Protein 4UOZ (pdb70)

Foldseek 3Di:
DAADDFDFFPPDDDFQAEAFADECVQDPLVCLVVLLVLCVLLLHAEYEYLLQVQCVACVAVVRGDCVSVVVSLVVCVVSRHAYAYELNLQFHDPNLCVVCVVQFFADLQRDTDDPDATNRGALQDPVSLVVSLVSLLVVLQVCQVPRRHRAYAYHAAPCPPNLDGQDVSLQVQLLVVCCVVQVDLVSVCVLQVCVPPVRRDPDSNSDGQNGDPPPPPGFDGLLSQLSSLVSSQVSNLVSRLSSVVSSCVSHVSHFYDYEYAFWLPDQGHPVLVSLVRGSAYEYAYEADDDLCRQLRLLQRLLASCQSRLQWAHEHHAYALFFWQPDPDTGTDDPLLNLLSQVSSVLSHHSYHYYHRAEQDCDDSGNPGHHQAYPVGCPDPSVVVSSVSSVLSVLVRVVPSPGFTFDAFLEEEEDESSLQSSLCGPPPPDNVDGQSQFSSLVQLLVLLQQGHHRYHYLPGPRLVHLEYEATLQQEDAPVSLVSVLVSQQVAYAYEYEANHCQDYSSRHGADDFPNHSNCVVQFWGFDDKDAAPCPDPPTHAWWAKALGFIFGGIFTQTDGGHPQKDALIATPDDVVVVRHRGGAWIDHHDNNFHYIYGGGHRGSVRCNSCVVSRCVVGVHDTDPDSCSNQWDWRWTGDPVGKIKIKIAGSDQAKDKAADDDADKRDWDQWADDDGIIIHGHSIMTMGID/DAADDFDFFPPDDDFLAEAFADECVVDPPVCLVVLLVLCVLLLHAEYEYLQQPQCVQCVAPPDGDCVSVVVSLVVQVVSRHAYAYELNLQFHDPNLCVVPVVQFFADLAGDTDDPPATNRGALQPVSSLVSSLVSLLVVLQVCQPPSRHRAYAYHAAPCPPRLDGQDPSLQVQLLVVCCVVQVFLVSVCVLQVCVPPNNRDPGSNSDGQNHDPPPDPGFDGLLSLLSSLVSSQVSNLVSSLSSVVSNCVSRVSHFYEYEYAFWLPDQGHPLLVSLVRGNAYEYAYEADPDLCRPLRLLQRLLASCLSNLQWAHEHHEYALFWWQPDPDTGTDDPLQNLLSQVSSVLSHHSYYYYHRAEQDCDDSGNVGHHCAYPVGCPDPSVVVSSLSSVLSRLVRVVPQPRFTFDAFQEEEEDESSLQSSLCGPPPPFNPDGQSVFSSLVQLLVLLQQGHHRYHYLPGPSLVHQEYEATLQQEAALVNLVSVLVSQQVAHAYEYEANHCQYYSSRHGADDFPNHSNCLVAFWGFDDKDAAPCPDPPTHAWWAKALGFIFGGIFTQTPDGHPAKDAPIATPDDVVVVRHRGGAKIWGHRNNFYYIYGGGHGGSVRCNSCVVSRCVVGVNDTDPPSCSNQWHWIWTADPVGKIKIKIAGSDQAKDKAADDDADKRDWDCKADDDGMIIHGHSIMTMGID/DAADDQDFFPPDDDFQAEAFADECVQDPVVCLVVLLVLCVLLLHAEYEYLLQPQCVACVAVPDGDCVSVVVSLVVCVVSNHAYQYELNLQFHDPNVCVVPVLQFFADLAGDTDDPPATNRGALQPPSSLVVSLVSLLVVLQVCAPVRRHRAYAYHAAPCPPRLDGQHVSLQVQLLVVCCVVQVFLVSVCVLQVLVPPVRRDPGSNSDGQNHDPPDDPDFDRLLRQLVSLVSSQVSNLVSSLSSVVSNCVSHVPRFYEYEYAFWLPDQGHPLLVSLVRGSAYEYAYEADPDLCRQLRLLQRLLASCQSRLQWAHEHHEYALFWWQPDPDTGTDDPLLNLLSQVSSVLSHHSYGYYHRAEQDCDDSGNVTHHCAYPVGCPDPSVVVSSQNSVLSRLVRVVPQPGFTFDAFQEEEEDESSLQSSLCGPPPPFNVDGQSVFSSLVQLLVLLLQGHHRYHYLPGPSLVHQEYEAGLQQEAALVNLVSVLVSQQVAHAYEYEANHCQDHSSRHGADPFPNHPNCQVAFWGFDDKDAAPCPDPPTHAWWAKALGFIFGGIFTQTPGGDPQKAAPIATPDDVVSVRHRGGAWIAHHDNNFYYIYGGGHGGSVRCNSCVVVVCVVRVNDTDPDNCSSQKHWIWTADPVGKIKIKIFGSDQAKDKAADDDAAKRDWDCKADDDGMIIHGHSIMTMGID

Radius of gyration: 38.06 Å; Cα contacts (8 Å, |Δi|>4): 5015; chains: 3; bounding box: 97×108×97 Å

CATH classification: 3.20.20.80 (+2 more: 3.40.50.880, 2.60.40.1180)

Nearest PDB structures (foldseek):
  4uoz-assembly1_C  TM=1.001E+00  e=0.000E+00  Bifidobacterium animalis subsp. lactis Bl-04
  4uni-assembly1_C  TM=9.997E-01  e=0.000E+00  Bifidobacterium animalis subsp. lactis Bl-04
  4uoq-assembly1_C  TM=9.987E-01  e=0.000E+00  Bifidobacterium animalis subsp. lactis Bl-04
  8ibt-assembly1_A  TM=9.957E-01  e=0.000E+00  Bifidobacterium longum subsp. infantis ATCC 15697 = JCM 1222 = DSM 20088
  4ucf-assembly1_A  TM=9.950E-01  e=0.000E+00  Bifidobacterium bifidum S17

B-factor: mean 23.11, std 9.18, range [3.59, 76.97]

Sequence (2064 aa):
RAHRWPQPLPGNDRKIWFGADYNPDQWPEDVQDEDIRLMKQAGVNIVSLAIFSWANIETSDGNFEFDWLDRVIDKLYKAGIAVDLASATASPPMWLTSAHPEVLRRDEQGHVIWPGARQHWRPTSPTFRTYALRLCREMAEHYKDNPAIVSWHVGNEYGCHNYFDYSDDAVQAFREWCRDDRYGTIDKVNAAWGTNFWSQRLNSFEEILPPRYVGGEGNFTNPGRLLDFKHFCSDALKEFFCAERDVLSEVTPNIPLTTNFMVSASQNTLDYDDWAHEVDFVSNDHYFTPGSWHIDELAYSASLVDGISRKKPWFLMAQSTSAVNWREINPRKEPGELIRDSMLHLAMGADAICYFQWRQSRSGAEKFHSAMLPLAGEHSQIYRDVCALGADLDTLSDAGILRSKLSKARVAIVQDIQSEWATEHTATPTQHIREWTEPLDWFAAFANRGVTADVTPIHAQWDTYDAVVIPCVYLFSEEMAERLRTFVRNGGKAFVTYYSALADEHDRLHTEGWPGLIGDVVGVRIEEHCPLGTLFPGMLDHLDVSNGTVVHDLADVIDAIADDTTVLATFEADPATGMDGRAAITVHPYHEGGVAYIAGKLGRDGISQSLPEICAALGFELDADPRAGDVLRVVREQEDGAIFEFLFNRTRNTVTADRPAGDMLICSLATDSTDKVTLEPNGVLAFRRRAHRWPQPLPGNDRKIWFGADYNNPDQWPEDVQDEDIRLMKQAGVNIVSLAIFSWANIETSDGNFEFDWLDRVIDKLYKAGIAVDLASATASPPMWLTSAHPEVLRRDEQGHVIWPGARQHWRPTSPTFRTYALRLCREMAEHYKDNPAIVSWHVGNEYGCHNYFDYSDDAVQAFREWCRDRYGTIDKVNAAWGTNFWSQRLNSFEEILPPRYVGGEGNFTNPGRLLDFKHFCSDALKEFFCAERDVLSEVTPNIPLTTNFMVSASQNTLDYDDWAHEVDFVSNDHYFTPGSWHIDELAYSASLVDGISRKKPWFLMAQSTSAVNWREINPRKEPGELIRDSMLHLAMGADAICYFQWRQSRSGAEKFHSAMLPLAGEHSQIYRDVCALGADLDTLSDAGILRSKLSKARVAIVQDIQSEWATEHTATPTQHIREWTEPLDWFAAFANRGVTADVTPIHAQWDTYDAVVIPCVYLFSEEMAERLRTFVRNGGKAFVTYYSALADEHDRLHTEGWPGLIGDVVGVRIEEHCPLGTLFPGMLDHLDVSNGTVVHDLADVIDAIADDTTVLATFEADPATGMDGRAAITVHPYHEGGVAYIAGKLGRDGISQSLPEICAALGFELDADPRAGDVLRVVREQEDGAIFEFLFNRTRNTVTADRPAGDMLICSLATDSTDKVTLEPNGVLAFRRRAHRWPQPLPGNDRKIWFGADYNPDQWPEDVQDEDIRLMKQAGVNIVSLAIFSWANIETSDGNFEFDWLDRVIDKLYKAGIAVDLASATASPPMWLTSAHPEVLRRDEQGHVIWPGARQHWRPTSPTFRTYALRLCREMAEHYKDNPAIVSWHVGNEYGCHNYFDYSDDAVQAFREWCRDRYGTIDKVNAAWGTNFWSQRLNSFEEILPPRYVGGEGNFTNPGRLLDFKHFCSDALKEFFCAERDVLSEVTPNIPLTTNFMVSASQNTLDYDDWAHEVDFVSNDHYFTPGSWHIDELAYSASLVDGISRKKPWFLMAQSTSAVNWREINPRKEPGELIRDSMLHLAMGADAICYFQWRQSRSGAEKFHSAMLPLAGEHSQIYRDVCALGADLDTLSDAGILRSKLSKARVAIVQDIQSEWATEHTATPTQHIREWTEPLDWFAAFANRGVTADVTPIHAQWDTYDAVVIPCVYLFSEEMAERLRTFVRNGGKAFVTYYSALADEHDRLHTEGWPGLIGDVVGVRIEEHCPLGTLFPGMLDHLDVSNGTVVHDLADVIDAIADDTTVLATFEADPATGMDGRAAITVHPYHEGGVAYIAGKLGRDGISQSLPEICAALGFELDADPRAGDVLRVVREQEDGAIFEFLFNRTRNTVTADRPAGDMLICSLATDSTDKVTLEPNGVLAFRR

Structure (mmCIF, N/CA/C/O backbone):
data_4UOZ
#
_entry.id   4UOZ
#
_cell.length_a   134.200
_cell.length_b   167.970
_cell.length_c   108.580
_cell.angle_alpha   90.00
_cell.angle_beta   115.64
_cell.angle_gamma   90.00
#
_symmetry.space_group_name_H-M   'C 1 2 1'
#
loop_
_entity.id
_entity.type
_entity.pdbx_description
1 polymer BETA-GALACTOSIDASE
2 non-polymer alpha-D-galactopyranose
3 non-polymer 'ZINC ION'
4 non-polymer 'TRIETHYLENE GLYCOL'
5 water water
#
loop_
_atom_site.group_PDB
_atom_site.id
_atom_site.type_symbol
_atom_site.label_atom_id
_atom_site.label_alt_id
_atom_site.label_comp_id
_atom_site.label_asym_id
_atom_site.label_entity_id
_atom_site.label_seq_id
_atom_site.pdbx_PDB_ins_code
_atom_site.Cartn_x
_atom_site.Cartn_y
_atom_site.Cartn_z
_atom_site.occupancy
_atom_site.B_iso_or_equiv
_atom_site.auth_seq_id
_atom_site.auth_comp_id
_atom_site.auth_asym_id
_atom_site.auth_atom_id
_atom_site.pdbx_PDB_model_num
ATOM 1 N N . ARG A 1 8 ? -33.489 -37.721 -2.677 1.00 31.82 8 ARG A N 1
ATOM 2 C CA . ARG A 1 8 ? -34.106 -36.754 -1.695 1.00 31.45 8 ARG A CA 1
ATOM 3 C C . ARG A 1 8 ? -35.659 -36.756 -1.727 1.00 28.08 8 ARG A C 1
ATOM 4 O O . ARG A 1 8 ? -36.262 -36.485 -2.739 1.00 29.74 8 ARG A O 1
ATOM 12 N N . ALA A 1 9 ? -36.287 -37.124 -0.617 1.00 26.98 9 ALA A N 1
ATOM 13 C CA . ALA A 1 9 ? -37.735 -37.401 -0.577 1.00 26.10 9 ALA A CA 1
ATOM 14 C C . ALA A 1 9 ? -38.556 -36.115 -0.748 1.00 25.33 9 ALA A C 1
ATOM 15 O O . ALA A 1 9 ? -38.215 -35.071 -0.182 1.00 25.97 9 ALA A O 1
ATOM 17 N N . HIS A 1 10 ? -39.649 -36.223 -1.498 1.00 24.66 10 HIS A N 1
ATOM 18 C CA . HIS A 1 10 ? -40.653 -35.169 -1.629 1.00 23.51 10 HIS A CA 1
ATOM 19 C C . HIS A 1 10 ? -41.446 -34.995 -0.368 1.00 23.10 10 HIS A C 1
ATOM 20 O O . HIS A 1 10 ? -41.947 -35.936 0.160 1.00 24.29 10 HIS A O 1
ATOM 27 N N . ARG A 1 11 ? -41.582 -33.763 0.109 1.00 26.11 11 ARG A N 1
ATOM 28 C CA . ARG A 1 11 ? -42.322 -33.438 1.327 1.00 24.93 11 ARG A CA 1
ATOM 29 C C . ARG A 1 11 ? -42.974 -32.110 1.019 1.00 24.64 11 ARG A C 1
ATOM 30 O O . ARG A 1 11 ? -42.326 -31.105 0.679 1.00 26.26 11 ARG A O 1
ATOM 38 N N . TRP A 1 12 ? -44.282 -32.088 1.091 1.00 22.98 12 TRP A N 1
ATOM 39 C CA . TRP A 1 12 ? -44.991 -30.917 0.636 1.00 20.65 12 TRP A CA 1
ATOM 40 C C . TRP A 1 12 ? -45.507 -30.209 1.842 1.00 20.45 12 TRP A C 1
ATOM 41 O O . TRP A 1 12 ? -45.939 -30.877 2.773 1.00 23.37 12 TRP A O 1
ATOM 52 N N . PRO A 1 13 ? -45.470 -28.855 1.870 1.00 21.01 13 PRO A N 1
ATOM 53 C CA . PRO A 1 13 ? -46.048 -28.149 3.029 1.00 20.42 13 PRO A CA 1
ATOM 54 C C . PRO A 1 13 ? -47.469 -28.594 3.319 1.00 20.30 13 PRO A C 1
ATOM 55 O O . PRO A 1 13 ? -48.300 -28.632 2.394 1.00 19.36 13 PRO A O 1
ATOM 59 N N . GLN A 1 14 ? -47.752 -28.816 4.608 1.00 18.88 14 GLN A N 1
ATOM 60 C CA . GLN A 1 14 ? -48.962 -29.467 5.123 1.00 17.78 14 GLN A CA 1
ATOM 61 C C . GLN A 1 14 ? -49.841 -28.435 5.798 1.00 18.04 14 GLN A C 1
ATOM 62 O O . GLN A 1 14 ? -49.349 -27.402 6.200 1.00 17.50 14 GLN A O 1
ATOM 68 N N . PRO A 1 15 ? -51.150 -28.706 5.918 1.00 17.59 15 PRO A N 1
ATOM 69 C CA . PRO A 1 15 ? -52.111 -27.731 6.434 1.00 17.79 15 PRO A CA 1
ATOM 70 C C . PRO A 1 15 ? -51.792 -27.370 7.849 1.00 18.76 15 PRO A C 1
ATOM 71 O O . PRO A 1 15 ? -51.062 -28.111 8.507 1.00 19.58 15 PRO A O 1
ATOM 75 N N . LEU A 1 16 ? -52.312 -26.230 8.297 1.00 18.46 16 LEU A N 1
ATOM 76 C CA . LEU A 1 16 ? -52.361 -25.878 9.695 1.00 20.00 16 LEU A CA 1
ATOM 77 C C . LEU A 1 16 ? -53.213 -26.906 10.462 1.00 21.69 16 LEU A C 1
ATOM 78 O O . LEU A 1 16 ? -54.068 -27.549 9.870 1.00 20.40 16 LEU A O 1
ATOM 83 N N . PRO A 1 17 ? -52.999 -27.041 11.793 1.00 24.51 17 PRO A N 1
ATOM 84 C CA . PRO A 1 17 ? -53.818 -28.020 12.551 1.00 24.59 17 PRO A CA 1
ATOM 85 C C . PRO A 1 17 ? -55.339 -27.775 12.406 1.00 24.54 17 PRO A C 1
ATOM 86 O O . PRO A 1 17 ? -55.831 -26.698 12.711 1.00 24.07 17 PRO A O 1
ATOM 90 N N . GLY A 1 18 ? -56.064 -28.761 11.901 1.00 27.39 18 GLY A N 1
ATOM 91 C CA . GLY A 1 18 ? -57.514 -28.623 11.787 1.00 31.74 18 GLY A CA 1
ATOM 92 C C . GLY A 1 18 ? -57.999 -28.106 10.440 1.00 34.09 18 GLY A C 1
ATOM 93 O O . GLY A 1 18 ? -59.192 -27.901 10.263 1.00 41.13 18 GLY A O 1
ATOM 94 N N . ASN A 1 19 ? -57.089 -27.871 9.499 1.00 30.05 19 ASN A N 1
ATOM 95 C CA . ASN A 1 19 ? -57.473 -27.505 8.145 1.00 28.81 19 ASN A CA 1
ATOM 96 C C . ASN A 1 19 ? -57.308 -28.682 7.210 1.00 28.84 19 ASN A C 1
ATOM 97 O O . ASN A 1 19 ? -56.489 -29.562 7.457 1.00 27.85 19 ASN A O 1
ATOM 102 N N . ASP A 1 20 ? -58.083 -28.692 6.132 1.00 28.34 20 ASP A N 1
ATOM 103 C CA . ASP A 1 20 ? -57.874 -29.664 5.075 1.00 30.62 20 ASP A CA 1
ATOM 104 C C . ASP A 1 20 ? -56.744 -29.211 4.140 1.00 27.17 20 ASP A C 1
ATOM 105 O O . ASP A 1 20 ? -56.334 -28.037 4.134 1.00 25.24 20 ASP A O 1
ATOM 110 N N . ARG A 1 21 ? -56.248 -30.161 3.373 1.00 24.40 21 ARG A N 1
ATOM 111 C CA . ARG A 1 21 ? -55.367 -29.888 2.266 1.00 25.51 21 ARG A CA 1
ATOM 112 C C . ARG A 1 21 ? -56.024 -29.035 1.147 1.00 24.51 21 ARG A C 1
ATOM 113 O O . ARG A 1 21 ? -57.126 -29.303 0.697 1.00 23.68 21 ARG A O 1
ATOM 121 N N . LYS A 1 22 ? -55.326 -27.986 0.748 1.00 22.61 22 LYS A N 1
ATOM 122 C CA . LYS A 1 22 ? -55.795 -27.040 -0.238 1.00 22.87 22 LYS A CA 1
ATOM 123 C C . LYS A 1 22 ? -54.633 -26.668 -1.140 1.00 21.22 22 LYS A C 1
ATOM 124 O O . LYS A 1 22 ? -53.474 -26.637 -0.681 1.00 21.10 22 LYS A O 1
ATOM 130 N N . ILE A 1 23 ? -54.930 -26.348 -2.403 1.00 19.61 23 ILE A N 1
ATOM 131 C CA . ILE A 1 23 ? -53.999 -25.540 -3.195 1.00 18.31 23 ILE A CA 1
ATOM 132 C C . ILE A 1 23 ? -53.575 -24.342 -2.342 1.00 16.47 23 ILE A C 1
ATOM 133 O O . ILE A 1 23 ? -54.427 -23.601 -1.786 1.00 16.11 23 ILE A O 1
ATOM 138 N N . TRP A 1 24 ? -52.275 -24.164 -2.183 1.00 15.87 24 TRP A N 1
ATOM 139 C CA . TRP A 1 24 ? -51.812 -22.971 -1.466 1.00 15.65 24 TRP A CA 1
ATOM 140 C C . TRP A 1 24 ? -52.005 -21.760 -2.334 1.00 15.81 24 TRP A C 1
ATOM 141 O O . TRP A 1 24 ? -51.909 -21.817 -3.567 1.00 16.56 24 TRP A O 1
ATOM 152 N N . PHE A 1 25 ? -52.264 -20.638 -1.702 1.00 16.28 25 PHE A N 1
ATOM 153 C CA . PHE A 1 25 ? -52.506 -19.423 -2.437 1.00 16.61 25 PHE A CA 1
ATOM 154 C C . PHE A 1 25 ? -52.030 -18.250 -1.604 1.00 16.11 25 PHE A C 1
ATOM 155 O O . PHE A 1 25 ? -52.631 -17.932 -0.580 1.00 19.90 25 PHE A O 1
ATOM 163 N N . GLY A 1 26 ? -50.929 -17.619 -1.988 1.00 16.37 26 GLY A N 1
ATOM 164 C CA . GLY A 1 26 ? -50.482 -16.455 -1.240 1.00 16.49 26 GLY A CA 1
ATOM 165 C C . GLY A 1 26 ? -49.498 -15.534 -1.913 1.00 17.81 26 GLY A C 1
ATOM 166 O O . GLY A 1 26 ? -49.510 -15.337 -3.140 1.00 17.95 26 GLY A O 1
ATOM 167 N N . ALA A 1 27 ? -48.623 -14.978 -1.079 1.00 18.11 27 ALA A N 1
ATOM 168 C CA . ALA A 1 27 ? -47.727 -13.897 -1.454 1.00 18.83 27 ALA A CA 1
ATOM 169 C C . ALA A 1 27 ? -46.600 -13.769 -0.450 1.00 20.48 27 ALA A C 1
ATOM 170 O O . ALA A 1 27 ? -46.730 -14.220 0.698 1.00 19.66 27 ALA A O 1
ATOM 172 N N . ASP A 1 28 ? -45.501 -13.159 -0.898 1.00 21.19 28 ASP A N 1
ATOM 173 C CA . ASP A 1 28 ? -44.506 -12.521 -0.035 1.00 23.00 28 ASP A CA 1
ATOM 174 C C . ASP A 1 28 ? -45.285 -11.482 0.762 1.00 21.64 28 ASP A C 1
ATOM 175 O O . ASP A 1 28 ? -46.044 -10.716 0.177 1.00 20.49 28 ASP A O 1
ATOM 180 N N . TYR A 1 29 ? -45.130 -11.479 2.079 1.00 19.90 29 TYR A N 1
ATOM 181 C CA . TYR A 1 29 ? -45.803 -10.501 2.911 1.00 20.39 29 TYR A CA 1
ATOM 182 C C . TYR A 1 29 ? -44.684 -9.816 3.626 1.00 20.49 29 TYR A C 1
ATOM 183 O O . TYR A 1 29 ? -43.750 -10.468 4.054 1.00 20.42 29 TYR A O 1
ATOM 192 N N . ASN A 1 30 ? -44.758 -8.503 3.752 1.00 23.12 30 ASN A N 1
ATOM 193 C CA . ASN A 1 30 ? -43.655 -7.746 4.363 1.00 28.90 30 ASN A CA 1
ATOM 194 C C . ASN A 1 30 ? -44.183 -6.692 5.369 1.00 31.13 30 ASN A C 1
ATOM 195 O O . ASN A 1 30 ? -44.025 -5.483 5.188 1.00 35.22 30 ASN A O 1
ATOM 200 N N . PRO A 1 31 ? -44.866 -7.159 6.432 1.00 33.97 31 PRO A N 1
ATOM 201 C CA . PRO A 1 31 ? -45.508 -6.224 7.380 1.00 32.23 31 PRO A CA 1
ATOM 202 C C . PRO A 1 31 ? -44.497 -5.320 8.127 1.00 33.76 31 PRO A C 1
ATOM 203 O O . PRO A 1 31 ? -44.881 -4.286 8.703 1.00 37.52 31 PRO A O 1
ATOM 207 N N . ASP A 1 32 ? -43.228 -5.714 8.105 1.00 32.32 32 ASP A N 1
ATOM 208 C CA . ASP A 1 32 ? -42.163 -4.918 8.683 1.00 33.62 32 ASP A CA 1
ATOM 209 C C . ASP A 1 32 ? -41.826 -3.666 7.861 1.00 34.74 32 ASP A C 1
ATOM 210 O O . ASP A 1 32 ? -40.957 -2.928 8.261 1.00 35.76 32 ASP A O 1
ATOM 215 N N . GLN A 1 33 ? -42.512 -3.421 6.742 1.00 32.65 33 GLN A N 1
ATOM 216 C CA . GLN A 1 33 ? -42.405 -2.141 6.028 1.00 36.82 33 GLN A CA 1
ATOM 217 C C . GLN A 1 33 ? -43.632 -1.223 6.223 1.00 35.11 33 GLN A C 1
ATOM 218 O O . GLN A 1 33 ? -43.768 -0.179 5.551 1.00 32.68 33 GLN A O 1
ATOM 224 N N . TRP A 1 34 ? -44.559 -1.643 7.083 1.00 33.32 34 TRP A N 1
ATOM 225 C CA . TRP A 1 34 ? -45.745 -0.843 7.366 1.00 31.00 34 TRP A CA 1
ATOM 226 C C . TRP A 1 34 ? -45.899 -0.676 8.843 1.00 30.23 34 TRP A C 1
ATOM 227 O O . TRP A 1 34 ? -45.327 -1.451 9.631 1.00 27.58 34 TRP A O 1
ATOM 238 N N . PRO A 1 35 ? -46.691 0.327 9.253 1.00 32.66 35 PRO A N 1
ATOM 239 C CA . PRO A 1 35 ? -47.024 0.380 10.685 1.00 32.71 35 PRO A CA 1
ATOM 240 C C . PRO A 1 35 ? -47.816 -0.891 11.087 1.00 33.73 35 PRO A C 1
ATOM 241 O O . PRO A 1 35 ? -48.546 -1.490 10.264 1.00 30.91 35 PRO A O 1
ATOM 245 N N . GLU A 1 36 ? -47.639 -1.302 12.340 1.00 38.16 36 GLU A N 1
ATOM 246 C CA . GLU A 1 36 ? -48.258 -2.509 12.852 1.00 40.85 36 GLU A CA 1
ATOM 247 C C . GLU A 1 36 ? -49.785 -2.518 12.675 1.00 39.82 36 GLU A C 1
ATOM 248 O O . GLU A 1 36 ? -50.360 -3.573 12.434 1.00 42.42 36 GLU A O 1
ATOM 254 N N . ASP A 1 37 ? -50.446 -1.370 12.724 1.00 36.99 37 ASP A N 1
ATOM 255 C CA . ASP A 1 37 ? -51.921 -1.393 12.709 1.00 39.97 37 ASP A CA 1
ATOM 256 C C . ASP A 1 37 ? -52.570 -1.627 11.343 1.00 36.09 37 ASP A C 1
ATOM 257 O O . ASP A 1 37 ? -53.791 -1.605 11.222 1.00 35.12 37 ASP A O 1
ATOM 262 N N . VAL A 1 38 ? -51.747 -1.882 10.331 1.00 34.67 38 VAL A N 1
ATOM 263 C CA . VAL A 1 38 ? -52.213 -2.156 8.958 1.00 30.87 38 VAL A CA 1
ATOM 264 C C . VAL A 1 38 ? -52.569 -3.670 8.856 1.00 27.06 38 VAL A C 1
ATOM 265 O O . VAL A 1 38 ? -53.353 -4.109 7.984 1.00 25.92 38 VAL A O 1
ATOM 269 N N . GLN A 1 39 ? -52.009 -4.451 9.776 1.00 23.18 39 GLN A N 1
ATOM 270 C CA . GLN A 1 39 ? -52.084 -5.913 9.716 1.00 22.78 39 GLN A CA 1
ATOM 271 C C . GLN A 1 39 ? -53.487 -6.515 9.824 1.00 23.64 39 GLN A C 1
ATOM 272 O O . GLN 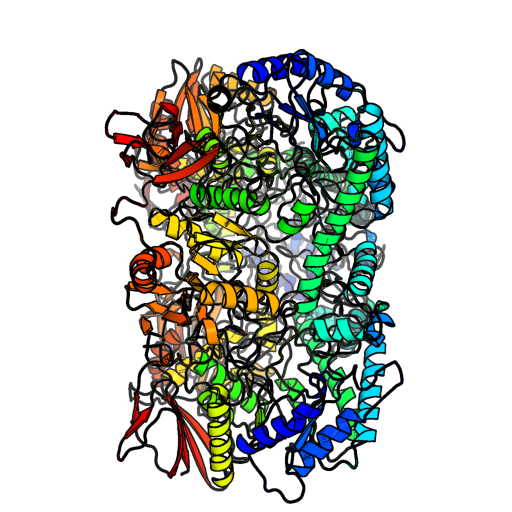A 1 39 ? -53.763 -7.462 9.109 1.00 21.78 39 GLN A O 1
ATOM 278 N N . ASP A 1 40 ? -54.377 -5.974 10.679 1.00 25.38 40 ASP A N 1
ATOM 279 C CA . ASP A 1 40 ? -55.795 -6.431 10.717 1.00 28.20 40 ASP A CA 1
ATOM 280 C C . ASP A 1 40 ? -56.475 -6.293 9.322 1.00 29.03 40 ASP A C 1
ATOM 281 O O . ASP A 1 40 ? -57.195 -7.217 8.858 1.00 29.37 40 ASP A O 1
ATOM 286 N N . GLU A 1 41 ? -56.308 -5.127 8.680 1.00 26.65 41 GLU A N 1
ATOM 287 C CA . GLU A 1 41 ? -56.851 -4.945 7.330 1.00 27.12 41 GLU A CA 1
ATOM 288 C C . GLU A 1 41 ? -56.233 -5.965 6.365 1.00 26.34 41 GLU A C 1
ATOM 289 O O . GLU A 1 41 ? -56.964 -6.594 5.591 1.00 28.09 41 GLU A O 1
ATOM 295 N N . ASP A 1 42 ? -54.908 -6.134 6.412 1.00 22.90 42 ASP A N 1
ATOM 296 C CA . ASP A 1 42 ? -54.233 -7.092 5.544 1.00 23.64 42 ASP A CA 1
ATOM 297 C C . ASP A 1 42 ? -54.886 -8.439 5.648 1.00 23.74 42 ASP A C 1
ATOM 298 O O . ASP A 1 42 ? -55.318 -9.033 4.651 1.00 23.53 42 ASP A O 1
ATOM 303 N N . ILE A 1 43 ? -54.977 -8.911 6.874 1.00 23.53 43 ILE A N 1
ATOM 304 C CA . ILE A 1 43 ? -55.523 -10.231 7.151 1.00 26.33 43 ILE A CA 1
ATOM 305 C C . ILE A 1 43 ? -57.015 -10.334 6.704 1.00 25.01 43 ILE A C 1
ATOM 306 O O . ILE A 1 43 ? -57.438 -11.309 6.037 1.00 25.15 43 ILE A O 1
ATOM 311 N N . ARG A 1 44 ? -57.784 -9.307 7.049 1.00 22.54 44 ARG A N 1
ATOM 312 C CA . ARG A 1 44 ? -59.161 -9.193 6.597 1.00 23.52 44 ARG A CA 1
ATOM 313 C C . ARG A 1 44 ? -59.251 -9.333 5.052 1.00 23.37 44 ARG A C 1
ATOM 314 O O . ARG A 1 44 ? -60.067 -10.093 4.551 1.00 22.88 44 ARG A O 1
ATOM 322 N N . LEU A 1 45 ? -58.385 -8.652 4.308 1.00 23.06 45 LEU A N 1
ATOM 323 C CA . LEU A 1 45 ? -58.407 -8.750 2.844 1.00 22.14 45 LEU A CA 1
ATOM 324 C C . LEU A 1 45 ? -57.860 -10.087 2.304 1.00 23.41 45 LEU A C 1
ATOM 325 O O . LEU A 1 45 ? -58.354 -10.624 1.273 1.00 22.27 45 LEU A O 1
ATOM 330 N N . MET A 1 46 ? -56.893 -10.659 3.024 1.00 23.99 46 MET A N 1
ATOM 331 C CA . MET A 1 46 ? -56.335 -11.976 2.660 1.00 23.97 46 MET A CA 1
ATOM 332 C C . MET A 1 46 ? -57.412 -13.037 2.792 1.00 23.39 46 MET A C 1
ATOM 333 O O . MET A 1 46 ? -57.596 -13.887 1.890 1.00 25.11 46 MET A O 1
ATOM 338 N N . LYS A 1 47 ? -58.164 -12.959 3.892 1.00 23.80 47 LYS A N 1
ATOM 339 C CA . LYS A 1 47 ? -59.316 -13.872 4.116 1.00 23.19 47 LYS A CA 1
ATOM 340 C C . LYS A 1 47 ? -60.367 -13.746 3.014 1.00 20.57 47 LYS A C 1
ATOM 341 O O . LYS A 1 47 ? -60.757 -14.727 2.445 1.00 18.99 47 LYS A O 1
ATOM 347 N N . GLN A 1 48 ? -60.790 -12.525 2.699 1.00 20.35 48 GLN A N 1
ATOM 348 C CA . GLN A 1 48 ? -61.784 -12.305 1.663 1.00 21.16 48 GLN A CA 1
ATOM 349 C C . GLN A 1 48 ? -61.290 -12.839 0.272 1.00 22.72 48 GLN A C 1
ATOM 350 O O . GLN A 1 48 ? -62.097 -13.356 -0.517 1.00 23.33 48 GLN A O 1
ATOM 356 N N . ALA A 1 49 ? -59.970 -12.749 0.005 1.00 21.94 49 ALA A N 1
ATOM 357 C CA . ALA A 1 49 ? -59.345 -13.213 -1.251 1.00 21.03 49 ALA A CA 1
ATOM 358 C C . ALA A 1 49 ? -59.086 -14.719 -1.322 1.00 21.86 49 ALA A C 1
ATOM 359 O O . ALA A 1 49 ? -58.674 -15.227 -2.374 1.00 21.33 49 ALA A O 1
ATOM 361 N N . GLY A 1 50 ? -59.296 -15.425 -0.208 1.00 23.31 50 GLY A N 1
ATOM 362 C CA . GLY A 1 50 ? -59.019 -16.873 -0.089 1.00 20.83 50 GLY A CA 1
ATOM 363 C C . GLY A 1 50 ? -57.517 -17.166 -0.013 1.00 22.60 50 GLY A C 1
ATOM 364 O O . GLY A 1 50 ? -57.071 -18.231 -0.447 1.00 21.28 50 GLY A O 1
ATOM 365 N N . VAL A 1 51 ? -56.722 -16.212 0.507 1.00 21.52 51 VAL A N 1
ATOM 366 C CA . VAL A 1 51 ? -55.287 -16.435 0.713 1.00 18.75 51 VAL A CA 1
ATOM 367 C C . VAL A 1 51 ? -55.151 -17.330 1.942 1.00 18.89 51 VAL A C 1
ATOM 368 O O . VAL A 1 51 ? -55.859 -17.131 2.929 1.00 17.92 51 VAL A O 1
ATOM 372 N N . ASN A 1 52 ? -54.252 -18.311 1.870 1.00 17.82 52 ASN A N 1
ATOM 373 C CA . ASN A 1 52 ? -54.058 -19.229 2.934 1.00 17.99 52 ASN A CA 1
ATOM 374 C C . ASN A 1 52 ? -52.583 -19.528 3.315 1.00 20.17 52 ASN A C 1
ATOM 375 O O . ASN A 1 52 ? -52.355 -20.367 4.191 1.00 21.37 52 ASN A O 1
ATOM 380 N N . ILE A 1 53 ? -51.602 -18.854 2.690 1.00 19.39 53 ILE A N 1
ATOM 381 C CA . ILE A 1 53 ? -50.209 -18.907 3.134 1.00 18.98 53 ILE A CA 1
ATOM 382 C C . ILE A 1 53 ? -49.562 -17.569 2.817 1.00 19.79 53 ILE A C 1
ATOM 383 O O . ILE A 1 53 ? -49.930 -16.888 1.862 1.00 21.38 53 ILE A O 1
ATOM 388 N N . VAL A 1 54 ? -48.631 -17.148 3.635 1.00 19.14 54 VAL A N 1
ATOM 389 C CA . VAL A 1 54 ? -47.801 -16.021 3.251 1.00 19.37 54 VAL A CA 1
ATOM 390 C C . VAL A 1 54 ? -46.334 -16.430 3.416 1.00 19.09 54 VAL A C 1
ATOM 391 O O . VAL A 1 54 ? -46.013 -17.296 4.248 1.00 20.01 54 VAL A O 1
ATOM 395 N N . SER A 1 55 ? -45.453 -15.834 2.614 1.00 18.25 55 SER A N 1
ATOM 396 C CA . SER A 1 55 ? -44.027 -15.983 2.831 1.00 18.63 55 SER A CA 1
ATOM 397 C C . SER A 1 55 ? -43.471 -14.776 3.565 1.00 18.45 55 SER A C 1
ATOM 398 O O . SER A 1 55 ? -43.566 -13.675 3.075 1.00 19.06 55 SER A O 1
ATOM 401 N N . LEU A 1 56 ? -42.868 -15.007 4.725 1.00 18.73 56 LEU A N 1
ATOM 402 C CA . LEU A 1 56 ? -42.472 -13.941 5.633 1.00 20.51 56 LEU A CA 1
ATOM 403 C C . LEU A 1 56 ? -40.964 -13.811 5.820 1.00 19.59 56 LEU A C 1
ATOM 404 O O . LEU A 1 56 ? -40.226 -14.845 5.886 1.00 20.37 56 LEU A O 1
ATOM 409 N N . ALA A 1 57 ? -40.544 -12.552 5.997 1.00 19.45 57 ALA A N 1
ATOM 410 C CA . ALA A 1 57 ? -39.214 -12.211 6.530 1.00 18.42 57 ALA A CA 1
ATOM 411 C C . ALA A 1 57 ? -38.055 -12.518 5.568 1.00 16.97 57 ALA A C 1
ATOM 412 O O . ALA A 1 57 ? -36.911 -12.622 5.981 1.00 15.56 57 ALA A O 1
ATOM 414 N N . ILE A 1 58 ? -38.363 -12.680 4.295 1.00 16.70 58 ILE A N 1
ATOM 415 C CA . ILE A 1 58 ? -37.340 -12.981 3.277 1.00 18.14 58 ILE A CA 1
ATOM 416 C C . ILE A 1 58 ? -36.140 -12.006 3.304 1.00 18.73 58 ILE A C 1
ATOM 417 O O . ILE A 1 58 ? -34.998 -12.442 3.201 1.00 20.67 58 ILE A O 1
ATOM 422 N N . PHE A 1 59 ? -36.407 -10.707 3.474 1.00 19.51 59 PHE A N 1
ATOM 423 C CA . PHE A 1 59 ? -35.391 -9.669 3.417 1.00 20.49 59 PHE A CA 1
ATOM 424 C C . PHE A 1 59 ? -35.300 -8.962 4.751 1.00 22.86 59 PHE A C 1
ATOM 425 O O . PHE A 1 59 ? -34.833 -7.832 4.821 1.00 24.57 59 PHE A O 1
ATOM 433 N N . SER A 1 60 ? -35.665 -9.666 5.816 1.00 23.30 60 SER A N 1
ATOM 434 C CA . SER A 1 60 ? -35.890 -9.027 7.137 1.00 22.84 60 SER A CA 1
ATOM 435 C C . SER A 1 60 ? -34.680 -9.144 8.095 1.00 22.74 60 SER A C 1
ATOM 436 O O . SER A 1 60 ? -34.768 -8.794 9.280 1.00 21.09 60 SER A O 1
ATOM 439 N N . TRP A 1 61 ? -33.551 -9.653 7.587 1.00 22.57 61 TRP A N 1
ATOM 440 C CA . TRP A 1 61 ? -32.327 -9.750 8.390 1.00 21.64 61 TRP A CA 1
ATOM 441 C C . TRP A 1 61 ? -32.090 -8.563 9.303 1.00 22.38 61 TRP A C 1
ATOM 442 O O . TRP A 1 61 ? -31.842 -8.723 10.478 1.00 22.30 61 TRP A O 1
ATOM 453 N N . ALA A 1 62 ? -32.161 -7.362 8.760 1.00 22.94 62 ALA A N 1
ATOM 454 C CA . ALA A 1 62 ? -31.805 -6.182 9.504 1.00 25.79 62 ALA A CA 1
ATOM 455 C C . ALA A 1 62 ? -32.861 -5.795 10.569 1.00 27.59 62 ALA A C 1
ATOM 456 O O . ALA A 1 62 ? -32.595 -4.960 11.425 1.00 27.17 62 ALA A O 1
ATOM 458 N N . ASN A 1 63 ? -34.042 -6.406 10.525 1.00 28.57 63 ASN A N 1
ATOM 459 C CA . ASN A 1 63 ? -35.073 -6.157 11.538 1.00 26.54 63 ASN A CA 1
ATOM 460 C C . ASN A 1 63 ? -35.175 -7.310 12.485 1.00 26.34 63 ASN A C 1
ATOM 461 O O . ASN A 1 63 ? -36.103 -7.409 13.298 1.00 30.18 63 ASN A O 1
ATOM 466 N N . ILE A 1 64 ? -34.231 -8.224 12.372 1.00 26.42 64 ILE A N 1
ATOM 467 C CA . ILE A 1 64 ? -34.224 -9.381 13.256 1.00 25.33 64 ILE A CA 1
ATOM 468 C C . ILE A 1 64 ? -32.882 -9.392 14.012 1.00 25.94 64 ILE A C 1
ATOM 469 O O . ILE A 1 64 ? -32.883 -9.252 15.233 1.00 27.77 64 ILE A O 1
ATOM 474 N N . GLU A 1 65 ? -31.747 -9.537 13.327 1.00 24.43 65 GLU A N 1
ATOM 475 C CA . GLU A 1 65 ? -30.455 -9.223 13.979 1.00 25.81 65 GLU A CA 1
ATOM 476 C C . GLU A 1 65 ? -30.219 -7.743 13.812 1.00 26.04 65 GLU A C 1
ATOM 477 O O . GLU A 1 65 ? -29.576 -7.316 12.850 1.00 27.94 65 GLU A O 1
ATOM 483 N N . THR A 1 66 ? -30.782 -6.952 14.721 1.00 29.39 66 THR A N 1
ATOM 484 C CA . THR A 1 66 ? -30.801 -5.484 14.564 1.00 30.01 66 THR A CA 1
ATOM 485 C C . THR A 1 66 ? -29.415 -4.847 14.769 1.00 29.68 66 THR A C 1
ATOM 486 O O . THR A 1 66 ? -29.173 -3.703 14.362 1.00 31.23 66 THR A O 1
ATOM 490 N N . SER A 1 67 ? -28.538 -5.586 15.429 1.00 30.16 67 SER A N 1
ATOM 491 C CA . SER A 1 67 ? -27.129 -5.234 15.551 1.00 34.88 67 SER A CA 1
ATOM 492 C C . SER A 1 67 ? -26.341 -6.545 15.802 1.00 36.89 67 SER A C 1
ATOM 493 O O . SER A 1 67 ? -26.904 -7.554 16.271 1.00 37.23 67 SER A O 1
ATOM 496 N N . ASP A 1 68 ? -25.062 -6.565 15.451 1.00 35.48 68 ASP A N 1
ATOM 497 C CA . ASP A 1 68 ? -24.288 -7.794 15.543 1.00 36.33 68 ASP A CA 1
ATOM 498 C C . ASP A 1 68 ? -24.587 -8.541 16.847 1.00 36.05 68 ASP A C 1
ATOM 499 O O . ASP A 1 68 ? -24.476 -7.966 17.919 1.00 40.67 68 ASP A O 1
ATOM 504 N N . GLY A 1 69 ? -24.976 -9.811 16.759 1.00 36.91 69 GLY A N 1
ATOM 505 C CA . GLY A 1 69 ? -25.300 -10.614 17.961 1.00 35.18 69 GLY A CA 1
ATOM 506 C C . GLY A 1 69 ? -26.664 -10.329 18.602 1.00 32.39 69 GLY A C 1
ATOM 507 O O . GLY A 1 69 ? -27.114 -11.039 19.487 1.00 32.69 69 GLY A O 1
ATOM 508 N N . ASN A 1 70 ? -27.348 -9.308 18.136 1.00 30.55 70 ASN A N 1
ATOM 509 C CA . ASN A 1 70 ? -28.613 -8.939 18.757 1.00 34.35 70 ASN A CA 1
ATOM 510 C C . ASN A 1 70 ? -29.879 -9.312 17.929 1.00 33.98 70 ASN A C 1
ATOM 511 O O . ASN A 1 70 ? -30.253 -8.601 16.984 1.00 30.28 70 ASN A O 1
ATOM 516 N N . PHE A 1 71 ? -30.523 -10.424 18.312 1.00 34.21 71 PHE A N 1
ATOM 517 C CA . PHE A 1 71 ? -31.730 -10.938 17.640 1.00 33.87 71 PHE A CA 1
ATOM 518 C C . PHE A 1 71 ? -33.025 -10.616 18.378 1.00 32.91 71 PHE A C 1
ATOM 519 O O . PHE A 1 71 ? -33.251 -11.161 19.459 1.00 32.56 71 PHE A O 1
ATOM 527 N N . GLU A 1 72 ? -33.863 -9.752 17.794 1.00 33.16 72 GLU A N 1
ATOM 528 C CA . GLU A 1 72 ? -35.208 -9.451 18.300 1.00 38.63 72 GLU A CA 1
ATOM 529 C C . GLU A 1 72 ? -36.275 -10.141 17.444 1.00 36.54 72 GLU A C 1
ATOM 530 O O . GLU A 1 72 ? -36.239 -10.077 16.220 1.00 35.88 72 GLU A O 1
ATOM 536 N N . PHE A 1 73 ? -37.241 -10.781 18.083 1.00 35.09 73 PHE A N 1
ATOM 537 C CA . PHE A 1 73 ? -38.235 -11.550 17.342 1.00 33.21 73 PHE A CA 1
ATOM 538 C C . PHE A 1 73 ? -39.649 -11.071 17.499 1.00 32.39 73 PHE A C 1
ATOM 539 O O . PHE A 1 73 ? -40.572 -11.676 16.904 1.00 35.22 73 PHE A O 1
ATOM 547 N N . ASP A 1 74 ? -39.840 -10.005 18.270 1.00 29.18 74 ASP A N 1
ATOM 548 C CA . ASP A 1 74 ? -41.191 -9.720 18.777 1.00 33.14 74 ASP A CA 1
ATOM 549 C C . ASP A 1 74 ? -42.181 -9.406 17.678 1.00 31.53 74 ASP A C 1
ATOM 550 O O . ASP A 1 74 ? -43.260 -9.993 17.639 1.00 35.27 74 ASP A O 1
ATOM 555 N N . TRP A 1 75 ? -41.836 -8.463 16.805 1.00 29.98 75 TRP A N 1
ATOM 556 C CA . TRP A 1 75 ? -42.738 -8.048 15.716 1.00 29.77 75 TRP A CA 1
ATOM 557 C C . TRP A 1 75 ? -43.108 -9.237 14.817 1.00 28.57 75 TRP A C 1
ATOM 558 O O . TRP A 1 75 ? -44.224 -9.319 14.294 1.00 25.64 75 TRP A O 1
ATOM 569 N N . LEU A 1 76 ? -42.161 -10.164 14.645 1.00 27.09 76 LEU A N 1
ATOM 570 C CA . LEU A 1 76 ? -42.374 -11.315 13.773 1.00 26.26 76 LEU A CA 1
ATOM 571 C C . LEU A 1 76 ? -43.362 -12.325 14.410 1.00 25.45 76 LEU A C 1
ATOM 572 O O . LEU A 1 76 ? -44.312 -12.810 13.737 1.00 25.70 76 LEU A O 1
ATOM 577 N N . ASP A 1 77 ? -43.161 -12.579 15.707 1.00 24.99 77 ASP A N 1
ATOM 578 C CA . ASP A 1 77 ? -44.069 -13.410 16.522 1.00 25.06 77 ASP A CA 1
ATOM 579 C C . ASP A 1 77 ? -45.432 -12.849 16.567 1.00 25.03 77 ASP A C 1
ATOM 580 O O . ASP A 1 77 ? -46.368 -13.607 16.388 1.00 27.14 77 ASP A O 1
ATOM 585 N N . ARG A 1 78 ? -45.558 -11.535 16.771 1.00 25.14 78 ARG A N 1
ATOM 586 C CA . ARG A 1 78 ? -46.896 -10.899 16.773 1.00 25.75 78 ARG A CA 1
ATOM 587 C C . ARG A 1 78 ? -47.669 -11.115 15.484 1.00 24.61 78 ARG A C 1
ATOM 588 O O . ARG A 1 78 ? -48.814 -11.579 15.545 1.00 25.21 78 ARG A O 1
ATOM 596 N N . VAL A 1 79 ? -47.072 -10.768 14.328 1.00 22.48 79 VAL A N 1
ATOM 597 C CA . VAL A 1 79 ? -47.779 -10.949 13.055 1.00 21.89 79 VAL A CA 1
ATOM 598 C C . VAL A 1 79 ? -48.063 -12.454 12.739 1.00 20.71 79 VAL A C 1
ATOM 599 O O . VAL A 1 79 ? -49.139 -12.790 12.263 1.00 20.50 79 VAL A O 1
ATOM 603 N N . ILE A 1 80 ? -47.119 -13.347 13.036 1.00 22.26 80 ILE A N 1
ATOM 604 C CA . ILE A 1 80 ? -47.364 -14.793 12.911 1.00 22.96 80 ILE A CA 1
ATOM 605 C C . ILE A 1 80 ? -48.582 -15.275 13.732 1.00 26.04 80 ILE A C 1
ATOM 606 O O . ILE A 1 80 ? -49.448 -15.991 13.221 1.00 28.76 80 ILE A O 1
ATOM 611 N N . ASP A 1 81 ? -48.659 -14.859 14.985 1.00 27.88 81 ASP A N 1
ATOM 612 C CA . ASP A 1 81 ? -49.847 -15.041 15.806 1.00 30.43 81 ASP A CA 1
ATOM 613 C C . ASP A 1 81 ? -51.131 -14.567 15.150 1.00 27.76 81 ASP A C 1
ATOM 614 O O . ASP A 1 81 ? -52.108 -15.319 15.094 1.00 27.51 81 ASP A O 1
ATOM 619 N N . LYS A 1 82 ? -51.145 -13.314 14.693 1.00 25.88 82 LYS A N 1
ATOM 620 C CA . LYS A 1 82 ? -52.316 -12.760 14.036 1.00 25.74 82 LYS A CA 1
ATOM 621 C C . LYS A 1 82 ? -52.659 -13.609 12.840 1.00 24.40 82 LYS A C 1
ATOM 622 O O . LYS A 1 82 ? -53.816 -13.922 12.612 1.00 23.77 82 LYS A O 1
ATOM 628 N N . LEU A 1 83 ? -51.649 -13.996 12.069 1.00 26.06 83 LEU A N 1
ATOM 629 C CA . LEU A 1 83 ? -51.902 -14.752 10.819 1.00 24.71 83 LEU A CA 1
ATOM 630 C C . LEU A 1 83 ? -52.449 -16.167 11.186 1.00 24.90 83 LEU A C 1
ATOM 631 O O . LEU A 1 83 ? -53.402 -16.675 10.557 1.00 25.76 83 LEU A O 1
ATOM 636 N N . TYR A 1 84 ? -51.874 -16.768 12.225 1.00 24.83 84 TYR A N 1
ATOM 637 C CA . TYR A 1 84 ? -52.251 -18.147 12.647 1.00 26.59 84 TYR A CA 1
ATOM 638 C C . TYR A 1 84 ? -53.718 -18.214 13.131 1.00 25.69 84 TYR A C 1
ATOM 639 O O . TYR A 1 84 ? -54.487 -19.059 12.663 1.00 23.79 84 TYR A O 1
ATOM 648 N N . LYS A 1 85 ? -54.090 -17.294 14.022 1.00 25.07 85 LYS A N 1
ATOM 649 C CA . LYS A 1 85 ? -55.469 -17.159 14.471 1.00 28.06 85 LYS A CA 1
ATOM 650 C C . LYS A 1 85 ? -56.390 -17.014 13.277 1.00 28.38 85 LYS A C 1
ATOM 651 O O . LYS A 1 85 ? -57.525 -17.455 13.323 1.00 28.79 85 LYS A O 1
ATOM 657 N N . ALA A 1 86 ? -55.932 -16.397 12.191 1.00 26.69 86 ALA A N 1
ATOM 658 C CA . ALA A 1 86 ? -56.843 -16.289 11.065 1.00 23.18 86 ALA A CA 1
ATOM 659 C C . ALA A 1 86 ? -56.836 -17.527 10.140 1.00 20.16 86 ALA A C 1
ATOM 660 O O . ALA A 1 86 ? -57.673 -17.640 9.285 1.00 19.45 86 ALA A O 1
ATOM 662 N N . GLY A 1 87 ? -55.952 -18.488 10.355 1.00 19.37 87 GLY A N 1
ATOM 663 C CA . GLY A 1 87 ? -55.976 -19.702 9.543 1.00 18.42 87 GLY A CA 1
ATOM 664 C C . GLY A 1 87 ? -55.004 -19.651 8.346 1.00 19.49 87 GLY A C 1
ATOM 665 O O . GLY A 1 87 ? -55.094 -20.493 7.444 1.00 19.24 87 GLY A O 1
ATOM 666 N N . ILE A 1 88 ? -54.041 -18.714 8.400 1.00 17.37 88 ILE A N 1
ATOM 667 C CA . ILE A 1 88 ? -53.104 -18.436 7.333 1.00 17.36 88 ILE A CA 1
ATOM 668 C C . ILE A 1 88 ? -51.737 -18.929 7.756 1.00 17.12 88 ILE A C 1
ATOM 669 O O . ILE A 1 88 ? -51.222 -18.509 8.791 1.00 16.85 88 ILE A O 1
ATOM 674 N N . ALA A 1 89 ? -51.195 -19.866 6.968 1.00 16.88 89 ALA A N 1
ATOM 675 C CA . ALA A 1 89 ? -49.952 -20.567 7.274 1.00 16.76 89 ALA A CA 1
ATOM 676 C C . ALA A 1 89 ? -48.777 -19.690 6.910 1.00 18.35 89 ALA A C 1
ATOM 677 O O . ALA A 1 89 ? -48.927 -18.702 6.178 1.00 19.73 89 ALA A O 1
ATOM 679 N N . VAL A 1 90 ? -47.596 -20.082 7.353 1.00 17.09 90 VAL A N 1
ATOM 680 C CA . VAL A 1 90 ? -46.429 -19.250 7.155 1.00 18.22 90 VAL A CA 1
ATOM 681 C C . VAL A 1 90 ? -45.325 -20.066 6.545 1.00 18.54 90 VAL A C 1
ATOM 682 O O . VAL A 1 90 ? -44.889 -21.058 7.105 1.00 19.58 90 VAL A O 1
ATOM 686 N N . ASP A 1 91 ? -44.917 -19.636 5.364 1.00 19.42 91 ASP A N 1
ATOM 687 C CA . ASP A 1 91 ? -43.709 -20.101 4.731 1.00 19.56 91 ASP A CA 1
ATOM 688 C C . ASP A 1 91 ? -42.604 -19.158 5.261 1.00 20.56 91 ASP A C 1
ATOM 689 O O . ASP A 1 91 ? -42.502 -18.022 4.788 1.00 20.25 91 ASP A O 1
ATOM 694 N N . LEU A 1 92 ? -41.803 -19.604 6.234 1.00 19.83 92 LEU A N 1
ATOM 695 C CA . LEU A 1 92 ? -40.823 -18.715 6.855 1.00 18.24 92 LEU A CA 1
ATOM 696 C C . LEU A 1 92 ? -39.487 -18.781 6.132 1.00 17.53 92 LEU A C 1
ATOM 697 O O . LEU A 1 92 ? -38.954 -19.888 5.844 1.00 15.68 92 LEU A O 1
ATOM 702 N N . ALA A 1 93 ? -38.949 -17.600 5.843 1.00 16.23 93 ALA A N 1
ATOM 703 C CA . ALA A 1 93 ? -37.633 -17.505 5.258 1.00 16.94 93 ALA A CA 1
ATOM 704 C C . ALA A 1 93 ? -36.585 -17.697 6.338 1.00 17.59 93 ALA A C 1
ATOM 705 O O . ALA A 1 93 ? -36.818 -17.397 7.521 1.00 17.35 93 ALA A O 1
ATOM 707 N N . SER A 1 94 ? -35.390 -18.104 5.901 1.00 18.41 94 SER A N 1
ATOM 708 C CA . SER A 1 94 ? -34.200 -18.065 6.757 1.00 20.34 94 SER A CA 1
ATOM 709 C C . SER A 1 94 ? -33.849 -16.605 7.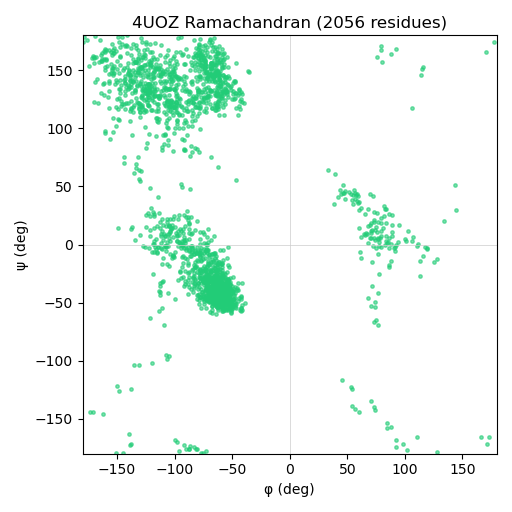125 1.00 20.71 94 SER A C 1
ATOM 710 O O . SER A 1 94 ? -33.079 -16.371 8.052 1.00 25.40 94 SER A O 1
ATOM 713 N N . ALA A 1 95 ? -34.440 -15.634 6.436 1.00 19.37 95 ALA A N 1
ATOM 714 C CA . ALA A 1 95 ? -34.095 -14.205 6.591 1.00 19.23 95 ALA A CA 1
ATOM 715 C C . ALA A 1 95 ? -32.652 -13.850 6.144 1.00 17.92 95 ALA A C 1
ATOM 716 O O . ALA A 1 95 ? -32.212 -12.710 6.257 1.00 17.80 95 ALA A O 1
ATOM 718 N N . THR A 1 96 ? -31.962 -14.795 5.532 1.00 17.90 96 THR A N 1
ATOM 719 C CA . THR A 1 96 ? -30.570 -14.548 5.118 1.00 18.49 96 THR A CA 1
ATOM 720 C C . THR A 1 96 ? -30.301 -14.010 3.691 1.00 19.24 96 THR A C 1
ATOM 721 O O . THR A 1 96 ? -29.139 -13.944 3.304 1.00 20.42 96 THR A O 1
ATOM 725 N N . ALA A 1 97 ? -31.336 -13.659 2.915 1.00 20.14 97 ALA A N 1
ATOM 726 C CA . ALA A 1 97 ? -31.195 -13.127 1.536 1.00 21.74 97 ALA A CA 1
ATOM 727 C C . ALA A 1 97 ? -30.278 -11.901 1.388 1.00 23.43 97 ALA A C 1
ATOM 728 O O . ALA A 1 97 ? -29.490 -11.783 0.390 1.00 21.69 97 ALA A O 1
ATOM 730 N N . SER A 1 98 ? -30.383 -10.997 2.358 1.00 22.18 98 SER A N 1
ATOM 731 C CA . SER A 1 98 ? -29.713 -9.709 2.226 1.00 26.31 98 SER A CA 1
ATOM 732 C C . SER A 1 98 ? -29.333 -9.143 3.589 1.00 27.17 98 SER A C 1
ATOM 733 O O . SER A 1 98 ? -30.197 -8.885 4.407 1.00 28.69 98 SER A O 1
ATOM 736 N N . PRO A 1 99 ? -28.026 -8.956 3.825 1.00 27.22 99 PRO A N 1
ATOM 737 C CA . PRO A 1 99 ? -27.533 -8.650 5.169 1.00 26.48 99 PRO A CA 1
ATOM 738 C C . PRO A 1 99 ? -27.727 -7.183 5.583 1.00 26.77 99 PRO A C 1
ATOM 739 O O . PRO A 1 99 ? -27.942 -6.284 4.740 1.00 26.30 99 PRO A O 1
ATOM 743 N N . PRO A 1 100 ? -27.636 -6.918 6.881 1.00 26.77 100 PRO A N 1
ATOM 744 C CA . PRO A 1 100 ? -27.863 -5.525 7.303 1.00 29.44 100 PRO A CA 1
ATOM 745 C C . PRO A 1 100 ? -26.696 -4.550 6.990 1.00 28.65 100 PRO A C 1
ATOM 746 O O . PRO A 1 100 ? -25.567 -4.987 6.788 1.00 26.72 100 PRO A O 1
ATOM 750 N N . MET A 1 101 ? -26.997 -3.250 6.943 1.00 30.66 101 MET A N 1
ATOM 751 C CA . MET A 1 101 ? -25.970 -2.216 6.848 1.00 32.71 101 MET A CA 1
ATOM 752 C C . MET A 1 101 ? -24.868 -2.406 7.903 1.00 34.61 101 MET A C 1
ATOM 753 O O . MET A 1 101 ? -23.679 -2.182 7.610 1.00 40.65 101 MET A O 1
ATOM 758 N N . TRP A 1 102 ? -25.214 -2.871 9.108 1.00 32.70 102 TRP A N 1
ATOM 759 C CA . TRP A 1 102 ? -24.198 -2.954 10.172 1.00 29.73 102 TRP A CA 1
ATOM 760 C C . TRP A 1 102 ? -23.219 -4.035 9.868 1.00 31.51 102 TRP A C 1
ATOM 761 O O . TRP A 1 102 ? -22.050 -3.935 10.221 1.00 31.60 102 TRP A O 1
ATOM 772 N N . LEU A 1 103 ? -23.684 -5.093 9.210 1.00 30.72 103 LEU A N 1
ATOM 773 C CA . LEU A 1 103 ? -22.799 -6.173 8.829 1.00 33.68 103 LEU A CA 1
ATOM 774 C C . LEU A 1 103 ? -21.790 -5.782 7.724 1.00 34.29 103 LEU A C 1
ATOM 775 O O . LEU A 1 103 ? -20.634 -6.179 7.775 1.00 37.02 103 LEU A O 1
ATOM 780 N N . THR A 1 104 ? -22.237 -5.016 6.736 1.00 34.76 104 THR A N 1
ATOM 781 C CA . THR A 1 104 ? -21.376 -4.643 5.599 1.00 38.44 104 THR A CA 1
ATOM 782 C C . THR A 1 104 ? -20.469 -3.432 5.898 1.00 39.61 104 THR A C 1
ATOM 783 O O . THR A 1 104 ? -19.328 -3.371 5.390 1.00 41.01 104 THR A O 1
ATOM 787 N N . SER A 1 105 ? -20.992 -2.472 6.682 1.00 37.99 105 SER A N 1
ATOM 788 C CA . SER A 1 105 ? -20.179 -1.414 7.333 1.00 37.85 105 SER A CA 1
ATOM 789 C C . SER A 1 105 ? -18.963 -1.978 8.020 1.00 38.34 105 SER A C 1
ATOM 790 O O . SER A 1 105 ? -17.836 -1.546 7.765 1.00 40.93 105 SER A O 1
ATOM 793 N N . ALA A 1 106 ? -19.203 -2.952 8.887 1.00 34.80 106 ALA A N 1
ATOM 794 C CA . ALA A 1 106 ? -18.177 -3.508 9.709 1.00 32.48 106 ALA A CA 1
ATOM 795 C C . ALA A 1 106 ? -17.331 -4.549 8.968 1.00 38.04 106 ALA A C 1
ATOM 796 O O . ALA A 1 106 ? -16.258 -4.902 9.431 1.00 40.34 106 ALA A O 1
ATOM 798 N N . HIS A 1 107 ? -17.813 -5.106 7.857 1.00 39.32 107 HIS A N 1
ATOM 799 C CA . HIS A 1 107 ? -17.068 -6.190 7.205 1.00 35.83 107 HIS A CA 1
ATOM 800 C C . HIS A 1 107 ? -17.230 -6.058 5.732 1.00 39.77 107 HIS A C 1
ATOM 801 O O . HIS A 1 107 ? -17.961 -6.861 5.109 1.00 39.86 107 HIS A O 1
ATOM 808 N N . PRO A 1 108 ? -16.528 -5.074 5.133 1.00 38.25 108 PRO A N 1
ATOM 809 C CA . PRO A 1 108 ? -16.775 -4.810 3.727 1.00 36.94 108 PRO A CA 1
ATOM 810 C C . PRO A 1 108 ? -16.246 -5.934 2.838 1.00 35.05 108 PRO A C 1
ATOM 811 O O . PRO A 1 108 ? -16.594 -5.981 1.654 1.00 37.95 108 PRO A O 1
ATOM 815 N N . GLU A 1 109 ? -15.464 -6.836 3.421 1.00 30.01 109 GLU A N 1
ATOM 816 C CA . GLU A 1 109 ? -14.932 -7.978 2.740 1.00 31.36 109 GLU A CA 1
ATOM 817 C C . GLU A 1 109 ? -15.974 -9.068 2.402 1.00 32.90 109 GLU A C 1
ATOM 818 O O . GLU A 1 109 ? -15.590 -10.122 1.863 1.00 31.35 109 GLU A O 1
ATOM 824 N N . VAL A 1 110 ? -17.262 -8.854 2.725 1.00 28.68 110 VAL A N 1
ATOM 825 C CA . VAL A 1 110 ? -18.292 -9.805 2.276 1.00 25.69 110 VAL A CA 1
ATOM 826 C C . VAL A 1 110 ? -18.802 -9.351 0.905 1.00 27.64 110 VAL A C 1
ATOM 827 O O . VAL A 1 110 ? -19.666 -10.005 0.288 1.00 24.78 110 VAL A O 1
ATOM 831 N N . LEU A 1 111 ? -18.293 -8.211 0.437 1.00 25.77 111 LEU A N 1
ATOM 832 C CA . LEU A 1 111 ? -18.889 -7.604 -0.713 1.00 27.75 111 LEU A CA 1
ATOM 833 C C . LEU A 1 111 ? -18.441 -8.312 -2.025 1.00 28.39 111 LEU A C 1
ATOM 834 O O . LEU A 1 111 ? -17.281 -8.609 -2.175 1.00 32.65 111 LEU A O 1
ATOM 839 N N . ARG A 1 112 ? -19.388 -8.630 -2.907 1.00 26.37 112 ARG A N 1
ATOM 840 C CA . ARG A 1 112 ? -19.121 -9.182 -4.218 1.00 29.74 112 ARG A CA 1
ATOM 841 C C . ARG A 1 112 ? -18.191 -8.235 -4.982 1.00 30.09 112 ARG A C 1
ATOM 842 O O . ARG A 1 112 ? -18.340 -7.004 -4.872 1.00 27.58 112 ARG A O 1
ATOM 850 N N . ARG A 1 113 ? -17.219 -8.814 -5.714 1.00 30.57 113 ARG A N 1
ATOM 851 C CA . ARG A 1 113 ? -16.444 -8.086 -6.742 1.00 29.10 113 ARG A CA 1
ATOM 852 C C . ARG A 1 113 ? -16.788 -8.494 -8.165 1.00 31.68 113 ARG A C 1
ATOM 853 O O . ARG A 1 113 ? -16.861 -9.700 -8.473 1.00 32.58 113 ARG A O 1
ATOM 861 N N . ASP A 1 114 ? -16.967 -7.525 -9.058 1.00 28.78 114 ASP A N 1
ATOM 862 C CA . ASP A 1 114 ? -17.290 -7.904 -10.422 1.00 29.42 114 ASP A CA 1
ATOM 863 C C . ASP A 1 114 ? -16.063 -8.270 -11.299 1.00 28.38 114 ASP A C 1
ATOM 864 O O . ASP A 1 114 ? -14.914 -8.328 -10.830 1.00 26.60 114 ASP A O 1
ATOM 869 N N . GLU A 1 115 ? -16.306 -8.499 -12.578 1.00 29.14 115 GLU A N 1
ATOM 870 C CA . GLU A 1 115 ? -15.226 -9.000 -13.410 1.00 36.40 115 GLU A CA 1
ATOM 871 C C . GLU A 1 115 ? -14.073 -8.006 -13.586 1.00 36.59 115 GLU A C 1
ATOM 872 O O . GLU A 1 115 ? -12.951 -8.422 -13.860 1.00 31.80 115 GLU A O 1
ATOM 878 N N . GLN A 1 116 ? -14.339 -6.717 -13.355 1.00 38.11 116 GLN A N 1
ATOM 879 C CA . GLN A 1 116 ? -13.296 -5.691 -13.442 1.00 37.45 116 GLN A CA 1
ATOM 880 C C . GLN A 1 116 ? -12.735 -5.303 -12.086 1.00 35.66 116 GLN A C 1
ATOM 881 O O . GLN A 1 116 ? -11.969 -4.325 -11.955 1.00 36.05 116 GLN A O 1
ATOM 887 N N . GLY A 1 117 ? -13.105 -6.059 -11.062 1.00 34.35 117 GLY A N 1
ATOM 888 C CA . GLY A 1 117 ? -12.657 -5.711 -9.698 1.00 32.46 117 GLY A CA 1
ATOM 889 C C . GLY A 1 117 ? -13.536 -4.669 -9.000 1.00 31.08 117 GLY A C 1
ATOM 890 O O . GLY A 1 117 ? -13.237 -4.290 -7.869 1.00 29.94 117 GLY A O 1
ATOM 891 N N . HIS A 1 118 ? -14.608 -4.189 -9.645 1.00 29.67 118 HIS A N 1
ATOM 892 C CA . HIS A 1 118 ? -15.525 -3.247 -8.941 1.00 34.07 118 HIS A CA 1
ATOM 893 C C . HIS A 1 118 ? -16.112 -3.838 -7.678 1.00 32.05 118 HIS A C 1
ATOM 894 O O . HIS A 1 118 ? -16.450 -5.030 -7.621 1.00 32.38 118 HIS A O 1
ATOM 901 N N . VAL A 1 119 ? -16.209 -3.021 -6.638 1.00 32.85 119 VAL A N 1
ATOM 902 C CA . VAL A 1 119 ? -16.924 -3.417 -5.426 1.00 31.61 119 VAL A CA 1
ATOM 903 C C . VAL A 1 119 ? -18.388 -3.266 -5.730 1.00 30.97 119 VAL A C 1
ATOM 904 O O . VAL A 1 119 ? -18.787 -2.368 -6.490 1.00 26.66 119 VAL A O 1
ATOM 908 N N . ILE A 1 120 ? -19.185 -4.176 -5.175 1.00 31.69 120 ILE A N 1
ATOM 909 C CA . ILE A 1 120 ? -20.622 -4.091 -5.330 1.00 30.40 120 ILE A CA 1
ATOM 910 C C . ILE A 1 120 ? -21.159 -3.595 -4.012 1.00 28.88 120 ILE A C 1
ATOM 911 O O . ILE A 1 120 ? -21.159 -4.326 -3.016 1.00 29.60 120 ILE A O 1
ATOM 916 N N . TRP A 1 121 ? -21.617 -2.353 -4.009 1.00 28.05 121 TRP A N 1
ATOM 917 C CA . TRP A 1 121 ? -22.030 -1.702 -2.761 1.00 28.94 121 TRP A CA 1
ATOM 918 C C . TRP A 1 121 ? -23.337 -2.187 -2.208 1.00 28.36 121 TRP A C 1
ATOM 919 O O . TRP A 1 121 ? -24.184 -2.684 -2.934 1.00 28.30 121 TRP A O 1
ATOM 930 N N . PRO A 1 122 ? -23.539 -2.042 -0.906 1.00 27.55 122 PRO A N 1
ATOM 931 C CA . PRO A 1 122 ? -24.931 -2.053 -0.442 1.00 29.60 122 PRO A CA 1
ATOM 932 C C . PRO A 1 122 ? -25.789 -0.950 -1.139 1.00 30.27 122 PRO A C 1
ATOM 933 O O . PRO A 1 122 ? -25.245 -0.019 -1.768 1.00 29.83 122 PRO A O 1
ATOM 937 N N . GLY A 1 123 ? -27.113 -1.058 -1.045 1.00 29.90 123 GLY A N 1
ATOM 938 C CA . GLY A 1 123 ? -27.996 -0.025 -1.601 1.00 29.04 123 GLY A CA 1
ATOM 939 C C . GLY A 1 123 ? -29.013 -0.593 -2.574 1.00 32.23 123 GLY A C 1
ATOM 940 O O . GLY A 1 123 ? -29.996 0.086 -2.935 1.00 27.85 123 GLY A O 1
ATOM 941 N N . ALA A 1 124 ? -28.754 -1.836 -3.004 1.00 32.13 124 ALA A N 1
ATOM 942 C CA . ALA A 1 124 ? -29.773 -2.683 -3.649 1.00 34.02 124 ALA A CA 1
ATOM 943 C C . ALA A 1 124 ? -30.048 -4.013 -2.855 1.00 35.02 124 ALA A C 1
ATOM 944 O O . ALA A 1 124 ? -30.766 -4.007 -1.816 1.00 32.07 124 ALA A O 1
ATOM 946 N N . ARG A 1 125 ? -29.483 -5.135 -3.336 1.00 33.21 125 ARG A N 1
ATOM 947 C CA . ARG A 1 125 ? -29.674 -6.418 -2.660 1.00 33.40 125 ARG A CA 1
ATOM 948 C C . ARG A 1 125 ? -28.749 -7.502 -3.179 1.00 32.27 125 ARG A C 1
ATOM 949 O O . ARG A 1 125 ? -28.204 -7.363 -4.281 1.00 32.34 125 ARG A O 1
ATOM 957 N N . GLN A 1 126 ? -28.591 -8.566 -2.361 1.00 26.97 126 GLN A N 1
ATOM 958 C CA . GLN A 1 126 ? -27.774 -9.744 -2.653 1.00 23.31 126 GLN A CA 1
ATOM 959 C C . GLN A 1 126 ? -26.389 -9.409 -3.166 1.00 23.13 126 GLN A C 1
ATOM 960 O O . GLN A 1 126 ? -25.898 -10.040 -4.109 1.00 26.06 126 GLN A O 1
ATOM 966 N N . HIS A 1 127 ? -25.745 -8.468 -2.489 1.00 23.41 127 HIS A N 1
ATOM 967 C CA . HIS A 1 127 ? -24.405 -7.958 -2.841 1.00 25.66 127 HIS A CA 1
ATOM 968 C C . HIS A 1 127 ? -23.291 -8.644 -2.061 1.00 26.17 127 HIS A C 1
ATOM 969 O O . HIS A 1 127 ? -22.209 -8.063 -1.868 1.00 29.09 127 HIS A O 1
ATOM 976 N N . TRP A 1 128 ? -23.526 -9.866 -1.603 1.00 22.96 128 TRP A N 1
ATOM 977 C CA . TRP A 1 128 ? -22.496 -10.622 -0.901 1.00 23.54 128 TRP A CA 1
ATOM 978 C C . TRP A 1 128 ? -21.865 -11.647 -1.816 1.00 25.55 128 TRP A C 1
ATOM 979 O O . TRP A 1 128 ? -22.530 -12.115 -2.746 1.00 26.31 128 TRP A O 1
ATOM 990 N N . ARG A 1 129 ? -20.572 -11.955 -1.574 1.00 25.46 129 ARG A N 1
ATOM 991 C CA . ARG A 1 129 ? -19.802 -13.080 -2.156 1.00 23.39 129 ARG A CA 1
ATOM 992 C C . ARG A 1 129 ? -20.293 -14.428 -1.668 1.00 23.12 129 ARG A C 1
ATOM 993 O O . ARG A 1 129 ? -20.188 -14.737 -0.493 1.00 24.00 129 ARG A O 1
ATOM 1001 N N . PRO A 1 130 ? -20.785 -15.268 -2.579 1.00 23.29 130 PRO A N 1
ATOM 1002 C CA . PRO A 1 130 ? -21.306 -16.596 -2.240 1.00 22.95 130 PRO A CA 1
ATOM 1003 C C . PRO A 1 130 ? -20.352 -17.488 -1.447 1.00 24.26 130 PRO A C 1
ATOM 1004 O O . PRO A 1 130 ? -20.833 -18.322 -0.701 1.00 25.42 130 PRO A O 1
ATOM 1008 N N . THR A 1 131 ? -19.031 -17.349 -1.643 1.00 24.92 131 THR A N 1
ATOM 1009 C CA . THR A 1 131 ? -18.025 -18.194 -0.971 1.00 27.05 131 THR A CA 1
ATOM 1010 C C . THR A 1 131 ? -17.248 -17.540 0.220 1.00 31.25 131 THR A C 1
ATOM 1011 O O . THR A 1 131 ? -16.334 -18.178 0.790 1.00 33.45 131 THR A O 1
ATOM 1015 N N . SER A 1 132 ? -17.586 -16.293 0.578 1.00 31.12 132 SER A N 1
ATOM 1016 C CA . SER A 1 132 ? -16.988 -15.635 1.752 1.00 32.33 132 SER A CA 1
ATOM 1017 C C . SER A 1 132 ? -17.280 -16.367 3.046 1.00 30.81 132 SER A C 1
ATOM 1018 O O . SER A 1 132 ? -18.468 -16.574 3.372 1.00 27.49 132 SER A O 1
ATOM 1021 N N . PRO A 1 133 ? -16.215 -16.741 3.807 1.00 32.27 133 PRO A N 1
ATOM 1022 C CA . PRO A 1 133 ? -16.440 -17.373 5.130 1.00 31.69 133 PRO A CA 1
ATOM 1023 C C . PRO A 1 133 ? -17.103 -16.456 6.181 1.00 32.49 133 PRO A C 1
ATOM 1024 O O . PRO A 1 133 ? -17.950 -16.913 6.916 1.00 33.05 133 PRO A O 1
ATOM 1028 N N . THR A 1 134 ? -16.779 -15.176 6.216 1.00 33.19 134 THR A N 1
ATOM 1029 C CA . THR A 1 134 ? -17.410 -14.286 7.187 1.00 36.16 134 THR A CA 1
ATOM 1030 C C . THR A 1 134 ? -18.902 -14.284 6.959 1.00 37.60 134 THR A C 1
ATOM 1031 O O . THR A 1 134 ? -19.697 -14.424 7.894 1.00 41.10 134 THR A O 1
ATOM 1035 N N . PHE A 1 135 ? -19.284 -14.091 5.699 1.00 36.24 135 PHE A N 1
ATOM 1036 C CA . PHE A 1 135 ? -20.690 -14.083 5.368 1.00 31.62 135 PHE A CA 1
ATOM 1037 C C . PHE A 1 135 ? -21.356 -15.419 5.694 1.00 29.49 135 PHE A C 1
ATOM 1038 O O . PHE A 1 135 ? -22.482 -15.457 6.199 1.00 30.63 135 PHE A O 1
ATOM 1046 N N . ARG A 1 136 ? -20.662 -16.509 5.441 1.00 28.84 136 ARG A N 1
ATOM 1047 C CA . ARG A 1 136 ? -21.263 -17.770 5.722 1.00 32.18 136 ARG A CA 1
ATOM 1048 C C . ARG A 1 136 ? -21.566 -17.929 7.207 1.00 32.37 136 ARG A C 1
ATOM 1049 O O . ARG A 1 136 ? -22.641 -18.406 7.567 1.00 33.33 136 ARG A O 1
ATOM 1057 N N . THR A 1 137 ? -20.630 -17.516 8.061 1.00 36.06 137 THR A N 1
ATOM 1058 C CA . THR A 1 137 ? -20.796 -17.621 9.528 1.00 36.06 137 THR A CA 1
ATOM 1059 C C . THR A 1 137 ? -21.993 -16.809 10.057 1.00 33.94 137 THR A C 1
ATOM 1060 O O . THR A 1 137 ? -22.717 -17.272 10.931 1.00 34.00 137 THR A O 1
ATOM 1064 N N . TYR A 1 138 ? -22.186 -15.598 9.536 1.00 34.76 138 TYR A N 1
ATOM 1065 C CA . TYR A 1 138 ? -23.330 -14.796 9.936 1.00 34.84 138 TYR A CA 1
ATOM 1066 C C . TYR A 1 138 ? -24.641 -15.479 9.563 1.00 35.76 138 TYR A C 1
ATOM 1067 O O . TYR A 1 138 ? -25.511 -15.698 10.419 1.00 36.52 138 TYR A O 1
ATOM 1076 N N . ALA A 1 139 ? -24.767 -15.809 8.278 1.00 33.63 139 ALA A N 1
ATOM 1077 C CA . ALA A 1 139 ? -25.929 -16.506 7.754 1.00 28.62 139 ALA A CA 1
ATOM 1078 C C . ALA A 1 139 ? -26.236 -17.744 8.600 1.00 27.33 139 ALA A C 1
ATOM 1079 O O . ALA A 1 139 ? -27.362 -17.917 9.094 1.00 26.44 139 ALA A O 1
ATOM 1081 N N . LEU A 1 140 ? -25.249 -18.619 8.742 1.00 26.00 140 LEU A N 1
ATOM 1082 C CA . LEU A 1 140 ? -25.473 -19.855 9.490 1.00 27.97 140 LEU A CA 1
ATOM 1083 C C . LEU A 1 140 ? -25.928 -19.593 10.951 1.00 28.51 140 LEU A C 1
ATOM 1084 O O . LEU A 1 140 ? -26.706 -20.373 11.531 1.00 29.60 140 LEU A O 1
ATOM 1089 N N . ARG A 1 141 ? -25.498 -18.457 11.513 1.00 30.93 141 ARG A N 1
ATOM 1090 C CA . ARG A 1 141 ? -25.988 -18.041 12.839 1.00 33.15 141 ARG A CA 1
ATOM 1091 C C . ARG A 1 141 ? -27.451 -17.581 12.835 1.00 31.07 141 ARG A C 1
ATOM 1092 O O . ARG A 1 141 ? -28.238 -17.969 13.691 1.00 31.03 141 ARG A O 1
ATOM 1100 N N . LEU A 1 142 ? -27.810 -16.733 11.880 1.00 33.13 142 LEU A N 1
ATOM 1101 C CA . LEU A 1 142 ? -29.184 -16.291 11.789 1.00 31.24 142 LEU A CA 1
ATOM 1102 C C . LEU A 1 142 ? -30.105 -17.497 11.590 1.00 32.69 142 LEU A C 1
ATOM 1103 O O . LEU A 1 142 ? -31.174 -17.556 12.229 1.00 35.63 142 LEU A O 1
ATOM 1108 N N . CYS A 1 143 ? -29.657 -18.459 10.766 1.00 29.95 143 CYS A N 1
ATOM 1109 C CA . CYS A 1 143 ? -30.415 -19.672 10.443 1.00 31.55 143 CYS A CA 1
ATOM 1110 C C . CYS A 1 143 ? -30.671 -20.416 11.730 1.00 33.30 143 CYS A C 1
ATOM 1111 O O . CYS A 1 143 ? -31.835 -20.736 12.057 1.00 34.63 143 CYS A O 1
ATOM 1114 N N . ARG A 1 144 ? -29.597 -20.668 12.476 1.00 32.89 144 ARG A N 1
ATOM 1115 C CA . ARG A 1 144 ? -29.749 -21.327 13.775 1.00 35.43 144 ARG A CA 1
ATOM 1116 C C . ARG A 1 144 ? -30.733 -20.597 14.687 1.00 32.33 144 ARG A C 1
ATOM 1117 O O . ARG A 1 144 ? -31.608 -21.224 15.261 1.00 29.07 144 ARG A O 1
ATOM 1125 N N . GLU A 1 145 ? -30.633 -19.273 14.771 1.00 30.68 145 GLU A N 1
ATOM 1126 C CA . GLU A 1 145 ? -31.528 -18.540 15.674 1.00 30.98 145 GLU A CA 1
ATOM 1127 C C . GLU A 1 145 ? -32.987 -18.605 15.270 1.00 29.21 145 GLU A C 1
ATOM 1128 O O . GLU A 1 145 ? -33.879 -18.844 16.112 1.00 30.46 145 GLU A O 1
ATOM 1134 N N . MET A 1 146 ? -33.229 -18.395 13.972 1.00 27.48 146 MET A N 1
ATOM 1135 C CA . MET A 1 146 ? -34.571 -18.512 13.420 1.00 24.37 146 MET A CA 1
ATOM 1136 C C . MET A 1 146 ? -35.153 -19.881 13.732 1.00 23.66 146 MET A C 1
ATOM 1137 O O . MET A 1 146 ? -36.291 -19.986 14.209 1.00 22.13 146 MET A O 1
ATOM 1142 N N . ALA A 1 147 ? -34.386 -20.922 13.423 1.00 22.43 147 ALA A N 1
ATOM 1143 C CA . ALA A 1 147 ? -34.895 -22.270 13.612 1.00 23.63 147 ALA A CA 1
ATOM 1144 C C . ALA A 1 147 ? -35.207 -22.507 15.087 1.00 25.77 147 ALA A C 1
ATOM 1145 O O . ALA A 1 147 ? -36.305 -22.979 15.400 1.00 25.90 147 ALA A O 1
ATOM 1147 N N . GLU A 1 148 ? -34.279 -22.124 15.985 1.00 26.67 148 GLU A N 1
ATOM 1148 C CA . GLU A 1 148 ? -34.453 -22.331 17.458 1.00 27.02 148 GLU A CA 1
ATOM 1149 C C . GLU A 1 148 ? -35.671 -21.597 17.954 1.00 26.56 148 GLU A C 1
ATOM 1150 O O . GLU A 1 148 ? -36.420 -22.125 18.754 1.00 26.18 148 GLU A O 1
ATOM 1156 N N . HIS A 1 149 ? -35.888 -20.377 17.472 1.00 27.64 149 HIS A N 1
ATOM 1157 C CA . HIS A 1 149 ? -37.063 -19.618 17.917 1.00 26.25 149 HIS A CA 1
ATOM 1158 C C . HIS A 1 149 ? -38.388 -20.173 17.398 1.00 27.18 149 HIS A C 1
ATOM 1159 O O . HIS A 1 149 ? -39.427 -19.914 18.003 1.00 25.81 149 HIS A O 1
ATOM 1166 N N . TYR A 1 150 ? -38.375 -20.884 16.255 1.00 25.16 150 TYR A N 1
ATOM 1167 C CA . TYR A 1 150 ? -39.632 -21.261 15.594 1.00 23.59 150 TYR A CA 1
ATOM 1168 C C . TYR A 1 150 ? -39.903 -22.754 15.511 1.00 25.00 150 TYR A C 1
ATOM 1169 O O . TYR A 1 150 ? -40.988 -23.147 15.039 1.00 25.41 150 TYR A O 1
ATOM 1178 N N . LYS A 1 151 ? -38.965 -23.600 15.963 1.00 27.11 151 LYS A N 1
ATOM 1179 C CA . LYS A 1 151 ? -39.304 -25.019 16.207 1.00 29.74 151 LYS A CA 1
ATOM 1180 C C . LYS A 1 151 ? -40.466 -24.891 17.201 1.00 30.78 151 LYS A C 1
ATOM 1181 O O . LYS A 1 151 ? -40.628 -23.823 17.820 1.00 39.98 151 LYS A O 1
ATOM 1187 N N . ASP A 1 152 ? -41.321 -25.876 17.379 1.00 31.05 152 ASP A N 1
ATOM 1188 C CA . ASP A 1 152 ? -42.408 -25.627 18.389 1.00 29.37 152 ASP A CA 1
ATOM 1189 C C . ASP A 1 152 ? -43.501 -24.611 17.975 1.00 25.26 152 ASP A C 1
ATOM 1190 O O . ASP A 1 152 ? -44.544 -24.521 18.628 1.00 22.88 152 ASP A O 1
ATOM 1195 N N . ASN A 1 153 ? -43.267 -23.813 16.929 1.00 24.41 153 ASN A N 1
ATOM 1196 C CA . ASN A 1 153 ? -44.326 -22.916 16.398 1.00 21.08 153 ASN A CA 1
ATOM 1197 C C . ASN A 1 153 ? -45.164 -23.542 15.270 1.00 20.44 153 ASN A C 1
ATOM 1198 O O . ASN A 1 153 ? -44.645 -23.790 14.199 1.00 18.98 153 ASN A O 1
ATOM 1203 N N . PRO A 1 154 ? -46.481 -23.755 15.496 1.00 20.23 154 PRO A N 1
ATOM 1204 C CA . PRO A 1 154 ? -47.281 -24.555 14.552 1.00 18.99 154 PRO A CA 1
ATOM 1205 C C . PRO A 1 154 ? -47.786 -23.763 13.333 1.00 19.29 154 PRO A C 1
ATOM 1206 O O . PRO A 1 154 ? -48.401 -24.319 12.450 1.00 19.77 154 PRO A O 1
ATOM 1210 N N . ALA A 1 155 ? -47.573 -22.466 13.291 1.00 20.04 155 ALA A N 1
ATOM 1211 C CA . ALA A 1 155 ? -47.953 -21.704 12.110 1.00 18.44 155 ALA A CA 1
ATOM 1212 C C . ALA A 1 155 ? -46.938 -21.961 10.973 1.00 18.61 155 ALA A C 1
ATOM 1213 O O . ALA A 1 155 ? -47.256 -21.780 9.768 1.00 18.95 155 ALA A O 1
ATOM 1215 N N . ILE A 1 156 ? -45.721 -22.391 11.317 1.00 16.61 156 ILE A N 1
ATOM 1216 C CA . ILE A 1 156 ? -44.684 -22.481 10.284 1.00 16.16 156 ILE A CA 1
ATOM 1217 C C . ILE A 1 156 ? -44.844 -23.815 9.568 1.00 16.72 156 ILE A C 1
ATOM 1218 O O . ILE A 1 156 ? -44.790 -24.853 10.219 1.00 15.88 156 ILE A O 1
ATOM 1223 N N . VAL A 1 157 ? -45.043 -23.792 8.242 1.00 17.15 157 VAL A N 1
ATOM 1224 C CA . VAL A 1 157 ? -45.304 -25.031 7.492 1.00 17.26 157 VAL A CA 1
ATOM 1225 C C . VAL A 1 157 ? -44.197 -25.342 6.503 1.00 17.43 157 VAL A C 1
ATOM 1226 O O . VAL A 1 157 ? -44.175 -26.439 5.925 1.00 17.76 157 VAL A O 1
ATOM 1230 N N . SER A 1 158 ? -43.252 -24.414 6.327 1.00 16.90 158 SER A N 1
ATOM 1231 C CA . SER A 1 158 ? -42.138 -24.657 5.401 1.00 15.73 158 SER A CA 1
ATOM 1232 C C . SER A 1 158 ? -41.094 -23.572 5.565 1.00 15.99 158 SER A C 1
ATOM 1233 O O . SER A 1 158 ? -41.398 -22.508 6.115 1.00 15.93 158 SER A O 1
ATOM 1236 N N . TRP A 1 159 ? -39.882 -23.863 5.083 1.00 15.82 159 TRP A N 1
ATOM 1237 C CA . TRP A 1 159 ? -38.781 -22.942 5.097 1.00 17.19 159 TRP A CA 1
ATOM 1238 C C . TRP A 1 159 ? -38.511 -22.438 3.683 1.00 18.22 159 TRP A C 1
ATOM 1239 O O . TRP A 1 159 ? -38.458 -23.217 2.710 1.00 19.48 159 TRP A O 1
ATOM 1250 N N . HIS A 1 160 ? -38.362 -21.131 3.565 1.00 16.46 160 HIS A N 1
ATOM 1251 C CA . HIS A 1 160 ? -37.982 -20.488 2.319 1.00 16.70 160 HIS A CA 1
ATOM 1252 C C . HIS A 1 160 ? -36.552 -20.034 2.547 1.00 17.02 160 HIS A C 1
ATOM 1253 O O . HIS A 1 160 ? -36.291 -18.959 3.106 1.00 16.32 160 HIS A O 1
ATOM 1260 N N . VAL A 1 161 ? -35.616 -20.862 2.125 1.00 16.49 161 VAL A N 1
ATOM 1261 C CA . VAL A 1 161 ? -34.234 -20.587 2.392 1.00 16.80 161 VAL A CA 1
ATOM 1262 C C . VAL A 1 161 ? -33.695 -19.600 1.403 1.00 17.26 161 VAL A C 1
ATOM 1263 O O . VAL A 1 161 ? -33.783 -19.825 0.190 1.00 17.92 161 VAL A O 1
ATOM 1267 N N . GLY A 1 162 ? -33.090 -18.540 1.944 1.00 18.62 162 GLY A N 1
ATOM 1268 C CA . GLY A 1 162 ? -32.468 -17.472 1.174 1.00 18.61 162 GLY A CA 1
ATOM 1269 C C . GLY A 1 162 ? -33.511 -16.828 0.295 1.00 20.09 162 GLY A C 1
ATOM 1270 O O . GLY A 1 162 ? -34.699 -16.698 0.702 1.00 20.45 162 GLY A O 1
ATOM 1271 N N . ASN A 1 163 ? -33.088 -16.436 -0.907 1.00 18.98 163 ASN A N 1
ATOM 1272 C CA . ASN A 1 163 ? -34.036 -15.933 -1.938 1.00 17.52 163 ASN A CA 1
ATOM 1273 C C . ASN A 1 163 ? -33.328 -15.799 -3.260 1.00 16.37 163 ASN A C 1
ATOM 1274 O O . ASN A 1 163 ? -32.336 -15.066 -3.339 1.00 15.72 163 ASN A O 1
ATOM 1279 N N . GLU A 1 164 ? -33.831 -16.472 -4.290 1.00 15.59 164 GLU A N 1
ATOM 1280 C CA . GLU A 1 164 ? -33.204 -16.351 -5.611 1.00 17.44 164 GLU A CA 1
ATOM 1281 C C . GLU A 1 164 ? -31.660 -16.304 -5.609 1.00 17.37 164 GLU A C 1
ATOM 1282 O O . GLU A 1 164 ? -31.047 -15.319 -6.079 1.00 18.68 164 GLU A O 1
ATOM 1288 N N . TYR A 1 165 ? -31.031 -17.354 -5.109 1.00 16.35 165 TYR A N 1
ATOM 1289 C CA . TYR A 1 165 ? -29.567 -17.372 -5.030 1.00 18.18 165 TYR A CA 1
ATOM 1290 C C . TYR A 1 165 ? -28.965 -17.125 -6.393 1.00 18.25 165 TYR A C 1
ATOM 1291 O O . TYR A 1 165 ? -29.372 -17.748 -7.357 1.00 17.97 165 TYR A O 1
ATOM 1300 N N . GLY A 1 166 ? -27.987 -16.227 -6.470 1.00 21.10 166 GLY A N 1
ATOM 1301 C CA . GLY A 1 166 ? -27.292 -15.965 -7.722 1.00 20.37 166 GLY A CA 1
ATOM 1302 C C . GLY A 1 166 ? -28.091 -15.162 -8.747 1.00 22.57 166 GLY A C 1
ATOM 1303 O O . GLY A 1 166 ? -27.618 -14.995 -9.882 1.00 25.16 166 GLY A O 1
ATOM 1304 N N . CYS A 1 167 ? -29.298 -14.700 -8.391 1.00 21.37 167 CYS A N 1
ATOM 1305 C CA . CYS A 1 167 ? -29.985 -13.728 -9.218 1.00 21.13 167 CYS A CA 1
ATOM 1306 C C . CYS A 1 167 ? -29.040 -12.545 -9.564 1.00 21.24 167 CYS A C 1
ATOM 1307 O O . CYS A 1 167 ? -28.924 -12.164 -10.741 1.00 19.28 167 CYS A O 1
ATOM 1310 N N . HIS A 1 168 ? -28.393 -11.964 -8.553 1.00 20.97 168 HIS A N 1
ATOM 1311 C CA . HIS A 1 168 ? -27.466 -10.853 -8.797 1.00 21.73 168 HIS A CA 1
ATOM 1312 C C . HIS A 1 168 ? -26.060 -11.248 -8.552 1.00 21.82 168 HIS A C 1
ATOM 1313 O O . HIS A 1 168 ? -25.164 -10.751 -9.223 1.00 22.63 168 HIS A O 1
ATOM 1320 N N . ASN A 1 169 ? -25.856 -12.162 -7.599 1.00 20.76 169 ASN A N 1
ATOM 1321 C CA . ASN A 1 169 ? -24.504 -12.520 -7.159 1.00 21.39 169 ASN A CA 1
ATOM 1322 C C . ASN A 1 169 ? -23.910 -13.832 -7.705 1.00 21.00 169 ASN A C 1
ATOM 1323 O O . ASN A 1 169 ? -22.978 -14.402 -7.104 1.00 21.06 169 ASN A O 1
ATOM 1328 N N . TYR A 1 170 ? -24.442 -14.285 -8.841 1.00 20.93 170 TYR A N 1
ATOM 1329 C CA . TYR A 1 170 ? -23.932 -15.464 -9.522 1.00 21.41 170 TYR A CA 1
ATOM 1330 C C . TYR A 1 170 ? -22.420 -15.418 -9.756 1.00 21.72 170 TYR A C 1
ATOM 1331 O O . TYR A 1 170 ? -21.701 -16.362 -9.436 1.00 20.79 170 TYR A O 1
ATOM 1340 N N . PHE A 1 171 ? -21.947 -14.298 -10.279 1.00 23.82 171 PHE A N 1
ATOM 1341 C CA . PHE A 1 171 ? -20.573 -14.183 -10.706 1.00 25.40 171 PHE A CA 1
ATOM 1342 C C . PHE A 1 171 ? -19.779 -13.329 -9.731 1.00 28.42 171 PHE A C 1
ATOM 1343 O O . PHE A 1 171 ? -19.816 -12.089 -9.816 1.00 28.70 171 PHE A O 1
ATOM 1351 N N . ASP A 1 172 ? -19.015 -13.975 -8.859 1.00 27.73 172 ASP A N 1
ATOM 1352 C CA . ASP A 1 172 ? -18.076 -13.259 -8.018 1.00 27.73 172 ASP A CA 1
ATOM 1353 C C . ASP A 1 172 ? -16.619 -13.491 -8.420 1.00 27.38 172 ASP A C 1
ATOM 1354 O O . ASP A 1 172 ? -16.278 -14.563 -8.896 1.00 25.98 172 ASP A O 1
ATOM 1359 N N . TYR A 1 173 ? -15.756 -12.497 -8.203 1.00 28.38 173 TYR A N 1
ATOM 1360 C CA . TYR A 1 173 ? -14.370 -12.577 -8.671 1.00 30.37 173 TYR A CA 1
ATOM 1361 C C . TYR A 1 173 ? -13.410 -12.250 -7.582 1.00 31.80 173 TYR A C 1
ATOM 1362 O O . TYR A 1 173 ? -12.216 -12.096 -7.840 1.00 33.16 173 TYR A O 1
ATOM 1371 N N . SER A 1 174 ? -13.949 -12.118 -6.374 1.00 30.28 174 SER A N 1
ATOM 1372 C CA . SER A 1 174 ? -13.160 -11.843 -5.166 1.00 31.66 174 SER A CA 1
ATOM 1373 C C . SER A 1 174 ? -12.118 -12.937 -4.914 1.00 31.88 174 SER A C 1
ATOM 1374 O O . SER A 1 174 ? -12.169 -14.017 -5.504 1.00 31.55 174 SER A O 1
ATOM 1377 N N . ASP A 1 175 ? -11.188 -12.676 -4.000 1.00 35.25 175 ASP A N 1
ATOM 1378 C CA . ASP A 1 175 ? -10.145 -13.659 -3.683 1.00 32.62 175 ASP A CA 1
ATOM 1379 C C . ASP A 1 175 ? -10.744 -14.917 -3.051 1.00 31.61 175 ASP A C 1
ATOM 1380 O O . ASP A 1 175 ? -10.139 -16.000 -3.086 1.00 31.78 175 ASP A O 1
ATOM 1385 N N . ASP A 1 176 ? -11.929 -14.760 -2.468 1.00 27.75 176 ASP A N 1
ATOM 1386 C CA . ASP A 1 176 ? -12.699 -15.889 -1.933 1.00 27.27 176 ASP A CA 1
ATOM 1387 C C . ASP A 1 176 ? -13.093 -16.821 -3.084 1.00 26.31 176 ASP A C 1
ATOM 1388 O O . ASP A 1 176 ? -12.825 -18.044 -3.030 1.00 26.85 176 ASP A O 1
ATOM 1393 N N . ALA A 1 177 ? -13.680 -16.227 -4.131 1.00 21.97 177 ALA A N 1
ATOM 1394 C CA . ALA A 1 177 ? -13.987 -16.967 -5.344 1.00 22.46 177 ALA A CA 1
ATOM 1395 C C . ALA A 1 177 ? -12.736 -17.528 -6.021 1.00 22.93 177 ALA A C 1
ATOM 1396 O O . ALA A 1 177 ? -12.783 -18.671 -6.459 1.00 21.71 177 ALA A O 1
ATOM 1398 N N . VAL A 1 178 ? -11.636 -16.751 -6.094 1.00 23.64 178 VAL A N 1
ATOM 1399 C CA . VAL A 1 178 ? -10.363 -17.265 -6.663 1.00 25.37 178 VAL A CA 1
ATOM 1400 C C . VAL A 1 178 ? -10.005 -18.587 -5.968 1.00 27.17 178 VAL A C 1
ATOM 1401 O O . VAL A 1 178 ? -9.867 -19.620 -6.608 1.00 26.89 178 VAL A O 1
ATOM 1405 N N . GLN A 1 179 ? -9.920 -18.533 -4.638 1.00 29.36 179 GLN A N 1
ATOM 1406 C CA . GLN A 1 179 ? -9.617 -19.667 -3.778 1.00 33.34 179 GLN A CA 1
ATOM 1407 C C . GLN A 1 179 ? -10.550 -20.884 -3.979 1.00 32.10 179 GLN A C 1
ATOM 1408 O O . GLN A 1 179 ? -10.054 -22.007 -4.231 1.00 31.79 179 GLN A O 1
ATOM 1414 N N . ALA A 1 180 ? -11.871 -20.663 -3.892 1.00 25.24 180 ALA A N 1
ATOM 1415 C CA . ALA A 1 180 ? -12.869 -21.777 -3.970 1.00 25.67 180 ALA A CA 1
ATOM 1416 C C . ALA A 1 180 ? -13.011 -22.394 -5.375 1.00 24.37 180 ALA A C 1
ATOM 1417 O O . ALA A 1 180 ? -13.309 -23.581 -5.521 1.00 25.76 180 ALA A O 1
ATOM 1419 N N . PHE A 1 181 ? -12.791 -21.585 -6.410 1.00 24.52 181 PHE A N 1
ATOM 1420 C CA . PHE A 1 181 ? -12.754 -22.100 -7.779 1.00 23.48 181 PHE A CA 1
ATOM 1421 C C . PHE A 1 181 ? -11.544 -23.045 -7.923 1.00 23.96 181 PHE A C 1
ATOM 1422 O O . PHE A 1 181 ? -11.688 -24.144 -8.465 1.00 22.89 181 PHE A O 1
ATOM 1430 N N . ARG A 1 182 ? -10.377 -22.654 -7.388 1.00 25.99 182 ARG A N 1
ATOM 1431 C CA . ARG A 1 182 ? -9.228 -23.610 -7.324 1.00 28.61 182 ARG A CA 1
ATOM 1432 C C . ARG A 1 182 ? -9.586 -24.945 -6.666 1.00 27.70 182 ARG A C 1
ATOM 1433 O O . ARG A 1 182 ? -9.359 -26.007 -7.243 1.00 25.58 182 ARG A O 1
ATOM 1441 N N . GLU A 1 183 ? -10.168 -24.865 -5.467 1.00 28.24 183 GLU A N 1
ATOM 1442 C CA . GLU A 1 183 ? -10.549 -26.058 -4.740 1.00 30.54 183 GLU A CA 1
ATOM 1443 C C . GLU A 1 183 ? -11.597 -26.877 -5.493 1.00 27.75 183 GLU A C 1
ATOM 1444 O O . GLU A 1 183 ? -11.510 -28.098 -5.559 1.00 26.33 183 GLU A O 1
ATOM 1450 N N . TRP A 1 184 ? -12.537 -26.201 -6.145 1.00 27.28 184 TRP A N 1
ATOM 1451 C CA . TRP A 1 184 ? -13.509 -26.897 -7.014 1.00 23.98 184 TRP A CA 1
ATOM 1452 C C . TRP A 1 184 ? -12.805 -27.607 -8.168 1.00 22.51 184 TRP A C 1
ATOM 1453 O O . TRP A 1 184 ? -13.139 -28.744 -8.494 1.00 21.56 184 TRP A O 1
ATOM 1464 N N . CYS A 1 185 ? -11.818 -26.952 -8.787 1.00 21.26 185 CYS A N 1
ATOM 1465 C CA . CYS A 1 185 ? -10.998 -27.580 -9.814 1.00 22.61 185 CYS A CA 1
ATOM 1466 C C . CYS A 1 185 ? -10.180 -28.764 -9.304 1.00 24.58 185 CYS A C 1
ATOM 1467 O O . CYS A 1 185 ? -10.183 -29.835 -9.937 1.00 23.42 185 CYS A O 1
ATOM 1470 N N . ARG A 1 186 ? -9.494 -28.582 -8.166 1.00 26.08 186 ARG A N 1
ATOM 1471 C CA . ARG A 1 186 ? -8.786 -29.691 -7.527 1.00 27.12 186 ARG A CA 1
ATOM 1472 C C . ARG A 1 186 ? -9.729 -30.865 -7.293 1.00 27.71 186 ARG A C 1
ATOM 1473 O O . ARG A 1 186 ? -9.362 -32.006 -7.601 1.00 28.29 186 ARG A O 1
ATOM 1481 N N . ASP A 1 187 ? -10.930 -30.580 -6.764 1.00 27.54 187 ASP A N 1
ATOM 1482 C CA A ASP A 1 187 ? -11.875 -31.648 -6.425 0.70 28.70 187 ASP A CA 1
ATOM 1483 C CA B ASP A 1 187 ? -11.917 -31.617 -6.426 0.30 28.54 187 ASP A CA 1
ATOM 1484 C C . ASP A 1 187 ? -12.418 -32.350 -7.661 1.00 29.44 187 ASP A C 1
ATOM 1485 O O . ASP A 1 187 ? -12.583 -33.557 -7.656 1.00 33.93 187 ASP A O 1
ATOM 1494 N N . ARG A 1 188 ? -12.682 -31.604 -8.731 1.00 30.83 188 ARG A N 1
ATOM 1495 C CA . ARG A 1 188 ? -13.241 -32.206 -9.946 1.00 29.62 188 ARG A CA 1
ATOM 1496 C C . ARG A 1 188 ? -12.168 -32.884 -10.730 1.00 30.09 188 ARG A C 1
ATOM 1497 O O . ARG A 1 188 ? -12.444 -33.890 -11.360 1.00 31.32 188 ARG A O 1
ATOM 1505 N N . TYR A 1 189 ? -10.955 -32.313 -10.747 1.00 31.54 189 TYR A N 1
ATOM 1506 C CA . TYR A 1 189 ? -9.868 -32.839 -11.629 1.00 32.91 189 TYR A CA 1
ATOM 1507 C C . TYR A 1 189 ? -8.730 -33.653 -10.957 1.00 32.43 189 TYR A C 1
ATOM 1508 O O . TYR A 1 189 ? -8.065 -34.400 -11.650 1.00 34.38 189 TYR A O 1
ATOM 1517 N N . GLY A 1 190 ? -8.541 -33.553 -9.630 1.00 31.84 190 GLY A N 1
ATOM 1518 C CA . GLY A 1 190 ? -7.527 -34.368 -8.954 1.00 29.38 190 GLY A CA 1
ATOM 1519 C C . GLY A 1 190 ? -6.142 -33.831 -9.290 1.00 29.96 190 GLY A C 1
ATOM 1520 O O . GLY A 1 190 ? -5.487 -33.279 -8.417 1.00 29.22 190 GLY A O 1
ATOM 1521 N N . THR A 1 191 ? -5.732 -33.936 -10.562 1.00 29.45 191 THR A N 1
ATOM 1522 C CA . THR A 1 191 ? -4.375 -33.578 -11.022 1.00 30.75 191 THR A CA 1
ATOM 1523 C C . THR A 1 191 ? -4.403 -32.440 -12.066 1.00 32.52 191 THR A C 1
ATOM 1524 O O . THR A 1 191 ? -5.327 -32.358 -12.896 1.00 35.34 191 THR A O 1
ATOM 1528 N N . ILE A 1 192 ? -3.402 -31.574 -12.038 1.00 32.03 192 ILE A N 1
ATOM 1529 C CA . ILE A 1 192 ? -3.369 -30.397 -12.902 1.00 33.63 192 ILE A CA 1
ATOM 1530 C C . ILE A 1 192 ? -3.320 -30.753 -14.387 1.00 39.51 192 ILE A C 1
ATOM 1531 O O . ILE A 1 192 ? -3.821 -30.024 -15.271 1.00 35.47 192 ILE A O 1
ATOM 1536 N N . ASP A 1 193 ? -2.698 -31.878 -14.685 1.00 43.18 193 ASP A N 1
ATOM 1537 C CA . ASP A 1 193 ? -2.593 -32.254 -16.071 1.00 44.97 193 ASP A CA 1
ATOM 1538 C C . ASP A 1 193 ? -3.994 -32.548 -16.623 1.00 41.42 193 ASP A C 1
ATOM 1539 O O . ASP A 1 193 ? -4.224 -32.390 -17.820 1.00 38.62 193 ASP A O 1
ATOM 1544 N N . LYS A 1 194 ? -4.918 -32.970 -15.751 1.00 42.53 194 LYS A N 1
ATOM 1545 C CA . LYS A 1 194 ? -6.331 -33.247 -16.133 1.00 41.15 194 LYS A CA 1
ATOM 1546 C C . LYS A 1 194 ? -7.127 -31.960 -16.419 1.00 36.67 194 LYS A C 1
ATOM 1547 O O . LYS A 1 194 ? -8.047 -31.943 -17.250 1.00 36.04 194 LYS A O 1
ATOM 1553 N N . VAL A 1 195 ? -6.788 -30.902 -15.686 1.00 34.21 195 VAL A N 1
ATOM 1554 C CA . VAL A 1 195 ? -7.331 -29.572 -15.929 1.00 34.15 195 VAL A CA 1
ATOM 1555 C C . VAL A 1 195 ? -6.820 -29.053 -17.295 1.00 35.31 195 VAL A C 1
ATOM 1556 O O . VAL A 1 195 ? -7.636 -28.588 -18.122 1.00 36.45 195 VAL A O 1
ATOM 1560 N N . ASN A 1 196 ? -5.498 -29.141 -17.532 1.00 31.21 196 ASN A N 1
ATOM 1561 C CA . ASN A 1 196 ? -4.894 -28.709 -18.810 1.00 33.36 196 ASN A CA 1
ATOM 1562 C C . ASN A 1 196 ? -5.539 -29.366 -20.064 1.00 32.94 196 ASN A C 1
ATOM 1563 O O . ASN A 1 196 ? -5.744 -28.692 -21.075 1.00 33.92 196 ASN A O 1
ATOM 1568 N N . ALA A 1 197 ? -5.897 -30.644 -19.969 1.00 29.70 197 ALA A N 1
ATOM 1569 C CA . ALA A 1 197 ? -6.590 -31.357 -21.051 1.00 33.65 197 ALA A CA 1
ATOM 1570 C C . ALA A 1 197 ? -8.035 -30.898 -21.238 1.00 34.34 197 ALA A C 1
ATOM 1571 O O . ALA A 1 197 ? -8.514 -30.772 -22.357 1.00 41.12 197 ALA A O 1
ATOM 1573 N N . ALA A 1 198 ? -8.741 -30.700 -20.129 1.00 33.04 198 ALA A N 1
ATOM 1574 C CA . ALA A 1 198 ? -10.144 -30.306 -20.152 1.00 31.30 198 ALA A CA 1
ATOM 1575 C C . ALA A 1 198 ? -10.289 -28.925 -20.785 1.00 30.57 198 ALA A C 1
ATOM 1576 O O . ALA A 1 198 ? -11.271 -28.669 -21.426 1.00 30.46 198 ALA A O 1
ATOM 1578 N N . TRP A 1 199 ? -9.280 -28.071 -20.640 1.00 29.88 199 TRP A N 1
ATOM 1579 C CA . TRP A 1 199 ? -9.367 -26.700 -21.108 1.00 29.39 199 TRP A CA 1
ATOM 1580 C C . TRP A 1 199 ? -8.533 -26.311 -22.298 1.00 30.48 199 TRP A C 1
ATOM 1581 O O . TRP A 1 199 ? -8.717 -25.191 -22.812 1.00 35.54 199 TRP A O 1
ATOM 1592 N N . GLY A 1 200 ? -7.596 -27.159 -22.721 1.00 28.48 200 GLY A N 1
ATOM 1593 C CA . GLY A 1 200 ? -6.820 -26.886 -23.938 1.00 27.88 200 GLY A CA 1
ATOM 1594 C C . GLY A 1 200 ? -5.906 -25.689 -23.715 1.00 30.07 200 GLY A C 1
ATOM 1595 O O . GLY A 1 200 ? -5.581 -24.933 -24.639 1.00 26.93 200 GLY A O 1
ATOM 1596 N N . THR A 1 201 ? -5.482 -25.523 -22.463 1.00 33.60 201 THR A N 1
ATOM 1597 C CA . THR A 1 201 ? -4.479 -24.508 -22.058 1.00 37.77 201 THR A CA 1
ATOM 1598 C C . THR A 1 201 ? -3.082 -24.495 -22.834 1.00 41.41 201 THR A C 1
ATOM 1599 O O . THR A 1 201 ? -2.213 -23.611 -22.589 1.00 38.36 201 THR A O 1
ATOM 1603 N N . ASN A 1 202 ? -2.871 -25.429 -23.776 1.00 41.98 202 ASN A N 1
ATOM 1604 C CA . ASN A 1 202 ? -1.674 -25.366 -24.646 1.00 44.83 202 ASN A CA 1
ATOM 1605 C C . ASN A 1 202 ? -1.872 -24.334 -25.778 1.00 49.30 202 ASN A C 1
ATOM 1606 O O . ASN A 1 202 ? -0.932 -23.982 -26.531 1.00 51.90 202 ASN A O 1
ATOM 1611 N N . PHE A 1 203 ? -3.107 -23.835 -25.875 1.00 47.91 203 PHE A N 1
ATOM 1612 C CA . PHE A 1 203 ? -3.378 -22.639 -26.671 1.00 44.18 203 PHE A CA 1
ATOM 1613 C C . PHE A 1 203 ? -2.998 -21.349 -25.933 1.00 41.23 203 PHE A C 1
ATOM 1614 O O . PHE A 1 203 ? -3.367 -21.170 -24.764 1.00 39.75 203 PHE A O 1
ATOM 1622 N N . TRP A 1 204 ? -2.283 -20.465 -26.642 1.00 39.86 204 TRP A N 1
ATOM 1623 C CA . TRP A 1 204 ? -1.742 -19.182 -26.134 1.00 35.65 204 TRP A CA 1
ATOM 1624 C C . TRP A 1 204 ? -1.043 -19.231 -24.810 1.00 35.24 204 TRP A C 1
ATOM 1625 O O . TRP A 1 204 ? -1.307 -18.351 -23.982 1.00 34.87 204 TRP A O 1
ATOM 1636 N N . SER A 1 205 ? -0.169 -20.231 -24.573 1.00 36.11 205 SER A N 1
ATOM 1637 C CA . SER A 1 205 ? 0.776 -20.227 -23.387 1.00 35.52 205 SER A CA 1
ATOM 1638 C C . SER A 1 205 ? 0.017 -20.104 -22.105 1.00 33.42 205 SER A C 1
ATOM 1639 O O . SER A 1 205 ? 0.403 -19.311 -21.223 1.00 29.61 205 SER A O 1
ATOM 1642 N N . GLN A 1 206 ? -1.061 -20.877 -22.017 1.00 34.41 206 GLN A N 1
ATOM 1643 C CA . GLN A 1 206 ? -1.923 -20.866 -20.851 1.00 37.24 206 GLN A CA 1
ATOM 1644 C C . GLN A 1 206 ? -1.665 -22.077 -19.907 1.00 39.02 206 GLN A C 1
ATOM 1645 O O . GLN A 1 206 ? -2.199 -22.081 -18.777 1.00 37.92 206 GLN A O 1
ATOM 1651 N N . ARG A 1 207 ? -0.840 -23.054 -20.366 1.00 39.12 207 ARG A N 1
ATOM 1652 C CA . ARG A 1 207 ? -0.535 -24.333 -19.640 1.00 37.91 207 ARG A CA 1
ATOM 1653 C C . ARG A 1 207 ? -0.326 -24.155 -18.134 1.00 35.25 207 ARG A C 1
ATOM 1654 O O . ARG A 1 207 ? 0.394 -23.258 -17.675 1.00 35.24 207 ARG A O 1
ATOM 1662 N N . LEU A 1 208 ? -1.015 -24.961 -17.346 1.00 35.09 208 LEU A N 1
ATOM 1663 C CA . LEU A 1 208 ? -0.884 -24.782 -15.913 1.00 36.99 208 LEU A CA 1
ATOM 1664 C C . LEU A 1 208 ? 0.216 -25.687 -15.281 1.00 37.69 208 LEU A C 1
ATOM 1665 O O . LEU A 1 208 ? 0.341 -26.872 -15.618 1.00 32.74 208 LEU A O 1
ATOM 1670 N N . ASN A 1 209 ? 1.010 -25.095 -14.384 1.00 39.32 209 ASN A N 1
ATOM 1671 C CA . ASN A 1 209 ? 2.019 -25.823 -13.623 1.00 38.73 209 ASN A CA 1
ATOM 1672 C C . ASN A 1 209 ? 1.392 -26.388 -12.348 1.00 37.47 209 ASN A C 1
ATOM 1673 O O . ASN A 1 209 ? 1.708 -27.494 -11.923 1.00 36.65 209 ASN A O 1
ATOM 1678 N N . SER A 1 210 ? 0.479 -25.629 -11.756 1.00 36.04 210 SER A N 1
ATOM 1679 C CA . SER A 1 210 ? -0.114 -26.010 -10.496 1.00 31.96 210 SER A CA 1
ATOM 1680 C C . SER A 1 210 ? -1.538 -25.463 -10.414 1.00 34.31 210 SER A C 1
ATOM 1681 O O . SER A 1 210 ? -1.861 -24.463 -11.078 1.00 35.20 210 SER A O 1
ATOM 1684 N N . PHE A 1 211 ? -2.364 -26.074 -9.565 1.00 30.16 211 PHE A N 1
ATOM 1685 C CA . PHE A 1 211 ? -3.662 -25.493 -9.220 1.00 30.56 211 PHE A CA 1
ATOM 1686 C C . PHE A 1 211 ? -3.564 -24.049 -8.752 1.00 33.53 211 PHE A C 1
ATOM 1687 O O . PHE A 1 211 ? -4.455 -23.248 -9.052 1.00 36.79 211 PHE A O 1
ATOM 1695 N N . GLU A 1 212 ? -2.470 -23.706 -8.064 1.00 35.41 212 GLU A N 1
ATOM 1696 C CA . GLU A 1 212 ? -2.269 -22.367 -7.497 1.00 35.94 212 GLU A CA 1
ATOM 1697 C C . GLU A 1 212 ? -2.269 -21.323 -8.621 1.00 37.38 212 GLU A C 1
ATOM 1698 O O . GLU A 1 212 ? -2.543 -20.117 -8.395 1.00 35.36 212 GLU A O 1
ATOM 1704 N N . GLU A 1 213 ? -1.958 -21.800 -9.825 1.00 34.29 213 GLU A N 1
ATOM 1705 C CA . GLU A 1 213 ? -1.940 -20.952 -11.006 1.00 35.91 213 GLU A CA 1
ATOM 1706 C C . GLU A 1 213 ? -3.311 -20.604 -11.647 1.00 34.82 213 GLU A C 1
ATOM 1707 O O . GLU A 1 213 ? -3.396 -19.610 -12.389 1.00 32.59 213 GLU A O 1
ATOM 1713 N N . ILE A 1 214 ? -4.341 -21.429 -11.368 1.00 30.99 214 ILE A N 1
ATOM 1714 C CA . ILE A 1 214 ? -5.716 -21.239 -11.870 1.00 29.21 214 ILE A CA 1
ATOM 1715 C C . ILE A 1 214 ? -6.312 -19.956 -11.333 1.00 29.77 214 ILE A C 1
ATOM 1716 O O . ILE A 1 214 ? -6.221 -19.708 -10.151 1.00 34.90 214 ILE A O 1
ATOM 1721 N N . LEU A 1 215 ? -6.887 -19.145 -12.218 1.00 30.98 215 LEU A N 1
ATOM 1722 C CA . LEU A 1 215 ? -7.663 -17.940 -11.859 1.00 29.66 215 LEU A CA 1
ATOM 1723 C C . LEU A 1 215 ? -9.081 -18.007 -12.450 1.00 26.30 215 LEU A C 1
ATOM 1724 O O . LEU A 1 215 ? -9.303 -18.675 -13.430 1.00 25.40 215 LEU A O 1
ATOM 1729 N N . PRO A 1 216 ? -10.058 -17.315 -11.856 1.00 28.38 216 PRO A N 1
ATOM 1730 C CA . PRO A 1 216 ? -11.324 -17.240 -12.599 1.00 27.84 216 PRO A CA 1
ATOM 1731 C C . PRO A 1 216 ? -11.190 -16.296 -13.795 1.00 28.81 216 PRO A C 1
ATOM 1732 O O . PRO A 1 216 ? -10.281 -15.455 -13.815 1.00 28.33 216 PRO A O 1
ATOM 1736 N N . PRO A 1 217 ? -12.062 -16.452 -14.817 1.00 31.14 217 PRO A N 1
ATOM 1737 C CA . PRO A 1 217 ? -12.046 -15.521 -15.954 1.00 30.71 217 PRO A CA 1
ATOM 1738 C C . PRO A 1 217 ? -12.356 -14.008 -15.645 1.00 31.33 217 PRO A C 1
ATOM 1739 O O . PRO A 1 217 ? -13.343 -13.472 -16.106 1.00 30.55 217 PRO A O 1
ATOM 1743 N N . ARG A 1 218 ? -11.472 -13.327 -14.902 1.00 33.60 218 ARG A N 1
ATOM 1744 C CA . ARG A 1 218 ? -11.492 -11.862 -14.759 1.00 33.27 218 ARG A CA 1
ATOM 1745 C C . ARG A 1 218 ? -11.210 -11.225 -16.095 1.00 33.86 218 ARG A C 1
ATOM 1746 O O . ARG A 1 218 ? -10.780 -11.898 -17.035 1.00 31.17 218 ARG A O 1
ATOM 1754 N N . TYR A 1 219 ? -11.408 -9.907 -16.136 1.00 36.21 219 TYR A N 1
ATOM 1755 C CA . TYR A 1 219 ? -11.207 -9.059 -17.320 1.00 37.70 219 TYR A CA 1
ATOM 1756 C C . TYR A 1 219 ? -9.911 -9.334 -18.151 1.00 35.87 219 TYR A C 1
ATOM 1757 O O . TYR A 1 219 ? -8.757 -9.310 -17.638 1.00 35.60 219 TYR A O 1
ATOM 1766 N N . VAL A 1 220 ? -10.142 -9.610 -19.434 1.00 31.66 220 VAL A N 1
ATOM 1767 C CA . VAL A 1 220 ? -9.088 -9.893 -20.409 1.00 32.37 220 VAL A CA 1
ATOM 1768 C C . VAL A 1 220 ? -8.963 -8.803 -21.488 1.00 34.41 220 VAL A C 1
ATOM 1769 O O . VAL A 1 220 ? -8.319 -9.027 -22.535 1.00 35.77 220 VAL A O 1
ATOM 1773 N N . GLY A 1 221 ? -9.597 -7.649 -21.230 1.00 36.81 221 GLY A N 1
ATOM 1774 C CA . GLY A 1 221 ? -9.562 -6.459 -22.090 1.00 32.17 221 GLY A CA 1
ATOM 1775 C C . GLY A 1 221 ? -10.834 -6.162 -22.896 1.00 34.36 221 GLY A C 1
ATOM 1776 O O . GLY A 1 221 ? -10.855 -5.205 -23.676 1.00 31.77 221 GLY A O 1
ATOM 1777 N N . GLY A 1 222 ? -11.891 -6.962 -22.705 1.00 34.90 222 GLY A N 1
ATOM 1778 C CA . GLY A 1 222 ? -13.172 -6.769 -23.416 1.00 35.17 222 GLY A CA 1
ATOM 1779 C C . GLY A 1 222 ? -13.099 -7.178 -24.883 1.00 36.11 222 GLY A C 1
ATOM 1780 O O . GLY A 1 222 ? -12.448 -8.178 -25.253 1.00 32.36 222 GLY A O 1
ATOM 1781 N N . GLU A 1 223 ? -13.741 -6.381 -25.728 1.00 39.59 223 GLU A N 1
ATOM 1782 C CA . GLU A 1 223 ? -13.933 -6.751 -27.136 1.00 40.49 223 GLU A CA 1
ATOM 1783 C C . GLU A 1 223 ? -12.609 -6.979 -27.939 1.00 34.42 223 GLU A C 1
ATOM 1784 O O . GLU A 1 223 ? -11.662 -6.203 -27.837 1.00 32.03 223 GLU A O 1
ATOM 1790 N N . GLY A 1 224 ? -12.570 -8.081 -28.693 1.00 32.56 224 GLY A N 1
ATOM 1791 C CA . GLY A 1 224 ? -11.414 -8.491 -29.496 1.00 32.36 224 GLY A CA 1
ATOM 1792 C C . GLY A 1 224 ? -10.463 -9.344 -28.678 1.00 33.36 224 GLY A C 1
ATOM 1793 O O . GLY A 1 224 ? -9.394 -9.773 -29.185 1.00 33.17 224 GLY A O 1
ATOM 1794 N N . ASN A 1 225 ? -10.847 -9.571 -27.411 1.00 31.30 225 ASN A N 1
ATOM 1795 C CA . ASN A 1 225 ? -10.134 -10.470 -26.500 1.00 32.17 225 ASN A CA 1
ATOM 1796 C C . ASN A 1 225 ? -11.031 -11.641 -26.001 1.00 30.68 225 ASN A C 1
ATOM 1797 O O . ASN A 1 225 ? -12.152 -11.460 -25.488 1.00 26.07 225 ASN A O 1
ATOM 1802 N N . PHE A 1 226 ? -10.495 -12.851 -26.131 1.00 29.79 226 PHE A N 1
ATOM 1803 C CA . PHE A 1 226 ? -11.264 -14.057 -25.887 1.00 27.66 226 PHE A CA 1
ATOM 1804 C C . PHE A 1 226 ? -10.631 -14.913 -24.833 1.00 26.48 226 PHE A C 1
ATOM 1805 O O . PHE A 1 226 ? -9.511 -15.435 -24.988 1.00 28.35 226 PHE A O 1
ATOM 1813 N N . THR A 1 227 ? -11.416 -15.099 -23.793 1.00 24.19 227 THR A N 1
ATOM 1814 C CA . THR A 1 227 ? -11.069 -15.904 -22.660 1.00 24.97 227 THR A CA 1
ATOM 1815 C C . THR A 1 227 ? -11.202 -17.403 -22.971 1.00 24.70 227 THR A C 1
ATOM 1816 O O . THR A 1 227 ? -11.887 -17.767 -23.930 1.00 24.85 227 THR A O 1
ATOM 1820 N N . ASN A 1 228 ? -10.533 -18.276 -22.204 1.00 23.71 228 ASN A N 1
ATOM 1821 C CA . ASN A 1 228 ? -10.579 -19.722 -22.482 1.00 23.69 228 ASN A CA 1
ATOM 1822 C C . ASN A 1 228 ? -12.017 -20.274 -22.313 1.00 22.55 228 ASN A C 1
ATOM 1823 O O . ASN A 1 228 ? -12.586 -20.196 -21.236 1.00 21.24 228 ASN A O 1
ATOM 1828 N N . PRO A 1 229 ? -12.611 -20.815 -23.394 1.00 23.51 229 PRO A N 1
ATOM 1829 C CA . PRO A 1 229 ? -13.977 -21.388 -23.427 1.00 23.24 229 PRO A CA 1
ATOM 1830 C C . PRO A 1 229 ? -14.299 -22.558 -22.470 1.00 25.53 229 PRO A C 1
ATOM 1831 O O . PRO A 1 229 ? -15.343 -22.531 -21.818 1.00 25.59 229 PRO A O 1
ATOM 1835 N N . GLY A 1 230 ? -13.428 -23.573 -22.395 1.00 25.96 230 GLY A N 1
ATOM 1836 C CA . GLY A 1 230 ? -13.579 -24.671 -21.440 1.00 24.90 230 GLY A CA 1
ATOM 1837 C C . GLY A 1 230 ? -13.439 -24.176 -20.000 1.00 24.57 230 GLY A C 1
ATOM 1838 O O . GLY A 1 230 ? -14.172 -24.608 -19.126 1.00 24.56 230 GLY A O 1
ATOM 1839 N N . ARG A 1 231 ? -12.518 -23.245 -19.758 1.00 25.84 231 ARG A N 1
ATOM 1840 C CA . ARG A 1 231 ? -12.368 -22.658 -18.411 1.00 24.88 231 ARG A CA 1
ATOM 1841 C C . ARG A 1 231 ? -13.657 -21.936 -18.023 1.00 23.10 231 ARG A C 1
ATOM 1842 O O . ARG A 1 231 ? -14.101 -22.001 -16.849 1.00 20.61 231 ARG A O 1
ATOM 1850 N N . LEU A 1 232 ? -14.244 -21.248 -19.019 1.00 21.70 232 LEU A N 1
ATOM 1851 C CA . LEU A 1 232 ? -15.410 -20.387 -18.777 1.00 19.84 232 LEU A CA 1
ATOM 1852 C C . LEU A 1 232 ? -16.596 -21.264 -18.431 1.00 18.30 232 LEU A C 1
ATOM 1853 O O . LEU A 1 232 ? -17.321 -20.953 -17.478 1.00 17.55 232 LEU A O 1
ATOM 1858 N N . LEU A 1 233 ? -16.767 -22.347 -19.201 1.00 17.20 233 LEU A N 1
ATOM 1859 C CA . LEU A 1 233 ? -17.781 -23.381 -18.933 1.00 17.97 233 LEU A CA 1
ATOM 1860 C C . LEU A 1 233 ? -17.682 -23.841 -17.493 1.00 17.90 233 LEU A C 1
ATOM 1861 O O . LEU A 1 233 ? -18.642 -23.707 -16.751 1.00 18.06 233 LEU A O 1
ATOM 1866 N N . ASP A 1 234 ? -16.510 -24.357 -17.112 1.00 18.15 234 ASP A N 1
ATOM 1867 C CA . ASP A 1 234 ? -16.297 -24.870 -15.755 1.00 18.00 234 ASP A CA 1
ATOM 1868 C C . ASP A 1 234 ? -16.541 -23.824 -14.718 1.00 17.25 234 ASP A C 1
ATOM 1869 O O . ASP A 1 234 ? -17.101 -24.100 -13.659 1.00 18.11 234 ASP A O 1
ATOM 1874 N N . PHE A 1 235 ? -16.130 -22.595 -15.023 1.00 17.70 235 PHE A N 1
ATOM 1875 C CA . PHE A 1 235 ? -16.390 -21.473 -14.109 1.00 16.72 235 PHE A CA 1
ATOM 1876 C C . PHE A 1 235 ? -17.895 -21.255 -13.832 1.00 16.11 235 PHE A C 1
ATOM 1877 O O . PHE A 1 235 ? -18.302 -20.930 -12.701 1.00 17.42 235 PHE A O 1
ATOM 1885 N N . LYS A 1 236 ? -18.696 -21.434 -14.865 1.00 15.63 236 LYS A N 1
ATOM 1886 C CA . LYS A 1 236 ? -20.123 -21.237 -14.753 1.00 16.14 236 LYS A CA 1
ATOM 1887 C C . LYS A 1 236 ? -20.693 -22.381 -13.901 1.00 16.54 236 LYS A C 1
ATOM 1888 O O . LYS A 1 236 ? -21.504 -22.176 -12.975 1.00 14.43 236 LYS A O 1
ATOM 1894 N N . HIS A 1 237 ? -20.188 -23.574 -14.175 1.00 17.61 237 HIS A N 1
ATOM 1895 C CA . HIS A 1 237 ? -20.495 -24.742 -13.358 1.00 19.91 237 HIS A CA 1
ATOM 1896 C C . HIS A 1 237 ? -20.155 -24.494 -11.906 1.00 19.68 237 HIS A C 1
ATOM 1897 O O . HIS A 1 237 ? -21.015 -24.670 -11.008 1.00 19.00 237 HIS A O 1
ATOM 1904 N N . PHE A 1 238 ? -18.928 -24.043 -11.677 1.00 18.01 238 PHE A N 1
ATOM 1905 C CA . PHE A 1 238 ? -18.498 -23.762 -10.334 1.00 19.06 238 PHE A CA 1
ATOM 1906 C C . PHE A 1 238 ? -19.379 -22.713 -9.637 1.00 19.38 238 PHE A C 1
ATOM 1907 O O . PHE A 1 238 ? -19.729 -22.918 -8.454 1.00 19.90 238 PHE A O 1
ATOM 1915 N N . CYS A 1 239 ? -19.722 -21.606 -10.329 1.00 18.74 239 CYS A N 1
ATOM 1916 C CA . CYS A 1 239 ? -20.528 -20.547 -9.709 1.00 19.15 239 CYS A CA 1
ATOM 1917 C C . CYS A 1 239 ? -21.876 -21.115 -9.190 1.00 18.31 239 CYS A C 1
ATOM 1918 O O . CYS A 1 239 ? -22.379 -20.739 -8.132 1.00 18.02 239 CYS A O 1
ATOM 1921 N N . SER A 1 240 ? -22.455 -22.021 -9.955 1.00 17.81 240 SER A N 1
ATOM 1922 C CA . SER A 1 240 ? -23.724 -22.655 -9.591 1.00 18.04 240 SER A CA 1
ATOM 1923 C C . SER A 1 240 ? -23.540 -23.538 -8.366 1.00 18.19 240 SER A C 1
ATOM 1924 O O . SER A 1 240 ? -24.408 -23.573 -7.469 1.00 19.34 240 SER A O 1
ATOM 1927 N N . ASP A 1 241 ? -22.447 -24.298 -8.383 1.00 18.64 241 ASP A N 1
ATOM 1928 C CA . ASP A 1 241 ? -22.130 -25.269 -7.333 1.00 20.58 241 ASP A CA 1
ATOM 1929 C C . ASP A 1 241 ? -21.807 -24.514 -6.033 1.00 20.06 241 ASP A C 1
ATOM 1930 O O . ASP A 1 241 ? -22.270 -24.890 -4.972 1.00 21.13 241 ASP A O 1
ATOM 1935 N N . ALA A 1 242 ? -21.017 -23.452 -6.141 1.00 19.47 242 ALA A N 1
ATOM 1936 C CA . ALA A 1 242 ? -20.634 -22.670 -4.983 1.00 19.91 242 ALA A CA 1
ATOM 1937 C C . ALA A 1 242 ? -21.862 -22.192 -4.186 1.00 20.89 242 ALA A C 1
ATOM 1938 O O . ALA A 1 242 ? -21.872 -22.285 -2.937 1.00 19.08 242 ALA A O 1
ATOM 1940 N N . LEU A 1 243 ? -22.894 -21.707 -4.898 1.00 21.17 243 LEU A N 1
ATOM 1941 C CA . LEU A 1 243 ? -24.104 -21.238 -4.212 1.00 21.09 243 LEU A CA 1
ATOM 1942 C C . LEU A 1 243 ? -24.969 -22.419 -3.775 1.00 22.64 243 LEU A C 1
ATOM 1943 O O . LEU A 1 243 ? -25.751 -22.299 -2.839 1.00 20.85 243 LEU A O 1
ATOM 1948 N N . LYS A 1 244 ? -24.850 -23.560 -4.480 1.00 24.39 244 LYS A N 1
ATOM 1949 C CA . LYS A 1 244 ? -25.690 -24.727 -4.148 1.00 23.77 244 LYS A CA 1
ATOM 1950 C C . LYS A 1 244 ? -25.189 -25.217 -2.788 1.00 25.68 244 LYS A C 1
ATOM 1951 O O . LYS A 1 244 ? -25.970 -25.410 -1.828 1.00 24.32 244 LYS A O 1
ATOM 1957 N N . GLU A 1 245 ? -23.870 -25.317 -2.706 1.00 27.00 245 GLU A N 1
ATOM 1958 C CA . GLU A 1 245 ? -23.161 -25.607 -1.452 1.00 29.69 245 GLU A CA 1
ATOM 1959 C C . GLU A 1 245 ? -23.568 -24.653 -0.300 1.00 26.47 245 GLU A C 1
ATOM 1960 O O . GLU A 1 245 ? -23.895 -25.103 0.820 1.00 24.98 245 GLU A O 1
ATOM 1966 N N . PHE A 1 246 ? -23.545 -23.345 -0.573 1.00 24.52 246 PHE A N 1
ATOM 1967 C CA . PHE A 1 246 ? -24.004 -22.377 0.409 1.00 24.69 246 PHE A CA 1
ATOM 1968 C C . PHE A 1 246 ? -25.446 -22.648 0.814 1.00 23.12 246 PHE A C 1
ATOM 1969 O O . PHE A 1 246 ? -25.773 -22.634 1.992 1.00 22.78 246 PHE A O 1
ATOM 1977 N N . PHE A 1 247 ? -26.316 -22.905 -0.159 1.00 23.97 247 PHE A N 1
ATOM 1978 C CA . PHE A 1 247 ? -27.724 -23.152 0.181 1.00 22.92 247 PHE A CA 1
ATOM 1979 C C . PHE A 1 247 ? -27.826 -24.424 1.006 1.00 22.52 247 PHE A C 1
ATOM 1980 O O . PHE A 1 247 ? -28.525 -24.456 1.993 1.00 27.72 247 PHE A O 1
ATOM 1988 N N . CYS A 1 248 ? -27.113 -25.468 0.632 1.00 22.75 248 CYS A N 1
ATOM 1989 C CA . CYS A 1 248 ? -27.217 -26.740 1.346 1.00 22.11 248 CYS A CA 1
ATOM 1990 C C . CYS A 1 248 ? -26.838 -26.589 2.807 1.00 22.50 248 CYS A C 1
ATOM 1991 O O . CYS A 1 248 ? -27.486 -27.167 3.683 1.00 23.48 248 CYS A O 1
ATOM 1994 N N . ALA A 1 249 ? -25.772 -25.829 3.063 1.00 22.87 249 ALA A N 1
ATOM 1995 C CA . ALA A 1 249 ? -25.334 -25.538 4.431 1.00 22.79 249 ALA A CA 1
ATOM 1996 C C . ALA A 1 249 ? -26.440 -24.823 5.208 1.00 23.35 249 ALA A C 1
ATOM 1997 O O . ALA A 1 249 ? -26.841 -25.321 6.272 1.00 24.81 249 ALA A O 1
ATOM 1999 N N . GLU A 1 250 ? -26.986 -23.715 4.676 1.00 22.67 250 GLU A N 1
ATOM 2000 C CA . GLU A 1 250 ? -28.117 -23.063 5.348 1.00 23.15 250 GLU A CA 1
ATOM 2001 C C . GLU A 1 250 ? -29.248 -24.046 5.628 1.00 24.10 250 GLU A C 1
ATOM 2002 O O . GLU A 1 250 ? -29.867 -24.025 6.715 1.00 23.55 250 GLU A O 1
ATOM 2008 N N . ARG A 1 251 ? -29.535 -24.928 4.682 1.00 25.28 251 ARG A N 1
ATOM 2009 C CA . ARG A 1 251 ? -30.681 -25.790 4.916 1.00 26.67 251 ARG A CA 1
ATOM 2010 C C . ARG A 1 251 ? -30.391 -26.923 5.864 1.00 27.98 251 ARG A C 1
ATOM 2011 O O . ARG A 1 251 ? -31.295 -27.362 6.560 1.00 26.82 251 ARG A O 1
ATOM 2019 N N . ASP A 1 252 ? -29.147 -27.385 5.909 1.00 28.00 252 ASP A N 1
ATOM 2020 C CA . ASP A 1 252 ? -28.828 -28.463 6.852 1.00 29.77 252 ASP A CA 1
ATOM 2021 C C . ASP A 1 252 ? -29.004 -27.994 8.303 1.00 30.72 252 ASP A C 1
ATOM 2022 O O . ASP A 1 252 ? -29.532 -28.739 9.149 1.00 31.69 252 ASP A O 1
ATOM 2027 N N . VAL A 1 253 ? -28.571 -26.757 8.554 1.00 27.41 253 VAL A N 1
ATOM 2028 C CA . VAL A 1 253 ? -28.762 -26.067 9.826 1.00 27.05 253 VAL A CA 1
ATOM 2029 C C . VAL A 1 253 ? -30.231 -25.876 10.228 1.00 29.20 253 VAL A C 1
ATOM 2030 O O . VAL A 1 253 ? -30.565 -26.133 11.372 1.00 32.94 253 VAL A O 1
ATOM 2034 N N . LEU A 1 254 ? -31.114 -25.467 9.313 1.00 29.78 254 LEU A N 1
ATOM 2035 C CA . LEU A 1 254 ? -32.539 -25.335 9.658 1.00 26.02 254 LEU A CA 1
ATOM 2036 C C . LEU A 1 254 ? -33.155 -26.695 9.868 1.00 25.57 254 LEU A C 1
ATOM 2037 O O . LEU A 1 254 ? -34.029 -26.872 10.710 1.00 24.60 254 LEU A O 1
ATOM 2042 N N . SER A 1 255 ? -32.728 -27.664 9.082 1.00 25.52 255 SER A N 1
ATOM 2043 C CA . SER A 1 255 ? -33.371 -28.981 9.123 1.00 27.19 255 SER A CA 1
ATOM 2044 C C . SER A 1 255 ? -33.035 -29.789 10.393 1.00 30.37 255 SER A C 1
ATOM 2045 O O . SER A 1 255 ? -33.875 -30.562 10.909 1.00 29.43 255 SER A O 1
ATOM 2048 N N . GLU A 1 256 ? -31.802 -29.619 10.871 1.00 32.70 256 GLU A N 1
ATOM 2049 C CA . GLU A 1 256 ? -31.331 -30.242 12.095 1.00 37.49 256 GLU A CA 1
ATOM 2050 C C . GLU A 1 256 ? -32.218 -29.884 13.305 1.00 37.17 256 GLU A C 1
ATOM 2051 O O . GLU A 1 256 ? -32.559 -30.751 14.125 1.00 36.60 256 GLU A O 1
ATOM 2057 N N . VAL A 1 257 ? -32.586 -28.609 13.402 1.00 33.25 257 VAL A N 1
ATOM 2058 C CA . VAL A 1 257 ? -33.394 -28.106 14.490 1.00 28.97 257 VAL A CA 1
ATOM 2059 C C . VAL A 1 257 ? -34.887 -28.384 14.235 1.00 30.24 257 VAL A C 1
ATOM 2060 O O . VAL A 1 257 ? -35.646 -28.498 15.193 1.00 31.38 257 VAL A O 1
ATOM 2064 N N . THR A 1 258 ? -35.334 -28.449 12.971 1.00 27.42 258 THR A N 1
ATOM 2065 C CA . THR A 1 258 ? -36.779 -28.605 12.696 1.00 27.97 258 THR A CA 1
ATOM 2066 C C . THR A 1 258 ? -36.994 -29.682 11.650 1.00 30.19 258 THR A C 1
ATOM 2067 O O . THR A 1 258 ? -37.421 -29.374 10.534 1.00 33.09 258 THR A O 1
ATOM 2071 N N . PRO A 1 259 ? -36.726 -30.959 12.004 1.00 31.56 259 PRO A N 1
ATOM 2072 C CA . PRO A 1 259 ? -36.665 -32.082 11.024 1.00 29.79 259 PRO A CA 1
ATOM 2073 C C . PRO A 1 259 ? -37.939 -32.372 10.219 1.00 28.77 259 PRO A C 1
ATOM 2074 O O . PRO A 1 259 ? -37.873 -32.934 9.127 1.00 27.39 259 PRO A O 1
ATOM 2078 N N . ASN A 1 260 ? -39.090 -32.023 10.747 1.00 28.19 260 ASN A N 1
ATOM 2079 C CA . ASN A 1 260 ? -40.321 -32.315 10.021 1.00 29.96 260 ASN A CA 1
ATOM 2080 C C . ASN A 1 260 ? -40.679 -31.214 9.044 1.00 31.09 260 ASN A C 1
ATOM 2081 O O . ASN A 1 260 ? -41.605 -31.424 8.261 1.00 30.20 260 ASN A O 1
ATOM 2086 N N . ILE A 1 261 ? -39.986 -30.050 9.106 1.00 27.05 261 ILE A N 1
ATOM 2087 C CA . ILE A 1 261 ? -40.383 -28.880 8.306 1.00 25.84 261 ILE A CA 1
ATOM 2088 C C . ILE A 1 261 ? -39.715 -28.910 6.912 1.00 23.91 261 ILE A C 1
ATOM 2089 O O . ILE A 1 261 ? -38.480 -28.844 6.785 1.00 25.16 261 ILE A O 1
ATOM 2094 N N . PRO A 1 262 ? -40.545 -29.047 5.859 1.00 22.13 262 PRO A N 1
ATOM 2095 C CA . PRO A 1 262 ? -40.018 -29.135 4.503 1.00 22.28 262 PRO A CA 1
ATOM 2096 C C . PRO A 1 262 ? -39.379 -27.795 4.087 1.00 21.42 262 PRO A C 1
ATOM 2097 O O . PRO A 1 262 ? -39.893 -26.687 4.450 1.00 19.00 262 PRO A O 1
ATOM 2101 N N . LEU A 1 263 ? -38.251 -27.933 3.385 1.00 19.37 263 LEU A N 1
ATOM 2102 C CA . LEU A 1 263 ? -37.429 -26.802 2.995 1.00 20.20 263 LEU A CA 1
ATOM 2103 C C . LEU A 1 263 ? -37.317 -26.655 1.481 1.00 22.10 263 LEU A C 1
ATOM 2104 O O . LEU A 1 263 ? -37.100 -27.634 0.738 1.00 19.49 263 LEU A O 1
ATOM 2109 N N . THR A 1 264 ? -37.462 -25.406 1.037 1.00 23.65 264 THR A N 1
ATOM 2110 C CA . THR A 1 264 ? -37.226 -25.048 -0.354 1.00 21.99 264 THR A CA 1
ATOM 2111 C C . THR A 1 264 ? -36.434 -23.761 -0.474 1.00 22.06 264 THR A C 1
ATOM 2112 O O . THR A 1 264 ? -36.185 -23.054 0.527 1.00 21.26 264 THR A O 1
ATOM 2116 N N . THR A 1 265 ? -36.065 -23.469 -1.718 1.00 22.06 265 THR A N 1
ATOM 2117 C CA . THR A 1 265 ? -35.618 -22.144 -2.131 1.00 20.13 265 THR A CA 1
ATOM 2118 C C . THR A 1 265 ? -36.207 -21.862 -3.523 1.00 20.92 265 THR A C 1
ATOM 2119 O O . THR A 1 265 ? -36.409 -22.809 -4.338 1.00 20.06 265 THR A O 1
ATOM 2123 N N . ASN A 1 266 ? -36.515 -20.588 -3.793 1.00 19.34 266 ASN A N 1
ATOM 2124 C CA . ASN A 1 266 ? -37.198 -20.209 -5.059 1.00 17.65 266 ASN A CA 1
ATOM 2125 C C . ASN A 1 266 ? -36.285 -20.156 -6.255 1.00 16.84 266 ASN A C 1
ATOM 2126 O O . ASN A 1 266 ? -35.287 -19.385 -6.295 1.00 16.92 266 ASN A O 1
ATOM 2131 N N . PHE A 1 267 ? -36.605 -21.000 -7.221 1.00 16.68 267 PHE A N 1
ATOM 2132 C CA . PHE A 1 267 ? -35.887 -20.986 -8.497 1.00 18.09 267 PHE A CA 1
ATOM 2133 C C . PHE A 1 267 ? -36.386 -19.828 -9.388 1.00 17.93 267 PHE A C 1
ATOM 2134 O O . PHE A 1 267 ? -37.385 -19.154 -9.077 1.00 16.65 267 PHE A O 1
ATOM 2142 N N . MET A 1 268 ? -35.690 -19.606 -10.492 1.00 18.46 268 MET A N 1
ATOM 2143 C CA . MET A 1 268 ? -36.107 -18.593 -11.475 1.00 19.65 268 MET A CA 1
ATOM 2144 C C . MET A 1 268 ? -36.068 -19.259 -12.810 1.00 18.54 268 MET A C 1
ATOM 2145 O O . MET A 1 268 ? -35.367 -18.840 -13.684 1.00 18.95 268 MET A O 1
ATOM 2150 N N . VAL A 1 269 ? -36.780 -20.345 -12.952 1.00 19.19 269 VAL A N 1
ATOM 2151 C CA . VAL A 1 269 ? -36.775 -21.053 -14.213 1.00 18.29 269 VAL A CA 1
ATOM 2152 C C . VAL A 1 269 ? -37.643 -20.278 -15.212 1.00 18.64 269 VAL A C 1
ATOM 2153 O O . VAL A 1 269 ? -38.821 -19.992 -14.941 1.00 18.41 269 VAL A O 1
ATOM 2157 N N . SER A 1 270 ? -37.038 -19.909 -16.346 1.00 17.33 270 SER A N 1
ATOM 2158 C CA . SER A 1 270 ? -37.741 -19.290 -17.467 1.00 16.98 270 SER A CA 1
ATOM 2159 C C . SER A 1 270 ? -36.960 -19.640 -18.746 1.00 16.83 270 SER A C 1
ATOM 2160 O O . SER A 1 270 ? -35.832 -20.168 -18.652 1.00 17.95 270 SER A O 1
ATOM 2163 N N . ALA A 1 271 ? -37.535 -19.376 -19.922 1.00 15.25 271 ALA A N 1
ATOM 2164 C CA . ALA A 1 271 ? -36.908 -19.792 -21.174 1.00 14.13 271 ALA A CA 1
ATOM 2165 C C . ALA A 1 271 ? -35.478 -19.309 -21.252 1.00 14.45 271 ALA A C 1
ATOM 2166 O O . ALA A 1 271 ? -34.577 -20.047 -21.684 1.00 14.69 271 ALA A O 1
ATOM 2168 N N . SER A 1 272 ? -35.245 -18.065 -20.852 1.00 14.97 272 SER A N 1
ATOM 2169 C CA . SER A 1 272 ? -33.921 -17.517 -21.114 1.00 16.23 272 SER A CA 1
ATOM 2170 C C . SER A 1 272 ? -32.962 -17.625 -19.926 1.00 16.71 272 SER A C 1
ATOM 2171 O O . SER A 1 272 ? -31.871 -17.152 -20.019 1.00 15.70 272 SER A O 1
ATOM 2174 N N . GLN A 1 273 ? -33.345 -18.223 -18.800 1.00 20.00 273 GLN A N 1
ATOM 2175 C CA . GLN A 1 273 ? -32.390 -18.221 -17.668 1.00 22.40 273 GLN A CA 1
ATOM 2176 C C . GLN A 1 273 ? -31.093 -18.999 -17.999 1.00 19.63 273 GLN A C 1
ATOM 2177 O O . GLN A 1 273 ? -31.122 -20.028 -18.625 1.00 17.32 273 GLN A O 1
ATOM 2183 N N . ASN A 1 274 ? -29.954 -18.446 -17.651 1.00 18.01 274 ASN A N 1
ATOM 2184 C CA . ASN A 1 274 ? -28.751 -18.996 -18.224 1.00 18.80 274 ASN A CA 1
ATOM 2185 C C . ASN A 1 274 ? -27.640 -19.111 -17.178 1.00 19.51 274 ASN A C 1
ATOM 2186 O O . ASN A 1 274 ? -26.474 -19.341 -17.526 1.00 19.10 274 ASN A O 1
ATOM 2191 N N . THR A 1 275 ? -28.009 -18.975 -15.900 1.00 17.66 275 THR A N 1
ATOM 2192 C CA . THR A 1 275 ? -27.020 -19.050 -14.821 1.00 19.56 275 THR A CA 1
ATOM 2193 C C . THR A 1 275 ? -27.132 -20.375 -14.018 1.00 20.14 275 THR A C 1
ATOM 2194 O O . THR A 1 275 ? -26.601 -21.426 -14.435 1.00 22.21 275 THR A O 1
ATOM 2198 N N . LEU A 1 276 ? -27.855 -20.354 -12.905 1.00 19.90 276 LEU A N 1
ATOM 2199 C CA . LEU A 1 276 ? -28.044 -21.570 -12.065 1.00 20.26 276 LEU A CA 1
ATOM 2200 C C . LEU A 1 276 ? -28.481 -22.812 -12.849 1.00 19.34 276 LEU A C 1
ATOM 2201 O O . LEU A 1 276 ? -29.312 -22.713 -13.770 1.00 19.82 276 LEU A O 1
ATOM 2206 N N . ASP A 1 277 ? -27.912 -23.971 -12.504 1.00 18.19 277 ASP A N 1
ATOM 2207 C CA . ASP A 1 277 ? -28.350 -25.271 -13.085 1.00 16.72 277 ASP A CA 1
ATOM 2208 C C . ASP A 1 277 ? -29.385 -25.880 -12.162 1.00 15.92 277 ASP A C 1
ATOM 2209 O O . ASP A 1 277 ? -29.063 -26.628 -11.232 1.00 16.66 277 ASP A O 1
ATOM 2214 N N . TYR A 1 278 ? -30.640 -25.564 -12.427 1.00 15.45 278 TYR A N 1
ATOM 2215 C CA . TYR A 1 278 ? -31.723 -25.800 -11.461 1.00 15.23 278 TYR A CA 1
ATOM 2216 C C . TYR A 1 278 ? -32.061 -27.256 -11.351 1.00 15.68 278 TYR A C 1
ATOM 2217 O O . TYR A 1 278 ? -32.520 -27.720 -10.307 1.00 14.57 278 TYR A O 1
ATOM 2226 N N . ASP A 1 279 ? -31.818 -27.980 -12.435 1.00 17.10 279 ASP A N 1
ATOM 2227 C CA . ASP A 1 279 ? -32.087 -29.412 -12.434 1.00 19.26 279 ASP A CA 1
ATOM 2228 C C . ASP A 1 279 ? -31.215 -30.111 -11.434 1.00 20.07 279 ASP A C 1
ATOM 2229 O O . ASP A 1 279 ? -31.665 -31.041 -10.753 1.00 19.41 279 ASP A O 1
ATOM 2234 N N . ASP A 1 280 ? -29.961 -29.667 -11.396 1.00 20.23 280 ASP A N 1
ATOM 2235 C CA . ASP A 1 280 ? -29.017 -30.104 -10.390 1.00 21.48 280 ASP A CA 1
ATOM 2236 C C . ASP A 1 280 ? -29.426 -29.669 -8.957 1.00 20.55 280 ASP A C 1
ATOM 2237 O O . ASP A 1 280 ? -29.446 -30.489 -8.052 1.00 19.60 280 ASP A O 1
ATOM 2242 N N . TRP A 1 281 ? -29.802 -28.402 -8.764 1.00 19.95 281 TRP A N 1
ATOM 2243 C CA . TRP A 1 281 ? -30.250 -27.933 -7.427 1.00 18.04 281 TRP A CA 1
ATOM 2244 C C . TRP A 1 281 ? -31.468 -28.633 -6.974 1.00 18.18 281 TRP A C 1
ATOM 2245 O O . TRP A 1 281 ? -31.763 -28.647 -5.783 1.00 17.78 281 TRP A O 1
ATOM 2256 N N . ALA A 1 282 ? -32.193 -29.216 -7.915 1.00 18.25 282 ALA A N 1
ATOM 2257 C CA . ALA A 1 282 ? -33.483 -29.778 -7.603 1.00 19.63 282 ALA A CA 1
ATOM 2258 C C . ALA A 1 282 ? -33.321 -31.023 -6.709 1.00 20.87 282 ALA A C 1
ATOM 2259 O O . ALA A 1 282 ? -34.265 -31.374 -5.981 1.00 18.56 282 ALA A O 1
ATOM 2261 N N . HIS A 1 283 ? -32.133 -31.647 -6.735 1.00 20.68 283 HIS A N 1
ATOM 2262 C CA . HIS A 1 283 ? -31.863 -32.860 -5.904 1.00 21.96 283 HIS A CA 1
ATOM 2263 C C . HIS A 1 283 ? -31.784 -32.470 -4.445 1.00 22.74 283 HIS A C 1
ATOM 2264 O O . HIS A 1 283 ? -31.748 -33.335 -3.556 1.00 23.45 283 HIS A O 1
ATOM 2271 N N . GLU A 1 284 ? -31.767 -31.157 -4.178 1.00 21.77 284 GLU A N 1
ATOM 2272 C CA . GLU A 1 284 ? -31.399 -30.635 -2.845 1.00 21.26 284 GLU A CA 1
ATOM 2273 C C . GLU A 1 284 ? -32.563 -30.005 -2.066 1.00 20.34 284 GLU A C 1
ATOM 2274 O O . GLU A 1 284 ? -32.372 -29.605 -0.916 1.00 20.71 284 GLU A O 1
ATOM 2280 N N . VAL A 1 285 ? -33.745 -29.926 -2.680 1.00 17.83 285 VAL A N 1
ATOM 2281 C CA . VAL A 1 285 ? -34.904 -29.265 -2.088 1.00 17.23 285 VAL A CA 1
ATOM 2282 C C . VAL A 1 285 ? -35.983 -30.325 -1.749 1.00 17.94 285 VAL A C 1
ATOM 2283 O O . VAL A 1 285 ? -36.059 -31.342 -2.409 1.00 17.29 285 VAL A O 1
ATOM 2287 N N . ASP A 1 286 ? -36.817 -30.118 -0.735 1.00 17.67 286 ASP A N 1
ATOM 2288 C CA . ASP A 1 286 ? -37.831 -31.138 -0.440 1.00 18.78 286 ASP A CA 1
ATOM 2289 C C . ASP A 1 286 ? -39.033 -31.082 -1.396 1.00 19.65 286 ASP A C 1
ATOM 2290 O O . ASP A 1 286 ? -39.811 -32.051 -1.517 1.00 17.98 286 ASP A O 1
ATOM 2295 N N . PHE A 1 287 ? -39.202 -29.900 -1.999 1.00 18.96 287 PHE A N 1
ATOM 2296 C CA . PHE A 1 287 ? -40.160 -29.646 -3.087 1.00 18.74 287 PHE A CA 1
ATOM 2297 C C . PHE A 1 287 ? -39.643 -28.425 -3.912 1.00 17.85 287 PHE A C 1
ATOM 2298 O O . PHE A 1 287 ? -39.023 -27.502 -3.355 1.00 17.94 287 PHE A O 1
ATOM 2306 N N . VAL A 1 288 ? -39.915 -28.440 -5.216 1.00 17.02 288 VAL A N 1
ATOM 2307 C CA . VAL A 1 288 ? -39.345 -27.474 -6.134 1.00 16.52 288 VAL A CA 1
ATOM 2308 C C . VAL A 1 288 ? -40.278 -26.276 -6.105 1.00 16.80 288 VAL A C 1
ATOM 2309 O O . VAL A 1 288 ? -41.503 -26.439 -6.190 1.00 16.06 288 VAL A O 1
ATOM 2313 N N . SER A 1 289 ? -39.710 -25.083 -5.947 1.00 17.01 289 SER A N 1
ATOM 2314 C CA . SER A 1 289 ? -40.525 -23.888 -6.098 1.00 18.09 289 SER A CA 1
ATOM 2315 C C . SER A 1 289 ? -39.939 -22.894 -7.131 1.00 18.06 289 SER A C 1
ATOM 2316 O O . SER A 1 289 ? -38.704 -22.835 -7.315 1.00 17.04 289 SER A O 1
ATOM 2319 N N . ASN A 1 290 ? -40.816 -22.125 -7.793 1.00 16.30 290 ASN A N 1
ATOM 2320 C CA . ASN A 1 290 ? -40.355 -21.263 -8.870 1.00 16.24 290 ASN A CA 1
ATOM 2321 C C . ASN A 1 290 ? -40.935 -19.896 -8.858 1.00 16.60 290 ASN A C 1
ATOM 2322 O O . ASN A 1 290 ? -42.058 -19.676 -8.392 1.00 16.10 290 ASN A O 1
ATOM 2327 N N . ASP A 1 291 ? -40.135 -18.977 -9.359 1.00 16.52 291 ASP A N 1
ATOM 2328 C CA . ASP A 1 291 ? -40.551 -17.610 -9.530 1.00 17.63 291 ASP A CA 1
ATOM 2329 C C . ASP A 1 291 ? -40.490 -17.383 -11.007 1.00 16.65 291 ASP A C 1
ATOM 2330 O O . ASP A 1 291 ? -39.447 -17.640 -11.618 1.00 17.58 291 ASP A O 1
ATOM 2335 N N . HIS A 1 292 ? -41.591 -16.896 -11.564 1.00 14.65 292 HIS A N 1
ATOM 2336 C CA . HIS A 1 292 ? -41.681 -16.655 -12.986 1.00 14.45 292 HIS A CA 1
ATOM 2337 C C . HIS A 1 292 ? -42.570 -15.459 -13.280 1.00 14.94 292 HIS A C 1
ATOM 2338 O O . HIS A 1 292 ? -43.699 -15.358 -12.761 1.00 13.55 292 HIS A O 1
ATOM 2345 N N . TYR A 1 293 ? -42.090 -14.585 -14.171 1.00 15.42 293 TYR A N 1
ATOM 2346 C CA . TYR A 1 293 ? -42.787 -13.324 -14.582 1.00 15.12 293 TYR A CA 1
ATOM 2347 C C . TYR A 1 293 ? -43.010 -13.292 -16.061 1.00 14.66 293 TYR A C 1
ATOM 2348 O O . TYR A 1 293 ? -42.109 -13.658 -16.849 1.00 14.51 293 TYR A O 1
ATOM 2357 N N . PHE A 1 294 ? -44.189 -12.838 -16.473 1.00 14.66 294 PHE A N 1
ATOM 2358 C CA . PHE A 1 294 ? -44.566 -12.970 -17.901 1.00 14.01 294 PHE A CA 1
ATOM 2359 C C . PHE A 1 294 ? -43.649 -12.226 -18.880 1.00 14.06 294 PHE A C 1
ATOM 2360 O O . PHE A 1 294 ? -43.086 -11.164 -18.535 1.00 12.71 294 PHE A O 1
ATOM 2368 N N . THR A 1 295 ? -43.491 -12.791 -20.073 1.00 14.11 295 THR A N 1
ATOM 2369 C CA . THR A 1 295 ? -42.781 -12.124 -21.175 1.00 15.09 295 THR A CA 1
ATOM 2370 C C . THR A 1 295 ? -43.843 -11.333 -21.940 1.00 15.51 295 THR A C 1
ATOM 2371 O O . THR A 1 295 ? -44.817 -11.897 -22.405 1.00 17.29 295 THR A O 1
ATOM 2375 N N . PRO A 1 296 ? -43.680 -10.009 -22.086 1.00 16.52 296 PRO A N 1
ATOM 2376 C CA . PRO A 1 296 ? -44.787 -9.265 -22.762 1.00 15.88 296 PRO A CA 1
ATOM 2377 C C . PRO A 1 296 ? -44.939 -9.578 -24.248 1.00 15.67 296 PRO A C 1
ATOM 2378 O O . PRO A 1 296 ? -43.980 -10.004 -24.884 1.00 16.17 296 PRO A O 1
ATOM 2382 N N . GLY A 1 297 ? -46.131 -9.365 -24.787 1.00 15.80 297 GLY A N 1
ATOM 2383 C CA . GLY A 1 297 ? -46.446 -9.634 -26.190 1.00 16.53 297 GLY A CA 1
ATOM 2384 C C . GLY A 1 297 ? -46.845 -11.062 -26.548 1.00 17.40 297 GLY A C 1
ATOM 2385 O O . GLY A 1 297 ? -47.333 -11.832 -25.694 1.00 17.23 297 GLY A O 1
ATOM 2386 N N . SER A 1 298 ? -46.592 -11.399 -27.811 1.00 16.30 298 SER A N 1
ATOM 2387 C CA . SER A 1 298 ? -46.872 -12.696 -28.404 1.00 17.94 298 SER A CA 1
ATOM 2388 C C . SER A 1 298 ? -46.310 -13.884 -27.687 1.00 17.66 298 SER A C 1
ATOM 2389 O O . SER A 1 298 ? -46.844 -14.963 -27.864 1.00 19.44 298 SER A O 1
ATOM 2392 N N . TRP A 1 299 ? -45.178 -13.732 -27.003 1.00 16.78 299 TRP A N 1
ATOM 2393 C CA . TRP A 1 299 ? -44.563 -14.885 -26.323 1.00 15.95 299 TRP A CA 1
ATOM 2394 C C . TRP A 1 299 ? -45.171 -15.243 -24.994 1.00 15.14 299 TRP A C 1
ATOM 2395 O O . TRP A 1 299 ? -44.884 -16.299 -24.473 1.00 15.06 299 TRP A O 1
ATOM 2406 N N . HIS A 1 300 ? -45.994 -14.341 -24.452 1.00 14.24 300 HIS A N 1
ATOM 2407 C CA . HIS A 1 300 ? -46.586 -14.387 -23.108 1.00 13.81 300 HIS A CA 1
ATOM 2408 C C . HIS A 1 300 ? -47.072 -15.761 -22.758 1.00 13.52 300 HIS A C 1
ATOM 2409 O O . HIS A 1 300 ? -46.643 -16.314 -21.778 1.00 14.96 300 HIS A O 1
ATOM 2416 N N . ILE A 1 301 ? -47.923 -16.353 -23.568 1.00 12.57 301 ILE A N 1
ATOM 2417 C CA . ILE A 1 301 ? -48.553 -17.617 -23.207 1.00 13.23 301 ILE A CA 1
ATOM 2418 C C . ILE A 1 301 ? -47.590 -18.813 -23.373 1.00 15.13 301 ILE A C 1
ATOM 2419 O O . ILE A 1 301 ? -47.381 -19.598 -22.425 1.00 14.63 301 ILE A O 1
ATOM 2424 N N . ASP A 1 302 ? -47.015 -18.950 -24.577 1.00 14.95 302 ASP A N 1
ATOM 2425 C CA . ASP A 1 302 ? -46.143 -20.030 -24.852 1.00 16.60 302 ASP A CA 1
ATOM 2426 C C . ASP A 1 302 ? -44.909 -20.041 -23.980 1.00 15.46 302 ASP A C 1
ATOM 2427 O O . ASP A 1 302 ? -44.476 -21.116 -23.608 1.00 15.23 302 ASP A O 1
ATOM 2432 N N . GLU A 1 303 ? -44.321 -18.890 -23.670 1.00 14.50 303 GLU A N 1
ATOM 2433 C CA . GLU A 1 303 ? -43.104 -18.907 -22.836 1.00 14.13 303 GLU A CA 1
ATOM 2434 C C . GLU A 1 303 ? -43.420 -19.190 -21.369 1.00 13.84 303 GLU A C 1
ATOM 2435 O O . GLU A 1 303 ? -42.583 -19.747 -20.662 1.00 13.66 303 GLU A O 1
ATOM 2441 N N . LEU A 1 304 ? -44.591 -18.779 -20.895 1.00 13.62 304 LEU A N 1
ATOM 2442 C CA . LEU A 1 304 ? -44.980 -19.147 -19.539 1.00 14.37 304 LEU A CA 1
ATOM 2443 C C . LEU A 1 304 ? -45.264 -20.643 -19.469 1.00 14.88 304 LEU A C 1
ATOM 2444 O O . LEU A 1 304 ? -44.760 -21.331 -18.603 1.00 15.35 304 LEU A O 1
ATOM 2449 N N . ALA A 1 305 ? -46.059 -21.170 -20.400 1.00 15.81 305 ALA A N 1
ATOM 2450 C CA . ALA A 1 305 ? -46.340 -22.638 -20.409 1.00 14.43 305 ALA A CA 1
ATOM 2451 C C . ALA A 1 305 ? -45.066 -23.467 -20.494 1.00 15.04 305 ALA A C 1
ATOM 2452 O O . ALA A 1 305 ? -44.923 -24.498 -19.807 1.00 15.26 305 ALA A O 1
ATOM 2454 N N . TYR A 1 306 ? -44.150 -23.036 -21.371 1.00 13.43 306 TYR A N 1
ATOM 2455 C CA . TYR A 1 306 ? -42.893 -23.731 -21.549 1.00 12.19 306 TYR A CA 1
ATOM 2456 C C . TYR A 1 306 ? -42.122 -23.831 -20.239 1.00 12.63 306 TYR A C 1
ATOM 2457 O O . TYR A 1 306 ? -41.579 -24.868 -19.900 1.00 12.01 306 TYR A O 1
ATOM 2466 N N . SER A 1 307 ? -42.042 -22.698 -19.542 1.00 13.99 307 SER A N 1
ATOM 2467 C CA . SER A 1 307 ? -41.360 -22.583 -18.309 1.00 14.38 307 SER A CA 1
ATOM 2468 C C . SER A 1 307 ? -41.985 -23.481 -17.278 1.00 14.88 307 SER A C 1
ATOM 2469 O O . SER A 1 307 ? -41.287 -24.275 -16.665 1.00 16.77 307 SER A O 1
ATOM 2472 N N . ALA A 1 308 ? -43.289 -23.358 -17.096 1.00 14.31 308 ALA A N 1
ATOM 2473 C CA . ALA A 1 308 ? -43.970 -24.142 -16.093 1.00 15.03 308 ALA A CA 1
ATOM 2474 C C . ALA A 1 308 ? -43.818 -25.635 -16.413 1.00 14.99 308 ALA A C 1
ATOM 2475 O O . ALA A 1 308 ? -43.671 -26.454 -15.511 1.00 15.48 308 ALA A O 1
ATOM 2477 N N . SER A 1 309 ? -43.857 -25.996 -17.682 1.00 14.71 309 SER A N 1
ATOM 2478 C CA . SER A 1 309 ? -43.590 -27.393 -18.037 1.00 15.87 309 SER A CA 1
ATOM 2479 C C . SER A 1 309 ? -42.164 -27.808 -17.612 1.00 15.77 309 SER A C 1
ATOM 2480 O O . SER A 1 309 ? -41.976 -28.891 -17.087 1.00 16.31 309 SER A O 1
ATOM 2483 N N . LEU A 1 310 ? -41.161 -26.959 -17.871 1.00 16.03 310 LEU A N 1
ATOM 2484 C CA . LEU A 1 310 ? -39.772 -27.283 -17.509 1.00 15.35 310 LEU A CA 1
ATOM 2485 C C . LEU A 1 310 ? -39.681 -27.464 -15.984 1.00 15.82 310 LEU A C 1
ATOM 2486 O O . LEU A 1 310 ? -38.905 -28.290 -15.522 1.00 15.67 310 LEU A O 1
ATOM 2491 N N . VAL A 1 311 ? -40.425 -26.668 -15.201 1.00 14.28 311 VAL A N 1
ATOM 2492 C CA . VAL A 1 311 ? -40.389 -26.798 -13.731 1.00 14.22 311 VAL A CA 1
ATOM 2493 C C . VAL A 1 311 ? -40.823 -28.192 -13.378 1.00 14.49 311 VAL A C 1
ATOM 2494 O O . VAL A 1 311 ? -40.145 -28.906 -12.621 1.00 14.95 311 VAL A O 1
ATOM 2498 N N . ASP A 1 312 ? -41.972 -28.559 -13.942 1.00 15.96 312 ASP A N 1
ATOM 2499 C CA . ASP A 1 312 ? -42.501 -29.892 -13.840 1.00 15.64 312 ASP A CA 1
ATOM 2500 C C . ASP A 1 312 ? -41.462 -30.939 -14.257 1.00 15.84 312 ASP A C 1
ATOM 2501 O O . ASP A 1 312 ? -41.233 -31.891 -13.515 1.00 17.47 312 ASP A O 1
ATOM 2506 N N . GLY A 1 313 ? -40.818 -30.767 -15.411 1.00 16.24 313 GLY A N 1
ATOM 2507 C CA . GLY A 1 313 ? -39.713 -31.666 -15.809 1.00 14.73 313 GLY A CA 1
ATOM 2508 C C . GLY A 1 313 ? -38.618 -31.742 -14.793 1.00 15.11 313 GLY A C 1
ATOM 2509 O O . GLY A 1 313 ? -38.169 -32.843 -14.465 1.00 16.05 313 GLY A O 1
ATOM 2510 N N . ILE A 1 314 ? -38.175 -30.584 -14.277 1.00 14.93 314 ILE A N 1
ATOM 2511 C CA . ILE A 1 314 ? -37.090 -30.528 -13.296 1.00 14.79 314 ILE A CA 1
ATOM 2512 C C . ILE A 1 314 ? -37.592 -31.257 -12.052 1.00 17.41 314 ILE A C 1
ATOM 2513 O O . ILE A 1 314 ? -36.840 -31.898 -11.327 1.00 18.33 314 ILE A O 1
ATOM 2518 N N . SER A 1 315 ? -38.889 -31.143 -11.816 1.00 17.82 315 SER A N 1
ATOM 2519 C CA . SER A 1 315 ? -39.555 -31.741 -10.664 1.00 17.98 315 SER A CA 1
ATOM 2520 C C . SER A 1 315 ? -39.732 -33.255 -10.795 1.00 17.97 315 SER A C 1
ATOM 2521 O O . SER A 1 315 ? -40.244 -33.917 -9.892 1.00 18.64 315 SER A O 1
ATOM 2524 N N . ARG A 1 316 ? -39.406 -33.794 -11.959 1.00 17.15 316 ARG A N 1
ATOM 2525 C CA . ARG A 1 316 ? -39.725 -35.200 -12.279 1.00 17.35 316 ARG A CA 1
ATOM 2526 C C . ARG A 1 316 ? -41.225 -35.519 -12.118 1.00 17.39 316 ARG A C 1
ATOM 2527 O O . ARG A 1 316 ? -41.559 -36.614 -11.728 1.00 17.23 316 ARG A O 1
ATOM 2535 N N . LYS A 1 317 ? -42.111 -34.564 -12.429 1.00 17.05 317 LYS A N 1
ATOM 2536 C CA . LYS A 1 317 ? -43.587 -34.682 -12.277 1.00 17.05 317 LYS A CA 1
ATOM 2537 C C . LYS A 1 317 ? -44.173 -34.696 -10.845 1.00 17.01 317 LYS A C 1
ATOM 2538 O O . LYS A 1 317 ? -45.370 -34.851 -10.686 1.00 17.48 317 LYS A O 1
ATOM 2544 N N . LYS A 1 318 ? -43.350 -34.484 -9.814 1.00 17.95 318 LYS A N 1
ATOM 2545 C CA . LYS A 1 318 ? -43.856 -34.218 -8.484 1.00 16.26 318 LYS A CA 1
ATOM 2546 C C . LYS A 1 318 ? -44.496 -32.849 -8.487 1.00 16.98 318 LYS A C 1
ATOM 2547 O O . LYS A 1 318 ? -43.999 -31.913 -9.210 1.00 15.45 318 LYS A O 1
ATOM 2553 N N . PRO A 1 319 ? -45.576 -32.683 -7.677 1.00 15.45 319 PRO A N 1
ATOM 2554 C CA . PRO A 1 319 ? -46.199 -31.343 -7.537 1.00 15.25 319 PRO A CA 1
ATOM 2555 C C . PRO A 1 319 ? -45.200 -30.286 -7.148 1.00 15.01 319 PRO A C 1
ATOM 2556 O O . PRO A 1 319 ? -44.271 -30.568 -6.394 1.00 16.81 319 PRO A O 1
ATOM 2560 N N . TRP A 1 320 ? -45.375 -29.063 -7.649 1.00 14.66 320 TRP A N 1
ATOM 2561 C CA . TRP A 1 320 ? -44.363 -28.015 -7.428 1.00 13.61 320 TRP A CA 1
ATOM 2562 C C . TRP A 1 320 ? -45.016 -26.748 -6.972 1.00 13.36 320 TRP A C 1
ATOM 2563 O O . TRP A 1 320 ? -46.247 -26.635 -6.982 1.00 13.25 320 TRP A O 1
ATOM 2574 N N . PHE A 1 321 ? -44.217 -25.809 -6.486 1.00 13.61 321 PHE A N 1
ATOM 2575 C CA . PHE A 1 321 ? -44.730 -24.663 -5.776 1.00 13.62 321 PHE A CA 1
ATOM 2576 C C . PHE A 1 321 ? -44.426 -23.403 -6.609 1.00 14.56 321 PHE A C 1
ATOM 2577 O O . PHE A 1 321 ? -43.256 -23.031 -6.779 1.00 14.78 321 PHE A O 1
ATOM 2585 N N . LEU A 1 322 ? -45.472 -22.723 -7.099 1.00 15.43 322 LEU A N 1
ATOM 2586 C CA . LEU A 1 322 ? -45.319 -21.378 -7.665 1.00 14.87 322 LEU A CA 1
ATOM 2587 C C . LEU A 1 322 ? -45.188 -20.330 -6.567 1.00 15.68 322 LEU A C 1
ATOM 2588 O O . LEU A 1 322 ? -46.198 -19.858 -6.010 1.00 14.59 322 LEU A O 1
ATOM 2593 N N . MET A 1 323 ? -43.941 -19.941 -6.316 1.00 16.46 323 MET A N 1
ATOM 2594 C CA . MET A 1 323 ? -43.586 -19.002 -5.262 1.00 17.93 323 MET A CA 1
ATOM 2595 C C . MET A 1 323 ? -43.736 -17.506 -5.637 1.00 19.12 323 MET A C 1
ATOM 2596 O O . MET A 1 323 ? -43.975 -16.658 -4.771 1.00 19.54 323 MET A O 1
ATOM 2601 N N . ALA A 1 324 ? -43.627 -17.143 -6.912 1.00 18.72 324 ALA A N 1
ATOM 2602 C CA . ALA A 1 324 ? -43.887 -15.739 -7.249 1.00 17.87 324 ALA A CA 1
ATOM 2603 C C . ALA A 1 324 ? -44.220 -15.636 -8.681 1.00 16.97 324 ALA A C 1
ATOM 2604 O O . ALA A 1 324 ? -43.783 -16.470 -9.467 1.00 18.35 324 ALA A O 1
ATOM 2606 N N . GLN A 1 325 ? -44.984 -14.597 -8.995 1.00 16.34 325 GLN A N 1
ATOM 2607 C CA . GLN A 1 325 ? -45.325 -14.139 -10.367 1.00 16.57 325 GLN A CA 1
ATOM 2608 C C . GLN A 1 325 ? -45.987 -12.760 -10.160 1.00 15.84 325 GLN A C 1
ATOM 2609 O O . GLN A 1 325 ? -46.176 -12.319 -9.011 1.00 16.27 325 GLN A O 1
ATOM 2615 N N . SER A 1 326 ? -46.400 -12.079 -11.211 1.00 15.24 326 SER A N 1
ATOM 2616 C CA . SER A 1 326 ? -46.959 -10.729 -10.979 1.00 15.79 326 SER A CA 1
ATOM 2617 C C . SER A 1 326 ? -48.444 -10.679 -11.284 1.00 15.22 326 SER A C 1
ATOM 2618 O O . SER A 1 326 ? -48.882 -11.364 -12.166 1.00 16.15 326 SER A O 1
ATOM 2621 N N . THR A 1 327 ? -49.222 -9.891 -10.545 1.00 16.25 327 THR A N 1
ATOM 2622 C CA . THR A 1 327 ? -50.670 -9.727 -10.865 1.00 16.62 327 THR A CA 1
ATOM 2623 C C . THR A 1 327 ? -50.819 -8.829 -12.096 1.00 17.03 327 THR A C 1
ATOM 2624 O O . THR A 1 327 ? -51.757 -9.007 -12.893 1.00 15.10 327 THR A O 1
ATOM 2628 N N . SER A 1 328 ? -49.910 -7.843 -12.199 1.00 16.37 328 SER A N 1
ATOM 2629 C CA . SER A 1 328 ? -49.819 -7.020 -13.403 1.00 17.23 328 SER A CA 1
ATOM 2630 C C . SER A 1 328 ? -48.372 -6.738 -13.850 1.00 15.42 328 SER A C 1
ATOM 2631 O O . SER A 1 328 ? -47.587 -7.643 -14.067 1.00 14.50 328 SER A O 1
ATOM 2634 N N . ALA A 1 329 ? -48.036 -5.476 -13.988 1.00 15.94 329 ALA A N 1
ATOM 2635 C CA . ALA A 1 329 ? -46.693 -5.053 -14.401 1.00 15.53 329 ALA A CA 1
ATOM 2636 C C . ALA A 1 329 ? -45.632 -5.435 -13.352 1.00 15.68 329 ALA A C 1
ATOM 2637 O O . ALA A 1 329 ? -45.911 -5.413 -12.133 1.00 15.04 329 ALA A O 1
ATOM 2639 N N . VAL A 1 330 ? -44.431 -5.794 -13.822 1.00 16.29 330 VAL A N 1
ATOM 2640 C CA . VAL A 1 330 ? -43.220 -5.869 -12.959 1.00 15.86 330 VAL A CA 1
ATOM 2641 C C . VAL A 1 330 ? -42.583 -4.476 -12.936 1.00 17.03 330 VAL A C 1
ATOM 2642 O O . VAL A 1 330 ? -43.171 -3.526 -13.498 1.00 16.98 330 VAL A O 1
ATOM 2646 N N . ASN A 1 331 ? -41.421 -4.298 -12.296 1.00 15.91 331 ASN A N 1
ATOM 2647 C CA . ASN A 1 331 ? -40.808 -2.963 -12.286 1.00 15.32 331 ASN A CA 1
ATOM 2648 C C . ASN A 1 331 ? -39.435 -2.948 -12.959 1.00 15.71 331 ASN A C 1
ATOM 2649 O O . ASN A 1 331 ? -38.817 -1.906 -12.975 1.00 14.17 331 ASN A O 1
ATOM 2654 N N . TRP A 1 332 ? -38.949 -4.089 -13.469 1.00 15.41 332 TRP A N 1
ATOM 2655 C CA . TRP A 1 332 ? -37.504 -4.215 -13.733 1.00 17.06 332 TRP A CA 1
ATOM 2656 C C . TRP A 1 332 ? -37.117 -4.288 -15.194 1.00 18.41 332 TRP A C 1
ATOM 2657 O O . TRP A 1 332 ? -35.972 -4.561 -15.502 1.00 17.12 332 TRP A O 1
ATOM 2668 N N . ARG A 1 333 ? -38.067 -4.056 -16.112 1.00 18.87 333 ARG A N 1
ATOM 2669 C CA . ARG A 1 333 ? -37.719 -4.022 -17.529 1.00 17.73 333 ARG A CA 1
ATOM 2670 C C . ARG A 1 333 ? -37.613 -2.558 -17.982 1.00 17.05 333 ARG A C 1
ATOM 2671 O O . ARG A 1 333 ? -38.098 -1.649 -17.290 1.00 15.55 333 ARG A O 1
ATOM 2679 N N . GLU A 1 334 ? -36.957 -2.323 -19.113 1.00 16.55 334 GLU A N 1
ATOM 2680 C CA . GLU A 1 334 ? -36.939 -0.992 -19.715 1.00 17.45 334 GLU A CA 1
ATOM 2681 C C . GLU A 1 334 ? -38.349 -0.392 -19.900 1.00 17.16 334 GLU A C 1
ATOM 2682 O O . GLU A 1 334 ? -38.524 0.839 -19.852 1.00 15.72 334 GLU A O 1
ATOM 2688 N N . ILE A 1 335 ? -39.328 -1.284 -20.153 1.00 15.49 335 ILE A N 1
ATOM 2689 C CA . ILE A 1 335 ? -40.728 -0.930 -20.313 1.00 14.92 335 ILE A CA 1
ATOM 2690 C C . ILE A 1 335 ? -41.569 -2.045 -19.659 1.00 15.25 335 ILE A C 1
ATOM 2691 O O . ILE A 1 335 ? -41.421 -3.205 -20.066 1.00 14.66 335 ILE A O 1
ATOM 2696 N N . ASN A 1 336 ? -42.419 -1.705 -18.664 1.00 13.82 336 ASN A N 1
ATOM 2697 C CA . ASN A 1 336 ? -43.223 -2.709 -17.909 1.00 13.95 336 ASN A CA 1
ATOM 2698 C C . ASN A 1 336 ? -44.706 -2.755 -18.261 1.00 14.02 336 ASN A C 1
ATOM 2699 O O . ASN A 1 336 ? -45.540 -2.097 -17.631 1.00 14.21 336 ASN A O 1
ATOM 2704 N N . PRO A 1 337 ? -45.051 -3.504 -19.296 1.00 14.02 337 PRO A N 1
ATOM 2705 C CA . PRO A 1 337 ? -46.475 -3.522 -19.652 1.00 14.72 337 PRO A CA 1
ATOM 2706 C C . PRO A 1 337 ? -47.335 -4.120 -18.524 1.00 14.36 337 PRO A C 1
ATOM 2707 O O . PRO A 1 337 ? -46.834 -4.955 -17.774 1.00 13.42 337 PRO A O 1
ATOM 2711 N N . ARG A 1 338 ? -48.589 -3.651 -18.402 1.00 14.17 338 ARG A N 1
ATOM 2712 C CA . ARG A 1 338 ? -49.554 -4.218 -17.447 1.00 14.10 338 ARG A CA 1
ATOM 2713 C C . ARG A 1 338 ? -50.170 -5.464 -18.053 1.00 13.45 338 ARG A C 1
ATOM 2714 O O . ARG A 1 338 ? -50.047 -5.708 -19.249 1.00 12.39 338 ARG A O 1
ATOM 2722 N N . LYS A 1 339 ? -50.793 -6.289 -17.222 1.00 14.23 339 LYS A N 1
ATOM 2723 C CA . LYS A 1 339 ? -51.463 -7.493 -17.748 1.00 14.39 339 LYS A CA 1
ATOM 2724 C C . LYS A 1 339 ? -52.802 -7.054 -18.287 1.00 15.44 339 LYS A C 1
ATOM 2725 O O . LYS A 1 339 ? -53.451 -6.141 -17.698 1.00 15.45 339 LYS A O 1
ATOM 2731 N N . GLU A 1 340 ? -53.193 -7.635 -19.419 1.00 15.90 340 GLU A N 1
ATOM 2732 C CA . GLU A 1 340 ? -54.552 -7.445 -20.007 1.00 19.00 340 GLU A CA 1
ATOM 2733 C C . GLU A 1 340 ? -55.672 -8.120 -19.166 1.00 19.08 340 GLU A C 1
ATOM 2734 O O . GLU A 1 340 ? -55.394 -8.968 -18.345 1.00 19.88 340 GLU A O 1
ATOM 2740 N N . PRO A 1 341 ? -56.935 -7.729 -19.342 1.00 21.03 341 PRO A N 1
ATOM 2741 C CA . PRO A 1 341 ? -57.966 -8.409 -18.495 1.00 20.91 341 PRO A CA 1
ATOM 2742 C C . PRO A 1 341 ? -57.885 -9.948 -18.644 1.00 25.06 341 PRO A C 1
ATOM 2743 O O . PRO A 1 341 ? -57.643 -10.476 -19.788 1.00 24.49 341 PRO A O 1
ATOM 2747 N N . GLY A 1 342 ? -58.014 -10.661 -17.507 1.00 23.79 342 GLY A N 1
ATOM 2748 C CA . GLY A 1 342 ? -58.131 -12.116 -17.530 1.00 19.65 342 GLY A CA 1
ATOM 2749 C C . GLY A 1 342 ? -56.802 -12.845 -17.544 1.00 20.00 342 GLY A C 1
ATOM 2750 O O . GLY A 1 342 ? -56.736 -14.043 -17.206 1.00 20.92 342 GLY A O 1
ATOM 2751 N N . GLU A 1 343 ? -55.733 -12.140 -17.922 1.00 18.41 343 GLU A N 1
ATOM 2752 C CA . GLU A 1 343 ? -54.385 -12.708 -17.907 1.00 17.66 343 GLU A CA 1
ATOM 2753 C C . GLU A 1 343 ? -53.943 -13.096 -16.471 1.00 16.76 343 GLU A C 1
ATOM 2754 O O . GLU A 1 343 ? -53.169 -14.035 -16.316 1.00 16.76 343 GLU A O 1
ATOM 2760 N N . LEU A 1 344 ? -54.400 -12.376 -15.439 1.00 14.86 344 LEU A N 1
ATOM 2761 C CA . LEU A 1 344 ? -53.996 -12.705 -14.052 1.00 14.52 344 LEU A CA 1
ATOM 2762 C C . LEU A 1 344 ? -54.512 -14.094 -13.673 1.00 14.07 344 LEU A C 1
ATOM 2763 O O . LEU A 1 344 ? -53.752 -14.922 -13.169 1.00 13.30 344 LEU A O 1
ATOM 2768 N N . ILE A 1 345 ? -55.799 -14.351 -13.893 1.00 15.17 345 ILE A N 1
ATOM 2769 C CA . ILE A 1 345 ? -56.380 -15.669 -13.584 1.00 15.00 345 ILE A CA 1
ATOM 2770 C C . ILE A 1 345 ? -55.811 -16.665 -14.586 1.00 15.23 345 ILE A C 1
ATOM 2771 O O . ILE A 1 345 ? -55.420 -17.817 -14.216 1.00 15.77 345 ILE A O 1
ATOM 2776 N N . ARG A 1 346 ? -55.740 -16.260 -15.862 1.00 15.60 346 ARG A N 1
ATOM 2777 C CA . ARG A 1 346 ? -55.246 -17.243 -16.882 1.00 14.94 346 ARG A CA 1
ATOM 2778 C C . ARG A 1 346 ? -53.812 -17.772 -16.591 1.00 14.06 346 ARG A C 1
ATOM 2779 O O . ARG A 1 346 ? -53.533 -19.009 -16.667 1.00 15.08 346 ARG A O 1
ATOM 2787 N N . ASP A 1 347 ? -52.911 -16.868 -16.247 1.00 12.95 347 ASP A N 1
ATOM 2788 C CA . ASP A 1 347 ? -51.506 -17.264 -16.086 1.00 12.94 347 ASP A CA 1
ATOM 2789 C C . ASP A 1 347 ? -51.331 -18.228 -14.871 1.00 13.19 347 ASP A C 1
ATOM 2790 O O . ASP A 1 347 ? -50.638 -19.254 -14.982 1.00 11.78 347 ASP A O 1
ATOM 2795 N N . SER A 1 348 ? -51.984 -17.872 -13.750 1.00 12.66 348 SER A N 1
ATOM 2796 C CA . SER A 1 348 ? -52.140 -18.733 -12.572 1.00 12.28 348 SER A CA 1
ATOM 2797 C C . SER A 1 348 ? -52.677 -20.100 -12.951 1.00 12.31 348 SER A C 1
ATOM 2798 O O . SER A 1 348 ? -52.089 -21.130 -12.561 1.00 13.04 348 SER A O 1
ATOM 2801 N N . MET A 1 349 ? -53.727 -20.140 -13.761 1.00 12.62 349 MET A N 1
ATOM 2802 C CA . MET A 1 349 ? -54.245 -21.446 -14.200 1.00 13.52 349 MET A CA 1
ATOM 2803 C C . MET A 1 349 ? -53.252 -22.217 -15.100 1.00 13.82 349 MET A C 1
ATOM 2804 O O . MET A 1 349 ? -53.150 -23.453 -15.031 1.00 13.77 349 MET A O 1
ATOM 2809 N N . LEU A 1 350 ? -52.452 -21.489 -15.879 1.00 13.79 350 LEU A N 1
ATOM 2810 C CA . LEU A 1 350 ? -51.404 -22.159 -16.656 1.00 14.82 350 LEU A CA 1
ATOM 2811 C C . LEU A 1 350 ? -50.286 -22.821 -15.800 1.00 14.43 350 LEU A C 1
ATOM 2812 O O . LEU A 1 350 ? -49.803 -23.927 -16.100 1.00 13.21 350 LEU A O 1
ATOM 2817 N N . HIS A 1 351 ? -49.841 -22.109 -14.763 1.00 14.22 351 HIS A N 1
ATOM 2818 C CA . HIS A 1 351 ? -48.894 -22.702 -13.832 1.00 14.06 351 HIS A CA 1
ATOM 2819 C C . HIS A 1 351 ? -49.505 -23.907 -13.152 1.00 14.33 351 HIS A C 1
ATOM 2820 O O . HIS A 1 351 ? -48.830 -24.921 -13.039 1.00 14.60 351 HIS A O 1
ATOM 2827 N N . LEU A 1 352 ? -50.759 -23.794 -12.690 1.00 14.66 352 LEU A N 1
ATOM 2828 C CA . LEU A 1 352 ? -51.512 -24.905 -12.034 1.00 16.22 352 LEU A CA 1
ATOM 2829 C C . LEU A 1 352 ? -51.630 -26.102 -12.993 1.00 16.38 352 LEU A C 1
ATOM 2830 O O . LEU A 1 352 ? -51.260 -27.240 -12.655 1.00 16.95 352 LEU A O 1
ATOM 2835 N N . ALA A 1 353 ? -52.138 -25.835 -14.196 1.00 15.63 353 ALA A N 1
ATOM 2836 C CA . ALA A 1 353 ? -52.286 -26.902 -15.195 1.00 15.60 353 ALA A CA 1
ATOM 2837 C C . ALA A 1 353 ? -50.981 -27.621 -15.409 1.00 14.87 353 ALA A C 1
ATOM 2838 O O . ALA A 1 353 ? -50.977 -28.818 -15.639 1.00 15.40 353 ALA A O 1
ATOM 2840 N N . MET A 1 354 ? -49.874 -26.907 -15.299 1.00 14.39 354 MET A N 1
ATOM 2841 C CA . MET A 1 354 ? -48.573 -27.533 -15.543 1.00 15.19 354 MET A CA 1
ATOM 2842 C C . MET A 1 354 ? -48.011 -28.221 -14.293 1.00 15.31 354 MET A C 1
ATOM 2843 O O . MET A 1 354 ? -46.822 -28.626 -14.274 1.00 15.53 354 MET A O 1
ATOM 2848 N N . GLY A 1 355 ? -48.832 -28.328 -13.238 1.00 14.83 355 GLY A N 1
ATOM 2849 C CA . GLY A 1 355 ? -48.488 -29.246 -12.147 1.00 14.19 355 GLY A CA 1
ATOM 2850 C C . GLY A 1 355 ? -48.292 -28.632 -10.781 1.00 14.65 355 GLY A C 1
ATOM 2851 O O . GLY A 1 355 ? -48.070 -29.347 -9.813 1.00 15.58 355 GLY A O 1
ATOM 2852 N N . ALA A 1 356 ? -48.391 -27.319 -10.685 1.00 14.86 356 ALA A N 1
ATOM 2853 C CA . ALA A 1 356 ? -48.165 -26.610 -9.446 1.00 14.60 356 ALA A CA 1
ATOM 2854 C C . ALA A 1 356 ? -49.336 -26.918 -8.526 1.00 16.07 356 ALA A C 1
ATOM 2855 O O . ALA A 1 356 ? -50.473 -27.062 -9.020 1.00 15.54 356 ALA A O 1
ATOM 2857 N N . ASP A 1 357 ? -49.065 -27.067 -7.210 1.00 16.44 357 ASP A N 1
ATOM 2858 C CA . ASP A 1 357 ? -50.142 -27.247 -6.203 1.00 15.74 357 ASP A CA 1
ATOM 2859 C C . ASP A 1 357 ? -50.093 -26.063 -5.214 1.00 15.92 357 ASP A C 1
ATOM 2860 O O . ASP A 1 357 ? -50.679 -26.113 -4.141 1.00 16.72 357 ASP A O 1
ATOM 2865 N N . ALA A 1 358 ? -49.369 -25.011 -5.562 1.00 15.46 358 ALA A N 1
ATOM 2866 C CA . ALA A 1 358 ? -49.375 -23.758 -4.793 1.00 15.91 358 ALA A CA 1
ATOM 2867 C C . ALA A 1 358 ? -49.202 -22.597 -5.772 1.00 16.53 358 ALA A C 1
ATOM 2868 O O . ALA A 1 358 ? -48.390 -22.689 -6.685 1.00 16.44 358 ALA A O 1
ATOM 2870 N N . ILE A 1 359 ? -49.966 -21.518 -5.584 1.00 16.82 359 ILE A N 1
ATOM 2871 C CA . ILE A 1 359 ? -49.933 -20.349 -6.451 1.00 15.29 359 ILE A CA 1
ATOM 2872 C C . ILE A 1 359 ? -49.786 -19.101 -5.602 1.00 15.62 359 ILE A C 1
ATOM 2873 O O . ILE A 1 359 ? -50.697 -18.754 -4.839 1.00 15.62 359 ILE A O 1
ATOM 2878 N N . CYS A 1 360 ? -48.642 -18.422 -5.736 1.00 15.54 360 CYS A N 1
ATOM 2879 C CA . CYS A 1 360 ? -48.281 -17.258 -4.950 1.00 16.10 360 CYS A CA 1
ATOM 2880 C C . CYS A 1 360 ? -47.730 -16.080 -5.801 1.00 17.57 360 CYS A C 1
ATOM 2881 O O . CYS A 1 360 ? -47.237 -16.266 -6.902 1.00 16.49 360 CYS A O 1
ATOM 2884 N N . TYR A 1 361 ? -47.823 -14.858 -5.267 1.00 17.78 361 TYR A N 1
ATOM 2885 C CA . TYR A 1 361 ? -47.384 -13.661 -5.953 1.00 17.57 361 TYR A CA 1
ATOM 2886 C C . TYR A 1 361 ? -46.276 -12.979 -5.226 1.00 18.03 361 TYR A C 1
ATOM 2887 O O . TYR A 1 361 ? -46.164 -13.050 -4.008 1.00 19.03 361 TYR A O 1
ATOM 2896 N N . PHE A 1 362 ? -45.441 -12.286 -5.961 1.00 19.08 362 PHE A N 1
ATOM 2897 C CA . PHE A 1 362 ? -44.751 -11.167 -5.336 1.00 19.98 362 PHE A CA 1
ATOM 2898 C C . PHE A 1 362 ? -45.624 -9.942 -5.655 1.00 20.42 362 PHE A C 1
ATOM 2899 O O . PHE A 1 362 ? -45.856 -9.634 -6.846 1.00 21.07 362 PHE A O 1
ATOM 2907 N N . GLN A 1 363 ? -46.175 -9.245 -4.668 1.00 20.38 363 GLN A N 1
ATOM 2908 C CA . GLN A 1 363 ? -46.174 -9.514 -3.229 1.00 20.10 363 GLN A CA 1
ATOM 2909 C C . GLN A 1 363 ? -47.598 -9.207 -2.755 1.00 18.22 363 GLN A C 1
ATOM 2910 O O . GLN A 1 363 ? -48.483 -8.981 -3.596 1.00 16.90 363 GLN A O 1
ATOM 2916 N N . TRP A 1 364 ? -47.836 -9.200 -1.431 1.00 18.28 364 TRP A N 1
ATOM 2917 C CA . TRP A 1 364 ? -49.237 -9.059 -0.900 1.00 16.34 364 TRP A CA 1
ATOM 2918 C C . TRP A 1 364 ? -49.743 -7.689 -1.168 1.00 16.08 364 TRP A C 1
ATOM 2919 O O . TRP A 1 364 ? -50.746 -7.580 -1.836 1.00 16.10 364 TRP A O 1
ATOM 2930 N N . ARG A 1 365 ? -49.030 -6.660 -0.657 1.00 16.62 365 ARG A N 1
ATOM 2931 C CA . ARG A 1 365 ? -49.407 -5.221 -0.653 1.00 18.38 365 ARG A CA 1
ATOM 2932 C C . ARG A 1 365 ? -48.382 -4.381 -1.473 1.00 19.93 365 ARG A C 1
ATOM 2933 O O . ARG A 1 365 ? -47.161 -4.543 -1.312 1.00 17.93 365 ARG A O 1
ATOM 2941 N N . GLN A 1 366 ? -48.859 -3.507 -2.365 1.00 17.60 366 GLN A N 1
ATOM 2942 C CA . GLN A 1 366 ? -47.920 -2.690 -3.127 1.00 18.57 366 GLN A CA 1
ATOM 2943 C C . GLN A 1 366 ? -47.128 -1.742 -2.204 1.00 19.10 366 GLN A C 1
ATOM 2944 O O . GLN A 1 366 ? -47.741 -1.041 -1.386 1.00 19.83 366 GLN A O 1
ATOM 2950 N N . SER A 1 367 ? -45.790 -1.709 -2.291 1.00 19.64 367 SER A N 1
ATOM 2951 C CA . SER A 1 367 ? -45.041 -0.727 -1.474 1.00 21.23 367 SER A CA 1
ATOM 2952 C C . SER A 1 367 ? -45.283 0.668 -2.042 1.00 21.31 367 SER A C 1
ATOM 2953 O O . SER A 1 367 ? -45.453 0.798 -3.262 1.00 19.97 367 SER A O 1
ATOM 2956 N N . ARG A 1 368 ? -45.339 1.672 -1.156 1.00 19.54 368 ARG A N 1
ATOM 2957 C CA . ARG A 1 368 ? -45.279 3.082 -1.510 1.00 20.41 368 ARG A CA 1
ATOM 2958 C C . ARG A 1 368 ? -43.874 3.566 -1.901 1.00 19.67 368 ARG A C 1
ATOM 2959 O O . ARG A 1 368 ? -43.706 4.614 -2.597 1.00 19.38 368 ARG A O 1
ATOM 2967 N N . SER A 1 369 ? -42.867 2.895 -1.362 1.00 16.45 369 SER A N 1
ATOM 2968 C CA . SER A 1 369 ? -41.512 3.376 -1.542 1.00 18.30 369 SER A CA 1
ATOM 2969 C C . SER A 1 369 ? -40.531 2.207 -1.749 1.00 17.43 369 SER A C 1
ATOM 2970 O O . SER A 1 369 ? -40.911 1.007 -1.569 1.00 16.81 369 SER A O 1
ATOM 2973 N N . GLY A 1 370 ? -39.294 2.550 -2.113 1.00 15.58 370 GLY A N 1
ATOM 2974 C CA . GLY A 1 370 ? -38.335 1.531 -2.464 1.00 15.29 370 GLY A CA 1
ATOM 2975 C C . GLY A 1 370 ? -38.388 1.147 -3.932 1.00 17.09 370 GLY A C 1
ATOM 2976 O O . GLY A 1 370 ? -39.351 1.452 -4.662 1.00 16.82 370 GLY A O 1
ATOM 2977 N N . ALA A 1 371 ? -37.316 0.476 -4.375 1.00 17.80 371 ALA A N 1
ATOM 2978 C CA . ALA A 1 371 ? -37.088 0.184 -5.758 1.00 17.66 371 ALA A CA 1
ATOM 2979 C C . ALA A 1 371 ? -38.243 -0.633 -6.370 1.00 19.50 371 ALA A C 1
ATOM 2980 O O . ALA A 1 371 ? -38.309 -0.780 -7.585 1.00 21.60 371 ALA A O 1
ATOM 2982 N N . GLU A 1 372 ? -39.126 -1.188 -5.560 1.00 18.90 372 GLU A N 1
ATOM 2983 C CA . GLU A 1 372 ? -40.166 -2.058 -6.144 1.00 20.99 372 GLU A CA 1
ATOM 2984 C C . GLU A 1 372 ? -41.549 -1.452 -6.021 1.00 19.62 372 GLU A C 1
ATOM 2985 O O . GLU A 1 372 ? -42.551 -2.144 -6.176 1.00 17.73 372 GLU A O 1
ATOM 2991 N N . LYS A 1 373 ? -41.578 -0.137 -5.802 1.00 18.59 373 LYS A N 1
ATOM 2992 C CA . LYS A 1 373 ? -42.824 0.563 -5.538 1.00 18.98 373 LYS A CA 1
ATOM 2993 C C . LYS A 1 373 ? -43.791 0.454 -6.705 1.00 18.33 373 LYS A C 1
ATOM 2994 O O . LYS A 1 373 ? -45.025 0.431 -6.503 1.00 19.78 373 LYS A O 1
ATOM 3000 N N . PHE A 1 374 ? -43.246 0.355 -7.913 1.00 16.39 374 PHE A N 1
ATOM 3001 C CA . PHE A 1 374 ? -44.104 0.256 -9.120 1.00 16.74 374 PHE A CA 1
ATOM 3002 C C . PHE A 1 374 ? -44.370 -1.191 -9.527 1.00 15.48 374 PHE A C 1
ATOM 3003 O O . PHE A 1 374 ? -44.971 -1.440 -10.542 1.00 14.02 374 PHE A O 1
ATOM 3011 N N . HIS A 1 375 ? -43.878 -2.141 -8.745 1.00 14.98 375 HIS A N 1
ATOM 3012 C CA . HIS A 1 375 ? -44.145 -3.512 -9.071 1.00 15.41 375 HIS A CA 1
ATOM 3013 C C . HIS A 1 375 ? -45.537 -3.784 -8.584 1.00 15.56 375 HIS A C 1
ATOM 3014 O O . HIS A 1 375 ? -45.871 -3.482 -7.439 1.00 15.75 375 HIS A O 1
ATOM 3021 N N . SER A 1 376 ? -46.378 -4.336 -9.443 1.00 15.28 376 SER A N 1
ATOM 3022 C CA . SER A 1 376 ? -47.751 -4.700 -9.047 1.00 16.12 376 SER A CA 1
ATOM 3023 C C . SER A 1 376 ? -47.784 -5.672 -7.898 1.00 16.85 376 SER A C 1
ATOM 3024 O O . SER A 1 376 ? -46.823 -6.395 -7.654 1.00 16.49 376 SER A O 1
ATOM 3027 N N . ALA A 1 377 ? -48.942 -5.753 -7.244 1.00 18.51 377 ALA A N 1
ATOM 3028 C CA . ALA A 1 377 ? -49.123 -6.589 -6.081 1.00 17.91 377 ALA A CA 1
ATOM 3029 C C . ALA A 1 377 ? -50.544 -7.120 -6.083 1.00 20.14 377 ALA A C 1
ATOM 3030 O O . ALA A 1 377 ? -51.345 -6.790 -6.993 1.00 19.45 377 ALA A O 1
ATOM 3032 N N . MET A 1 378 ? -50.862 -7.938 -5.078 1.00 18.05 378 MET A N 1
ATOM 3033 C CA . MET A 1 378 ? -52.217 -8.446 -4.934 1.00 18.21 378 MET A CA 1
ATOM 3034 C C . MET A 1 378 ? -53.174 -7.373 -4.415 1.00 17.01 378 MET A C 1
ATOM 3035 O O . MET A 1 378 ? -54.375 -7.396 -4.709 1.00 16.90 378 MET A O 1
ATOM 3040 N N . LEU A 1 379 ? -52.655 -6.459 -3.607 1.00 15.80 379 LEU A N 1
ATOM 3041 C CA . LEU A 1 379 ? -53.478 -5.362 -3.128 1.00 15.27 379 LEU A CA 1
ATOM 3042 C C . LEU A 1 379 ? -52.733 -4.066 -3.484 1.00 15.81 379 LEU A C 1
ATOM 3043 O O . LEU A 1 379 ? -51.758 -3.695 -2.781 1.00 14.62 379 LEU A O 1
ATOM 3048 N N . PRO A 1 380 ? -53.183 -3.410 -4.586 1.00 15.80 380 PRO A N 1
ATOM 3049 C CA . PRO A 1 380 ? -52.547 -2.216 -5.189 1.00 16.15 380 PRO A CA 1
ATOM 3050 C C . PRO A 1 380 ? -52.605 -1.056 -4.240 1.00 15.94 380 PRO A C 1
ATOM 3051 O O . PRO A 1 380 ? -53.393 -1.062 -3.292 1.00 16.96 380 PRO A O 1
ATOM 3055 N N . LEU A 1 381 ? -51.782 -0.058 -4.488 1.00 16.72 381 LEU A N 1
ATOM 3056 C CA . LEU A 1 381 ? -51.841 1.159 -3.686 1.00 17.09 381 LEU A CA 1
ATOM 3057 C C . LEU A 1 381 ? -53.258 1.770 -3.817 1.00 17.46 381 LEU A C 1
ATOM 3058 O O . LEU A 1 381 ? -53.778 2.402 -2.904 1.00 17.97 381 LEU A O 1
ATOM 3063 N N . ALA A 1 382 ? -53.859 1.575 -4.986 1.00 17.40 382 ALA A N 1
ATOM 3064 C CA . ALA A 1 382 ? -55.224 1.999 -5.220 1.00 18.87 382 ALA A CA 1
ATOM 3065 C C . ALA A 1 382 ? -56.246 1.352 -4.232 1.00 18.57 382 ALA A C 1
ATOM 3066 O O . ALA A 1 382 ? -57.340 1.876 -4.108 1.00 20.02 382 ALA A O 1
ATOM 3068 N N . GLY A 1 383 ? -55.862 0.281 -3.533 1.00 17.01 383 GLY A N 1
ATOM 3069 C CA . GLY A 1 383 ? -56.655 -0.292 -2.433 1.00 18.62 383 GLY A CA 1
ATOM 3070 C C . GLY A 1 383 ? -57.615 -1.408 -2.833 1.00 20.07 383 GLY A C 1
ATOM 3071 O O . GLY A 1 383 ? -57.643 -1.859 -4.006 1.00 19.33 383 GLY A O 1
ATOM 3072 N N . GLU A 1 384 ? -58.421 -1.839 -1.863 1.00 22.75 384 GLU A N 1
ATOM 3073 C CA . GLU A 1 384 ? -59.436 -2.900 -2.046 1.00 24.99 384 GLU A CA 1
ATOM 3074 C C . GLU A 1 384 ? -60.347 -2.726 -3.279 1.00 24.50 384 GLU A C 1
ATOM 3075 O O . GLU A 1 384 ? -60.731 -3.694 -3.931 1.00 25.85 384 GLU A O 1
ATOM 3081 N N . HIS A 1 385 ? -60.723 -1.489 -3.575 1.00 26.17 385 HIS A N 1
ATOM 3082 C CA . HIS A 1 385 ? -61.643 -1.208 -4.662 1.00 26.97 385 HIS A CA 1
ATOM 3083 C C . HIS A 1 385 ? -60.769 -0.992 -5.873 1.00 27.34 385 HIS A C 1
ATOM 3084 O O . HIS A 1 385 ? -60.424 0.141 -6.235 1.00 28.38 385 HIS A O 1
ATOM 3091 N N . SER A 1 386 ? -60.348 -2.100 -6.474 1.00 26.13 386 SER A N 1
ATOM 3092 C CA . SER A 1 386 ? -59.480 -2.091 -7.644 1.00 24.45 386 SER A CA 1
ATOM 3093 C C . SER A 1 386 ? -59.743 -3.353 -8.410 1.00 25.30 386 SER A C 1
ATOM 3094 O O . SER A 1 386 ? -60.162 -4.367 -7.808 1.00 27.79 386 SER A O 1
ATOM 3097 N N . GLN A 1 387 ? -59.534 -3.293 -9.720 1.00 22.27 387 GLN A N 1
ATOM 3098 C CA . GLN A 1 387 ? -59.685 -4.459 -10.578 1.00 22.50 387 GLN A CA 1
ATOM 3099 C C . GLN A 1 387 ? -58.739 -5.635 -10.169 1.00 23.23 387 GLN A C 1
ATOM 3100 O O . GLN A 1 387 ? -59.182 -6.787 -10.005 1.00 23.08 387 GLN A O 1
ATOM 3106 N N . ILE A 1 388 ? -57.450 -5.356 -9.987 1.00 20.29 388 ILE A N 1
ATOM 3107 C CA . ILE A 1 388 ? -56.551 -6.418 -9.548 1.00 19.77 388 ILE A CA 1
ATOM 3108 C C . ILE A 1 388 ? -57.023 -7.170 -8.262 1.00 19.02 388 ILE A C 1
ATOM 3109 O O . ILE A 1 388 ? -57.022 -8.404 -8.225 1.00 18.33 388 ILE A O 1
ATOM 3114 N N . TYR A 1 389 ? -57.424 -6.443 -7.235 1.00 19.18 389 TYR A N 1
ATOM 3115 C CA . TYR A 1 389 ? -57.879 -7.122 -6.009 1.00 21.86 389 TYR A CA 1
ATOM 3116 C C . TYR A 1 389 ? -59.123 -8.017 -6.200 1.00 19.95 389 TYR A C 1
ATOM 3117 O O . TYR A 1 389 ? -59.165 -9.158 -5.701 1.00 18.73 389 TYR A O 1
ATOM 3126 N N . ARG A 1 390 ? -60.093 -7.502 -6.955 1.00 21.01 390 ARG A N 1
ATOM 3127 C CA . ARG A 1 390 ? -61.305 -8.240 -7.353 1.00 22.25 390 ARG A CA 1
ATOM 3128 C C . ARG A 1 390 ? -60.925 -9.509 -8.086 1.00 22.83 390 ARG A C 1
ATOM 3129 O O . ARG A 1 390 ? -61.447 -10.565 -7.775 1.00 23.99 390 ARG A O 1
ATOM 3137 N N . ASP A 1 391 ? -59.994 -9.394 -9.034 1.00 22.18 391 ASP A N 1
ATOM 3138 C CA . ASP A 1 391 ? -59.519 -10.527 -9.818 1.00 21.66 391 ASP A CA 1
ATOM 3139 C C . ASP A 1 391 ? -58.754 -11.525 -8.949 1.00 18.48 391 ASP A C 1
ATOM 3140 O O . ASP A 1 391 ? -58.765 -12.715 -9.213 1.00 17.23 391 ASP A O 1
ATOM 3145 N N . VAL A 1 392 ? -58.046 -11.028 -7.954 1.00 16.86 392 VAL A N 1
ATOM 3146 C CA . VAL A 1 392 ? -57.308 -11.895 -7.046 1.00 16.24 392 VAL A CA 1
ATOM 3147 C C . VAL A 1 392 ? -58.329 -12.700 -6.185 1.00 15.98 392 VAL A C 1
ATOM 3148 O O . VAL A 1 392 ? -58.209 -13.905 -6.087 1.00 14.49 392 VAL A O 1
ATOM 3152 N N . CYS A 1 393 ? -59.374 -12.026 -5.661 1.00 16.70 393 CYS A N 1
ATOM 3153 C CA . CYS A 1 393 ? -60.538 -12.702 -5.014 1.00 17.79 393 CYS A CA 1
ATOM 3154 C C . CYS A 1 393 ? -61.166 -13.741 -5.902 1.00 18.73 393 CYS A C 1
ATOM 3155 O O . CYS A 1 393 ? -61.326 -14.868 -5.464 1.00 19.45 393 CYS A O 1
ATOM 3158 N N . ALA A 1 394 ? -61.484 -13.399 -7.158 1.00 17.82 394 ALA A N 1
ATOM 3159 C CA . ALA A 1 394 ? -62.087 -14.435 -8.024 1.00 17.55 394 ALA A CA 1
ATOM 3160 C C . ALA A 1 394 ? -61.157 -15.663 -8.167 1.00 16.87 394 ALA A C 1
ATOM 3161 O O . ALA A 1 394 ? -61.639 -16.831 -8.163 1.00 16.11 394 ALA A O 1
ATOM 3163 N N . LEU A 1 395 ? -59.841 -15.392 -8.254 1.00 15.72 395 LEU A N 1
ATOM 3164 C CA . LEU A 1 395 ? -58.794 -16.440 -8.382 1.00 15.02 395 LEU A CA 1
ATOM 3165 C C . LEU A 1 395 ? -58.710 -17.342 -7.144 1.00 15.86 395 LEU A C 1
ATOM 3166 O O . LEU A 1 395 ? -58.593 -18.582 -7.269 1.00 16.91 395 LEU A O 1
ATOM 3171 N N . GLY A 1 396 ? -58.744 -16.741 -5.951 1.00 15.69 396 GLY A N 1
ATOM 3172 C CA . GLY A 1 396 ? -58.837 -17.541 -4.717 1.00 16.20 396 GLY A CA 1
ATOM 3173 C C . GLY A 1 396 ? -60.038 -18.482 -4.647 1.00 16.86 396 GLY A C 1
ATOM 3174 O O . GLY A 1 396 ? -59.907 -19.663 -4.315 1.00 16.04 396 GLY A O 1
ATOM 3175 N N . ALA A 1 397 ? -61.211 -17.984 -5.014 1.00 17.77 397 ALA A N 1
ATOM 3176 C CA . ALA A 1 397 ? -62.369 -18.875 -5.099 1.00 20.84 397 ALA A CA 1
ATOM 3177 C C . ALA A 1 397 ? -62.153 -20.040 -6.145 1.00 23.23 397 ALA A C 1
ATOM 3178 O O . ALA A 1 397 ? -62.479 -21.208 -5.904 1.00 25.03 397 ALA A O 1
ATOM 3180 N N . ASP A 1 398 ? -61.529 -19.730 -7.287 1.00 24.76 398 ASP A N 1
ATOM 3181 C CA . ASP A 1 398 ? -61.273 -20.722 -8.324 1.00 24.40 398 ASP A CA 1
ATOM 3182 C C . ASP A 1 398 ? -60.362 -21.836 -7.830 1.00 23.24 398 ASP A C 1
ATOM 3183 O O . ASP A 1 398 ? -60.551 -23.027 -8.137 1.00 21.74 398 ASP A O 1
ATOM 3188 N N . LEU A 1 399 ? -59.371 -21.431 -7.057 1.00 21.40 399 LEU A N 1
ATOM 3189 C CA . LEU A 1 399 ? -58.428 -22.374 -6.495 1.00 20.28 399 LEU A CA 1
ATOM 3190 C C . LEU A 1 399 ? -59.083 -23.182 -5.366 1.00 19.81 399 LEU A C 1
ATOM 3191 O O . LEU A 1 399 ? -58.848 -24.393 -5.298 1.00 17.82 399 LEU A O 1
ATOM 3196 N N . ASP A 1 400 ? -59.934 -22.541 -4.557 1.00 18.36 400 ASP A N 1
ATOM 3197 C CA . ASP A 1 400 ? -60.770 -23.271 -3.615 1.00 20.39 400 ASP A CA 1
ATOM 3198 C C . ASP A 1 400 ? -61.712 -24.313 -4.325 1.00 20.12 400 ASP A C 1
ATOM 3199 O O . ASP A 1 400 ? -61.736 -25.517 -3.983 1.00 18.03 400 ASP A O 1
ATOM 3204 N N . THR A 1 401 ? -62.408 -23.861 -5.366 1.00 18.95 401 THR A N 1
ATOM 3205 C CA . THR A 1 401 ? -63.173 -24.763 -6.215 1.00 18.15 401 THR A CA 1
ATOM 3206 C C . THR A 1 401 ? -62.322 -25.936 -6.728 1.00 18.61 401 THR A C 1
ATOM 3207 O O . THR A 1 401 ? -62.767 -27.114 -6.661 1.00 19.59 401 THR A O 1
ATOM 3211 N N . LEU A 1 402 ? -61.112 -25.651 -7.193 1.00 17.20 402 LEU A N 1
ATOM 3212 C CA . LEU A 1 402 ? -60.257 -26.722 -7.739 1.00 17.97 402 LEU A CA 1
ATOM 3213 C C . LEU A 1 402 ? -59.680 -27.610 -6.643 1.00 18.17 402 LEU A C 1
ATOM 3214 O O . LEU A 1 402 ? -59.396 -28.796 -6.870 1.00 18.86 402 LEU A O 1
ATOM 3219 N N . SER A 1 403 ? -59.506 -27.048 -5.448 1.00 18.82 403 SER A N 1
ATOM 3220 C CA . SER A 1 403 ? -59.090 -27.850 -4.297 1.00 19.09 403 SER A CA 1
ATOM 3221 C C . SER A 1 403 ? -60.178 -28.914 -4.002 1.00 19.82 403 SER A C 1
ATOM 3222 O O . SER A 1 403 ? -59.862 -30.115 -3.984 1.00 17.87 403 SER A O 1
ATOM 3225 N N . ASP A 1 404 ? -61.436 -28.476 -3.854 1.00 19.01 404 ASP A N 1
ATOM 3226 C CA . ASP A 1 404 ? -62.563 -29.413 -3.637 1.00 21.76 404 ASP A CA 1
ATOM 3227 C C . ASP A 1 404 ? -62.807 -30.420 -4.776 1.00 23.58 404 ASP A C 1
ATOM 3228 O O . ASP A 1 404 ? -63.276 -31.542 -4.535 1.00 25.32 404 ASP A O 1
ATOM 3233 N N . ALA A 1 405 ? -62.465 -30.058 -6.005 1.00 21.85 405 ALA A N 1
ATOM 3234 C CA . ALA A 1 405 ? -62.599 -31.021 -7.084 1.00 20.92 405 ALA A CA 1
ATOM 3235 C C . ALA A 1 405 ? -61.493 -32.093 -7.034 1.00 20.71 405 ALA A C 1
ATOM 3236 O O . ALA A 1 405 ? -61.457 -32.946 -7.883 1.00 19.84 405 ALA A O 1
ATOM 3238 N N . GLY A 1 406 ? -60.585 -32.069 -6.045 1.00 20.76 406 GLY A N 1
ATOM 3239 C CA . GLY A 1 406 ? -59.630 -33.174 -5.902 1.00 19.04 406 GLY A CA 1
ATOM 3240 C C . GLY A 1 406 ? -58.401 -33.109 -6.827 1.00 21.51 406 GLY A C 1
ATOM 3241 O O . GLY A 1 406 ? -57.788 -34.146 -7.065 1.00 20.11 406 GLY A O 1
ATOM 3242 N N . ILE A 1 407 ? -58.007 -31.901 -7.289 1.00 19.17 407 ILE A N 1
ATOM 3243 C CA . ILE A 1 407 ? -56.861 -31.747 -8.198 1.00 19.87 407 ILE A CA 1
ATOM 3244 C C . ILE A 1 407 ? -55.494 -32.038 -7.561 1.00 18.75 407 ILE A C 1
ATOM 3245 O O . ILE A 1 407 ? -54.549 -32.417 -8.212 1.00 19.27 407 ILE A O 1
ATOM 3250 N N . LEU A 1 408 ? -55.427 -31.919 -6.259 1.00 19.80 408 LEU A N 1
ATOM 3251 C CA . LEU A 1 408 ? -54.170 -31.998 -5.548 1.00 20.91 408 LEU A CA 1
ATOM 3252 C C . LEU A 1 408 ? -53.383 -33.262 -5.823 1.00 21.31 408 LEU A C 1
ATOM 3253 O O . LEU A 1 408 ? -53.928 -34.333 -5.782 1.00 21.10 408 LEU A O 1
ATOM 3258 N N . ARG A 1 409 ? -52.097 -33.134 -6.105 1.00 21.27 409 ARG A N 1
ATOM 3259 C CA . ARG A 1 409 ? -51.223 -34.287 -6.274 1.00 21.88 409 ARG A CA 1
ATOM 3260 C C . ARG A 1 409 ? -51.397 -35.058 -7.587 1.00 20.71 409 ARG A C 1
ATOM 3261 O O . ARG A 1 409 ? -50.653 -36.000 -7.800 1.00 20.57 409 ARG A O 1
ATOM 3269 N N . SER A 1 410 ? -52.359 -34.685 -8.454 1.00 20.38 410 SER A N 1
ATOM 3270 C CA . SER A 1 410 ? -52.396 -35.207 -9.835 1.00 19.85 410 SER A CA 1
ATOM 3271 C C . SER A 1 410 ? -51.133 -34.739 -10.553 1.00 20.85 410 SER A C 1
ATOM 3272 O O . SER A 1 410 ? -50.574 -33.665 -10.230 1.00 22.20 410 SER A O 1
ATOM 3275 N N . LYS A 1 411 ? -50.652 -35.551 -11.479 1.00 20.41 411 LYS A N 1
ATOM 3276 C CA . LYS A 1 411 ? -49.402 -35.270 -12.172 1.00 22.90 411 LYS A CA 1
ATOM 3277 C C . LYS A 1 411 ? -49.649 -34.699 -13.576 1.00 22.56 411 LYS A C 1
ATOM 3278 O O . LYS A 1 411 ? -50.681 -34.974 -14.177 1.00 22.64 411 LYS A O 1
ATOM 3284 N N . LEU A 1 412 ? -48.733 -33.875 -14.083 1.00 21.14 412 LEU A N 1
ATOM 3285 C CA . LEU A 1 412 ? -48.810 -33.442 -15.462 1.00 19.74 412 LEU A CA 1
ATOM 3286 C C . LEU A 1 412 ? -48.695 -34.752 -16.201 1.00 20.24 412 LEU A C 1
ATOM 3287 O O . LEU A 1 412 ? -47.701 -35.464 -16.044 1.00 19.66 412 LEU A O 1
ATOM 3292 N N . SER A 1 413 ? -49.714 -35.112 -16.976 1.00 20.07 413 SER A N 1
ATOM 3293 C CA . SER A 1 413 ? -49.670 -36.373 -17.732 1.00 19.98 413 SER A CA 1
ATOM 3294 C C . SER A 1 413 ? -48.455 -36.406 -18.669 1.00 20.15 413 SER A C 1
ATOM 3295 O O . SER A 1 413 ? -47.841 -35.383 -19.002 1.00 23.28 413 SER A O 1
ATOM 3298 N N . LYS A 1 414 ? -48.124 -37.578 -19.143 1.00 20.28 414 LYS A N 1
ATOM 3299 C CA . LYS A 1 414 ? -46.882 -37.743 -19.856 1.00 19.92 414 LYS A CA 1
ATOM 3300 C C . LYS A 1 414 ? -47.195 -37.432 -21.311 1.00 18.32 414 LYS A C 1
ATOM 3301 O O . LYS A 1 414 ? -48.032 -38.074 -21.887 1.00 17.50 414 LYS A O 1
ATOM 3307 N N . ALA A 1 415 ? -46.486 -36.468 -21.900 1.00 18.86 415 ALA A N 1
ATOM 3308 C CA . ALA A 1 415 ? -46.743 -35.974 -23.257 1.00 18.65 415 ALA A CA 1
ATOM 3309 C C . ALA A 1 415 ? -46.244 -37.051 -24.216 1.00 18.90 415 ALA A C 1
ATOM 3310 O O . ALA A 1 415 ? -45.557 -37.946 -23.765 1.00 22.25 415 ALA A O 1
ATOM 3312 N N . ARG A 1 416 ? -46.565 -36.989 -25.507 1.00 18.66 416 ARG A N 1
ATOM 3313 C CA . ARG A 1 416 ? -45.953 -37.917 -26.506 1.00 19.17 416 ARG A CA 1
ATOM 3314 C C . ARG A 1 416 ? -44.540 -37.489 -26.892 1.00 18.71 416 ARG A C 1
ATOM 3315 O O . ARG A 1 416 ? -43.733 -38.297 -27.383 1.00 17.86 416 ARG A O 1
ATOM 3323 N N . VAL A 1 417 ? -44.241 -36.204 -26.692 1.00 17.75 417 VAL A N 1
ATOM 3324 C CA . VAL A 1 417 ? -42.928 -35.725 -27.051 1.00 17.67 417 VAL A CA 1
ATOM 3325 C C . VAL A 1 417 ? -42.249 -35.006 -25.903 1.00 17.41 417 VAL A C 1
ATOM 3326 O O . VAL A 1 417 ? -42.856 -34.163 -25.228 1.00 17.29 417 VAL A O 1
ATOM 3330 N N . ALA A 1 418 ? -40.979 -35.350 -25.699 1.00 16.93 418 ALA A N 1
ATOM 3331 C CA . ALA A 1 418 ? -40.126 -34.639 -24.736 1.00 17.01 418 ALA A CA 1
ATOM 3332 C C . ALA A 1 418 ? -39.236 -33.635 -25.478 1.00 16.54 418 ALA A C 1
ATOM 3333 O O . ALA A 1 418 ? -38.653 -33.998 -26.507 1.00 18.76 418 ALA A O 1
ATOM 3335 N N . ILE A 1 419 ? -39.147 -32.388 -24.993 1.00 15.57 419 ILE A N 1
ATOM 3336 C CA . ILE A 1 419 ? -38.223 -31.419 -25.557 1.00 14.40 419 ILE A CA 1
ATOM 3337 C C . ILE A 1 419 ? -37.090 -31.220 -24.574 1.00 14.90 419 ILE A C 1
ATOM 3338 O O . ILE A 1 419 ? -37.273 -30.786 -23.430 1.00 14.18 419 ILE A O 1
ATOM 3343 N N . VAL A 1 420 ? -35.896 -31.541 -25.032 1.00 14.45 420 VAL A N 1
ATOM 3344 C CA . VAL A 1 420 ? -34.717 -31.444 -24.195 1.00 14.81 420 VAL A CA 1
ATOM 3345 C C . VAL A 1 420 ? -34.174 -30.011 -23.943 1.00 15.17 420 VAL A C 1
ATOM 3346 O O . VAL A 1 420 ? -33.819 -29.252 -24.896 1.00 13.51 420 VAL A O 1
ATOM 3350 N N . GLN A 1 421 ? -34.087 -29.669 -22.652 1.00 14.97 421 GLN A N 1
ATOM 3351 C CA . GLN A 1 421 ? -33.449 -28.449 -22.222 1.00 16.13 421 GLN A CA 1
ATOM 3352 C C . GLN A 1 421 ? -32.156 -28.761 -21.460 1.00 16.91 421 GLN A C 1
ATOM 3353 O O . GLN A 1 421 ? -32.070 -29.748 -20.723 1.00 16.17 421 GLN A O 1
ATOM 3359 N N . ASP A 1 422 ? -31.146 -27.912 -21.623 1.00 18.18 422 ASP A N 1
ATOM 3360 C CA . ASP A 1 422 ? -29.805 -28.243 -21.084 1.00 18.26 422 ASP A CA 1
ATOM 3361 C C . ASP A 1 422 ? -28.988 -26.977 -20.847 1.00 18.00 422 ASP A C 1
ATOM 3362 O O . ASP A 1 422 ? -28.283 -26.497 -21.737 1.00 18.30 422 ASP A O 1
ATOM 3367 N N . ILE A 1 423 ? -29.098 -26.445 -19.635 1.00 17.95 423 ILE A N 1
ATOM 3368 C CA . ILE A 1 423 ? -28.348 -25.264 -19.175 1.00 17.14 423 ILE A CA 1
ATOM 3369 C C . ILE A 1 423 ? -26.850 -25.325 -19.548 1.00 16.86 423 ILE A C 1
ATOM 3370 O O . ILE A 1 423 ? -26.249 -24.311 -19.949 1.00 16.98 423 ILE A O 1
ATOM 3375 N N . GLN A 1 424 ? -26.251 -26.501 -19.452 1.00 16.11 424 GLN A N 1
ATOM 3376 C CA . GLN A 1 424 ? -24.828 -26.609 -19.752 1.00 18.41 424 GLN A CA 1
ATOM 3377 C C . GLN A 1 424 ? -24.510 -26.375 -21.224 1.00 16.80 424 GLN A C 1
ATOM 3378 O O . GLN A 1 424 ? -23.560 -25.658 -21.536 1.00 17.83 424 GLN A O 1
ATOM 3384 N N . SER A 1 425 ? -25.331 -26.920 -22.116 1.00 15.99 425 SER A N 1
ATOM 3385 C CA . SER A 1 425 ? -25.266 -26.543 -23.513 1.00 15.47 425 SER A CA 1
ATOM 3386 C C . SER A 1 425 ? -25.492 -25.044 -23.662 1.00 15.19 425 SER A C 1
ATOM 3387 O O . SER A 1 425 ? -24.777 -24.375 -24.422 1.00 14.26 425 SER A O 1
ATOM 3390 N N . GLU A 1 426 ? -26.474 -24.493 -22.938 1.00 14.85 426 GLU A N 1
ATOM 3391 C CA . GLU A 1 426 ? -26.634 -22.998 -22.940 1.00 14.39 426 GLU A CA 1
ATOM 3392 C C . GLU A 1 426 ? -25.314 -22.243 -22.582 1.00 14.29 426 GLU A C 1
ATOM 3393 O O . GLU A 1 426 ? -24.858 -21.398 -23.340 1.00 13.25 426 GLU A O 1
ATOM 3399 N N . TRP A 1 427 ? -24.673 -22.599 -21.466 1.00 14.65 427 TRP A N 1
ATOM 3400 C CA . TRP A 1 427 ? -23.371 -22.024 -21.128 1.00 15.08 427 TRP A CA 1
ATOM 3401 C C . TRP A 1 427 ? -22.399 -22.091 -22.265 1.00 16.68 427 TRP A C 1
ATOM 3402 O O . TRP A 1 427 ? -21.827 -21.079 -22.671 1.00 19.73 427 TRP A O 1
ATOM 3413 N N . ALA A 1 428 ? -22.206 -23.278 -22.821 1.00 18.12 428 ALA A N 1
ATOM 3414 C CA . ALA A 1 428 ? -21.201 -23.435 -23.880 1.00 18.96 428 ALA A CA 1
ATOM 3415 C C . ALA A 1 428 ? -21.491 -22.485 -25.052 1.00 18.25 428 ALA A C 1
ATOM 3416 O O . ALA A 1 428 ? -20.554 -21.924 -25.663 1.00 19.11 428 ALA A O 1
ATOM 3418 N N . THR A 1 429 ? -22.774 -22.276 -25.336 1.00 17.00 429 THR A N 1
ATOM 3419 C CA . THR A 1 429 ? -23.141 -21.517 -26.542 1.00 16.74 429 THR A CA 1
ATOM 3420 C C . THR A 1 429 ? -22.982 -20.025 -26.365 1.00 17.59 429 THR A C 1
ATOM 3421 O O . THR A 1 429 ? -23.052 -19.286 -27.380 1.00 18.19 429 THR A O 1
ATOM 3425 N N . GLU A 1 430 ? -22.764 -19.605 -25.108 1.00 16.34 430 GLU A N 1
ATOM 3426 C CA . GLU A 1 430 ? -22.506 -18.189 -24.730 1.00 16.94 430 GLU A CA 1
ATOM 3427 C C . GLU A 1 430 ? -21.089 -17.696 -24.957 1.00 16.52 430 GLU A C 1
ATOM 3428 O O . GLU A 1 430 ? -20.803 -16.521 -24.706 1.00 15.88 430 GLU A O 1
ATOM 3434 N N . HIS A 1 431 ? -20.176 -18.581 -25.358 1.00 16.13 431 HIS A N 1
ATOM 3435 C CA . HIS A 1 431 ? -18.836 -18.080 -25.605 1.00 15.84 431 HIS A CA 1
ATOM 3436 C C . HIS A 1 431 ? -18.862 -17.045 -26.719 1.00 17.11 431 HIS A C 1
ATOM 3437 O O . HIS A 1 431 ? -19.655 -17.141 -27.699 1.00 17.63 431 HIS A O 1
ATOM 3444 N N . THR A 1 432 ? -17.991 -16.051 -26.613 1.00 17.33 432 THR A N 1
ATOM 3445 C CA . THR A 1 432 ? -17.955 -14.998 -27.630 1.00 17.61 432 THR A CA 1
ATOM 3446 C C . THR A 1 432 ? -17.270 -15.367 -28.912 1.00 17.05 432 THR A C 1
ATOM 3447 O O . THR A 1 432 ? -17.296 -14.579 -29.857 1.00 17.02 432 THR A O 1
ATOM 3451 N N . ALA A 1 433 ? -16.684 -16.550 -28.997 1.00 16.51 433 ALA A N 1
ATOM 3452 C CA . ALA A 1 433 ? -15.981 -16.862 -30.260 1.00 16.78 433 ALA A CA 1
ATOM 3453 C C . ALA A 1 433 ? -16.542 -18.053 -31.020 1.00 17.38 433 ALA A C 1
ATOM 3454 O O . ALA A 1 433 ? -15.828 -18.666 -31.807 1.00 19.24 433 ALA A O 1
ATOM 3456 N N . THR A 1 434 ? -17.823 -18.366 -30.795 1.00 16.66 434 THR A N 1
ATOM 3457 C CA . THR A 1 434 ? -18.581 -19.340 -31.584 1.00 16.38 434 THR A CA 1
ATOM 3458 C C . THR A 1 434 ? -18.839 -18.881 -33.035 1.00 16.97 434 THR A C 1
ATOM 3459 O O . THR A 1 434 ? -18.506 -17.727 -33.409 1.00 17.44 434 THR A O 1
ATOM 3463 N N . PRO A 1 435 ? -19.423 -19.771 -33.881 1.00 15.81 435 PRO A N 1
ATOM 3464 C CA . PRO A 1 435 ? -19.712 -19.305 -35.238 1.00 16.95 435 PRO A CA 1
ATOM 3465 C C . PRO A 1 435 ? -20.574 -18.025 -35.310 1.00 17.51 435 PRO A C 1
ATOM 3466 O O . PRO A 1 435 ? -20.434 -17.244 -36.280 1.00 18.87 435 PRO A O 1
ATOM 3470 N N . THR A 1 436 ? -21.464 -17.833 -34.336 1.00 16.34 436 THR A N 1
ATOM 3471 C CA . THR A 1 436 ? -22.247 -16.596 -34.255 1.00 17.12 436 THR A CA 1
ATOM 3472 C C . THR A 1 436 ? -22.858 -16.346 -32.877 1.00 17.22 436 THR A C 1
ATOM 3473 O O . THR A 1 436 ? -23.420 -17.244 -32.274 1.00 16.61 436 THR A O 1
ATOM 3477 N N . GLN A 1 437 ? -22.810 -15.092 -32.432 1.00 17.44 437 GLN A N 1
ATOM 3478 C CA . GLN A 1 437 ? -23.471 -14.686 -31.218 1.00 18.28 437 GLN A CA 1
ATOM 3479 C C . GLN A 1 437 ? -25.010 -14.772 -31.266 1.00 18.65 437 GLN A C 1
ATOM 3480 O O . GLN A 1 437 ? -25.665 -14.587 -30.243 1.00 16.76 437 GLN A O 1
ATOM 3486 N N . HIS A 1 438 ? -25.568 -15.047 -32.452 1.00 18.93 438 HIS A N 1
ATOM 3487 C CA . HIS A 1 438 ? -27.005 -14.935 -32.658 1.00 20.26 438 HIS A CA 1
ATOM 3488 C C . HIS A 1 438 ? -27.641 -16.295 -32.415 1.00 20.14 438 HIS A C 1
ATOM 3489 O O . HIS A 1 438 ? -28.840 -16.460 -32.506 1.00 21.97 438 HIS A O 1
ATOM 3496 N N . ILE A 1 439 ? -26.825 -17.285 -32.099 1.00 18.71 439 ILE A N 1
ATOM 3497 C CA . ILE A 1 439 ? -27.341 -18.582 -31.681 1.00 17.82 439 ILE A CA 1
ATOM 3498 C C . ILE A 1 439 ? -26.994 -18.834 -30.205 1.00 16.73 439 ILE A C 1
ATOM 3499 O O . ILE A 1 439 ? -25.853 -18.700 -29.816 1.00 15.39 439 ILE A O 1
ATOM 3504 N N . ARG A 1 440 ? -28.006 -19.177 -29.403 1.00 16.08 440 ARG A N 1
ATOM 3505 C CA . ARG A 1 440 ? -27.819 -19.678 -28.046 1.00 15.91 440 ARG A CA 1
ATOM 3506 C C . ARG A 1 440 ? -28.734 -20.866 -27.957 1.00 15.69 440 ARG A C 1
ATOM 3507 O O . ARG A 1 440 ? -29.663 -20.962 -28.707 1.00 16.00 440 ARG A O 1
ATOM 3515 N N . GLU A 1 441 ? -28.480 -21.803 -27.057 1.00 16.80 441 GLU A N 1
ATOM 3516 C CA . GLU A 1 441 ? -29.293 -23.025 -27.003 1.00 15.92 441 GLU A CA 1
ATOM 3517 C C . GLU A 1 441 ? -30.714 -22.707 -26.594 1.00 17.20 441 GLU A C 1
ATOM 3518 O O . GLU A 1 441 ? -31.619 -23.333 -27.070 1.00 18.01 441 GLU A O 1
ATOM 3524 N N . TRP A 1 442 ? -30.903 -21.734 -25.703 1.00 16.88 442 TRP A N 1
ATOM 3525 C CA . TRP A 1 442 ? -32.184 -21.580 -25.037 1.00 16.27 442 TRP A CA 1
ATOM 3526 C C . TRP A 1 442 ? -33.372 -21.259 -25.933 1.00 16.24 442 TRP A C 1
ATOM 3527 O O . TRP A 1 442 ? -34.505 -21.603 -25.597 1.00 15.35 442 TRP A O 1
ATOM 3538 N N . THR A 1 443 ? -33.144 -20.597 -27.066 1.00 17.13 443 THR A N 1
ATOM 3539 C CA . THR A 1 443 ? -34.274 -20.190 -27.927 1.00 17.07 443 THR A CA 1
ATOM 3540 C C . THR A 1 443 ? -34.885 -21.393 -28.662 1.00 16.93 443 THR A C 1
ATOM 3541 O O . THR A 1 443 ? -36.057 -21.389 -28.934 1.00 17.75 443 THR A O 1
ATOM 3545 N N . GLU A 1 444 ? -34.105 -22.431 -28.944 1.00 14.56 444 GLU A N 1
ATOM 3546 C CA . GLU A 1 444 ? -34.590 -23.481 -29.802 1.00 14.03 444 GLU A CA 1
ATOM 3547 C C . GLU A 1 444 ? -35.617 -24.455 -29.172 1.00 12.84 444 GLU A C 1
ATOM 3548 O O . GLU A 1 444 ? -36.631 -24.739 -29.771 1.00 13.02 444 GLU A O 1
ATOM 3554 N N . PRO A 1 445 ? -35.353 -24.993 -27.991 1.00 12.97 445 PRO A N 1
ATOM 3555 C CA . PRO A 1 445 ? -36.409 -25.779 -27.317 1.00 13.01 445 PRO A CA 1
ATOM 3556 C C . PRO A 1 445 ? -37.720 -25.001 -27.152 1.00 12.92 445 PRO A C 1
ATOM 3557 O O . PRO A 1 445 ? -38.787 -25.604 -27.200 1.00 13.01 445 PRO A O 1
ATOM 3561 N N . LEU A 1 446 ? -37.655 -23.679 -26.961 1.00 12.80 446 LEU A N 1
ATOM 3562 C CA . LEU A 1 446 ? -38.872 -22.858 -26.836 1.00 12.72 446 LEU A CA 1
ATOM 3563 C C . LEU A 1 446 ? -39.596 -22.795 -28.164 1.00 13.31 446 LEU A C 1
ATOM 3564 O O . LEU A 1 446 ? -40.805 -22.903 -28.230 1.00 13.47 446 LEU A O 1
ATOM 3569 N N . ASP A 1 447 ? -38.841 -22.568 -29.229 1.00 13.76 447 ASP A N 1
ATOM 3570 C CA . ASP A 1 447 ? -39.380 -22.613 -30.567 1.00 14.58 447 ASP A CA 1
ATOM 3571 C C . ASP A 1 447 ? -40.157 -23.929 -30.878 1.00 14.73 447 ASP A C 1
ATOM 3572 O O . ASP A 1 447 ? -41.233 -23.912 -31.456 1.00 14.17 447 ASP A O 1
ATOM 3577 N N . TRP A 1 448 ? -39.603 -25.073 -30.488 1.00 15.13 448 TRP A N 1
ATOM 3578 C CA . TRP A 1 448 ? -40.245 -26.363 -30.720 1.00 14.59 448 TRP A CA 1
ATOM 3579 C C . TRP A 1 448 ? -41.420 -26.517 -29.842 1.00 16.05 448 TRP A C 1
ATOM 3580 O O . TRP A 1 448 ? -42.435 -27.090 -30.272 1.00 16.92 448 TRP A O 1
ATOM 3591 N N . PHE A 1 449 ? -41.349 -25.980 -28.624 1.00 15.76 449 PHE A N 1
ATOM 3592 C CA . PHE A 1 449 ? -42.509 -26.104 -27.740 1.00 16.01 449 PHE A CA 1
ATOM 3593 C C . PHE A 1 449 ? -43.685 -25.353 -28.329 1.00 15.15 449 PHE A C 1
ATOM 3594 O O . PHE A 1 449 ? -44.819 -25.858 -28.385 1.00 15.72 449 PHE A O 1
ATOM 3602 N N . ALA A 1 450 ? -43.425 -24.147 -28.801 1.00 15.62 450 ALA A N 1
ATOM 3603 C CA . ALA A 1 450 ? -44.506 -23.348 -29.367 1.00 13.75 450 ALA A CA 1
ATOM 3604 C C . ALA A 1 450 ? -45.039 -23.947 -30.682 1.00 13.77 450 ALA A C 1
ATOM 3605 O O . ALA A 1 450 ? -46.251 -23.944 -30.897 1.00 14.05 450 ALA A O 1
ATOM 3607 N N . ALA A 1 451 ? -44.163 -24.518 -31.508 1.00 13.34 451 ALA A N 1
ATOM 3608 C CA . ALA A 1 451 ? -44.541 -25.014 -32.830 1.00 14.54 451 ALA A CA 1
ATOM 3609 C C . ALA A 1 451 ? -45.394 -26.231 -32.649 1.00 15.70 451 ALA A C 1
ATOM 3610 O O . ALA A 1 451 ? -46.412 -26.371 -33.305 1.00 17.30 451 ALA A O 1
ATOM 3612 N N . PHE A 1 452 ? -45.001 -27.118 -31.743 1.00 15.47 452 PHE A N 1
ATOM 3613 C CA . PHE A 1 452 ? -45.854 -28.269 -31.471 1.00 15.24 452 PHE A CA 1
ATOM 3614 C C . PHE A 1 452 ? -47.201 -27.810 -30.927 1.00 15.04 452 PHE A C 1
ATOM 3615 O O . PHE A 1 452 ? -48.209 -28.352 -31.307 1.00 14.24 452 PHE A O 1
ATOM 3623 N N . ALA A 1 453 ? -47.213 -26.822 -30.034 1.00 16.14 453 ALA A N 1
ATOM 3624 C CA . ALA A 1 453 ? -48.484 -26.293 -29.517 1.00 16.51 453 ALA A CA 1
ATOM 3625 C C . ALA A 1 453 ? -49.319 -25.787 -30.663 1.00 17.79 453 ALA A C 1
ATOM 3626 O O . ALA A 1 453 ? -50.515 -25.947 -30.668 1.00 18.70 453 ALA A O 1
ATOM 3628 N N . ASN A 1 454 ? -48.667 -25.207 -31.660 1.00 19.45 454 ASN A N 1
ATOM 3629 C CA . ASN A 1 454 ? -49.346 -24.719 -32.861 1.00 20.25 454 ASN A CA 1
ATOM 3630 C C . ASN A 1 454 ? -50.026 -25.776 -33.696 1.00 19.83 454 ASN A C 1
ATOM 3631 O O . ASN A 1 454 ? -51.020 -25.478 -34.373 1.00 19.86 454 ASN A O 1
ATOM 3636 N N . ARG A 1 455 ? -49.508 -26.998 -33.603 1.00 18.13 455 ARG A N 1
ATOM 3637 C CA . ARG A 1 455 ? -50.073 -28.173 -34.232 1.00 19.37 455 ARG A CA 1
ATOM 3638 C C . ARG A 1 455 ? -50.884 -29.032 -33.238 1.00 19.92 455 ARG A C 1
ATOM 3639 O O . ARG A 1 455 ? -51.044 -30.241 -33.428 1.00 19.28 455 ARG A O 1
ATOM 3647 N N . GLY A 1 456 ? -51.393 -28.427 -32.167 1.00 20.98 456 GLY A N 1
ATOM 3648 C CA . GLY A 1 456 ? -52.234 -29.192 -31.192 1.00 21.00 456 GLY A CA 1
ATOM 3649 C C . GLY A 1 456 ? -51.552 -30.204 -30.254 1.00 20.90 456 GLY A C 1
ATOM 3650 O O . GLY A 1 456 ? -52.204 -31.102 -29.698 1.00 21.01 456 GLY A O 1
ATOM 3651 N N . VAL A 1 457 ? -50.239 -30.073 -30.082 1.00 19.55 457 VAL A N 1
ATOM 3652 C CA . VAL A 1 457 ? -49.485 -30.999 -29.271 1.00 18.93 457 VAL A CA 1
ATOM 3653 C C . VAL A 1 457 ? -48.859 -30.235 -28.095 1.00 19.92 457 VAL A C 1
ATOM 3654 O O . VAL A 1 457 ? -48.187 -29.221 -28.327 1.00 22.11 457 VAL A O 1
ATOM 3658 N N . THR A 1 458 ? -49.081 -30.716 -26.851 1.00 18.42 458 THR A N 1
ATOM 3659 C CA . THR A 1 458 ? -48.443 -30.174 -25.649 1.00 16.91 458 THR A CA 1
ATOM 3660 C C . THR A 1 458 ? -47.226 -31.053 -25.382 1.00 17.62 458 THR A C 1
ATOM 3661 O O . THR A 1 458 ? -47.350 -32.243 -25.064 1.00 19.39 458 THR A O 1
ATOM 3665 N N . ALA A 1 459 ? -46.029 -30.511 -25.553 1.00 16.69 459 ALA A N 1
ATOM 3666 C CA . ALA A 1 459 ? -44.840 -31.319 -25.342 1.00 15.50 459 ALA A CA 1
ATOM 3667 C C . ALA A 1 459 ? -44.496 -31.187 -23.849 1.00 15.49 459 ALA A C 1
ATOM 3668 O O . ALA A 1 459 ? -44.991 -30.252 -23.187 1.00 14.17 459 ALA A O 1
ATOM 3670 N N . ASP A 1 460 ? -43.676 -32.110 -23.331 1.00 14.45 460 ASP A N 1
ATOM 3671 C CA . ASP A 1 460 ? -43.102 -31.974 -22.014 1.00 14.96 460 ASP A CA 1
ATOM 3672 C C . ASP A 1 460 ? -41.700 -31.438 -22.202 1.00 15.51 460 ASP A C 1
ATOM 3673 O O . ASP A 1 460 ? -40.876 -32.057 -22.886 1.00 15.86 460 ASP A O 1
ATOM 3678 N N . VAL A 1 461 ? -41.401 -30.301 -21.592 1.00 14.62 461 VAL A N 1
ATOM 3679 C CA . VAL A 1 461 ? -40.012 -29.853 -21.575 1.00 14.07 461 VAL A CA 1
ATOM 3680 C C . VAL A 1 461 ? -39.267 -30.588 -20.472 1.00 14.10 461 VAL A C 1
ATOM 3681 O O . VAL A 1 461 ? -39.676 -30.567 -19.291 1.00 14.40 461 VAL A O 1
ATOM 3685 N N . THR A 1 462 ? -38.162 -31.227 -20.824 1.00 14.06 462 THR A N 1
ATOM 3686 C CA . THR A 1 462 ? -37.442 -32.041 -19.864 1.00 14.31 462 THR A CA 1
ATOM 3687 C C . THR A 1 462 ? -35.973 -31.678 -19.801 1.00 15.46 462 THR A C 1
ATOM 3688 O O . THR A 1 462 ? -35.358 -31.546 -20.804 1.00 17.07 462 THR A O 1
ATOM 3692 N N . PRO A 1 463 ? -35.388 -31.511 -18.607 1.00 16.51 463 PRO A N 1
ATOM 3693 C CA . PRO A 1 463 ? -33.925 -31.410 -18.568 1.00 16.20 463 PRO A CA 1
ATOM 3694 C C . PRO A 1 463 ? -33.192 -32.673 -19.129 1.00 18.08 463 PRO A C 1
ATOM 3695 O O . PRO A 1 463 ? -33.764 -33.773 -19.120 1.00 19.86 463 PRO A O 1
ATOM 3699 N N . ILE A 1 464 ? -31.945 -32.522 -19.607 1.00 19.07 464 ILE A N 1
ATOM 3700 C CA . ILE A 1 464 ? -31.239 -33.571 -20.358 1.00 19.17 464 ILE A CA 1
ATOM 3701 C C . ILE A 1 464 ? -31.074 -34.868 -19.579 1.00 19.72 464 ILE A C 1
ATOM 3702 O O . ILE A 1 464 ? -30.980 -35.937 -20.145 1.00 20.02 464 ILE A O 1
ATOM 3707 N N . HIS A 1 465 ? -31.072 -34.760 -18.260 1.00 21.45 465 HIS A N 1
ATOM 3708 C CA . HIS A 1 465 ? -30.835 -35.907 -17.397 1.00 22.70 465 HIS A CA 1
ATOM 3709 C C . HIS A 1 465 ? -32.102 -36.551 -16.943 1.00 23.71 465 HIS A C 1
ATOM 3710 O O . HIS A 1 465 ? -32.046 -37.532 -16.206 1.00 21.37 465 HIS A O 1
ATOM 3717 N N . ALA A 1 466 ? -33.255 -35.985 -17.318 1.00 22.56 466 ALA A N 1
ATOM 3718 C CA . ALA A 1 466 ? -34.535 -36.592 -16.952 1.00 20.94 466 ALA A CA 1
ATOM 3719 C C . ALA A 1 466 ? -34.704 -37.697 -17.971 1.00 20.50 466 ALA A C 1
ATOM 3720 O O . ALA A 1 466 ? -33.811 -37.934 -18.794 1.00 21.29 466 ALA A O 1
ATOM 3722 N N . GLN A 1 467 ? -35.836 -38.369 -17.916 1.00 21.78 467 GLN A N 1
ATOM 3723 C CA . GLN A 1 467 ? -36.090 -39.568 -18.711 1.00 22.07 467 GLN A CA 1
ATOM 3724 C C . GLN A 1 467 ? -36.792 -39.277 -20.039 1.00 20.96 467 GLN A C 1
ATOM 3725 O O . GLN A 1 467 ? -37.748 -39.931 -20.407 1.00 21.19 467 GLN A O 1
ATOM 3731 N N . TRP A 1 468 ? -36.268 -38.321 -20.793 1.00 20.22 468 TRP A N 1
ATOM 3732 C CA . TRP A 1 468 ? -36.785 -38.088 -22.117 1.00 20.32 468 TRP A CA 1
ATOM 3733 C C . TRP A 1 468 ? -36.658 -39.336 -22.953 1.00 22.37 468 TRP A C 1
ATOM 3734 O O . TRP A 1 468 ? -37.393 -39.497 -23.913 1.00 24.16 468 TRP A O 1
ATOM 3745 N N . ASP A 1 469 ? -35.801 -40.277 -22.571 1.00 23.21 469 ASP A N 1
ATOM 3746 C CA . ASP A 1 469 ? -35.687 -41.497 -23.377 1.00 26.14 469 ASP A CA 1
ATOM 3747 C C . ASP A 1 469 ? -36.760 -42.554 -23.097 1.00 28.78 469 ASP A C 1
ATOM 3748 O O . ASP A 1 469 ? -36.646 -43.675 -23.555 1.00 33.32 469 ASP A O 1
ATOM 3753 N N . THR A 1 470 ? -37.815 -42.184 -22.375 1.00 27.31 470 THR A N 1
ATOM 3754 C CA . THR A 1 470 ? -38.972 -43.049 -22.199 1.00 24.61 470 THR A CA 1
ATOM 3755 C C . THR A 1 470 ? -40.173 -42.507 -22.995 1.00 24.35 470 THR A C 1
ATOM 3756 O O . THR A 1 470 ? -41.201 -43.140 -22.976 1.00 25.96 470 THR A O 1
ATOM 3760 N N . TYR A 1 471 ? -40.043 -41.359 -23.692 1.00 21.38 471 TYR A N 1
ATOM 3761 C CA . TYR A 1 471 ? -41.148 -40.768 -24.493 1.00 19.14 471 TYR A CA 1
ATOM 3762 C C . TYR A 1 471 ? -41.243 -41.430 -25.851 1.00 19.59 471 TYR A C 1
ATOM 3763 O O . TYR A 1 471 ? -40.251 -42.040 -26.303 1.00 18.98 471 TYR A O 1
ATOM 3772 N N . ASP A 1 472 ? -42.414 -41.375 -26.484 1.00 18.68 472 ASP A N 1
ATOM 3773 C CA . ASP A 1 472 ? -42.523 -41.847 -27.883 1.00 20.72 472 ASP A CA 1
ATOM 3774 C C . ASP A 1 472 ? -41.507 -41.068 -28.790 1.00 20.93 472 ASP A C 1
ATOM 3775 O O . ASP A 1 472 ? -40.875 -41.633 -29.714 1.00 19.29 472 ASP A O 1
ATOM 3780 N N . ALA A 1 473 ? -41.362 -39.773 -28.484 1.00 19.43 473 ALA A N 1
ATOM 3781 C CA . ALA A 1 473 ? -40.531 -38.878 -29.269 1.00 18.61 473 ALA A CA 1
ATOM 3782 C C . ALA A 1 473 ? -39.736 -37.844 -28.438 1.00 18.45 473 ALA A C 1
ATOM 3783 O O . ALA A 1 473 ? -40.154 -37.405 -27.381 1.00 20.06 473 ALA A O 1
ATOM 3785 N N . VAL A 1 474 ? -38.610 -37.415 -28.974 1.00 17.26 474 VAL A N 1
ATOM 3786 C CA . VAL A 1 474 ? -37.818 -36.422 -28.321 1.00 17.02 474 VAL A CA 1
ATOM 3787 C C . VAL A 1 474 ? -37.291 -35.413 -29.334 1.00 16.53 474 VAL A C 1
ATOM 3788 O O . VAL A 1 474 ? -36.843 -35.802 -30.444 1.00 16.16 474 VAL A O 1
ATOM 3792 N N . VAL A 1 475 ? -37.299 -34.139 -28.904 1.00 15.39 475 VAL A N 1
ATOM 3793 C CA . VAL A 1 475 ? -36.595 -33.060 -29.584 1.00 14.64 475 VAL A CA 1
ATOM 3794 C C . VAL A 1 475 ? -35.246 -32.787 -28.935 1.00 14.50 475 VAL A C 1
ATOM 3795 O O . VAL A 1 475 ? -35.150 -32.520 -27.743 1.00 13.84 475 VAL A O 1
ATOM 3799 N N . ILE A 1 476 ? -34.209 -32.833 -29.775 1.00 15.23 476 ILE A N 1
ATOM 3800 C CA . ILE A 1 476 ? -32.860 -32.450 -29.439 1.00 14.38 476 ILE A CA 1
ATOM 3801 C C . ILE A 1 476 ? -32.541 -31.100 -30.082 1.00 15.66 476 ILE A C 1
ATOM 3802 O O . ILE A 1 476 ? -31.972 -31.052 -31.198 1.00 16.48 476 ILE A O 1
ATOM 3807 N N . PRO A 1 477 ? -32.819 -29.983 -29.362 1.00 16.42 477 PRO A N 1
ATOM 3808 C CA . PRO A 1 477 ? -32.620 -28.639 -29.925 1.00 15.43 477 PRO A CA 1
ATOM 3809 C C . PRO A 1 477 ? -31.341 -27.959 -29.471 1.00 15.35 477 PRO A C 1
ATOM 3810 O O . PRO A 1 477 ? -31.209 -27.673 -28.299 1.00 16.00 477 PRO A O 1
ATOM 3814 N N . CYS A 1 478 ? -30.438 -27.653 -30.408 1.00 15.05 478 CYS A N 1
ATOM 3815 C CA . CYS A 1 478 ? -29.143 -27.038 -30.081 1.00 15.53 478 CYS A CA 1
ATOM 3816 C C . CYS A 1 478 ? -28.481 -27.647 -28.832 1.00 16.14 478 CYS A C 1
ATOM 3817 O O . CYS A 1 478 ? -27.914 -26.910 -28.000 1.00 17.64 478 CYS A O 1
ATOM 3820 N N . VAL A 1 479 ? -28.553 -28.973 -28.687 1.00 16.34 479 VAL A N 1
ATOM 3821 C CA . VAL A 1 479 ? -27.852 -29.632 -27.584 1.00 16.44 479 VAL A CA 1
ATOM 3822 C C . VAL A 1 479 ? -26.381 -29.748 -27.952 1.00 17.35 479 VAL A C 1
ATOM 3823 O O . VAL A 1 479 ? -25.906 -30.787 -28.408 1.00 18.98 479 VAL A O 1
ATOM 3827 N N . TYR A 1 480 ? -25.697 -28.626 -27.773 1.00 17.49 480 TYR A N 1
ATOM 3828 C CA . TYR A 1 480 ? -24.327 -28.395 -28.189 1.00 17.99 480 TYR A CA 1
ATOM 3829 C C . TYR A 1 480 ? -23.316 -29.396 -27.585 1.00 18.31 480 TYR A C 1
ATOM 3830 O O . TYR A 1 480 ? -22.348 -29.793 -28.248 1.00 17.73 480 TYR A O 1
ATOM 3839 N N . LEU A 1 481 ? -23.552 -29.776 -26.337 1.00 18.67 481 LEU A N 1
ATOM 3840 C CA . LEU A 1 481 ? -22.692 -30.706 -25.644 1.00 19.86 481 LEU A CA 1
ATOM 3841 C C . LEU A 1 481 ? -23.303 -32.114 -25.685 1.00 20.47 481 LEU A C 1
ATOM 3842 O O . LEU A 1 481 ? -24.425 -32.308 -25.245 1.00 20.81 481 LEU A O 1
ATOM 3847 N N . PHE A 1 482 ? -22.551 -33.064 -26.231 1.00 20.18 482 PHE A N 1
ATOM 3848 C CA . PHE A 1 482 ? -22.898 -34.481 -26.253 1.00 24.34 482 PHE A CA 1
ATOM 3849 C C . PHE A 1 482 ? -21.686 -35.297 -25.746 1.00 26.93 482 PHE A C 1
ATOM 3850 O O . PHE A 1 482 ? -20.623 -35.378 -26.416 1.00 25.48 482 PHE A O 1
ATOM 3858 N N . SER A 1 483 ? -21.834 -35.875 -24.550 1.00 26.17 483 SER A N 1
ATOM 3859 C CA . SER A 1 483 ? -20.893 -36.899 -24.071 1.00 26.96 483 SER A CA 1
ATOM 3860 C C . SER A 1 483 ? -21.118 -38.242 -24.771 1.00 26.63 483 SER A C 1
ATOM 3861 O O . SER A 1 483 ? -22.107 -38.442 -25.503 1.00 25.06 483 SER A O 1
ATOM 3864 N N . GLU A 1 484 ? -20.197 -39.162 -24.533 1.00 30.85 484 GLU A N 1
ATOM 3865 C CA . GLU A 1 484 ? -20.384 -40.537 -24.932 1.00 32.00 484 GLU A CA 1
ATOM 3866 C C . GLU A 1 484 ? -21.604 -41.167 -24.282 1.00 29.31 484 GLU A C 1
ATOM 3867 O O . GLU A 1 484 ? -22.320 -41.893 -24.947 1.00 27.71 484 GLU A O 1
ATOM 3873 N N . GLU A 1 485 ? -21.889 -40.898 -23.013 1.00 29.93 485 GLU A N 1
ATOM 3874 C CA . GLU A 1 485 ? -23.115 -41.542 -22.451 1.00 32.57 485 GLU A CA 1
ATOM 3875 C C . GLU A 1 485 ? -24.400 -40.987 -23.044 1.00 31.69 485 GLU A C 1
ATOM 3876 O O . GLU A 1 485 ? -25.383 -41.710 -23.119 1.00 38.92 485 GLU A O 1
ATOM 3882 N N . MET A 1 486 ? -24.369 -39.725 -23.488 1.00 27.16 486 MET A N 1
ATOM 3883 C CA . MET A 1 486 ? -25.503 -39.048 -24.100 1.00 23.70 486 MET A CA 1
ATOM 3884 C C . MET A 1 486 ? -25.735 -39.628 -25.467 1.00 22.32 486 MET A C 1
ATOM 3885 O O . MET A 1 486 ? -26.875 -39.967 -25.800 1.00 20.98 486 MET A O 1
ATOM 3890 N N . ALA A 1 487 ? -24.643 -39.791 -26.235 1.00 20.36 487 ALA A N 1
ATOM 3891 C CA . ALA A 1 487 ? -24.666 -40.469 -27.547 1.00 21.28 487 ALA A CA 1
ATOM 3892 C C . ALA A 1 487 ? -25.384 -41.827 -27.509 1.00 23.38 487 ALA A C 1
ATOM 3893 O O . ALA A 1 487 ? -26.238 -42.155 -28.387 1.00 21.75 487 ALA A O 1
ATOM 3895 N N . GLU A 1 488 ? -25.021 -42.602 -26.477 1.00 25.31 488 GLU A N 1
ATOM 3896 C CA . GLU A 1 488 ? -25.428 -43.971 -26.340 1.00 27.70 488 GLU A CA 1
ATOM 3897 C C . GLU A 1 488 ? -26.915 -43.914 -25.980 1.00 30.38 488 GLU A C 1
ATOM 3898 O O . GLU A 1 488 ? -27.723 -44.598 -26.632 1.00 31.11 488 GLU A O 1
ATOM 3904 N N . ARG A 1 489 ? -27.285 -43.063 -25.006 1.00 26.91 489 ARG A N 1
ATOM 3905 C CA . ARG A 1 489 ? -28.707 -42.913 -24.617 1.00 26.45 489 ARG A CA 1
ATOM 3906 C C . ARG A 1 489 ? -29.552 -42.611 -25.844 1.00 25.26 489 ARG A C 1
ATOM 3907 O O . ARG A 1 489 ? -30.641 -43.159 -26.007 1.00 27.95 489 ARG A O 1
ATOM 3915 N N . LEU A 1 490 ? -29.058 -41.709 -26.683 1.00 25.41 490 LEU A N 1
ATOM 3916 C CA . LEU A 1 490 ? -29.788 -41.318 -27.882 1.00 26.68 490 LEU A CA 1
ATOM 3917 C C . LEU A 1 490 ? -29.811 -42.460 -28.914 1.00 28.10 490 LEU A C 1
ATOM 3918 O O . LEU A 1 490 ? -30.860 -42.779 -29.497 1.00 26.57 490 LEU A O 1
ATOM 3923 N N . ARG A 1 491 ? -28.646 -43.074 -29.124 1.00 29.77 491 ARG A N 1
ATOM 3924 C CA . ARG A 1 491 ? -28.549 -44.215 -30.047 1.00 31.02 491 ARG A CA 1
ATOM 3925 C C . ARG A 1 491 ? -29.545 -45.317 -29.656 1.00 27.48 491 ARG A C 1
ATOM 3926 O O . ARG A 1 491 ? -30.305 -45.818 -30.520 1.00 31.17 491 ARG A O 1
ATOM 3934 N N . THR A 1 492 ? -29.513 -45.681 -28.369 1.00 23.76 492 THR A N 1
ATOM 3935 C CA . THR A 1 492 ? -30.314 -46.777 -27.809 1.00 24.51 492 THR A CA 1
ATOM 3936 C C . THR A 1 492 ? -31.794 -46.455 -27.990 1.00 25.52 492 THR A C 1
ATOM 3937 O O . THR A 1 492 ? -32.586 -47.308 -28.475 1.00 27.84 492 THR A O 1
ATOM 3941 N N . PHE A 1 493 ? -32.148 -45.218 -27.651 1.00 23.84 493 PHE A N 1
ATOM 3942 C CA . PHE A 1 493 ? -33.518 -44.731 -27.805 1.00 22.79 493 PHE A CA 1
ATOM 3943 C C . PHE A 1 493 ? -34.083 -44.923 -29.207 1.00 22.60 493 PHE A C 1
ATOM 3944 O O . PHE A 1 493 ? -35.213 -45.380 -29.368 1.00 20.47 493 PHE A O 1
ATOM 3952 N N . VAL A 1 494 ? -33.292 -44.580 -30.226 1.00 25.24 494 VAL A N 1
ATOM 3953 C CA . VAL A 1 494 ? -33.779 -44.609 -31.601 1.00 27.43 494 VAL A CA 1
ATOM 3954 C C . VAL A 1 494 ? -33.776 -46.061 -32.116 1.00 32.60 494 VAL A C 1
ATOM 3955 O O . VAL A 1 494 ? -34.756 -46.505 -32.804 1.00 32.97 494 VAL A O 1
ATOM 3959 N N . ARG A 1 495 ? -32.692 -46.788 -31.792 1.00 32.80 495 ARG A N 1
ATOM 3960 C CA . ARG A 1 495 ? -32.595 -48.219 -32.099 1.00 35.16 495 ARG A CA 1
ATOM 3961 C C . ARG A 1 495 ? -33.893 -48.964 -31.749 1.00 34.38 495 ARG A C 1
ATOM 3962 O O . ARG A 1 495 ? -34.417 -49.696 -32.574 1.00 31.71 495 ARG A O 1
ATOM 3970 N N . ASN A 1 496 ? -34.409 -48.725 -30.537 1.00 33.84 496 ASN A N 1
ATOM 3971 C CA . ASN A 1 496 ? -35.597 -49.410 -30.005 1.00 30.10 496 ASN A CA 1
ATOM 3972 C C . ASN A 1 496 ? -36.925 -48.752 -30.277 1.00 28.35 496 ASN A C 1
ATOM 3973 O O . ASN A 1 496 ? -37.892 -49.118 -29.649 1.00 27.69 496 ASN A O 1
ATOM 3978 N N . GLY A 1 497 ? -36.992 -47.806 -31.220 1.00 28.01 497 GLY A N 1
ATOM 3979 C CA . GLY A 1 497 ? -38.297 -47.318 -31.743 1.00 25.46 497 GLY A CA 1
ATOM 3980 C C . GLY A 1 497 ? -38.537 -45.829 -31.511 1.00 25.00 497 GLY A C 1
ATOM 3981 O O . GLY A 1 497 ? -39.524 -45.251 -31.980 1.00 21.94 497 GLY A O 1
ATOM 3982 N N . GLY A 1 498 ? -37.596 -45.198 -30.816 1.00 24.41 498 GLY A N 1
ATOM 3983 C CA . GLY A 1 498 ? -37.665 -43.772 -30.590 1.00 24.57 498 GLY A CA 1
ATOM 3984 C C . GLY A 1 498 ? -37.671 -42.953 -31.863 1.00 25.53 498 GLY A C 1
ATOM 3985 O O . GLY A 1 498 ? -36.914 -43.216 -32.830 1.00 24.54 498 GLY A O 1
ATOM 3986 N N . LYS A 1 499 ? -38.557 -41.959 -31.861 1.00 26.41 499 LYS A N 1
ATOM 3987 C CA . LYS A 1 499 ? -38.474 -40.843 -32.805 1.00 25.07 499 LYS A CA 1
ATOM 3988 C C . LYS A 1 499 ? -37.801 -39.575 -32.207 1.00 22.93 499 LYS A C 1
ATOM 3989 O O . LYS A 1 499 ? -38.151 -39.073 -31.146 1.00 22.46 499 LYS A O 1
ATOM 3995 N N . ALA A 1 500 ? -36.814 -39.079 -32.934 1.00 22.68 500 ALA A N 1
ATOM 3996 C CA . ALA A 1 500 ? -35.996 -37.924 -32.559 1.00 21.80 500 ALA A CA 1
ATOM 3997 C C . ALA A 1 500 ? -35.966 -36.879 -33.678 1.00 22.17 500 ALA A C 1
ATOM 3998 O O . ALA A 1 500 ? -35.740 -37.219 -34.872 1.00 21.77 500 ALA A O 1
ATOM 4000 N N . PHE A 1 501 ? -36.205 -35.629 -33.270 1.00 20.14 501 PHE A N 1
ATOM 4001 C CA . PHE A 1 501 ? -36.026 -34.438 -34.072 1.00 18.41 501 PHE A CA 1
ATOM 4002 C C . PHE A 1 501 ? -34.743 -33.798 -33.549 1.00 18.05 501 PHE A C 1
ATOM 4003 O O . PHE A 1 501 ? -34.674 -33.400 -32.361 1.00 17.22 501 PHE A O 1
ATOM 4011 N N . VAL A 1 502 ? -33.745 -33.666 -34.412 1.00 17.72 502 VAL A N 1
ATOM 4012 C CA . VAL A 1 502 ? -32.406 -33.206 -34.001 1.00 16.23 502 VAL A CA 1
ATOM 4013 C C . VAL A 1 502 ? -32.016 -31.987 -34.801 1.00 15.70 502 VAL A C 1
ATOM 4014 O O . VAL A 1 502 ? -32.131 -32.021 -36.012 1.00 18.61 502 VAL A O 1
ATOM 4018 N N . THR A 1 503 ? -31.521 -30.920 -34.170 1.00 14.59 503 THR A N 1
ATOM 4019 C CA . THR A 1 503 ? -31.250 -29.686 -34.946 1.00 13.68 503 THR A CA 1
ATOM 4020 C C . THR A 1 503 ? -29.772 -29.357 -35.081 1.00 13.45 503 THR A C 1
ATOM 4021 O O . THR A 1 503 ? -28.951 -29.959 -34.430 1.00 13.98 503 THR A O 1
ATOM 4025 N N . TYR A 1 504 ? -29.482 -28.364 -35.914 1.00 12.96 504 TYR A N 1
ATOM 4026 C CA . TYR A 1 504 ? -28.207 -27.649 -36.007 1.00 13.00 504 TYR A CA 1
ATOM 4027 C C . TYR A 1 504 ? -27.753 -27.291 -34.606 1.00 13.40 504 TYR A C 1
ATOM 4028 O O . TYR A 1 504 ? -28.567 -27.182 -33.720 1.00 12.89 504 TYR A O 1
ATOM 4037 N N . TYR A 1 505 ? -26.447 -27.094 -34.425 1.00 13.64 505 TYR A N 1
ATOM 4038 C CA . TYR A 1 505 ? -25.874 -26.851 -33.116 1.00 15.49 505 TYR A CA 1
ATOM 4039 C C . TYR A 1 505 ? -25.983 -27.987 -32.089 1.00 16.63 505 TYR A C 1
ATOM 4040 O O . TYR A 1 505 ? -25.679 -27.755 -30.920 1.00 17.23 505 TYR A O 1
ATOM 4049 N N . SER A 1 506 ? -26.415 -29.184 -32.488 1.00 16.30 506 SER A N 1
ATOM 4050 C CA . SER A 1 506 ? -26.397 -30.340 -31.576 1.00 18.50 506 SER A CA 1
ATOM 4051 C C . SER A 1 506 ? -25.141 -31.205 -31.697 1.00 19.42 506 SER A C 1
ATOM 4052 O O . SER A 1 506 ? -24.604 -31.374 -32.780 1.00 19.78 506 SER A O 1
ATOM 4055 N N . ALA A 1 507 ? -24.653 -31.722 -30.570 1.00 20.39 507 ALA A N 1
ATOM 4056 C CA . ALA A 1 507 ? -23.473 -32.614 -30.550 1.00 20.31 507 ALA A CA 1
ATOM 4057 C C . ALA A 1 507 ? -22.259 -32.067 -31.298 1.00 22.37 507 ALA A C 1
ATOM 4058 O O . ALA A 1 507 ? -21.569 -32.798 -32.045 1.00 24.89 507 ALA A O 1
ATOM 4060 N N . LEU A 1 508 ? -21.961 -30.802 -31.063 1.00 21.10 508 LEU A N 1
ATOM 4061 C CA . LEU A 1 508 ? -20.726 -30.213 -31.564 1.00 19.23 508 LEU A CA 1
ATOM 4062 C C . LEU A 1 508 ? -19.467 -30.544 -30.714 1.00 19.19 508 LEU A C 1
ATOM 4063 O O . LEU A 1 508 ? -18.349 -30.674 -31.247 1.00 17.10 508 LEU A O 1
ATOM 4068 N N . ALA A 1 509 ? -19.653 -30.683 -29.404 1.00 18.19 509 ALA A N 1
ATOM 4069 C CA . ALA A 1 509 ? -18.520 -30.836 -28.501 1.00 21.32 509 ALA A CA 1
ATOM 4070 C C . ALA A 1 509 ? -18.807 -31.886 -27.457 1.00 23.48 509 ALA A C 1
ATOM 4071 O O . ALA A 1 509 ? -19.973 -32.253 -27.246 1.00 24.85 509 ALA A O 1
ATOM 4073 N N . ASP A 1 510 ? -17.751 -32.364 -26.800 1.00 24.16 510 ASP A N 1
ATOM 4074 C CA . ASP A 1 510 ? -17.945 -33.230 -25.645 1.00 26.60 510 ASP A CA 1
ATOM 4075 C C . ASP A 1 510 ? -18.338 -32.402 -24.410 1.00 24.02 510 ASP A C 1
ATOM 4076 O O . ASP A 1 510 ? -18.369 -31.187 -24.480 1.00 23.20 510 ASP A O 1
ATOM 4081 N N . GLU A 1 511 ? -18.616 -33.061 -23.293 1.00 25.70 511 GLU A N 1
ATOM 4082 C CA . GLU A 1 511 ? -18.934 -32.390 -22.028 1.00 27.08 511 GLU A CA 1
ATOM 4083 C C . GLU A 1 511 ? -17.860 -31.379 -21.580 1.00 28.18 511 GLU A C 1
ATOM 4084 O O . GLU A 1 511 ? -18.075 -30.582 -20.662 1.00 27.86 511 GLU A O 1
ATOM 4090 N N . HIS A 1 512 ? -16.699 -31.382 -22.219 1.00 27.41 512 HIS A N 1
ATOM 4091 C CA . HIS A 1 512 ? -15.693 -30.408 -21.813 1.00 26.62 512 HIS A CA 1
ATOM 4092 C C . HIS A 1 512 ? -15.570 -29.244 -22.759 1.00 26.04 512 HIS A C 1
ATOM 4093 O O . HIS A 1 512 ? -14.596 -28.491 -22.683 1.00 27.95 512 HIS A O 1
ATOM 4100 N N . ASP A 1 513 ? -16.539 -29.082 -23.658 1.00 22.79 513 ASP A N 1
ATOM 4101 C CA . ASP A 1 513 ? -16.427 -28.122 -24.752 1.00 24.52 513 ASP A CA 1
ATOM 4102 C C . ASP A 1 513 ? -15.247 -28.431 -25.711 1.00 25.09 513 ASP A C 1
ATOM 4103 O O . ASP A 1 513 ? -14.624 -27.502 -26.280 1.00 28.23 513 ASP A O 1
ATOM 4108 N N . ARG A 1 514 ? -14.915 -29.706 -25.871 1.00 23.74 514 ARG A N 1
ATOM 4109 C CA . ARG A 1 514 ? -13.913 -30.065 -26.871 1.00 24.82 514 ARG A CA 1
ATOM 4110 C C . ARG A 1 514 ? -14.629 -30.547 -28.094 1.00 22.51 514 ARG A C 1
ATOM 4111 O O . ARG A 1 514 ? -15.358 -31.530 -28.058 1.00 20.79 514 ARG A O 1
ATOM 4119 N N . LEU A 1 515 ? -14.424 -29.819 -29.178 1.00 21.86 515 LEU A N 1
ATOM 4120 C CA . LEU A 1 515 ? -15.156 -30.060 -30.405 1.00 21.49 515 LEU A CA 1
ATOM 4121 C C . LEU A 1 515 ? -14.834 -31.447 -30.887 1.00 21.96 515 LEU A C 1
ATOM 4122 O O . LEU A 1 515 ? -13.656 -31.841 -30.834 1.00 20.07 515 LEU A O 1
ATOM 4127 N N . HIS A 1 516 ? -15.882 -32.186 -31.294 1.00 23.54 516 HIS A N 1
ATOM 4128 C CA . HIS A 1 516 ? -15.764 -33.537 -31.856 1.00 23.78 516 HIS A CA 1
ATOM 4129 C C . HIS A 1 516 ? -15.151 -33.453 -33.199 1.00 26.00 516 HIS A C 1
ATOM 4130 O O . HIS A 1 516 ? -15.372 -32.474 -33.922 1.00 23.98 516 HIS A O 1
ATOM 4137 N N . THR A 1 517 ? -14.420 -34.505 -33.564 1.00 27.27 517 THR A N 1
ATOM 4138 C CA . THR A 1 517 ? -13.719 -34.572 -34.845 1.00 26.96 517 THR A CA 1
ATOM 4139 C C . THR A 1 517 ? -14.436 -35.423 -35.906 1.00 27.98 517 THR A C 1
ATOM 4140 O O . THR A 1 517 ? -15.296 -36.236 -35.601 1.00 26.18 517 THR A O 1
ATOM 4144 N N . GLU A 1 518 ? -14.081 -35.192 -37.166 1.00 30.39 518 GLU A N 1
ATOM 4145 C CA . GLU A 1 518 ? -14.446 -36.042 -38.307 1.00 30.76 518 GLU A CA 1
ATOM 4146 C C . GLU A 1 518 ? -15.837 -35.784 -38.811 1.00 29.58 518 GLU A C 1
ATOM 4147 O O . GLU A 1 518 ? -16.376 -36.583 -39.559 1.00 33.97 518 GLU A O 1
ATOM 4153 N N . GLY A 1 519 ? -16.434 -34.686 -38.391 1.00 28.73 519 GLY A N 1
ATOM 4154 C CA . GLY A 1 519 ? -17.756 -34.305 -38.890 1.00 26.00 519 GLY A CA 1
ATOM 4155 C C . GLY A 1 519 ? -18.867 -34.275 -37.874 1.00 22.85 519 GLY A C 1
ATOM 4156 O O . GLY A 1 519 ? -18.833 -34.990 -36.894 1.00 24.85 519 GLY A O 1
ATOM 4157 N N . TRP A 1 520 ? -19.865 -33.433 -38.133 1.00 22.69 520 TRP A N 1
ATOM 4158 C CA . TRP A 1 520 ? -20.989 -33.196 -37.225 1.00 20.37 520 TRP A CA 1
ATOM 4159 C C . TRP A 1 520 ? -22.252 -33.702 -37.799 1.00 19.61 520 TRP A C 1
ATOM 4160 O O . TRP A 1 520 ? -22.341 -33.763 -39.016 1.00 18.07 520 TRP A O 1
ATOM 4171 N N . PRO A 1 521 ? -23.252 -34.051 -36.934 1.00 19.80 521 PRO A N 1
ATOM 4172 C CA . PRO A 1 521 ? -23.100 -34.007 -35.454 1.00 21.05 521 PRO A CA 1
ATOM 4173 C C . PRO A 1 521 ? -22.038 -35.004 -34.968 1.00 22.14 521 PRO A C 1
ATOM 4174 O O . PRO A 1 521 ? -21.833 -36.020 -35.617 1.00 22.82 521 PRO A O 1
ATOM 4178 N N . GLY A 1 522 ? -21.322 -34.694 -33.884 1.00 23.22 522 GLY A N 1
ATOM 4179 C CA . GLY A 1 522 ? -20.282 -35.602 -33.381 1.00 21.74 522 GLY A CA 1
ATOM 4180 C C . GLY A 1 522 ? -20.915 -36.851 -32.790 1.00 23.17 522 GLY A C 1
ATOM 4181 O O . GLY A 1 522 ? -22.022 -36.792 -32.260 1.00 22.29 522 GLY A O 1
ATOM 4182 N N . LEU A 1 523 ? -20.233 -37.998 -32.930 1.00 25.01 523 LEU A N 1
ATOM 4183 C CA . LEU A 1 523 ? -20.575 -39.250 -32.220 1.00 24.39 523 LEU A CA 1
ATOM 4184 C C . LEU A 1 523 ? -21.789 -40.020 -32.768 1.00 25.00 523 LEU A C 1
ATOM 4185 O O . LEU A 1 523 ? -21.784 -41.260 -32.846 1.00 23.25 523 LEU A O 1
ATOM 4190 N N . ILE A 1 524 ? -22.828 -39.261 -33.115 1.00 24.78 524 ILE A N 1
ATOM 4191 C CA . ILE A 1 524 ? -24.141 -39.781 -33.473 1.00 23.00 524 ILE A CA 1
ATOM 4192 C C . ILE A 1 524 ? -24.485 -39.680 -34.967 1.00 22.69 524 ILE A C 1
ATOM 4193 O O . ILE A 1 524 ? -25.648 -39.849 -35.346 1.00 23.44 524 ILE A O 1
ATOM 4198 N N . GLY A 1 525 ? -23.480 -39.455 -35.813 1.00 22.87 525 GLY A N 1
ATOM 4199 C CA . GLY A 1 525 ? -23.710 -39.298 -37.229 1.00 24.27 525 GLY A CA 1
ATOM 4200 C C . GLY A 1 525 ? -24.363 -40.539 -37.796 1.00 26.20 525 GLY A C 1
ATOM 4201 O O . GLY A 1 525 ? -25.149 -40.460 -38.746 1.00 27.45 525 GLY A O 1
ATOM 4202 N N . ASP A 1 526 ? -24.063 -41.692 -37.196 1.00 27.47 526 ASP A N 1
ATOM 4203 C CA . ASP A 1 526 ? -24.636 -42.989 -37.631 1.00 28.02 526 ASP A CA 1
ATOM 4204 C C . ASP A 1 526 ? -26.175 -43.013 -37.449 1.00 27.36 526 ASP A C 1
ATOM 4205 O O . ASP A 1 526 ? -26.911 -43.511 -38.308 1.00 26.22 526 ASP A O 1
ATOM 4210 N N . VAL A 1 527 ? -26.634 -42.464 -36.313 1.00 25.89 527 VAL A N 1
ATOM 4211 C CA . VAL A 1 527 ? -28.046 -42.438 -35.936 1.00 23.58 527 VAL A CA 1
ATOM 4212 C C . VAL A 1 527 ? -28.771 -41.435 -36.833 1.00 24.65 527 VAL A C 1
ATOM 4213 O O . VAL A 1 527 ? -29.810 -41.720 -37.393 1.00 26.92 527 VAL A O 1
ATOM 4217 N N . VAL A 1 528 ? -28.170 -40.257 -37.015 1.00 24.79 528 VAL A N 1
ATOM 4218 C CA . VAL A 1 528 ? -28.792 -39.122 -37.707 1.00 22.37 528 VAL A CA 1
ATOM 4219 C C . VAL A 1 528 ? -28.665 -39.225 -39.227 1.00 22.28 528 VAL A C 1
ATOM 4220 O O . VAL A 1 528 ? -29.555 -38.771 -39.980 1.00 20.00 528 VAL A O 1
ATOM 4224 N N . GLY A 1 529 ? -27.541 -39.783 -39.671 1.00 21.83 529 GLY A N 1
ATOM 4225 C CA . GLY A 1 529 ? -27.302 -40.075 -41.104 1.00 22.65 529 GLY A CA 1
ATOM 4226 C C . GLY A 1 529 ? -27.115 -38.821 -41.929 1.00 23.00 529 GLY A C 1
ATOM 4227 O O . GLY A 1 529 ? -27.646 -38.708 -43.059 1.00 20.26 529 GLY A O 1
ATOM 4228 N N . VAL A 1 530 ? -26.322 -37.898 -41.361 1.00 23.64 530 VAL A N 1
ATOM 4229 C CA . VAL A 1 530 ? -26.032 -36.609 -41.959 1.00 23.09 530 VAL A CA 1
ATOM 4230 C C . VAL A 1 530 ? -24.554 -36.249 -41.645 1.00 23.03 530 VAL A C 1
ATOM 4231 O O . VAL A 1 530 ? -24.056 -36.603 -40.580 1.00 24.90 530 VAL A O 1
ATOM 4235 N N . ARG A 1 531 ? -23.839 -35.586 -42.551 1.00 21.35 531 ARG A N 1
ATOM 4236 C CA . ARG A 1 531 ? -22.454 -35.161 -42.281 1.00 20.84 531 ARG A CA 1
ATOM 4237 C C . ARG A 1 531 ? -22.145 -33.690 -42.671 1.00 18.42 531 ARG A C 1
ATOM 4238 O O . ARG A 1 531 ? -22.340 -33.297 -43.795 1.00 17.92 531 ARG A O 1
ATOM 4246 N N . ILE A 1 532 ? -21.632 -32.921 -41.716 1.00 17.75 532 ILE A N 1
ATOM 4247 C CA . ILE A 1 532 ? -21.501 -31.468 -41.821 1.00 17.62 532 ILE A CA 1
ATOM 4248 C C . ILE A 1 532 ? -20.083 -31.132 -41.501 1.00 17.15 532 ILE A C 1
ATOM 4249 O O . ILE A 1 532 ? -19.583 -31.550 -40.457 1.00 18.46 532 ILE A O 1
ATOM 4254 N N . GLU A 1 533 ? -19.423 -30.387 -42.367 1.00 16.11 533 GLU A N 1
ATOM 4255 C CA . GLU A 1 533 ? -18.058 -29.951 -42.052 1.00 17.19 533 GLU A CA 1
ATOM 4256 C C . GLU A 1 533 ? -17.976 -28.550 -41.475 1.00 16.91 533 GLU A C 1
ATOM 4257 O O . GLU A 1 533 ? -17.078 -28.274 -40.687 1.00 18.57 533 GLU A O 1
ATOM 4263 N N . GLU A 1 534 ? -18.889 -27.653 -41.843 1.00 16.02 534 GLU A N 1
ATOM 4264 C CA . GLU A 1 534 ? -18.829 -26.316 -41.278 1.00 15.61 534 GLU A CA 1
ATOM 4265 C C . GLU A 1 534 ? -20.225 -25.703 -41.272 1.00 16.34 534 GLU A C 1
ATOM 4266 O O . GLU A 1 534 ? -21.116 -26.184 -41.965 1.00 17.26 534 GLU A O 1
ATOM 4272 N N . HIS A 1 535 ? -20.388 -24.627 -40.508 1.00 15.20 535 HIS A N 1
ATOM 4273 C CA . HIS A 1 535 ? -21.607 -23.841 -40.496 1.00 14.96 535 HIS A CA 1
ATOM 4274 C C . HIS A 1 535 ? -21.569 -22.724 -41.468 1.00 15.02 535 HIS A C 1
ATOM 4275 O O . HIS A 1 535 ? -20.473 -22.240 -41.864 1.00 15.18 535 HIS A O 1
ATOM 4282 N N . CYS A 1 536 ? -22.776 -22.333 -41.864 1.00 13.48 536 CYS A N 1
ATOM 4283 C CA . CYS A 1 536 ? -23.036 -21.141 -42.633 1.00 13.92 536 CYS A CA 1
ATOM 4284 C C . CYS A 1 536 ? -23.794 -20.096 -41.776 1.00 13.62 536 CYS A C 1
ATOM 4285 O O . CYS A 1 536 ? -25.007 -20.053 -41.809 1.00 14.98 536 CYS A O 1
ATOM 4288 N N . PRO A 1 537 ? -23.092 -19.276 -40.957 1.00 14.20 537 PRO A N 1
ATOM 4289 C CA . PRO A 1 537 ? -23.862 -18.253 -40.216 1.00 13.42 537 PRO A CA 1
ATOM 4290 C C . PRO A 1 537 ? -24.435 -17.160 -41.131 1.00 13.98 537 PRO A C 1
ATOM 4291 O O . PRO A 1 537 ? -23.915 -16.894 -42.245 1.00 12.95 537 PRO A O 1
ATOM 4295 N N . LEU A 1 538 ? -25.500 -16.531 -40.652 1.00 13.84 538 LEU A N 1
ATOM 4296 C CA . LEU A 1 538 ? -26.254 -15.612 -41.472 1.00 15.08 538 LEU A CA 1
ATOM 4297 C C . LEU A 1 538 ? -26.541 -14.359 -40.696 1.00 15.83 538 LEU A C 1
ATOM 4298 O O . LEU A 1 538 ? -26.844 -14.425 -39.491 1.00 14.95 538 LEU A O 1
ATOM 4303 N N . GLY A 1 539 ? -26.531 -13.233 -41.398 1.00 16.33 539 GLY A N 1
ATOM 4304 C CA . GLY A 1 539 ? -26.908 -11.972 -40.798 1.00 17.61 539 GLY A CA 1
ATOM 4305 C C . GLY A 1 539 ? -26.651 -10.734 -41.640 1.00 19.78 539 GLY A C 1
ATOM 4306 O O . GLY A 1 539 ? -26.290 -10.819 -42.822 1.00 19.16 539 GLY A O 1
ATOM 4307 N N . THR A 1 540 ? -26.833 -9.574 -41.023 1.00 19.79 540 THR A N 1
ATOM 4308 C CA . THR A 1 540 ? -26.763 -8.331 -41.748 1.00 21.49 540 THR A CA 1
ATOM 4309 C C . THR A 1 540 ? -25.616 -7.478 -41.166 1.00 22.73 540 THR A C 1
ATOM 4310 O O . THR A 1 540 ? -25.666 -6.264 -41.208 1.00 25.50 540 THR A O 1
ATOM 4314 N N . LEU A 1 541 ? -24.588 -8.099 -40.610 1.00 23.07 541 LEU A N 1
ATOM 4315 C CA . LEU A 1 541 ? -23.476 -7.354 -39.998 1.00 23.22 541 LEU A CA 1
ATOM 4316 C C . LEU A 1 541 ? -22.818 -6.327 -40.932 1.00 23.27 541 LEU A C 1
ATOM 4317 O O . LEU A 1 541 ? -22.481 -5.220 -40.504 1.00 21.62 541 LEU A O 1
ATOM 4322 N N . PHE A 1 542 ? -22.632 -6.715 -42.199 1.00 20.34 542 PHE A N 1
ATOM 4323 C CA . PHE A 1 542 ? -21.922 -5.920 -43.197 1.00 20.23 542 PHE A CA 1
ATOM 4324 C C . PHE A 1 542 ? -22.771 -5.881 -44.444 1.00 19.19 542 PHE A C 1
ATOM 4325 O O . PHE A 1 542 ? -23.569 -6.793 -44.664 1.00 20.00 542 PHE A O 1
ATOM 4333 N N . PRO A 1 543 ? -22.593 -4.855 -45.292 1.00 19.31 543 PRO A N 1
ATOM 4334 C CA . PRO A 1 543 ? -23.491 -4.900 -46.502 1.00 19.77 543 PRO A CA 1
ATOM 4335 C C . PRO A 1 543 ? -23.255 -6.143 -47.371 1.00 20.22 543 PRO A C 1
ATOM 4336 O O . PRO A 1 543 ? -22.095 -6.619 -47.493 1.00 21.68 543 PRO A O 1
ATOM 4340 N N . GLY A 1 544 ? -24.338 -6.664 -47.954 1.00 18.99 544 GLY A N 1
ATOM 4341 C CA . GLY A 1 544 ? -24.259 -7.772 -48.898 1.00 18.84 544 GLY A CA 1
ATOM 4342 C C . GLY A 1 544 ? -24.026 -9.151 -48.278 1.00 20.02 544 GLY A C 1
ATOM 4343 O O . GLY A 1 544 ? -23.851 -10.162 -49.005 1.00 20.48 544 GLY A O 1
ATOM 4344 N N . MET A 1 545 ? -24.027 -9.215 -46.950 1.00 19.73 545 MET A N 1
ATOM 4345 C CA . MET A 1 545 ? -23.871 -10.495 -46.246 1.00 20.45 545 MET A CA 1
ATOM 4346 C C . MET A 1 545 ? -25.088 -11.405 -46.490 1.00 18.97 545 MET A C 1
ATOM 4347 O O . MET A 1 545 ? -26.223 -10.960 -46.654 1.00 17.57 545 MET A O 1
ATOM 4352 N N . LEU A 1 546 ? -24.837 -12.693 -46.592 1.00 19.21 546 LEU A N 1
ATOM 4353 C CA . LEU A 1 546 ? -25.890 -13.643 -46.787 1.00 18.51 546 LEU A CA 1
ATOM 4354 C C . LEU A 1 546 ? -26.712 -13.629 -45.491 1.00 18.60 546 LEU A C 1
ATOM 4355 O O . LEU A 1 546 ? -26.178 -13.896 -44.403 1.00 19.11 546 LEU A O 1
ATOM 4360 N N . ASP A 1 547 ? -27.980 -13.240 -45.575 1.00 17.70 547 ASP A N 1
ATOM 4361 C CA . ASP A 1 547 ? -28.727 -12.948 -44.363 1.00 15.65 547 ASP A CA 1
ATOM 4362 C C . ASP A 1 547 ? -29.875 -13.832 -44.047 1.00 15.01 547 ASP A C 1
ATOM 4363 O O . ASP A 1 547 ? -30.528 -13.665 -42.980 1.00 16.09 547 ASP A O 1
ATOM 4368 N N . HIS A 1 548 ? -30.151 -14.786 -44.915 1.00 14.54 548 HIS A N 1
ATOM 4369 C CA . HIS A 1 548 ? -31.278 -15.746 -44.718 1.00 15.64 548 HIS A CA 1
ATOM 4370 C C . HIS A 1 548 ? -31.136 -16.808 -45.793 1.00 15.30 548 HIS A C 1
ATOM 4371 O O . HIS A 1 548 ? -30.411 -16.621 -46.780 1.00 13.58 548 HIS A O 1
ATOM 4378 N N . LEU A 1 549 ? -31.801 -17.939 -45.586 1.00 14.57 549 LEU A N 1
ATOM 4379 C CA . LEU A 1 549 ? -31.772 -18.982 -46.588 1.00 15.80 549 LEU A CA 1
ATOM 4380 C C . LEU A 1 549 ? -33.172 -19.549 -46.688 1.00 16.34 549 LEU A C 1
ATOM 4381 O O . LEU A 1 549 ? -33.663 -20.150 -45.731 1.00 16.39 549 LEU A O 1
ATOM 4386 N N . ASP A 1 550 ? -33.796 -19.353 -47.853 1.00 16.98 550 ASP A N 1
ATOM 4387 C CA . ASP A 1 550 ? -35.094 -19.919 -48.138 1.00 17.13 550 ASP A CA 1
ATOM 4388 C C . ASP A 1 550 ? -35.014 -21.417 -48.131 1.00 17.39 550 ASP A C 1
ATOM 4389 O O . ASP A 1 550 ? -33.989 -22.008 -48.534 1.00 15.46 550 ASP A O 1
ATOM 4394 N N . VAL A 1 551 ? -36.124 -22.029 -47.716 1.00 17.34 551 VAL A N 1
ATOM 4395 C CA . VAL A 1 551 ? -36.227 -23.502 -47.704 1.00 17.39 551 VAL A CA 1
ATOM 4396 C C . VAL A 1 551 ? -37.296 -23.879 -48.708 1.00 18.14 551 VAL A C 1
ATOM 4397 O O . VAL A 1 551 ? -38.182 -23.070 -48.994 1.00 19.70 551 VAL A O 1
ATOM 4401 N N . SER A 1 552 ? -37.176 -25.060 -49.308 1.00 19.85 552 SER A N 1
ATOM 4402 C CA . SER A 1 552 ? -38.042 -25.431 -50.459 1.00 21.21 552 SER A CA 1
ATOM 4403 C C . SER A 1 552 ? -39.510 -25.694 -50.090 1.00 22.32 552 SER A C 1
ATOM 4404 O O . SER A 1 552 ? -40.350 -25.694 -50.965 1.00 26.18 552 SER A O 1
ATOM 4407 N N . ASN A 1 553 ? -39.832 -25.912 -48.818 1.00 21.06 553 ASN A N 1
ATOM 4408 C CA . ASN A 1 553 ? -41.246 -25.989 -48.418 1.00 19.84 553 ASN A CA 1
ATOM 4409 C C . ASN A 1 553 ? -41.817 -24.621 -48.078 1.00 20.11 553 ASN A C 1
ATOM 4410 O O . ASN A 1 553 ? -42.788 -24.533 -47.366 1.00 22.42 553 ASN A O 1
ATOM 4415 N N . GLY A 1 554 ? -41.177 -23.539 -48.507 1.00 19.41 554 GLY A N 1
ATOM 4416 C CA . GLY A 1 554 ? -41.705 -22.188 -48.237 1.00 18.09 554 GLY A CA 1
ATOM 4417 C C . GLY A 1 554 ? -41.337 -21.540 -46.916 1.00 18.94 554 GLY A C 1
ATOM 4418 O O . GLY A 1 554 ? -41.821 -20.461 -46.613 1.00 19.29 554 GLY A O 1
ATOM 4419 N N . THR A 1 555 ? -40.475 -22.165 -46.121 1.00 18.91 555 THR A N 1
ATOM 4420 C CA . THR A 1 555 ? -39.974 -21.511 -44.898 1.00 18.99 555 THR A CA 1
ATOM 4421 C C . THR A 1 555 ? -38.614 -20.822 -45.102 1.00 19.38 555 THR A C 1
ATOM 4422 O O . THR A 1 555 ? -38.071 -20.815 -46.196 1.00 19.81 555 THR A O 1
ATOM 4426 N N . VAL A 1 556 ? -38.065 -20.239 -44.037 1.00 20.74 556 VAL A N 1
ATOM 4427 C CA . VAL A 1 556 ? -36.841 -19.422 -44.141 1.00 18.14 556 VAL A CA 1
ATOM 4428 C C . VAL A 1 556 ? -36.015 -19.548 -42.871 1.00 18.25 556 VAL A C 1
ATOM 4429 O O . VAL A 1 556 ? -36.542 -19.383 -41.756 1.00 20.81 556 VAL A O 1
ATOM 4433 N N . VAL A 1 557 ? -34.732 -19.829 -43.046 1.00 15.65 557 VAL A N 1
ATOM 4434 C CA . VAL A 1 557 ? -33.799 -20.004 -41.964 1.00 14.89 557 VAL A CA 1
ATOM 4435 C C . VAL A 1 557 ? -33.058 -18.674 -41.770 1.00 14.77 557 VAL A C 1
ATOM 4436 O O . VAL A 1 557 ? -32.750 -17.993 -42.732 1.00 14.92 557 VAL A O 1
ATOM 4440 N N . HIS A 1 558 ? -32.785 -18.317 -40.514 1.00 15.56 558 HIS A N 1
ATOM 4441 C CA . HIS A 1 558 ? -32.033 -17.116 -40.137 1.00 14.98 558 HIS A CA 1
ATOM 4442 C C . HIS A 1 558 ? -30.952 -17.492 -39.153 1.00 13.77 558 HIS A C 1
ATOM 4443 O O . HIS A 1 558 ? -30.954 -18.574 -38.604 1.00 12.97 558 HIS A O 1
ATOM 4450 N N . ASP A 1 559 ? -29.998 -16.593 -38.971 1.00 13.53 559 ASP A N 1
ATOM 4451 C CA . ASP A 1 559 ? -28.943 -16.726 -37.974 1.00 13.98 559 ASP A CA 1
ATOM 4452 C C . ASP A 1 559 ? -27.840 -17.782 -38.335 1.00 14.00 559 ASP A C 1
ATOM 4453 O O . ASP A 1 559 ? -26.644 -17.471 -38.335 1.00 14.75 559 ASP A O 1
ATOM 4458 N N . LEU A 1 560 ? -28.237 -19.009 -38.633 1.00 13.69 560 LEU A N 1
ATOM 4459 C CA . LEU A 1 560 ? -27.292 -20.106 -38.911 1.00 13.96 560 LEU A CA 1
ATOM 4460 C C . LEU A 1 560 ? -27.996 -21.277 -39.599 1.00 14.39 560 LEU A C 1
ATOM 4461 O O . LEU A 1 560 ? -29.058 -21.691 -39.126 1.00 14.31 560 LEU A O 1
ATOM 4466 N N . ALA A 1 561 ? -27.403 -21.745 -40.707 1.00 13.46 561 ALA A N 1
ATOM 4467 C CA . ALA A 1 561 ? -27.601 -23.087 -41.295 1.00 14.22 561 ALA A CA 1
ATOM 4468 C C . ALA A 1 561 ? -26.329 -23.971 -41.169 1.00 15.79 561 ALA A C 1
ATOM 4469 O O . ALA A 1 561 ? -25.167 -23.473 -41.246 1.00 14.15 561 ALA A O 1
ATOM 4471 N N . ASP A 1 562 ? -26.559 -25.281 -41.019 1.00 16.59 562 ASP A N 1
ATOM 4472 C CA . ASP A 1 562 ? -25.502 -26.298 -41.213 1.00 16.94 562 ASP A CA 1
ATOM 4473 C C . ASP A 1 562 ? -25.158 -26.427 -42.700 1.00 16.99 562 ASP A C 1
ATOM 4474 O O . ASP A 1 562 ? -26.068 -26.317 -43.542 1.00 16.70 562 ASP A O 1
ATOM 4479 N N . VAL A 1 563 ? -23.880 -26.638 -43.050 1.00 16.55 563 VAL A N 1
ATOM 4480 C CA . VAL A 1 563 ? -23.535 -26.978 -44.455 1.00 15.44 563 VAL A CA 1
ATOM 4481 C C . VAL A 1 563 ? -23.524 -28.509 -44.538 1.00 16.61 563 VAL A C 1
ATOM 4482 O O . VAL A 1 563 ? -22.564 -29.163 -44.109 1.00 18.78 563 VAL A O 1
ATOM 4486 N N . ILE A 1 564 ? -24.578 -29.120 -45.047 1.00 16.72 564 ILE A N 1
ATOM 4487 C CA . ILE A 1 564 ? -24.560 -30.579 -45.022 1.00 17.72 564 ILE A CA 1
ATOM 4488 C C . ILE A 1 564 ? -23.749 -31.097 -46.208 1.00 17.96 564 ILE A C 1
ATOM 4489 O O . ILE A 1 564 ? -24.105 -30.796 -47.321 1.00 16.98 564 ILE A O 1
ATOM 4494 N N . ASP A 1 565 ? -22.653 -31.821 -45.949 1.00 20.17 565 ASP A N 1
ATOM 4495 C CA . ASP A 1 565 ? -21.791 -32.288 -47.050 1.00 23.92 565 ASP A CA 1
ATOM 4496 C C . ASP A 1 565 ? -22.305 -33.524 -47.747 1.00 24.76 565 ASP A C 1
ATOM 4497 O O . ASP A 1 565 ? -22.327 -33.583 -48.983 1.00 24.11 565 ASP A O 1
ATOM 4502 N N . ALA A 1 566 ? -22.697 -34.512 -46.940 1.00 24.28 566 ALA A N 1
ATOM 4503 C CA . ALA A 1 566 ? -23.249 -35.784 -47.424 1.00 25.57 566 ALA A CA 1
ATOM 4504 C C . ALA A 1 566 ? -24.292 -36.340 -46.428 1.00 25.79 566 ALA A C 1
ATOM 4505 O O . ALA A 1 566 ? -24.300 -35.994 -45.233 1.00 21.72 566 ALA A O 1
ATOM 4507 N N . ILE A 1 567 ? -25.091 -37.266 -46.934 1.00 25.61 567 ILE A N 1
ATOM 4508 C CA . ILE A 1 567 ? -26.064 -38.006 -46.138 1.00 27.15 567 ILE A CA 1
ATOM 4509 C C . ILE A 1 567 ? -25.872 -39.513 -46.361 1.00 28.08 567 ILE A C 1
ATOM 4510 O O . ILE A 1 567 ? -25.262 -39.885 -47.348 1.00 30.88 567 ILE A O 1
ATOM 4515 N N . ALA A 1 568 ? -26.376 -40.374 -45.469 1.00 27.17 568 ALA A N 1
ATOM 4516 C CA . ALA A 1 568 ? -26.344 -41.839 -45.702 1.00 28.57 568 ALA A CA 1
ATOM 4517 C C . ALA A 1 568 ? -27.215 -42.287 -46.882 1.00 30.41 568 ALA A C 1
ATOM 4518 O O . ALA A 1 568 ? -28.141 -41.592 -47.292 1.00 30.13 568 ALA A O 1
ATOM 4520 N N . ASP A 1 569 ? -26.925 -43.459 -47.438 1.00 36.11 569 ASP A N 1
ATOM 4521 C CA . ASP A 1 569 ? -27.755 -43.986 -48.532 1.00 35.06 569 ASP A CA 1
ATOM 4522 C C . ASP A 1 569 ? -29.242 -44.057 -48.188 1.00 33.27 569 ASP A C 1
ATOM 4523 O O . ASP A 1 569 ? -30.073 -43.878 -49.059 1.00 32.37 569 ASP A O 1
ATOM 4528 N N . ASP A 1 570 ? -29.592 -44.308 -46.934 1.00 30.69 570 ASP A N 1
ATOM 4529 C CA . ASP A 1 570 ? -31.007 -44.462 -46.616 1.00 31.37 570 ASP A CA 1
ATOM 4530 C C . ASP A 1 570 ? -31.617 -43.189 -45.944 1.00 30.09 570 ASP A C 1
ATOM 4531 O O . ASP A 1 570 ? -32.732 -43.201 -45.389 1.00 27.98 570 ASP A O 1
ATOM 4536 N N . THR A 1 571 ? -30.869 -42.083 -46.025 1.00 30.60 571 THR A N 1
ATOM 4537 C CA . THR A 1 571 ? -31.387 -40.783 -45.634 1.00 26.27 571 THR A CA 1
ATOM 4538 C C . THR A 1 571 ? -32.250 -40.234 -46.772 1.00 26.72 571 THR A C 1
ATOM 4539 O O . THR A 1 571 ? -31.803 -40.213 -47.934 1.00 29.08 571 THR A O 1
ATOM 4543 N N . THR A 1 572 ? -33.460 -39.766 -46.451 1.00 22.67 572 THR A N 1
ATOM 4544 C CA . THR A 1 572 ? -34.346 -39.097 -47.430 1.00 23.23 572 THR A CA 1
ATOM 4545 C C . THR A 1 572 ? -34.315 -37.575 -47.213 1.00 25.14 572 THR A C 1
ATOM 4546 O O . THR A 1 572 ? -34.246 -37.107 -46.066 1.00 27.43 572 THR A O 1
ATOM 4550 N N . VAL A 1 573 ? -34.386 -36.795 -48.283 1.00 24.07 573 VAL A N 1
ATOM 4551 C CA . VAL A 1 573 ? -34.333 -35.336 -48.145 1.00 23.82 573 VAL A CA 1
ATOM 4552 C C . VAL A 1 573 ? -35.762 -34.841 -48.294 1.00 24.71 573 VAL A C 1
ATOM 4553 O O . VAL A 1 573 ? -36.395 -35.079 -49.331 1.00 24.48 573 VAL A O 1
ATOM 4557 N N . LEU A 1 574 ? -36.294 -34.212 -47.242 1.00 25.86 574 LEU A N 1
ATOM 4558 C CA . LEU A 1 574 ? -37.653 -33.693 -47.264 1.00 24.12 574 LEU A CA 1
ATOM 4559 C C . LEU A 1 574 ? -37.631 -32.268 -47.819 1.00 22.92 574 LEU A C 1
ATOM 4560 O O . LEU A 1 574 ? -38.581 -31.823 -48.446 1.00 24.40 574 LEU A O 1
ATOM 4565 N N . ALA A 1 575 ? -36.543 -31.544 -47.592 1.00 20.39 575 ALA A N 1
ATOM 4566 C CA . ALA A 1 575 ? -36.497 -30.155 -48.029 1.00 18.94 575 ALA A CA 1
ATOM 4567 C C . ALA A 1 575 ? -35.066 -29.685 -48.263 1.00 18.35 575 ALA A C 1
ATOM 4568 O O . ALA A 1 575 ? -34.113 -30.146 -47.584 1.00 18.53 575 ALA A O 1
ATOM 4570 N N . THR A 1 576 ? -34.897 -28.746 -49.191 1.00 16.28 576 THR A N 1
ATOM 4571 C CA . THR A 1 576 ? -33.545 -28.259 -49.478 1.00 17.10 576 THR A CA 1
ATOM 4572 C C . THR A 1 576 ? -33.463 -26.752 -49.384 1.00 17.56 576 THR A C 1
ATOM 4573 O O . THR A 1 576 ? -34.510 -26.069 -49.376 1.00 20.20 576 THR A O 1
ATOM 4577 N N . PHE A 1 577 ? -32.246 -26.211 -49.299 1.00 17.74 577 PHE A N 1
ATOM 4578 C CA . PHE A 1 577 ? -32.091 -24.716 -49.262 1.00 17.29 577 PHE A CA 1
ATOM 4579 C C . PHE A 1 577 ? -32.216 -24.142 -50.659 1.00 18.33 577 PHE A C 1
ATOM 4580 O O . PHE A 1 577 ? -31.852 -24.826 -51.634 1.00 18.67 577 PHE A O 1
ATOM 4588 N N . GLU A 1 578 ? -32.720 -22.913 -50.763 1.00 19.23 578 GLU A N 1
ATOM 4589 C CA . GLU A 1 578 ? -32.810 -22.227 -52.053 1.00 21.56 578 GLU A CA 1
ATOM 4590 C C . GLU A 1 578 ? -32.037 -20.919 -51.903 1.00 22.50 578 GLU A C 1
ATOM 4591 O O . GLU A 1 578 ? -32.398 -20.113 -51.026 1.00 22.46 578 GLU A O 1
ATOM 4597 N N . ALA A 1 579 ? -30.980 -20.729 -52.720 1.00 18.90 579 ALA A N 1
ATOM 4598 C CA . ALA A 1 579 ? -30.063 -19.584 -52.583 1.00 18.67 579 ALA A CA 1
ATOM 4599 C C . ALA A 1 579 ? -29.438 -19.222 -53.894 1.00 18.45 579 ALA A C 1
ATOM 4600 O O . ALA A 1 579 ? -29.399 -20.032 -54.803 1.00 19.44 579 ALA A O 1
ATOM 4602 N N . ASP A 1 580 ? -28.852 -18.043 -53.958 1.00 18.39 580 ASP A N 1
ATOM 4603 C CA . ASP A 1 580 ? -27.959 -17.741 -55.028 1.00 19.86 580 ASP A CA 1
ATOM 4604 C C . ASP A 1 580 ? -26.962 -18.899 -55.229 1.00 20.17 580 ASP A C 1
ATOM 4605 O O . ASP A 1 580 ? -26.484 -19.508 -54.291 1.00 19.00 580 ASP A O 1
ATOM 4610 N N . PRO A 1 581 ? -26.656 -19.247 -56.472 1.00 22.19 581 PRO A N 1
ATOM 4611 C CA . PRO A 1 581 ? -25.719 -20.369 -56.625 1.00 22.09 581 PRO A CA 1
ATOM 4612 C C . PRO A 1 581 ? -24.318 -20.091 -56.109 1.00 21.86 581 PRO A C 1
ATOM 4613 O O . PRO A 1 581 ? -23.654 -21.036 -55.656 1.00 22.20 581 PRO A O 1
ATOM 4617 N N . ALA A 1 582 ? -23.869 -18.830 -56.135 1.00 19.49 582 ALA A N 1
ATOM 4618 C CA . ALA A 1 582 ? -22.524 -18.520 -55.611 1.00 18.99 582 ALA A CA 1
ATOM 4619 C C . ALA A 1 582 ? -22.333 -18.879 -54.131 1.00 18.24 582 ALA A C 1
ATOM 4620 O O . ALA A 1 582 ? -21.180 -19.014 -53.663 1.00 18.54 582 ALA A O 1
ATOM 4622 N N . THR A 1 583 ? -23.436 -19.088 -53.406 1.00 17.12 583 THR A N 1
ATOM 4623 C CA . THR A 1 583 ? -23.349 -19.320 -51.954 1.00 15.38 583 THR A CA 1
ATOM 4624 C C . THR A 1 583 ? -22.843 -20.698 -51.635 1.00 15.73 583 THR A C 1
ATOM 4625 O O . THR A 1 583 ? -22.335 -20.921 -50.506 1.00 16.40 583 THR A O 1
ATOM 4629 N N . GLY A 1 584 ? -22.980 -21.627 -52.583 1.00 15.54 584 GLY A N 1
ATOM 4630 C CA . GLY A 1 584 ? -22.742 -23.075 -52.279 1.00 16.60 584 GLY A CA 1
ATOM 4631 C C . GLY A 1 584 ? -23.872 -23.787 -51.531 1.00 17.66 584 GLY A C 1
ATOM 4632 O O . GLY A 1 584 ? -23.771 -24.977 -51.232 1.00 18.06 584 GLY A O 1
ATOM 4633 N N . MET A 1 585 ? -24.940 -23.051 -51.193 1.00 18.96 585 MET A N 1
ATOM 4634 C CA . MET A 1 585 ? -26.032 -23.595 -50.405 1.00 19.07 585 MET A CA 1
ATOM 4635 C C . MET A 1 585 ? -27.238 -24.022 -51.219 1.00 18.87 585 MET A C 1
ATOM 4636 O O . MET A 1 585 ? -28.172 -24.584 -50.673 1.00 19.80 585 MET A O 1
ATOM 4641 N N . ASP A 1 586 ? -27.246 -23.748 -52.510 1.00 19.34 586 ASP A N 1
ATOM 4642 C CA . ASP A 1 586 ? -28.450 -23.965 -53.298 1.00 19.66 586 ASP A CA 1
ATOM 4643 C C . ASP A 1 586 ? -28.606 -25.465 -53.518 1.00 20.06 586 ASP A C 1
ATOM 4644 O O . ASP A 1 586 ? -27.672 -26.160 -53.953 1.00 18.89 586 ASP A O 1
ATOM 4649 N N . GLY A 1 587 ? -29.770 -25.985 -53.162 1.00 19.85 587 GLY A N 1
ATOM 4650 C CA . GLY A 1 587 ? -30.030 -27.399 -53.369 1.00 18.53 587 GLY A CA 1
ATOM 4651 C C . GLY A 1 587 ? -29.409 -28.288 -52.312 1.00 19.62 587 GLY A C 1
ATOM 4652 O O . GLY A 1 587 ? -29.585 -29.494 -52.380 1.00 19.56 587 GLY A O 1
ATOM 4653 N N . ARG A 1 588 ? -28.668 -27.721 -51.343 1.00 20.59 588 ARG A N 1
ATOM 4654 C CA . ARG A 1 588 ? -28.194 -28.498 -50.153 1.00 19.43 588 ARG A CA 1
ATOM 4655 C C . ARG A 1 588 ? -29.336 -28.892 -49.265 1.00 17.42 588 ARG A C 1
ATOM 4656 O O . ARG A 1 588 ? -30.362 -28.210 -49.241 1.00 18.52 588 ARG A O 1
ATOM 4664 N N . ALA A 1 589 ? -29.164 -29.995 -48.552 1.00 15.63 589 ALA A N 1
ATOM 4665 C CA . ALA A 1 589 ? -30.215 -30.541 -47.736 1.00 15.78 589 ALA A CA 1
ATOM 4666 C C . ALA A 1 589 ? -30.501 -29.604 -46.551 1.00 16.74 589 ALA A C 1
ATOM 4667 O O . ALA A 1 589 ? -29.567 -29.131 -45.873 1.00 16.66 589 ALA A O 1
ATOM 4669 N N . ALA A 1 590 ? -31.786 -29.311 -46.333 1.00 16.95 590 ALA A N 1
ATOM 4670 C CA . ALA A 1 590 ? -32.181 -28.506 -45.185 1.00 17.12 590 ALA A CA 1
ATOM 4671 C C . ALA A 1 590 ? -32.983 -29.288 -44.157 1.00 18.71 590 ALA A C 1
ATOM 4672 O O . ALA A 1 590 ? -32.897 -29.001 -42.966 1.00 21.84 590 ALA A O 1
ATOM 4674 N N . ILE A 1 591 ? -33.783 -30.259 -44.578 1.00 19.62 591 ILE A N 1
ATOM 4675 C CA . ILE A 1 591 ? -34.543 -31.061 -43.627 1.00 19.99 591 ILE A CA 1
ATOM 4676 C C . ILE A 1 591 ? -34.430 -32.471 -44.143 1.00 22.22 591 ILE A C 1
ATOM 4677 O O . ILE A 1 591 ? -34.789 -32.725 -45.288 1.00 24.91 591 ILE A O 1
ATOM 4682 N N . THR A 1 592 ? -33.932 -33.383 -43.307 1.00 22.31 592 THR A N 1
ATOM 4683 C CA . THR A 1 592 ? -33.802 -34.785 -43.677 1.00 21.39 592 THR A CA 1
ATOM 4684 C C . THR A 1 592 ? -34.495 -35.734 -42.663 1.00 24.40 592 THR A C 1
ATOM 4685 O O . THR A 1 592 ? -34.809 -35.343 -41.497 1.00 25.79 592 THR A O 1
ATOM 4689 N N . VAL A 1 593 ? -34.726 -36.980 -43.102 1.00 25.48 593 VAL A N 1
ATOM 4690 C CA . VAL A 1 593 ? -35.260 -38.049 -42.239 1.00 26.86 593 VAL A CA 1
ATOM 4691 C C . VAL A 1 593 ? -34.514 -39.374 -42.504 1.00 28.23 593 VAL A C 1
ATOM 4692 O O . VAL A 1 593 ? -34.204 -39.732 -43.656 1.00 29.86 593 VAL A O 1
ATOM 4696 N N . HIS A 1 594 ? -34.195 -40.090 -41.440 1.00 27.85 594 HIS A N 1
ATOM 4697 C CA . HIS A 1 594 ? -33.304 -41.235 -41.547 1.00 28.06 594 HIS A CA 1
ATOM 4698 C C . HIS A 1 594 ? -33.660 -42.324 -40.563 1.00 30.28 594 HIS A C 1
ATOM 4699 O O . HIS A 1 594 ? -33.710 -42.083 -39.360 1.00 30.24 594 HIS A O 1
ATOM 4706 N N . PRO A 1 595 ? -33.925 -43.552 -41.068 1.00 31.73 595 PRO A N 1
ATOM 4707 C CA . PRO A 1 595 ? -34.247 -44.654 -40.173 1.00 27.83 595 PRO A CA 1
ATOM 4708 C C . PRO A 1 595 ? -33.020 -45.164 -39.504 1.00 27.34 595 PRO A C 1
ATOM 4709 O O . PRO A 1 595 ? -31.957 -45.061 -40.057 1.00 27.99 595 PRO A O 1
ATOM 4713 N N . TYR A 1 596 ? -33.168 -45.702 -38.308 1.00 27.16 596 TYR A N 1
ATOM 4714 C CA . TYR A 1 596 ? -32.083 -46.361 -37.608 1.00 27.54 596 TYR A CA 1
ATOM 4715 C C . TYR A 1 596 ? -32.711 -47.457 -36.769 1.00 30.71 596 TYR A C 1
ATOM 4716 O O . TYR A 1 596 ? -33.345 -47.168 -35.733 1.00 28.47 596 TYR A O 1
ATOM 4725 N N . HIS A 1 597 ? -32.515 -48.705 -37.216 1.00 33.50 597 HIS A N 1
ATOM 4726 C CA . HIS A 1 597 ? -33.215 -49.889 -36.682 1.00 32.47 597 HIS A CA 1
ATOM 4727 C C . HIS A 1 597 ? -34.688 -49.602 -36.524 1.00 29.41 597 HIS A C 1
ATOM 4728 O O . HIS A 1 597 ? -35.333 -49.322 -37.526 1.00 30.29 597 HIS A O 1
ATOM 4735 N N . GLU A 1 598 ? -35.266 -49.614 -35.328 1.00 30.49 598 GLU A N 1
ATOM 4736 C CA . GLU A 1 598 ? -36.730 -49.346 -35.267 1.00 31.58 598 GLU A CA 1
ATOM 4737 C C . GLU A 1 598 ? -37.188 -47.880 -35.278 1.00 30.16 598 GLU A C 1
ATOM 4738 O O . GLU A 1 598 ? -38.368 -47.656 -35.488 1.00 25.72 598 GLU A O 1
ATOM 4744 N N . GLY A 1 599 ? -36.278 -46.908 -35.033 1.00 30.17 599 GLY A N 1
ATOM 4745 C CA . GLY A 1 599 ? -36.580 -45.456 -35.219 1.00 34.09 599 GLY A CA 1
ATOM 4746 C C . GLY A 1 599 ? -36.224 -45.030 -36.650 1.00 37.83 599 GLY A C 1
ATOM 4747 O O . GLY A 1 599 ? -35.796 -45.893 -37.448 1.00 40.76 599 GLY A O 1
ATOM 4748 N N . GLY A 1 600 ? -36.327 -43.745 -37.020 1.00 38.20 600 GLY A N 1
ATOM 4749 C CA . GLY A 1 600 ? -36.774 -42.659 -36.197 1.00 33.86 600 GLY A CA 1
ATOM 4750 C C . GLY A 1 600 ? -36.034 -41.313 -36.133 1.00 33.27 600 GLY A C 1
ATOM 4751 O O . GLY A 1 600 ? -36.284 -40.610 -35.161 1.00 33.96 600 GLY A O 1
ATOM 4752 N N . VAL A 1 601 ? -35.177 -40.893 -37.090 1.00 30.22 601 VAL A N 1
ATOM 4753 C CA . VAL A 1 601 ? -34.443 -39.549 -36.928 1.00 26.10 601 VAL A CA 1
ATOM 4754 C C . VAL A 1 601 ? -34.625 -38.391 -37.959 1.00 24.51 601 VAL A C 1
ATOM 4755 O O . VAL A 1 601 ? -34.215 -38.501 -39.120 1.00 24.61 601 VAL A O 1
ATOM 4759 N N . ALA A 1 602 ? -35.187 -37.260 -37.516 1.00 21.25 602 ALA A N 1
ATOM 4760 C CA . ALA A 1 602 ? -35.304 -36.049 -38.365 1.00 19.18 602 ALA A CA 1
ATOM 4761 C C . ALA A 1 602 ? -34.209 -35.021 -38.023 1.00 18.64 602 ALA A C 1
ATOM 4762 O O . ALA A 1 602 ? -33.940 -34.790 -36.848 1.00 19.41 602 ALA A O 1
ATOM 4764 N N . TYR A 1 603 ? -33.548 -34.455 -39.041 1.00 17.63 603 TYR A N 1
ATOM 4765 C CA . TYR A 1 603 ? -32.529 -33.424 -38.819 1.00 16.77 603 TYR A CA 1
ATOM 4766 C C . TYR A 1 603 ? -32.924 -32.094 -39.456 1.00 16.68 603 TYR A C 1
ATOM 4767 O O . TYR A 1 603 ? -33.294 -32.054 -40.654 1.00 16.09 603 TYR A O 1
ATOM 4776 N N . ILE A 1 604 ? -32.866 -31.024 -38.653 1.00 15.59 604 ILE A N 1
ATOM 4777 C CA . ILE A 1 604 ? -33.282 -29.687 -39.063 1.00 14.72 604 ILE A CA 1
ATOM 4778 C C . ILE A 1 604 ? -32.034 -28.832 -39.045 1.00 14.97 604 ILE A C 1
ATOM 4779 O O . ILE A 1 604 ? -31.491 -28.528 -37.987 1.00 17.76 604 ILE A O 1
ATOM 4784 N N . ALA A 1 605 ? -31.565 -28.476 -40.228 1.00 14.80 605 ALA A N 1
ATOM 4785 C CA . ALA A 1 605 ? -30.231 -27.930 -40.439 1.00 14.50 605 ALA A CA 1
ATOM 4786 C C . ALA A 1 605 ? -30.120 -26.407 -40.397 1.00 14.16 605 ALA A C 1
ATOM 4787 O O . ALA A 1 605 ? -29.175 -25.843 -40.985 1.00 15.70 605 ALA A O 1
ATOM 4789 N N . GLY A 1 606 ? -31.046 -25.756 -39.691 1.00 13.50 606 GLY A N 1
ATOM 4790 C CA . GLY A 1 606 ? -30.902 -24.345 -39.336 1.00 12.26 606 GLY A CA 1
ATOM 4791 C C . GLY A 1 606 ? -32.072 -23.870 -38.514 1.00 11.91 606 GLY A C 1
ATOM 4792 O O . GLY A 1 606 ? -32.997 -24.629 -38.285 1.00 10.38 606 GLY A O 1
ATOM 4793 N N . LYS A 1 607 ? -32.028 -22.595 -38.111 1.00 12.67 607 LYS A N 1
ATOM 4794 C CA . LYS A 1 607 ? -33.059 -21.955 -37.273 1.00 13.47 607 LYS A CA 1
ATOM 4795 C C . LYS A 1 607 ? -34.276 -21.516 -38.097 1.00 14.20 607 LYS A C 1
ATOM 4796 O O . LYS A 1 607 ? -34.217 -20.503 -38.853 1.00 14.76 607 LYS A O 1
ATOM 4802 N N . LEU A 1 608 ? -35.394 -22.208 -37.883 1.00 13.82 608 LEU A N 1
ATOM 4803 C CA . LEU A 1 608 ? -36.606 -21.979 -38.657 1.00 14.02 608 LEU A CA 1
ATOM 4804 C C . LEU A 1 608 ? -37.560 -21.024 -37.959 1.00 14.14 608 LEU A C 1
ATOM 4805 O O . LEU A 1 608 ? -38.379 -20.427 -38.630 1.00 14.22 608 LEU A O 1
ATOM 4810 N N . GLY A 1 609 ? -37.447 -20.905 -36.623 1.00 15.67 609 GLY A N 1
ATOM 4811 C CA . GLY A 1 609 ? -38.353 -20.119 -35.732 1.00 15.97 609 GLY A CA 1
ATOM 4812 C C . GLY A 1 609 ? -39.614 -20.911 -35.469 1.00 19.04 609 GLY A C 1
ATOM 4813 O O . GLY A 1 609 ? -39.855 -21.932 -36.165 1.00 19.40 609 GLY A O 1
ATOM 4814 N N . ARG A 1 610 ? -40.439 -20.484 -34.493 1.00 20.83 610 ARG A N 1
ATOM 4815 C CA . ARG A 1 610 ? -41.656 -21.251 -34.150 1.00 21.01 610 ARG A CA 1
ATOM 4816 C C . ARG A 1 610 ? -42.516 -21.473 -35.419 1.00 21.68 610 ARG A C 1
ATOM 4817 O O . ARG A 1 610 ? -43.048 -22.538 -35.648 1.00 21.14 610 ARG A O 1
ATOM 4825 N N . ASP A 1 611 ? -42.573 -20.472 -36.275 1.00 22.11 611 ASP A N 1
ATOM 4826 C CA . ASP A 1 611 ? -43.471 -20.459 -37.405 1.00 23.32 611 ASP A CA 1
ATOM 4827 C C . ASP A 1 611 ? -42.957 -21.430 -38.498 1.00 20.80 611 ASP A C 1
ATOM 4828 O O . ASP A 1 611 ? -43.686 -22.277 -38.982 1.00 21.06 611 ASP A O 1
ATOM 4833 N N . GLY A 1 612 ? -41.675 -21.364 -38.808 1.00 18.00 612 GLY A N 1
ATOM 4834 C CA . GLY A 1 612 ? -41.074 -22.275 -39.747 1.00 16.35 612 GLY A CA 1
ATOM 4835 C C . GLY A 1 612 ? -41.098 -23.729 -39.313 1.00 16.30 612 GLY A C 1
ATOM 4836 O O . GLY A 1 612 ? -41.209 -24.631 -40.164 1.00 17.62 612 GLY A O 1
ATOM 4837 N N . ILE A 1 613 ? -40.898 -23.985 -38.027 1.00 14.70 613 ILE A N 1
ATOM 4838 C CA . ILE A 1 613 ? -40.961 -25.346 -37.491 1.00 14.70 613 ILE A CA 1
ATOM 4839 C C . ILE A 1 613 ? -42.395 -25.840 -37.683 1.00 15.66 613 ILE A C 1
ATOM 4840 O O . ILE A 1 613 ? -42.621 -26.910 -38.244 1.00 16.50 613 ILE A O 1
ATOM 4845 N N . SER A 1 614 ? -43.348 -25.010 -37.269 1.00 16.64 614 SER A N 1
ATOM 4846 C CA . SER A 1 614 ? -44.768 -25.298 -37.401 1.00 17.56 614 SER A CA 1
ATOM 4847 C C . SER A 1 614 ? -45.187 -25.637 -38.837 1.00 18.77 614 SER A C 1
ATOM 4848 O O . SER A 1 614 ? -45.860 -26.658 -39.028 1.00 18.46 614 SER A O 1
ATOM 4851 N N . GLN A 1 615 ? -44.758 -24.826 -39.831 1.00 18.39 615 GLN A N 1
ATOM 4852 C CA . GLN A 1 615 ? -44.991 -25.150 -41.240 1.00 20.05 615 GLN A CA 1
ATOM 4853 C C . GLN A 1 615 ? -44.406 -26.500 -41.611 1.00 19.87 615 GLN A C 1
ATOM 4854 O O . GLN A 1 615 ? -44.969 -27.213 -42.475 1.00 19.48 615 GLN A O 1
ATOM 4860 N N . SER A 1 616 ? -43.268 -26.852 -41.010 1.00 18.43 616 SER A N 1
ATOM 4861 C CA . SER A 1 616 ? -42.540 -28.062 -41.440 1.00 19.56 616 SER A CA 1
ATOM 4862 C C . SER A 1 616 ? -43.002 -29.326 -40.723 1.00 21.29 616 SER A C 1
ATOM 4863 O O . SER A 1 616 ? -42.735 -30.441 -41.183 1.00 21.76 616 SER A O 1
ATOM 4866 N N . LEU A 1 617 ? -43.730 -29.142 -39.618 1.00 21.08 617 LEU A N 1
ATOM 4867 C CA . LEU A 1 617 ? -44.107 -30.248 -38.734 1.00 22.13 617 LEU A CA 1
ATOM 4868 C C . LEU A 1 617 ? -44.916 -31.349 -39.430 1.00 22.60 617 LEU A C 1
ATOM 4869 O O . LEU A 1 617 ? -44.525 -32.481 -39.345 1.00 24.78 617 LEU A O 1
ATOM 4874 N N . PRO A 1 618 ? -46.020 -31.024 -40.151 1.00 23.65 618 PRO A N 1
ATOM 4875 C CA . PRO A 1 618 ? -46.772 -32.096 -40.882 1.00 24.36 618 PRO A CA 1
ATOM 4876 C C . PRO A 1 618 ? -45.910 -33.024 -41.741 1.00 24.19 618 PRO A C 1
ATOM 4877 O O . PRO A 1 618 ? -46.079 -34.231 -41.695 1.00 24.09 618 PRO A O 1
ATOM 4881 N N . GLU A 1 619 ? -45.010 -32.455 -42.534 1.00 27.21 619 GLU A N 1
ATOM 4882 C CA . GLU A 1 619 ? -44.209 -33.229 -43.476 1.00 26.63 619 GLU A CA 1
ATOM 4883 C C . GLU A 1 619 ? -43.206 -34.108 -42.709 1.00 27.40 619 GLU A C 1
ATOM 4884 O O . GLU A 1 619 ? -43.075 -35.306 -43.000 1.00 30.15 619 GLU A O 1
ATOM 4890 N N . ILE A 1 620 ? -42.506 -33.520 -41.732 1.00 25.05 620 ILE A N 1
ATOM 4891 C CA . ILE A 1 620 ? -41.523 -34.251 -40.922 1.00 22.30 620 ILE A CA 1
ATOM 4892 C C . ILE A 1 620 ? -42.162 -35.403 -40.121 1.00 22.92 620 ILE A C 1
ATOM 4893 O O . ILE A 1 620 ? -41.660 -36.518 -40.160 1.00 23.50 620 ILE A O 1
ATOM 4898 N N . CYS A 1 621 ? -43.251 -35.112 -39.394 1.00 22.19 621 CYS A N 1
ATOM 4899 C CA . CYS A 1 621 ? -44.017 -36.109 -38.604 1.00 22.96 621 CYS A CA 1
ATOM 4900 C C . CYS A 1 621 ? -44.596 -37.259 -39.436 1.00 20.57 621 CYS A C 1
ATOM 4901 O O . CYS A 1 621 ? -44.477 -38.418 -39.023 1.00 19.46 621 CYS A O 1
ATOM 4904 N N . ALA A 1 622 ? -45.235 -36.927 -40.559 1.00 19.00 622 ALA A N 1
ATOM 4905 C CA . ALA A 1 622 ? -45.674 -37.947 -41.537 1.00 19.78 622 ALA A CA 1
ATOM 4906 C C . ALA A 1 622 ? -44.530 -38.889 -41.857 1.00 20.93 622 ALA A C 1
ATOM 4907 O O . ALA A 1 622 ? -44.675 -40.094 -41.729 1.00 23.37 622 ALA A O 1
ATOM 4909 N N . ALA A 1 623 ? -43.371 -38.357 -42.232 1.00 20.79 623 ALA A N 1
ATOM 4910 C CA . ALA A 1 623 ? -42.273 -39.239 -42.585 1.00 21.35 623 ALA A CA 1
ATOM 4911 C C . ALA A 1 623 ? -41.695 -40.057 -41.394 1.00 22.22 623 ALA A C 1
ATOM 4912 O O . ALA A 1 623 ? -41.062 -41.117 -41.588 1.00 23.11 623 ALA A O 1
ATOM 4914 N N . LEU A 1 624 ? -41.903 -39.585 -40.168 1.00 22.25 624 LEU A N 1
ATOM 4915 C CA . LEU A 1 624 ? -41.336 -40.288 -39.003 1.00 22.34 624 LEU A CA 1
ATOM 4916 C C . LEU A 1 624 ? -42.256 -41.339 -38.374 1.00 24.27 624 LEU A C 1
ATOM 4917 O O . LEU A 1 624 ? -41.770 -42.221 -37.649 1.00 24.69 624 LEU A O 1
ATOM 4922 N N . GLY A 1 625 ? -43.571 -41.184 -38.611 1.00 26.30 625 GLY A N 1
ATOM 4923 C CA . GLY A 1 625 ? -44.619 -42.054 -38.081 1.00 26.64 625 GLY A CA 1
ATOM 4924 C C . GLY A 1 625 ? -45.337 -41.395 -36.913 1.00 29.59 625 GLY A C 1
ATOM 4925 O O . GLY A 1 625 ? -46.065 -42.063 -36.199 1.00 30.70 625 GLY A O 1
ATOM 4926 N N . PHE A 1 626 ? -45.110 -40.096 -36.695 1.00 27.59 626 PHE A N 1
ATOM 4927 C CA . PHE A 1 626 ? -45.635 -39.400 -35.519 1.00 26.88 626 PHE A CA 1
ATOM 4928 C C . PHE A 1 626 ? -46.891 -38.645 -35.899 1.00 28.24 626 PHE A C 1
ATOM 4929 O O . PHE A 1 626 ? -46.868 -37.780 -36.770 1.00 30.18 626 PHE A O 1
ATOM 4937 N N . GLU A 1 627 ? -47.986 -38.997 -35.244 1.00 29.11 627 GLU A N 1
ATOM 4938 C CA . GLU A 1 627 ? -49.291 -38.695 -35.755 1.00 31.85 627 GLU A CA 1
ATOM 4939 C C . GLU A 1 627 ? -49.691 -37.340 -35.188 1.00 31.41 627 GLU A C 1
ATOM 4940 O O . GLU A 1 627 ? -49.450 -37.055 -34.028 1.00 31.61 627 GLU A O 1
ATOM 4946 N N . LEU A 1 628 ? -50.290 -36.513 -36.033 1.00 30.79 628 LEU A N 1
ATOM 4947 C CA . LEU A 1 628 ? -50.767 -35.209 -35.662 1.00 30.96 628 LEU A CA 1
ATOM 4948 C C . LEU A 1 628 ? -52.233 -35.092 -35.966 1.00 34.81 628 LEU A C 1
ATOM 4949 O O . LEU A 1 628 ? -52.720 -35.613 -36.970 1.00 38.51 628 LEU A O 1
ATOM 4954 N N . ASP A 1 629 ? -52.929 -34.370 -35.105 1.00 37.33 629 ASP A N 1
ATOM 4955 C CA . ASP A 1 629 ? -54.312 -33.992 -35.317 1.00 36.03 629 ASP A CA 1
ATOM 4956 C C . ASP A 1 629 ? -54.468 -33.357 -36.706 1.00 36.91 629 ASP A C 1
ATOM 4957 O O . ASP A 1 629 ? -53.675 -32.511 -37.116 1.00 32.05 629 ASP A O 1
ATOM 4962 N N . ALA A 1 630 ? -55.480 -33.779 -37.450 1.00 38.45 630 ALA A N 1
ATOM 4963 C CA . ALA A 1 630 ? -55.614 -33.299 -38.830 1.00 41.17 630 ALA A CA 1
ATOM 4964 C C . ALA A 1 630 ? -56.353 -31.971 -38.844 1.00 40.36 630 ALA A C 1
ATOM 4965 O O . ALA A 1 630 ? -56.188 -31.182 -39.757 1.00 39.87 630 ALA A O 1
ATOM 4967 N N . ASP A 1 631 ? -57.115 -31.718 -37.785 1.00 37.96 631 ASP A N 1
ATOM 4968 C CA . ASP A 1 631 ? -57.751 -30.414 -37.518 1.00 35.64 631 ASP A CA 1
ATOM 4969 C C . ASP A 1 631 ? -56.869 -29.124 -37.744 1.00 34.37 631 ASP A C 1
ATOM 4970 O O . ASP A 1 631 ? -55.827 -28.930 -37.106 1.00 32.39 631 ASP A O 1
ATOM 4975 N N . PRO A 1 632 ? -57.286 -28.229 -38.658 1.00 32.22 632 PRO A N 1
ATOM 4976 C CA . PRO A 1 632 ? -56.354 -27.121 -38.795 1.00 29.78 632 PRO A CA 1
ATOM 4977 C C . PRO A 1 632 ? -56.623 -26.040 -37.736 1.00 30.31 632 PRO A C 1
ATOM 4978 O O . PRO A 1 632 ? -55.906 -25.038 -37.722 1.00 26.12 632 PRO A O 1
ATOM 4982 N N . ARG A 1 633 ? -57.649 -26.257 -36.892 1.00 29.09 633 ARG A N 1
ATOM 4983 C CA . ARG A 1 633 ? -57.909 -25.478 -35.653 1.00 30.38 633 ARG A CA 1
ATOM 4984 C C . ARG A 1 633 ? -57.042 -25.921 -34.458 1.00 27.36 633 ARG A C 1
ATOM 4985 O O . ARG A 1 633 ? -57.183 -25.387 -33.339 1.00 23.43 633 ARG A O 1
ATOM 4993 N N . ALA A 1 634 ? -56.227 -26.952 -34.681 1.00 26.33 634 ALA A N 1
ATOM 4994 C CA . ALA A 1 634 ? -55.345 -27.551 -33.638 1.00 24.80 634 ALA A CA 1
ATOM 4995 C C . ALA A 1 634 ? -54.590 -26.532 -32.760 1.00 25.05 634 ALA A C 1
ATOM 4996 O O . ALA A 1 634 ? -54.571 -26.664 -31.529 1.00 24.83 634 ALA A O 1
ATOM 4998 N N . GLY A 1 635 ? -53.996 -25.518 -33.393 1.00 24.46 635 GLY A N 1
ATOM 4999 C CA . GLY A 1 635 ? -53.265 -24.481 -32.684 1.00 23.84 635 GLY A CA 1
ATOM 5000 C C . GLY A 1 635 ? -54.096 -23.394 -32.004 1.00 23.32 635 GLY A C 1
ATOM 5001 O O . GLY A 1 635 ? -53.537 -22.554 -31.298 1.00 23.77 635 GLY A O 1
ATOM 5002 N N . ASP A 1 636 ? -55.416 -23.371 -32.188 1.00 22.33 636 ASP A N 1
ATOM 5003 C CA . ASP A 1 636 ? -56.217 -22.325 -31.489 1.00 21.52 636 ASP A CA 1
ATOM 5004 C C . ASP A 1 636 ? -56.121 -22.391 -29.971 1.00 20.64 636 ASP A C 1
ATOM 5005 O O . ASP A 1 636 ? -56.132 -21.367 -29.290 1.00 17.88 636 ASP A O 1
ATOM 5010 N N . VAL A 1 637 ? -56.083 -23.613 -29.431 1.00 21.15 637 VAL A N 1
ATOM 5011 C CA . VAL A 1 637 ? -56.113 -23.787 -27.969 1.00 22.21 637 VAL A CA 1
ATOM 5012 C C . VAL A 1 637 ? -54.991 -24.705 -27.446 1.00 19.92 637 VAL A C 1
ATOM 5013 O O . VAL A 1 637 ? -54.661 -25.719 -28.078 1.00 18.32 637 VAL A O 1
ATOM 5017 N N . LEU A 1 638 ? -54.368 -24.281 -26.341 1.00 19.22 638 LEU A N 1
ATOM 5018 C CA . LEU A 1 638 ? -53.493 -25.132 -25.562 1.00 17.87 638 LEU A CA 1
ATOM 5019 C C . LEU A 1 638 ? -54.282 -25.998 -24.566 1.00 17.12 638 LEU A C 1
ATOM 5020 O O . LEU A 1 638 ? -55.036 -25.483 -23.727 1.00 15.01 638 LEU A O 1
ATOM 5025 N N . ARG A 1 639 ? -54.104 -27.311 -24.700 1.00 17.96 639 ARG A N 1
ATOM 5026 C CA . ARG A 1 639 ? -54.776 -28.321 -23.874 1.00 19.21 639 ARG A CA 1
ATOM 5027 C C . ARG A 1 639 ? -53.797 -28.938 -22.909 1.00 18.92 639 ARG A C 1
ATOM 5028 O O . ARG A 1 639 ? -52.845 -29.624 -23.328 1.00 19.32 639 ARG A O 1
ATOM 5036 N N . VAL A 1 640 ? -54.001 -28.670 -21.617 1.00 18.83 640 VAL A N 1
ATOM 5037 C CA . VAL A 1 640 ? -53.069 -29.139 -20.531 1.00 17.95 640 VAL A CA 1
ATOM 5038 C C . VAL A 1 640 ? -53.764 -30.101 -19.529 1.00 17.51 640 VAL A C 1
ATOM 5039 O O . VAL A 1 640 ? -54.782 -29.775 -18.973 1.00 18.13 640 VAL A O 1
ATOM 5043 N N . VAL A 1 641 ? -53.240 -31.301 -19.360 1.00 18.36 641 VAL A N 1
ATOM 5044 C CA . VAL A 1 641 ? -53.970 -32.351 -18.677 1.00 19.23 641 VAL A CA 1
ATOM 5045 C C . VAL A 1 641 ? -53.148 -32.842 -17.470 1.00 19.62 641 VAL A C 1
ATOM 5046 O O . VAL A 1 641 ? -52.024 -33.342 -17.650 1.00 18.56 641 VAL A O 1
ATOM 5050 N N . ARG A 1 642 ? -53.700 -32.703 -16.250 1.00 19.97 642 ARG A N 1
ATOM 5051 C CA . ARG A 1 642 ? -53.168 -33.445 -15.078 1.00 20.48 642 ARG A CA 1
ATOM 5052 C C . ARG A 1 642 ? -53.968 -34.757 -14.785 1.00 21.98 642 ARG A C 1
ATOM 5053 O O . ARG A 1 642 ? -55.204 -34.790 -14.971 1.00 20.49 642 ARG A O 1
ATOM 5061 N N . GLU A 1 643 ? -53.276 -35.819 -14.340 1.00 24.30 643 GLU A N 1
ATOM 5062 C CA . GLU A 1 643 ? -53.894 -37.131 -13.945 1.00 25.26 643 GLU A CA 1
ATOM 5063 C C . GLU A 1 643 ? -53.618 -37.572 -12.517 1.00 27.25 643 GLU A C 1
ATOM 5064 O O . GLU A 1 643 ? -52.457 -37.571 -12.080 1.00 28.13 643 GLU A O 1
ATOM 5070 N N . GLN A 1 644 ? -54.661 -38.002 -11.811 1.00 27.64 644 GLN A N 1
ATOM 5071 C CA . GLN A 1 644 ? -54.493 -38.834 -10.604 1.00 29.27 644 GLN A CA 1
ATOM 5072 C C . GLN A 1 644 ? -54.187 -40.289 -10.977 1.00 32.40 644 GLN A C 1
ATOM 5073 O O . GLN A 1 644 ? -54.719 -40.803 -11.959 1.00 31.64 644 GLN A O 1
ATOM 5079 N N . GLU A 1 645 ? -53.358 -40.958 -10.177 1.00 36.09 645 GLU A N 1
ATOM 5080 C CA . GLU A 1 645 ? -53.186 -42.401 -10.278 1.00 42.50 645 GLU A CA 1
ATOM 5081 C C . GLU A 1 645 ? -54.540 -43.135 -10.283 1.00 39.32 645 GLU A C 1
ATOM 5082 O O . GLU A 1 645 ? -54.712 -44.064 -11.049 1.00 38.14 645 GLU A O 1
ATOM 5088 N N . ASP A 1 646 ? -55.496 -42.690 -9.459 1.00 39.44 646 ASP A N 1
ATOM 5089 C CA . ASP A 1 646 ? -56.838 -43.310 -9.397 1.00 40.51 646 ASP A CA 1
ATOM 5090 C C . ASP A 1 646 ? -57.706 -43.178 -10.691 1.00 40.77 646 ASP A C 1
ATOM 5091 O O . ASP A 1 646 ? -58.780 -43.777 -10.792 1.00 38.16 646 ASP A O 1
ATOM 5096 N N . GLY A 1 647 ? -57.241 -42.408 -11.678 1.00 39.77 647 GLY A N 1
ATOM 5097 C CA . GLY A 1 647 ? -57.944 -42.304 -12.960 1.00 37.74 647 GLY A CA 1
ATOM 5098 C C . GLY A 1 647 ? -58.580 -40.961 -13.315 1.00 37.82 647 GLY A C 1
ATOM 5099 O O . GLY A 1 647 ? -58.737 -40.684 -14.515 1.00 36.88 647 GLY A O 1
ATOM 5100 N N . ALA A 1 648 ? -58.958 -40.153 -12.296 1.00 34.42 648 ALA A N 1
ATOM 5101 C CA . ALA A 1 648 ? -59.551 -38.780 -12.454 1.00 30.89 648 ALA A CA 1
ATOM 5102 C C . ALA A 1 648 ? -58.658 -37.828 -13.311 1.00 30.30 648 ALA A C 1
ATOM 5103 O O . ALA A 1 648 ? -57.434 -37.740 -13.109 1.00 28.64 648 ALA A O 1
ATOM 5105 N N . ILE A 1 649 ? -59.260 -37.152 -14.288 1.00 26.83 649 ILE A N 1
ATOM 5106 C CA . ILE A 1 649 ? -58.458 -36.353 -15.244 1.00 24.35 649 ILE A CA 1
ATOM 5107 C C . ILE A 1 649 ? -58.918 -34.907 -15.194 1.00 22.46 649 ILE A C 1
ATOM 5108 O O . ILE A 1 649 ? -60.131 -34.633 -15.142 1.00 20.79 649 ILE A O 1
ATOM 5113 N N . PHE A 1 650 ? -57.939 -33.999 -15.133 1.00 19.56 650 PHE A N 1
ATOM 5114 C CA . PHE A 1 650 ? -58.217 -32.558 -15.145 1.00 19.08 650 PHE A CA 1
ATOM 5115 C C . PHE A 1 650 ? -57.618 -31.950 -16.409 1.00 20.16 650 PHE A C 1
ATOM 5116 O O . PHE A 1 650 ? -56.390 -31.921 -16.577 1.00 21.30 650 PHE A O 1
ATOM 5124 N N . GLU A 1 651 ? -58.475 -31.447 -17.287 1.00 20.80 651 GLU A N 1
ATOM 5125 C CA . GLU A 1 651 ? -58.021 -30.861 -18.532 1.00 19.77 651 GLU A CA 1
ATOM 5126 C C . GLU A 1 651 ? -58.312 -29.367 -18.544 1.00 18.44 651 GLU A C 1
ATOM 5127 O O . GLU A 1 651 ? -59.426 -28.935 -18.309 1.00 17.38 651 GLU A O 1
ATOM 5133 N N . PHE A 1 652 ? -57.269 -28.586 -18.792 1.00 17.43 652 PHE A N 1
ATOM 5134 C CA . PHE A 1 652 ? -57.400 -27.154 -18.956 1.00 16.36 652 PHE A CA 1
ATOM 5135 C C . PHE A 1 652 ? -57.272 -26.769 -20.428 1.00 15.57 652 PHE A C 1
ATOM 5136 O O . PHE A 1 652 ? -56.474 -27.354 -21.178 1.00 14.73 652 PHE A O 1
ATOM 5144 N N . LEU A 1 653 ? -58.049 -25.772 -20.811 1.00 15.01 653 LEU A N 1
ATOM 5145 C CA . LEU A 1 653 ? -57.981 -25.219 -22.142 1.00 15.26 653 LEU A CA 1
ATOM 5146 C C . LEU A 1 653 ? -57.658 -23.740 -22.050 1.00 15.15 653 LEU A C 1
ATOM 5147 O O . LEU A 1 653 ? -58.334 -22.965 -21.307 1.00 15.44 653 LEU A O 1
ATOM 5152 N N . PHE A 1 654 ? -56.665 -23.335 -22.849 1.00 13.95 654 PHE A N 1
ATOM 5153 C CA . PHE A 1 654 ? -56.328 -21.927 -22.997 1.00 13.73 654 PHE A CA 1
ATOM 5154 C C . PHE A 1 654 ? -56.403 -21.481 -24.440 1.00 14.57 654 PHE A C 1
ATOM 5155 O O . PHE A 1 654 ? -55.808 -22.120 -25.328 1.00 14.43 654 PHE A O 1
ATOM 5163 N N . ASN A 1 655 ? -57.103 -20.379 -24.683 1.00 14.35 655 ASN A N 1
ATOM 5164 C CA . ASN A 1 655 ? -56.983 -19.741 -25.980 1.00 15.95 655 ASN A CA 1
ATOM 5165 C C . ASN A 1 655 ? -55.537 -19.227 -26.222 1.00 15.98 655 ASN A C 1
ATOM 5166 O O . ASN A 1 655 ? -55.063 -18.406 -25.450 1.00 15.85 655 ASN A O 1
ATOM 5171 N N . ARG A 1 656 ? -54.872 -19.714 -27.272 1.00 15.77 656 ARG A N 1
ATOM 5172 C CA . ARG A 1 656 ? -53.520 -19.276 -27.669 1.00 16.01 656 ARG A CA 1
ATOM 5173 C C . ARG A 1 656 ? -53.443 -18.014 -28.562 1.00 18.19 656 ARG A C 1
ATOM 5174 O O . ARG A 1 656 ? -52.371 -17.564 -28.920 1.00 17.81 656 ARG A O 1
ATOM 5182 N N . THR A 1 657 ? -54.581 -17.460 -28.957 1.00 20.65 657 THR A N 1
ATOM 5183 C CA . THR A 1 657 ? -54.661 -16.541 -30.088 1.00 19.15 657 THR A CA 1
ATOM 5184 C C . THR A 1 657 ? -55.317 -15.221 -29.666 1.00 20.51 657 THR A C 1
ATOM 5185 O O . THR A 1 657 ? -55.801 -15.114 -28.518 1.00 19.26 657 THR A O 1
ATOM 5189 N N . ARG A 1 658 ? -55.349 -14.241 -30.589 1.00 19.51 658 ARG A N 1
ATOM 5190 C CA . ARG A 1 658 ? -55.865 -12.882 -30.303 1.00 19.55 658 ARG A CA 1
ATOM 5191 C C . ARG A 1 658 ? -57.348 -12.692 -30.739 1.00 19.27 658 ARG A C 1
ATOM 5192 O O . ARG A 1 658 ? -57.878 -11.615 -30.675 1.00 18.34 658 ARG A O 1
ATOM 5200 N N . ASN A 1 659 ? -58.039 -13.764 -31.082 1.00 20.11 659 ASN A N 1
ATOM 5201 C CA . ASN A 1 659 ? -59.508 -13.693 -31.203 1.00 21.29 659 ASN A CA 1
ATOM 5202 C C . ASN A 1 659 ? -60.225 -14.773 -30.432 1.00 21.44 659 ASN A C 1
ATOM 5203 O O . ASN A 1 659 ? -59.667 -15.856 -30.129 1.00 20.14 659 ASN A O 1
ATOM 5208 N N . THR A 1 660 ? -61.482 -14.487 -30.152 1.00 21.52 660 THR A N 1
ATOM 5209 C CA . THR A 1 660 ? -62.379 -15.454 -29.527 1.00 21.04 660 THR A CA 1
ATOM 5210 C C . THR A 1 660 ? -62.425 -16.720 -30.345 1.00 21.67 660 THR A C 1
ATOM 5211 O O . THR A 1 660 ? -62.533 -16.647 -31.564 1.00 24.02 660 THR A O 1
ATOM 5215 N N . VAL A 1 661 ? -62.261 -17.871 -29.707 1.00 20.51 661 VAL A N 1
ATOM 5216 C CA . VAL A 1 661 ? -62.364 -19.125 -30.457 1.00 21.60 661 VAL A CA 1
ATOM 5217 C C . VAL A 1 661 ? -63.395 -20.082 -29.868 1.00 21.87 661 VAL A C 1
ATOM 5218 O O . VAL A 1 661 ? -63.940 -19.881 -28.778 1.00 21.04 661 VAL A O 1
ATOM 5222 N N . THR A 1 662 ? -63.620 -21.151 -30.614 1.00 23.40 662 THR A N 1
ATOM 5223 C CA . THR A 1 662 ? -64.701 -22.050 -30.370 1.00 23.82 662 THR A CA 1
ATOM 5224 C C . THR A 1 662 ? -63.975 -23.344 -30.481 1.00 26.80 662 THR A C 1
ATOM 5225 O O . THR A 1 662 ? -63.006 -23.455 -31.244 1.00 26.63 662 THR A O 1
ATOM 5229 N N . ALA A 1 663 ? -64.303 -24.298 -29.630 1.00 30.36 663 ALA A N 1
ATOM 5230 C CA . ALA A 1 663 ? -63.592 -25.577 -29.719 1.00 30.94 663 ALA A CA 1
ATOM 5231 C C . ALA A 1 663 ? -64.443 -26.709 -29.204 1.00 33.81 663 ALA A C 1
ATOM 5232 O O . ALA A 1 663 ? -65.509 -26.476 -28.598 1.00 33.71 663 ALA A O 1
ATOM 5234 N N . ASP A 1 664 ? -63.990 -27.928 -29.490 1.00 37.95 664 ASP A N 1
ATOM 5235 C CA . ASP A 1 664 ? -64.745 -29.135 -29.166 1.00 42.08 664 ASP A CA 1
ATOM 5236 C C . ASP A 1 664 ? -64.836 -29.224 -27.627 1.00 38.63 664 ASP A C 1
ATOM 5237 O O . ASP A 1 664 ? -63.823 -29.072 -26.939 1.00 33.09 664 ASP A O 1
ATOM 5242 N N . ARG A 1 665 ? -66.051 -29.398 -27.089 1.00 39.38 665 ARG A N 1
ATOM 5243 C CA . ARG A 1 665 ? -66.189 -29.513 -25.624 1.00 39.51 665 ARG A CA 1
ATOM 5244 C C . ARG A 1 665 ? -65.619 -30.846 -25.199 1.00 34.15 665 ARG A C 1
ATOM 5245 O O . ARG A 1 665 ? -65.939 -31.864 -25.811 1.00 33.45 665 ARG A O 1
ATOM 5253 N N . PRO A 1 666 ? -64.701 -30.839 -24.221 1.00 31.83 666 PRO A N 1
ATOM 5254 C CA . PRO A 1 666 ? -64.240 -32.164 -23.787 1.00 31.66 666 PRO A CA 1
ATOM 5255 C C . PRO A 1 666 ? -65.303 -32.785 -22.863 1.00 30.86 666 PRO A C 1
ATOM 5256 O O . PRO A 1 666 ? -66.229 -32.078 -22.410 1.00 28.81 666 PRO A O 1
ATOM 5260 N N . ALA A 1 667 ? -65.213 -34.096 -22.657 1.00 28.98 667 ALA A N 1
ATOM 5261 C CA . ALA A 1 667 ? -66.035 -34.755 -21.669 1.00 28.77 667 ALA A CA 1
ATOM 5262 C C . ALA A 1 667 ? -65.657 -34.235 -20.274 1.00 30.35 667 ALA A C 1
ATOM 5263 O O . ALA A 1 667 ? -64.477 -33.858 -20.039 1.00 33.34 667 ALA A O 1
ATOM 5265 N N . GLY A 1 668 ? -66.658 -34.157 -19.384 1.00 27.73 668 GLY A N 1
ATOM 5266 C CA . GLY A 1 668 ? -66.443 -33.959 -17.953 1.00 26.37 668 GLY A CA 1
ATOM 5267 C C . GLY A 1 668 ? -67.212 -32.828 -17.313 1.00 26.87 668 GLY A C 1
ATOM 5268 O O . GLY A 1 668 ? -67.974 -32.137 -17.992 1.00 25.48 668 GLY A O 1
ATOM 5269 N N . ASP A 1 669 ? -66.999 -32.610 -16.012 1.00 26.43 669 ASP A N 1
ATOM 5270 C CA . ASP A 1 669 ? -67.675 -31.494 -15.325 1.00 30.09 669 ASP A CA 1
ATOM 5271 C C . ASP A 1 669 ? -66.822 -30.219 -15.474 1.00 29.39 669 ASP A C 1
ATOM 5272 O O . ASP A 1 669 ? -65.587 -30.250 -15.283 1.00 26.26 669 ASP A O 1
ATOM 5277 N N . MET A 1 670 ? -67.467 -29.121 -15.860 1.00 28.36 670 MET A N 1
ATOM 5278 C CA . MET A 1 670 ? -66.785 -27.834 -16.009 1.00 28.84 670 MET A CA 1
ATOM 5279 C C . MET A 1 670 ? -66.469 -27.327 -14.594 1.00 29.16 670 MET A C 1
ATOM 5280 O O . MET A 1 670 ? -67.371 -27.270 -13.734 1.00 23.95 670 MET A O 1
ATOM 5285 N N . LEU A 1 671 ? -65.207 -26.992 -14.332 1.00 25.13 671 LEU A N 1
ATOM 5286 C CA . LEU A 1 671 ? -64.835 -26.616 -12.970 1.00 25.14 671 LEU A CA 1
ATOM 5287 C C . LEU A 1 671 ? -64.617 -25.128 -12.819 1.00 26.28 671 LEU A C 1
ATOM 5288 O O . LEU A 1 671 ? -65.072 -24.504 -11.848 1.00 29.69 671 LEU A O 1
ATOM 5293 N N . ILE A 1 672 ? -63.963 -24.541 -13.811 1.00 27.95 672 ILE A N 1
ATOM 5294 C CA . ILE A 1 672 ? -63.446 -23.194 -13.705 1.00 26.56 672 ILE A CA 1
ATOM 5295 C C . ILE A 1 672 ? -63.608 -22.547 -15.085 1.00 25.05 672 ILE A C 1
ATOM 5296 O O . ILE A 1 672 ? -63.455 -23.198 -16.107 1.00 25.15 672 ILE A O 1
ATOM 5301 N N . CYS A 1 673 ? -63.969 -21.279 -15.107 1.00 25.75 673 CYS A N 1
ATOM 5302 C CA . CYS A 1 673 ? -64.099 -20.548 -16.344 1.00 25.92 673 CYS A CA 1
ATOM 5303 C C . CYS A 1 673 ? -63.806 -19.052 -16.172 1.00 25.01 673 CYS A C 1
ATOM 5304 O O . CYS A 1 673 ? -64.394 -18.374 -15.301 1.00 24.60 673 CYS A O 1
ATOM 5307 N N . SER A 1 674 ? -62.878 -18.549 -16.981 1.00 20.30 674 SER A N 1
ATOM 5308 C CA . SER A 1 674 ? -62.577 -17.118 -17.059 1.00 19.49 674 SER A CA 1
ATOM 5309 C C . SER A 1 674 ? -62.520 -16.745 -18.549 1.00 18.57 674 SER A C 1
ATOM 5310 O O . SER A 1 674 ? -61.722 -17.310 -19.335 1.00 18.01 674 SER A O 1
ATOM 5313 N N . LEU A 1 675 ? -63.357 -15.791 -18.920 1.00 18.08 675 LEU A N 1
ATOM 5314 C CA . LEU A 1 675 ? -63.427 -15.267 -20.297 1.00 17.96 675 LEU A CA 1
ATOM 5315 C C . LEU A 1 675 ? -63.718 -16.431 -21.222 1.00 18.39 675 LEU A C 1
ATOM 5316 O O . LEU A 1 675 ? -63.121 -16.596 -22.279 1.00 18.17 675 LEU A O 1
ATOM 5321 N N . ALA A 1 676 ? -64.630 -17.284 -20.787 1.00 20.38 676 ALA A N 1
ATOM 5322 C CA . ALA A 1 676 ? -65.019 -18.413 -21.608 1.00 19.70 676 ALA A CA 1
ATOM 5323 C C . ALA A 1 676 ? -66.470 -18.749 -21.268 1.00 22.55 676 ALA A C 1
ATOM 5324 O O . ALA A 1 676 ? -67.065 -18.116 -20.390 1.00 23.31 676 ALA A O 1
ATOM 5326 N N . THR A 1 677 ? -66.991 -19.782 -21.926 1.00 23.45 677 THR A N 1
ATOM 5327 C CA . THR A 1 677 ? -68.385 -20.113 -22.019 1.00 24.23 677 THR A CA 1
ATOM 5328 C C . THR A 1 677 ? -68.466 -21.577 -22.363 1.00 25.28 677 THR A C 1
ATOM 5329 O O . THR A 1 677 ? -67.862 -22.066 -23.336 1.00 24.38 677 THR A O 1
ATOM 5333 N N . ASP A 1 678 ? -69.228 -22.272 -21.534 1.00 29.39 678 ASP A N 1
ATOM 5334 C CA . ASP A 1 678 ? -69.516 -23.669 -21.727 1.00 31.73 678 ASP A CA 1
ATOM 5335 C C . ASP A 1 678 ? -70.812 -23.792 -22.533 1.00 31.82 678 ASP A C 1
ATOM 5336 O O . ASP A 1 678 ? -71.732 -22.985 -22.393 1.00 31.49 678 ASP A O 1
ATOM 5341 N N . SER A 1 679 ? -70.880 -24.799 -23.388 1.00 34.29 679 SER A N 1
ATOM 5342 C CA . SER A 1 679 ? -72.103 -25.034 -24.143 1.00 36.09 679 SER A CA 1
ATOM 5343 C C . SER A 1 679 ? -72.436 -26.510 -24.252 1.00 35.88 679 SER A C 1
ATOM 5344 O O . SER A 1 679 ? -71.892 -27.332 -23.504 1.00 36.68 679 SER A O 1
ATOM 5347 N N . THR A 1 680 ? -73.310 -26.851 -25.187 1.00 35.79 680 THR A N 1
ATOM 5348 C CA . THR A 1 680 ? -73.734 -28.250 -25.329 1.00 39.61 680 THR A CA 1
ATOM 5349 C C . THR A 1 680 ? -72.792 -29.089 -26.221 1.00 42.68 680 THR A C 1
ATOM 5350 O O . THR A 1 680 ? -72.533 -30.281 -25.934 1.00 39.59 680 THR A O 1
ATOM 5354 N N . ASP A 1 681 ? -72.290 -28.462 -27.293 1.00 46.73 681 ASP A N 1
ATOM 5355 C CA . ASP A 1 681 ? -71.386 -29.112 -28.264 1.00 45.77 681 ASP A CA 1
ATOM 5356 C C . ASP A 1 681 ? -70.009 -28.462 -28.180 1.00 40.37 681 ASP A C 1
ATOM 5357 O O . ASP A 1 681 ? -68.957 -29.113 -28.293 1.00 35.90 681 ASP A O 1
ATOM 5362 N N . LYS A 1 682 ? -70.038 -27.150 -28.025 1.00 38.21 682 LYS A N 1
ATOM 5363 C CA . LYS A 1 682 ? -68.866 -26.352 -28.286 1.00 36.72 682 LYS A CA 1
ATOM 5364 C C . LYS A 1 682 ? -68.593 -25.445 -27.105 1.00 35.90 682 LYS A C 1
ATOM 5365 O O . LYS A 1 682 ? -69.481 -24.869 -26.449 1.00 36.76 682 LYS A O 1
ATOM 5371 N N . VAL A 1 683 ? -67.325 -25.329 -26.831 1.00 30.05 683 VAL A N 1
ATOM 5372 C CA . VAL A 1 683 ? -66.894 -24.456 -25.791 1.00 28.10 683 VAL A CA 1
ATOM 5373 C C . VAL A 1 683 ? -66.459 -23.110 -26.428 1.00 25.82 683 VAL A C 1
ATOM 5374 O O . VAL A 1 683 ? -65.957 -23.105 -27.553 1.00 26.11 683 VAL A O 1
ATOM 5378 N N . THR A 1 684 ? -66.735 -21.981 -25.791 1.00 22.65 684 THR A N 1
ATOM 5379 C CA . THR A 1 684 ? -66.208 -20.702 -26.319 1.00 23.64 684 THR A CA 1
ATOM 5380 C C . THR A 1 684 ? -65.089 -20.089 -25.452 1.00 23.39 684 THR A C 1
ATOM 5381 O O . THR A 1 684 ? -65.251 -20.028 -24.246 1.00 26.81 684 THR A O 1
ATOM 5385 N N . LEU A 1 685 ? -63.999 -19.593 -26.028 1.00 20.06 685 LEU A N 1
ATOM 5386 C CA . LEU A 1 685 ? -62.940 -18.949 -25.200 1.00 19.22 685 LEU A CA 1
ATOM 5387 C C . LEU A 1 685 ? -62.553 -17.603 -25.804 1.00 18.46 685 LEU A C 1
ATOM 5388 O O . LEU A 1 685 ? -62.149 -17.564 -26.974 1.00 15.76 685 LEU A O 1
ATOM 5393 N N . GLU A 1 686 ? -62.690 -16.528 -25.027 1.00 18.27 686 GLU A N 1
ATOM 5394 C CA . GLU A 1 686 ? -62.235 -15.211 -25.432 1.00 19.12 686 GLU A CA 1
ATOM 5395 C C . GLU A 1 686 ? -60.723 -15.122 -25.499 1.00 18.14 686 GLU A C 1
ATOM 5396 O O . GLU A 1 686 ? -60.065 -16.026 -25.089 1.00 17.54 686 GLU A O 1
ATOM 5402 N N . PRO A 1 687 ? -60.155 -14.020 -26.020 1.00 19.38 687 PRO A N 1
ATOM 5403 C CA . PRO A 1 687 ? -58.696 -14.028 -25.887 1.00 18.15 687 PRO A CA 1
ATOM 5404 C C . PRO A 1 687 ? -58.337 -14.093 -24.395 1.00 17.13 687 PRO A C 1
ATOM 5405 O O . PRO A 1 687 ? -59.032 -13.494 -23.556 1.00 16.19 687 PRO A O 1
ATOM 5409 N N . ASN A 1 688 ? -57.297 -14.855 -24.055 1.00 15.50 688 ASN A N 1
ATOM 5410 C CA . ASN A 1 688 ? -56.900 -14.942 -22.644 1.00 15.15 688 ASN A CA 1
ATOM 5411 C C . ASN A 1 688 ? -57.898 -15.723 -21.745 1.00 15.48 688 ASN A C 1
ATOM 5412 O O . ASN A 1 688 ? -57.810 -15.678 -20.517 1.00 15.15 688 ASN A O 1
ATOM 5417 N N . GLY A 1 689 ? -58.866 -16.392 -22.365 1.00 15.29 689 GLY A N 1
ATOM 5418 C CA . GLY A 1 689 ? -59.853 -17.185 -21.647 1.00 14.73 689 GLY A CA 1
ATOM 5419 C C . GLY A 1 689 ? -59.272 -18.516 -21.273 1.00 15.31 689 GLY A C 1
ATOM 5420 O O . GLY A 1 689 ? -58.282 -18.948 -21.859 1.00 15.33 689 GLY A O 1
ATOM 5421 N N . VAL A 1 690 ? -59.887 -19.180 -20.288 1.00 16.57 690 VAL A N 1
ATOM 5422 C CA . VAL A 1 690 ? -59.433 -20.519 -19.845 1.00 15.63 690 VAL A CA 1
ATOM 5423 C C . VAL A 1 690 ? -60.606 -21.272 -19.257 1.00 15.56 690 VAL A C 1
ATOM 5424 O O . VAL A 1 690 ? -61.455 -20.662 -18.589 1.00 13.85 690 VAL A O 1
ATOM 5428 N N . LEU A 1 691 ? -60.593 -22.598 -19.479 1.00 15.57 691 LEU A N 1
ATOM 5429 C CA . LEU A 1 691 ? -61.521 -23.539 -18.875 1.00 15.51 691 LEU A CA 1
ATOM 5430 C C . LEU A 1 691 ? -60.776 -24.716 -18.305 1.00 16.33 691 LEU A C 1
ATOM 5431 O O . LEU A 1 691 ? -59.731 -25.156 -18.833 1.00 16.63 691 LEU A O 1
ATOM 5436 N N . ALA A 1 692 ? -61.346 -25.250 -17.232 1.00 17.13 692 ALA A N 1
ATOM 5437 C CA . ALA A 1 692 ? -60.898 -26.534 -16.611 1.00 18.15 692 ALA A CA 1
ATOM 5438 C C . ALA A 1 692 ? -62.062 -27.512 -16.512 1.00 17.94 692 ALA A C 1
ATOM 5439 O O . ALA A 1 692 ? -63.151 -27.156 -16.029 1.00 16.81 692 ALA A O 1
ATOM 5441 N N . PHE A 1 693 ? -61.796 -28.745 -16.929 1.00 19.11 693 PHE A N 1
ATOM 5442 C CA . PHE A 1 693 ? -62.772 -29.839 -16.828 1.00 21.58 693 PHE A CA 1
ATOM 5443 C C . PHE A 1 693 ? -62.205 -30.995 -15.988 1.00 25.37 693 PHE A C 1
ATOM 5444 O O . PHE A 1 693 ? -60.983 -31.231 -15.966 1.00 22.81 693 PHE A O 1
ATOM 5452 N N . ARG A 1 694 ? -63.091 -31.679 -15.258 1.00 27.90 694 ARG A N 1
ATOM 5453 C CA . ARG A 1 694 ? -62.770 -32.994 -14.659 1.00 27.33 694 ARG A CA 1
ATOM 5454 C C . ARG A 1 694 ? -63.544 -34.152 -15.341 1.00 25.71 694 ARG A C 1
ATOM 5455 O O . ARG A 1 694 ? -64.750 -34.087 -15.542 1.00 23.26 694 ARG A O 1
ATOM 5463 N N . ARG A 1 695 ? -62.830 -35.220 -15.659 1.00 27.24 695 ARG A N 1
ATOM 5464 C CA . ARG A 1 695 ? -63.440 -36.397 -16.267 1.00 28.74 695 ARG A CA 1
ATOM 5465 C C . ARG A 1 695 ? -62.710 -37.713 -15.860 1.00 30.14 695 ARG A C 1
ATOM 5466 O O . ARG A 1 695 ? -62.973 -38.804 -16.384 1.00 32.57 695 ARG A O 1
ATOM 5475 N N . ARG B 1 8 ? -33.489 37.697 -4.050 1.00 39.35 8 ARG B N 1
ATOM 5476 C CA . ARG B 1 8 ? -32.177 38.349 -3.663 1.00 38.26 8 ARG B CA 1
ATOM 5477 C C . ARG B 1 8 ? -31.814 39.683 -4.322 1.00 37.86 8 ARG B C 1
ATOM 5478 O O . ARG B 1 8 ? -30.868 40.333 -3.867 1.00 41.83 8 ARG B O 1
ATOM 5486 N N . ALA B 1 9 ? -32.494 40.101 -5.385 1.00 33.69 9 ALA B N 1
ATOM 5487 C CA . ALA B 1 9 ? -32.360 41.513 -5.780 1.00 32.27 9 ALA B CA 1
ATOM 5488 C C . ALA B 1 9 ? -31.515 41.829 -7.027 1.00 29.65 9 ALA B C 1
ATOM 5489 O O . ALA B 1 9 ? -30.304 41.644 -7.054 1.00 28.84 9 ALA B O 1
ATOM 5491 N N . HIS B 1 10 ? -32.183 42.388 -8.017 1.00 26.81 10 HIS B N 1
ATOM 5492 C CA . HIS B 1 10 ? -31.644 42.539 -9.339 1.00 24.60 10 HIS B CA 1
ATOM 5493 C C . HIS B 1 10 ? -30.577 43.602 -9.466 1.00 23.75 10 HIS B C 1
ATOM 5494 O O . HIS B 1 10 ? -30.808 44.771 -9.183 1.00 22.52 10 HIS B O 1
ATOM 5501 N N . ARG B 1 11 ? -29.400 43.215 -9.918 1.00 22.89 11 ARG B N 1
ATOM 5502 C CA . ARG B 1 11 ? -28.363 44.164 -10.215 1.00 21.01 11 ARG B CA 1
ATOM 5503 C C . ARG B 1 11 ? -27.844 43.820 -11.600 1.00 21.07 11 ARG B C 1
ATOM 5504 O O . ARG B 1 11 ? -27.321 42.711 -11.815 1.00 22.11 11 ARG B O 1
ATOM 5512 N N . TRP B 1 12 ? -27.991 44.749 -12.551 1.00 18.84 12 TRP B N 1
ATOM 5513 C CA . TRP B 1 12 ? -27.646 44.487 -13.950 1.00 16.75 12 TRP B CA 1
ATOM 5514 C C . TRP B 1 12 ? -26.348 45.177 -14.224 1.00 16.21 12 TRP B C 1
ATOM 5515 O O . TRP B 1 12 ? -26.207 46.322 -13.811 1.00 16.86 12 TRP B O 1
ATOM 5526 N N . PRO B 1 13 ? -25.360 44.516 -14.899 1.00 15.43 13 PRO B N 1
ATOM 5527 C CA . PRO B 1 13 ? -24.064 45.204 -15.098 1.00 14.32 13 PRO B CA 1
ATOM 5528 C C . PRO B 1 13 ? -24.235 46.488 -15.915 1.00 15.14 13 PRO B C 1
ATOM 552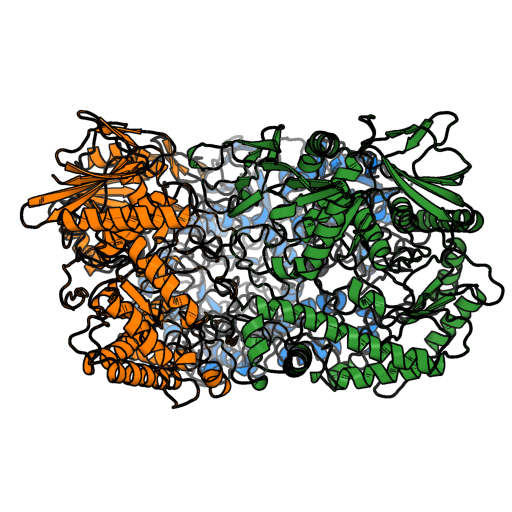9 O O . PRO B 1 13 ? -24.988 46.487 -16.907 1.00 16.05 13 PRO B O 1
ATOM 5533 N N . GLN B 1 14 ? -23.501 47.531 -15.546 1.00 14.05 14 GLN B N 1
ATOM 5534 C CA . GLN B 1 14 ? -23.733 48.909 -15.990 1.00 14.55 14 GLN B CA 1
ATOM 5535 C C . GLN B 1 14 ? -22.649 49.314 -16.961 1.00 13.83 14 GLN B C 1
ATOM 5536 O O . GLN B 1 14 ? -21.580 48.711 -16.958 1.00 13.15 14 GLN B O 1
ATOM 5542 N N . PRO B 1 15 ? -22.892 50.358 -17.755 1.00 13.54 15 PRO B N 1
ATOM 5543 C CA . PRO B 1 15 ? -21.948 50.742 -18.786 1.00 13.56 15 PRO B CA 1
ATOM 5544 C C . PRO B 1 15 ? -20.596 51.118 -18.237 1.00 13.36 15 PRO B C 1
ATOM 5545 O O . PRO B 1 15 ? -20.462 51.412 -17.062 1.00 12.30 15 PRO B O 1
ATOM 5549 N N . LEU B 1 16 ? -19.611 51.169 -19.123 1.00 13.83 16 LEU B N 1
ATOM 5550 C CA . LEU B 1 16 ? -18.352 51.759 -18.777 1.00 14.74 16 LEU B CA 1
ATOM 5551 C C . LEU B 1 16 ? -18.578 53.246 -18.605 1.00 17.28 16 LEU B C 1
ATOM 5552 O O . LEU B 1 16 ? -19.511 53.800 -19.211 1.00 19.05 16 LEU B O 1
ATOM 5557 N N . PRO B 1 17 ? -17.701 53.910 -17.823 1.00 19.14 17 PRO B N 1
ATOM 5558 C CA . PRO B 1 17 ? -17.717 55.352 -17.595 1.00 20.24 17 PRO B CA 1
ATOM 5559 C C . PRO B 1 17 ? -17.881 56.176 -18.867 1.00 20.29 17 PRO B C 1
ATOM 5560 O O . PRO B 1 17 ? -17.034 56.148 -19.792 1.00 19.45 17 PRO B O 1
ATOM 5564 N N . GLY B 1 18 ? -18.975 56.903 -18.903 1.00 21.48 18 GLY B N 1
ATOM 5565 C CA . GLY B 1 18 ? -19.225 57.740 -20.046 1.00 25.35 18 GLY B CA 1
ATOM 5566 C C . GLY B 1 18 ? -20.016 57.094 -21.163 1.00 29.31 18 GLY B C 1
ATOM 5567 O O . GLY B 1 18 ? -20.275 57.761 -22.148 1.00 32.96 18 GLY B O 1
ATOM 5568 N N . ASN B 1 19 ? -20.378 55.804 -21.056 1.00 28.46 19 ASN B N 1
ATOM 5569 C CA . ASN B 1 19 ? -21.213 55.167 -22.093 1.00 24.45 19 ASN B CA 1
ATOM 5570 C C . ASN B 1 19 ? -22.688 55.107 -21.701 1.00 23.31 19 ASN B C 1
ATOM 5571 O O . ASN B 1 19 ? -23.047 55.189 -20.537 1.00 22.08 19 ASN B O 1
ATOM 5576 N N . ASP B 1 20 ? -23.542 54.988 -22.705 1.00 25.37 20 ASP B N 1
ATOM 5577 C CA . ASP B 1 20 ? -24.972 54.812 -22.534 1.00 25.22 20 ASP B CA 1
ATOM 5578 C C . ASP B 1 20 ? -25.227 53.359 -22.228 1.00 21.75 20 ASP B C 1
ATOM 5579 O O . ASP B 1 20 ? -24.448 52.497 -22.625 1.00 20.77 20 ASP B O 1
ATOM 5584 N N . ARG B 1 21 ? -26.340 53.096 -21.562 1.00 20.37 21 ARG B N 1
ATOM 5585 C CA . ARG B 1 21 ? -26.875 51.737 -21.442 1.00 20.64 21 ARG B CA 1
ATOM 5586 C C . ARG B 1 21 ? -27.240 51.147 -22.816 1.00 18.35 21 ARG B C 1
ATOM 5587 O O . ARG B 1 21 ? -28.013 51.747 -23.564 1.00 17.63 21 ARG B O 1
ATOM 5595 N N . LYS B 1 22 ? -26.638 49.999 -23.146 1.00 17.57 22 LYS B N 1
ATOM 5596 C CA . LYS B 1 22 ? -26.867 49.253 -24.399 1.00 17.42 22 LYS B CA 1
ATOM 5597 C C . LYS B 1 22 ? -27.165 47.785 -24.099 1.00 16.44 22 LYS B C 1
ATOM 5598 O O . LYS B 1 22 ? -26.671 47.273 -23.078 1.00 16.13 22 LYS B O 1
ATOM 5604 N N . ILE B 1 23 ? -27.914 47.110 -24.993 1.00 13.89 23 ILE B N 1
ATOM 5605 C CA . ILE B 1 23 ? -27.919 45.659 -25.021 1.00 13.35 23 ILE B CA 1
ATOM 5606 C C . ILE B 1 23 ? -26.474 45.191 -25.020 1.00 13.21 23 ILE B C 1
ATOM 5607 O O . ILE B 1 23 ? -25.654 45.656 -25.812 1.00 13.02 23 ILE B O 1
ATOM 5612 N N . TRP B 1 24 ? -26.138 44.279 -24.122 1.00 13.78 24 TRP B N 1
ATOM 5613 C CA . TRP B 1 24 ? -24.760 43.823 -24.094 1.00 14.03 24 TRP B CA 1
ATOM 5614 C C . TRP B 1 24 ? -24.562 42.818 -25.214 1.00 15.04 24 TRP B C 1
ATOM 5615 O O . TRP B 1 24 ? -25.462 42.046 -25.509 1.00 17.37 24 TRP B O 1
ATOM 5626 N N . PHE B 1 25 ? -23.396 42.782 -25.848 1.00 14.87 25 PHE B N 1
ATOM 5627 C CA . PHE B 1 25 ? -23.181 41.881 -26.979 1.00 13.51 25 PHE B CA 1
ATOM 5628 C C . PHE B 1 25 ? -21.732 41.483 -27.002 1.00 13.40 25 PHE B C 1
ATOM 5629 O O . PHE B 1 25 ? -20.858 42.327 -27.166 1.00 13.57 25 PHE B O 1
ATOM 5637 N N . GLY B 1 26 ? -21.455 40.213 -26.829 1.00 13.90 26 GLY B N 1
ATOM 5638 C CA . GLY B 1 26 ? -20.065 39.810 -26.736 1.00 15.15 26 GLY B CA 1
ATOM 5639 C C . GLY B 1 26 ? -19.811 38.320 -26.691 1.00 15.73 26 GLY B C 1
ATOM 5640 O O . GLY B 1 26 ? -20.532 37.560 -27.330 1.00 18.40 26 GLY B O 1
ATOM 5641 N N . ALA B 1 27 ? -18.811 37.903 -25.918 1.00 14.86 27 ALA B N 1
ATOM 5642 C CA . ALA B 1 27 ? -18.301 36.540 -25.971 1.00 14.42 27 ALA B CA 1
ATOM 5643 C C . ALA B 1 27 ? -17.240 36.279 -24.888 1.00 14.59 27 ALA B C 1
ATOM 5644 O O . ALA B 1 27 ? -16.564 37.203 -24.440 1.00 13.75 27 ALA B O 1
ATOM 5646 N N . ASP B 1 28 ? -17.112 35.013 -24.479 1.00 15.15 28 ASP B N 1
ATOM 5647 C CA . ASP B 1 28 ? -15.853 34.448 -23.893 1.00 16.03 28 ASP B CA 1
ATOM 5648 C C . ASP B 1 28 ? -14.676 34.824 -24.799 1.00 14.44 28 ASP B C 1
ATOM 5649 O O . ASP B 1 28 ? -14.705 34.558 -26.013 1.00 13.32 28 ASP B O 1
ATOM 5654 N N . TYR B 1 29 ? -13.663 35.459 -24.228 1.00 15.21 29 TYR B N 1
ATOM 5655 C CA . TYR B 1 29 ? -12.483 35.879 -24.977 1.00 15.13 29 TYR B CA 1
ATOM 5656 C C . TYR B 1 29 ? -11.339 35.250 -24.253 1.00 15.52 29 TYR B C 1
ATOM 5657 O O . TYR B 1 29 ? -11.301 35.258 -23.003 1.00 16.41 29 TYR B O 1
ATOM 5666 N N . ASN B 1 30 ? -10.430 34.655 -25.004 1.00 16.12 30 ASN B N 1
ATOM 5667 C CA A ASN B 1 30 ? -9.383 33.842 -24.405 0.50 16.73 30 ASN B CA 1
ATOM 5668 C CA B ASN B 1 30 ? -9.361 33.839 -24.414 0.50 17.79 30 ASN B CA 1
ATOM 5669 C C . ASN B 1 30 ? -7.985 34.236 -24.950 1.00 18.53 30 ASN B C 1
ATOM 5670 O O . ASN B 1 30 ? -7.244 33.377 -25.520 1.00 20.12 30 ASN B O 1
ATOM 5679 N N . PRO B 1 31 ? -7.604 35.541 -24.777 1.00 20.44 31 PRO B N 1
ATOM 5680 C CA . PRO B 1 31 ? -6.320 36.115 -25.294 1.00 20.81 31 PRO B CA 1
ATOM 5681 C C . PRO B 1 31 ? -5.062 35.344 -24.856 1.00 23.43 31 PRO B C 1
ATOM 5682 O O . PRO B 1 31 ? -4.026 35.389 -25.528 1.00 25.45 31 PRO B O 1
ATOM 5686 N N . ASP B 1 32 ? -5.189 34.625 -23.750 1.00 23.51 32 ASP B N 1
ATOM 5687 C CA . ASP B 1 32 ? -4.122 33.814 -23.221 1.00 24.36 32 ASP B CA 1
ATOM 5688 C C . ASP B 1 32 ? -3.815 32.528 -23.995 1.00 22.73 32 ASP B C 1
ATOM 5689 O O . ASP B 1 32 ? -2.892 31.861 -23.612 1.00 21.54 32 ASP B O 1
ATOM 5694 N N . GLN B 1 33 ? -4.572 32.177 -25.039 1.00 23.17 33 GLN B N 1
ATOM 5695 C CA . GLN B 1 33 ? -4.184 31.082 -25.945 1.00 26.91 33 GLN B CA 1
ATOM 5696 C C . GLN B 1 33 ? -3.503 31.595 -27.225 1.00 27.90 33 GLN B C 1
ATOM 5697 O O . GLN B 1 33 ? -3.215 30.825 -28.149 1.00 30.29 33 GLN B O 1
ATOM 5703 N N . TRP B 1 34 ? -3.310 32.904 -27.301 1.00 26.65 34 TRP B N 1
ATOM 5704 C CA . TRP B 1 34 ? -2.855 33.531 -28.521 1.00 26.69 34 TRP B CA 1
ATOM 5705 C C . TRP B 1 34 ? -1.647 34.415 -28.205 1.00 27.23 34 TRP B C 1
ATOM 5706 O O . TRP B 1 34 ? -1.495 34.860 -27.045 1.00 24.01 34 TRP B O 1
ATOM 5717 N N . PRO B 1 35 ? -0.758 34.628 -29.208 1.00 28.00 35 PRO B N 1
ATOM 5718 C CA . PRO B 1 35 ? 0.282 35.664 -29.026 1.00 30.12 35 PRO B CA 1
ATOM 5719 C C . PRO B 1 35 ? -0.407 36.975 -28.698 1.00 31.82 35 PRO B C 1
ATOM 5720 O O . PRO B 1 35 ? -1.512 37.274 -29.228 1.00 31.49 35 PRO B O 1
ATOM 5724 N N . GLU B 1 36 ? 0.248 37.740 -27.833 1.00 31.21 36 GLU B N 1
ATOM 5725 C CA . GLU B 1 36 ? -0.162 39.073 -27.470 1.00 31.85 36 GLU B CA 1
ATOM 5726 C C . GLU B 1 36 ? -0.473 39.977 -28.655 1.00 31.93 36 GLU B C 1
ATOM 5727 O O . GLU B 1 36 ? -1.465 40.725 -28.592 1.00 32.99 36 GLU B O 1
ATOM 5733 N N . ASP B 1 37 ? 0.323 39.895 -29.729 1.00 30.71 37 ASP B N 1
ATOM 5734 C CA . ASP B 1 37 ? 0.187 40.837 -30.872 1.00 32.35 37 ASP B CA 1
ATOM 5735 C C . ASP B 1 37 ? -1.153 40.746 -31.671 1.00 29.81 37 ASP B C 1
ATOM 5736 O O . ASP B 1 37 ? -1.445 41.599 -32.535 1.00 28.04 37 ASP B O 1
ATOM 5741 N N . VAL B 1 38 ? -1.968 39.731 -31.346 1.00 28.62 38 VAL B N 1
ATOM 5742 C CA . VAL B 1 38 ? -3.239 39.451 -32.027 1.00 25.95 38 VAL B CA 1
ATOM 5743 C C . VAL B 1 38 ? -4.350 40.342 -31.447 1.00 25.52 38 VAL B C 1
ATOM 5744 O O . VAL B 1 38 ? -5.396 40.540 -32.055 1.00 25.62 38 VAL B O 1
ATOM 5748 N N . GLN B 1 39 ? -4.120 40.900 -30.267 1.00 26.38 39 GLN B N 1
ATOM 5749 C CA . GLN B 1 39 ? -5.206 41.586 -29.544 1.00 26.28 39 GLN B CA 1
ATOM 5750 C C . GLN B 1 39 ? -5.692 42.843 -30.249 1.00 27.55 39 GLN B C 1
ATOM 5751 O O . GLN B 1 39 ? -6.897 43.152 -30.198 1.00 26.82 39 GLN B O 1
ATOM 5757 N N . ASP B 1 40 ? -4.781 43.575 -30.915 1.00 28.84 40 ASP B N 1
ATOM 5758 C CA . ASP B 1 40 ? -5.202 44.841 -31.564 1.00 28.27 40 ASP B CA 1
ATOM 5759 C C . ASP B 1 40 ? -6.183 44.495 -32.684 1.00 26.09 40 ASP B C 1
ATOM 5760 O O . ASP B 1 40 ? -7.182 45.231 -32.907 1.00 22.09 40 ASP B O 1
ATOM 5765 N N . GLU B 1 41 ? -5.876 43.389 -33.390 1.00 24.35 41 GLU B N 1
ATOM 5766 C CA . GLU B 1 41 ? -6.765 42.902 -34.449 1.00 27.31 41 GLU B CA 1
ATOM 5767 C C . GLU B 1 41 ? -8.108 42.503 -33.830 1.00 24.89 41 GLU B C 1
ATOM 5768 O O . GLU B 1 41 ? -9.164 42.980 -34.290 1.00 23.97 41 GLU B O 1
ATOM 5774 N N . ASP B 1 42 ? -8.064 41.639 -32.807 1.00 20.35 42 ASP B N 1
ATOM 5775 C CA . ASP B 1 42 ? -9.292 41.216 -32.120 1.00 20.08 42 ASP B CA 1
ATOM 5776 C C . ASP B 1 42 ? -10.158 42.433 -31.777 1.00 18.76 42 ASP B C 1
ATOM 5777 O O . ASP B 1 42 ? -11.315 42.487 -32.102 1.00 17.77 42 ASP B O 1
ATOM 5782 N N . ILE B 1 43 ? -9.573 43.415 -31.123 1.00 18.50 43 ILE B N 1
ATOM 5783 C CA . ILE B 1 43 ? -10.326 44.542 -30.683 1.00 18.99 43 ILE B CA 1
ATOM 5784 C C . ILE B 1 43 ? -10.907 45.354 -31.833 1.00 19.76 43 ILE B C 1
ATOM 5785 O O . ILE B 1 43 ? -12.076 45.787 -31.764 1.00 21.24 43 ILE B O 1
ATOM 5790 N N . ARG B 1 44 ? -10.121 45.541 -32.893 1.00 18.29 44 ARG B N 1
ATOM 5791 C CA . ARG B 1 44 ? -10.605 46.243 -34.081 1.00 18.14 44 ARG B CA 1
ATOM 5792 C C . ARG B 1 44 ? -11.862 45.504 -34.612 1.00 16.39 44 ARG B C 1
ATOM 5793 O O . ARG B 1 44 ? -12.884 46.112 -34.907 1.00 15.22 44 ARG B O 1
ATOM 5801 N N . LEU B 1 45 ? -11.795 44.181 -34.654 1.00 15.67 45 LEU B N 1
ATOM 5802 C CA . LEU B 1 45 ? -12.879 43.400 -35.184 1.00 14.86 45 LEU B CA 1
ATOM 5803 C C . LEU B 1 45 ? -14.103 43.349 -34.253 1.00 15.16 45 LEU B C 1
ATOM 5804 O O . LEU B 1 45 ? -15.234 43.225 -34.689 1.00 15.96 45 LEU B O 1
ATOM 5809 N N . MET B 1 46 ? -13.876 43.451 -32.958 1.00 15.82 46 MET B N 1
ATOM 5810 C CA . MET B 1 46 ? -14.962 43.542 -31.988 1.00 16.51 46 MET B CA 1
ATOM 5811 C C . MET B 1 46 ? -15.685 44.868 -32.178 1.00 16.99 46 MET B C 1
ATOM 5812 O O . MET B 1 46 ? -16.928 44.913 -32.228 1.00 17.59 46 MET B O 1
ATOM 5817 N N . LYS B 1 47 ? -14.909 45.950 -32.307 1.00 15.84 47 LYS B N 1
ATOM 5818 C CA . LYS B 1 47 ? -15.487 47.285 -32.507 1.00 16.65 47 LYS B CA 1
ATOM 5819 C C . LYS B 1 47 ? -16.349 47.315 -33.786 1.00 16.96 47 LYS B C 1
ATOM 5820 O O . LYS B 1 47 ? -17.505 47.762 -33.767 1.00 16.45 47 LYS B O 1
ATOM 5826 N N . GLN B 1 48 ? -15.760 46.862 -34.898 1.00 16.61 48 GLN B N 1
ATOM 5827 C CA . GLN B 1 48 ? -16.460 46.770 -36.160 1.00 17.54 48 GLN B CA 1
ATOM 5828 C C . GLN B 1 48 ? -17.710 45.878 -36.011 1.00 18.09 48 GLN B C 1
ATOM 5829 O O . GLN B 1 48 ? -18.713 46.163 -36.663 1.00 18.83 48 GLN B O 1
ATOM 5835 N N . ALA B 1 49 ? -17.675 44.820 -35.175 1.00 15.01 49 ALA B N 1
ATOM 5836 C CA . ALA B 1 49 ? -18.861 43.988 -35.015 1.00 13.65 49 ALA B CA 1
ATOM 5837 C C . ALA B 1 49 ? -19.863 44.572 -34.047 1.00 13.78 49 ALA B C 1
ATOM 5838 O O . ALA B 1 49 ? -20.937 44.017 -33.871 1.00 13.69 49 ALA B O 1
ATOM 5840 N N . GLY B 1 50 ? -19.520 45.649 -33.350 1.00 14.69 50 GLY B N 1
ATOM 5841 C CA . GLY B 1 50 ? -20.462 46.194 -32.351 1.00 14.07 50 GLY B CA 1
ATOM 5842 C C . GLY B 1 50 ? -20.397 45.376 -31.052 1.00 14.66 50 GLY B C 1
ATOM 5843 O O . GLY B 1 50 ? -21.290 45.445 -30.255 1.00 14.61 50 GLY B O 1
ATOM 5844 N N . VAL B 1 51 ? -19.326 44.605 -30.831 1.00 14.29 51 VAL B N 1
ATOM 5845 C CA . VAL B 1 51 ? -19.126 43.967 -29.540 1.00 13.20 51 VAL B CA 1
ATOM 5846 C C . VAL B 1 51 ? -18.800 45.023 -28.489 1.00 13.50 51 VAL B C 1
ATOM 5847 O O . VAL B 1 51 ? -17.917 45.858 -28.695 1.00 13.27 51 VAL B O 1
ATOM 5851 N N . ASN B 1 52 ? -19.539 45.002 -27.373 1.00 13.18 52 ASN B N 1
ATOM 5852 C CA . ASN B 1 52 ? -19.282 45.922 -26.245 1.00 12.37 52 ASN B CA 1
ATOM 5853 C C . ASN B 1 52 ? -18.968 45.256 -24.877 1.00 11.72 52 ASN B C 1
ATOM 5854 O O . ASN B 1 52 ? -18.846 45.941 -23.854 1.00 11.81 52 ASN B O 1
ATOM 5859 N N . ILE B 1 53 ? -18.802 43.930 -24.834 1.00 11.44 53 ILE B N 1
ATOM 5860 C CA . ILE B 1 53 ? -18.415 43.265 -23.601 1.00 10.73 53 ILE B CA 1
ATOM 5861 C C . ILE B 1 53 ? -17.708 41.956 -23.961 1.00 11.06 53 ILE B C 1
ATOM 5862 O O . ILE B 1 53 ? -17.992 41.339 -24.978 1.00 11.36 53 ILE B O 1
ATOM 5867 N N . VAL B 1 54 ? -16.808 41.507 -23.107 1.00 11.52 54 VAL B N 1
ATOM 5868 C CA . VAL B 1 54 ? -16.245 40.151 -23.218 1.00 12.41 54 VAL B CA 1
ATOM 5869 C C . VAL B 1 54 ? -16.181 39.497 -21.836 1.00 12.46 54 VAL B C 1
ATOM 5870 O O . VAL B 1 54 ? -16.050 40.188 -20.827 1.00 12.21 54 VAL B O 1
ATOM 5874 N N . SER B 1 55 ? -16.171 38.171 -21.813 1.00 13.05 55 SER B N 1
ATOM 5875 C CA . SER B 1 55 ? -15.906 37.469 -20.578 1.00 14.52 55 SER B CA 1
ATOM 5876 C C . SER B 1 55 ? -14.499 36.895 -20.601 1.00 13.49 55 SER B C 1
ATOM 5877 O O . SER B 1 55 ? -14.178 36.076 -21.422 1.00 13.97 55 SER B O 1
ATOM 5880 N N . LEU B 1 56 ? -13.701 37.303 -19.638 1.00 13.73 56 LEU B N 1
ATOM 5881 C CA . LEU B 1 56 ? -12.292 37.038 -19.607 1.00 13.95 56 LEU B CA 1
ATOM 5882 C C . LEU B 1 56 ? -11.925 36.107 -18.466 1.00 13.74 56 LEU B C 1
ATOM 5883 O O . LEU B 1 56 ? -12.535 36.162 -17.391 1.00 13.77 56 LEU B O 1
ATOM 5888 N N . ALA B 1 57 ? -10.886 35.303 -18.685 1.00 12.77 57 ALA B N 1
ATOM 5889 C CA . ALA B 1 57 ? -10.239 34.535 -17.613 1.00 14.09 57 ALA B CA 1
ATOM 5890 C C . ALA B 1 57 ? -10.994 33.316 -17.083 1.00 14.08 57 ALA B C 1
ATOM 5891 O O . ALA B 1 57 ? -10.621 32.772 -16.058 1.00 14.55 57 ALA B O 1
ATOM 5893 N N . ILE B 1 58 ? -12.039 32.884 -17.766 1.00 14.83 58 ILE B N 1
ATOM 5894 C CA . ILE B 1 58 ? -12.895 31.841 -17.210 1.00 14.82 58 ILE B CA 1
ATOM 5895 C C . ILE B 1 58 ? -12.114 30.547 -16.869 1.00 15.83 58 ILE B C 1
ATOM 5896 O O . ILE B 1 58 ? -12.389 29.905 -15.842 1.00 15.54 58 ILE B O 1
ATOM 5901 N N . PHE B 1 59 ? -11.175 30.160 -17.734 1.00 15.96 59 PHE B N 1
ATOM 5902 C CA . PHE B 1 59 ? -10.444 28.932 -17.523 1.00 18.48 59 PHE B CA 1
ATOM 5903 C C . PHE B 1 59 ? -8.959 29.209 -17.240 1.00 20.56 59 PHE B C 1
ATOM 5904 O O . PHE B 1 59 ? -8.107 28.340 -17.441 1.00 21.99 59 PHE B O 1
ATOM 5912 N N . SER B 1 60 ? -8.675 30.382 -16.686 1.00 19.32 60 SER B N 1
ATOM 5913 C CA . SER B 1 60 ? -7.322 30.927 -16.747 1.00 20.66 60 SER B CA 1
ATOM 5914 C C . SER B 1 60 ? -6.506 30.668 -15.478 1.00 20.28 60 SER B C 1
ATOM 5915 O O . SER B 1 60 ? -5.409 31.210 -15.281 1.00 20.11 60 SER B O 1
ATOM 5918 N N . TRP B 1 61 ? -7.065 29.864 -14.587 1.00 20.32 61 TRP B N 1
ATOM 5919 C CA . TRP B 1 61 ? -6.416 29.609 -13.295 1.00 20.65 61 TRP B CA 1
ATOM 5920 C C . TRP B 1 61 ? -4.938 29.392 -13.431 1.00 21.18 61 TRP B C 1
ATOM 5921 O O . TRP B 1 61 ? -4.158 29.982 -12.680 1.00 20.46 61 TRP B O 1
ATOM 5932 N N . ALA B 1 62 ? -4.554 28.550 -14.404 1.00 20.94 62 ALA B N 1
ATOM 5933 C CA . ALA B 1 62 ? -3.185 28.139 -14.568 1.00 22.93 62 ALA B CA 1
ATOM 5934 C C . ALA B 1 62 ? -2.297 29.243 -15.101 1.00 27.39 62 ALA B C 1
ATOM 5935 O O . ALA B 1 62 ? -1.083 29.123 -15.022 1.00 28.43 62 ALA B O 1
ATOM 5937 N N . ASN B 1 63 ? -2.852 30.287 -15.703 1.00 26.65 63 ASN B N 1
ATOM 5938 C CA . ASN B 1 63 ? -1.961 31.377 -16.136 1.00 27.11 63 ASN B CA 1
ATOM 5939 C C . ASN B 1 63 ? -2.012 32.550 -15.165 1.00 24.67 63 ASN B C 1
ATOM 5940 O O . ASN B 1 63 ? -1.442 33.582 -15.436 1.00 23.52 63 ASN B O 1
ATOM 5945 N N . ILE B 1 64 ? -2.713 32.388 -14.043 1.00 24.41 64 ILE B N 1
ATOM 5946 C CA . ILE B 1 64 ? -2.797 33.440 -13.012 1.00 22.66 64 ILE B CA 1
ATOM 5947 C C . ILE B 1 64 ? -2.103 32.965 -11.735 1.00 25.74 64 ILE B C 1
ATOM 5948 O O . ILE B 1 64 ? -1.148 33.602 -11.256 1.00 27.43 64 ILE B O 1
ATOM 5953 N N . GLU B 1 65 ? -2.536 31.835 -11.192 1.00 27.22 65 GLU B N 1
ATOM 5954 C CA . GLU B 1 65 ? -1.710 31.162 -10.183 1.00 26.04 65 GLU B CA 1
ATOM 5955 C C . GLU B 1 65 ? -0.839 30.162 -10.922 1.00 25.35 65 GLU B C 1
ATOM 5956 O O . GLU B 1 65 ? -1.167 28.971 -10.985 1.00 25.59 65 GLU B O 1
ATOM 5962 N N . THR B 1 66 ? 0.264 30.651 -11.481 1.00 25.25 66 THR B N 1
ATOM 5963 C CA . THR B 1 66 ? 1.189 29.830 -12.293 1.00 26.95 66 THR B CA 1
ATOM 5964 C C . THR B 1 66 ? 1.903 28.711 -11.540 1.00 26.81 66 THR B C 1
ATOM 5965 O O . THR B 1 66 ? 2.437 27.774 -12.160 1.00 29.13 66 THR B O 1
ATOM 5969 N N . SER B 1 67 ? 1.946 28.842 -10.225 1.00 26.31 67 SER B N 1
ATOM 5970 C CA . SER B 1 67 ? 2.417 27.807 -9.336 1.00 31.11 67 SER B CA 1
ATOM 5971 C C . SER B 1 67 ? 1.926 28.193 -7.959 1.00 34.61 67 SER B C 1
ATOM 5972 O O . SER B 1 67 ? 1.528 29.351 -7.710 1.00 33.91 67 SER B O 1
ATOM 5975 N N . ASP B 1 68 ? 1.939 27.214 -7.061 1.00 35.16 68 ASP B N 1
ATOM 5976 C CA . ASP B 1 68 ? 1.223 27.344 -5.812 1.00 31.83 68 ASP B CA 1
ATOM 5977 C C . ASP B 1 68 ? 1.583 28.659 -5.124 1.00 33.53 68 ASP B C 1
ATOM 5978 O O . ASP B 1 68 ? 2.782 28.996 -5.073 1.00 34.70 68 ASP B O 1
ATOM 5983 N N . GLY B 1 69 ? 0.564 29.360 -4.586 1.00 30.05 69 GLY B N 1
ATOM 5984 C CA . GLY B 1 69 ? 0.699 30.670 -3.915 1.00 27.78 69 GLY B CA 1
ATOM 5985 C C . GLY B 1 69 ? 1.238 31.863 -4.733 1.00 27.68 69 GLY B C 1
ATOM 5986 O O . GLY B 1 69 ? 1.248 32.995 -4.241 1.00 25.80 69 GLY B O 1
ATOM 5987 N N . ASN B 1 70 ? 1.668 31.607 -5.971 1.00 29.27 70 ASN B N 1
ATOM 5988 C CA . ASN B 1 70 ? 2.223 32.609 -6.857 1.00 33.63 70 ASN B CA 1
ATOM 5989 C C . ASN B 1 70 ? 1.252 33.228 -7.932 1.00 35.01 70 ASN B C 1
ATOM 5990 O O . ASN B 1 70 ? 0.985 32.638 -8.984 1.00 34.95 70 ASN B O 1
ATOM 5995 N N . PHE B 1 71 ? 0.802 34.448 -7.661 1.00 31.73 71 PHE B N 1
ATOM 5996 C CA . PHE B 1 71 ? -0.239 35.124 -8.407 1.00 31.71 71 PHE B CA 1
ATOM 5997 C C . PHE B 1 71 ? 0.250 36.205 -9.388 1.00 34.16 71 PHE B C 1
ATOM 5998 O O . PHE B 1 71 ? 0.851 37.199 -8.979 1.00 32.15 71 PHE B O 1
ATOM 6006 N N . GLU B 1 72 ? -0.054 36.008 -10.677 1.00 34.53 72 GLU B N 1
ATOM 6007 C CA . GLU B 1 72 ? 0.482 36.779 -11.801 1.00 33.41 72 GLU B CA 1
ATOM 6008 C C . GLU B 1 72 ? -0.679 37.407 -12.603 1.00 31.96 72 GLU B C 1
ATOM 6009 O O . GLU B 1 72 ? -1.583 36.693 -13.062 1.00 30.84 72 GLU B O 1
ATOM 6015 N N . PHE B 1 73 ? -0.637 38.717 -12.816 1.00 26.31 73 PHE B N 1
ATOM 6016 C CA . PHE B 1 73 ? -1.771 39.421 -13.382 1.00 25.70 73 PHE B CA 1
ATOM 6017 C C . PHE B 1 73 ? -1.475 40.172 -14.668 1.00 26.27 73 PHE B C 1
ATOM 6018 O O . PHE B 1 73 ? -2.383 40.730 -15.294 1.00 28.82 73 PHE B O 1
ATOM 6026 N N . ASP B 1 74 ? -0.223 40.146 -15.092 1.00 25.60 74 ASP B N 1
ATOM 6027 C CA . ASP B 1 74 ? 0.229 41.126 -16.048 1.00 28.37 74 ASP B CA 1
ATOM 6028 C C . ASP B 1 74 ? -0.464 41.075 -17.401 1.00 27.42 74 ASP B C 1
ATOM 6029 O O . ASP B 1 74 ? -0.974 42.101 -17.868 1.00 26.16 74 ASP B O 1
ATOM 6034 N N . TRP B 1 75 ? -0.478 39.896 -18.038 1.00 25.25 75 TRP B N 1
ATOM 6035 C CA . TRP B 1 75 ? -1.136 39.740 -19.323 1.00 23.60 75 TRP B CA 1
ATOM 6036 C C . TRP B 1 75 ? -2.621 40.076 -19.194 1.00 24.10 75 TRP B C 1
ATOM 6037 O O . TRP B 1 75 ? -3.231 40.552 -20.152 1.00 22.86 75 TRP B O 1
ATOM 6048 N N . LEU B 1 76 ? -3.226 39.827 -18.031 1.00 20.20 76 LEU B N 1
ATOM 6049 C CA . LEU B 1 76 ? -4.665 40.020 -17.914 1.00 19.26 76 LEU B CA 1
ATOM 6050 C C . LEU B 1 76 ? -4.987 41.519 -17.742 1.00 19.30 76 LEU B C 1
ATOM 6051 O O . LEU B 1 76 ? -5.893 42.063 -18.442 1.00 16.87 76 LEU B O 1
ATOM 6056 N N . ASP B 1 77 ? -4.253 42.175 -16.828 1.00 18.94 77 ASP B N 1
ATOM 6057 C CA . ASP B 1 77 ? -4.236 43.653 -16.737 1.00 20.87 77 ASP B CA 1
ATOM 6058 C C . ASP B 1 77 ? -4.043 44.332 -18.079 1.00 20.15 77 ASP B C 1
ATOM 6059 O O . ASP B 1 77 ? -4.706 45.316 -18.397 1.00 20.32 77 ASP B O 1
ATOM 6064 N N . ARG B 1 78 ? -3.149 43.800 -18.887 1.00 20.95 78 ARG B N 1
ATOM 6065 C CA . ARG B 1 78 ? -2.816 44.478 -20.107 1.00 22.15 78 ARG B CA 1
ATOM 6066 C C . ARG B 1 78 ? -3.942 44.468 -21.156 1.00 21.09 78 ARG B C 1
ATOM 6067 O O . ARG B 1 78 ? -4.282 45.516 -21.717 1.00 19.15 78 ARG B O 1
ATOM 6075 N N . VAL B 1 79 ? -4.502 43.282 -21.420 1.00 19.32 79 VAL B N 1
ATOM 6076 C CA . VAL B 1 79 ? -5.572 43.139 -22.399 1.00 17.68 79 VAL B CA 1
ATOM 6077 C C . VAL B 1 79 ? -6.815 43.883 -21.863 1.00 16.89 79 VAL B C 1
ATOM 6078 O O . VAL B 1 79 ? -7.571 44.508 -22.622 1.00 15.29 79 VAL B O 1
ATOM 6082 N N . ILE B 1 80 ? -6.983 43.899 -20.541 1.00 18.43 80 ILE B N 1
ATOM 6083 C CA . ILE B 1 80 ? -8.093 44.651 -19.962 1.00 19.65 80 ILE B CA 1
ATOM 6084 C C . ILE B 1 80 ? -7.913 46.132 -20.211 1.00 20.96 80 ILE B C 1
ATOM 6085 O O . ILE B 1 80 ? -8.869 46.849 -20.552 1.00 23.26 80 ILE B O 1
ATOM 6090 N N . ASP B 1 81 ? -6.682 46.598 -20.096 1.00 22.62 81 ASP B N 1
ATOM 6091 C CA . ASP B 1 81 ? -6.372 47.953 -20.536 1.00 24.04 81 ASP B CA 1
ATOM 6092 C C . ASP B 1 81 ? -6.723 48.203 -22.015 1.00 21.69 81 ASP B C 1
ATOM 6093 O O . ASP B 1 81 ? -7.384 49.223 -22.339 1.00 19.27 81 ASP B O 1
ATOM 6098 N N . LYS B 1 82 ? -6.307 47.304 -22.915 1.00 18.46 82 LYS B N 1
ATOM 6099 C CA . LYS B 1 82 ? -6.721 47.499 -24.329 1.00 17.95 82 LYS B CA 1
ATOM 6100 C C . LYS B 1 82 ? -8.247 47.483 -24.448 1.00 15.99 82 LYS B C 1
ATOM 6101 O O . LYS B 1 82 ? -8.808 48.272 -25.158 1.00 15.73 82 LYS B O 1
ATOM 6107 N N . LEU B 1 83 ? -8.927 46.587 -23.759 1.00 15.10 83 LEU B N 1
ATOM 6108 C CA . LEU B 1 83 ? -10.398 46.526 -23.951 1.00 15.99 83 LEU B CA 1
ATOM 6109 C C . LEU B 1 83 ? -11.166 47.783 -23.435 1.00 15.50 83 LEU B C 1
ATOM 6110 O O . LEU B 1 83 ? -12.020 48.323 -24.126 1.00 15.02 83 LEU B O 1
ATOM 6115 N N . TYR B 1 84 ? -10.819 48.234 -22.233 1.00 16.26 84 TYR B N 1
ATOM 6116 C CA . TYR B 1 84 ? -11.405 49.434 -21.608 1.00 16.58 84 TYR B CA 1
ATOM 6117 C C . TYR B 1 84 ? -11.147 50.617 -22.523 1.00 18.19 84 TYR B C 1
ATOM 6118 O O . TYR B 1 84 ? -12.067 51.408 -22.872 1.00 20.03 84 TYR B O 1
ATOM 6127 N N . LYS B 1 85 ? -9.898 50.731 -22.962 1.00 18.57 85 LYS B N 1
ATOM 6128 C CA . LYS B 1 85 ? -9.535 51.865 -23.807 1.00 20.04 85 LYS B CA 1
ATOM 6129 C C . LYS B 1 85 ? -10.326 51.904 -25.112 1.00 19.20 85 LYS B C 1
ATOM 6130 O O . LYS B 1 85 ? -10.606 52.998 -25.638 1.00 20.36 85 LYS B O 1
ATOM 6136 N N . ALA B 1 86 ? -10.755 50.737 -25.604 1.00 16.37 86 ALA B N 1
ATOM 6137 C CA . ALA B 1 86 ? -11.562 50.686 -26.818 1.00 14.58 86 ALA B CA 1
ATOM 6138 C C . ALA B 1 86 ? -13.097 50.723 -26.545 1.00 14.11 86 ALA B C 1
ATOM 6139 O O . ALA B 1 86 ? -13.889 50.680 -27.458 1.00 13.87 86 ALA B O 1
ATOM 6141 N N . GLY B 1 87 ? -13.516 50.858 -25.292 1.00 14.34 87 GLY B N 1
ATOM 6142 C CA . GLY B 1 87 ? -14.948 51.023 -24.966 1.00 13.00 87 GLY B CA 1
ATOM 6143 C C . GLY B 1 87 ? -15.590 49.677 -24.768 1.00 12.71 87 GLY B C 1
ATOM 6144 O O . GLY B 1 87 ? -16.801 49.575 -24.788 1.00 11.87 87 GLY B O 1
ATOM 6145 N N . ILE B 1 88 ? -14.763 48.629 -24.556 1.00 13.16 88 ILE B N 1
ATOM 6146 C CA . ILE B 1 88 ? -15.261 47.226 -24.335 1.00 12.75 88 ILE B CA 1
ATOM 6147 C C . ILE B 1 88 ? -15.259 46.805 -22.859 1.00 13.08 88 ILE B C 1
ATOM 6148 O O . ILE B 1 88 ? -14.239 46.825 -22.166 1.00 13.69 88 ILE B O 1
ATOM 6153 N N . ALA B 1 89 ? -16.412 46.421 -22.355 1.00 13.12 89 ALA B N 1
ATOM 6154 C CA . ALA B 1 89 ? -16.526 46.116 -20.932 1.00 12.97 89 ALA B CA 1
ATOM 6155 C C . ALA B 1 89 ? -15.989 44.701 -20.631 1.00 13.95 89 ALA B C 1
ATOM 6156 O O . ALA B 1 89 ? -15.924 43.867 -21.523 1.00 13.41 89 ALA B O 1
ATOM 6158 N N . VAL B 1 90 ? -15.656 44.429 -19.369 1.00 14.30 90 VAL B N 1
ATOM 6159 C CA . VAL B 1 90 ? -15.200 43.114 -18.961 1.00 15.26 90 VAL B CA 1
ATOM 6160 C C . VAL B 1 90 ? -16.102 42.481 -17.883 1.00 16.61 90 VAL B C 1
ATOM 6161 O O . VAL B 1 90 ? -16.238 42.992 -16.743 1.00 16.38 90 VAL B O 1
ATOM 6165 N N . ASP B 1 91 ? -16.728 41.365 -18.278 1.00 17.01 91 ASP B N 1
ATOM 6166 C CA . ASP B 1 91 ? -17.334 40.428 -17.362 1.00 15.98 91 ASP B CA 1
ATOM 6167 C C . ASP B 1 91 ? -16.196 39.492 -16.909 1.00 16.57 91 ASP B C 1
ATOM 6168 O O . ASP B 1 91 ? -15.787 38.593 -17.673 1.00 16.09 91 ASP B O 1
ATOM 6173 N N . LEU B 1 92 ? -15.666 39.706 -15.714 1.00 15.42 92 LEU B N 1
ATOM 6174 C CA . LEU B 1 92 ? -14.517 38.922 -15.262 1.00 15.41 92 LEU B CA 1
ATOM 6175 C C . LEU B 1 92 ? -14.904 37.683 -14.498 1.00 14.39 92 LEU B C 1
ATOM 6176 O O . LEU B 1 92 ? -15.766 37.711 -13.646 1.00 13.80 92 LEU B O 1
ATOM 6181 N N . ALA B 1 93 ? -14.162 36.617 -14.746 1.00 14.35 93 ALA B N 1
ATOM 6182 C CA . ALA B 1 93 ? -14.357 35.346 -14.121 1.00 14.18 93 ALA B CA 1
ATOM 6183 C C . ALA B 1 93 ? -13.580 35.313 -12.801 1.00 15.18 93 ALA B C 1
ATOM 6184 O O . ALA B 1 93 ? -12.511 35.915 -12.715 1.00 15.79 93 ALA B O 1
ATOM 6186 N N . SER B 1 94 ? -14.070 34.545 -11.811 1.00 15.37 94 SER B N 1
ATOM 6187 C CA . SER B 1 94 ? -13.288 34.135 -10.640 1.00 15.79 94 SER B CA 1
ATOM 6188 C C . SER B 1 94 ? -12.042 33.343 -11.072 1.00 16.35 94 SER B C 1
ATOM 6189 O O . SER B 1 94 ? -11.117 33.194 -10.301 1.00 16.81 94 SER B O 1
ATOM 6192 N N . ALA B 1 95 ? -12.024 32.852 -12.306 1.00 15.90 95 ALA B N 1
ATOM 6193 C CA . ALA B 1 95 ? -10.910 32.055 -12.850 1.00 17.05 95 ALA B CA 1
ATOM 6194 C C . ALA B 1 95 ? -10.785 30.659 -12.211 1.00 16.77 95 ALA B C 1
ATOM 6195 O O . ALA B 1 95 ? -9.871 29.910 -12.572 1.00 17.40 95 ALA B O 1
ATOM 6197 N N . THR B 1 96 ? -11.732 30.289 -11.354 1.00 16.44 96 THR B N 1
ATOM 6198 C CA . THR B 1 96 ? -11.692 29.030 -10.620 1.00 17.98 96 THR B CA 1
ATOM 6199 C C . THR B 1 96 ? -12.392 27.811 -11.232 1.00 19.45 96 THR B C 1
ATOM 6200 O O . THR B 1 96 ? -12.580 26.802 -10.556 1.00 20.06 96 THR B O 1
ATOM 6204 N N . ALA B 1 97 ? -12.823 27.896 -12.482 1.00 19.85 97 ALA B N 1
ATOM 6205 C CA . ALA B 1 97 ? -13.560 26.788 -13.099 1.00 20.78 97 ALA B CA 1
ATOM 6206 C C . ALA B 1 97 ? -12.744 25.489 -13.170 1.00 22.57 97 ALA B C 1
ATOM 6207 O O . ALA B 1 97 ? -13.318 24.372 -13.116 1.00 20.95 97 ALA B O 1
ATOM 6209 N N . SER B 1 98 ? -11.430 25.620 -13.351 1.00 20.33 98 SER B N 1
ATOM 6210 C CA . SER B 1 98 ? -10.641 24.449 -13.636 1.00 22.88 98 SER B CA 1
ATOM 6211 C C . SER B 1 98 ? -9.186 24.674 -13.255 1.00 23.78 98 SER B C 1
ATOM 6212 O O . SER B 1 98 ? -8.525 25.568 -13.812 1.00 24.00 98 SER B O 1
ATOM 6215 N N . PRO B 1 99 ? -8.697 23.864 -12.296 1.00 24.79 99 PRO B N 1
ATOM 6216 C CA . PRO B 1 99 ? -7.403 24.020 -11.619 1.00 24.46 99 PRO B CA 1
ATOM 6217 C C . PRO B 1 99 ? -6.211 23.655 -12.483 1.00 25.08 99 PRO B C 1
ATOM 6218 O O . PRO B 1 99 ? -6.317 22.887 -13.485 1.00 26.45 99 PRO B O 1
ATOM 6222 N N . PRO B 1 100 ? -5.069 24.209 -12.114 1.00 24.45 100 PRO B N 1
ATOM 6223 C CA . PRO B 1 100 ? -3.863 23.972 -12.888 1.00 25.31 100 PRO B CA 1
ATOM 6224 C C . PRO B 1 100 ? -3.295 22.551 -12.671 1.00 24.38 100 PRO B C 1
ATOM 6225 O O . PRO B 1 100 ? -3.593 21.919 -11.672 1.00 20.33 100 PRO B O 1
ATOM 6229 N N . MET B 1 101 ? -2.462 22.082 -13.601 1.00 25.93 101 MET B N 1
ATOM 6230 C CA . MET B 1 101 ? -1.803 20.770 -13.465 1.00 27.61 101 MET B CA 1
ATOM 6231 C C . MET B 1 101 ? -0.973 20.711 -12.184 1.00 29.41 101 MET B C 1
ATOM 6232 O O . MET B 1 101 ? -0.892 19.652 -11.572 1.00 30.67 101 MET B O 1
ATOM 6237 N N . TRP B 1 102 ? -0.375 21.828 -11.745 1.00 29.01 102 TRP B N 1
ATOM 6238 C CA . TRP B 1 102 ? 0.430 21.736 -10.537 1.00 29.08 102 TRP B CA 1
ATOM 6239 C C . TRP B 1 102 ? -0.424 21.419 -9.368 1.00 27.90 102 TRP B C 1
ATOM 6240 O O . TRP B 1 102 ? 0.038 20.834 -8.403 1.00 32.91 102 TRP B O 1
ATOM 6251 N N . LEU B 1 103 ? -1.680 21.825 -9.405 1.00 29.13 103 LEU B N 1
ATOM 6252 C CA . LEU B 1 103 ? -2.506 21.715 -8.186 1.00 27.64 103 LEU B CA 1
ATOM 6253 C C . LEU B 1 103 ? -2.977 20.273 -7.988 1.00 30.36 103 LEU B C 1
ATOM 6254 O O . LEU B 1 103 ? -3.127 19.807 -6.870 1.00 32.03 103 LEU B O 1
ATOM 6259 N N . THR B 1 104 ? -3.182 19.565 -9.090 1.00 33.23 104 THR B N 1
ATOM 6260 C CA . THR B 1 104 ? -3.740 18.221 -9.019 1.00 35.59 104 THR B CA 1
ATOM 6261 C C . THR B 1 104 ? -2.627 17.176 -8.925 1.00 34.27 104 THR B C 1
ATOM 6262 O O . THR B 1 104 ? -2.803 16.161 -8.289 1.00 36.65 104 THR B O 1
ATOM 6266 N N . SER B 1 105 ? -1.498 17.430 -9.580 1.00 33.52 105 SER B N 1
ATOM 6267 C CA . SER B 1 105 ? -0.245 16.742 -9.275 1.00 35.41 105 SER B CA 1
ATOM 6268 C C . SER B 1 105 ? 0.057 16.684 -7.763 1.00 38.06 105 SER B C 1
ATOM 6269 O O . SER B 1 105 ? 0.331 15.614 -7.212 1.00 37.96 105 SER B O 1
ATOM 6272 N N . ALA B 1 106 ? 0.000 17.838 -7.104 1.00 35.51 106 ALA B N 1
ATOM 6273 C CA . ALA B 1 106 ? 0.357 17.957 -5.708 1.00 34.13 106 ALA B CA 1
ATOM 6274 C C . ALA B 1 106 ? -0.785 17.557 -4.820 1.00 34.90 106 ALA B C 1
ATOM 6275 O O . ALA B 1 106 ? -0.590 17.333 -3.630 1.00 39.18 106 ALA B O 1
ATOM 6277 N N . HIS B 1 107 ? -2.001 17.556 -5.352 1.00 35.71 107 HIS B N 1
ATOM 6278 C CA . HIS B 1 107 ? -3.150 17.228 -4.523 1.00 34.95 107 HIS B CA 1
ATOM 6279 C C . HIS B 1 107 ? -4.174 16.459 -5.292 1.00 37.22 107 HIS B C 1
ATOM 6280 O O . HIS B 1 107 ? -5.279 16.964 -5.532 1.00 34.61 107 HIS B O 1
ATOM 6287 N N . PRO B 1 108 ? -3.855 15.188 -5.623 1.00 38.84 108 PRO B N 1
ATOM 6288 C CA . PRO B 1 108 ? -4.807 14.389 -6.400 1.00 35.49 108 PRO B CA 1
ATOM 6289 C C . PRO B 1 108 ? -6.107 14.109 -5.636 1.00 33.26 108 PRO B C 1
ATOM 6290 O O . PRO B 1 108 ? -7.076 13.657 -6.255 1.00 34.57 108 PRO B O 1
ATOM 6294 N N . GLU B 1 109 ? -6.126 14.392 -4.332 1.00 27.12 109 GLU B N 1
ATOM 6295 C CA . GLU B 1 109 ? -7.289 14.171 -3.511 1.00 29.00 109 GLU B CA 1
ATOM 6296 C C . GLU B 1 109 ? -8.412 15.178 -3.813 1.00 30.36 109 GLU B C 1
ATOM 6297 O O . GLU B 1 109 ? -9.436 15.277 -3.066 1.00 30.84 109 GLU B O 1
ATOM 6303 N N . VAL B 1 110 ? -8.204 15.983 -4.847 1.00 28.82 110 VAL B N 1
ATOM 6304 C CA . VAL B 1 110 ? -9.264 16.907 -5.267 1.00 30.17 110 VAL B CA 1
ATOM 6305 C C . VAL B 1 110 ? -9.998 16.305 -6.496 1.00 29.80 110 VAL B C 1
ATOM 6306 O O . VAL B 1 110 ? -11.047 16.801 -6.911 1.00 29.95 110 VAL B O 1
ATOM 6310 N N . LEU B 1 111 ? -9.435 15.243 -7.073 1.00 27.17 111 LEU B N 1
ATOM 6311 C CA . LEU B 1 111 ? -10.032 14.621 -8.235 1.00 28.98 111 LEU B CA 1
ATOM 6312 C C . LEU B 1 111 ? -11.354 13.903 -7.904 1.00 30.43 111 LEU B C 1
ATOM 6313 O O . LEU B 1 111 ? -11.443 13.144 -6.936 1.00 28.20 111 LEU B O 1
ATOM 6318 N N . ARG B 1 112 ? -12.362 14.150 -8.735 1.00 29.39 112 ARG B N 1
ATOM 6319 C CA . ARG B 1 112 ? -13.668 13.540 -8.605 1.00 31.48 112 ARG B CA 1
ATOM 6320 C C . ARG B 1 112 ? -13.577 12.014 -8.812 1.00 30.89 112 ARG B C 1
ATOM 6321 O O . ARG B 1 112 ? -12.674 11.495 -9.515 1.00 28.61 112 ARG B O 1
ATOM 6329 N N . ARG B 1 113 ? -14.540 11.322 -8.215 1.00 29.29 113 ARG B N 1
ATOM 6330 C CA . ARG B 1 113 ? -14.717 9.878 -8.373 1.00 28.21 113 ARG B CA 1
ATOM 6331 C C . ARG B 1 113 ? -16.103 9.536 -8.918 1.00 27.38 113 ARG B C 1
ATOM 6332 O O . ARG B 1 113 ? -17.125 10.040 -8.396 1.00 24.04 113 ARG B O 1
ATOM 6340 N N . ASP B 1 114 ? -16.153 8.683 -9.964 1.00 26.83 114 ASP B N 1
ATOM 6341 C CA . ASP B 1 114 ? -17.451 8.288 -10.529 1.00 26.23 114 ASP B CA 1
ATOM 6342 C C . ASP B 1 114 ? -18.152 7.175 -9.745 1.00 26.66 114 ASP B C 1
ATOM 6343 O O . ASP B 1 114 ? -17.700 6.753 -8.657 1.00 23.43 114 ASP B O 1
ATOM 6348 N N . GLU B 1 115 ? -19.285 6.739 -10.276 1.00 29.40 115 GLU B N 1
ATOM 6349 C CA . GLU B 1 115 ? -20.126 5.802 -9.549 1.00 32.69 115 GLU B CA 1
ATOM 6350 C C . GLU B 1 115 ? -19.403 4.484 -9.326 1.00 30.85 115 GLU B C 1
ATOM 6351 O O . GLU B 1 115 ? -19.686 3.777 -8.373 1.00 30.80 115 GLU B O 1
ATOM 6357 N N . GLN B 1 116 ? -18.429 4.195 -10.180 1.00 32.27 116 GLN B N 1
ATOM 6358 C CA . GLN B 1 116 ? -17.653 2.968 -10.063 1.00 33.56 116 GLN B CA 1
ATOM 6359 C C . GLN B 1 116 ? -16.308 3.143 -9.364 1.00 31.22 116 GLN B C 1
ATOM 6360 O O . GLN B 1 116 ? -15.549 2.183 -9.250 1.00 31.59 116 GLN B O 1
ATOM 6366 N N . GLY B 1 117 ? -16.013 4.353 -8.897 1.00 28.33 117 GLY B N 1
ATOM 6367 C CA . GLY B 1 117 ? -14.786 4.601 -8.137 1.00 28.07 117 GLY B CA 1
ATOM 6368 C C . GLY B 1 117 ? -13.589 4.977 -9.001 1.00 28.45 117 GLY B C 1
ATOM 6369 O O . GLY B 1 117 ? -12.468 5.091 -8.504 1.00 25.67 117 GLY B O 1
ATOM 6370 N N . HIS B 1 118 ? -13.818 5.190 -10.298 1.00 30.97 118 HIS B N 1
ATOM 6371 C CA . HIS B 1 118 ? -12.728 5.606 -11.216 1.00 32.01 118 HIS B CA 1
ATOM 6372 C C . HIS B 1 118 ? -12.274 6.962 -10.771 1.00 32.04 118 HIS B C 1
ATOM 6373 O O . HIS B 1 118 ? -13.111 7.789 -10.376 1.00 28.75 118 HIS B O 1
ATOM 6380 N N . VAL B 1 119 ? -10.972 7.215 -10.807 1.00 30.01 119 VAL B N 1
ATOM 6381 C CA . VAL B 1 119 ? -10.523 8.601 -10.717 1.00 31.94 119 VAL B CA 1
ATOM 6382 C C . VAL B 1 119 ? -10.810 9.285 -12.053 1.00 31.22 119 VAL B C 1
ATOM 6383 O O . VAL B 1 119 ? -10.699 8.653 -13.131 1.00 27.75 119 VAL B O 1
ATOM 6387 N N . ILE B 1 120 ? -11.204 10.562 -11.976 1.00 31.36 120 ILE B N 1
ATOM 6388 C CA . ILE B 1 120 ? -11.306 11.397 -13.176 1.00 31.36 120 ILE B CA 1
ATOM 6389 C C . ILE B 1 120 ? -10.037 12.248 -13.275 1.00 30.03 120 ILE B C 1
ATOM 6390 O O . ILE B 1 120 ? -9.788 13.119 -12.435 1.00 33.75 120 ILE B O 1
ATOM 6395 N N . TRP B 1 121 ? -9.251 11.981 -14.309 1.00 26.28 121 TRP B N 1
ATOM 6396 C CA . TRP B 1 121 ? -7.946 12.583 -14.482 1.00 26.73 121 TRP B CA 1
ATOM 6397 C C . TRP B 1 121 ? -8.089 13.973 -14.976 1.00 25.51 121 TRP B C 1
ATOM 6398 O O . TRP B 1 121 ? -9.082 14.279 -15.628 1.00 23.88 121 TRP B O 1
ATOM 6409 N N . PRO B 1 122 ? -7.096 14.836 -14.700 1.00 24.90 122 PRO B N 1
ATOM 6410 C CA . PRO B 1 122 ? -7.062 16.014 -15.543 1.00 25.45 122 PRO B CA 1
ATOM 6411 C C . PRO B 1 122 ? -6.809 15.600 -17.018 1.00 28.93 122 PRO B C 1
ATOM 6412 O O . PRO B 1 122 ? -6.502 14.409 -17.324 1.00 28.77 122 PRO B O 1
ATOM 6416 N N . GLY B 1 123 ? -6.993 16.556 -17.928 1.00 29.47 123 GLY B N 1
ATOM 6417 C CA . GLY B 1 123 ? -6.899 16.294 -19.374 1.00 30.74 123 GLY B CA 1
ATOM 6418 C C . GLY B 1 123 ? -8.113 16.786 -20.178 1.00 32.40 123 GLY B C 1
ATOM 6419 O O . GLY B 1 123 ? -8.075 16.823 -21.428 1.00 29.41 123 GLY B O 1
ATOM 6420 N N . ALA B 1 124 ? -9.183 17.136 -19.454 1.00 29.07 124 ALA B N 1
ATOM 6421 C CA . ALA B 1 124 ? -10.378 17.774 -20.037 1.00 31.70 124 ALA B CA 1
ATOM 6422 C C . ALA B 1 124 ? -10.728 19.000 -19.169 1.00 30.87 124 ALA B C 1
ATOM 6423 O O . ALA B 1 124 ? -10.035 20.036 -19.289 1.00 29.84 124 ALA B O 1
ATOM 6425 N N . ARG B 1 125 ? -11.778 18.880 -18.315 1.00 27.88 125 ARG B N 1
ATOM 6426 C CA . ARG B 1 125 ? -12.181 19.988 -17.448 1.00 25.59 125 ARG B CA 1
ATOM 6427 C C . ARG B 1 125 ? -13.216 19.685 -16.355 1.00 25.11 125 ARG B C 1
ATOM 6428 O O . ARG B 1 125 ? -13.999 18.743 -16.431 1.00 21.38 125 ARG B O 1
ATOM 6436 N N . GLN B 1 126 ? -13.180 20.519 -15.314 1.00 25.22 126 GLN B N 1
ATOM 6437 C CA . GLN B 1 126 ? -14.102 20.419 -14.217 1.00 22.09 126 GLN B CA 1
ATOM 6438 C C . GLN B 1 126 ? -14.028 19.087 -13.491 1.00 23.94 126 GLN B C 1
ATOM 6439 O O . GLN B 1 126 ? -15.058 18.567 -13.028 1.00 25.81 126 GLN B O 1
ATOM 6445 N N . HIS B 1 127 ? -12.803 18.552 -13.378 1.00 24.47 127 HIS B N 1
ATOM 6446 C CA . HIS B 1 127 ? -12.529 17.211 -12.782 1.00 25.08 127 HIS B CA 1
ATOM 6447 C C . HIS B 1 127 ? -12.300 17.208 -11.263 1.00 23.16 127 HIS B C 1
ATOM 6448 O O . HIS B 1 127 ? -11.653 16.274 -10.706 1.00 21.56 127 HIS B O 1
ATOM 6455 N N . TRP B 1 128 ? -12.828 18.228 -10.574 1.00 19.83 128 TRP B N 1
ATOM 6456 C CA . TRP B 1 128 ? -12.667 18.336 -9.131 1.00 18.96 128 TRP B CA 1
ATOM 6457 C C . TRP B 1 128 ? -13.896 17.957 -8.392 1.00 20.17 128 TRP B C 1
ATOM 6458 O O . TRP B 1 128 ? -14.994 18.072 -8.929 1.00 19.76 128 TRP B O 1
ATOM 6469 N N . ARG B 1 129 ? -13.730 17.602 -7.116 1.00 20.21 129 ARG B N 1
ATOM 6470 C CA . ARG B 1 129 ? -14.845 17.258 -6.243 1.00 20.54 129 ARG B CA 1
ATOM 6471 C C . ARG B 1 129 ? -15.491 18.518 -5.681 1.00 20.98 129 ARG B C 1
ATOM 6472 O O . ARG B 1 129 ? -14.839 19.263 -4.924 1.00 22.77 129 ARG B O 1
ATOM 6480 N N . PRO B 1 130 ? -16.795 18.716 -5.948 1.00 20.58 130 PRO B N 1
ATOM 6481 C CA . PRO B 1 130 ? -17.564 19.856 -5.379 1.00 20.23 130 PRO B CA 1
ATOM 6482 C C . PRO B 1 130 ? -17.357 20.129 -3.897 1.00 21.30 130 PRO B C 1
ATOM 6483 O O . PRO B 1 130 ? -17.450 21.286 -3.472 1.00 23.70 130 PRO B O 1
ATOM 6487 N N . THR B 1 131 ? -17.128 19.078 -3.106 1.00 23.23 131 THR B N 1
ATOM 6488 C CA . THR B 1 131 ? -17.076 19.210 -1.641 1.00 22.71 131 THR B CA 1
ATOM 6489 C C . THR B 1 131 ? -15.655 18.980 -1.050 1.00 25.10 131 THR B C 1
ATOM 6490 O O . THR B 1 131 ? -15.499 18.921 0.161 1.00 26.10 131 THR B O 1
ATOM 6494 N N . SER B 1 132 ? -14.625 18.843 -1.884 1.00 27.02 132 SER B N 1
ATOM 6495 C CA . SER B 1 132 ? -13.242 18.784 -1.393 1.00 28.23 132 SER B CA 1
ATOM 6496 C C . SER B 1 132 ? -12.899 20.061 -0.674 1.00 30.03 132 SER B C 1
ATOM 6497 O O . SER B 1 132 ? -12.820 21.088 -1.325 1.00 28.34 132 SER B O 1
ATOM 6500 N N . PRO B 1 133 ? -12.715 20.024 0.668 1.00 32.88 133 PRO B N 1
ATOM 6501 C CA . PRO B 1 133 ? -12.396 21.322 1.308 1.00 33.57 133 PRO B CA 1
ATOM 6502 C C . PRO B 1 133 ? -10.991 21.866 0.917 1.00 31.97 133 PRO B C 1
ATOM 6503 O O . PRO B 1 133 ? -10.832 23.095 0.872 1.00 31.31 133 PRO B O 1
ATOM 6507 N N . THR B 1 134 ? -10.033 20.985 0.579 1.00 27.52 134 THR B N 1
ATOM 6508 C CA . THR B 1 134 ? -8.774 21.423 -0.040 1.00 28.17 134 THR B CA 1
ATOM 6509 C C . THR B 1 134 ? -9.002 22.326 -1.258 1.00 28.04 134 THR B C 1
ATOM 6510 O O . THR B 1 134 ? -8.423 23.409 -1.358 1.00 29.72 134 THR B O 1
ATOM 6514 N N . PHE B 1 135 ? -9.811 21.843 -2.202 1.00 27.91 135 PHE B N 1
ATOM 6515 C CA . PHE B 1 135 ? -10.150 22.581 -3.403 1.00 24.46 135 PHE B CA 1
ATOM 6516 C C . PHE B 1 135 ? -10.872 23.868 -3.083 1.00 23.45 135 PHE B C 1
ATOM 6517 O O . PHE B 1 135 ? -10.522 24.908 -3.627 1.00 21.25 135 PHE B O 1
ATOM 6525 N N . ARG B 1 136 ? -11.857 23.805 -2.197 1.00 24.22 136 ARG B N 1
ATOM 6526 C CA . ARG B 1 136 ? -12.535 24.982 -1.765 1.00 26.65 136 ARG B CA 1
ATOM 6527 C C . ARG B 1 136 ? -11.549 26.062 -1.358 1.00 31.13 136 ARG B C 1
ATOM 6528 O O . ARG B 1 136 ? -11.749 27.232 -1.688 1.00 34.14 136 ARG B O 1
ATOM 6536 N N . THR B 1 137 ? -10.466 25.658 -0.678 1.00 33.15 137 THR B N 1
ATOM 6537 C CA . THR B 1 137 ? -9.504 26.577 -0.076 1.00 31.59 137 THR B CA 1
ATOM 6538 C C . THR B 1 137 ? -8.666 27.228 -1.143 1.00 30.15 137 THR B C 1
ATOM 6539 O O . THR B 1 137 ? -8.436 28.433 -1.081 1.00 31.23 137 THR B O 1
ATOM 6543 N N . TYR B 1 138 ? -8.211 26.446 -2.116 1.00 27.11 138 TYR B N 1
ATOM 6544 C CA . TYR B 1 138 ? -7.515 27.027 -3.228 1.00 27.66 138 TYR B CA 1
ATOM 6545 C C . TYR B 1 138 ? -8.408 28.065 -3.960 1.00 29.38 138 TYR B C 1
ATOM 6546 O O . TYR B 1 138 ? -8.004 29.208 -4.208 1.00 28.29 138 TYR B O 1
ATOM 6555 N N . ALA B 1 139 ? -9.630 27.640 -4.269 1.00 28.46 139 ALA B N 1
ATOM 6556 C CA . ALA B 1 139 ? -10.624 28.452 -4.972 1.00 25.94 139 ALA B CA 1
ATOM 6557 C C . ALA B 1 139 ? -10.921 29.719 -4.208 1.00 23.69 139 ALA B C 1
ATOM 6558 O O . ALA B 1 139 ? -10.809 30.773 -4.776 1.00 25.14 139 ALA B O 1
ATOM 6560 N N . LEU B 1 140 ? -11.309 29.620 -2.947 1.00 23.62 140 LEU B N 1
ATOM 6561 C CA . LEU B 1 140 ? -11.613 30.800 -2.162 1.00 24.74 140 LEU B CA 1
ATOM 6562 C C . LEU B 1 140 ? -10.421 31.775 -2.139 1.00 28.31 140 LEU B C 1
ATOM 6563 O O . LEU B 1 140 ? -10.622 32.985 -2.036 1.00 29.69 140 LEU B O 1
ATOM 6568 N N . ARG B 1 141 ? -9.199 31.252 -2.286 1.00 26.24 141 ARG B N 1
ATOM 6569 C CA . ARG B 1 141 ? -8.042 32.095 -2.249 1.00 28.13 141 ARG B CA 1
ATOM 6570 C C . ARG B 1 141 ? -7.858 32.834 -3.583 1.00 29.43 141 ARG B C 1
ATOM 6571 O O . ARG B 1 141 ? -7.601 34.055 -3.589 1.00 32.72 141 ARG B O 1
ATOM 6579 N N . LEU B 1 142 ? -7.998 32.123 -4.705 1.00 26.32 142 LEU B N 1
ATOM 6580 C CA . LEU B 1 142 ? -7.908 32.774 -5.998 1.00 23.54 142 LEU B CA 1
ATOM 6581 C C . LEU B 1 142 ? -8.943 33.891 -6.108 1.00 22.26 142 LEU B C 1
ATOM 6582 O O . LEU B 1 142 ? -8.642 34.978 -6.574 1.00 21.16 142 LEU B O 1
ATOM 6587 N N . CYS B 1 143 ? -10.148 33.607 -5.641 1.00 22.65 143 CYS B N 1
ATOM 6588 C CA . CYS B 1 143 ? -11.239 34.547 -5.658 1.00 22.99 143 CYS B CA 1
ATOM 6589 C C . CYS B 1 143 ? -10.821 35.828 -4.933 1.00 24.24 143 CYS B C 1
ATOM 6590 O O . CYS B 1 143 ? -10.964 36.940 -5.447 1.00 23.22 143 CYS B O 1
ATOM 6593 N N . ARG B 1 144 ? -10.334 35.673 -3.715 1.00 26.24 144 ARG B N 1
ATOM 6594 C CA . ARG B 1 144 ? -9.835 36.802 -2.971 1.00 26.08 144 ARG B CA 1
ATOM 6595 C C . ARG B 1 144 ? -8.711 37.539 -3.767 1.00 23.38 144 ARG B C 1
ATOM 6596 O O . ARG B 1 144 ? -8.739 38.750 -3.910 1.00 20.19 144 ARG B O 1
ATOM 6604 N N . GLU B 1 145 ? -7.759 36.807 -4.317 1.00 22.22 145 GLU B N 1
ATOM 6605 C CA . GLU B 1 145 ? -6.704 37.456 -5.074 1.00 23.11 145 GLU B CA 1
ATOM 6606 C C . GLU B 1 145 ? -7.238 38.211 -6.290 1.00 23.44 145 GLU B C 1
ATOM 6607 O O . GLU B 1 145 ? -6.764 39.332 -6.588 1.00 23.02 145 GLU B O 1
ATOM 6613 N N . MET B 1 146 ? -8.209 37.594 -6.990 1.00 22.28 146 MET B N 1
ATOM 6614 C CA . MET B 1 146 ? -8.842 38.250 -8.121 1.00 21.80 146 MET B CA 1
ATOM 6615 C C . MET B 1 146 ? -9.547 39.509 -7.648 1.00 21.71 146 MET B C 1
ATOM 6616 O O . MET B 1 146 ? -9.283 40.589 -8.177 1.00 21.28 146 MET B O 1
ATOM 6621 N N . ALA B 1 147 ? -10.462 39.382 -6.685 1.00 20.83 147 ALA B N 1
ATOM 6622 C CA . ALA B 1 147 ? -11.230 40.562 -6.286 1.00 21.87 147 ALA B CA 1
ATOM 6623 C C . ALA B 1 147 ? -10.281 41.673 -5.802 1.00 22.04 147 ALA B C 1
ATOM 6624 O O . ALA B 1 147 ? -10.460 42.820 -6.151 1.00 22.04 147 ALA B O 1
ATOM 6626 N N . GLU B 1 148 ? -9.263 41.338 -5.023 1.00 22.54 148 GLU B N 1
ATOM 6627 C CA . GLU B 1 148 ? -8.328 42.383 -4.513 1.00 23.93 148 GLU B CA 1
ATOM 6628 C C . GLU B 1 148 ? -7.581 43.045 -5.664 1.00 21.72 148 GLU B C 1
ATOM 6629 O O . GLU B 1 148 ? -7.337 44.236 -5.640 1.00 21.20 148 GLU B O 1
ATOM 6635 N N . HIS B 1 149 ? -7.216 42.277 -6.674 1.00 20.23 149 HIS B N 1
ATOM 6636 C CA . HIS B 1 149 ? -6.419 42.876 -7.728 1.00 19.85 149 HIS B CA 1
ATOM 6637 C C . HIS B 1 149 ? -7.243 43.760 -8.644 1.00 19.83 149 HIS B C 1
ATOM 6638 O O . HIS B 1 149 ? -6.719 44.673 -9.316 1.00 21.48 149 HIS B O 1
ATOM 6645 N N . TYR B 1 150 ? -8.551 43.544 -8.640 1.00 19.69 150 TYR B N 1
ATOM 6646 C CA . TYR B 1 150 ? -9.448 44.226 -9.632 1.00 19.22 150 TYR B CA 1
ATOM 6647 C C . TYR B 1 150 ? -10.487 45.191 -9.065 1.00 19.40 150 TYR B C 1
ATOM 6648 O O . TYR B 1 150 ? -11.270 45.756 -9.832 1.00 20.18 150 TYR B O 1
ATOM 6657 N N . LYS B 1 151 ? -10.437 45.415 -7.753 1.00 19.24 151 LYS B N 1
ATOM 6658 C CA . LYS B 1 151 ? -11.448 46.167 -7.035 1.00 22.33 151 LYS B CA 1
ATOM 6659 C C . LYS B 1 151 ? -11.480 47.635 -7.373 1.00 22.52 151 LYS B C 1
ATOM 6660 O O . LYS B 1 151 ? -12.517 48.275 -7.221 1.00 22.44 151 LYS B O 1
ATOM 6666 N N . ASP B 1 152 ? -10.374 48.170 -7.875 1.00 24.05 152 ASP B N 1
ATOM 6667 C CA . ASP B 1 152 ? -10.417 49.565 -8.356 1.00 27.14 152 ASP B CA 1
ATOM 6668 C C . ASP B 1 152 ? -10.282 49.684 -9.889 1.00 24.87 152 ASP B C 1
ATOM 6669 O O . ASP B 1 152 ? -9.892 50.717 -10.382 1.00 22.93 152 ASP B O 1
ATOM 6674 N N . ASN B 1 153 ? -10.595 48.624 -10.632 1.00 23.97 153 ASN B N 1
ATOM 6675 C CA . ASN B 1 153 ? -10.375 48.611 -12.064 1.00 20.20 153 ASN B CA 1
ATOM 6676 C C . ASN B 1 153 ? -11.760 48.857 -12.693 1.00 19.04 153 ASN B C 1
ATOM 6677 O O . ASN B 1 153 ? -12.675 48.052 -12.528 1.00 18.67 153 ASN B O 1
ATOM 6682 N N . PRO B 1 154 ? -11.921 50.005 -13.368 1.00 17.85 154 PRO B N 1
ATOM 6683 C CA . PRO B 1 154 ? -13.231 50.442 -13.867 1.00 16.82 154 PRO B CA 1
ATOM 6684 C C . PRO B 1 154 ? -13.672 49.688 -15.158 1.00 17.97 154 PRO B C 1
ATOM 6685 O O . PRO B 1 154 ? -14.787 49.933 -15.671 1.00 19.36 154 PRO B O 1
ATOM 6689 N N . ALA B 1 155 ? -12.816 48.801 -15.699 1.00 17.38 155 ALA B N 1
ATOM 6690 C CA . ALA B 1 155 ? -13.237 47.959 -16.839 1.00 14.94 155 ALA B CA 1
ATOM 6691 C C . ALA B 1 155 ? -14.202 46.893 -16.395 1.00 14.29 155 ALA B C 1
ATOM 6692 O O . ALA B 1 155 ? -14.972 46.377 -17.201 1.00 14.17 155 ALA B O 1
ATOM 6694 N N . ILE B 1 156 ? -14.201 46.560 -15.110 1.00 12.68 156 ILE B N 1
ATOM 6695 C CA . ILE B 1 156 ? -14.881 45.360 -14.689 1.00 12.52 156 ILE B CA 1
ATOM 6696 C C . ILE B 1 156 ? -16.349 45.673 -14.355 1.00 12.85 156 ILE B C 1
ATOM 6697 O O . ILE B 1 156 ? -16.604 46.355 -13.390 1.00 12.66 156 ILE B O 1
ATOM 6702 N N . VAL B 1 157 ? -17.324 45.140 -15.088 1.00 12.89 157 VAL B N 1
ATOM 6703 C CA . VAL B 1 157 ? -18.704 45.589 -14.840 1.00 12.65 157 VAL B CA 1
ATOM 6704 C C . VAL B 1 157 ? -19.499 44.434 -14.218 1.00 12.16 157 VAL B C 1
ATOM 6705 O O . VAL B 1 157 ? -20.664 44.616 -13.889 1.00 11.71 157 VAL B O 1
ATOM 6709 N N . SER B 1 158 ? -18.877 43.262 -14.075 1.00 11.38 158 SER B N 1
ATOM 6710 C CA . SER B 1 158 ? -19.554 42.089 -13.497 1.00 11.78 158 SER B CA 1
ATOM 6711 C C . SER B 1 158 ? -18.624 40.928 -13.198 1.00 12.40 158 SER B C 1
ATOM 6712 O O . SER B 1 158 ? -17.513 40.860 -13.761 1.00 12.85 158 SER B O 1
ATOM 6715 N N . TRP B 1 159 ? -19.074 40.012 -12.329 1.00 12.57 159 TRP B N 1
ATOM 6716 C CA . TRP B 1 159 ? -18.383 38.746 -12.047 1.00 12.63 159 TRP B CA 1
ATOM 6717 C C . TRP B 1 159 ? -19.091 37.553 -12.640 1.00 13.27 159 TRP B C 1
ATOM 6718 O O . TRP B 1 159 ? -20.344 37.368 -12.470 1.00 13.80 159 TRP B O 1
ATOM 6729 N N . HIS B 1 160 ? -18.277 36.705 -13.259 1.00 12.19 160 HIS B N 1
ATOM 6730 C CA . HIS B 1 160 ? -18.672 35.445 -13.836 1.00 13.71 160 HIS B CA 1
ATOM 6731 C C . HIS B 1 160 ? -18.105 34.370 -12.958 1.00 13.53 160 HIS B C 1
ATOM 6732 O O . HIS B 1 160 ? -16.935 33.957 -13.084 1.00 12.48 160 HIS B O 1
ATOM 6739 N N . VAL B 1 161 ? -18.913 33.909 -12.033 1.00 13.84 161 VAL B N 1
ATOM 6740 C CA . VAL B 1 161 ? -18.371 33.004 -11.008 1.00 15.15 161 VAL B CA 1
ATOM 6741 C C . VAL B 1 161 ? -18.280 31.556 -11.489 1.00 16.16 161 VAL B C 1
ATOM 6742 O O . VAL B 1 161 ? -19.292 30.983 -11.958 1.00 15.42 161 VAL B O 1
ATOM 6746 N N . GLY B 1 162 ? -17.067 30.983 -11.377 1.00 16.31 162 GLY B N 1
ATOM 6747 C CA . GLY B 1 162 ? -16.770 29.641 -11.900 1.00 16.53 162 GLY B CA 1
ATOM 6748 C C . GLY B 1 162 ? -17.077 29.553 -13.393 1.00 16.95 162 GLY B C 1
ATOM 6749 O O . GLY B 1 162 ? -16.837 30.515 -14.150 1.00 16.99 162 GLY B O 1
ATOM 6750 N N . ASN B 1 163 ? -17.612 28.407 -13.816 1.00 15.39 163 ASN B N 1
ATOM 6751 C CA . ASN B 1 163 ? -18.211 28.241 -15.144 1.00 14.37 163 ASN B CA 1
ATOM 6752 C C . ASN B 1 163 ? -19.105 27.019 -15.149 1.00 15.19 163 ASN B C 1
ATOM 6753 O O . ASN B 1 163 ? -18.627 25.930 -14.764 1.00 14.44 163 ASN B O 1
ATOM 6758 N N . GLU B 1 164 ? -20.360 27.155 -15.603 1.00 14.14 164 GLU B N 1
ATOM 6759 C CA . GLU B 1 164 ? -21.244 25.971 -15.695 1.00 15.62 164 GLU B CA 1
ATOM 6760 C C . GLU B 1 164 ? -21.063 24.869 -14.622 1.00 15.81 164 GLU B C 1
ATOM 6761 O O . GLU B 1 164 ? -20.705 23.693 -14.924 1.00 15.13 164 GLU B O 1
ATOM 6767 N N . TYR B 1 165 ? -21.345 25.229 -13.373 1.00 15.97 165 TYR B N 1
ATOM 6768 C CA . TYR B 1 165 ? -21.073 24.298 -12.283 1.00 16.33 165 TYR B CA 1
ATOM 6769 C C . TYR B 1 165 ? -21.853 23.012 -12.515 1.00 17.37 165 TYR B C 1
ATOM 6770 O O . TYR B 1 165 ? -23.058 23.036 -12.805 1.00 17.51 165 TYR B O 1
ATOM 6779 N N . GLY B 1 166 ? -21.165 21.895 -12.379 1.00 18.47 166 GLY B N 1
ATOM 6780 C CA . GLY B 1 166 ? -21.801 20.614 -12.355 1.00 18.88 166 GLY B CA 1
ATOM 6781 C C . GLY B 1 166 ? -22.048 20.097 -13.731 1.00 19.67 166 GLY B C 1
ATOM 6782 O O . GLY B 1 166 ? -22.687 19.052 -13.886 1.00 23.15 166 GLY B O 1
ATOM 6783 N N . CYS B 1 167 ? -21.525 20.783 -14.743 1.00 19.49 167 CYS B N 1
ATOM 6784 C CA . CYS B 1 167 ? -21.664 20.302 -16.130 1.00 19.17 167 CYS B CA 1
ATOM 6785 C C . CYS B 1 167 ? -21.029 18.928 -16.272 1.00 20.35 167 CYS B C 1
ATOM 6786 O O . CYS B 1 167 ? -21.608 18.013 -16.867 1.00 20.76 167 CYS B O 1
ATOM 6789 N N . HIS B 1 168 ? -19.854 18.776 -15.681 1.00 20.64 168 HIS B N 1
ATOM 6790 C CA . HIS B 1 168 ? -19.159 17.482 -15.646 1.00 21.48 168 HIS B CA 1
ATOM 6791 C C . HIS B 1 168 ? -19.111 16.858 -14.255 1.00 22.88 168 HIS B C 1
ATOM 6792 O O . HIS B 1 168 ? -19.116 15.647 -14.120 1.00 25.92 168 HIS B O 1
ATOM 6799 N N . ASN B 1 169 ? -19.058 17.673 -13.195 1.00 22.08 169 ASN B N 1
ATOM 6800 C CA . ASN B 1 169 ? -18.786 17.156 -11.862 1.00 20.01 169 ASN B CA 1
ATOM 6801 C C . ASN B 1 169 ? -20.008 17.122 -10.945 1.00 19.06 169 ASN B C 1
ATOM 6802 O O . ASN B 1 169 ? -19.889 17.078 -9.736 1.00 20.29 169 ASN B O 1
ATOM 6807 N N . TYR B 1 170 ? -21.180 17.162 -11.513 1.00 17.35 170 TYR B N 1
ATOM 6808 C CA . TYR B 1 170 ? -22.384 17.106 -10.704 1.00 19.03 170 TYR B CA 1
ATOM 6809 C C . TYR B 1 170 ? -22.442 15.920 -9.729 1.00 19.15 170 TYR B C 1
ATOM 6810 O O . TYR B 1 170 ? -22.739 16.085 -8.554 1.00 18.50 170 TYR B O 1
ATOM 6819 N N . PHE B 1 171 ? -22.171 14.732 -10.260 1.00 20.71 171 PHE B N 1
ATOM 6820 C CA . PHE B 1 171 ? -22.201 13.492 -9.522 1.00 20.32 171 PHE B CA 1
ATOM 6821 C C . PHE B 1 171 ? -20.788 13.126 -9.053 1.00 21.29 171 PHE B C 1
ATOM 6822 O O . PHE B 1 171 ? -20.004 12.602 -9.845 1.00 20.29 171 PHE B O 1
ATOM 6830 N N . ASP B 1 172 ? -20.463 13.403 -7.785 1.00 19.79 172 ASP B N 1
ATOM 6831 C CA . ASP B 1 172 ? -19.226 12.909 -7.156 1.00 19.64 172 ASP B CA 1
ATOM 6832 C C . ASP B 1 172 ? -19.498 11.815 -6.121 1.00 20.14 172 ASP B C 1
ATOM 6833 O O . ASP B 1 172 ? -20.497 11.912 -5.346 1.00 19.64 172 ASP B O 1
ATOM 6838 N N . TYR B 1 173 ? -18.639 10.777 -6.116 1.00 20.21 173 TYR B N 1
ATOM 6839 C CA . TYR B 1 173 ? -18.792 9.592 -5.210 1.00 21.37 173 TYR B CA 1
ATOM 6840 C C . TYR B 1 173 ? -17.582 9.386 -4.308 1.00 23.41 173 TYR B C 1
ATOM 6841 O O . TYR B 1 173 ? -17.473 8.365 -3.655 1.00 23.07 173 TYR B O 1
ATOM 6850 N N . SER B 1 174 ? -16.700 10.387 -4.248 1.00 25.56 174 SER B N 1
ATOM 6851 C CA . SER B 1 174 ? -15.560 10.389 -3.332 1.00 26.74 174 SER B CA 1
ATOM 6852 C C . SER B 1 174 ? -15.987 10.354 -1.889 1.00 27.77 174 SER B C 1
ATOM 6853 O O . SER B 1 174 ? -17.158 10.557 -1.561 1.00 29.55 174 SER B O 1
ATOM 6856 N N . ASP B 1 175 ? -14.999 10.166 -1.028 1.00 28.86 175 ASP B N 1
ATOM 6857 C CA . ASP B 1 175 ? -15.199 10.211 0.410 1.00 31.23 175 ASP B CA 1
ATOM 6858 C C . ASP B 1 175 ? -15.680 11.587 0.922 1.00 26.90 175 ASP B C 1
ATOM 6859 O O . ASP B 1 175 ? -16.391 11.665 1.913 1.00 27.34 175 ASP B O 1
ATOM 6864 N N . ASP B 1 176 ? -15.328 12.675 0.242 1.00 25.88 176 ASP B N 1
ATOM 6865 C CA . ASP B 1 176 ? -15.852 13.987 0.649 1.00 26.93 176 ASP B CA 1
ATOM 6866 C C . ASP B 1 176 ? -17.354 14.036 0.383 1.00 25.60 176 ASP B C 1
ATOM 6867 O O . ASP B 1 176 ? -18.122 14.532 1.211 1.00 25.28 176 ASP B O 1
ATOM 6872 N N . ALA B 1 177 ? -17.774 13.512 -0.766 1.00 22.79 177 ALA B N 1
ATOM 6873 C CA . ALA B 1 177 ? -19.206 13.420 -1.044 1.00 21.52 177 ALA B CA 1
ATOM 6874 C C . ALA B 1 177 ? -19.940 12.531 -0.040 1.00 20.77 177 ALA B C 1
ATOM 6875 O O . ALA B 1 177 ? -21.031 12.840 0.359 1.00 20.97 177 ALA B O 1
ATOM 6877 N N . VAL B 1 178 ? -19.329 11.434 0.388 1.00 23.33 178 VAL B N 1
ATOM 6878 C CA . VAL B 1 178 ? -19.979 10.503 1.365 1.00 23.35 178 VAL B CA 1
ATOM 6879 C C . VAL B 1 178 ? -20.287 11.349 2.612 1.00 24.24 178 VAL B C 1
ATOM 6880 O O . VAL B 1 178 ? -21.441 11.454 3.092 1.00 25.39 178 VAL B O 1
ATOM 6884 N N . GLN B 1 179 ? -19.248 12.036 3.062 1.00 25.27 179 GLN B N 1
ATOM 6885 C CA . GLN B 1 179 ? -19.296 12.737 4.301 1.00 28.86 179 GLN B CA 1
ATOM 6886 C C . GLN B 1 179 ? -20.327 13.857 4.284 1.00 28.12 179 GLN B C 1
ATOM 6887 O O . GLN B 1 179 ? -21.106 13.967 5.248 1.00 26.46 179 GLN B O 1
ATOM 6893 N N . ALA B 1 180 ? -20.327 14.641 3.180 1.00 24.00 180 ALA B N 1
ATOM 6894 C CA . ALA B 1 180 ? -21.175 15.847 2.988 1.00 20.63 180 ALA B CA 1
ATOM 6895 C C . ALA B 1 180 ? -22.623 15.472 2.762 1.00 19.81 180 ALA B C 1
ATOM 6896 O O . ALA B 1 180 ? -23.515 16.161 3.244 1.00 19.89 180 ALA B O 1
ATOM 6898 N N . PHE B 1 181 ? -22.854 14.376 2.018 1.00 18.84 181 PHE B N 1
ATOM 6899 C CA . PHE B 1 181 ? -24.206 13.835 1.881 1.00 19.00 181 PHE B CA 1
ATOM 6900 C C . PHE B 1 181 ? -24.849 13.468 3.243 1.00 20.09 181 PHE B C 1
ATOM 6901 O O . PHE B 1 181 ? -25.993 13.847 3.498 1.00 21.27 181 PHE B O 1
ATOM 6909 N N . ARG B 1 182 ? -24.109 12.761 4.124 1.00 21.70 182 ARG B N 1
ATOM 6910 C CA . ARG B 1 182 ? -24.592 12.489 5.479 1.00 22.08 182 ARG B CA 1
ATOM 6911 C C . ARG B 1 182 ? -24.949 13.776 6.156 1.00 23.72 182 ARG B C 1
ATOM 6912 O O . ARG B 1 182 ? -26.012 13.867 6.761 1.00 24.15 182 ARG B O 1
ATOM 6920 N N . GLU B 1 183 ? -24.084 14.792 6.036 1.00 22.81 183 GLU B N 1
ATOM 6921 C CA . GLU B 1 183 ? -24.332 16.052 6.746 1.00 26.29 183 GLU B CA 1
ATOM 6922 C C . GLU B 1 183 ? -25.548 16.778 6.206 1.00 25.18 183 GLU B C 1
ATOM 6923 O O . GLU B 1 183 ? -26.377 17.286 6.974 1.00 22.31 183 GLU B O 1
ATOM 6929 N N . TRP B 1 184 ? -25.669 16.785 4.878 1.00 24.59 184 TRP B N 1
ATOM 6930 C CA . TRP B 1 184 ? -26.884 17.260 4.229 1.00 22.61 184 TRP B CA 1
ATOM 6931 C C . TRP B 1 184 ? -28.134 16.514 4.719 1.00 22.01 184 TRP B C 1
ATOM 6932 O O . TRP B 1 184 ? -29.160 17.128 5.027 1.00 23.72 184 TRP B O 1
ATOM 6943 N N . CYS B 1 185 ? -28.077 15.198 4.829 1.00 21.35 185 CYS B N 1
ATOM 6944 C CA . CYS B 1 185 ? -29.258 14.468 5.342 1.00 24.32 185 CYS B CA 1
ATOM 6945 C C . CYS B 1 185 ? -29.595 14.817 6.802 1.00 24.94 185 CYS B C 1
ATOM 6946 O O . CYS B 1 185 ? -30.793 14.979 7.183 1.00 22.15 185 CYS B O 1
ATOM 6949 N N . ARG B 1 186 ? -28.530 14.897 7.617 1.00 26.61 186 ARG B N 1
ATOM 6950 C CA . ARG B 1 186 ? -28.662 15.229 9.042 1.00 27.88 186 ARG B CA 1
ATOM 6951 C C . ARG B 1 186 ? -29.287 16.610 9.178 1.00 27.25 186 ARG B C 1
ATOM 6952 O O . ARG B 1 186 ? -30.198 16.801 9.970 1.00 26.74 186 ARG B O 1
ATOM 6960 N N . ASP B 1 187 ? -28.853 17.531 8.323 1.00 27.64 187 ASP B N 1
ATOM 6961 C CA . ASP B 1 187 ? -29.374 18.887 8.307 1.00 29.57 187 ASP B CA 1
ATOM 6962 C C . ASP B 1 187 ? -30.811 18.894 7.834 1.00 30.40 187 ASP B C 1
ATOM 6963 O O . ASP B 1 187 ? -31.640 19.671 8.334 1.00 30.47 187 ASP B O 1
ATOM 6968 N N . ARG B 1 188 ? -31.115 18.065 6.852 1.00 29.72 188 ARG B N 1
ATOM 6969 C CA . ARG B 1 188 ? -32.465 18.116 6.272 1.00 31.45 188 ARG B CA 1
ATOM 6970 C C . ARG B 1 188 ? -33.492 17.373 7.130 1.00 28.91 188 ARG B C 1
ATOM 6971 O O . ARG B 1 188 ? -34.637 17.812 7.273 1.00 26.73 188 ARG B O 1
ATOM 6979 N N . TYR B 1 189 ? -33.081 16.243 7.695 1.00 28.49 189 TYR B N 1
ATOM 6980 C CA . TYR B 1 189 ? -34.020 15.404 8.472 1.00 30.87 189 TYR B CA 1
ATOM 6981 C C . TYR B 1 189 ? -33.866 15.397 10.014 1.00 31.20 189 TYR B C 1
ATOM 6982 O O . TYR B 1 189 ? -34.774 14.939 10.686 1.00 35.09 189 TYR B O 1
ATOM 6991 N N . GLY B 1 190 ? -32.728 15.843 10.565 1.00 31.47 190 GLY B N 1
ATOM 6992 C CA . GLY B 1 190 ? -32.547 15.836 12.048 1.00 32.15 190 GLY B CA 1
ATOM 6993 C C . GLY B 1 190 ? -32.236 14.465 12.667 1.00 30.55 190 GLY B C 1
ATOM 6994 O O . GLY B 1 190 ? -31.119 14.225 13.107 1.00 29.00 190 GLY B O 1
ATOM 6995 N N . THR B 1 191 ? -33.220 13.563 12.652 1.00 28.20 191 THR B N 1
ATOM 6996 C CA . THR B 1 191 ? -33.093 12.203 13.192 1.00 27.37 191 THR B CA 1
ATOM 6997 C C . THR B 1 191 ? -33.213 11.130 12.094 1.00 27.83 191 THR B C 1
ATOM 6998 O O . THR B 1 191 ? -33.920 11.328 11.087 1.00 26.08 191 THR B O 1
ATOM 7002 N N . ILE B 1 192 ? -32.567 9.991 12.344 1.00 27.26 192 ILE B N 1
ATOM 7003 C CA . ILE B 1 192 ? -32.443 8.910 11.409 1.00 28.07 192 ILE B CA 1
ATOM 7004 C C . ILE B 1 192 ? -33.779 8.263 11.074 1.00 34.43 192 ILE B C 1
ATOM 7005 O O . ILE B 1 192 ? -33.966 7.788 9.944 1.00 32.60 192 ILE B O 1
ATOM 7010 N N . ASP B 1 193 ? -34.723 8.294 12.013 1.00 38.46 193 ASP B N 1
ATOM 7011 C CA . ASP B 1 193 ? -36.054 7.711 11.793 1.00 40.43 193 ASP B CA 1
ATOM 7012 C C . ASP B 1 193 ? -36.726 8.384 10.607 1.00 41.60 193 ASP B C 1
ATOM 7013 O O . ASP B 1 193 ? -37.454 7.737 9.847 1.00 39.37 193 ASP B O 1
ATOM 7018 N N . LYS B 1 194 ? -36.505 9.699 10.497 1.00 40.17 194 LYS B N 1
ATOM 7019 C CA . LYS B 1 194 ? -37.123 10.546 9.472 1.00 37.62 194 LYS B CA 1
ATOM 7020 C C . LYS B 1 194 ? -36.488 10.304 8.119 1.00 34.61 194 LYS B C 1
ATOM 7021 O O . LYS B 1 194 ? -37.133 10.511 7.111 1.00 35.37 194 LYS B O 1
ATOM 7027 N N . VAL B 1 195 ? -35.223 9.886 8.108 1.00 32.49 195 VAL B N 1
ATOM 7028 C CA . VAL B 1 195 ? -34.556 9.492 6.879 1.00 31.83 195 VAL B CA 1
ATOM 7029 C C . VAL B 1 195 ? -35.152 8.155 6.454 1.00 35.43 195 VAL B C 1
ATOM 7030 O O . VAL B 1 195 ? -35.547 7.989 5.298 1.00 43.71 195 VAL B O 1
ATOM 7034 N N . ASN B 1 196 ? -35.253 7.218 7.394 1.00 35.14 196 ASN B N 1
ATOM 7035 C CA . ASN B 1 196 ? -35.849 5.910 7.132 1.00 34.69 196 ASN B CA 1
ATOM 7036 C C . ASN B 1 196 ? -37.293 6.027 6.595 1.00 34.55 196 ASN B C 1
ATOM 7037 O O . ASN B 1 196 ? -37.695 5.273 5.701 1.00 38.76 196 ASN B O 1
ATOM 7042 N N . ALA B 1 197 ? -38.036 7.010 7.095 1.00 31.94 197 ALA B N 1
ATOM 7043 C CA . ALA B 1 197 ? -39.412 7.303 6.663 1.00 33.83 197 ALA B CA 1
ATOM 7044 C C . ALA B 1 197 ? -39.465 7.945 5.253 1.00 38.33 197 ALA B C 1
ATOM 7045 O O . ALA B 1 197 ? -40.447 7.750 4.522 1.00 39.08 197 ALA B O 1
ATOM 7047 N N . ALA B 1 198 ? -38.435 8.729 4.900 1.00 33.15 198 ALA B N 1
ATOM 7048 C CA . ALA B 1 198 ? -38.430 9.446 3.635 1.00 32.08 198 ALA B CA 1
ATOM 7049 C C . ALA B 1 198 ? -38.171 8.460 2.517 1.00 30.64 198 ALA B C 1
ATOM 7050 O O . ALA B 1 198 ? -38.779 8.559 1.454 1.00 31.09 198 ALA B O 1
ATOM 7052 N N . TRP B 1 199 ? -37.281 7.507 2.781 1.00 29.19 199 TRP B N 1
ATOM 7053 C CA . TRP B 1 199 ? -36.723 6.673 1.750 1.00 28.45 199 TRP B CA 1
ATOM 7054 C C . TRP B 1 199 ? -37.283 5.280 1.686 1.00 30.83 199 TRP B C 1
ATOM 7055 O O . TRP B 1 199 ? -36.927 4.548 0.765 1.00 32.97 199 TRP B O 1
ATOM 7066 N N . GLY B 1 200 ? -38.112 4.865 2.655 1.00 29.71 200 GLY B N 1
ATOM 7067 C CA . GLY B 1 200 ? -38.620 3.476 2.696 1.00 29.06 200 GLY B CA 1
ATOM 7068 C C . GLY B 1 200 ? -37.552 2.366 2.764 1.00 32.21 200 GLY B C 1
ATOM 7069 O O . GLY B 1 200 ? -37.685 1.281 2.164 1.00 29.34 200 GLY B O 1
ATOM 7070 N N . THR B 1 201 ? -36.491 2.646 3.515 1.00 36.97 201 THR B N 1
ATOM 7071 C CA . THR B 1 201 ? -35.350 1.722 3.727 1.00 42.34 201 THR B CA 1
ATOM 7072 C C . THR B 1 201 ? -35.690 0.368 4.393 1.00 43.24 201 THR B C 1
ATOM 7073 O O . THR B 1 201 ? -34.802 -0.492 4.559 1.00 45.52 201 THR B O 1
ATOM 7077 N N . ASN B 1 202 ? -36.947 0.190 4.801 1.00 44.45 202 ASN B N 1
ATOM 7078 C CA . ASN B 1 202 ? -37.398 -1.115 5.301 1.00 48.15 202 ASN B CA 1
ATOM 7079 C C . ASN B 1 202 ? -37.567 -2.141 4.172 1.00 53.20 202 ASN B C 1
ATOM 7080 O O . ASN B 1 202 ? -37.838 -3.334 4.407 1.00 50.93 202 ASN B O 1
ATOM 7085 N N . PHE B 1 203 ? -37.393 -1.670 2.938 1.00 51.48 203 PHE B N 1
ATOM 7086 C CA . PHE B 1 203 ? -37.301 -2.574 1.795 1.00 43.61 203 PHE B CA 1
ATOM 7087 C C . PHE B 1 203 ? -35.889 -3.110 1.575 1.00 41.44 203 PHE B C 1
ATOM 7088 O O . PHE B 1 203 ? -34.902 -2.376 1.665 1.00 43.97 203 PHE B O 1
ATOM 7096 N N . TRP B 1 204 ? -35.806 -4.398 1.263 1.00 42.05 204 TRP B N 1
ATOM 7097 C CA . TRP B 1 204 ? -34.532 -5.131 1.236 1.00 38.25 204 TRP B CA 1
ATOM 7098 C C . TRP B 1 204 ? -33.499 -4.834 2.276 1.00 36.71 204 TRP B C 1
ATOM 7099 O O . TRP B 1 204 ? -32.324 -4.887 1.934 1.00 36.08 204 TRP B O 1
ATOM 7110 N N . SER B 1 205 ? -33.860 -4.513 3.526 1.00 37.61 205 SER B N 1
ATOM 7111 C CA . SER B 1 205 ? -32.853 -4.638 4.626 1.00 40.20 205 SER B CA 1
ATOM 7112 C C . SER B 1 205 ? -31.823 -3.515 4.489 1.00 41.38 205 SER B C 1
ATOM 7113 O O . SER B 1 205 ? -30.585 -3.718 4.621 1.00 36.18 205 SER B O 1
ATOM 7116 N N . GLN B 1 206 ? -32.321 -2.325 4.180 1.00 43.10 206 GLN B N 1
ATOM 7117 C CA . GLN B 1 206 ? -31.412 -1.178 4.124 1.00 40.72 206 GLN B CA 1
ATOM 7118 C C . GLN B 1 206 ? -31.630 -0.261 5.322 1.00 37.54 206 GLN B C 1
ATOM 7119 O O . GLN B 1 206 ? -30.917 0.744 5.444 1.00 32.60 206 GLN B O 1
ATOM 7125 N N . ARG B 1 207 ? -32.607 -0.599 6.190 1.00 35.62 207 ARG B N 1
ATOM 7126 C CA . ARG B 1 207 ? -32.924 0.241 7.364 1.00 32.81 207 ARG B CA 1
ATOM 7127 C C . ARG B 1 207 ? -31.661 0.709 8.083 1.00 33.06 207 ARG B C 1
ATOM 7128 O O . ARG B 1 207 ? -30.725 -0.080 8.358 1.00 35.33 207 ARG B O 1
ATOM 7136 N N . LEU B 1 208 ? -31.636 2.012 8.335 1.00 31.33 208 LEU B N 1
ATOM 7137 C CA . LEU B 1 208 ? -30.473 2.688 8.897 1.00 32.84 208 LEU B CA 1
ATOM 7138 C C . LEU B 1 208 ? -30.535 2.806 10.422 1.00 31.03 208 LEU B C 1
ATOM 7139 O O . LEU B 1 208 ? -31.557 3.204 10.963 1.00 31.60 208 LEU B O 1
ATOM 7144 N N . ASN B 1 209 ? -29.434 2.471 11.090 1.00 34.41 209 ASN B N 1
ATOM 7145 C CA . ASN B 1 209 ? -29.282 2.687 12.542 1.00 37.26 209 ASN B CA 1
ATOM 7146 C C . ASN B 1 209 ? -28.822 4.113 12.866 1.00 38.53 209 ASN B C 1
ATOM 7147 O O . ASN B 1 209 ? -29.303 4.724 13.826 1.00 39.33 209 ASN B O 1
ATOM 7152 N N . SER B 1 210 ? -27.896 4.643 12.069 1.00 36.08 210 SER B N 1
ATOM 7153 C CA . SER B 1 210 ? -27.387 5.981 12.304 1.00 33.99 210 SER B CA 1
ATOM 7154 C C . SER B 1 210 ? -27.048 6.628 10.974 1.00 34.63 210 SER B C 1
ATOM 7155 O O . SER B 1 210 ? -26.967 5.946 9.918 1.00 34.95 210 SER B O 1
ATOM 7158 N N . PHE B 1 211 ? -26.778 7.932 11.043 1.00 31.36 211 PHE B N 1
ATOM 7159 C CA . PHE B 1 211 ? -26.367 8.685 9.882 1.00 27.73 211 PHE B CA 1
ATOM 7160 C C . PHE B 1 211 ? -25.047 8.128 9.330 1.00 27.32 211 PHE B C 1
ATOM 7161 O O . PHE B 1 211 ? -24.858 8.110 8.133 1.00 25.61 211 PHE B O 1
ATOM 7169 N N . GLU B 1 212 ? -24.169 7.618 10.175 1.00 29.00 212 GLU B N 1
ATOM 7170 C CA . GLU B 1 212 ? -22.912 7.047 9.675 1.00 32.51 212 GLU B CA 1
ATOM 7171 C C . GLU B 1 212 ? -23.110 5.856 8.747 1.00 33.64 212 GLU B C 1
ATOM 7172 O O . GLU B 1 212 ? -22.188 5.477 8.021 1.00 32.62 212 GLU B O 1
ATOM 7178 N N . GLU B 1 213 ? -24.316 5.296 8.741 1.00 31.77 213 GLU B N 1
ATOM 7179 C CA . GLU B 1 213 ? -24.640 4.223 7.795 1.00 31.79 213 GLU B CA 1
ATOM 7180 C C . GLU B 1 213 ? -25.075 4.674 6.377 1.00 30.47 213 GLU B C 1
ATOM 7181 O O . GLU B 1 213 ? -24.967 3.893 5.426 1.00 31.61 213 GLU B O 1
ATOM 7187 N N . ILE B 1 214 ? -25.593 5.899 6.259 1.00 27.94 214 ILE B N 1
ATOM 7188 C CA . ILE B 1 214 ? -25.994 6.500 4.977 1.00 27.34 214 ILE B CA 1
ATOM 7189 C C . ILE B 1 214 ? -24.826 6.590 4.005 1.00 27.40 214 ILE B C 1
ATOM 7190 O O . ILE B 1 214 ? -23.769 7.100 4.356 1.00 27.37 214 ILE B O 1
ATOM 7195 N N . LEU B 1 215 ? -25.013 6.075 2.800 1.00 26.98 215 LEU B N 1
ATOM 7196 C CA . LEU B 1 215 ? -23.972 6.108 1.760 1.00 27.54 215 LEU B CA 1
ATOM 7197 C C . LEU B 1 215 ? -24.600 6.665 0.490 1.00 26.20 215 LEU B C 1
ATOM 7198 O O . LEU B 1 215 ? -25.820 6.518 0.301 1.00 27.80 215 LEU B O 1
ATOM 7203 N N . PRO B 1 216 ? -23.810 7.304 -0.381 1.00 24.22 216 PRO B N 1
ATOM 7204 C CA . PRO B 1 216 ? -24.484 7.708 -1.624 1.00 26.12 216 PRO B CA 1
ATOM 7205 C C . PRO B 1 216 ? -24.742 6.496 -2.541 1.00 28.54 216 PRO B C 1
ATOM 7206 O O . PRO B 1 216 ? -24.082 5.467 -2.398 1.00 28.70 216 PRO B O 1
ATOM 7210 N N . PRO B 1 217 ? -25.702 6.607 -3.480 1.00 31.91 217 PRO B N 1
ATOM 7211 C CA . PRO B 1 217 ? -25.884 5.648 -4.601 1.00 31.84 217 PRO B CA 1
ATOM 7212 C C . PRO B 1 217 ? -24.639 5.213 -5.421 1.00 32.91 217 PRO B C 1
ATOM 7213 O O . PRO B 1 217 ? -24.649 5.343 -6.638 1.00 32.60 217 PRO B O 1
ATOM 7217 N N . ARG B 1 218 ? -23.591 4.676 -4.794 1.00 35.37 218 ARG B N 1
ATOM 7218 C CA . ARG B 1 218 ? -22.491 4.044 -5.566 1.00 35.79 218 ARG B CA 1
ATOM 7219 C C . ARG B 1 218 ? -22.981 2.853 -6.353 1.00 34.76 218 ARG B C 1
ATOM 7220 O O . ARG B 1 218 ? -24.066 2.341 -6.090 1.00 32.65 218 ARG B O 1
ATOM 7228 N N . TYR B 1 219 ? -22.157 2.416 -7.303 1.00 37.44 219 TYR B N 1
ATOM 7229 C CA . TYR B 1 219 ? -22.418 1.207 -8.117 1.00 37.96 219 TYR B CA 1
ATOM 7230 C C . TYR B 1 219 ? -22.991 0.006 -7.340 1.00 36.68 219 TYR B C 1
ATOM 7231 O O . TYR B 1 219 ? -22.391 -0.496 -6.350 1.00 38.98 219 TYR B O 1
ATOM 7240 N N . VAL B 1 220 ? -24.151 -0.437 -7.814 1.00 33.61 220 VAL B N 1
ATOM 7241 C CA . VAL B 1 220 ? -24.922 -1.502 -7.183 1.00 31.57 220 VAL B CA 1
ATOM 7242 C C . VAL B 1 220 ? -25.000 -2.729 -8.111 1.00 32.39 220 VAL B C 1
ATOM 7243 O O . VAL B 1 220 ? -25.832 -3.618 -7.923 1.00 30.43 220 VAL B O 1
ATOM 7247 N N . GLY B 1 221 ? -24.127 -2.775 -9.117 1.00 33.88 221 GLY B N 1
ATOM 7248 C CA . GLY B 1 221 ? -24.038 -3.955 -9.959 1.00 33.55 221 GLY B CA 1
ATOM 7249 C C . GLY B 1 221 ? -24.536 -3.746 -11.370 1.00 34.46 221 GLY B C 1
ATOM 7250 O O . GLY B 1 221 ? -24.491 -4.663 -12.194 1.00 33.38 221 GLY B O 1
ATOM 7251 N N . GLY B 1 222 ? -25.004 -2.539 -11.648 1.00 36.03 222 GLY B N 1
ATOM 7252 C CA . GLY B 1 222 ? -25.527 -2.220 -12.970 1.00 42.00 222 GLY B CA 1
ATOM 7253 C C . GLY B 1 222 ? -26.857 -2.889 -13.277 1.00 41.78 222 GLY B C 1
ATOM 7254 O O . GLY B 1 222 ? -27.773 -2.913 -12.451 1.00 40.92 222 GLY B O 1
ATOM 7255 N N . GLU B 1 223 ? -26.938 -3.447 -14.477 1.00 41.93 223 GLU B N 1
ATOM 7256 C CA . GLU B 1 223 ? -28.195 -3.851 -15.053 1.00 41.21 223 GLU B CA 1
ATOM 7257 C C . GLU B 1 223 ? -28.892 -4.954 -14.254 1.00 37.29 223 GLU B C 1
ATOM 7258 O O . GLU B 1 223 ? -28.285 -5.942 -13.853 1.00 38.34 223 GLU B O 1
ATOM 7264 N N . GLY B 1 224 ? -30.174 -4.752 -13.998 1.00 33.81 224 GLY B N 1
ATOM 7265 C CA . GLY B 1 224 ? -30.943 -5.711 -13.243 1.00 31.38 224 GLY B CA 1
ATOM 7266 C C . GLY B 1 224 ? -30.794 -5.478 -11.757 1.00 32.03 224 GLY B C 1
ATOM 7267 O O . GLY B 1 224 ? -31.362 -6.238 -10.979 1.00 31.21 224 GLY B O 1
ATOM 7268 N N . ASN B 1 225 ? -30.044 -4.430 -11.367 1.00 31.09 225 ASN B N 1
ATOM 7269 C CA . ASN B 1 225 ? -29.903 -4.002 -9.957 1.00 29.95 225 ASN B CA 1
ATOM 7270 C C . ASN B 1 225 ? -30.468 -2.556 -9.780 1.00 32.00 225 ASN B C 1
ATOM 7271 O O . ASN B 1 225 ? -30.202 -1.658 -10.597 1.00 32.76 225 ASN B O 1
ATOM 7276 N N . PHE B 1 226 ? -31.273 -2.348 -8.739 1.00 28.18 226 PHE B N 1
ATOM 7277 C CA . PHE B 1 226 ? -32.067 -1.132 -8.629 1.00 26.06 226 PHE B CA 1
ATOM 7278 C C . PHE B 1 226 ? -31.840 -0.500 -7.278 1.00 26.05 226 PHE B C 1
ATOM 7279 O O . PHE B 1 226 ? -32.147 -1.093 -6.206 1.00 26.49 226 PHE B O 1
ATOM 7287 N N . THR B 1 227 ? -31.321 0.716 -7.349 1.00 21.75 227 THR B N 1
ATOM 7288 C CA . THR B 1 227 ? -30.951 1.498 -6.200 1.00 20.97 227 THR B CA 1
ATOM 7289 C C . THR B 1 227 ? -32.192 2.171 -5.565 1.00 22.14 227 THR B C 1
ATOM 7290 O O . THR B 1 227 ? -33.275 2.210 -6.161 1.00 23.03 227 THR B O 1
ATOM 7294 N N . ASN B 1 228 ? -32.073 2.663 -4.347 1.00 22.73 228 ASN B N 1
ATOM 7295 C CA . ASN B 1 228 ? -33.260 3.125 -3.603 1.00 22.48 228 ASN B CA 1
ATOM 7296 C C . ASN B 1 228 ? -33.682 4.460 -4.205 1.00 22.81 228 ASN B C 1
ATOM 7297 O O . ASN B 1 228 ? -32.914 5.413 -4.150 1.00 23.05 228 ASN B O 1
ATOM 7302 N N . PRO B 1 229 ? -34.877 4.521 -4.829 1.00 22.25 229 PRO B N 1
ATOM 7303 C CA . PRO B 1 229 ? -35.419 5.703 -5.489 1.00 21.67 229 PRO B CA 1
ATOM 7304 C C . PRO B 1 229 ? -35.474 6.997 -4.667 1.00 22.89 229 PRO B C 1
ATOM 7305 O O . PRO B 1 229 ? -35.127 8.074 -5.187 1.00 24.26 229 PRO B O 1
ATOM 7309 N N . GLY B 1 230 ? -35.960 6.922 -3.428 1.00 22.15 230 GLY B N 1
ATOM 7310 C CA . GLY B 1 230 ? -36.134 8.124 -2.612 1.00 21.19 230 GLY B CA 1
ATOM 7311 C C . GLY B 1 230 ? -34.751 8.654 -2.220 1.00 21.38 230 GLY B C 1
ATOM 7312 O O . GLY B 1 230 ? -34.557 9.856 -2.135 1.00 19.54 230 GLY B O 1
ATOM 7313 N N . ARG B 1 231 ? -33.796 7.747 -1.976 1.00 21.10 231 ARG B N 1
ATOM 7314 C CA . ARG B 1 231 ? -32.418 8.136 -1.660 1.00 22.49 231 ARG B CA 1
ATOM 7315 C C . ARG B 1 231 ? -31.803 8.822 -2.889 1.00 22.36 231 ARG B C 1
ATOM 7316 O O . ARG B 1 231 ? -31.144 9.877 -2.738 1.00 21.92 231 ARG B O 1
ATOM 7324 N N . LEU B 1 232 ? -32.027 8.232 -4.078 1.00 20.92 232 LEU B N 1
ATOM 7325 C CA . LEU B 1 232 ? -31.505 8.791 -5.312 1.00 19.59 232 LEU B CA 1
ATOM 7326 C C . LEU B 1 232 ? -32.076 10.188 -5.521 1.00 19.01 232 LEU B C 1
ATOM 7327 O O . LEU B 1 232 ? -31.340 11.112 -5.886 1.00 16.35 232 LEU B O 1
ATOM 7332 N N . LEU B 1 233 ? -33.374 10.355 -5.209 1.00 19.83 233 LEU B N 1
ATOM 7333 C CA . LEU B 1 233 ? -34.030 11.671 -5.333 1.00 19.18 233 LEU B CA 1
ATOM 7334 C C . LEU B 1 233 ? -33.270 12.696 -4.465 1.00 19.31 233 LEU B C 1
ATOM 7335 O O . LEU B 1 233 ? -32.842 13.729 -4.987 1.00 20.50 233 LEU B O 1
ATOM 7340 N N . ASP B 1 234 ? -33.109 12.407 -3.164 1.00 17.15 234 ASP B N 1
ATOM 7341 C CA . ASP B 1 234 ? -32.335 13.261 -2.246 1.00 16.79 234 ASP B CA 1
ATOM 7342 C C . ASP B 1 234 ? -30.863 13.476 -2.671 1.00 15.41 234 ASP B C 1
ATOM 7343 O O . ASP B 1 234 ? -30.390 14.613 -2.626 1.00 14.66 234 ASP B O 1
ATOM 7348 N N . PHE B 1 235 ? -30.182 12.426 -3.132 1.00 14.47 235 PHE B N 1
ATOM 7349 C CA . PHE B 1 235 ? -28.795 12.573 -3.651 1.00 14.98 235 PHE B CA 1
ATOM 7350 C C . PHE B 1 235 ? -28.665 13.620 -4.764 1.00 14.85 235 PHE B C 1
ATOM 7351 O O . PHE B 1 235 ? -27.697 14.387 -4.816 1.00 14.96 235 PHE B O 1
ATOM 7359 N N . LYS B 1 236 ? -29.642 13.626 -5.660 1.00 14.73 236 LYS B N 1
ATOM 7360 C CA . LYS B 1 236 ? -29.663 14.597 -6.783 1.00 14.82 236 LYS B CA 1
ATOM 7361 C C . LYS B 1 236 ? -29.853 16.023 -6.260 1.00 15.80 236 LYS B C 1
ATOM 7362 O O . LYS B 1 236 ? -29.089 16.936 -6.621 1.00 16.18 236 LYS B O 1
ATOM 7368 N N . HIS B 1 237 ? -30.838 16.194 -5.384 1.00 14.68 237 HIS B N 1
ATOM 7369 C CA . HIS B 1 237 ? -31.027 17.422 -4.652 1.00 15.57 237 HIS B CA 1
ATOM 7370 C C . HIS B 1 237 ? -29.756 17.815 -3.967 1.00 16.29 237 HIS B C 1
ATOM 7371 O O . HIS B 1 237 ? -29.295 18.941 -4.142 1.00 19.02 237 HIS B O 1
ATOM 7378 N N . PHE B 1 238 ? -29.146 16.916 -3.190 1.00 16.06 238 PHE B N 1
ATOM 7379 C CA . PHE B 1 238 ? -27.861 17.246 -2.519 1.00 15.09 238 PHE B CA 1
ATOM 7380 C C . PHE B 1 238 ? -26.774 17.641 -3.537 1.00 15.63 238 PHE B C 1
ATOM 7381 O O . PHE B 1 238 ? -25.959 18.509 -3.256 1.00 15.74 238 PHE B O 1
ATOM 7389 N N . CYS B 1 239 ? -26.742 17.001 -4.697 1.00 14.96 239 CYS B N 1
ATOM 7390 C CA . CYS B 1 239 ? -25.668 17.266 -5.624 1.00 15.97 239 CYS B CA 1
ATOM 7391 C C . CYS B 1 239 ? -25.812 18.695 -6.131 1.00 16.20 239 CYS B C 1
ATOM 7392 O O . CYS B 1 239 ? -24.851 19.345 -6.446 1.00 15.97 239 CYS B O 1
ATOM 7395 N N . SER B 1 240 ? -27.045 19.134 -6.299 1.00 16.84 240 SER B N 1
ATOM 7396 C CA . SER B 1 240 ? -27.304 20.518 -6.684 1.00 16.90 240 SER B CA 1
ATOM 7397 C C . SER B 1 240 ? -26.916 21.461 -5.537 1.00 16.13 240 SER B C 1
ATOM 7398 O O . SER B 1 240 ? -26.252 22.456 -5.765 1.00 15.52 240 SER B O 1
ATOM 7401 N N . ASP B 1 241 ? -27.378 21.164 -4.329 1.00 15.20 241 ASP B N 1
ATOM 7402 C CA . ASP B 1 241 ? -27.094 22.046 -3.161 1.00 16.34 241 ASP B CA 1
ATOM 7403 C C . ASP B 1 241 ? -25.604 22.184 -2.829 1.00 16.69 241 ASP B C 1
ATOM 7404 O O . ASP B 1 241 ? -25.155 23.236 -2.430 1.00 16.36 241 ASP B O 1
ATOM 7409 N N . ALA B 1 242 ? -24.857 21.111 -3.004 1.00 16.88 242 ALA B N 1
ATOM 7410 C CA . ALA B 1 242 ? -23.468 21.112 -2.625 1.00 17.81 242 ALA B CA 1
ATOM 7411 C C . ALA B 1 242 ? -22.690 22.078 -3.493 1.00 17.22 242 ALA B C 1
ATOM 7412 O O . ALA B 1 242 ? -21.885 22.818 -2.964 1.00 17.55 242 ALA B O 1
ATOM 7414 N N . LEU B 1 243 ? -22.961 22.071 -4.802 1.00 17.53 243 LEU B N 1
ATOM 7415 C CA . LEU B 1 243 ? -22.351 23.000 -5.749 1.00 16.65 243 LEU B CA 1
ATOM 7416 C C . LEU B 1 243 ? -22.955 24.404 -5.559 1.00 16.88 243 LEU B C 1
ATOM 7417 O O . LEU B 1 243 ? -22.270 25.426 -5.776 1.00 15.72 243 LEU B O 1
ATOM 7422 N N . LYS B 1 244 ? -24.225 24.472 -5.161 1.00 15.58 244 LYS B N 1
ATOM 7423 C CA . LYS B 1 244 ? -24.812 25.759 -4.861 1.00 17.11 244 LYS B CA 1
ATOM 7424 C C . LYS B 1 244 ? -24.089 26.401 -3.679 1.00 19.52 244 LYS B C 1
ATOM 7425 O O . LYS B 1 244 ? -23.769 27.569 -3.748 1.00 24.47 244 LYS B O 1
ATOM 7431 N N . GLU B 1 245 ? -23.837 25.671 -2.595 1.00 20.63 245 GLU B N 1
ATOM 7432 C CA . GLU B 1 245 ? -23.048 26.204 -1.482 1.00 21.36 245 GLU B CA 1
ATOM 7433 C C . GLU B 1 245 ? -21.644 26.690 -1.956 1.00 18.61 245 GLU B C 1
ATOM 7434 O O . GLU B 1 245 ? -21.170 27.779 -1.613 1.00 17.27 245 GLU B O 1
ATOM 7440 N N . PHE B 1 246 ? -21.001 25.885 -2.764 1.00 16.20 246 PHE B N 1
ATOM 7441 C CA . PHE B 1 246 ? -19.699 26.209 -3.226 1.00 16.49 246 PHE B CA 1
ATOM 7442 C C . PHE B 1 246 ? -19.796 27.539 -3.995 1.00 15.94 246 PHE B C 1
ATOM 7443 O O . PHE B 1 246 ? -18.991 28.450 -3.760 1.00 14.57 246 PHE B O 1
ATOM 7451 N N . PHE B 1 247 ? -20.776 27.654 -4.907 1.00 14.59 247 PHE B N 1
ATOM 7452 C CA . PHE B 1 247 ? -20.946 28.901 -5.643 1.00 14.73 247 PHE B CA 1
ATOM 7453 C C . PHE B 1 247 ? -21.174 30.066 -4.663 1.00 14.69 247 PHE B C 1
ATOM 7454 O O . PHE B 1 247 ? -20.557 31.098 -4.798 1.00 13.96 247 PHE B O 1
ATOM 7462 N N . CYS B 1 248 ? -22.063 29.889 -3.676 1.00 16.48 248 CYS B N 1
ATOM 7463 C CA . CYS B 1 248 ? -22.303 30.918 -2.669 1.00 17.25 248 CYS B CA 1
ATOM 7464 C C . CYS B 1 248 ? -21.011 31.341 -1.957 1.00 19.19 248 CYS B C 1
ATOM 7465 O O . CYS B 1 248 ? -20.789 32.531 -1.733 1.00 21.81 248 CYS B O 1
ATOM 7468 N N . ALA B 1 249 ? -20.155 30.377 -1.606 1.00 18.27 249 ALA B N 1
ATOM 7469 C CA . ALA B 1 249 ? -18.886 30.713 -1.002 1.00 18.26 249 ALA B CA 1
ATOM 7470 C C . ALA B 1 249 ? -17.994 31.580 -1.955 1.00 20.67 249 ALA B C 1
ATOM 7471 O O . ALA B 1 249 ? -17.467 32.611 -1.532 1.00 21.23 249 ALA B O 1
ATOM 7473 N N . GLU B 1 250 ? -17.882 31.195 -3.232 1.00 21.45 250 GLU B N 1
ATOM 7474 C CA . GLU B 1 250 ? -17.056 31.918 -4.186 1.00 21.04 250 GLU B CA 1
ATOM 7475 C C . GLU B 1 250 ? -17.553 33.310 -4.341 1.00 23.78 250 GLU B C 1
ATOM 7476 O O . GLU B 1 250 ? -16.750 34.243 -4.320 1.00 26.26 250 GLU B O 1
ATOM 7482 N N . ARG B 1 251 ? -18.865 33.490 -4.452 1.00 24.90 251 ARG B N 1
ATOM 7483 C CA . ARG B 1 251 ? -19.357 34.831 -4.639 1.00 25.62 251 ARG B CA 1
ATOM 7484 C C . ARG B 1 251 ? -19.248 35.728 -3.410 1.00 27.67 251 ARG B C 1
ATOM 7485 O O . ARG B 1 251 ? -18.921 36.945 -3.542 1.00 26.90 251 ARG B O 1
ATOM 7493 N N . ASP B 1 252 ? -19.528 35.153 -2.233 1.00 27.34 252 ASP B N 1
ATOM 7494 C CA . ASP B 1 252 ? -19.455 35.915 -0.966 1.00 25.73 252 ASP B CA 1
ATOM 7495 C C . ASP B 1 252 ? -18.074 36.530 -0.790 1.00 25.17 252 ASP B C 1
ATOM 7496 O O . ASP B 1 252 ? -17.942 37.657 -0.341 1.00 27.05 252 ASP B O 1
ATOM 7501 N N . VAL B 1 253 ? -17.044 35.788 -1.174 1.00 23.40 253 VAL B N 1
ATOM 7502 C CA . VAL B 1 253 ? -15.685 36.298 -1.100 1.00 23.85 253 VAL B CA 1
ATOM 7503 C C . VAL B 1 253 ? -15.462 37.422 -2.132 1.00 23.85 253 VAL B C 1
ATOM 7504 O O . VAL B 1 253 ? -14.776 38.389 -1.818 1.00 24.97 253 VAL B O 1
ATOM 7508 N N . LEU B 1 254 ? -16.053 37.333 -3.336 1.00 21.69 254 LEU B N 1
ATOM 7509 C CA . LEU B 1 254 ? -15.807 38.368 -4.354 1.00 20.60 254 LEU B CA 1
ATOM 7510 C C . LEU B 1 254 ? -16.538 39.652 -3.999 1.00 20.52 254 LEU B C 1
ATOM 7511 O O . LEU B 1 254 ? -16.020 40.762 -4.181 1.00 20.00 254 LEU B O 1
ATOM 7516 N N . SER B 1 255 ? -17.754 39.475 -3.502 1.00 19.81 255 SER B N 1
ATOM 7517 C CA . SER B 1 255 ? -18.665 40.547 -3.258 1.00 21.64 255 SER B CA 1
ATOM 7518 C C . SER B 1 255 ? -18.173 41.406 -2.106 1.00 25.09 255 SER B C 1
ATOM 7519 O O . SER B 1 255 ? -18.514 42.569 -2.010 1.00 25.68 255 SER B O 1
ATOM 7522 N N . GLU B 1 256 ? -17.420 40.800 -1.194 1.00 28.66 256 GLU B N 1
ATOM 7523 C CA . GLU B 1 256 ? -16.996 41.453 0.024 1.00 30.35 256 GLU B CA 1
ATOM 7524 C C . GLU B 1 256 ? -15.997 42.567 -0.323 1.00 28.42 256 GLU B C 1
ATOM 7525 O O . GLU B 1 256 ? -16.028 43.673 0.226 1.00 25.15 256 GLU B O 1
ATOM 7531 N N . VAL B 1 257 ? -15.134 42.248 -1.273 1.00 24.95 257 VAL B N 1
ATOM 7532 C CA . VAL B 1 257 ? -14.061 43.111 -1.691 1.00 24.71 257 VAL B CA 1
ATOM 7533 C C . VAL B 1 257 ? -14.566 44.070 -2.782 1.00 24.61 257 VAL B C 1
ATOM 7534 O O . VAL B 1 257 ? -14.036 45.154 -2.945 1.00 26.07 257 VAL B O 1
ATOM 7538 N N . THR B 1 258 ? -15.581 43.653 -3.546 1.00 22.50 258 THR B N 1
ATOM 7539 C CA . THR B 1 258 ? -16.103 44.461 -4.642 1.00 21.89 258 THR B CA 1
ATOM 7540 C C . THR B 1 258 ? -17.645 44.582 -4.527 1.00 20.91 258 THR B C 1
ATOM 7541 O O . THR B 1 258 ? -18.380 44.128 -5.399 1.00 20.35 258 THR B O 1
ATOM 7545 N N . PRO B 1 259 ? -18.132 45.199 -3.443 1.00 20.97 259 PRO B N 1
ATOM 7546 C CA . PRO B 1 259 ? -19.590 45.164 -3.165 1.00 20.41 259 PRO B CA 1
ATOM 7547 C C . PRO B 1 259 ? -20.481 45.798 -4.232 1.00 18.94 259 PRO B C 1
ATOM 7548 O O . PRO B 1 259 ? -21.703 45.568 -4.211 1.00 19.39 259 PRO B O 1
ATOM 7552 N N . ASN B 1 260 ? -19.910 46.605 -5.121 1.00 16.65 260 ASN B N 1
ATOM 7553 C CA . ASN B 1 260 ? -20.733 47.265 -6.146 1.00 17.92 260 ASN B CA 1
ATOM 7554 C C . ASN B 1 260 ? -20.787 46.509 -7.466 1.00 19.58 260 ASN B C 1
ATOM 7555 O O . ASN B 1 260 ? -21.435 46.992 -8.381 1.00 20.84 260 ASN B O 1
ATOM 7560 N N . ILE B 1 261 ? -20.113 45.343 -7.564 1.00 18.70 261 ILE B N 1
ATOM 7561 C CA . ILE B 1 261 ? -19.997 44.579 -8.821 1.00 19.33 261 ILE B CA 1
ATOM 7562 C C . ILE B 1 261 ? -20.878 43.321 -8.806 1.00 19.15 261 ILE B C 1
ATOM 7563 O O . ILE B 1 261 ? -20.576 42.354 -8.090 1.00 19.03 261 ILE B O 1
ATOM 7568 N N . PRO B 1 262 ? -21.981 43.351 -9.580 1.00 18.51 262 PRO B N 1
ATOM 7569 C CA . PRO B 1 262 ? -23.020 42.324 -9.653 1.00 17.49 262 PRO B CA 1
ATOM 7570 C C . PRO B 1 262 ? -22.368 41.017 -10.047 1.00 17.37 262 PRO B C 1
ATOM 7571 O O . PRO B 1 262 ? -21.359 41.030 -10.813 1.00 15.06 262 PRO B O 1
ATOM 7575 N N . LEU B 1 263 ? -22.925 39.927 -9.502 1.00 16.07 263 LEU B N 1
ATOM 7576 C CA . LEU B 1 263 ? -22.412 38.594 -9.705 1.00 16.35 263 LEU B CA 1
ATOM 7577 C C . LEU B 1 263 ? -23.435 37.648 -10.289 1.00 15.77 263 LEU B C 1
ATOM 7578 O O . LEU B 1 263 ? -24.602 37.601 -9.845 1.00 15.56 263 LEU B O 1
ATOM 7583 N N . THR B 1 264 ? -22.963 36.849 -11.236 1.00 15.11 264 THR B N 1
ATOM 7584 C CA . THR B 1 264 ? -23.770 35.801 -11.845 1.00 15.52 264 THR B CA 1
ATOM 7585 C C . THR B 1 264 ? -22.908 34.541 -12.006 1.00 15.05 264 THR B C 1
ATOM 7586 O O . THR B 1 264 ? -21.708 34.579 -11.787 1.00 14.24 264 THR B O 1
ATOM 7590 N N . THR B 1 265 ? -23.539 33.418 -12.338 1.00 14.59 265 THR B N 1
ATOM 7591 C CA . THR B 1 265 ? -22.819 32.221 -12.795 1.00 14.19 265 THR B CA 1
ATOM 7592 C C . THR B 1 265 ? -23.691 31.686 -13.938 1.00 14.29 265 THR B C 1
ATOM 7593 O O . THR B 1 265 ? -24.887 31.983 -13.977 1.00 14.34 265 THR B O 1
ATOM 7597 N N . ASN B 1 266 ? -23.070 31.021 -14.915 1.00 14.50 266 ASN B N 1
ATOM 7598 C CA . ASN B 1 266 ? -23.790 30.626 -16.144 1.00 14.61 266 ASN B CA 1
ATOM 7599 C C . ASN B 1 266 ? -24.564 29.332 -16.017 1.00 13.96 266 ASN B C 1
ATOM 7600 O O . ASN B 1 266 ? -23.968 28.292 -15.792 1.00 14.49 266 ASN B O 1
ATOM 7605 N N . PHE B 1 267 ? -25.888 29.418 -16.083 1.00 13.58 267 PHE B N 1
ATOM 7606 C CA . PHE B 1 267 ? -26.755 28.219 -15.999 1.00 13.49 267 PHE B CA 1
ATOM 7607 C C . PHE B 1 267 ? -26.748 27.513 -17.355 1.00 12.97 267 PHE B C 1
ATOM 7608 O O . PHE B 1 267 ? -26.196 28.050 -18.334 1.00 13.88 267 PHE B O 1
ATOM 7616 N N . MET B 1 268 ? -27.351 26.327 -17.427 1.00 12.30 268 MET B N 1
ATOM 7617 C CA . MET B 1 268 ? -27.469 25.624 -18.700 1.00 13.06 268 MET B CA 1
ATOM 7618 C C . MET B 1 268 ? -28.920 25.170 -18.874 1.00 12.68 268 MET B C 1
ATOM 7619 O O . MET B 1 268 ? -29.228 23.970 -18.908 1.00 12.47 268 MET B O 1
ATOM 7624 N N . VAL B 1 269 ? -29.818 26.141 -18.962 1.00 12.44 269 VAL B N 1
ATOM 7625 C CA . VAL B 1 269 ? -31.232 25.891 -18.983 1.00 11.94 269 VAL B CA 1
ATOM 7626 C C . VAL B 1 269 ? -31.575 25.464 -20.382 1.00 12.05 269 VAL B C 1
ATOM 7627 O O . VAL B 1 269 ? -31.316 26.203 -21.302 1.00 13.38 269 VAL B O 1
ATOM 7631 N N . SER B 1 270 ? -32.087 24.247 -20.554 1.00 11.24 270 SER B N 1
ATOM 7632 C CA . SER B 1 270 ? -32.551 23.819 -21.855 1.00 11.47 270 SER B CA 1
ATOM 7633 C C . SER B 1 270 ? -33.590 22.757 -21.555 1.00 10.98 270 SER B C 1
ATOM 7634 O O . SER B 1 270 ? -33.701 22.335 -20.422 1.00 10.84 270 SER B O 1
ATOM 7637 N N . ALA B 1 271 ? -34.301 22.286 -22.567 1.00 10.45 271 ALA B N 1
ATOM 7638 C CA . ALA B 1 271 ? -35.421 21.437 -22.322 1.00 11.12 271 ALA B CA 1
ATOM 7639 C C . ALA B 1 271 ? -35.073 20.225 -21.519 1.00 11.63 271 ALA B C 1
ATOM 7640 O O . ALA B 1 271 ? -35.848 19.829 -20.584 1.00 11.95 271 ALA B O 1
ATOM 7642 N N . SER B 1 272 ? -33.949 19.606 -21.888 1.00 11.87 272 SER B N 1
ATOM 7643 C CA . SER B 1 272 ? -33.616 18.322 -21.346 1.00 13.29 272 SER B CA 1
ATOM 7644 C C . SER B 1 272 ? -32.660 18.371 -20.175 1.00 14.78 272 SER B C 1
ATOM 7645 O O . SER B 1 272 ? -32.376 17.307 -19.621 1.00 15.52 272 SER B O 1
ATOM 7648 N N . GLN B 1 273 ? -32.186 19.552 -19.748 1.00 16.71 273 GLN B N 1
ATOM 7649 C CA . GLN B 1 273 ? -31.266 19.533 -18.595 1.00 19.48 273 GLN B CA 1
ATOM 7650 C C . GLN B 1 273 ? -31.962 18.935 -17.385 1.00 18.78 273 GLN B C 1
ATOM 7651 O O . GLN B 1 273 ? -33.144 19.224 -17.100 1.00 19.45 273 GLN B O 1
ATOM 7657 N N . ASN B 1 274 ? -31.217 18.072 -16.704 1.00 17.46 274 ASN B N 1
ATOM 7658 C CA . ASN B 1 274 ? -31.816 17.231 -15.675 1.00 17.44 274 ASN B CA 1
ATOM 7659 C C . ASN B 1 274 ? -30.969 17.132 -14.426 1.00 17.73 274 ASN B C 1
ATOM 7660 O O . ASN B 1 274 ? -31.247 16.260 -13.594 1.00 18.65 274 ASN B O 1
ATOM 7665 N N . THR B 1 275 ? -29.977 18.028 -14.273 1.00 17.61 275 THR B N 1
ATOM 7666 C CA . THR B 1 275 ? -29.169 18.044 -13.039 1.00 17.77 275 THR B CA 1
ATOM 7667 C C . THR B 1 275 ? -29.495 19.209 -12.068 1.00 17.41 275 THR B C 1
ATOM 7668 O O . THR B 1 275 ? -30.445 19.091 -11.257 1.00 17.00 275 THR B O 1
ATOM 7672 N N . LEU B 1 276 ? -28.730 20.306 -12.147 1.00 16.25 276 LEU B N 1
ATOM 7673 C CA . LEU B 1 276 ? -28.894 21.436 -11.231 1.00 17.08 276 LEU B CA 1
ATOM 7674 C C . LEU B 1 276 ? -30.321 21.940 -11.160 1.00 16.66 276 LEU B C 1
ATOM 7675 O O . LEU B 1 276 ? -31.045 21.979 -12.151 1.00 17.78 276 LEU B O 1
ATOM 7680 N N . ASP B 1 277 ? -30.734 22.353 -9.977 1.00 16.77 277 ASP B N 1
ATOM 7681 C CA . ASP B 1 277 ? -32.055 22.949 -9.807 1.00 15.39 277 ASP B CA 1
ATOM 7682 C C . ASP B 1 277 ? -31.864 24.437 -9.981 1.00 15.26 277 ASP B C 1
ATOM 7683 O O . ASP B 1 277 ? -31.596 25.134 -9.020 1.00 15.50 277 ASP B O 1
ATOM 7688 N N . TYR B 1 278 ? -31.985 24.931 -11.208 1.00 14.45 278 TYR B N 1
ATOM 7689 C CA . TYR B 1 278 ? -31.660 26.310 -11.484 1.00 14.28 278 TYR B CA 1
ATOM 7690 C C . TYR B 1 278 ? -32.614 27.314 -10.898 1.00 15.06 278 TYR B C 1
ATOM 7691 O O . TYR B 1 278 ? -32.194 28.426 -10.568 1.00 14.31 278 TYR B O 1
ATOM 7700 N N . ASP B 1 279 ? -33.895 26.954 -10.775 1.00 16.39 279 ASP B N 1
ATOM 7701 C CA . ASP B 1 279 ? -34.845 27.893 -10.171 1.00 18.50 279 ASP B CA 1
ATOM 7702 C C . ASP B 1 279 ? -34.435 28.257 -8.742 1.00 19.65 279 ASP B C 1
ATOM 7703 O O . ASP B 1 279 ? -34.585 29.414 -8.295 1.00 22.04 279 ASP B O 1
ATOM 7708 N N . ASP B 1 280 ? -33.918 27.250 -8.053 1.00 19.13 280 ASP B N 1
ATOM 7709 C CA . ASP B 1 280 ? -33.387 27.385 -6.710 1.00 19.30 280 ASP B CA 1
ATOM 7710 C C . ASP B 1 280 ? -32.083 28.213 -6.710 1.00 18.49 280 ASP B C 1
ATOM 7711 O O . ASP B 1 280 ? -31.953 29.114 -5.918 1.00 17.82 280 ASP B O 1
ATOM 7716 N N . TRP B 1 281 ? -31.146 27.927 -7.611 1.00 17.37 281 TRP B N 1
ATOM 7717 C CA . TRP B 1 281 ? -29.910 28.713 -7.703 1.00 17.63 281 TRP B CA 1
ATOM 7718 C C . TRP B 1 281 ? -30.151 30.161 -8.084 1.00 19.73 281 TRP B C 1
ATOM 7719 O O . TRP B 1 281 ? -29.354 31.029 -7.740 1.00 22.47 281 TRP B O 1
ATOM 7730 N N . ALA B 1 282 ? -31.213 30.428 -8.847 1.00 19.72 282 ALA B N 1
ATOM 7731 C CA . ALA B 1 282 ? -31.547 31.785 -9.276 1.00 21.05 282 ALA B CA 1
ATOM 7732 C C . ALA B 1 282 ? -31.749 32.769 -8.111 1.00 22.22 282 ALA B C 1
ATOM 7733 O O . ALA B 1 282 ? -31.530 33.942 -8.305 1.00 23.97 282 ALA B O 1
ATOM 7735 N N . HIS B 1 283 ? -32.100 32.283 -6.915 1.00 22.24 283 HIS B N 1
ATOM 7736 C CA . HIS B 1 283 ? -32.218 33.122 -5.711 1.00 22.42 283 HIS B CA 1
ATOM 7737 C C . HIS B 1 283 ? -30.870 33.572 -5.254 1.00 21.61 283 HIS B C 1
ATOM 7738 O O . HIS B 1 283 ? -30.775 34.388 -4.364 1.00 21.11 283 HIS B O 1
ATOM 7745 N N . GLU B 1 284 ? -29.803 33.036 -5.850 1.00 19.74 284 GLU B N 1
ATOM 7746 C CA . GLU B 1 284 ? -28.468 33.313 -5.354 1.00 18.37 284 GLU B CA 1
ATOM 7747 C C . GLU B 1 284 ? -27.634 34.261 -6.210 1.00 17.92 284 GLU B C 1
ATOM 7748 O O . GLU B 1 284 ? -26.472 34.465 -5.925 1.00 18.44 284 GLU B O 1
ATOM 7754 N N . VAL B 1 285 ? -28.199 34.792 -7.293 1.00 17.79 285 VAL B N 1
ATOM 7755 C CA . VAL B 1 285 ? -27.389 35.540 -8.283 1.00 15.58 285 VAL B CA 1
ATOM 7756 C C . VAL B 1 285 ? -28.007 36.925 -8.362 1.00 15.46 285 VAL B C 1
ATOM 7757 O O . VAL B 1 285 ? -29.181 37.116 -8.013 1.00 13.07 285 VAL B O 1
ATOM 7761 N N . ASP B 1 286 ? -27.222 37.904 -8.807 1.00 14.68 286 ASP B N 1
ATOM 7762 C CA . ASP B 1 286 ? -27.797 39.238 -8.949 1.00 15.45 286 ASP B CA 1
ATOM 7763 C C . ASP B 1 286 ? -28.635 39.406 -10.270 1.00 14.93 286 ASP B C 1
ATOM 7764 O O . ASP B 1 286 ? -29.494 40.283 -10.365 1.00 14.36 286 ASP B O 1
ATOM 7769 N N . PHE B 1 287 ? -28.335 38.575 -11.262 1.00 13.15 287 PHE B N 1
ATOM 7770 C CA . PHE B 1 287 ? -29.004 38.587 -12.526 1.00 13.28 287 PHE B CA 1
ATOM 7771 C C . PHE B 1 287 ? -28.770 37.197 -13.061 1.00 13.30 287 PHE B C 1
ATOM 7772 O O . PHE B 1 287 ? -27.703 36.646 -12.832 1.00 13.49 287 PHE B O 1
ATOM 7780 N N . VAL B 1 288 ? -29.790 36.622 -13.701 1.00 12.37 288 VAL B N 1
ATOM 7781 C CA . VAL B 1 288 ? -29.749 35.260 -14.191 1.00 11.37 288 VAL B CA 1
ATOM 7782 C C . VAL B 1 288 ? -29.014 35.238 -15.500 1.00 11.78 288 VAL B C 1
ATOM 7783 O O . VAL B 1 288 ? -29.290 36.055 -16.384 1.00 11.93 288 VAL B O 1
ATOM 7787 N N . SER B 1 289 ? -28.103 34.280 -15.674 1.00 12.43 289 SER B N 1
ATOM 7788 C CA . SER B 1 289 ? -27.486 34.137 -16.984 1.00 13.06 289 SER B CA 1
ATOM 7789 C C . SER B 1 289 ? -27.499 32.700 -17.513 1.00 12.86 289 SER B C 1
ATOM 7790 O O . SER B 1 289 ? -27.403 31.725 -16.756 1.00 12.98 289 SER B O 1
ATOM 7793 N N . ASN B 1 290 ? -27.601 32.576 -18.828 1.00 12.53 290 ASN B N 1
ATOM 7794 C CA . ASN B 1 290 ? -27.773 31.246 -19.415 1.00 12.91 290 ASN B CA 1
ATOM 7795 C C . ASN B 1 290 ? -26.874 30.980 -20.617 1.00 13.30 290 ASN B C 1
ATOM 7796 O O . ASN B 1 290 ? -26.523 31.911 -21.366 1.00 12.29 290 ASN B O 1
ATOM 7801 N N . ASP B 1 291 ? -26.491 29.704 -20.759 1.00 13.65 291 ASP B N 1
ATOM 7802 C CA . ASP B 1 291 ? -25.833 29.167 -21.965 1.00 14.30 291 ASP B CA 1
ATOM 7803 C C . ASP B 1 291 ? -26.831 28.210 -22.627 1.00 14.81 291 ASP B C 1
ATOM 7804 O O . ASP B 1 291 ? -27.427 27.317 -21.955 1.00 16.21 291 ASP B O 1
ATOM 7809 N N . HIS B 1 292 ? -27.007 28.359 -23.929 1.00 12.93 292 HIS B N 1
ATOM 7810 C CA . HIS B 1 292 ? -27.935 27.493 -24.617 1.00 12.77 292 HIS B CA 1
ATOM 7811 C C . HIS B 1 292 ? -27.436 27.284 -26.011 1.00 12.87 292 HIS B C 1
ATOM 7812 O O . HIS B 1 292 ? -27.021 28.235 -26.692 1.00 13.78 292 HIS B O 1
ATOM 7819 N N . TYR B 1 293 ? -27.452 26.031 -26.434 1.00 12.35 293 TYR B N 1
ATOM 7820 C CA . TYR B 1 293 ? -26.967 25.620 -27.778 1.00 12.27 293 TYR B CA 1
ATOM 7821 C C . TYR B 1 293 ? -28.119 24.967 -28.512 1.00 11.54 293 TYR B C 1
ATOM 7822 O O . TYR B 1 293 ? -28.890 24.212 -27.884 1.00 10.58 293 TYR B O 1
ATOM 7831 N N . PHE B 1 294 ? -28.282 25.321 -29.789 1.00 10.84 294 PHE B N 1
ATOM 7832 C CA . PHE B 1 294 ? -29.480 24.908 -30.542 1.00 10.64 294 PHE B CA 1
ATOM 7833 C C . PHE B 1 294 ? -29.614 23.392 -30.633 1.00 11.05 294 PHE B C 1
ATOM 7834 O O . PHE B 1 294 ? -28.598 22.656 -30.618 1.00 11.88 294 PHE B O 1
ATOM 7842 N N . THR B 1 295 ? -30.845 22.923 -30.699 1.00 11.07 295 THR B N 1
ATOM 7843 C CA . THR B 1 295 ? -31.082 21.526 -31.028 1.00 12.56 295 THR B CA 1
ATOM 7844 C C . THR B 1 295 ? -31.173 21.386 -32.539 1.00 12.61 295 THR B C 1
ATOM 7845 O O . THR B 1 295 ? -31.994 22.041 -33.156 1.00 13.66 295 THR B O 1
ATOM 7849 N N . PRO B 1 296 ? -30.304 20.562 -33.162 1.00 13.07 296 PRO B N 1
ATOM 7850 C CA . PRO B 1 296 ? -30.492 20.382 -34.621 1.00 12.26 296 PRO B CA 1
ATOM 7851 C C . PRO B 1 296 ? -31.887 19.869 -35.036 1.00 11.88 296 PRO B C 1
ATOM 7852 O O . PRO B 1 296 ? -32.522 19.131 -34.276 1.00 11.53 296 PRO B O 1
ATOM 7856 N N . GLY B 1 297 ? -32.298 20.223 -36.257 1.00 11.67 297 GLY B N 1
ATOM 7857 C CA . GLY B 1 297 ? -33.518 19.786 -36.895 1.00 12.19 297 GLY B CA 1
ATOM 7858 C C . GLY B 1 297 ? -34.809 20.561 -36.582 1.00 12.96 297 GLY B C 1
ATOM 7859 O O . GLY B 1 297 ? -34.764 21.744 -36.144 1.00 12.56 297 GLY B O 1
ATOM 7860 N N . SER B 1 298 ? -35.943 19.872 -36.799 1.00 12.90 298 SER B N 1
ATOM 7861 C CA . SER B 1 298 ? -37.309 20.360 -36.446 1.00 14.71 298 SER B CA 1
ATOM 7862 C C . SER B 1 298 ? -37.521 21.076 -35.117 1.00 13.58 298 SER B C 1
ATOM 7863 O O . SER B 1 298 ? -38.448 21.907 -35.020 1.00 14.00 298 SER B O 1
ATOM 7866 N N . TRP B 1 299 ? -36.762 20.683 -34.086 1.00 12.25 299 TRP B N 1
ATOM 7867 C CA . TRP B 1 299 ? -36.966 21.244 -32.723 1.00 12.39 299 TRP B CA 1
ATOM 7868 C C . TRP B 1 299 ? -36.219 22.515 -32.501 1.00 12.55 299 TRP B C 1
ATOM 7869 O O . TRP B 1 299 ? -36.399 23.170 -31.503 1.00 13.72 299 TRP B O 1
ATOM 7880 N N . HIS B 1 300 ? -35.348 22.858 -33.435 1.00 13.06 300 HIS B N 1
ATOM 7881 C CA . HIS B 1 300 ? -34.476 23.999 -33.336 1.00 12.27 300 HIS B CA 1
ATOM 7882 C C . HIS B 1 300 ? -35.169 25.184 -32.769 1.00 12.20 300 HIS B C 1
ATOM 7883 O O . HIS B 1 300 ? -34.720 25.739 -31.786 1.00 14.07 300 HIS B O 1
ATOM 7890 N N . ILE B 1 301 ? -36.256 25.610 -33.369 1.00 11.78 301 ILE B N 1
ATOM 7891 C CA . ILE B 1 301 ? -36.884 26.862 -33.002 1.00 10.85 301 ILE B CA 1
ATOM 7892 C C . ILE B 1 301 ? -37.702 26.669 -31.721 1.00 11.16 301 ILE B C 1
ATOM 7893 O O . ILE B 1 301 ? -37.491 27.390 -30.753 1.00 10.42 301 ILE B O 1
ATOM 7898 N N . ASP B 1 302 ? -38.575 25.668 -31.659 1.00 11.59 302 ASP B N 1
ATOM 7899 C CA . ASP B 1 302 ? -39.414 25.572 -30.438 1.00 12.19 302 ASP B CA 1
ATOM 7900 C C . ASP B 1 302 ? -38.648 25.295 -29.164 1.00 12.46 302 ASP B C 1
ATOM 7901 O O . ASP B 1 302 ? -39.075 25.775 -28.104 1.00 12.71 302 ASP B O 1
ATOM 7906 N N . GLU B 1 303 ? -37.579 24.485 -29.233 1.00 11.49 303 GLU B N 1
ATOM 7907 C CA . GLU B 1 303 ? -36.832 24.143 -28.036 1.00 11.14 303 GLU B CA 1
ATOM 7908 C C . GLU B 1 303 ? -35.964 25.338 -27.566 1.00 11.66 303 GLU B C 1
ATOM 7909 O O . GLU B 1 303 ? -35.697 25.491 -26.386 1.00 12.11 303 GLU B O 1
ATOM 7915 N N . LEU B 1 304 ? -35.471 26.165 -28.482 1.00 11.44 304 LEU B N 1
ATOM 7916 C CA . LEU B 1 304 ? -34.768 27.403 -28.083 1.00 10.72 304 LEU B CA 1
ATOM 7917 C C . LEU B 1 304 ? -35.769 28.378 -27.417 1.00 10.80 304 LEU B C 1
ATOM 7918 O O . LEU B 1 304 ? -35.553 28.907 -26.339 1.00 11.13 304 LEU B O 1
ATOM 7923 N N . ALA B 1 305 ? -36.876 28.629 -28.065 1.00 11.05 305 ALA B N 1
ATOM 7924 C CA . ALA B 1 305 ? -37.858 29.542 -27.507 1.00 11.27 305 ALA B CA 1
ATOM 7925 C C . ALA B 1 305 ? -38.340 29.071 -26.127 1.00 11.72 305 ALA B C 1
ATOM 7926 O O . ALA B 1 305 ? -38.539 29.902 -25.205 1.00 12.41 305 ALA B O 1
ATOM 7928 N N . TYR B 1 306 ? -38.545 27.753 -25.999 1.00 11.85 306 TYR B N 1
ATOM 7929 C CA . TYR B 1 306 ? -38.981 27.095 -24.736 1.00 11.25 306 TYR B CA 1
ATOM 7930 C C . TYR B 1 306 ? -37.954 27.404 -23.650 1.00 11.27 306 TYR B C 1
ATOM 7931 O O . TYR B 1 306 ? -38.265 27.869 -22.544 1.00 10.83 306 TYR B O 1
ATOM 7940 N N . SER B 1 307 ? -36.709 27.126 -23.980 1.00 11.05 307 SER B N 1
ATOM 7941 C CA . SER B 1 307 ? -35.618 27.397 -23.072 1.00 10.97 307 SER B CA 1
ATOM 7942 C C . SER B 1 307 ? -35.538 28.797 -22.602 1.00 10.98 307 SER B C 1
ATOM 7943 O O . SER B 1 307 ? -35.403 29.068 -21.385 1.00 11.53 307 SER B O 1
ATOM 7946 N N . ALA B 1 308 ? -35.632 29.720 -23.544 1.00 11.19 308 ALA B N 1
ATOM 7947 C CA . ALA B 1 308 ? -35.432 31.076 -23.166 1.00 11.03 308 ALA B CA 1
ATOM 7948 C C . ALA B 1 308 ? -36.672 31.568 -22.417 1.00 11.08 308 ALA B C 1
ATOM 7949 O O . ALA B 1 308 ? -36.538 32.404 -21.546 1.00 10.76 308 ALA B O 1
ATOM 7951 N N . SER B 1 309 ? -37.868 31.046 -22.728 1.00 11.28 309 SER B N 1
ATOM 7952 C CA . SER B 1 309 ? -39.054 31.374 -21.937 1.00 12.22 309 SER B CA 1
ATOM 7953 C C . SER B 1 309 ? -38.867 30.911 -20.486 1.00 13.21 309 SER B C 1
ATOM 7954 O O . SER B 1 309 ? -39.200 31.663 -19.540 1.00 14.49 309 SER B O 1
ATOM 7957 N N . LEU B 1 310 ? -38.271 29.730 -20.310 1.00 12.74 310 LEU B N 1
ATOM 7958 C CA . LEU B 1 310 ? -37.988 29.160 -18.978 1.00 12.46 310 LEU B CA 1
ATOM 7959 C C . LEU B 1 310 ? -37.012 29.977 -18.164 1.00 13.21 310 LEU B C 1
ATOM 7960 O O . LEU B 1 310 ? -37.177 30.120 -16.942 1.00 14.21 310 LEU B O 1
ATOM 7965 N N . VAL B 1 311 ? -35.968 30.488 -18.806 1.00 11.77 311 VAL B N 1
ATOM 7966 C CA . VAL B 1 311 ? -35.026 31.308 -18.101 1.00 10.69 311 VAL B CA 1
ATOM 7967 C C . VAL B 1 311 ? -35.771 32.517 -17.585 1.00 10.96 311 VAL B C 1
ATOM 7968 O O . VAL B 1 311 ? -35.596 32.947 -16.469 1.00 10.64 311 VAL B O 1
ATOM 7972 N N . ASP B 1 312 ? -36.618 33.067 -18.425 1.00 11.95 312 ASP B N 1
ATOM 7973 C CA . ASP B 1 312 ? -37.332 34.270 -18.078 1.00 12.03 312 ASP B CA 1
ATOM 7974 C C . ASP B 1 312 ? -38.280 33.900 -16.928 1.00 13.02 312 ASP B C 1
ATOM 7975 O O . ASP B 1 312 ? -38.421 34.674 -15.984 1.00 14.20 312 ASP B O 1
ATOM 7980 N N . GLY B 1 313 ? -38.896 32.713 -16.972 1.00 13.37 313 GLY B N 1
ATOM 7981 C CA . GLY B 1 313 ? -39.761 32.274 -15.880 1.00 12.28 313 GLY B CA 1
ATOM 7982 C C . GLY B 1 313 ? -38.932 32.171 -14.586 1.00 12.82 313 GLY B C 1
ATOM 7983 O O . GLY B 1 313 ? -39.375 32.591 -13.476 1.00 12.14 313 GLY B O 1
ATOM 7984 N N . ILE B 1 314 ? -37.738 31.587 -14.735 1.00 11.84 314 ILE B N 1
ATOM 7985 C CA . ILE B 1 314 ? -36.800 31.437 -13.658 1.00 12.01 314 ILE B CA 1
ATOM 7986 C C . ILE B 1 314 ? -36.408 32.836 -13.176 1.00 12.66 314 ILE B C 1
ATOM 7987 O O . ILE B 1 314 ? -36.213 33.011 -12.008 1.00 13.52 314 ILE B O 1
ATOM 7992 N N . SER B 1 315 ? -36.268 33.817 -14.054 1.00 12.34 315 SER B N 1
ATOM 7993 C CA . SER B 1 315 ? -35.875 35.099 -13.558 1.00 13.39 315 SER B CA 1
ATOM 7994 C C . SER B 1 315 ? -37.078 35.916 -13.076 1.00 13.30 315 SER B C 1
ATOM 7995 O O . SER B 1 315 ? -36.941 37.096 -12.797 1.00 15.12 315 SER B O 1
ATOM 7998 N N . ARG B 1 316 ? -38.246 35.301 -12.974 1.00 13.44 316 ARG B N 1
ATOM 7999 C CA . ARG B 1 316 ? -39.469 36.031 -12.546 1.00 14.16 316 ARG B CA 1
ATOM 8000 C C . ARG B 1 316 ? -39.749 37.276 -13.381 1.00 14.00 316 ARG B C 1
ATOM 8001 O O . ARG B 1 316 ? -40.209 38.282 -12.836 1.00 12.69 316 ARG B O 1
ATOM 8009 N N . LYS B 1 317 ? -39.494 37.151 -14.695 1.00 13.35 317 LYS B N 1
ATOM 8010 C CA . LYS B 1 317 ? -39.597 38.209 -15.687 1.00 12.53 317 LYS B CA 1
ATOM 8011 C C . LYS B 1 317 ? -38.596 39.337 -15.551 1.00 12.61 317 LYS B C 1
ATOM 8012 O O . LYS B 1 317 ? -38.732 40.322 -16.256 1.00 12.18 317 LYS B O 1
ATOM 8018 N N . LYS B 1 318 ? -37.592 39.233 -14.680 1.00 13.68 318 LYS B N 1
ATOM 8019 C CA . LYS B 1 318 ? -36.505 40.274 -14.699 1.00 15.22 318 LYS B CA 1
ATOM 8020 C C . LYS B 1 318 ? -35.593 40.057 -15.908 1.00 15.00 318 LYS B C 1
ATOM 8021 O O . LYS B 1 318 ? -35.478 38.905 -16.372 1.00 14.04 318 LYS B O 1
ATOM 8027 N N . PRO B 1 319 ? -34.964 41.136 -16.454 1.00 14.84 319 PRO B N 1
ATOM 8028 C CA . PRO B 1 319 ? -34.101 40.884 -17.602 1.00 14.28 319 PRO B CA 1
ATOM 8029 C C . PRO B 1 319 ? -33.009 39.898 -17.280 1.00 13.82 319 PRO B C 1
ATOM 8030 O O . PRO B 1 319 ? -32.505 39.907 -16.170 1.00 14.75 319 PRO B O 1
ATOM 8034 N N . TRP B 1 320 ? -32.617 39.080 -18.251 1.00 12.61 320 TRP B N 1
ATOM 8035 C CA . TRP B 1 320 ? -31.525 38.120 -18.047 1.00 11.27 320 TRP B CA 1
ATOM 8036 C C . TRP B 1 320 ? -30.490 38.204 -19.144 1.00 11.52 320 TRP B C 1
ATOM 8037 O O . TRP B 1 320 ? -30.647 38.946 -20.102 1.00 12.24 320 TRP B O 1
ATOM 8048 N N . PHE B 1 321 ? -29.437 37.405 -19.035 1.00 11.50 321 PHE B N 1
ATOM 8049 C CA . PHE B 1 321 ? -28.205 37.621 -19.764 1.00 11.72 321 PHE B CA 1
ATOM 8050 C C . PHE B 1 321 ? -27.883 36.285 -20.485 1.00 12.05 321 PHE B C 1
ATOM 8051 O O . PHE B 1 321 ? -27.719 35.251 -19.834 1.00 11.98 321 PHE B O 1
ATOM 8059 N N . LEU B 1 322 ? -27.876 36.275 -21.815 1.00 11.89 322 LEU B N 1
ATOM 8060 C CA . LEU B 1 322 ? -27.484 35.081 -22.551 1.00 11.45 322 LEU B CA 1
ATOM 8061 C C . LEU B 1 322 ? -25.973 35.106 -22.656 1.00 12.04 322 LEU B C 1
ATOM 8062 O O . LEU B 1 322 ? -25.409 35.919 -23.404 1.00 12.20 322 LEU B O 1
ATOM 8067 N N . MET B 1 323 ? -25.343 34.249 -21.879 1.00 11.74 323 MET B N 1
ATOM 8068 C CA . MET B 1 323 ? -23.900 34.242 -21.715 1.00 13.32 323 MET B CA 1
ATOM 8069 C C . MET B 1 323 ? -23.171 33.466 -22.806 1.00 13.38 323 MET B C 1
ATOM 8070 O O . MET B 1 323 ? -22.010 33.716 -23.033 1.00 13.57 323 MET B O 1
ATOM 8075 N N . ALA B 1 324 ? -23.831 32.467 -23.403 1.00 13.07 324 ALA B N 1
ATOM 8076 C CA . ALA B 1 324 ? -23.209 31.647 -24.441 1.00 13.69 324 ALA B CA 1
ATOM 8077 C C . ALA B 1 324 ? -24.307 30.945 -25.288 1.00 14.03 324 ALA B C 1
ATOM 8078 O O . ALA B 1 324 ? -25.473 30.801 -24.851 1.00 13.93 324 ALA B O 1
ATOM 8080 N N . GLN B 1 325 ? -23.887 30.549 -26.494 1.00 13.35 325 GLN B N 1
ATOM 8081 C CA . GLN B 1 325 ? -24.670 29.989 -27.587 1.00 14.00 325 GLN B CA 1
ATOM 8082 C C . GLN B 1 325 ? -23.653 29.990 -28.712 1.00 14.10 325 GLN B C 1
ATOM 8083 O O . GLN B 1 325 ? -22.555 30.621 -28.611 1.00 14.46 325 GLN B O 1
ATOM 8089 N N . SER B 1 326 ? -23.971 29.272 -29.779 1.00 14.06 326 SER B N 1
ATOM 8090 C CA . SER B 1 326 ? -23.006 29.107 -30.898 1.00 13.79 326 SER B CA 1
ATOM 8091 C C . SER B 1 326 ? -23.416 29.886 -32.145 1.00 13.48 326 SER B C 1
ATOM 8092 O O . SER B 1 326 ? -24.621 29.996 -32.442 1.00 12.88 326 SER B O 1
ATOM 8095 N N . THR B 1 327 ? -22.422 30.389 -32.894 1.00 13.11 327 THR B N 1
ATOM 8096 C CA . THR B 1 327 ? -22.677 31.106 -34.141 1.00 12.47 327 THR B CA 1
ATOM 8097 C C . THR B 1 327 ? -23.070 30.096 -35.219 1.00 13.31 327 THR B C 1
ATOM 8098 O O . THR B 1 327 ? -23.902 30.402 -36.135 1.00 12.33 327 THR B O 1
ATOM 8102 N N . SER B 1 328 ? -22.498 28.893 -35.108 1.00 12.25 328 SER B N 1
ATOM 8103 C CA . SER B 1 328 ? -22.790 27.858 -36.073 1.00 12.90 328 SER B CA 1
ATOM 8104 C C . SER B 1 328 ? -22.663 26.514 -35.390 1.00 13.28 328 SER B C 1
ATOM 8105 O O . SER B 1 328 ? -23.337 26.298 -34.389 1.00 14.00 328 SER B O 1
ATOM 8108 N N . ALA B 1 329 ? -21.800 25.618 -35.864 1.00 13.14 329 ALA B N 1
ATOM 8109 C CA . ALA B 1 329 ? -21.717 24.284 -35.243 1.00 12.71 329 ALA B CA 1
ATOM 8110 C C . ALA B 1 329 ? -21.141 24.308 -33.836 1.00 13.28 329 ALA B C 1
ATOM 8111 O O . ALA B 1 329 ? -20.308 25.191 -33.529 1.00 12.61 329 ALA B O 1
ATOM 8113 N N . VAL B 1 330 ? -21.547 23.331 -32.977 1.00 13.31 330 VAL B N 1
ATOM 8114 C CA . VAL B 1 330 ? -20.850 23.057 -31.667 1.00 13.12 330 VAL B CA 1
ATOM 8115 C C . VAL B 1 330 ? -19.778 21.970 -31.959 1.00 14.33 330 VAL B C 1
ATOM 8116 O O . VAL B 1 330 ? -19.577 21.626 -33.130 1.00 14.04 330 VAL B O 1
ATOM 8120 N N . ASN B 1 331 ? -19.103 21.423 -30.936 1.00 14.37 331 ASN B N 1
ATOM 8121 C CA . ASN B 1 331 ? -18.080 20.370 -31.172 1.00 15.44 331 ASN B CA 1
ATOM 8122 C C . ASN B 1 331 ? -18.459 19.078 -30.443 1.00 16.23 331 ASN B C 1
ATOM 8123 O O . ASN B 1 331 ? -17.768 18.061 -30.598 1.00 15.72 331 ASN B O 1
ATOM 8128 N N . TRP B 1 332 ? -19.519 19.116 -29.637 1.00 14.88 332 TRP B N 1
ATOM 8129 C CA . TRP B 1 332 ? -19.669 18.059 -28.635 1.00 15.25 332 TRP B CA 1
ATOM 8130 C C . TRP B 1 332 ? -20.759 17.078 -28.878 1.00 14.91 332 TRP B C 1
ATOM 8131 O O . TRP B 1 332 ? -21.001 16.242 -28.057 1.00 14.44 332 TRP B O 1
ATOM 8142 N N . ARG B 1 333 ? -21.386 17.107 -30.042 1.00 16.42 333 ARG B N 1
ATOM 8143 C CA . ARG B 1 333 ? -22.309 16.000 -30.405 1.00 17.40 333 ARG B CA 1
ATOM 8144 C C . ARG B 1 333 ? -21.640 14.995 -31.322 1.00 16.64 333 ARG B C 1
ATOM 8145 O O . ARG B 1 333 ? -20.573 15.236 -31.911 1.00 15.09 333 ARG B O 1
ATOM 8153 N N . GLU B 1 334 ? -22.287 13.853 -31.448 1.00 17.51 334 GLU B N 1
ATOM 8154 C CA . GLU B 1 334 ? -21.805 12.790 -32.339 1.00 17.03 334 GLU B CA 1
ATOM 8155 C C . GLU B 1 334 ? -21.793 13.280 -33.792 1.00 15.38 334 GLU B C 1
ATOM 8156 O O . GLU B 1 334 ? -21.000 12.805 -34.606 1.00 16.43 334 GLU B O 1
ATOM 8162 N N . ILE B 1 335 ? -22.720 14.182 -34.117 1.00 13.59 335 ILE B N 1
ATOM 8163 C CA . ILE B 1 335 ? -22.789 14.847 -35.426 1.00 12.90 335 ILE B CA 1
ATOM 8164 C C . ILE B 1 335 ? -23.047 16.317 -35.115 1.00 12.98 335 ILE B C 1
ATOM 8165 O O . ILE B 1 335 ? -24.055 16.644 -34.487 1.00 11.51 335 ILE B O 1
ATOM 8170 N N . ASN B 1 336 ? -22.121 17.183 -35.543 1.00 13.02 336 ASN B N 1
ATOM 8171 C CA . ASN B 1 336 ? -22.255 18.640 -35.316 1.00 13.65 336 ASN B CA 1
ATOM 8172 C C . ASN B 1 336 ? -22.727 19.551 -36.462 1.00 12.95 336 ASN B C 1
ATOM 8173 O O . ASN B 1 336 ? -21.938 20.226 -37.060 1.00 13.45 336 ASN B O 1
ATOM 8178 N N . PRO B 1 337 ? -24.027 19.621 -36.732 1.00 13.03 337 PRO B N 1
ATOM 8179 C CA . PRO B 1 337 ? -24.500 20.360 -37.903 1.00 12.47 337 PRO B CA 1
ATOM 8180 C C . PRO B 1 337 ? -24.192 21.840 -37.796 1.00 12.04 337 PRO B C 1
ATOM 8181 O O . PRO B 1 337 ? -24.161 22.378 -36.678 1.00 12.25 337 PRO B O 1
ATOM 8185 N N . ARG B 1 338 ? -24.012 22.495 -38.942 1.00 11.67 338 ARG B N 1
ATOM 8186 C CA . ARG B 1 338 ? -23.857 23.943 -38.974 1.00 11.63 338 ARG B CA 1
ATOM 8187 C C . ARG B 1 338 ? -25.209 24.653 -38.940 1.00 12.22 338 ARG B C 1
ATOM 8188 O O . ARG B 1 338 ? -26.274 24.044 -39.155 1.00 11.23 338 ARG B O 1
ATOM 8196 N N . LYS B 1 339 ? -25.161 25.945 -38.643 1.00 12.48 339 LYS B N 1
ATOM 8197 C CA . LYS B 1 339 ? -26.398 26.747 -38.694 1.00 13.56 339 LYS B CA 1
ATOM 8198 C C . LYS B 1 339 ? -26.730 27.093 -40.138 1.00 13.43 339 LYS B C 1
ATOM 8199 O O . LYS B 1 339 ? -25.808 27.367 -40.930 1.00 13.75 339 LYS B O 1
ATOM 8205 N N . GLU B 1 340 ? -28.013 27.082 -40.474 1.00 12.93 340 GLU B N 1
ATOM 8206 C CA . GLU B 1 340 ? -28.487 27.556 -41.781 1.00 14.04 340 GLU B CA 1
ATOM 8207 C C . GLU B 1 340 ? -28.437 29.078 -41.903 1.00 14.00 340 GLU B C 1
ATOM 8208 O O . GLU B 1 340 ? -28.395 29.766 -40.917 1.00 14.28 340 GLU B O 1
ATOM 8214 N N . PRO B 1 341 ? -28.499 29.639 -43.122 1.00 15.44 341 PRO B N 1
ATOM 8215 C CA . PRO B 1 341 ? -28.420 31.134 -43.166 1.00 15.34 341 PRO B CA 1
ATOM 8216 C C . PRO B 1 341 ? -29.575 31.747 -42.423 1.00 14.53 341 PRO B C 1
ATOM 8217 O O . PRO B 1 341 ? -30.670 31.187 -42.457 1.00 15.14 341 PRO B O 1
ATOM 8221 N N . GLY B 1 342 ? -29.322 32.865 -41.733 1.00 13.63 342 GLY B N 1
ATOM 8222 C CA . GLY B 1 342 ? -30.341 33.559 -40.945 1.00 11.89 342 GLY B CA 1
ATOM 8223 C C . GLY B 1 342 ? -30.520 33.034 -39.500 1.00 11.81 342 GLY B C 1
ATOM 8224 O O . GLY B 1 342 ? -31.068 33.739 -38.624 1.00 11.22 342 GLY B O 1
ATOM 8225 N N . GLU B 1 343 ? -30.034 31.831 -39.236 1.00 11.14 343 GLU B N 1
ATOM 8226 C CA . GLU B 1 343 ? -30.237 31.225 -37.972 1.00 12.13 343 GLU B CA 1
ATOM 8227 C C . GLU B 1 343 ? -29.426 31.931 -36.848 1.00 12.23 343 GLU B C 1
ATOM 8228 O O . GLU B 1 343 ? -29.850 31.960 -35.667 1.00 11.78 343 GLU B O 1
ATOM 8234 N N . LEU B 1 344 ? -28.278 32.504 -37.219 1.00 11.74 344 LEU B N 1
ATOM 8235 C CA . LEU B 1 344 ? -27.423 33.181 -36.242 1.00 11.29 344 LEU B CA 1
ATOM 8236 C C . LEU B 1 344 ? -28.166 34.382 -35.630 1.00 11.21 344 LEU B C 1
ATOM 8237 O O . LEU B 1 344 ? -28.213 34.532 -34.403 1.00 11.09 344 LEU B O 1
ATOM 8242 N N . ILE B 1 345 ? -28.706 35.238 -36.494 1.00 10.49 345 ILE B N 1
ATOM 8243 C CA . ILE B 1 345 ? -29.430 36.401 -36.078 1.00 10.76 345 ILE B CA 1
ATOM 8244 C C . ILE B 1 345 ? -30.768 35.978 -35.429 1.00 11.10 345 ILE B C 1
ATOM 8245 O O . ILE B 1 345 ? -31.105 36.463 -34.354 1.00 11.29 345 ILE B O 1
ATOM 8250 N N . ARG B 1 346 ? -31.515 35.095 -36.095 1.00 10.94 346 ARG B N 1
ATOM 8251 C CA . ARG B 1 346 ? -32.779 34.613 -35.573 1.00 11.09 346 ARG B CA 1
ATOM 8252 C C . ARG B 1 346 ? -32.710 34.031 -34.156 1.00 11.24 346 ARG B C 1
ATOM 8253 O O . ARG B 1 346 ? -33.480 34.416 -33.300 1.00 11.52 346 ARG B O 1
ATOM 8261 N N . ASP B 1 347 ? -31.783 33.136 -33.905 1.00 11.37 347 ASP B N 1
ATOM 8262 C CA . ASP B 1 347 ? -31.631 32.563 -32.598 1.00 11.49 347 ASP B CA 1
ATOM 8263 C C . ASP B 1 347 ? -31.330 33.642 -31.533 1.00 11.53 347 ASP B C 1
ATOM 8264 O O . ASP B 1 347 ? -31.953 33.639 -30.443 1.00 12.07 347 ASP B O 1
ATOM 8269 N N . SER B 1 348 ? -30.377 34.521 -31.816 1.00 10.67 348 SER B N 1
ATOM 8270 C CA . SER B 1 348 ? -30.106 35.685 -30.917 1.00 11.20 348 SER B CA 1
ATOM 8271 C C . SER B 1 348 ? -31.362 36.508 -30.689 1.00 11.14 348 SER B C 1
ATOM 8272 O O . SER B 1 348 ? -31.622 36.943 -29.559 1.00 11.97 348 SER B O 1
ATOM 8275 N N . MET B 1 349 ? -32.188 36.658 -31.730 1.00 11.07 349 MET B N 1
ATOM 8276 C CA . MET B 1 349 ? -33.403 37.481 -31.587 1.00 10.87 349 MET B CA 1
ATOM 8277 C C . MET B 1 349 ? -34.464 36.748 -30.799 1.00 10.70 349 MET B C 1
ATOM 8278 O O . MET B 1 349 ? -35.220 37.399 -30.115 1.00 11.03 349 MET B O 1
ATOM 8283 N N . LEU B 1 350 ? -34.510 35.410 -30.855 1.00 10.42 350 LEU B N 1
ATOM 8284 C CA . LEU B 1 350 ? -35.427 34.654 -29.971 1.00 10.92 350 LEU B CA 1
ATOM 8285 C C . LEU B 1 350 ? -35.067 34.792 -28.470 1.00 10.85 350 LEU B C 1
ATOM 8286 O O . LEU B 1 350 ? -35.945 34.962 -27.627 1.00 11.30 350 LEU B O 1
ATOM 8291 N N . HIS B 1 351 ? -33.782 34.706 -28.163 1.00 9.84 351 HIS B N 1
ATOM 8292 C CA . HIS B 1 351 ? -33.326 34.926 -26.810 1.00 9.97 351 HIS B CA 1
ATOM 8293 C C . HIS B 1 351 ? -33.712 36.320 -26.382 1.00 10.70 351 HIS B C 1
ATOM 8294 O O . HIS B 1 351 ? -34.224 36.489 -25.273 1.00 11.17 351 HIS B O 1
ATOM 8301 N N . LEU B 1 352 ? -33.479 37.313 -27.258 1.00 10.64 352 LEU B N 1
ATOM 8302 C CA . LEU B 1 352 ? -33.743 38.711 -26.954 1.00 11.13 352 LEU B CA 1
ATOM 8303 C C . LEU B 1 352 ? -35.239 38.853 -26.748 1.00 10.80 352 LEU B C 1
ATOM 8304 O O . LEU B 1 352 ? -35.654 39.228 -25.648 1.00 10.58 352 LEU B O 1
ATOM 8309 N N . ALA B 1 353 ? -36.034 38.518 -27.764 1.00 10.18 353 ALA B N 1
ATOM 8310 C CA . ALA B 1 353 ? -37.527 38.490 -27.584 1.00 10.93 353 ALA B CA 1
ATOM 8311 C C . ALA B 1 353 ? -38.018 37.872 -26.263 1.00 11.08 353 ALA B C 1
ATOM 8312 O O . ALA B 1 353 ? -38.893 38.425 -25.598 1.00 11.52 353 ALA B O 1
ATOM 8314 N N . MET B 1 354 ? -37.452 36.741 -25.868 1.00 11.11 354 MET B N 1
ATOM 8315 C CA . MET B 1 354 ? -37.814 36.161 -24.546 1.00 10.88 354 MET B CA 1
ATOM 8316 C C . MET B 1 354 ? -37.231 36.845 -23.305 1.00 11.27 354 MET B C 1
ATOM 8317 O O . MET B 1 354 ? -37.363 36.307 -22.164 1.00 12.26 354 MET B O 1
ATOM 8322 N N . GLY B 1 355 ? -36.625 38.036 -23.474 1.00 11.00 355 GLY B N 1
ATOM 8323 C CA . GLY B 1 355 ? -36.297 38.882 -22.310 1.00 10.53 355 GLY B CA 1
ATOM 8324 C C . GLY B 1 355 ? -34.827 39.073 -21.952 1.00 11.09 355 GLY B C 1
ATOM 8325 O O . GLY B 1 355 ? -34.514 39.775 -21.012 1.00 10.83 355 GLY B O 1
ATOM 8326 N N . ALA B 1 356 ? -33.907 38.480 -22.694 1.00 11.66 356 ALA B N 1
ATOM 8327 C CA . ALA B 1 356 ? -32.482 38.788 -22.493 1.00 11.78 356 ALA B CA 1
ATOM 8328 C C . ALA B 1 356 ? -32.233 40.252 -22.782 1.00 12.07 356 ALA B C 1
ATOM 8329 O O . ALA B 1 356 ? -32.814 40.790 -23.735 1.00 11.57 356 ALA B O 1
ATOM 8331 N N . ASP B 1 357 ? -31.388 40.908 -21.961 1.00 12.10 357 ASP B N 1
ATOM 8332 C CA . ASP B 1 357 ? -30.857 42.250 -22.312 1.00 11.80 357 ASP B CA 1
ATOM 8333 C C . ASP B 1 357 ? -29.355 42.182 -22.639 1.00 11.42 357 ASP B C 1
ATOM 8334 O O . ASP B 1 357 ? -28.666 43.198 -22.658 1.00 11.38 357 ASP B O 1
ATOM 8339 N N . ALA B 1 358 ? -28.875 40.978 -22.897 1.00 11.06 358 ALA B N 1
ATOM 8340 C CA . ALA B 1 358 ? -27.468 40.723 -23.250 1.00 11.34 358 ALA B CA 1
ATOM 8341 C C . ALA B 1 358 ? -27.467 39.487 -24.104 1.00 11.50 358 ALA B C 1
ATOM 8342 O O . ALA B 1 358 ? -28.171 38.505 -23.798 1.00 10.87 358 ALA B O 1
ATOM 8344 N N . ILE B 1 359 ? -26.658 39.525 -25.152 1.00 11.76 359 ILE B N 1
ATOM 8345 C CA . ILE B 1 359 ? -26.480 38.395 -26.061 1.00 11.81 359 ILE B CA 1
ATOM 8346 C C . ILE B 1 359 ? -24.990 38.116 -26.278 1.00 12.46 359 ILE B C 1
ATOM 8347 O O . ILE B 1 359 ? -24.278 38.961 -26.852 1.00 12.35 359 ILE B O 1
ATOM 8352 N N . CYS B 1 360 ? -24.525 36.933 -25.859 1.00 12.59 360 CYS B N 1
ATOM 8353 C CA . CYS B 1 360 ? -23.120 36.555 -25.942 1.00 13.04 360 CYS B CA 1
ATOM 8354 C C . CYS B 1 360 ? -22.893 35.133 -26.568 1.00 14.49 360 CYS B C 1
ATOM 8355 O O . CYS B 1 360 ? -23.771 34.259 -26.478 1.00 15.23 360 CYS B O 1
ATOM 8358 N N . TYR B 1 361 ? -21.733 34.931 -27.198 1.00 13.52 361 TYR B N 1
ATOM 8359 C CA . TYR B 1 361 ? -21.348 33.663 -27.785 1.00 13.95 361 TYR B CA 1
ATOM 8360 C C . TYR B 1 361 ? -20.230 33.013 -27.033 1.00 14.55 361 TYR B C 1
ATOM 8361 O O . TYR B 1 361 ? -19.374 33.685 -26.497 1.00 14.95 361 TYR B O 1
ATOM 8370 N N . PHE B 1 362 ? -20.211 31.686 -27.004 1.00 16.20 362 PHE B N 1
ATOM 8371 C CA . PHE B 1 362 ? -18.909 31.037 -26.929 1.00 17.15 362 PHE B CA 1
ATOM 8372 C C . PHE B 1 362 ? -18.466 30.811 -28.357 1.00 17.83 362 PHE B C 1
ATOM 8373 O O . PHE B 1 362 ? -19.157 30.083 -29.087 1.00 20.17 362 PHE B O 1
ATOM 8381 N N . GLN B 1 363 ? -17.357 31.397 -28.822 1.00 18.53 363 GLN B N 1
ATOM 8382 C CA . GLN B 1 363 ? -16.473 32.364 -28.135 1.00 16.84 363 GLN B CA 1
ATOM 8383 C C . GLN B 1 363 ? -16.046 33.392 -29.182 1.00 14.71 363 GLN B C 1
ATOM 8384 O O . GLN B 1 363 ? -16.415 33.262 -30.345 1.00 13.70 363 GLN B O 1
ATOM 8390 N N . TRP B 1 364 ? -15.240 34.377 -28.805 1.00 13.41 364 TRP B N 1
ATOM 8391 C CA . TRP B 1 364 ? -14.815 35.373 -29.768 1.00 12.64 364 TRP B CA 1
ATOM 8392 C C . TRP B 1 364 ? -14.107 34.783 -31.000 1.00 13.15 364 TRP B C 1
ATOM 8393 O O . TRP B 1 364 ? -14.538 35.004 -32.110 1.00 12.20 364 TRP B O 1
ATOM 8404 N N . ARG B 1 365 ? -13.041 34.015 -30.808 1.00 13.58 365 ARG B N 1
ATOM 8405 C CA . ARG B 1 365 ? -12.167 33.639 -31.910 1.00 15.41 365 ARG B CA 1
ATOM 8406 C C . ARG B 1 365 ? -12.037 32.114 -31.916 1.00 14.87 365 ARG B C 1
ATOM 8407 O O . ARG B 1 365 ? -11.869 31.521 -30.872 1.00 14.58 365 ARG B O 1
ATOM 8415 N N . GLN B 1 366 ? -12.118 31.470 -33.082 1.00 15.03 366 GLN B N 1
ATOM 8416 C CA . GLN B 1 366 ? -12.129 29.989 -33.091 1.00 14.86 366 GLN B CA 1
ATOM 8417 C C . GLN B 1 366 ? -10.736 29.520 -32.750 1.00 15.93 366 GLN B C 1
ATOM 8418 O O . GLN B 1 366 ? -9.787 30.056 -33.324 1.00 16.02 366 GLN B O 1
ATOM 8424 N N . SER B 1 367 ? -10.573 28.529 -31.859 1.00 18.13 367 SER B N 1
ATOM 8425 C CA . SER B 1 367 ? -9.205 27.999 -31.603 1.00 20.39 367 SER B CA 1
ATOM 8426 C C . SER B 1 367 ? -8.687 27.166 -32.769 1.00 20.74 367 SER B C 1
ATOM 8427 O O . SER B 1 367 ? -9.495 26.540 -33.450 1.00 24.40 367 SER B O 1
ATOM 8430 N N . ARG B 1 368 ? -7.376 27.158 -33.015 1.00 20.05 368 ARG B N 1
ATOM 8431 C CA . ARG B 1 368 ? -6.701 26.197 -33.927 1.00 19.39 368 ARG B CA 1
ATOM 8432 C C . ARG B 1 368 ? -6.504 24.802 -33.309 1.00 18.64 368 ARG B C 1
ATOM 8433 O O . ARG B 1 368 ? -6.281 23.835 -34.020 1.00 17.84 368 ARG B O 1
ATOM 8441 N N . SER B 1 369 ? -6.466 24.753 -31.982 1.00 17.04 369 SER B N 1
ATOM 8442 C CA . SER B 1 369 ? -6.131 23.526 -31.233 1.00 19.29 369 SER B CA 1
ATOM 8443 C C . SER B 1 369 ? -6.909 23.407 -29.898 1.00 17.11 369 SER B C 1
ATOM 8444 O O . SER B 1 369 ? -7.625 24.360 -29.434 1.00 16.46 369 SER B O 1
ATOM 8447 N N . GLY B 1 370 ? -6.749 22.242 -29.288 1.00 16.20 370 GLY B N 1
ATOM 8448 C CA . GLY B 1 370 ? -7.614 21.876 -28.173 1.00 16.69 370 GLY B CA 1
ATOM 8449 C C . GLY B 1 370 ? -9.007 21.359 -28.575 1.00 16.17 370 GLY B C 1
ATOM 8450 O O . GLY B 1 370 ? -9.434 21.390 -29.774 1.00 15.82 370 GLY B O 1
ATOM 8451 N N . ALA B 1 371 ? -9.709 20.856 -27.560 1.00 15.50 371 ALA B N 1
ATOM 8452 C CA . ALA B 1 371 ? -10.886 20.014 -27.784 1.00 15.10 371 ALA B CA 1
ATOM 8453 C C . ALA B 1 371 ? -11.990 20.840 -28.423 1.00 15.06 371 ALA B C 1
ATOM 8454 O O . ALA B 1 371 ? -12.960 20.278 -28.931 1.00 14.08 371 ALA B O 1
ATOM 8456 N N . GLU B 1 372 ? -11.845 22.159 -28.387 1.00 14.43 372 GLU B N 1
ATOM 8457 C CA . GLU B 1 372 ? -12.887 22.991 -28.917 1.00 16.84 372 GLU B CA 1
ATOM 8458 C C . GLU B 1 372 ? -12.541 23.615 -30.272 1.00 16.72 372 GLU B C 1
ATOM 8459 O O . GLU B 1 372 ? -13.227 24.533 -30.748 1.00 18.23 372 GLU B O 1
ATOM 8465 N N . LYS B 1 373 ? -11.528 23.078 -30.925 1.00 14.82 373 LYS B N 1
ATOM 8466 C CA . LYS B 1 373 ? -11.047 23.722 -32.131 1.00 15.66 373 LYS B CA 1
ATOM 8467 C C . LYS B 1 373 ? -12.105 23.723 -33.247 1.00 15.06 373 LYS B C 1
ATOM 8468 O O . LYS B 1 373 ? -12.101 24.636 -34.110 1.00 15.26 373 LYS B O 1
ATOM 8474 N N . PHE B 1 374 ? -13.035 22.748 -33.236 1.00 13.99 374 PHE B N 1
ATOM 8475 C CA . PHE B 1 374 ? -14.048 22.709 -34.304 1.00 13.23 374 PHE B CA 1
ATOM 8476 C C . PHE B 1 374 ? -15.353 23.400 -33.883 1.00 13.76 374 PHE B C 1
ATOM 8477 O O . PHE B 1 374 ? -16.323 23.471 -34.647 1.00 14.20 374 PHE B O 1
ATOM 8485 N N . HIS B 1 375 ? -15.376 23.932 -32.677 1.00 13.42 375 HIS B N 1
ATOM 8486 C CA . HIS B 1 375 ? -16.507 24.750 -32.248 1.00 14.07 375 HIS B CA 1
ATOM 8487 C C . HIS B 1 375 ? -16.466 26.070 -32.928 1.00 13.22 375 HIS B C 1
ATOM 8488 O O . HIS B 1 375 ? -15.458 26.759 -32.867 1.00 14.05 375 HIS B O 1
ATOM 8495 N N . SER B 1 376 ? -17.562 26.450 -33.567 1.00 12.49 376 SER B N 1
ATOM 8496 C CA . SER B 1 376 ? -17.713 27.769 -34.200 1.00 12.84 376 SER B CA 1
ATOM 8497 C C . SER B 1 376 ? -17.537 28.925 -33.219 1.00 12.20 376 SER B C 1
ATOM 8498 O O . SER B 1 376 ? -17.703 28.753 -32.007 1.00 12.53 376 SER B O 1
ATOM 8501 N N . ALA B 1 377 ? -17.222 30.102 -33.749 1.00 12.44 377 ALA B N 1
ATOM 8502 C CA . ALA B 1 377 ? -16.951 31.282 -32.937 1.00 12.57 377 ALA B CA 1
ATOM 8503 C C . ALA B 1 377 ? -17.483 32.501 -33.689 1.00 13.33 377 ALA B C 1
ATOM 8504 O O . ALA B 1 377 ? -17.992 32.364 -34.799 1.00 14.52 377 ALA B O 1
ATOM 8506 N N . MET B 1 378 ? -17.325 33.690 -33.131 1.00 12.99 378 MET B N 1
ATOM 8507 C CA . MET B 1 378 ? -17.624 34.916 -33.862 1.00 12.91 378 MET B CA 1
ATOM 8508 C C . MET B 1 378 ? -16.611 35.236 -34.976 1.00 13.01 378 MET B C 1
ATOM 8509 O O . MET B 1 378 ? -16.972 35.851 -36.000 1.00 12.40 378 MET B O 1
ATOM 8514 N N . LEU B 1 379 ? -15.349 34.854 -34.770 1.00 12.47 379 LEU B N 1
ATOM 8515 C CA . LEU B 1 379 ? -14.296 35.151 -35.723 1.00 13.02 379 LEU B CA 1
ATOM 8516 C C . LEU B 1 379 ? -13.756 33.787 -36.081 1.00 14.09 379 LEU B C 1
ATOM 8517 O O . LEU B 1 379 ? -12.952 33.184 -35.352 1.00 14.92 379 LEU B O 1
ATOM 8522 N N . PRO B 1 380 ? -14.265 33.239 -37.171 1.00 14.59 380 PRO B N 1
ATOM 8523 C CA . PRO B 1 380 ? -13.866 31.874 -37.524 1.00 14.60 380 PRO B CA 1
ATOM 8524 C C . PRO B 1 380 ? -12.393 31.807 -37.931 1.00 14.27 380 PRO B C 1
ATOM 8525 O O . PRO B 1 380 ? -11.782 32.807 -38.249 1.00 12.99 380 PRO B O 1
ATOM 8529 N N . LEU B 1 381 ? -11.870 30.600 -37.998 1.00 16.71 381 LEU B N 1
ATOM 8530 C CA . LEU B 1 381 ? -10.502 30.372 -38.466 1.00 18.12 381 LEU B CA 1
ATOM 8531 C C . LEU B 1 381 ? -10.335 30.954 -39.852 1.00 17.93 381 LEU B C 1
ATOM 8532 O O . LEU B 1 381 ? -9.270 31.402 -40.221 1.00 18.34 381 LEU B O 1
ATOM 8537 N N . ALA B 1 382 ? -11.428 30.989 -40.609 1.00 18.66 382 ALA B N 1
ATOM 8538 C CA . ALA B 1 382 ? -11.397 31.454 -41.992 1.00 16.89 382 ALA B CA 1
ATOM 8539 C C . ALA B 1 382 ? -11.167 32.942 -42.002 1.00 16.74 382 ALA B C 1
ATOM 8540 O O . ALA B 1 382 ? -10.815 33.511 -43.039 1.00 15.72 382 ALA B O 1
ATOM 8542 N N . GLY B 1 383 ? -11.411 33.559 -40.852 1.00 16.04 383 GLY B N 1
ATOM 8543 C CA . GLY B 1 383 ? -11.091 34.964 -40.635 1.00 18.67 383 GLY B CA 1
ATOM 8544 C C . GLY B 1 383 ? -12.196 35.970 -40.924 1.00 18.93 383 GLY B C 1
ATOM 8545 O O . GLY B 1 383 ? -13.354 35.591 -41.149 1.00 17.70 383 GLY B O 1
ATOM 8546 N N . GLU B 1 384 ? -11.823 37.253 -40.954 1.00 20.43 384 GLU B N 1
ATOM 8547 C CA . GLU B 1 384 ? -12.810 38.308 -41.121 1.00 21.56 384 GLU B CA 1
ATOM 8548 C C . GLU B 1 384 ? -13.661 38.234 -42.421 1.00 21.66 384 GLU B C 1
ATOM 8549 O O . GLU B 1 384 ? -14.811 38.700 -42.431 1.00 20.11 384 GLU B O 1
ATOM 8555 N N . HIS B 1 385 ? -13.115 37.650 -43.489 1.00 21.22 385 HIS B N 1
ATOM 8556 C CA . HIS B 1 385 ? -13.848 37.488 -44.747 1.00 23.77 385 HIS B CA 1
ATOM 8557 C C . HIS B 1 385 ? -14.510 36.136 -44.696 1.00 22.79 385 HIS B C 1
ATOM 8558 O O . HIS B 1 385 ? -13.987 35.131 -45.176 1.00 23.20 385 HIS B O 1
ATOM 8565 N N . SER B 1 386 ? -15.637 36.102 -44.009 1.00 21.12 386 SER B N 1
ATOM 8566 C CA . SER B 1 386 ? -16.394 34.893 -43.779 1.00 21.10 386 SER B CA 1
ATOM 8567 C C . SER B 1 386 ? -17.799 35.328 -43.501 1.00 20.28 386 SER B C 1
ATOM 8568 O O . SER B 1 386 ? -18.029 36.418 -42.924 1.00 20.92 386 SER B O 1
ATOM 8571 N N . GLN B 1 387 ? -18.720 34.496 -43.937 1.00 18.39 387 GLN B N 1
ATOM 8572 C CA . GLN B 1 387 ? -20.127 34.728 -43.710 1.00 19.55 387 GLN B CA 1
ATOM 8573 C C . GLN B 1 387 ? -20.456 34.930 -42.211 1.00 19.13 387 GLN B C 1
ATOM 8574 O O . GLN B 1 387 ? -21.198 35.853 -41.833 1.00 20.53 387 GLN B O 1
ATOM 8580 N N . ILE B 1 388 ? -19.929 34.048 -41.358 1.00 17.96 388 ILE B N 1
ATOM 8581 C CA . ILE B 1 388 ? -20.218 34.149 -39.924 1.00 17.74 388 ILE B CA 1
ATOM 8582 C C . ILE B 1 388 ? -19.862 35.523 -39.392 1.00 15.73 388 ILE B C 1
ATOM 8583 O O . ILE B 1 388 ? -20.645 36.129 -38.654 1.00 14.96 388 ILE B O 1
ATOM 8588 N N . TYR B 1 389 ? -18.695 36.026 -39.769 1.00 14.71 389 TYR B N 1
ATOM 8589 C CA . TYR B 1 389 ? -18.284 37.305 -39.172 1.00 13.71 389 TYR B CA 1
ATOM 8590 C C . TYR B 1 389 ? -19.151 38.446 -39.694 1.00 13.56 389 TYR B C 1
ATOM 8591 O O . TYR B 1 389 ? -19.546 39.319 -38.961 1.00 13.32 389 TYR B O 1
ATOM 8600 N N . ARG B 1 390 ? -19.514 38.400 -40.961 1.00 14.73 390 ARG B N 1
ATOM 8601 C CA . ARG B 1 390 ? -20.366 39.444 -41.528 1.00 16.11 390 ARG B CA 1
ATOM 8602 C C . ARG B 1 390 ? -21.706 39.449 -40.859 1.00 16.11 390 ARG B C 1
ATOM 8603 O O . ARG B 1 390 ? -22.266 40.522 -40.686 1.00 16.22 390 ARG B O 1
ATOM 8611 N N . ASP B 1 391 ? -22.212 38.246 -40.520 1.00 15.94 391 ASP B N 1
ATOM 8612 C CA . ASP B 1 391 ? -23.494 38.054 -39.835 1.00 16.20 391 ASP B CA 1
ATOM 8613 C C . ASP B 1 391 ? -23.445 38.570 -38.399 1.00 16.01 391 ASP B C 1
ATOM 8614 O O . ASP B 1 391 ? -24.427 39.142 -37.918 1.00 16.28 391 ASP B O 1
ATOM 8619 N N . VAL B 1 392 ? -22.313 38.367 -37.728 1.00 14.55 392 VAL B N 1
ATOM 8620 C CA . VAL B 1 392 ? -22.099 38.906 -36.384 1.00 14.43 392 VAL B CA 1
ATOM 8621 C C . VAL B 1 392 ? -22.161 40.447 -36.409 1.00 14.84 392 VAL B C 1
ATOM 8622 O O . VAL B 1 392 ? -22.864 41.065 -35.620 1.00 14.26 392 VAL B O 1
ATOM 8626 N N . CYS B 1 393 ? -21.476 41.054 -37.375 1.00 14.72 393 CYS B N 1
ATOM 8627 C CA . CYS B 1 393 ? -21.539 42.506 -37.573 1.00 15.12 393 CYS B CA 1
ATOM 8628 C C . CYS B 1 393 ? -22.955 42.973 -37.762 1.00 14.41 393 CYS B C 1
ATOM 8629 O O . CYS B 1 393 ? -23.382 43.951 -37.161 1.00 14.97 393 CYS B O 1
ATOM 8632 N N . ALA B 1 394 ? -23.680 42.291 -38.631 1.00 13.66 394 ALA B N 1
ATOM 8633 C CA . ALA B 1 394 ? -25.044 42.703 -38.902 1.00 12.83 394 ALA B CA 1
ATOM 8634 C C . ALA B 1 394 ? -25.885 42.561 -37.607 1.00 12.93 394 ALA B C 1
ATOM 8635 O O . ALA B 1 394 ? -26.725 43.413 -37.307 1.00 14.58 394 ALA B O 1
ATOM 8637 N N . LEU B 1 395 ? -25.622 41.515 -36.834 1.00 12.38 395 LEU B N 1
ATOM 8638 C CA . LEU B 1 395 ? -26.244 41.306 -35.499 1.00 12.41 395 LEU B CA 1
ATOM 8639 C C . LEU B 1 395 ? -25.913 42.422 -34.480 1.00 12.54 395 LEU B C 1
ATOM 8640 O O . LEU B 1 395 ? -26.816 42.911 -33.776 1.00 12.83 395 LEU B O 1
ATOM 8645 N N . GLY B 1 396 ? -24.641 42.812 -34.412 1.00 12.12 396 GLY B N 1
ATOM 8646 C CA . GLY B 1 396 ? -24.236 43.970 -33.626 1.00 13.00 396 GLY B CA 1
ATOM 8647 C C . GLY B 1 396 ? -24.983 45.260 -33.947 1.00 14.13 396 GLY B C 1
ATOM 8648 O O . GLY B 1 396 ? -25.480 45.945 -33.040 1.00 15.18 396 GLY B O 1
ATOM 8649 N N . ALA B 1 397 ? -25.080 45.594 -35.235 1.00 14.38 397 ALA B N 1
ATOM 8650 C CA . ALA B 1 397 ? -25.814 46.772 -35.683 1.00 14.49 397 ALA B CA 1
ATOM 8651 C C . ALA B 1 397 ? -27.288 46.617 -35.238 1.00 15.14 397 ALA B C 1
ATOM 8652 O O . ALA B 1 397 ? -27.880 47.545 -34.724 1.00 16.21 397 ALA B O 1
ATOM 8654 N N . ASP B 1 398 ? -27.868 45.450 -35.462 1.00 14.14 398 ASP B N 1
ATOM 8655 C CA . ASP B 1 398 ? -29.237 45.216 -35.076 1.00 15.75 398 ASP B CA 1
ATOM 8656 C C . ASP B 1 398 ? -29.477 45.414 -33.556 1.00 14.59 398 ASP B C 1
ATOM 8657 O O . ASP B 1 398 ? -30.447 46.039 -33.150 1.00 12.18 398 ASP B O 1
ATOM 8662 N N . LEU B 1 399 ? -28.579 44.861 -32.723 1.00 14.67 399 LEU B N 1
ATOM 8663 C CA . LEU B 1 399 ? -28.687 45.076 -31.274 1.00 13.53 399 LEU B CA 1
ATOM 8664 C C . LEU B 1 399 ? -28.578 46.540 -30.835 1.00 13.31 399 LEU B C 1
ATOM 8665 O O . LEU B 1 399 ? -29.382 47.032 -29.986 1.00 14.40 399 LEU B O 1
ATOM 8670 N N . ASP B 1 400 ? -27.640 47.244 -31.436 1.00 12.84 400 ASP B N 1
ATOM 8671 C CA . ASP B 1 400 ? -27.542 48.685 -31.287 1.00 14.65 400 ASP B CA 1
ATOM 8672 C C . ASP B 1 400 ? -28.857 49.402 -31.688 1.00 14.23 400 ASP B C 1
ATOM 8673 O O . ASP B 1 400 ? -29.335 50.312 -31.026 1.00 13.08 400 ASP B O 1
ATOM 8678 N N . THR B 1 401 ? -29.434 48.979 -32.797 1.00 14.25 401 THR B N 1
ATOM 8679 C CA . THR B 1 401 ? -30.687 49.565 -33.219 1.00 14.17 401 THR B CA 1
ATOM 8680 C C . THR B 1 401 ? -31.780 49.327 -32.185 1.00 13.74 401 THR B C 1
ATOM 8681 O O . THR B 1 401 ? -32.505 50.274 -31.845 1.00 13.16 401 THR B O 1
ATOM 8685 N N . LEU B 1 402 ? -31.902 48.083 -31.700 1.00 12.93 402 LEU B N 1
ATOM 8686 C CA . LEU B 1 402 ? -32.824 47.788 -30.611 1.00 13.16 402 LEU B CA 1
ATOM 8687 C C . LEU B 1 402 ? -32.520 48.513 -29.295 1.00 13.47 402 LEU B C 1
ATOM 8688 O O . LEU B 1 402 ? -33.412 48.786 -28.517 1.00 13.96 402 LEU B O 1
ATOM 8693 N N . SER B 1 403 ? -31.257 48.784 -29.016 1.00 14.34 403 SER B N 1
ATOM 8694 C CA . SER B 1 403 ? -30.917 49.606 -27.860 1.00 15.33 403 SER B CA 1
ATOM 8695 C C . SER B 1 403 ? -31.510 50.990 -28.005 1.00 16.40 403 SER B C 1
ATOM 8696 O O . SER B 1 403 ? -32.267 51.425 -27.128 1.00 17.74 403 SER B O 1
ATOM 8699 N N . ASP B 1 404 ? -31.232 51.636 -29.133 1.00 16.98 404 ASP B N 1
ATOM 8700 C CA . ASP B 1 404 ? -31.752 52.982 -29.453 1.00 18.79 404 ASP B CA 1
ATOM 8701 C C . ASP B 1 404 ? -33.258 53.063 -29.484 1.00 19.20 404 ASP B C 1
ATOM 8702 O O . ASP B 1 404 ? -33.822 54.109 -29.173 1.00 22.42 404 ASP B O 1
ATOM 8707 N N . ALA B 1 405 ? -33.933 51.996 -29.887 1.00 17.28 405 ALA B N 1
ATOM 8708 C CA . ALA B 1 405 ? -35.361 51.982 -29.806 1.00 15.41 405 ALA B CA 1
ATOM 8709 C C . ALA B 1 405 ? -35.885 51.805 -28.368 1.00 14.81 405 ALA B C 1
ATOM 8710 O O . ALA B 1 405 ? -37.059 51.844 -28.173 1.00 13.52 405 ALA B O 1
ATOM 8712 N N . GLY B 1 406 ? -35.038 51.608 -27.367 1.00 15.73 406 GLY B N 1
ATOM 8713 C CA . GLY B 1 406 ? -35.534 51.613 -25.951 1.00 14.99 406 GLY B CA 1
ATOM 8714 C C . GLY B 1 406 ? -36.125 50.285 -25.438 1.00 16.39 406 GLY B C 1
ATOM 8715 O O . GLY B 1 406 ? -37.032 50.292 -24.567 1.00 15.77 406 GLY B O 1
ATOM 8716 N N . ILE B 1 407 ? -35.618 49.137 -25.952 1.00 15.74 407 ILE B N 1
ATOM 8717 C CA . ILE B 1 407 ? -36.095 47.801 -25.507 1.00 14.46 407 ILE B CA 1
ATOM 8718 C C . ILE B 1 407 ? -35.613 47.440 -24.085 1.00 14.60 407 ILE B C 1
ATOM 8719 O O . ILE B 1 407 ? -36.249 46.693 -23.351 1.00 13.74 407 ILE B O 1
ATOM 8724 N N . LEU B 1 408 ? -34.472 47.979 -23.707 1.00 15.67 408 LEU B N 1
ATOM 8725 C CA . LEU B 1 408 ? -33.857 47.661 -22.403 1.00 17.31 408 LEU B CA 1
ATOM 8726 C C . LEU B 1 408 ? -34.841 47.719 -21.216 1.00 19.43 408 LEU B C 1
ATOM 8727 O O . LEU B 1 408 ? -35.576 48.697 -21.072 1.00 17.06 408 LEU B O 1
ATOM 8732 N N . ARG B 1 409 ? -34.853 46.651 -20.388 1.00 21.05 409 ARG B N 1
ATOM 8733 C CA . ARG B 1 409 ? -35.717 46.542 -19.198 1.00 22.61 409 ARG B CA 1
ATOM 8734 C C . ARG B 1 409 ? -37.182 46.315 -19.473 1.00 21.47 409 ARG B C 1
ATOM 8735 O O . ARG B 1 409 ? -37.945 46.141 -18.526 1.00 21.72 409 ARG B O 1
ATOM 8743 N N . SER B 1 410 ? -37.579 46.266 -20.743 1.00 19.71 410 SER B N 1
ATOM 8744 C CA . SER B 1 410 ? -38.914 45.782 -21.067 1.00 18.54 410 SER B CA 1
ATOM 8745 C C . SER B 1 410 ? -39.068 44.319 -20.631 1.00 18.27 410 SER B C 1
ATOM 8746 O O . SER B 1 410 ? -38.106 43.548 -20.657 1.00 16.52 410 SER B O 1
ATOM 8749 N N . LYS B 1 411 ? -40.284 43.951 -20.223 1.00 18.89 411 LYS B N 1
ATOM 8750 C CA . LYS B 1 411 ? -40.531 42.651 -19.621 1.00 19.18 411 LYS B CA 1
ATOM 8751 C C . LYS B 1 411 ? -41.159 41.720 -20.615 1.00 17.90 411 LYS B C 1
ATOM 8752 O O . LYS B 1 411 ? -41.965 42.151 -21.424 1.00 18.54 411 LYS B O 1
ATOM 8758 N N . LEU B 1 412 ? -40.834 40.450 -20.544 1.00 16.48 412 LEU B N 1
ATOM 8759 C CA . LEU B 1 412 ? -41.560 39.504 -21.357 1.00 17.08 412 LEU B CA 1
ATOM 8760 C C . LEU B 1 412 ? -43.009 39.525 -20.904 1.00 16.84 412 LEU B C 1
ATOM 8761 O O . LEU B 1 412 ? -43.293 39.223 -19.766 1.00 16.42 412 LEU B O 1
ATOM 8766 N N . SER B 1 413 ? -43.915 39.906 -21.803 1.00 17.47 413 SER B N 1
ATOM 8767 C CA . SER B 1 413 ? -45.315 40.085 -21.437 1.00 17.36 413 SER B CA 1
ATOM 8768 C C . SER B 1 413 ? -45.912 38.805 -20.829 1.00 18.62 413 SER B C 1
ATOM 8769 O O . SER B 1 413 ? -45.457 37.683 -21.099 1.00 18.68 413 SER B O 1
ATOM 8772 N N . LYS B 1 414 ? -46.941 38.965 -20.022 1.00 18.82 414 LYS B N 1
ATOM 8773 C CA . LYS B 1 414 ? -47.496 37.840 -19.284 1.00 18.97 414 LYS B CA 1
ATOM 8774 C C . LYS B 1 414 ? -48.389 37.009 -20.203 1.00 18.51 414 LYS B C 1
ATOM 8775 O O . LYS B 1 414 ? -49.380 37.550 -20.701 1.00 19.46 414 LYS B O 1
ATOM 8781 N N . ALA B 1 415 ? -48.107 35.723 -20.394 1.00 15.98 415 ALA B N 1
ATOM 8782 C CA . ALA B 1 415 ? -48.944 34.932 -21.321 1.00 17.90 415 ALA B CA 1
ATOM 8783 C C . ALA B 1 415 ? -50.341 34.609 -20.701 1.00 18.80 415 ALA B C 1
ATOM 8784 O O . ALA B 1 415 ? -50.593 34.901 -19.546 1.00 19.13 415 ALA B O 1
ATOM 8786 N N . ARG B 1 416 ? -51.241 34.052 -21.489 1.00 18.46 416 ARG B N 1
ATOM 8787 C CA . ARG B 1 416 ? -52.516 33.507 -20.988 1.00 19.82 416 ARG B CA 1
ATOM 8788 C C . ARG B 1 416 ? -52.411 32.136 -20.316 1.00 20.66 416 ARG B C 1
ATOM 8789 O O . ARG B 1 416 ? -53.222 31.777 -19.462 1.00 22.45 416 ARG B O 1
ATOM 8797 N N . VAL B 1 417 ? -51.437 31.348 -20.742 1.00 20.13 417 VAL B N 1
ATOM 8798 C CA . VAL B 1 417 ? -51.209 30.075 -20.165 1.00 18.77 417 VAL B CA 1
ATOM 8799 C C . VAL B 1 417 ? -49.751 29.976 -19.691 1.00 19.09 417 VAL B C 1
ATOM 8800 O O . VAL B 1 417 ? -48.817 30.374 -20.426 1.00 20.93 417 VAL B O 1
ATOM 8804 N N . ALA B 1 418 ? -49.574 29.423 -18.481 1.00 16.44 418 ALA B N 1
ATOM 8805 C CA . ALA B 1 418 ? -48.273 29.042 -17.960 1.00 16.13 418 ALA B CA 1
ATOM 8806 C C . ALA B 1 418 ? -48.143 27.525 -18.020 1.00 16.67 418 ALA B C 1
ATOM 8807 O O . ALA B 1 418 ? -49.109 26.774 -17.720 1.00 17.60 418 ALA B O 1
ATOM 8809 N N . ILE B 1 419 ? -46.941 27.068 -18.383 1.00 15.70 419 ILE B N 1
ATOM 8810 C CA . ILE B 1 419 ? -46.679 25.664 -18.610 1.00 13.89 419 ILE B CA 1
ATOM 8811 C C . ILE B 1 419 ? -45.699 25.315 -17.508 1.00 13.73 419 ILE B C 1
ATOM 8812 O O . ILE B 1 419 ? -44.622 25.906 -17.410 1.00 13.40 419 ILE B O 1
ATOM 8817 N N . VAL B 1 420 ? -46.059 24.356 -16.656 1.00 14.24 420 VAL B N 1
ATOM 8818 C CA . VAL B 1 420 ? -45.199 24.026 -15.516 1.00 13.45 420 VAL B CA 1
ATOM 8819 C C . VAL B 1 420 ? -43.966 23.160 -15.776 1.00 13.91 420 VAL B C 1
ATOM 8820 O O . VAL B 1 420 ? -44.048 22.016 -16.272 1.00 13.61 420 VAL B O 1
ATOM 8824 N N . GLN B 1 421 ? -42.802 23.694 -15.420 1.00 14.53 421 GLN B N 1
ATOM 8825 C CA . GLN B 1 421 ? -41.584 22.891 -15.454 1.00 13.74 421 GLN B CA 1
ATOM 8826 C C . GLN B 1 421 ? -41.068 22.593 -14.026 1.00 13.62 421 GLN B C 1
ATOM 8827 O O . GLN B 1 421 ? -41.225 23.387 -13.107 1.00 13.05 421 GLN B O 1
ATOM 8833 N N . ASP B 1 422 ? -40.426 21.449 -13.843 1.00 15.23 422 ASP B N 1
ATOM 8834 C CA . ASP B 1 422 ? -40.090 20.989 -12.489 1.00 15.93 422 ASP B CA 1
ATOM 8835 C C . ASP B 1 422 ? -38.985 19.947 -12.444 1.00 15.23 422 ASP B C 1
ATOM 8836 O O . ASP B 1 422 ? -39.216 18.716 -12.520 1.00 15.04 422 ASP B O 1
ATOM 8841 N N . ILE B 1 423 ? -37.785 20.448 -12.211 1.00 15.06 423 ILE B N 1
ATOM 8842 C CA . ILE B 1 423 ? -36.583 19.621 -12.146 1.00 13.91 423 ILE B CA 1
ATOM 8843 C C . ILE B 1 423 ? -36.682 18.417 -11.184 1.00 14.48 423 ILE B C 1
ATOM 8844 O O . ILE B 1 423 ? -36.144 17.332 -11.462 1.00 14.79 423 ILE B O 1
ATOM 8849 N N . GLN B 1 424 ? -37.350 18.597 -10.048 1.00 15.01 424 GLN B N 1
ATOM 8850 C CA . GLN B 1 424 ? -37.441 17.539 -9.047 1.00 15.74 424 GLN B CA 1
ATOM 8851 C C . GLN B 1 424 ? -38.283 16.381 -9.582 1.00 14.41 424 GLN B C 1
ATOM 8852 O O . GLN B 1 424 ? -37.908 15.212 -9.397 1.00 13.35 424 GLN B O 1
ATOM 8858 N N . SER B 1 425 ? -39.400 16.694 -10.264 1.00 14.06 425 SER B N 1
ATOM 8859 C CA . SER B 1 425 ? -40.232 15.656 -10.858 1.00 13.55 425 SER B CA 1
ATOM 8860 C C . SER B 1 425 ? -39.423 14.973 -11.931 1.00 13.88 425 SER B C 1
ATOM 8861 O O . SER B 1 425 ? -39.509 13.768 -12.108 1.00 14.00 425 SER B O 1
ATOM 8864 N N 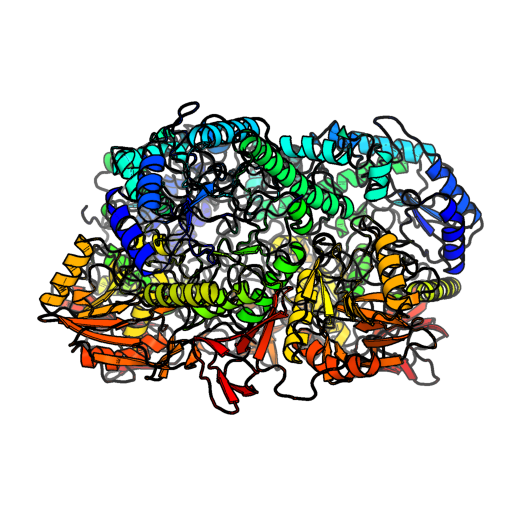. GLU B 1 426 ? -38.571 15.745 -12.613 1.00 13.91 426 GLU B N 1
ATOM 8865 C CA . GLU B 1 426 ? -37.723 15.179 -13.638 1.00 13.21 426 GLU B CA 1
ATOM 8866 C C . GLU B 1 426 ? -36.810 14.160 -13.000 1.00 13.09 426 GLU B C 1
ATOM 8867 O O . GLU B 1 426 ? -36.717 13.019 -13.502 1.00 12.93 426 GLU B O 1
ATOM 8873 N N . TRP B 1 427 ? -36.138 14.530 -11.894 1.00 13.12 427 TRP B N 1
ATOM 8874 C CA . TRP B 1 427 ? -35.272 13.565 -11.191 1.00 13.18 427 TRP B CA 1
ATOM 8875 C C . TRP B 1 427 ? -36.033 12.317 -10.872 1.00 13.78 427 TRP B C 1
ATOM 8876 O O . TRP B 1 427 ? -35.646 11.211 -11.246 1.00 14.47 427 TRP B O 1
ATOM 8887 N N . ALA B 1 428 ? -37.143 12.471 -10.158 1.00 14.60 428 ALA B N 1
ATOM 8888 C CA . ALA B 1 428 ? -38.020 11.346 -9.854 1.00 14.51 428 ALA B CA 1
ATOM 8889 C C . ALA B 1 428 ? -38.370 10.434 -11.072 1.00 15.34 428 ALA B C 1
ATOM 8890 O O . ALA B 1 428 ? -38.341 9.210 -10.952 1.00 15.36 428 ALA B O 1
ATOM 8892 N N . THR B 1 429 ? -38.735 11.006 -12.225 1.00 14.77 429 THR B N 1
ATOM 8893 C CA . THR B 1 429 ? -39.008 10.163 -13.416 1.00 14.04 429 THR B CA 1
ATOM 8894 C C . THR B 1 429 ? -37.767 9.440 -14.002 1.00 14.42 429 THR B C 1
ATOM 8895 O O . THR B 1 429 ? -37.898 8.591 -14.881 1.00 14.71 429 THR B O 1
ATOM 8899 N N . GLU B 1 430 ? -36.577 9.748 -13.520 1.00 14.27 430 GLU B N 1
ATOM 8900 C CA . GLU B 1 430 ? -35.379 9.086 -14.028 1.00 15.48 430 GLU B CA 1
ATOM 8901 C C . GLU B 1 430 ? -35.016 7.734 -13.387 1.00 15.49 430 GLU B C 1
ATOM 8902 O O . GLU B 1 430 ? -34.068 7.104 -13.802 1.00 14.97 430 GLU B O 1
ATOM 8908 N N . HIS B 1 431 ? -35.724 7.310 -12.346 1.00 15.98 431 HIS B N 1
ATOM 8909 C CA . HIS B 1 431 ? -35.437 5.993 -11.788 1.00 16.55 431 HIS B CA 1
ATOM 8910 C C . HIS B 1 431 ? -35.565 4.900 -12.835 1.00 17.50 431 HIS B C 1
ATOM 8911 O O . HIS B 1 431 ? -36.476 4.932 -13.713 1.00 17.18 431 HIS B O 1
ATOM 8918 N N . THR B 1 432 ? -34.702 3.889 -12.746 1.00 17.13 432 THR B N 1
ATOM 8919 C CA . THR B 1 432 ? -34.737 2.839 -13.739 1.00 16.99 432 THR B CA 1
ATOM 8920 C C . THR B 1 432 ? -35.887 1.858 -13.488 1.00 16.22 432 THR B C 1
ATOM 8921 O O . THR B 1 432 ? -36.042 0.881 -14.240 1.00 15.97 432 THR B O 1
ATOM 8925 N N . ALA B 1 433 ? -36.685 2.073 -12.439 1.00 15.08 433 ALA B N 1
ATOM 8926 C CA . ALA B 1 433 ? -37.763 1.074 -12.144 1.00 14.71 433 ALA B CA 1
ATOM 8927 C C . ALA B 1 433 ? -39.155 1.652 -12.145 1.00 14.16 433 ALA B C 1
ATOM 8928 O O . ALA B 1 433 ? -40.045 1.105 -11.530 1.00 14.17 433 ALA B O 1
ATOM 8930 N N . THR B 1 434 ? -39.337 2.759 -12.868 1.00 14.94 434 THR B N 1
ATOM 8931 C CA . THR B 1 434 ? -40.659 3.360 -13.161 1.00 13.92 434 THR B CA 1
ATOM 8932 C C . THR B 1 434 ? -41.453 2.472 -14.132 1.00 13.15 434 THR B C 1
ATOM 8933 O O . THR B 1 434 ? -40.921 1.469 -14.642 1.00 13.18 434 THR B O 1
ATOM 8937 N N . PRO B 1 435 ? -42.718 2.810 -14.403 1.00 12.03 435 PRO B N 1
ATOM 8938 C CA . PRO B 1 435 ? -43.409 1.968 -15.357 1.00 12.25 435 PRO B CA 1
ATOM 8939 C C . PRO B 1 435 ? -42.704 1.850 -16.731 1.00 12.29 435 PRO B C 1
ATOM 8940 O O . PRO B 1 435 ? -42.908 0.854 -17.430 1.00 12.11 435 PRO B O 1
ATOM 8944 N N . THR B 1 436 ? -41.903 2.846 -17.105 1.00 12.36 436 THR B N 1
ATOM 8945 C CA . THR B 1 436 ? -41.180 2.797 -18.390 1.00 12.92 436 THR B CA 1
ATOM 8946 C C . THR B 1 436 ? -40.092 3.868 -18.497 1.00 13.12 436 THR B C 1
ATOM 8947 O O . THR B 1 436 ? -40.265 4.992 -18.062 1.00 11.70 436 THR B O 1
ATOM 8951 N N . GLN B 1 437 ? -38.974 3.497 -19.114 1.00 13.50 437 GLN B N 1
ATOM 8952 C CA . GLN B 1 437 ? -37.844 4.384 -19.192 1.00 13.38 437 GLN B CA 1
ATOM 8953 C C . GLN B 1 437 ? -38.084 5.419 -20.289 1.00 14.84 437 GLN B C 1
ATOM 8954 O O . GLN B 1 437 ? -37.317 6.358 -20.451 1.00 14.09 437 GLN B O 1
ATOM 8960 N N . HIS B 1 438 ? -39.172 5.233 -21.038 1.00 15.18 438 HIS B N 1
ATOM 8961 C CA . HIS B 1 438 ? -39.482 6.095 -22.152 1.00 15.76 438 HIS B CA 1
ATOM 8962 C C . HIS B 1 438 ? -40.279 7.318 -21.755 1.00 15.60 438 HIS B C 1
ATOM 8963 O O . HIS B 1 438 ? -40.556 8.123 -22.606 1.00 16.70 438 HIS B O 1
ATOM 8970 N N . ILE B 1 439 ? -40.701 7.437 -20.488 1.00 14.72 439 ILE B N 1
ATOM 8971 C CA . ILE B 1 439 ? -41.360 8.650 -19.928 1.00 13.69 439 ILE B CA 1
ATOM 8972 C C . ILE B 1 439 ? -40.350 9.363 -18.998 1.00 13.97 439 ILE B C 1
ATOM 8973 O O . ILE B 1 439 ? -39.799 8.733 -18.105 1.00 14.36 439 ILE B O 1
ATOM 8978 N N . ARG B 1 440 ? -40.046 10.632 -19.266 1.00 14.66 440 ARG B N 1
ATOM 8979 C CA . ARG B 1 440 ? -39.353 11.530 -18.330 1.00 14.81 440 ARG B CA 1
ATOM 8980 C C . ARG B 1 440 ? -40.294 12.732 -18.274 1.00 15.68 440 ARG B C 1
ATOM 8981 O O . ARG B 1 440 ? -41.078 12.973 -19.221 1.00 15.78 440 ARG B O 1
ATOM 8989 N N . GLU B 1 441 ? -40.255 13.486 -17.173 1.00 15.49 441 GLU B N 1
ATOM 8990 C CA . GLU B 1 441 ? -41.083 14.661 -17.100 1.00 14.85 441 GLU B CA 1
ATOM 8991 C C . GLU B 1 441 ? -40.716 15.675 -18.208 1.00 14.46 441 GLU B C 1
ATOM 8992 O O . GLU B 1 441 ? -41.604 16.316 -18.748 1.00 14.93 441 GLU B O 1
ATOM 8998 N N . TRP B 1 442 ? -39.426 15.835 -18.560 1.00 13.43 442 TRP B N 1
ATOM 8999 C CA . TRP B 1 442 ? -39.024 17.048 -19.320 1.00 12.14 442 TRP B CA 1
ATOM 9000 C C . TRP B 1 442 ? -39.558 17.189 -20.738 1.00 12.04 442 TRP B C 1
ATOM 9001 O O . TRP B 1 442 ? -39.684 18.315 -21.243 1.00 11.13 442 TRP B O 1
ATOM 9012 N N . THR B 1 443 ? -39.822 16.069 -21.427 1.00 12.53 443 THR B N 1
ATOM 9013 C CA . THR B 1 443 ? -40.379 16.177 -22.805 1.00 12.50 443 THR B CA 1
ATOM 9014 C C . THR B 1 443 ? -41.777 16.802 -22.793 1.00 11.96 443 THR B C 1
ATOM 9015 O O . THR B 1 443 ? -42.161 17.458 -23.762 1.00 11.59 443 THR B O 1
ATOM 9019 N N . GLU B 1 444 ? -42.562 16.569 -21.734 1.00 11.81 444 GLU B N 1
ATOM 9020 C CA . GLU B 1 444 ? -43.996 16.951 -21.807 1.00 11.27 444 GLU B CA 1
ATOM 9021 C C . GLU B 1 444 ? -44.293 18.453 -21.771 1.00 10.49 444 GLU B C 1
ATOM 9022 O O . GLU B 1 444 ? -45.046 18.934 -22.572 1.00 10.82 444 GLU B O 1
ATOM 9028 N N . PRO B 1 445 ? -43.713 19.208 -20.839 1.00 11.11 445 PRO B N 1
ATOM 9029 C CA . PRO B 1 445 ? -43.874 20.674 -20.940 1.00 10.60 445 PRO B CA 1
ATOM 9030 C C . PRO B 1 445 ? -43.415 21.260 -22.319 1.00 11.44 445 PRO B C 1
ATOM 9031 O O . PRO B 1 445 ? -44.001 22.233 -22.790 1.00 11.91 445 PRO B O 1
ATOM 9035 N N . LEU B 1 446 ? -42.360 20.702 -22.925 1.00 10.32 446 LEU B N 1
ATOM 9036 C CA . LEU B 1 446 ? -41.881 21.138 -24.234 1.00 11.15 446 LEU B CA 1
ATOM 9037 C C . LEU B 1 446 ? -42.924 20.826 -25.323 1.00 11.10 446 LEU B C 1
ATOM 9038 O O . LEU B 1 446 ? -43.216 21.683 -26.165 1.00 10.86 446 LEU B O 1
ATOM 9043 N N . ASP B 1 447 ? -43.496 19.620 -25.286 1.00 10.65 447 ASP B N 1
ATOM 9044 C CA . ASP B 1 447 ? -44.559 19.266 -26.220 1.00 11.14 447 ASP B CA 1
ATOM 9045 C C . ASP B 1 447 ? -45.730 20.293 -26.119 1.00 11.43 447 ASP B C 1
ATOM 9046 O O . ASP B 1 447 ? -46.286 20.692 -27.166 1.00 10.69 447 ASP B O 1
ATOM 9051 N N . TRP B 1 448 ? -46.065 20.747 -24.890 1.00 11.19 448 TRP B N 1
ATOM 9052 C CA . TRP B 1 448 ? -47.216 21.634 -24.705 1.00 11.61 448 TRP B CA 1
ATOM 9053 C C . TRP B 1 448 ? -46.858 22.994 -25.243 1.00 12.81 448 TRP B C 1
ATOM 9054 O O . TRP B 1 448 ? -47.678 23.655 -25.896 1.00 13.57 448 TRP B O 1
ATOM 9065 N N . PHE B 1 449 ? -45.620 23.414 -25.020 1.00 13.28 449 PHE B N 1
ATOM 9066 C CA . PHE B 1 449 ? -45.136 24.698 -25.561 1.00 13.36 449 PHE B CA 1
ATOM 9067 C C . PHE B 1 449 ? -45.209 24.722 -27.078 1.00 13.80 449 PHE B C 1
ATOM 9068 O O . PHE B 1 449 ? -45.807 25.659 -27.656 1.00 14.31 449 PHE B O 1
ATOM 9076 N N . ALA B 1 450 ? -44.647 23.682 -27.707 1.00 12.98 450 ALA B N 1
ATOM 9077 C CA . ALA B 1 450 ? -44.682 23.567 -29.147 1.00 12.24 450 ALA B CA 1
ATOM 9078 C C . ALA B 1 450 ? -46.129 23.572 -29.690 1.00 12.04 450 ALA B C 1
ATOM 9079 O O . ALA B 1 450 ? -46.436 24.258 -30.687 1.00 12.04 450 ALA B O 1
ATOM 9081 N N . ALA B 1 451 ? -46.995 22.805 -29.033 1.00 11.83 451 ALA B N 1
ATOM 9082 C CA . ALA B 1 451 ? -48.378 22.687 -29.415 1.00 11.75 451 ALA B CA 1
ATOM 9083 C C . ALA B 1 451 ? -49.157 23.999 -29.313 1.00 12.17 451 ALA B C 1
ATOM 9084 O O . ALA B 1 451 ? -49.829 24.368 -30.280 1.00 12.87 451 ALA B O 1
ATOM 9086 N N . PHE B 1 452 ? -49.076 24.713 -28.193 1.00 11.85 452 PHE B N 1
ATOM 9087 C CA . PHE B 1 452 ? -49.782 26.000 -28.103 1.00 11.49 452 PHE B CA 1
ATOM 9088 C C . PHE B 1 452 ? -49.263 26.939 -29.162 1.00 12.01 452 PHE B C 1
ATOM 9089 O O . PHE B 1 452 ? -50.067 27.667 -29.780 1.00 12.24 452 PHE B O 1
ATOM 9097 N N . ALA B 1 453 ? -47.937 26.919 -29.389 1.00 11.11 453 ALA B N 1
ATOM 9098 C CA . ALA B 1 453 ? -47.368 27.718 -30.470 1.00 11.77 453 ALA B CA 1
ATOM 9099 C C . ALA B 1 453 ? -47.995 27.354 -31.795 1.00 12.48 453 ALA B C 1
ATOM 9100 O O . ALA B 1 453 ? -48.251 28.220 -32.582 1.00 13.53 453 ALA B O 1
ATOM 9102 N N . ASN B 1 454 ? -48.270 26.083 -32.027 1.00 14.24 454 ASN B N 1
ATOM 9103 C CA . ASN B 1 454 ? -48.904 25.635 -33.278 1.00 15.36 454 ASN B CA 1
ATOM 9104 C C . ASN B 1 454 ? -50.295 26.190 -33.457 1.00 15.61 454 ASN B C 1
ATOM 9105 O O . ASN B 1 454 ? -50.786 26.273 -34.582 1.00 16.54 454 ASN B O 1
ATOM 9110 N N . ARG B 1 455 ? -50.917 26.561 -32.350 1.00 15.35 455 ARG B N 1
ATOM 9111 C CA . ARG B 1 455 ? -52.241 27.172 -32.359 1.00 16.33 455 ARG B CA 1
ATOM 9112 C C . ARG B 1 455 ? -52.154 28.666 -32.116 1.00 15.35 455 ARG B C 1
ATOM 9113 O O . ARG B 1 455 ? -53.149 29.265 -31.858 1.00 14.23 455 ARG B O 1
ATOM 9121 N N . GLY B 1 456 ? -50.950 29.263 -32.156 1.00 15.56 456 GLY B N 1
ATOM 9122 C CA . GLY B 1 456 ? -50.835 30.742 -32.151 1.00 14.16 456 GLY B CA 1
ATOM 9123 C C . GLY B 1 456 ? -50.897 31.321 -30.756 1.00 14.05 456 GLY B C 1
ATOM 9124 O O . GLY B 1 456 ? -51.178 32.495 -30.568 1.00 13.09 456 GLY B O 1
ATOM 9125 N N . VAL B 1 457 ? -50.657 30.462 -29.769 1.00 15.30 457 VAL B N 1
ATOM 9126 C CA . VAL B 1 457 ? -50.484 30.880 -28.391 1.00 15.40 457 VAL B CA 1
ATOM 9127 C C . VAL B 1 457 ? -48.995 30.762 -27.989 1.00 15.70 457 VAL B C 1
ATOM 9128 O O . VAL B 1 457 ? -48.396 29.689 -28.134 1.00 17.48 457 VAL B O 1
ATOM 9132 N N . THR B 1 458 ? -48.391 31.855 -27.537 1.00 15.06 458 THR B N 1
ATOM 9133 C CA . THR B 1 458 ? -47.094 31.817 -26.864 1.00 15.36 458 THR B CA 1
ATOM 9134 C C . THR B 1 458 ? -47.337 31.637 -25.334 1.00 15.80 458 THR B C 1
ATOM 9135 O O . THR B 1 458 ? -47.789 32.565 -24.664 1.00 15.73 458 THR B O 1
ATOM 9139 N N . ALA B 1 459 ? -47.089 30.432 -24.833 1.00 14.27 459 ALA B N 1
ATOM 9140 C CA . ALA B 1 459 ? -47.111 30.094 -23.426 1.00 13.99 459 ALA B CA 1
ATOM 9141 C C . ALA B 1 459 ? -45.878 30.671 -22.717 1.00 13.27 459 ALA B C 1
ATOM 9142 O O . ALA B 1 459 ? -44.866 30.923 -23.354 1.00 12.03 459 ALA B O 1
ATOM 9144 N N . ASP B 1 460 ? -46.004 30.891 -21.397 1.00 13.26 460 ASP B N 1
ATOM 9145 C CA . ASP B 1 460 ? -44.886 31.220 -20.509 1.00 12.87 460 ASP B CA 1
ATOM 9146 C C . ASP B 1 460 ? -44.566 29.923 -19.767 1.00 12.83 460 ASP B C 1
ATOM 9147 O O . ASP B 1 460 ? -45.445 29.340 -19.080 1.00 12.72 460 ASP B O 1
ATOM 9152 N N . VAL B 1 461 ? -43.356 29.428 -19.975 1.00 11.40 461 VAL B N 1
ATOM 9153 C CA . VAL B 1 461 ? -42.859 28.302 -19.203 1.00 11.68 461 VAL B CA 1
ATOM 9154 C C . VAL B 1 461 ? -42.447 28.828 -17.812 1.00 12.50 461 VAL B C 1
ATOM 9155 O O . VAL B 1 461 ? -41.630 29.777 -17.702 1.00 11.75 461 VAL B O 1
ATOM 9159 N N . THR B 1 462 ? -42.972 28.206 -16.755 1.00 13.39 462 THR B N 1
ATOM 9160 C CA . THR B 1 462 ? -42.739 28.681 -15.366 1.00 14.07 462 THR B CA 1
ATOM 9161 C C . THR B 1 462 ? -42.257 27.513 -14.540 1.00 16.26 462 THR B C 1
ATOM 9162 O O . THR B 1 462 ? -42.891 26.424 -14.596 1.00 19.41 462 THR B O 1
ATOM 9166 N N . PRO B 1 463 ? -41.116 27.675 -13.814 1.00 15.89 463 PRO B N 1
ATOM 9167 C CA . PRO B 1 463 ? -40.794 26.661 -12.832 1.00 16.77 463 PRO B CA 1
ATOM 9168 C C . PRO B 1 463 ? -41.910 26.569 -11.787 1.00 17.40 463 PRO B C 1
ATOM 9169 O O . PRO B 1 463 ? -42.701 27.514 -11.616 1.00 16.86 463 PRO B O 1
ATOM 9173 N N . ILE B 1 464 ? -41.972 25.434 -11.101 1.00 17.57 464 ILE B N 1
ATOM 9174 C CA . ILE B 1 464 ? -43.158 25.096 -10.317 1.00 18.24 464 ILE B CA 1
ATOM 9175 C C . ILE B 1 464 ? -43.458 26.041 -9.172 1.00 19.76 464 ILE B C 1
ATOM 9176 O O . ILE B 1 464 ? -44.620 26.207 -8.778 1.00 22.08 464 ILE B O 1
ATOM 9181 N N . HIS B 1 465 ? -42.424 26.669 -8.625 1.00 20.36 465 HIS B N 1
ATOM 9182 C CA . HIS B 1 465 ? -42.638 27.564 -7.496 1.00 20.43 465 HIS B CA 1
ATOM 9183 C C . HIS B 1 465 ? -42.848 28.962 -7.991 1.00 19.85 465 HIS B C 1
ATOM 9184 O O . HIS B 1 465 ? -42.944 29.886 -7.205 1.00 20.53 465 HIS B O 1
ATOM 9191 N N . ALA B 1 466 ? -42.896 29.162 -9.304 1.00 17.69 466 ALA B N 1
ATOM 9192 C CA . ALA B 1 466 ? -43.188 30.479 -9.812 1.00 15.99 466 ALA B CA 1
ATOM 9193 C C . ALA B 1 466 ? -44.704 30.684 -9.658 1.00 16.03 466 ALA B C 1
ATOM 9194 O O . ALA B 1 466 ? -45.421 29.814 -9.162 1.00 14.37 466 ALA B O 1
ATOM 9196 N N . GLN B 1 467 ? -45.180 31.848 -10.082 1.00 16.47 467 GLN B N 1
ATOM 9197 C CA . GLN B 1 467 ? -46.602 32.180 -9.931 1.00 17.74 467 GLN B CA 1
ATOM 9198 C C . GLN B 1 467 ? -47.529 31.696 -11.063 1.00 15.44 467 GLN B C 1
ATOM 9199 O O . GLN B 1 467 ? -48.331 32.414 -11.595 1.00 14.47 467 GLN B O 1
ATOM 9205 N N . TRP B 1 468 ? -47.394 30.457 -11.450 1.00 16.60 468 TRP B N 1
ATOM 9206 C CA . TRP B 1 468 ? -48.284 29.941 -12.473 1.00 18.31 468 TRP B CA 1
ATOM 9207 C C . TRP B 1 468 ? -49.727 30.048 -12.023 1.00 20.77 468 TRP B C 1
ATOM 9208 O O . TRP B 1 468 ? -50.639 30.142 -12.867 1.00 23.21 468 TRP B O 1
ATOM 9219 N N . ASP B 1 469 ? -49.949 30.077 -10.702 1.00 21.96 469 ASP B N 1
ATOM 9220 C CA . ASP B 1 469 ? -51.314 30.275 -10.149 1.00 24.83 469 ASP B CA 1
ATOM 9221 C C . ASP B 1 469 ? -51.889 31.702 -10.236 1.00 24.82 469 ASP B C 1
ATOM 9222 O O . ASP B 1 469 ? -52.947 31.969 -9.687 1.00 26.30 469 ASP B O 1
ATOM 9227 N N . THR B 1 470 ? -51.219 32.597 -10.946 1.00 23.07 470 THR B N 1
ATOM 9228 C CA . THR B 1 470 ? -51.813 33.917 -11.247 1.00 23.79 470 THR B CA 1
ATOM 9229 C C . THR B 1 470 ? -52.209 34.004 -12.737 1.00 22.94 470 THR B C 1
ATOM 9230 O O . THR B 1 470 ? -52.749 35.014 -13.181 1.00 24.43 470 THR B O 1
ATOM 9234 N N . TYR B 1 471 ? -51.944 32.942 -13.508 1.00 21.74 471 TYR B N 1
ATOM 9235 C CA . TYR B 1 471 ? -52.238 32.893 -14.953 1.00 19.21 471 TYR B CA 1
ATOM 9236 C C . TYR B 1 471 ? -53.701 32.513 -15.192 1.00 19.21 471 TYR B C 1
ATOM 9237 O O . TYR B 1 471 ? -54.338 31.931 -14.296 1.00 19.02 471 TYR B O 1
ATOM 9246 N N . ASP B 1 472 ? -54.230 32.794 -16.389 1.00 18.45 472 ASP B N 1
ATOM 9247 C CA . ASP B 1 472 ? -55.600 32.330 -16.741 1.00 18.84 472 ASP B CA 1
ATOM 9248 C C . ASP B 1 472 ? -55.679 30.784 -16.772 1.00 19.54 472 ASP B C 1
ATOM 9249 O O . ASP B 1 472 ? -56.686 30.157 -16.382 1.00 16.60 472 ASP B O 1
ATOM 9254 N N . ALA B 1 473 ? -54.611 30.167 -17.280 1.00 18.74 473 ALA B N 1
ATOM 9255 C CA . ALA B 1 473 ? -54.614 28.725 -17.476 1.00 17.73 473 ALA B CA 1
ATOM 9256 C C . ALA B 1 473 ? -53.244 28.192 -17.195 1.00 17.05 473 ALA B C 1
ATOM 9257 O O . ALA B 1 473 ? -52.268 28.910 -17.337 1.00 16.54 473 ALA B O 1
ATOM 9259 N N . VAL B 1 474 ? -53.168 26.939 -16.767 1.00 16.40 474 VAL B N 1
ATOM 9260 C CA . VAL B 1 474 ? -51.886 26.350 -16.439 1.00 15.47 474 VAL B CA 1
ATOM 9261 C C . VAL B 1 474 ? -51.865 24.956 -17.009 1.00 14.58 474 VAL B C 1
ATOM 9262 O O . VAL B 1 474 ? -52.882 24.276 -16.949 1.00 14.31 474 VAL B O 1
ATOM 9266 N N . VAL B 1 475 ? -50.700 24.557 -17.538 1.00 13.87 475 VAL B N 1
ATOM 9267 C CA . VAL B 1 475 ? -50.430 23.170 -17.947 1.00 13.24 475 VAL B CA 1
ATOM 9268 C C . VAL B 1 475 ? -49.647 22.501 -16.830 1.00 13.94 475 VAL B C 1
ATOM 9269 O O . VAL B 1 475 ? -48.664 23.043 -16.312 1.00 13.04 475 VAL B O 1
ATOM 9273 N N . ILE B 1 476 ? -50.121 21.323 -16.440 1.00 14.65 476 ILE B N 1
ATOM 9274 C CA . ILE B 1 476 ? -49.454 20.527 -15.426 1.00 13.97 476 ILE B CA 1
ATOM 9275 C C . ILE B 1 476 ? -49.027 19.266 -16.149 1.00 14.52 476 ILE B C 1
ATOM 9276 O O . ILE B 1 476 ? -49.801 18.308 -16.216 1.00 14.73 476 ILE B O 1
ATOM 9281 N N . PRO B 1 477 ? -47.773 19.242 -16.679 1.00 14.59 477 PRO B N 1
ATOM 9282 C CA . PRO B 1 477 ? -47.368 18.191 -17.608 1.00 13.72 477 PRO B CA 1
ATOM 9283 C C . PRO B 1 477 ? -46.381 17.253 -16.949 1.00 13.50 477 PRO B C 1
ATOM 9284 O O . PRO B 1 477 ? -45.264 17.670 -16.633 1.00 13.15 477 PRO B O 1
ATOM 9288 N N . CYS B 1 478 ? -46.772 15.994 -16.734 1.00 12.96 478 CYS B N 1
ATOM 9289 C CA . CYS B 1 478 ? -45.912 15.047 -15.988 1.00 13.15 478 CYS B CA 1
ATOM 9290 C C . CYS B 1 478 ? -45.258 15.602 -14.681 1.00 13.14 478 CYS B C 1
ATOM 9291 O O . CYS B 1 478 ? -44.077 15.328 -14.387 1.00 12.60 478 CYS B O 1
ATOM 9294 N N . VAL B 1 479 ? -46.046 16.320 -13.883 1.00 13.21 479 VAL B N 1
ATOM 9295 C CA . VAL B 1 479 ? -45.571 16.815 -12.597 1.00 13.23 479 VAL B CA 1
ATOM 9296 C C . VAL B 1 479 ? -45.837 15.688 -11.612 1.00 14.32 479 VAL B C 1
ATOM 9297 O O . VAL B 1 479 ? -46.807 15.683 -10.796 1.00 14.57 479 VAL B O 1
ATOM 9301 N N . TYR B 1 480 ? -44.958 14.714 -11.724 1.00 14.68 480 TYR B N 1
ATOM 9302 C CA . TYR B 1 480 ? -45.022 13.459 -11.030 1.00 15.56 480 TYR B CA 1
ATOM 9303 C C . TYR B 1 480 ? -45.089 13.582 -9.491 1.00 17.42 480 TYR B C 1
ATOM 9304 O O . TYR B 1 480 ? -45.718 12.721 -8.857 1.00 18.57 480 TYR B O 1
ATOM 9313 N N . LEU B 1 481 ? -44.377 14.570 -8.922 1.00 17.63 481 LEU B N 1
ATOM 9314 C CA . LEU B 1 481 ? -44.267 14.842 -7.482 1.00 17.75 481 LEU B CA 1
ATOM 9315 C C . LEU B 1 481 ? -45.271 15.920 -7.079 1.00 19.80 481 LEU B C 1
ATOM 9316 O O . LEU B 1 481 ? -45.215 17.037 -7.580 1.00 19.97 481 LEU B O 1
ATOM 9321 N N . PHE B 1 482 ? -46.160 15.611 -6.147 1.00 20.33 482 PHE B N 1
ATOM 9322 C CA . PHE B 1 482 ? -47.147 16.598 -5.680 1.00 21.32 482 PHE B CA 1
ATOM 9323 C C . PHE B 1 482 ? -47.227 16.503 -4.151 1.00 23.63 482 PHE B C 1
ATOM 9324 O O . PHE B 1 482 ? -47.637 15.448 -3.594 1.00 23.97 482 PHE B O 1
ATOM 9332 N N . SER B 1 483 ? -46.801 17.581 -3.495 1.00 23.98 483 SER B N 1
ATOM 9333 C CA . SER B 1 483 ? -46.964 17.770 -2.045 1.00 26.40 483 SER B CA 1
ATOM 9334 C C . SER B 1 483 ? -48.403 18.181 -1.799 1.00 26.95 483 SER B C 1
ATOM 9335 O O . SER B 1 483 ? -49.123 18.541 -2.752 1.00 26.12 483 SER B O 1
ATOM 9338 N N . GLU B 1 484 ? -48.807 18.150 -0.533 1.00 28.28 484 GLU B N 1
ATOM 9339 C CA . GLU B 1 484 ? -50.113 18.656 -0.128 1.00 30.15 484 GLU B CA 1
ATOM 9340 C C . GLU B 1 484 ? -50.188 20.122 -0.406 1.00 26.77 484 GLU B C 1
ATOM 9341 O O . GLU B 1 484 ? -51.233 20.605 -0.771 1.00 27.85 484 GLU B O 1
ATOM 9347 N N . GLU B 1 485 ? -49.100 20.847 -0.219 1.00 26.87 485 GLU B N 1
ATOM 9348 C CA . GLU B 1 485 ? -49.120 22.289 -0.544 1.00 29.90 485 GLU B CA 1
ATOM 9349 C C . GLU B 1 485 ? -49.316 22.578 -2.039 1.00 29.75 485 GLU B C 1
ATOM 9350 O O . GLU B 1 485 ? -50.017 23.525 -2.402 1.00 30.48 485 GLU B O 1
ATOM 9356 N N . MET B 1 486 ? -48.713 21.741 -2.893 1.00 28.37 486 MET B N 1
ATOM 9357 C CA . MET B 1 486 ? -48.901 21.847 -4.332 1.00 24.88 486 MET B CA 1
ATOM 9358 C C . MET B 1 486 ? -50.340 21.537 -4.659 1.00 21.80 486 MET B C 1
ATOM 9359 O O . MET B 1 486 ? -50.914 22.182 -5.525 1.00 17.83 486 MET B O 1
ATOM 9364 N N . ALA B 1 487 ? -50.919 20.546 -3.966 1.00 20.56 487 ALA B N 1
ATOM 9365 C CA . ALA B 1 487 ? -52.296 20.133 -4.261 1.00 20.91 487 ALA B CA 1
ATOM 9366 C C . ALA B 1 487 ? -53.238 21.273 -3.972 1.00 20.82 487 ALA B C 1
ATOM 9367 O O . ALA B 1 487 ? -54.179 21.527 -4.755 1.00 21.50 487 ALA B O 1
ATOM 9369 N N . GLU B 1 488 ? -52.985 21.970 -2.861 1.00 22.36 488 GLU B N 1
ATOM 9370 C CA . GLU B 1 488 ? -53.878 23.053 -2.421 1.00 24.49 488 GLU B CA 1
ATOM 9371 C C . GLU B 1 488 ? -53.801 24.172 -3.434 1.00 24.04 488 GLU B C 1
ATOM 9372 O O . GLU B 1 488 ? -54.865 24.671 -3.897 1.00 26.13 488 GLU B O 1
ATOM 9378 N N . ARG B 1 489 ? -52.556 24.567 -3.769 1.00 22.88 489 ARG B N 1
ATOM 9379 C CA . ARG B 1 489 ? -52.311 25.603 -4.790 1.00 21.71 489 ARG B CA 1
ATOM 9380 C C . ARG B 1 489 ? -53.124 25.336 -6.062 1.00 21.90 489 ARG B C 1
ATOM 9381 O O . ARG B 1 489 ? -53.728 26.233 -6.590 1.00 25.85 489 ARG B O 1
ATOM 9389 N N . LEU B 1 490 ? -53.138 24.113 -6.574 1.00 20.83 490 LEU B N 1
ATOM 9390 C CA . LEU B 1 490 ? -53.929 23.846 -7.773 1.00 20.86 490 LEU B CA 1
ATOM 9391 C C . LEU B 1 490 ? -55.436 23.919 -7.504 1.00 21.46 490 LEU B C 1
ATOM 9392 O O . LEU B 1 490 ? -56.213 24.455 -8.319 1.00 20.26 490 LEU B O 1
ATOM 9397 N N . ARG B 1 491 ? -55.840 23.340 -6.372 1.00 24.21 491 ARG B N 1
ATOM 9398 C CA . ARG B 1 491 ? -57.271 23.284 -5.976 1.00 24.99 491 ARG B CA 1
ATOM 9399 C C . ARG B 1 491 ? -57.786 24.702 -5.868 1.00 24.89 491 ARG B C 1
ATOM 9400 O O . ARG B 1 491 ? -58.845 25.012 -6.430 1.00 24.89 491 ARG B O 1
ATOM 9408 N N . THR B 1 492 ? -57.009 25.559 -5.186 1.00 24.28 492 THR B N 1
ATOM 9409 C CA . THR B 1 492 ? -57.381 26.966 -5.031 1.00 26.11 492 THR B CA 1
ATOM 9410 C C . THR B 1 492 ? -57.462 27.683 -6.384 1.00 26.66 492 THR B C 1
ATOM 9411 O O . THR B 1 492 ? -58.456 28.401 -6.673 1.00 26.08 492 THR B O 1
ATOM 9415 N N . PHE B 1 493 ? -56.429 27.469 -7.212 1.00 23.67 493 PHE B N 1
ATOM 9416 C CA . PHE B 1 493 ? -56.373 28.070 -8.550 1.00 23.21 493 PHE B CA 1
ATOM 9417 C C . PHE B 1 493 ? -57.607 27.730 -9.396 1.00 23.49 493 PHE B C 1
ATOM 9418 O O . PHE B 1 493 ? -58.213 28.618 -10.028 1.00 25.80 493 PHE B O 1
ATOM 9426 N N . VAL B 1 494 ? -57.986 26.454 -9.409 1.00 23.34 494 VAL B N 1
ATOM 9427 C CA . VAL B 1 494 ? -59.128 26.021 -10.189 1.00 27.45 494 VAL B CA 1
ATOM 9428 C C . VAL B 1 494 ? -60.454 26.479 -9.557 1.00 33.04 494 VAL B C 1
ATOM 9429 O O . VAL B 1 494 ? -61.418 26.780 -10.311 1.00 32.99 494 VAL B O 1
ATOM 9433 N N . ARG B 1 495 ? -60.519 26.553 -8.209 1.00 34.62 495 ARG B N 1
ATOM 9434 C CA . ARG B 1 495 ? -61.808 26.892 -7.525 1.00 38.04 495 ARG B CA 1
ATOM 9435 C C . ARG B 1 495 ? -62.220 28.275 -7.963 1.00 36.05 495 ARG B C 1
ATOM 9436 O O . ARG B 1 495 ? -63.361 28.512 -8.375 1.00 33.71 495 ARG B O 1
ATOM 9444 N N . ASN B 1 496 ? -61.235 29.163 -7.917 1.00 35.53 496 ASN B N 1
ATOM 9445 C CA . ASN B 1 496 ? -61.391 30.549 -8.323 1.00 34.71 496 ASN B CA 1
ATOM 9446 C C . ASN B 1 496 ? -61.334 30.835 -9.816 1.00 35.74 496 ASN B C 1
ATOM 9447 O O . ASN B 1 496 ? -61.114 31.983 -10.202 1.00 38.27 496 ASN B O 1
ATOM 9452 N N . GLY B 1 497 ? -61.563 29.812 -10.646 1.00 32.28 497 GLY B N 1
ATOM 9453 C CA . GLY B 1 497 ? -61.795 30.039 -12.083 1.00 28.93 497 GLY B CA 1
ATOM 9454 C C . GLY B 1 497 ? -60.627 29.778 -13.015 1.00 28.04 497 GLY B C 1
ATOM 9455 O O . GLY B 1 497 ? -60.740 30.007 -14.199 1.00 26.92 497 GLY B O 1
ATOM 9456 N N . GLY B 1 498 ? -59.497 29.310 -12.480 1.00 27.59 498 GLY B N 1
ATOM 9457 C CA . GLY B 1 498 ? -58.377 28.953 -13.307 1.00 22.32 498 GLY B CA 1
ATOM 9458 C C . GLY B 1 498 ? -58.702 27.743 -14.147 1.00 20.91 498 GLY B C 1
ATOM 9459 O O . GLY B 1 498 ? -59.504 26.862 -13.749 1.00 21.84 498 GLY B O 1
ATOM 9460 N N . LYS B 1 499 ? -58.121 27.706 -15.339 1.00 19.24 499 LYS B N 1
ATOM 9461 C CA . LYS B 1 499 ? -58.149 26.483 -16.153 1.00 19.84 499 LYS B CA 1
ATOM 9462 C C . LYS B 1 499 ? -56.829 25.695 -16.146 1.00 19.52 499 LYS B C 1
ATOM 9463 O O . LYS B 1 499 ? -55.726 26.252 -16.133 1.00 21.22 499 LYS B O 1
ATOM 9469 N N . ALA B 1 500 ? -56.955 24.383 -16.134 1.00 18.78 500 ALA B N 1
ATOM 9470 C CA . ALA B 1 500 ? -55.827 23.523 -16.053 1.00 17.61 500 ALA B CA 1
ATOM 9471 C C . ALA B 1 500 ? -55.998 22.370 -16.993 1.00 17.85 500 ALA B C 1
ATOM 9472 O O . ALA B 1 500 ? -57.089 21.814 -17.117 1.00 17.31 500 ALA B O 1
ATOM 9474 N N . PHE B 1 501 ? -54.892 22.097 -17.687 1.00 16.84 501 PHE B N 1
ATOM 9475 C CA . PHE B 1 501 ? -54.664 20.934 -18.513 1.00 16.49 501 PHE B CA 1
ATOM 9476 C C . PHE B 1 501 ? -53.729 20.060 -17.660 1.00 15.65 501 PHE B C 1
ATOM 9477 O O . PHE B 1 501 ? -52.647 20.528 -17.233 1.00 15.56 501 PHE B O 1
ATOM 9485 N N . VAL B 1 502 ? -54.135 18.828 -17.358 1.00 14.63 502 VAL B N 1
ATOM 9486 C CA . VAL B 1 502 ? -53.321 17.963 -16.453 1.00 14.16 502 VAL B CA 1
ATOM 9487 C C . VAL B 1 502 ? -53.057 16.657 -17.171 1.00 13.83 502 VAL B C 1
ATOM 9488 O O . VAL B 1 502 ? -53.963 16.196 -17.853 1.00 15.19 502 VAL B O 1
ATOM 9492 N N . THR B 1 503 ? -51.842 16.089 -17.081 1.00 12.12 503 THR B N 1
ATOM 9493 C CA . THR B 1 503 ? -51.501 14.928 -17.955 1.00 11.43 503 THR B CA 1
ATOM 9494 C C . THR B 1 503 ? -51.185 13.728 -17.099 1.00 11.40 503 THR B C 1
ATOM 9495 O O . THR B 1 503 ? -50.879 13.886 -15.928 1.00 11.12 503 THR B O 1
ATOM 9499 N N . TYR B 1 504 ? -51.246 12.551 -17.708 1.00 11.33 504 TYR B N 1
ATOM 9500 C CA . TYR B 1 504 ? -50.644 11.334 -17.199 1.00 11.41 504 TYR B CA 1
ATOM 9501 C C . TYR B 1 504 ? -49.296 11.635 -16.505 1.00 11.73 504 TYR B C 1
ATOM 9502 O O . TYR B 1 504 ? -48.611 12.558 -16.909 1.00 12.93 504 TYR B O 1
ATOM 9511 N N . TYR B 1 505 ? -48.909 10.844 -15.492 1.00 11.74 505 TYR B N 1
ATOM 9512 C CA . TYR B 1 505 ? -47.655 10.997 -14.757 1.00 12.69 505 TYR B CA 1
ATOM 9513 C C . TYR B 1 505 ? -47.603 12.222 -13.837 1.00 12.91 505 TYR B C 1
ATOM 9514 O O . TYR B 1 505 ? -46.537 12.631 -13.404 1.00 13.69 505 TYR B O 1
ATOM 9523 N N . SER B 1 506 ? -48.734 12.853 -13.591 1.00 13.22 506 SER B N 1
ATOM 9524 C CA . SER B 1 506 ? -48.780 13.918 -12.601 1.00 13.82 506 SER B CA 1
ATOM 9525 C C . SER B 1 506 ? -49.327 13.378 -11.286 1.00 13.59 506 SER B C 1
ATOM 9526 O O . SER B 1 506 ? -50.214 12.551 -11.302 1.00 13.18 506 SER B O 1
ATOM 9529 N N . ALA B 1 507 ? -48.810 13.898 -10.168 1.00 15.01 507 ALA B N 1
ATOM 9530 C CA . ALA B 1 507 ? -49.310 13.599 -8.794 1.00 16.10 507 ALA B CA 1
ATOM 9531 C C . ALA B 1 507 ? -49.367 12.118 -8.507 1.00 16.04 507 ALA B C 1
ATOM 9532 O O . ALA B 1 507 ? -50.369 11.593 -7.990 1.00 16.48 507 ALA B O 1
ATOM 9534 N N . LEU B 1 508 ? -48.309 11.442 -8.909 1.00 15.31 508 LEU B N 1
ATOM 9535 C CA . LEU B 1 508 ? -48.092 10.031 -8.608 1.00 15.07 508 LEU B CA 1
ATOM 9536 C C . LEU B 1 508 ? -47.545 9.885 -7.185 1.00 14.66 508 LEU B C 1
ATOM 9537 O O . LEU B 1 508 ? -47.861 8.963 -6.470 1.00 15.40 508 LEU B O 1
ATOM 9542 N N . ALA B 1 509 ? -46.732 10.828 -6.765 1.00 15.46 509 ALA B N 1
ATOM 9543 C CA . ALA B 1 509 ? -46.014 10.658 -5.537 1.00 17.63 509 ALA B CA 1
ATOM 9544 C C . ALA B 1 509 ? -45.965 11.955 -4.758 1.00 18.20 509 ALA B C 1
ATOM 9545 O O . ALA B 1 509 ? -46.122 13.050 -5.337 1.00 20.36 509 ALA B O 1
ATOM 9547 N N . ASP B 1 510 ? -45.788 11.819 -3.442 1.00 19.43 510 ASP B N 1
ATOM 9548 C CA . ASP B 1 510 ? -45.440 12.944 -2.575 1.00 21.79 510 ASP B CA 1
ATOM 9549 C C . ASP B 1 510 ? -43.985 13.446 -2.834 1.00 23.45 510 ASP B C 1
ATOM 9550 O O . ASP B 1 510 ? -43.244 12.857 -3.647 1.00 23.65 510 ASP B O 1
ATOM 9555 N N . GLU B 1 511 ? -43.577 14.515 -2.133 1.00 25.51 511 GLU B N 1
ATOM 9556 C CA . GLU B 1 511 ? -42.286 15.203 -2.435 1.00 24.56 511 GLU B CA 1
ATOM 9557 C C . GLU B 1 511 ? -41.096 14.298 -2.092 1.00 23.59 511 GLU B C 1
ATOM 9558 O O . GLU B 1 511 ? -39.952 14.598 -2.411 1.00 24.23 511 GLU B O 1
ATOM 9564 N N . HIS B 1 512 ? -41.373 13.168 -1.457 1.00 23.23 512 HIS B N 1
ATOM 9565 C CA . HIS B 1 512 ? -40.298 12.265 -1.052 1.00 22.94 512 HIS B CA 1
ATOM 9566 C C . HIS B 1 512 ? -40.252 11.074 -1.980 1.00 22.23 512 HIS B C 1
ATOM 9567 O O . HIS B 1 512 ? -39.582 10.056 -1.670 1.00 20.95 512 HIS B O 1
ATOM 9574 N N . ASP B 1 513 ? -40.995 11.168 -3.100 1.00 19.44 513 ASP B N 1
ATOM 9575 C CA . ASP B 1 513 ? -41.155 10.032 -3.985 1.00 19.85 513 ASP B CA 1
ATOM 9576 C C . ASP B 1 513 ? -41.920 8.865 -3.325 1.00 21.79 513 ASP B C 1
ATOM 9577 O O . ASP B 1 513 ? -41.731 7.711 -3.707 1.00 23.44 513 ASP B O 1
ATOM 9582 N N . ARG B 1 514 ? -42.782 9.129 -2.335 1.00 24.01 514 ARG B N 1
ATOM 9583 C CA . ARG B 1 514 ? -43.591 8.025 -1.773 1.00 23.36 514 ARG B CA 1
ATOM 9584 C C . ARG B 1 514 ? -44.898 8.033 -2.509 1.00 22.85 514 ARG B C 1
ATOM 9585 O O . ARG B 1 514 ? -45.611 9.018 -2.483 1.00 23.73 514 ARG B O 1
ATOM 9593 N N . LEU B 1 515 ? -45.217 6.951 -3.203 1.00 21.18 515 LEU B N 1
ATOM 9594 C CA . LEU B 1 515 ? -46.380 6.998 -4.084 1.00 19.89 515 LEU B CA 1
ATOM 9595 C C . LEU B 1 515 ? -47.675 7.263 -3.308 1.00 20.59 515 LEU B C 1
ATOM 9596 O O . LEU B 1 515 ? -47.881 6.677 -2.248 1.00 20.26 515 LEU B O 1
ATOM 9601 N N . HIS B 1 516 ? -48.542 8.134 -3.823 1.00 21.50 516 HIS B N 1
ATOM 9602 C CA . HIS B 1 516 ? -49.867 8.350 -3.211 1.00 20.54 516 HIS B CA 1
ATOM 9603 C C . HIS B 1 516 ? -50.743 7.136 -3.365 1.00 21.09 516 HIS B C 1
ATOM 9604 O O . HIS B 1 516 ? -50.659 6.381 -4.362 1.00 21.31 516 HIS B O 1
ATOM 9611 N N . THR B 1 517 ? -51.653 6.981 -2.409 1.00 21.57 517 THR B N 1
ATOM 9612 C CA . THR B 1 517 ? -52.485 5.794 -2.305 1.00 22.01 517 THR B CA 1
ATOM 9613 C C . THR B 1 517 ? -53.914 6.070 -2.722 1.00 22.37 517 THR B C 1
ATOM 9614 O O . THR B 1 517 ? -54.334 7.210 -2.812 1.00 21.24 517 THR B O 1
ATOM 9618 N N . GLU B 1 518 ? -54.663 5.011 -2.999 1.00 25.08 518 GLU B N 1
ATOM 9619 C CA . GLU B 1 518 ? -56.117 5.140 -3.269 1.00 26.80 518 GLU B CA 1
ATOM 9620 C C . GLU B 1 518 ? -56.482 5.712 -4.657 1.00 26.42 518 GLU B C 1
ATOM 9621 O O . GLU B 1 518 ? -57.650 6.060 -4.926 1.00 26.84 518 GLU B O 1
ATOM 9627 N N . GLY B 1 519 ? -55.517 5.741 -5.567 1.00 25.08 519 GLY B N 1
ATOM 9628 C CA . GLY B 1 519 ? -55.804 6.160 -6.928 1.00 22.49 519 GLY B CA 1
ATOM 9629 C C . GLY B 1 519 ? -55.142 7.457 -7.372 1.00 22.77 519 GLY B C 1
ATOM 9630 O O . GLY B 1 519 ? -54.937 8.412 -6.586 1.00 23.27 519 GLY B O 1
ATOM 9631 N N . TRP B 1 520 ? -54.795 7.463 -8.659 1.00 21.28 520 TRP B N 1
ATOM 9632 C CA . TRP B 1 520 ? -54.157 8.588 -9.295 1.00 19.80 520 TRP B CA 1
ATOM 9633 C C . TRP B 1 520 ? -55.103 9.349 -10.184 1.00 19.52 520 TRP B C 1
ATOM 9634 O O . TRP B 1 520 ? -56.159 8.812 -10.587 1.00 20.74 520 TRP B O 1
ATOM 9645 N N . PRO B 1 521 ? -54.789 10.631 -10.420 1.00 20.16 521 PRO B N 1
ATOM 9646 C CA . PRO B 1 521 ? -53.715 11.378 -9.729 1.00 19.78 521 PRO B CA 1
ATOM 9647 C C . PRO B 1 521 ? -53.983 11.474 -8.222 1.00 20.99 521 PRO B C 1
ATOM 9648 O O . PRO B 1 521 ? -55.168 11.600 -7.786 1.00 19.51 521 PRO B O 1
ATOM 9652 N N . GLY B 1 522 ? -52.907 11.380 -7.428 1.00 22.03 522 GLY B N 1
ATOM 9653 C CA . GLY B 1 522 ? -53.002 11.458 -5.957 1.00 20.59 522 GLY B CA 1
ATOM 9654 C C . GLY B 1 522 ? -53.408 12.842 -5.484 1.00 20.98 522 GLY B C 1
ATOM 9655 O O . GLY B 1 522 ? -53.093 13.840 -6.133 1.00 19.50 522 GLY B O 1
ATOM 9656 N N . LEU B 1 523 ? -54.175 12.898 -4.390 1.00 21.03 523 LEU B N 1
ATOM 9657 C CA . LEU B 1 523 ? -54.504 14.172 -3.716 1.00 22.84 523 LEU B CA 1
ATOM 9658 C C . LEU B 1 523 ? -55.479 15.129 -4.416 1.00 23.16 523 LEU B C 1
ATOM 9659 O O . LEU B 1 523 ? -56.237 15.826 -3.763 1.00 25.18 523 LEU B O 1
ATOM 9664 N N . ILE B 1 524 ? -55.412 15.199 -5.737 1.00 22.58 524 ILE B N 1
ATOM 9665 C CA . ILE B 1 524 ? -56.148 16.212 -6.527 1.00 22.04 524 ILE B CA 1
ATOM 9666 C C . ILE B 1 524 ? -57.256 15.540 -7.330 1.00 21.63 524 ILE B C 1
ATOM 9667 O O . ILE B 1 524 ? -57.863 16.163 -8.181 1.00 23.00 524 ILE B O 1
ATOM 9672 N N . GLY B 1 525 ? -57.528 14.272 -7.014 1.00 21.13 525 GLY B N 1
ATOM 9673 C CA . GLY B 1 525 ? -58.547 13.480 -7.668 1.00 22.92 525 GLY B CA 1
ATOM 9674 C C . GLY B 1 525 ? -59.887 14.192 -7.718 1.00 26.86 525 GLY B C 1
ATOM 9675 O O . GLY B 1 525 ? -60.595 14.105 -8.724 1.00 26.90 525 GLY B O 1
ATOM 9676 N N . ASP B 1 526 ? -60.236 14.889 -6.629 1.00 28.30 526 ASP B N 1
ATOM 9677 C CA . ASP B 1 526 ? -61.452 15.713 -6.556 1.00 29.54 526 ASP B CA 1
ATOM 9678 C C . ASP B 1 526 ? -61.428 16.848 -7.588 1.00 28.32 526 ASP B C 1
ATOM 9679 O O . ASP B 1 526 ? -62.427 17.087 -8.257 1.00 27.94 526 ASP B O 1
ATOM 9684 N N . VAL B 1 527 ? -60.292 17.537 -7.706 1.00 24.37 527 VAL B N 1
ATOM 9685 C CA . VAL B 1 527 ? -60.180 18.607 -8.672 1.00 22.84 527 VAL B CA 1
ATOM 9686 C C . VAL B 1 527 ? -60.249 18.078 -10.129 1.00 22.69 527 VAL B C 1
ATOM 9687 O O . VAL B 1 527 ? -60.891 18.683 -10.977 1.00 21.60 527 VAL B O 1
ATOM 9691 N N . VAL B 1 528 ? -59.589 16.951 -10.407 1.00 20.13 528 VAL B N 1
ATOM 9692 C CA . VAL B 1 528 ? -59.451 16.461 -11.773 1.00 17.81 528 VAL B CA 1
ATOM 9693 C C . VAL B 1 528 ? -60.653 15.660 -12.257 1.00 18.56 528 VAL B C 1
ATOM 9694 O O . VAL B 1 528 ? -60.991 15.711 -13.430 1.00 20.49 528 VAL B O 1
ATOM 9698 N N . GLY B 1 529 ? -61.272 14.857 -11.394 1.00 18.50 529 GLY B N 1
ATOM 9699 C CA . GLY B 1 529 ? -62.509 14.148 -11.769 1.00 18.85 529 GLY B CA 1
ATOM 9700 C C . GLY B 1 529 ? -62.234 12.792 -12.406 1.00 18.53 529 GLY B C 1
ATOM 9701 O O . GLY B 1 529 ? -63.044 12.244 -13.122 1.00 17.38 529 GLY B O 1
ATOM 9702 N N . VAL B 1 530 ? -61.091 12.210 -12.094 1.00 19.11 530 VAL B N 1
ATOM 9703 C CA . VAL B 1 530 ? -60.666 10.982 -12.773 1.00 18.18 530 VAL B CA 1
ATOM 9704 C C . VAL B 1 530 ? -60.015 10.050 -11.734 1.00 17.69 530 VAL B C 1
ATOM 9705 O O . VAL B 1 530 ? -59.411 10.554 -10.768 1.00 17.49 530 VAL B O 1
ATOM 9709 N N . ARG B 1 531 ? -60.130 8.726 -11.887 1.00 17.10 531 ARG B N 1
ATOM 9710 C CA . ARG B 1 531 ? -59.423 7.815 -10.981 1.00 17.43 531 ARG B CA 1
ATOM 9711 C C . ARG B 1 531 ? -58.723 6.685 -11.717 1.00 16.82 531 ARG B C 1
ATOM 9712 O O . ARG B 1 531 ? -59.320 6.020 -12.587 1.00 17.42 531 ARG B O 1
ATOM 9720 N N . ILE B 1 532 ? -57.447 6.490 -11.366 1.00 15.52 532 ILE B N 1
ATOM 9721 C CA . ILE B 1 532 ? -56.548 5.603 -12.102 1.00 15.19 532 ILE B CA 1
ATOM 9722 C C . ILE B 1 532 ? -55.882 4.654 -11.103 1.00 15.82 532 ILE B C 1
ATOM 9723 O O . ILE B 1 532 ? -55.276 5.105 -10.115 1.00 14.63 532 ILE B O 1
ATOM 9728 N N . GLU B 1 533 ? -55.990 3.360 -11.383 1.00 16.55 533 GLU B N 1
ATOM 9729 C CA . GLU B 1 533 ? -55.357 2.279 -10.593 1.00 17.17 533 GLU B CA 1
ATOM 9730 C C . GLU B 1 533 ? -53.970 1.892 -11.114 1.00 17.39 533 GLU B C 1
ATOM 9731 O O . GLU B 1 533 ? -53.109 1.597 -10.313 1.00 17.60 533 GLU B O 1
ATOM 9737 N N . GLU B 1 534 ? -53.745 1.911 -12.446 1.00 17.06 534 GLU B N 1
ATOM 9738 C CA . GLU B 1 534 ? -52.447 1.458 -13.009 1.00 16.44 534 GLU B CA 1
ATOM 9739 C C . GLU B 1 534 ? -52.157 2.103 -14.364 1.00 15.58 534 GLU B C 1
ATOM 9740 O O . GLU B 1 534 ? -53.037 2.689 -14.977 1.00 16.43 534 GLU B O 1
ATOM 9746 N N . HIS B 1 535 ? -50.915 2.052 -14.798 1.00 15.12 535 HIS B N 1
ATOM 9747 C CA . HIS B 1 535 ? -50.555 2.525 -16.148 1.00 14.77 535 HIS B CA 1
ATOM 9748 C C . HIS B 1 535 ? -50.539 1.453 -17.192 1.00 13.89 535 HIS B C 1
ATOM 9749 O O . HIS B 1 535 ? -50.548 0.247 -16.911 1.00 14.58 535 HIS B O 1
ATOM 9756 N N . CYS B 1 536 ? -50.572 1.893 -18.422 1.00 12.65 536 CYS B N 1
ATOM 9757 C CA . CYS B 1 536 ? -50.506 1.005 -19.548 1.00 12.16 536 CYS B CA 1
ATOM 9758 C C . CYS B 1 536 ? -49.337 1.469 -20.423 1.00 11.58 536 CYS B C 1
ATOM 9759 O O . CYS B 1 536 ? -49.540 2.227 -21.341 1.00 11.36 536 CYS B O 1
ATOM 9762 N N . PRO B 1 537 ? -48.101 1.052 -20.093 1.00 11.34 537 PRO B N 1
ATOM 9763 C CA . PRO B 1 537 ? -46.950 1.407 -20.922 1.00 11.19 537 PRO B CA 1
ATOM 9764 C C . PRO B 1 537 ? -46.996 0.747 -22.279 1.00 11.57 537 PRO B C 1
ATOM 9765 O O . PRO B 1 537 ? -47.484 -0.358 -22.412 1.00 10.85 537 PRO B O 1
ATOM 9769 N N . LEU B 1 538 ? -46.496 1.447 -23.293 1.00 13.01 538 LEU B N 1
ATOM 9770 C CA . LEU B 1 538 ? -46.557 0.999 -24.675 1.00 12.75 538 LEU B CA 1
ATOM 9771 C C . LEU B 1 538 ? -45.161 0.960 -25.238 1.00 13.83 538 LEU B C 1
ATOM 9772 O O . LEU B 1 538 ? -44.324 1.811 -24.867 1.00 15.61 538 LEU B O 1
ATOM 9777 N N . GLY B 1 539 ? -44.885 -0.015 -26.115 1.00 13.65 539 GLY B N 1
ATOM 9778 C CA . GLY B 1 539 ? -43.618 -0.009 -26.894 1.00 14.17 539 GLY B CA 1
ATOM 9779 C C . GLY B 1 539 ? -43.348 -1.245 -27.731 1.00 14.65 539 GLY B C 1
ATOM 9780 O O . GLY B 1 539 ? -44.214 -2.106 -27.933 1.00 13.49 539 GLY B O 1
ATOM 9781 N N . THR B 1 540 ? -42.113 -1.371 -28.183 1.00 16.65 540 THR B N 1
ATOM 9782 C CA . THR B 1 540 ? -41.795 -2.413 -29.146 1.00 18.76 540 THR B CA 1
ATOM 9783 C C . THR B 1 540 ? -40.702 -3.302 -28.646 1.00 19.45 540 THR B C 1
ATOM 9784 O O . THR B 1 540 ? -40.038 -3.943 -29.445 1.00 19.54 540 THR B O 1
ATOM 9788 N N . LEU B 1 541 ? -40.577 -3.418 -27.316 1.00 21.56 541 LEU B N 1
ATOM 9789 C CA . LEU B 1 541 ? -39.500 -4.220 -26.669 1.00 22.18 541 LEU B CA 1
ATOM 9790 C C . LEU B 1 541 ? -39.503 -5.706 -27.094 1.00 21.98 541 LEU B C 1
ATOM 9791 O O . LEU B 1 541 ? -38.467 -6.265 -27.428 1.00 21.70 541 LEU B O 1
ATOM 9796 N N . PHE B 1 542 ? -40.679 -6.327 -27.100 1.00 21.05 542 PHE B N 1
ATOM 9797 C CA . PHE B 1 542 ? -40.831 -7.729 -27.477 1.00 20.88 542 PHE B CA 1
ATOM 9798 C C . PHE B 1 542 ? -41.781 -7.877 -28.679 1.00 20.65 542 PHE B C 1
ATOM 9799 O O . PHE B 1 542 ? -42.663 -7.028 -28.868 1.00 21.49 542 PHE B O 1
ATOM 9807 N N . PRO B 1 543 ? -41.640 -8.961 -29.470 1.00 19.78 543 PRO B N 1
ATOM 9808 C CA . PRO B 1 543 ? -42.628 -9.005 -30.563 1.00 19.95 543 PRO B CA 1
ATOM 9809 C C . PRO B 1 543 ? -44.030 -9.052 -29.978 1.00 19.82 543 PRO B C 1
ATOM 9810 O O . PRO B 1 543 ? -44.284 -9.750 -28.991 1.00 19.97 543 PRO B O 1
ATOM 9814 N N . GLY B 1 544 ? -44.913 -8.269 -30.576 1.00 18.07 544 GLY B N 1
ATOM 9815 C CA . GLY B 1 544 ? -46.309 -8.404 -30.360 1.00 16.96 544 GLY B CA 1
ATOM 9816 C C . GLY B 1 544 ? -46.793 -7.511 -29.239 1.00 18.49 544 GLY B C 1
ATOM 9817 O O . GLY B 1 544 ? -47.991 -7.536 -28.938 1.00 17.10 544 GLY B O 1
ATOM 9818 N N . MET B 1 545 ? -45.889 -6.748 -28.615 1.00 17.30 545 MET B N 1
ATOM 9819 C CA . MET B 1 545 ? -46.248 -5.837 -27.525 1.00 18.11 545 MET B CA 1
ATOM 9820 C C . MET B 1 545 ? -47.172 -4.696 -28.025 1.00 18.63 545 MET B C 1
ATOM 9821 O O . MET B 1 545 ? -47.094 -4.273 -29.177 1.00 18.68 545 MET B O 1
ATOM 9826 N N . LEU B 1 546 ? -48.084 -4.235 -27.182 1.00 17.51 546 LEU B N 1
ATOM 9827 C CA . LEU B 1 546 ? -48.983 -3.159 -27.562 1.00 16.84 546 LEU B CA 1
ATOM 9828 C C . LEU B 1 546 ? -48.096 -1.944 -27.616 1.00 17.12 546 LEU B C 1
ATOM 9829 O O . LEU B 1 546 ? -47.367 -1.650 -26.638 1.00 17.95 546 LEU B O 1
ATOM 9834 N N . ASP B 1 547 ? -48.121 -1.220 -28.714 1.00 15.76 547 ASP B N 1
ATOM 9835 C CA . ASP B 1 547 ? -47.105 -0.226 -28.934 1.00 15.19 547 ASP B CA 1
ATOM 9836 C C . ASP B 1 547 ? -47.654 1.167 -29.223 1.00 15.08 547 ASP B C 1
ATOM 9837 O O . ASP B 1 547 ? -46.882 2.158 -29.399 1.00 16.00 547 ASP B O 1
ATOM 9842 N N . HIS B 1 548 ? -48.967 1.267 -29.272 1.00 13.89 548 HIS B N 1
ATOM 9843 C CA . HIS B 1 548 ? -49.623 2.559 -29.458 1.00 14.85 548 HIS B CA 1
ATOM 9844 C C . HIS B 1 548 ? -51.082 2.390 -29.079 1.00 14.94 548 HIS B C 1
ATOM 9845 O O . HIS B 1 548 ? -51.586 1.265 -29.086 1.00 13.74 548 HIS B O 1
ATOM 9852 N N . LEU B 1 549 ? -51.764 3.489 -28.735 1.00 14.52 549 LEU B N 1
ATOM 9853 C CA . LEU B 1 549 ? -53.203 3.438 -28.584 1.00 14.66 549 LEU B CA 1
ATOM 9854 C C . LEU B 1 549 ? -53.815 4.604 -29.369 1.00 15.21 549 LEU B C 1
ATOM 9855 O O . LEU B 1 549 ? -53.526 5.765 -29.078 1.00 15.37 549 LEU B O 1
ATOM 9860 N N . ASP B 1 550 ? -54.648 4.300 -30.363 1.00 15.11 550 ASP B N 1
ATOM 9861 C CA . ASP B 1 550 ? -55.354 5.344 -31.133 1.00 14.89 550 ASP B CA 1
ATOM 9862 C C . ASP B 1 550 ? -56.343 5.982 -30.241 1.00 15.20 550 ASP B C 1
ATOM 9863 O O . ASP B 1 550 ? -56.866 5.326 -29.300 1.00 15.14 550 ASP B O 1
ATOM 9868 N N . VAL B 1 551 ? -56.633 7.245 -30.543 1.00 15.10 551 VAL B N 1
ATOM 9869 C CA . VAL B 1 551 ? -57.594 8.040 -29.802 1.00 14.83 551 VAL B CA 1
ATOM 9870 C C . VAL B 1 551 ? -58.690 8.403 -30.802 1.00 16.79 551 VAL B C 1
ATOM 9871 O O . VAL B 1 551 ? -58.415 8.542 -32.009 1.00 16.09 551 VAL B O 1
ATOM 9875 N N . SER B 1 552 ? -59.926 8.550 -30.305 1.00 17.81 552 SER B N 1
ATOM 9876 C CA . SER B 1 552 ? -61.106 8.656 -31.180 1.00 19.60 552 SER B CA 1
ATOM 9877 C C . SER B 1 552 ? -61.134 9.979 -31.986 1.00 20.03 552 SER B C 1
ATOM 9878 O O . SER B 1 552 ? -61.889 10.080 -32.902 1.00 20.55 552 SER B O 1
ATOM 9881 N N . ASN B 1 553 ? -60.336 10.992 -31.621 1.00 20.10 553 ASN B N 1
ATOM 9882 C CA . ASN B 1 553 ? -60.295 12.252 -32.394 1.00 17.96 553 ASN B CA 1
ATOM 9883 C C . ASN B 1 553 ? -59.179 12.183 -33.450 1.00 19.33 553 ASN B C 1
ATOM 9884 O O . ASN B 1 553 ? -58.774 13.200 -33.991 1.00 21.96 553 ASN B O 1
ATOM 9889 N N . GLY B 1 554 ? -58.643 10.978 -33.693 1.00 18.83 554 GLY B N 1
ATOM 9890 C CA . GLY B 1 554 ? -57.653 10.768 -34.760 1.00 16.31 554 GLY B CA 1
ATOM 9891 C C . GLY B 1 554 ? -56.206 10.963 -34.363 1.00 15.09 554 GLY B C 1
ATOM 9892 O O . GLY B 1 554 ? -55.334 10.987 -35.197 1.00 13.29 554 GLY B O 1
ATOM 9893 N N . THR B 1 555 ? -55.949 11.089 -33.071 1.00 15.24 555 THR B N 1
ATOM 9894 C CA . THR B 1 555 ? -54.560 11.157 -32.573 1.00 14.05 555 THR B CA 1
ATOM 9895 C C . THR B 1 555 ? -54.112 9.750 -32.086 1.00 14.25 555 THR B C 1
ATOM 9896 O O . THR B 1 555 ? -54.877 8.791 -32.140 1.00 14.70 555 THR B O 1
ATOM 9900 N N . VAL B 1 556 ? -52.869 9.610 -31.643 1.00 14.03 556 VAL B N 1
ATOM 9901 C CA . VAL B 1 556 ? -52.311 8.286 -31.255 1.00 13.49 556 VAL B CA 1
ATOM 9902 C C . VAL B 1 556 ? -51.476 8.549 -29.984 1.00 13.86 556 VAL B C 1
ATOM 9903 O O . VAL B 1 556 ? -50.759 9.577 -29.906 1.00 14.73 556 VAL B O 1
ATOM 9907 N N . VAL B 1 557 ? -51.621 7.711 -28.959 1.00 12.62 557 VAL B N 1
ATOM 9908 C CA . VAL B 1 557 ? -50.745 7.841 -27.786 1.00 11.02 557 VAL B CA 1
ATOM 9909 C C . VAL B 1 557 ? -49.584 6.862 -27.976 1.00 11.42 557 VAL B C 1
ATOM 9910 O O . VAL B 1 557 ? -49.778 5.791 -28.515 1.00 11.41 557 VAL B O 1
ATOM 9914 N N . HIS B 1 558 ? -48.383 7.250 -27.558 1.00 11.57 558 HIS B N 1
ATOM 9915 C CA . HIS B 1 558 ? -47.237 6.335 -27.479 1.00 12.31 558 HIS B CA 1
ATOM 9916 C C . HIS B 1 558 ? -46.600 6.335 -26.099 1.00 12.27 558 HIS B C 1
ATOM 9917 O O . HIS B 1 558 ? -46.898 7.181 -25.277 1.00 12.04 558 HIS B O 1
ATOM 9924 N N . ASP B 1 559 ? -45.728 5.356 -25.850 1.00 13.15 559 ASP B N 1
ATOM 9925 C CA . ASP B 1 559 ? -44.924 5.254 -24.602 1.00 13.61 559 ASP B CA 1
ATOM 9926 C C . ASP B 1 559 ? -45.717 4.902 -23.345 1.00 13.56 559 ASP B C 1
ATOM 9927 O O . ASP B 1 559 ? -45.352 3.957 -22.672 1.00 13.38 559 ASP B O 1
ATOM 9932 N N . LEU B 1 560 ? -46.791 5.641 -23.034 1.00 13.72 560 LEU B N 1
ATOM 9933 C CA . LEU B 1 560 ? -47.606 5.337 -21.862 1.00 14.06 560 LEU B CA 1
ATOM 9934 C C . LEU B 1 560 ? -49.041 5.882 -21.966 1.00 15.61 560 LEU B C 1
ATOM 9935 O O . LEU B 1 560 ? -49.248 7.018 -22.418 1.00 16.33 560 LEU B O 1
ATOM 9940 N N . ALA B 1 561 ? -50.023 5.091 -21.525 1.00 16.36 561 ALA B N 1
ATOM 9941 C CA . ALA B 1 561 ? -51.369 5.622 -21.242 1.00 15.80 561 ALA B CA 1
ATOM 9942 C C . ALA B 1 561 ? -51.740 5.346 -19.785 1.00 15.71 561 ALA B C 1
ATOM 9943 O O . ALA B 1 561 ? -51.252 4.396 -19.218 1.00 15.16 561 ALA B O 1
ATOM 9945 N N . ASP B 1 562 ? -52.626 6.156 -19.210 1.00 15.60 562 ASP B N 1
ATOM 9946 C CA . ASP B 1 562 ? -53.241 5.869 -17.908 1.00 16.28 562 ASP B CA 1
ATOM 9947 C C . ASP B 1 562 ? -54.385 4.908 -18.210 1.00 16.96 562 ASP B C 1
ATOM 9948 O O . ASP B 1 562 ? -54.979 4.942 -19.292 1.00 18.39 562 ASP B O 1
ATOM 9953 N N . VAL B 1 563 ? -54.700 4.047 -17.268 1.00 17.55 563 VAL B N 1
ATOM 9954 C CA . VAL B 1 563 ? -55.916 3.250 -17.336 1.00 16.18 563 VAL B CA 1
ATOM 9955 C C . VAL B 1 563 ? -56.905 3.995 -16.415 1.00 16.48 563 VAL B C 1
ATOM 9956 O O . VAL B 1 563 ? -56.828 3.907 -15.200 1.00 14.66 563 VAL B O 1
ATOM 9960 N N . ILE B 1 564 ? -57.802 4.771 -16.994 1.00 16.84 564 ILE B N 1
ATOM 9961 C CA . ILE B 1 564 ? -58.717 5.470 -16.140 1.00 18.46 564 ILE B CA 1
ATOM 9962 C C . ILE B 1 564 ? -59.805 4.479 -15.716 1.00 19.40 564 ILE B C 1
ATOM 9963 O O . ILE B 1 564 ? -60.494 3.944 -16.586 1.00 18.55 564 ILE B O 1
ATOM 9968 N N . ASP B 1 565 ? -59.913 4.189 -14.410 1.00 21.13 565 ASP B N 1
ATOM 9969 C CA . ASP B 1 565 ? -60.906 3.172 -13.942 1.00 22.49 565 ASP B CA 1
ATOM 9970 C C . ASP B 1 565 ? -62.352 3.742 -13.894 1.00 23.21 565 ASP B C 1
ATOM 9971 O O . ASP B 1 565 ? -63.292 3.092 -14.340 1.00 22.05 565 ASP B O 1
ATOM 9976 N N . ALA B 1 566 ? -62.502 4.957 -13.354 1.00 22.42 566 ALA B N 1
ATOM 9977 C CA . ALA B 1 566 ? -63.795 5.638 -13.267 1.00 22.32 566 ALA B CA 1
ATOM 9978 C C . ALA B 1 566 ? -63.596 7.156 -13.399 1.00 22.88 566 ALA B C 1
ATOM 9979 O O . ALA B 1 566 ? -62.523 7.687 -13.074 1.00 23.38 566 ALA B O 1
ATOM 9981 N N . ILE B 1 567 ? -64.637 7.837 -13.856 1.00 24.05 567 ILE B N 1
ATOM 9982 C CA . ILE B 1 567 ? -64.732 9.318 -13.784 1.00 24.20 567 ILE B CA 1
ATOM 9983 C C . ILE B 1 567 ? -65.877 9.822 -12.865 1.00 24.63 567 ILE B C 1
ATOM 9984 O O . ILE B 1 567 ? -66.871 9.121 -12.704 1.00 23.89 567 ILE B O 1
ATOM 9989 N N . ALA B 1 568 ? -65.728 11.015 -12.279 1.00 22.76 568 ALA B N 1
ATOM 9990 C CA . ALA B 1 568 ? -66.812 11.703 -11.558 1.00 24.72 568 ALA B CA 1
ATOM 9991 C C . ALA B 1 568 ? -68.127 11.892 -12.339 1.00 27.30 568 ALA B C 1
ATOM 9992 O O . ALA B 1 568 ? -68.128 12.026 -13.591 1.00 26.05 568 ALA B O 1
ATOM 9994 N N . ASP B 1 569 ? -69.228 11.972 -11.572 1.00 29.58 569 ASP B N 1
ATOM 9995 C CA . ASP B 1 569 ? -70.559 12.262 -12.125 1.00 33.59 569 ASP B CA 1
ATOM 9996 C C . ASP B 1 569 ? -70.576 13.425 -13.163 1.00 29.94 569 ASP B C 1
ATOM 9997 O O . ASP B 1 569 ? -71.245 13.344 -14.179 1.00 28.92 569 ASP B O 1
ATOM 10002 N N . ASP B 1 570 ? -69.808 14.477 -12.922 1.00 28.02 570 ASP B N 1
ATOM 10003 C CA . ASP B 1 570 ? -69.824 15.627 -13.819 1.00 29.81 570 ASP B CA 1
ATOM 10004 C C . ASP B 1 570 ? -68.558 15.781 -14.732 1.00 27.66 570 ASP B C 1
ATOM 10005 O O . ASP B 1 570 ? -68.267 16.866 -15.263 1.00 26.55 570 ASP B O 1
ATOM 10010 N N . THR B 1 571 ? -67.843 14.685 -14.938 1.00 26.05 571 THR B N 1
ATOM 10011 C CA . THR B 1 571 ? -66.782 14.633 -15.927 1.00 24.20 571 THR B CA 1
ATOM 10012 C C . THR B 1 571 ? -67.369 14.245 -17.289 1.00 23.64 571 THR B C 1
ATOM 10013 O O . THR B 1 571 ? -68.115 13.282 -17.367 1.00 26.49 571 THR B O 1
ATOM 10017 N N . THR B 1 572 ? -67.057 15.015 -18.330 1.00 21.20 572 THR B N 1
ATOM 10018 C CA . THR B 1 572 ? -67.374 14.693 -19.706 1.00 20.93 572 THR B CA 1
ATOM 10019 C C . THR B 1 572 ? -66.122 14.089 -20.383 1.00 24.14 572 THR B C 1
ATOM 10020 O O . THR B 1 572 ? -65.014 14.648 -20.270 1.00 25.77 572 THR B O 1
ATOM 10024 N N . VAL B 1 573 ? -66.315 12.994 -21.126 1.00 23.29 573 VAL B N 1
ATOM 10025 C CA . VAL B 1 573 ? -65.292 12.400 -21.959 1.00 22.45 573 VAL B CA 1
ATOM 10026 C C . VAL B 1 573 ? -65.248 13.074 -23.335 1.00 23.27 573 VAL B C 1
ATOM 10027 O O . VAL B 1 573 ? -66.243 13.082 -24.061 1.00 24.57 573 VAL B O 1
ATOM 10031 N N . LEU B 1 574 ? -64.098 13.610 -23.723 1.00 21.47 574 LEU B N 1
ATOM 10032 C CA . LEU B 1 574 ? -63.988 14.247 -25.028 1.00 20.25 574 LEU B CA 1
ATOM 10033 C C . LEU B 1 574 ? -63.472 13.276 -26.034 1.00 18.59 574 LEU B C 1
ATOM 10034 O O . LEU B 1 574 ? -63.769 13.377 -27.214 1.00 20.73 574 LEU B O 1
ATOM 10039 N N . ALA B 1 575 ? -62.682 12.324 -25.593 1.00 17.55 575 ALA B N 1
ATOM 10040 C CA . ALA B 1 575 ? -62.179 11.294 -26.503 1.00 15.60 575 ALA B CA 1
ATOM 10041 C C . ALA B 1 575 ? -61.910 10.014 -25.708 1.00 14.68 575 ALA B C 1
ATOM 10042 O O . ALA B 1 575 ? -61.651 10.048 -24.529 1.00 14.16 575 ALA B O 1
ATOM 10044 N N . THR B 1 576 ? -61.977 8.872 -26.369 1.00 15.03 576 THR B N 1
ATOM 10045 C CA . THR B 1 576 ? -61.718 7.602 -25.716 1.00 14.17 576 THR B CA 1
ATOM 10046 C C . THR B 1 576 ? -60.560 6.974 -26.498 1.00 13.51 576 THR B C 1
ATOM 10047 O O . THR B 1 576 ? -60.282 7.424 -27.594 1.00 13.01 576 THR B O 1
ATOM 10051 N N . PHE B 1 577 ? -59.911 5.930 -25.966 1.00 13.60 577 PHE B N 1
ATOM 10052 C CA . PHE B 1 577 ? -58.939 5.163 -26.745 1.00 13.74 577 PHE B CA 1
ATOM 10053 C C . PHE B 1 577 ? -59.663 4.148 -27.569 1.00 15.43 577 PHE B C 1
ATOM 10054 O O . PHE B 1 577 ? -60.766 3.728 -27.206 1.00 18.11 577 PHE B O 1
ATOM 10062 N N . GLU B 1 578 ? -59.059 3.757 -28.682 1.00 17.43 578 GLU B N 1
ATOM 10063 C CA . GLU B 1 578 ? -59.603 2.748 -29.588 1.00 19.25 578 GLU B CA 1
ATOM 10064 C C . GLU B 1 578 ? -58.533 1.659 -29.752 1.00 19.66 578 GLU B C 1
ATOM 10065 O O . GLU B 1 578 ? -57.384 1.972 -30.108 1.00 19.05 578 GLU B O 1
ATOM 10071 N N . ALA B 1 579 ? -58.893 0.399 -29.477 1.00 18.06 579 ALA B N 1
ATOM 10072 C CA . ALA B 1 579 ? -57.887 -0.723 -29.434 1.00 18.16 579 ALA B CA 1
ATOM 10073 C C . ALA B 1 579 ? -58.538 -2.094 -29.524 1.00 18.26 579 ALA B C 1
ATOM 10074 O O . ALA B 1 579 ? -59.736 -2.219 -29.293 1.00 18.48 579 ALA B O 1
ATOM 10076 N N . ASP B 1 580 ? -57.750 -3.125 -29.805 1.00 18.74 580 ASP B N 1
ATOM 10077 C CA . ASP B 1 580 ? -58.219 -4.468 -29.695 1.00 20.05 580 ASP B CA 1
ATOM 10078 C C . ASP B 1 580 ? -59.010 -4.607 -28.370 1.00 19.69 580 ASP B C 1
ATOM 10079 O O . ASP B 1 580 ? -58.603 -4.119 -27.337 1.00 19.59 580 ASP B O 1
ATOM 10084 N N . PRO B 1 581 ? -60.201 -5.220 -28.413 1.00 20.75 581 PRO B N 1
ATOM 10085 C CA . PRO B 1 581 ? -60.973 -5.386 -27.167 1.00 21.68 581 PRO B CA 1
ATOM 10086 C C . PRO B 1 581 ? -60.194 -6.136 -26.078 1.00 21.84 581 PRO B C 1
ATOM 10087 O O . PRO B 1 581 ? -60.353 -5.833 -24.882 1.00 23.35 581 PRO B O 1
ATOM 10091 N N . ALA B 1 582 ? -59.350 -7.086 -26.486 1.00 20.18 582 ALA B N 1
ATOM 10092 C CA . ALA B 1 582 ? -58.527 -7.867 -25.521 1.00 19.46 582 ALA B CA 1
ATOM 10093 C C . ALA B 1 582 ? -57.567 -7.045 -24.618 1.00 19.61 582 ALA B C 1
ATOM 10094 O O . ALA B 1 582 ? -57.185 -7.509 -23.555 1.00 20.07 582 ALA B O 1
ATOM 10096 N N . THR B 1 583 ? -57.192 -5.820 -25.028 1.00 19.76 583 THR B N 1
ATOM 10097 C CA . THR B 1 583 ? -56.208 -5.005 -24.292 1.00 17.08 583 THR B CA 1
ATOM 10098 C C . THR B 1 583 ? -56.844 -4.450 -23.046 1.00 18.28 583 THR B C 1
ATOM 10099 O O . THR B 1 583 ? -56.141 -4.048 -22.111 1.00 17.81 583 THR B O 1
ATOM 10103 N N . GLY B 1 584 ? -58.186 -4.438 -23.004 1.00 18.94 584 GLY B N 1
ATOM 10104 C CA . GLY B 1 584 ? -58.927 -3.769 -21.904 1.00 18.15 584 GLY B CA 1
ATOM 10105 C C . GLY B 1 584 ? -59.004 -2.253 -22.018 1.00 18.59 584 GLY B C 1
ATOM 10106 O O . GLY B 1 584 ? -59.516 -1.573 -21.142 1.00 18.40 584 GLY B O 1
ATOM 10107 N N . MET B 1 585 ? -58.449 -1.709 -23.098 1.00 20.19 585 MET B N 1
ATOM 10108 C CA . MET B 1 585 ? -58.340 -0.256 -23.280 1.00 19.08 585 MET B CA 1
ATOM 10109 C C . MET B 1 585 ? -59.389 0.329 -24.247 1.00 19.18 585 MET B C 1
ATOM 10110 O O . MET B 1 585 ? -59.518 1.546 -24.342 1.00 20.07 585 MET B O 1
ATOM 10115 N N . ASP B 1 586 ? -60.104 -0.517 -24.973 1.00 18.15 586 ASP B N 1
ATOM 10116 C CA . ASP B 1 586 ? -61.064 -0.051 -25.943 1.00 19.53 586 ASP B CA 1
ATOM 10117 C C . ASP B 1 586 ? -62.198 0.727 -25.267 1.00 20.60 586 ASP B C 1
ATOM 10118 O O . ASP B 1 586 ? -62.913 0.214 -24.433 1.00 22.65 586 ASP B O 1
ATOM 10123 N N . GLY B 1 587 ? -62.360 1.994 -25.604 1.00 21.38 587 GLY B N 1
ATOM 10124 C CA . GLY B 1 587 ? -63.546 2.719 -25.114 1.00 17.62 587 GLY B CA 1
ATOM 10125 C C . GLY B 1 587 ? -63.280 3.414 -23.802 1.00 17.01 587 GLY B C 1
ATOM 10126 O O . GLY B 1 587 ? -64.139 4.132 -23.292 1.00 17.37 587 GLY B O 1
ATOM 10127 N N . ARG B 1 588 ? -62.073 3.243 -23.260 1.00 17.45 588 ARG B N 1
ATOM 10128 C CA . ARG B 1 588 ? -61.704 3.938 -22.020 1.00 16.74 588 ARG B CA 1
ATOM 10129 C C . ARG B 1 588 ? -61.465 5.377 -22.303 1.00 16.64 588 ARG B C 1
ATOM 10130 O O . ARG B 1 588 ? -61.077 5.712 -23.413 1.00 18.24 588 ARG B O 1
ATOM 10138 N N . ALA B 1 589 ? -61.691 6.224 -21.306 1.00 15.43 589 ALA B N 1
ATOM 10139 C CA . ALA B 1 589 ? -61.424 7.636 -21.418 1.00 15.67 589 ALA B CA 1
ATOM 10140 C C . ALA B 1 589 ? -59.947 8.004 -21.795 1.00 16.51 589 ALA B C 1
ATOM 10141 O O . ALA B 1 589 ? -58.997 7.538 -21.173 1.00 16.25 589 ALA B O 1
ATOM 10143 N N . ALA B 1 590 ? -59.770 8.873 -22.783 1.00 15.96 590 ALA B N 1
ATOM 10144 C CA . ALA B 1 590 ? -58.421 9.313 -23.169 1.00 14.00 590 ALA B CA 1
ATOM 10145 C C . ALA B 1 590 ? -58.205 10.782 -22.854 1.00 13.68 590 ALA B C 1
ATOM 10146 O O . ALA B 1 590 ? -57.156 11.158 -22.381 1.00 13.57 590 ALA B O 1
ATOM 10148 N N . ILE B 1 591 ? -59.200 11.621 -23.103 1.00 13.52 591 ILE B N 1
ATOM 10149 C CA . ILE B 1 591 ? -59.091 13.053 -22.736 1.00 13.96 591 ILE B CA 1
ATOM 10150 C C . ILE B 1 591 ? -60.412 13.393 -22.075 1.00 14.76 591 ILE B C 1
ATOM 10151 O O . ILE B 1 591 ? -61.470 13.017 -22.594 1.00 15.78 591 ILE B O 1
ATOM 10156 N N . THR B 1 592 ? -60.371 14.067 -20.936 1.00 14.94 592 THR B N 1
ATOM 10157 C CA . THR B 1 592 ? -61.597 14.406 -20.211 1.00 16.30 592 THR B CA 1
ATOM 10158 C C . THR B 1 592 ? -61.579 15.883 -19.762 1.00 18.79 592 THR B C 1
ATOM 10159 O O . THR B 1 592 ? -60.509 16.578 -19.812 1.00 18.15 592 THR B O 1
ATOM 10163 N N . VAL B 1 593 ? -62.750 16.349 -19.295 1.00 18.11 593 VAL B N 1
ATOM 10164 C CA . VAL B 1 593 ? -62.872 17.707 -18.797 1.00 19.08 593 VAL B CA 1
ATOM 10165 C C . VAL B 1 593 ? -63.831 17.722 -17.603 1.00 20.80 593 VAL B C 1
ATOM 10166 O O . VAL B 1 593 ? -64.847 16.999 -17.582 1.00 23.16 593 VAL B O 1
ATOM 10170 N N . HIS B 1 594 ? -63.509 18.543 -16.616 1.00 22.24 594 HIS B N 1
ATOM 10171 C CA . HIS B 1 594 ? -64.195 18.514 -15.330 1.00 23.77 594 HIS B CA 1
ATOM 10172 C C . HIS B 1 594 ? -64.281 19.888 -14.729 1.00 24.44 594 HIS B C 1
ATOM 10173 O O . HIS B 1 594 ? -63.244 20.515 -14.503 1.00 23.12 594 HIS B O 1
ATOM 10180 N N . PRO B 1 595 ? -65.527 20.388 -14.503 1.00 26.05 595 PRO B N 1
ATOM 10181 C CA . PRO B 1 595 ? -65.776 21.599 -13.735 1.00 26.73 595 PRO B CA 1
ATOM 10182 C C . PRO B 1 595 ? -65.371 21.407 -12.300 1.00 26.71 595 PRO B C 1
ATOM 10183 O O . PRO B 1 595 ? -65.459 20.315 -11.789 1.00 27.09 595 PRO B O 1
ATOM 10187 N N . TYR B 1 596 ? -64.935 22.479 -11.658 1.00 26.67 596 TYR B N 1
ATOM 10188 C CA . TYR B 1 596 ? -64.653 22.427 -10.254 1.00 28.09 596 TYR B CA 1
ATOM 10189 C C . TYR B 1 596 ? -64.837 23.826 -9.734 1.00 29.45 596 TYR B C 1
ATOM 10190 O O . TYR B 1 596 ? -63.905 24.621 -9.802 1.00 28.76 596 TYR B O 1
ATOM 10199 N N . HIS B 1 597 ? -66.022 24.091 -9.170 1.00 29.78 597 HIS B N 1
ATOM 10200 C CA . HIS B 1 597 ? -66.435 25.429 -8.770 1.00 29.76 597 HIS B CA 1
ATOM 10201 C C . HIS B 1 597 ? -66.265 26.312 -9.962 1.00 29.80 597 HIS B C 1
ATOM 10202 O O . HIS B 1 597 ? -66.844 26.010 -10.985 1.00 27.01 597 HIS B O 1
ATOM 10209 N N . GLU B 1 598 ? -65.485 27.380 -9.890 1.00 28.87 598 GLU B N 1
ATOM 10210 C CA . GLU B 1 598 ? -65.442 28.285 -11.026 1.00 33.14 598 GLU B CA 1
ATOM 10211 C C . GLU B 1 598 ? -64.570 27.859 -12.252 1.00 34.31 598 GLU B C 1
ATOM 10212 O O . GLU B 1 598 ? -64.846 28.346 -13.369 1.00 35.91 598 GLU B O 1
ATOM 10218 N N . GLY B 1 599 ? -63.535 27.008 -12.067 1.00 29.29 599 GLY B N 1
ATOM 10219 C CA . GLY B 1 599 ? -62.779 26.431 -13.207 1.00 29.34 599 GLY B CA 1
ATOM 10220 C C . GLY B 1 599 ? -63.298 25.027 -13.456 1.00 30.36 599 GLY B C 1
ATOM 10221 O O . GLY B 1 599 ? -64.345 24.708 -12.948 1.00 37.11 599 GLY B O 1
ATOM 10222 N N . GLY B 1 600 ? -62.674 24.153 -14.251 1.00 32.25 600 GLY B N 1
ATOM 10223 C CA . GLY B 1 600 ? -61.675 24.418 -15.249 1.00 27.15 600 GLY B CA 1
ATOM 10224 C C . GLY B 1 600 ? -60.624 23.326 -15.322 1.00 25.02 600 GLY B C 1
ATOM 10225 O O . GLY B 1 600 ? -59.449 23.668 -15.272 1.00 24.45 600 GLY B O 1
ATOM 10226 N N . VAL B 1 601 ? -60.973 22.035 -15.440 1.00 22.51 601 VAL B N 1
ATOM 10227 C CA . VAL B 1 601 ? -59.873 21.002 -15.541 1.00 20.69 601 VAL B CA 1
ATOM 10228 C C . VAL B 1 601 ? -59.891 19.957 -16.652 1.00 20.59 601 VAL B C 1
ATOM 10229 O O . VAL B 1 601 ? -60.752 19.074 -16.670 1.00 22.86 601 VAL B O 1
ATOM 10233 N N . ALA B 1 602 ? -58.928 20.005 -17.561 1.00 18.61 602 ALA B N 1
ATOM 10234 C CA . ALA B 1 602 ? -58.830 18.931 -18.573 1.00 18.14 602 ALA B CA 1
ATOM 10235 C C . ALA B 1 602 ? -57.733 17.907 -18.255 1.00 16.95 602 ALA B C 1
ATOM 10236 O O . ALA B 1 602 ? -56.661 18.290 -17.796 1.00 18.05 602 ALA B O 1
ATOM 10238 N N . TYR B 1 603 ? -58.002 16.623 -18.524 1.00 15.44 603 TYR B N 1
ATOM 10239 C CA . TYR B 1 603 ? -57.083 15.539 -18.214 1.00 15.17 603 TYR B CA 1
ATOM 10240 C C . TYR B 1 603 ? -56.682 14.785 -19.493 1.00 15.53 603 TYR B C 1
ATOM 10241 O O . TYR B 1 603 ? -57.553 14.313 -20.244 1.00 16.28 603 TYR B O 1
ATOM 10250 N N . ILE B 1 604 ? -55.381 14.659 -19.731 1.00 14.93 604 ILE B N 1
ATOM 10251 C CA . ILE B 1 604 ? -54.843 13.991 -20.914 1.00 13.96 604 ILE B CA 1
ATOM 10252 C C . ILE B 1 604 ? -54.095 12.758 -20.464 1.00 15.16 604 ILE B C 1
ATOM 10253 O O . ILE B 1 604 ? -52.991 12.838 -19.878 1.00 17.08 604 ILE B O 1
ATOM 10258 N N . ALA B 1 605 ? -54.720 11.608 -20.721 1.00 15.33 605 ALA B N 1
ATOM 10259 C CA . ALA B 1 605 ? -54.348 10.334 -20.133 1.00 14.61 605 ALA B CA 1
ATOM 10260 C C . ALA B 1 605 ? -53.323 9.563 -20.915 1.00 14.65 605 ALA B C 1
ATOM 10261 O O . ALA B 1 605 ? -53.322 8.317 -20.877 1.00 15.37 605 ALA B O 1
ATOM 10263 N N . GLY B 1 606 ? -52.462 10.275 -21.637 1.00 13.97 606 GLY B N 1
ATOM 10264 C CA . GLY B 1 606 ? -51.335 9.622 -22.296 1.00 12.60 606 GLY B CA 1
ATOM 10265 C C . GLY B 1 606 ? -50.497 10.582 -23.115 1.00 11.65 606 GLY B C 1
ATOM 10266 O O . GLY B 1 606 ? -50.874 11.722 -23.297 1.00 10.91 606 GLY B O 1
ATOM 10267 N N . LYS B 1 607 ? -49.377 10.101 -23.649 1.00 12.34 607 LYS B N 1
ATOM 10268 C CA . LYS B 1 607 ? -48.422 10.979 -24.393 1.00 12.56 607 LYS B CA 1
ATOM 10269 C C . LYS B 1 607 ? -48.830 11.149 -25.853 1.00 12.31 607 LYS B C 1
ATOM 10270 O O . LYS B 1 607 ? -48.712 10.214 -26.665 1.00 11.87 607 LYS B O 1
ATOM 10276 N N . LEU B 1 608 ? -49.260 12.357 -26.183 1.00 12.29 608 LEU B N 1
ATOM 10277 C CA . LEU B 1 608 ? -49.779 12.642 -27.513 1.00 13.23 608 LEU B CA 1
ATOM 10278 C C . LEU B 1 608 ? -48.755 13.180 -28.492 1.00 13.60 608 LEU B C 1
ATOM 10279 O O . LEU B 1 608 ? -49.004 13.062 -29.677 1.00 15.24 608 LEU B O 1
ATOM 10284 N N . GLY B 1 609 ? -47.608 13.713 -28.029 1.00 14.88 609 GLY B N 1
ATOM 10285 C CA . GLY B 1 609 ? -46.591 14.470 -28.897 1.00 14.54 609 GLY B CA 1
ATOM 10286 C C . GLY B 1 609 ? -47.087 15.890 -29.236 1.00 16.64 609 GLY B C 1
ATOM 10287 O O . GLY B 1 609 ? -48.295 16.183 -29.115 1.00 17.39 609 GLY B O 1
ATOM 10288 N N . ARG B 1 610 ? -46.217 16.803 -29.639 1.00 17.46 610 ARG B N 1
ATOM 10289 C CA . ARG B 1 610 ? -46.709 18.110 -30.068 1.00 19.16 610 ARG B CA 1
ATOM 10290 C C . ARG B 1 610 ? -47.882 18.008 -31.103 1.00 19.05 610 ARG B C 1
ATOM 10291 O O . ARG B 1 610 ? -48.844 18.749 -31.023 1.00 18.81 610 ARG B O 1
ATOM 10299 N N . ASP B 1 611 ? -47.809 17.115 -32.077 1.00 20.67 611 ASP B N 1
ATOM 10300 C CA . ASP B 1 611 ? -48.902 16.985 -33.074 1.00 22.30 611 ASP B CA 1
ATOM 10301 C C . ASP B 1 611 ? -50.287 16.574 -32.499 1.00 19.05 611 ASP B C 1
ATOM 10302 O O . ASP B 1 611 ? -51.286 17.187 -32.805 1.00 17.03 611 ASP B O 1
ATOM 10307 N N . GLY B 1 612 ? -50.326 15.572 -31.630 1.00 16.85 612 GLY B N 1
ATOM 10308 C CA . GLY B 1 612 ? -51.593 15.108 -31.094 1.00 15.23 612 GLY B CA 1
ATOM 10309 C C . GLY B 1 612 ? -52.177 16.102 -30.101 1.00 14.65 612 GLY B C 1
ATOM 10310 O O . GLY B 1 612 ? -53.382 16.254 -30.056 1.00 13.64 612 GLY B O 1
ATOM 10311 N N . ILE B 1 613 ? -51.316 16.756 -29.305 1.00 13.03 613 ILE B N 1
ATOM 10312 C CA . ILE B 1 613 ? -51.755 17.786 -28.405 1.00 13.69 613 ILE B CA 1
ATOM 10313 C C . ILE B 1 613 ? -52.360 18.915 -29.228 1.00 14.86 613 ILE B C 1
ATOM 10314 O O . ILE B 1 613 ? -53.488 19.405 -28.951 1.00 15.31 613 ILE B O 1
ATOM 10319 N N . SER B 1 614 ? -51.607 19.306 -30.239 1.00 14.95 614 SER B N 1
ATOM 10320 C CA . SER B 1 614 ? -52.016 20.359 -31.168 1.00 15.71 614 SER B CA 1
ATOM 10321 C C . SER B 1 614 ? -53.362 20.008 -31.830 1.00 16.67 614 SER B C 1
ATOM 10322 O O . SER B 1 614 ? -54.226 20.864 -31.849 1.00 15.92 614 SER B O 1
ATOM 10325 N N . GLN B 1 615 ? -53.512 18.777 -32.372 1.00 17.01 615 GLN B N 1
ATOM 10326 C CA . GLN B 1 615 ? -54.771 18.344 -32.969 1.00 19.39 615 GLN B CA 1
ATOM 10327 C C . GLN B 1 615 ? -55.927 18.386 -31.968 1.00 19.48 615 GLN B C 1
ATOM 10328 O O . GLN B 1 615 ? -57.047 18.789 -32.347 1.00 16.78 615 GLN B O 1
ATOM 10334 N N . SER B 1 616 ? -55.652 18.026 -30.697 1.00 17.00 616 SER B N 1
ATOM 10335 C CA . SER B 1 616 ? -56.677 18.021 -29.672 1.00 17.49 616 SER B CA 1
ATOM 10336 C C . SER B 1 616 ? -57.005 19.370 -29.049 1.00 17.70 616 SER B C 1
ATOM 10337 O O . SER B 1 616 ? -58.089 19.543 -28.461 1.00 18.85 616 SER B O 1
ATOM 10340 N N . LEU B 1 617 ? -56.092 20.323 -29.180 1.00 16.45 617 LEU B N 1
ATOM 10341 C CA . LEU B 1 617 ? -56.211 21.566 -28.437 1.00 17.11 617 LEU B CA 1
ATOM 10342 C C . LEU B 1 617 ? -57.569 22.269 -28.650 1.00 17.21 617 LEU B C 1
ATOM 10343 O O . LEU B 1 617 ? -58.169 22.705 -27.684 1.00 18.66 617 LEU B O 1
ATOM 10348 N N . PRO B 1 618 ? -58.054 22.367 -29.903 1.00 17.65 618 PRO B N 1
ATOM 10349 C CA . PRO B 1 618 ? -59.291 23.120 -30.163 1.00 20.11 618 PRO B CA 1
ATOM 10350 C C . PRO B 1 618 ? -60.517 22.590 -29.385 1.00 21.35 618 PRO B C 1
ATOM 10351 O O . PRO B 1 618 ? -61.243 23.376 -28.787 1.00 21.61 618 PRO B O 1
ATOM 10355 N N . GLU B 1 619 ? -60.701 21.267 -29.375 1.00 24.45 619 GLU B N 1
ATOM 10356 C CA . GLU B 1 619 ? -61.788 20.571 -28.670 1.00 24.93 619 GLU B CA 1
ATOM 10357 C C . GLU B 1 619 ? -61.613 20.819 -27.182 1.00 24.24 619 GLU B C 1
ATOM 10358 O O . GLU B 1 619 ? -62.572 21.076 -26.485 1.00 24.29 619 GLU B O 1
ATOM 10364 N N . ILE B 1 620 ? -60.378 20.765 -26.686 1.00 22.27 620 ILE B N 1
ATOM 10365 C CA . ILE B 1 620 ? -60.181 20.857 -25.239 1.00 20.23 620 ILE B CA 1
ATOM 10366 C C . ILE B 1 620 ? -60.400 22.275 -24.760 1.00 20.47 620 ILE B C 1
ATOM 10367 O O . ILE B 1 620 ? -61.071 22.496 -23.752 1.00 20.98 620 ILE B O 1
ATOM 10372 N N . CYS B 1 621 ? -59.825 23.240 -25.472 1.00 21.07 621 CYS B N 1
ATOM 10373 C CA . CYS B 1 621 ? -60.021 24.685 -25.135 1.00 23.54 621 CYS B CA 1
ATOM 10374 C C . CYS B 1 621 ? -61.486 25.200 -25.212 1.00 22.22 621 CYS B C 1
ATOM 10375 O O . CYS B 1 621 ? -61.921 25.939 -24.333 1.00 21.66 621 CYS B O 1
ATOM 10378 N N . ALA B 1 622 ? -62.209 24.789 -26.254 1.00 21.83 622 ALA B N 1
ATOM 10379 C CA . ALA B 1 622 ? -63.640 25.078 -26.393 1.00 24.72 622 ALA B CA 1
ATOM 10380 C C . ALA B 1 622 ? -64.387 24.630 -25.133 1.00 25.78 622 ALA B C 1
ATOM 10381 O O . ALA B 1 622 ? -65.070 25.402 -24.489 1.00 28.35 622 ALA B O 1
ATOM 10383 N N . ALA B 1 623 ? -64.224 23.378 -24.772 1.00 26.72 623 ALA B N 1
ATOM 10384 C CA . ALA B 1 623 ? -64.852 22.850 -23.569 1.00 27.89 623 ALA B CA 1
ATOM 10385 C C . ALA B 1 623 ? -64.356 23.513 -22.252 1.00 27.34 623 ALA B C 1
ATOM 10386 O O . ALA B 1 623 ? -65.036 23.501 -21.239 1.00 29.12 623 ALA B O 1
ATOM 10388 N N . LEU B 1 624 ? -63.169 24.096 -22.242 1.00 27.00 624 LEU B N 1
ATOM 10389 C CA . LEU B 1 624 ? -62.703 24.758 -21.009 1.00 22.97 624 LEU B CA 1
ATOM 10390 C C . LEU B 1 624 ? -63.051 26.241 -20.986 1.00 22.23 624 LEU B C 1
ATOM 10391 O O . LEU B 1 624 ? -62.849 26.913 -19.974 1.00 21.08 624 LEU B O 1
ATOM 10396 N N . GLY B 1 625 ? -63.511 26.764 -22.118 1.00 22.69 625 GLY B N 1
ATOM 10397 C CA . GLY B 1 625 ? -63.658 28.210 -22.293 1.00 23.59 625 GLY B CA 1
ATOM 10398 C C . GLY B 1 625 ? -62.360 28.993 -22.531 1.00 24.49 625 GLY B C 1
ATOM 10399 O O . GLY B 1 625 ? -62.275 30.159 -22.163 1.00 23.18 625 GLY B O 1
ATOM 10400 N N . PHE B 1 626 ? -61.326 28.364 -23.102 1.00 23.58 626 PHE B N 1
ATOM 10401 C CA . PHE B 1 626 ? -60.097 29.085 -23.371 1.00 22.47 626 PHE B CA 1
ATOM 10402 C C . PHE B 1 626 ? -60.110 29.363 -24.840 1.00 25.18 626 PHE B C 1
ATOM 10403 O O . PHE B 1 626 ? -60.224 28.441 -25.635 1.00 24.85 626 PHE B O 1
ATOM 10411 N N . GLU B 1 627 ? -59.988 30.635 -25.195 1.00 27.41 627 GLU B N 1
ATOM 10412 C CA . GLU B 1 627 ? -60.187 31.076 -26.562 1.00 30.66 627 GLU B CA 1
ATOM 10413 C C . GLU B 1 627 ? -58.899 30.905 -27.348 1.00 27.15 627 GLU B C 1
ATOM 10414 O O . GLU B 1 627 ? -57.830 31.163 -26.845 1.00 24.75 627 GLU B O 1
ATOM 10420 N N . LEU B 1 628 ? -59.043 30.468 -28.593 1.00 29.62 628 LEU B N 1
ATOM 10421 C CA . LEU B 1 628 ? -57.945 30.252 -29.527 1.00 30.98 628 LEU B CA 1
ATOM 10422 C C . LEU B 1 628 ? -58.144 31.056 -30.810 1.00 33.63 628 LEU B C 1
ATOM 10423 O O . LEU B 1 628 ? -59.269 31.234 -31.293 1.00 32.59 628 LEU B O 1
ATOM 10428 N N . ASP B 1 629 ? -57.045 31.508 -31.402 1.00 35.81 629 ASP B N 1
ATOM 10429 C CA . ASP B 1 629 ? -57.125 32.128 -32.707 1.00 34.72 629 ASP B CA 1
ATOM 10430 C C . ASP B 1 629 ? -57.794 31.181 -33.723 1.00 36.36 629 ASP B C 1
ATOM 10431 O O . ASP B 1 629 ? -57.497 29.993 -33.767 1.00 30.76 629 ASP B O 1
ATOM 10436 N N . ALA B 1 630 ? -58.725 31.702 -34.518 1.00 38.18 630 ALA B N 1
ATOM 10437 C CA . ALA B 1 630 ? -59.491 30.841 -35.442 1.00 40.95 630 ALA B CA 1
ATOM 10438 C C . ALA B 1 630 ? -58.726 30.629 -36.749 1.00 39.69 630 ALA B C 1
ATOM 10439 O O . ALA B 1 630 ? -58.794 29.560 -37.370 1.00 35.97 630 ALA B O 1
ATOM 10441 N N . ASP B 1 631 ? -57.971 31.656 -37.124 1.00 37.45 631 ASP B N 1
ATOM 10442 C CA . ASP B 1 631 ? -57.061 31.605 -38.254 1.00 34.73 631 ASP B CA 1
ATOM 10443 C C . ASP B 1 631 ? -56.208 30.324 -38.301 1.00 33.64 631 ASP B C 1
ATOM 10444 O O . ASP B 1 631 ? -55.350 30.145 -37.475 1.00 31.31 631 ASP B O 1
ATOM 10449 N N . PRO B 1 632 ? -56.444 29.439 -39.296 1.00 33.24 632 PRO B N 1
ATOM 10450 C CA . PRO B 1 632 ? -55.708 28.178 -39.339 1.00 31.66 632 PRO B CA 1
ATOM 10451 C C . PRO B 1 632 ? -54.211 28.350 -39.715 1.00 32.79 632 PRO B C 1
ATOM 10452 O O . PRO B 1 632 ? -53.429 27.414 -39.582 1.00 28.53 632 PRO B O 1
ATOM 10456 N N . ARG B 1 633 ? -53.863 29.531 -40.225 1.00 33.49 633 ARG B N 1
ATOM 10457 C CA . ARG B 1 633 ? -52.482 29.988 -40.415 1.00 33.84 633 ARG B CA 1
ATOM 10458 C C . ARG B 1 633 ? -51.836 30.324 -39.041 1.00 29.36 633 ARG B C 1
ATOM 10459 O O . ARG B 1 633 ? -50.707 30.739 -38.988 1.00 25.66 633 ARG B O 1
ATOM 10467 N N . ALA B 1 634 ? -52.568 30.175 -37.937 1.00 26.23 634 ALA B N 1
ATOM 10468 C CA . ALA B 1 634 ? -52.082 30.665 -36.627 1.00 24.44 634 ALA B CA 1
ATOM 10469 C C . ALA B 1 634 ? -50.638 30.204 -36.245 1.00 21.46 634 ALA B C 1
ATOM 10470 O O . ALA B 1 634 ? -49.870 30.987 -35.722 1.00 20.75 634 ALA B O 1
ATOM 10472 N N . GLY B 1 635 ? -50.311 28.936 -36.517 1.00 20.68 635 GLY B N 1
ATOM 10473 C CA . GLY B 1 635 ? -49.031 28.316 -36.153 1.00 19.32 635 GLY B CA 1
ATOM 10474 C C . GLY B 1 635 ? -47.846 28.683 -37.032 1.00 18.93 635 GLY B C 1
ATOM 10475 O O . GLY B 1 635 ? -46.720 28.412 -36.659 1.00 19.94 635 GLY B O 1
ATOM 10476 N N . ASP B 1 636 ? -48.079 29.295 -38.184 1.00 17.32 636 ASP B N 1
ATOM 10477 C CA . ASP B 1 636 ? -46.981 29.685 -39.091 1.00 17.49 636 ASP B CA 1
ATOM 10478 C C . ASP B 1 636 ? -45.889 30.537 -38.414 1.00 16.77 636 ASP B C 1
ATOM 10479 O O . ASP B 1 636 ? -44.692 30.362 -38.700 1.00 15.95 636 ASP B O 1
ATOM 10484 N N . VAL B 1 637 ? -46.302 31.449 -37.521 1.00 15.41 637 VAL B N 1
ATOM 10485 C CA . VAL B 1 637 ? -45.397 32.437 -36.939 1.00 14.87 637 VAL B CA 1
ATOM 10486 C C . VAL B 1 637 ? -45.566 32.514 -35.421 1.00 14.21 637 VAL B C 1
ATOM 10487 O O . VAL B 1 637 ? -46.692 32.403 -34.881 1.00 13.27 637 VAL B O 1
ATOM 10491 N N . LEU B 1 638 ? -44.421 32.582 -34.735 1.00 13.04 638 LEU B N 1
ATOM 10492 C CA . LEU B 1 638 ? -44.358 32.734 -33.299 1.00 12.02 638 LEU B CA 1
ATOM 10493 C C . LEU B 1 638 ? -44.205 34.211 -33.017 1.00 12.30 638 LEU B C 1
ATOM 10494 O O . LEU B 1 638 ? -43.260 34.828 -33.536 1.00 11.13 638 LEU B O 1
ATOM 10499 N N . ARG B 1 639 ? -45.122 34.748 -32.181 1.00 12.60 639 ARG B N 1
ATOM 10500 C CA . ARG B 1 639 ? -45.140 36.180 -31.738 1.00 13.13 639 ARG B CA 1
ATOM 10501 C C . ARG B 1 639 ? -44.758 36.302 -30.280 1.00 12.67 639 ARG B C 1
ATOM 10502 O O . ARG B 1 639 ? -45.384 35.691 -29.370 1.00 11.51 639 ARG B O 1
ATOM 10510 N N . VAL B 1 640 ? -43.703 37.076 -30.062 1.00 13.13 640 VAL B N 1
ATOM 10511 C CA . VAL B 1 640 ? -43.108 37.184 -28.751 1.00 14.79 640 VAL B CA 1
ATOM 10512 C C . VAL B 1 640 ? -43.107 38.644 -28.386 1.00 15.22 640 VAL B C 1
ATOM 10513 O O . VAL B 1 640 ? -42.685 39.481 -29.176 1.00 16.72 640 VAL B O 1
ATOM 10517 N N . VAL B 1 641 ? -43.600 38.952 -27.199 1.00 16.22 641 VAL B N 1
ATOM 10518 C CA . VAL B 1 641 ? -43.965 40.353 -26.894 1.00 15.64 641 VAL B CA 1
ATOM 10519 C C . VAL B 1 641 ? -43.316 40.810 -25.594 1.00 15.21 641 VAL B C 1
ATOM 10520 O O . VAL B 1 641 ? -43.564 40.208 -24.554 1.00 13.74 641 VAL B O 1
ATOM 10524 N N . ARG B 1 642 ? -42.490 41.866 -25.686 1.00 14.63 642 ARG B N 1
ATOM 10525 C CA . ARG B 1 642 ? -41.969 42.584 -24.499 1.00 16.14 642 ARG B CA 1
ATOM 10526 C C . ARG B 1 642 ? -42.687 43.951 -24.286 1.00 17.09 642 ARG B C 1
ATOM 10527 O O . ARG B 1 642 ? -43.112 44.569 -25.255 1.00 16.66 642 ARG B O 1
ATOM 10535 N N . GLU B 1 643 ? -42.830 44.382 -23.025 1.00 20.36 643 GLU B N 1
ATOM 10536 C CA . GLU B 1 643 ? -43.572 45.603 -22.617 1.00 22.19 643 GLU B CA 1
ATOM 10537 C C . GLU B 1 643 ? -42.736 46.467 -21.682 1.00 24.00 643 GLU B C 1
ATOM 10538 O O . GLU B 1 643 ? -42.059 45.931 -20.818 1.00 24.11 643 GLU B O 1
ATOM 10544 N N . GLN B 1 644 ? -42.766 47.796 -21.855 1.00 26.60 644 GLN B N 1
ATOM 10545 C CA . GLN B 1 644 ? -42.256 48.755 -20.850 1.00 25.70 644 GLN B CA 1
ATOM 10546 C C . GLN B 1 644 ? -43.411 49.111 -19.950 1.00 27.87 644 GLN B C 1
ATOM 10547 O O . GLN B 1 644 ? -44.554 49.010 -20.362 1.00 27.43 644 GLN B O 1
ATOM 10553 N N . GLU B 1 645 ? -43.129 49.522 -18.721 1.00 33.66 645 GLU B N 1
ATOM 10554 C CA . GLU B 1 645 ? -44.189 50.031 -17.824 1.00 39.53 645 GLU B CA 1
ATOM 10555 C C . GLU B 1 645 ? -44.917 51.225 -18.451 1.00 37.63 645 GLU B C 1
ATOM 10556 O O . GLU B 1 645 ? -46.152 51.274 -18.416 1.00 35.97 645 GLU B O 1
ATOM 10562 N N . ASP B 1 646 ? -44.142 52.143 -19.048 1.00 37.58 646 ASP B N 1
ATOM 10563 C CA . ASP B 1 646 ? -44.647 53.347 -19.745 1.00 41.61 646 ASP B CA 1
ATOM 10564 C C . ASP B 1 646 ? -45.716 53.137 -20.872 1.00 41.30 646 ASP B C 1
ATOM 10565 O O . ASP B 1 646 ? -46.403 54.089 -21.296 1.00 43.24 646 ASP B O 1
ATOM 10570 N N . GLY B 1 647 ? -45.821 51.905 -21.358 1.00 39.76 647 GLY B N 1
ATOM 10571 C CA . GLY B 1 647 ? -46.708 51.545 -22.473 1.00 37.83 647 GLY B CA 1
ATOM 10572 C C . GLY B 1 647 ? -46.076 51.107 -23.807 1.00 32.89 647 GLY B C 1
ATOM 10573 O O . GLY B 1 647 ? -46.791 50.582 -24.669 1.00 32.63 647 GLY B O 1
ATOM 10574 N N . ALA B 1 648 ? -44.772 51.326 -24.019 1.00 29.42 648 ALA B N 1
ATOM 10575 C CA . ALA B 1 648 ? -44.118 50.845 -25.298 1.00 27.08 648 ALA B CA 1
ATOM 10576 C C . ALA B 1 648 ? -44.020 49.313 -25.420 1.00 23.50 648 ALA B C 1
ATOM 10577 O O . ALA B 1 648 ? -43.555 48.639 -24.512 1.00 22.71 648 ALA B O 1
ATOM 10579 N N . ILE B 1 649 ? -44.423 48.798 -26.580 1.00 21.10 649 ILE B N 1
ATOM 10580 C CA . ILE B 1 649 ? -44.464 47.361 -26.861 1.00 19.01 649 ILE B CA 1
ATOM 10581 C C . ILE B 1 649 ? -43.464 46.960 -27.985 1.00 18.11 649 ILE B C 1
ATOM 10582 O O . ILE B 1 649 ? -43.351 47.637 -29.009 1.00 16.88 649 ILE B O 1
ATOM 10587 N N . PHE B 1 650 ? -42.696 45.886 -27.762 1.00 16.43 650 PHE B N 1
ATOM 10588 C CA . PHE B 1 650 ? -41.764 45.364 -28.774 1.00 14.84 650 PHE B CA 1
ATOM 10589 C C . PHE B 1 650 ? -42.219 43.943 -29.171 1.00 14.77 650 PHE B C 1
ATOM 10590 O O . PHE B 1 650 ? -42.149 43.028 -28.318 1.00 16.53 650 PHE B O 1
ATOM 10598 N N . GLU B 1 651 ? -42.754 43.778 -30.394 1.00 13.58 651 GLU B N 1
ATOM 10599 C CA . GLU B 1 651 ? -43.282 42.485 -30.899 1.00 13.68 651 GLU B CA 1
ATOM 10600 C C . GLU B 1 651 ? -42.346 41.897 -31.925 1.00 13.88 651 GLU B C 1
ATOM 10601 O O . GLU B 1 651 ? -42.039 42.550 -32.931 1.00 13.52 651 GLU B O 1
ATOM 10607 N N . PHE B 1 652 ? -41.907 40.664 -31.665 1.00 13.71 652 PHE B N 1
ATOM 10608 C CA . PHE B 1 652 ? -41.037 39.883 -32.579 1.00 12.60 652 PHE B CA 1
ATOM 10609 C C . PHE B 1 652 ? -41.842 38.778 -33.270 1.00 12.27 652 PHE B C 1
ATOM 10610 O O . PHE B 1 652 ? -42.674 38.110 -32.610 1.00 13.04 652 PHE B O 1
ATOM 10618 N N . LEU B 1 653 ? -41.656 38.649 -34.586 1.00 11.02 653 LEU B N 1
ATOM 10619 C CA . LEU B 1 653 ? -42.294 37.640 -35.403 1.00 10.30 653 LEU B CA 1
ATOM 10620 C C . LEU B 1 653 ? -41.199 36.660 -35.901 1.00 9.34 653 LEU B C 1
ATOM 10621 O O . LEU B 1 653 ? -40.203 37.089 -36.475 1.00 8.57 653 LEU B O 1
ATOM 10626 N N . PHE B 1 654 ? -41.419 35.359 -35.698 1.00 8.63 654 PHE B N 1
ATOM 10627 C CA . PHE B 1 654 ? -40.469 34.314 -36.173 1.00 8.88 654 PHE B CA 1
ATOM 10628 C C . PHE B 1 654 ? -41.228 33.283 -36.974 1.00 9.45 654 PHE B C 1
ATOM 10629 O O . PHE B 1 654 ? -42.281 32.706 -36.480 1.00 9.13 654 PHE B O 1
ATOM 10637 N N . ASN B 1 655 ? -40.733 33.066 -38.206 1.00 9.20 655 ASN B N 1
ATOM 10638 C CA . ASN B 1 655 ? -41.283 32.008 -39.020 1.00 9.88 655 ASN B CA 1
ATOM 10639 C C . ASN B 1 655 ? -40.973 30.663 -38.308 1.00 10.57 655 ASN B C 1
ATOM 10640 O O . ASN B 1 655 ? -39.816 30.352 -38.079 1.00 10.75 655 ASN B O 1
ATOM 10645 N N . ARG B 1 656 ? -42.006 29.907 -37.946 1.00 10.91 656 ARG B N 1
ATOM 10646 C CA . ARG B 1 656 ? -41.834 28.603 -37.336 1.00 11.72 656 ARG B CA 1
ATOM 10647 C C . ARG B 1 656 ? -41.615 27.469 -38.329 1.00 12.31 656 ARG B C 1
ATOM 10648 O O . ARG B 1 656 ? -41.422 26.337 -37.898 1.00 12.03 656 ARG B O 1
ATOM 10656 N N . THR B 1 657 ? -41.759 27.740 -39.632 1.00 12.91 657 THR B N 1
ATOM 10657 C CA . THR B 1 657 ? -41.891 26.675 -40.631 1.00 13.36 657 THR B CA 1
ATOM 10658 C C . THR B 1 657 ? -40.735 26.681 -41.626 1.00 13.58 657 THR B C 1
ATOM 10659 O O . THR B 1 657 ? -39.913 27.570 -41.634 1.00 12.72 657 THR B O 1
ATOM 10663 N N . ARG B 1 658 ? -40.720 25.665 -42.467 1.00 14.18 658 ARG B N 1
ATOM 10664 C CA . ARG B 1 658 ? -39.785 25.497 -43.569 1.00 15.15 658 ARG B CA 1
ATOM 10665 C C . ARG B 1 658 ? -40.255 26.186 -44.871 1.00 15.51 658 ARG B C 1
ATOM 10666 O O . ARG B 1 658 ? -39.645 26.034 -45.906 1.00 16.55 658 ARG B O 1
ATOM 10674 N N . ASN B 1 659 ? -41.362 26.917 -44.863 1.00 16.12 659 ASN B N 1
ATOM 10675 C CA . ASN B 1 659 ? -41.707 27.665 -46.092 1.00 17.40 659 ASN B CA 1
ATOM 10676 C C . ASN B 1 659 ? -41.814 29.166 -45.887 1.00 16.44 659 ASN B C 1
ATOM 10677 O O . ASN B 1 659 ? -41.982 29.608 -44.770 1.00 16.87 659 ASN B O 1
ATOM 10682 N N . THR B 1 660 ? -41.661 29.947 -46.943 1.00 15.90 660 THR B N 1
ATOM 10683 C CA . THR B 1 660 ? -41.882 31.365 -46.824 1.00 16.60 660 THR B CA 1
ATOM 10684 C C . THR B 1 660 ? -43.328 31.593 -46.387 1.00 17.23 660 THR B C 1
ATOM 10685 O O . THR B 1 660 ? -44.245 30.951 -46.908 1.00 18.16 660 THR B O 1
ATOM 10689 N N . VAL B 1 661 ? -43.533 32.389 -45.345 1.00 18.41 661 VAL B N 1
ATOM 10690 C CA . VAL B 1 661 ? -44.910 32.666 -44.921 1.00 19.49 661 VAL B CA 1
ATOM 10691 C C . VAL B 1 661 ? -45.211 34.140 -44.942 1.00 20.10 661 VAL B C 1
ATOM 10692 O O . VAL B 1 661 ? -44.330 34.978 -45.104 1.00 19.69 661 VAL B O 1
ATOM 10696 N N . THR B 1 662 ? -46.478 34.441 -44.712 1.00 22.07 662 THR B N 1
ATOM 10697 C CA . THR B 1 662 ? -47.017 35.752 -44.957 1.00 20.97 662 THR B CA 1
ATOM 10698 C C . THR B 1 662 ? -47.934 35.934 -43.773 1.00 20.77 662 THR B C 1
ATOM 10699 O O . THR B 1 662 ? -48.606 34.968 -43.370 1.00 19.82 662 THR B O 1
ATOM 10703 N N . ALA B 1 663 ? -47.929 37.116 -43.154 1.00 19.93 663 ALA B N 1
ATOM 10704 C CA . ALA B 1 663 ? -48.843 37.357 -42.055 1.00 19.40 663 ALA B CA 1
ATOM 10705 C C . ALA B 1 663 ? -49.152 38.825 -41.799 1.00 21.75 663 ALA B C 1
ATOM 10706 O O . ALA B 1 663 ? -48.455 39.726 -42.326 1.00 21.07 663 ALA B O 1
ATOM 10708 N N . ASP B 1 664 ? -50.182 39.066 -40.970 1.00 22.84 664 ASP B N 1
ATOM 10709 C CA . ASP B 1 664 ? -50.591 40.425 -40.600 1.00 27.15 664 ASP B CA 1
ATOM 10710 C C . ASP B 1 664 ? -49.472 41.243 -39.979 1.00 25.96 664 ASP B C 1
ATOM 10711 O O . ASP B 1 664 ? -48.883 40.826 -38.995 1.00 26.03 664 ASP B O 1
ATOM 10716 N N . ARG B 1 665 ? -49.186 42.408 -40.557 1.00 26.50 665 ARG B N 1
ATOM 10717 C CA . ARG B 1 665 ? -48.177 43.309 -39.991 1.00 26.95 665 ARG B CA 1
ATOM 10718 C C . ARG B 1 665 ? -48.681 43.900 -38.680 1.00 26.90 665 ARG B C 1
ATOM 10719 O O . ARG B 1 665 ? -49.836 44.325 -38.591 1.00 29.14 665 ARG B O 1
ATOM 10727 N N . PRO B 1 666 ? -47.831 43.883 -37.643 1.00 29.35 666 PRO B N 1
ATOM 10728 C CA . PRO B 1 666 ? -48.148 44.589 -36.391 1.00 27.54 666 PRO B CA 1
ATOM 10729 C C . PRO B 1 666 ? -48.155 46.110 -36.594 1.00 28.00 666 PRO B C 1
ATOM 10730 O O . PRO B 1 666 ? -47.531 46.609 -37.523 1.00 25.74 666 PRO B O 1
ATOM 10734 N N . ALA B 1 667 ? -48.893 46.835 -35.756 1.00 26.51 667 ALA B N 1
ATOM 10735 C CA . ALA B 1 667 ? -48.810 48.277 -35.743 1.00 27.31 667 ALA B CA 1
ATOM 10736 C C . ALA B 1 667 ? -47.329 48.670 -35.534 1.00 28.09 667 ALA B C 1
ATOM 10737 O O . ALA B 1 667 ? -46.548 47.849 -35.075 1.00 32.41 667 ALA B O 1
ATOM 10739 N N . GLY B 1 668 ? -46.942 49.905 -35.863 1.00 26.39 668 GLY B N 1
ATOM 10740 C CA . GLY B 1 668 ? -45.714 50.498 -35.330 1.00 25.29 668 GLY B CA 1
ATOM 10741 C C . GLY B 1 668 ? -44.475 50.459 -36.206 1.00 25.20 668 GLY B C 1
ATOM 10742 O O . GLY B 1 668 ? -44.565 50.114 -37.382 1.00 26.95 668 GLY B O 1
ATOM 10743 N N . ASP B 1 669 ? -43.330 50.849 -35.649 1.00 22.83 669 ASP B N 1
ATOM 10744 C CA . ASP B 1 669 ? -42.101 50.965 -36.435 1.00 25.56 669 ASP B CA 1
ATOM 10745 C C . ASP B 1 669 ? -41.410 49.656 -36.552 1.00 24.25 669 ASP B C 1
ATOM 10746 O O . ASP B 1 669 ? -41.113 49.040 -35.515 1.00 24.16 669 ASP B O 1
ATOM 10751 N N . MET B 1 670 ? -41.101 49.283 -37.790 1.00 23.19 670 MET B N 1
ATOM 10752 C CA . MET B 1 670 ? -40.142 48.229 -38.116 1.00 24.26 670 MET B CA 1
ATOM 10753 C C . MET B 1 670 ? -38.739 48.530 -37.543 1.00 21.37 670 MET B C 1
ATOM 10754 O O . MET B 1 670 ? -38.175 49.596 -37.752 1.00 21.91 670 MET B O 1
ATOM 10759 N N . LEU B 1 671 ? -38.177 47.613 -36.786 1.00 19.21 671 LEU B N 1
ATOM 10760 C CA . LEU B 1 671 ? -36.893 47.911 -36.156 1.00 18.25 671 LEU B CA 1
ATOM 10761 C C . LEU B 1 671 ? -35.795 47.042 -36.733 1.00 18.55 671 LEU B C 1
ATOM 10762 O O . LEU B 1 671 ? -34.721 47.531 -37.062 1.00 18.71 671 LEU B O 1
ATOM 10767 N N . ILE B 1 672 ? -36.089 45.757 -36.904 1.00 17.19 672 ILE B N 1
ATOM 10768 C CA . ILE B 1 672 ? -35.090 44.781 -37.269 1.00 16.79 672 ILE B CA 1
ATOM 10769 C C . ILE B 1 672 ? -35.728 43.853 -38.272 1.00 16.72 672 ILE B C 1
ATOM 10770 O O . ILE B 1 672 ? -36.895 43.470 -38.118 1.00 15.49 672 ILE B O 1
ATOM 10775 N N . CYS B 1 673 ? -35.000 43.521 -39.325 1.00 16.55 673 CYS B N 1
ATOM 10776 C CA . CYS B 1 673 ? -35.485 42.458 -40.187 1.00 18.32 673 CYS B CA 1
ATOM 10777 C C . CYS B 1 673 ? -34.363 41.559 -40.738 1.00 17.34 673 CYS B C 1
ATOM 10778 O O . CYS B 1 673 ? -33.269 42.052 -41.159 1.00 16.26 673 CYS B O 1
ATOM 10781 N N . SER B 1 674 ? -34.639 40.258 -40.759 1.00 14.73 674 SER B N 1
ATOM 10782 C CA . SER B 1 674 ? -33.705 39.353 -41.329 1.00 14.61 674 SER B CA 1
ATOM 10783 C C . SER B 1 674 ? -34.428 38.239 -42.061 1.00 15.59 674 SER B C 1
ATOM 10784 O O . SER B 1 674 ? -35.273 37.568 -41.444 1.00 14.85 674 SER B O 1
ATOM 10787 N N . LEU B 1 675 ? -34.031 38.003 -43.328 1.00 14.84 675 LEU B N 1
ATOM 10788 C CA . LEU B 1 675 ? -34.756 37.117 -44.235 1.00 15.64 675 LEU B CA 1
ATOM 10789 C C . LEU B 1 675 ? -36.271 37.401 -44.111 1.00 17.12 675 LEU B C 1
ATOM 10790 O O . LEU B 1 675 ? -37.092 36.500 -43.940 1.00 16.28 675 LEU B O 1
ATOM 10795 N N . ALA B 1 676 ? -36.631 38.681 -44.133 1.00 18.26 676 ALA B N 1
ATOM 10796 C CA . ALA B 1 676 ? -38.025 39.053 -43.960 1.00 19.46 676 ALA B CA 1
ATOM 10797 C C . ALA B 1 676 ? -38.248 40.303 -44.778 1.00 20.61 676 ALA B C 1
ATOM 10798 O O . ALA B 1 676 ? -37.289 40.946 -45.162 1.00 21.25 676 ALA B O 1
ATOM 10800 N N . THR B 1 677 ? -39.503 40.614 -45.074 1.00 20.75 677 THR B N 1
ATOM 10801 C CA . THR B 1 677 ? -39.864 41.759 -45.882 1.00 21.71 677 THR B CA 1
ATOM 10802 C C . THR B 1 677 ? -41.042 42.436 -45.201 1.00 21.01 677 THR B C 1
ATOM 10803 O O . THR B 1 677 ? -41.944 41.776 -44.693 1.00 17.76 677 THR B O 1
ATOM 10807 N N . ASP B 1 678 ? -41.012 43.757 -45.202 1.00 24.06 678 ASP B N 1
ATOM 10808 C CA . ASP B 1 678 ? -42.089 44.559 -44.673 1.00 25.39 678 ASP B CA 1
ATOM 10809 C C . ASP B 1 678 ? -42.939 45.119 -45.795 1.00 27.25 678 ASP B C 1
ATOM 10810 O O . ASP B 1 678 ? -42.441 45.419 -46.871 1.00 24.78 678 ASP B O 1
ATOM 10815 N N . SER B 1 679 ? -44.226 45.290 -45.522 1.00 31.01 679 SER B N 1
ATOM 10816 C CA . SER B 1 679 ? -45.174 45.881 -46.463 1.00 30.94 679 SER B CA 1
ATOM 10817 C C . SER B 1 679 ? -46.178 46.578 -45.595 1.00 34.54 679 SER B C 1
ATOM 10818 O O . SER B 1 679 ? -46.167 46.408 -44.371 1.00 37.36 679 SER B O 1
ATOM 10821 N N . THR B 1 680 ? -47.104 47.311 -46.194 1.00 36.06 680 THR B N 1
ATOM 10822 C CA . THR B 1 680 ? -48.038 48.120 -45.374 1.00 37.96 680 THR B CA 1
ATOM 10823 C C . THR B 1 680 ? -49.128 47.247 -44.698 1.00 36.90 680 THR B C 1
ATOM 10824 O O . THR B 1 680 ? -49.395 47.351 -43.506 1.00 38.83 680 THR B O 1
ATOM 10828 N N . ASP B 1 681 ? -49.658 46.320 -45.467 1.00 36.35 681 ASP B N 1
ATOM 10829 C CA . ASP B 1 681 ? -50.648 45.382 -45.029 1.00 38.86 681 ASP B CA 1
ATOM 10830 C C . ASP B 1 681 ? -50.071 44.069 -44.406 1.00 37.07 681 ASP B C 1
ATOM 10831 O O . ASP B 1 681 ? -50.563 43.564 -43.402 1.00 35.97 681 ASP B O 1
ATOM 10836 N N . LYS B 1 682 ? -49.039 43.513 -45.024 1.00 35.88 682 LYS B N 1
ATOM 10837 C CA . LYS B 1 682 ? -48.657 42.122 -44.801 1.00 33.01 682 LYS B CA 1
ATOM 10838 C C . LYS B 1 682 ? -47.137 42.008 -44.720 1.00 29.29 682 LYS B C 1
ATOM 10839 O O . LYS B 1 682 ? -46.387 42.627 -45.465 1.00 32.13 682 LYS B O 1
ATOM 10845 N N . VAL B 1 683 ? -46.685 41.164 -43.831 1.00 22.51 683 VAL B N 1
ATOM 10846 C CA . VAL B 1 683 ? -45.281 40.990 -43.601 1.00 19.23 683 VAL B CA 1
ATOM 10847 C C . VAL B 1 683 ? -44.903 39.662 -44.251 1.00 17.39 683 VAL B C 1
ATOM 10848 O O . VAL B 1 683 ? -45.727 38.753 -44.327 1.00 17.47 683 VAL B O 1
ATOM 10852 N N . THR B 1 684 ? -43.696 39.549 -44.776 1.00 14.59 684 THR B N 1
ATOM 10853 C CA . THR B 1 684 ? -43.282 38.289 -45.372 1.00 14.61 684 THR B CA 1
ATOM 10854 C C . THR B 1 684 ? -42.080 37.708 -44.602 1.00 13.58 684 THR B C 1
ATOM 10855 O O . THR B 1 684 ? -41.089 38.422 -44.371 1.00 13.70 684 THR B O 1
ATOM 10859 N N . LEU B 1 685 ? -42.116 36.427 -44.254 1.00 12.40 685 LEU B N 1
ATOM 10860 C CA . LEU B 1 685 ? -40.929 35.822 -43.604 1.00 12.63 685 LEU B CA 1
ATOM 10861 C C . LEU B 1 685 ? -40.440 34.626 -44.343 1.00 12.26 685 LEU B C 1
ATOM 10862 O O . LEU B 1 685 ? -41.181 33.690 -44.532 1.00 11.54 685 LEU B O 1
ATOM 10867 N N . GLU B 1 686 ? -39.188 34.658 -44.760 1.00 12.85 686 GLU B N 1
ATOM 10868 C CA . GLU B 1 686 ? -38.611 33.490 -45.353 1.00 14.76 686 GLU B CA 1
ATOM 10869 C C . GLU B 1 686 ? -38.367 32.452 -44.274 1.00 14.24 686 GLU B C 1
ATOM 10870 O O . GLU B 1 686 ? -38.495 32.726 -43.097 1.00 17.17 686 GLU B O 1
ATOM 10876 N N . PRO B 1 687 ? -38.032 31.219 -44.650 1.00 14.38 687 PRO B N 1
ATOM 10877 C CA . PRO B 1 687 ? -37.699 30.320 -43.530 1.00 13.41 687 PRO B CA 1
ATOM 10878 C C . PRO B 1 687 ? -36.559 30.918 -42.668 1.00 12.83 687 PRO B C 1
ATOM 10879 O O . PRO B 1 687 ? -35.626 31.578 -43.189 1.00 13.14 687 PRO B O 1
ATOM 10883 N N . ASN B 1 688 ? -36.645 30.738 -41.357 1.00 11.33 688 ASN B N 1
ATOM 10884 C CA . ASN B 1 688 ? -35.663 31.349 -40.465 1.00 11.26 688 ASN B CA 1
ATOM 10885 C C . ASN B 1 688 ? -35.667 32.877 -40.403 1.00 11.26 688 ASN B C 1
ATOM 10886 O O . ASN B 1 688 ? -34.736 33.487 -39.842 1.00 10.79 688 ASN B O 1
ATOM 10891 N N . GLY B 1 689 ? -36.667 33.528 -40.997 1.00 11.31 689 GLY B N 1
ATOM 10892 C CA . GLY B 1 689 ? -36.731 34.990 -40.838 1.00 10.94 689 GLY B CA 1
ATOM 10893 C C . GLY B 1 689 ? -37.277 35.468 -39.482 1.00 10.79 689 GLY B C 1
ATOM 10894 O O . GLY B 1 689 ? -37.906 34.709 -38.745 1.00 10.48 689 GLY B O 1
ATOM 10895 N N . VAL B 1 690 ? -37.021 36.741 -39.181 1.00 10.92 690 VAL B N 1
ATOM 10896 C CA . VAL B 1 690 ? -37.480 37.427 -37.962 1.00 11.11 690 VAL B CA 1
ATOM 10897 C C . VAL B 1 690 ? -37.728 38.898 -38.314 1.00 11.62 690 VAL B C 1
ATOM 10898 O O . VAL B 1 690 ? -37.013 39.508 -39.138 1.00 11.41 690 VAL B O 1
ATOM 10902 N N . LEU B 1 691 ? -38.793 39.428 -37.724 1.00 11.72 691 LEU B N 1
ATOM 10903 C CA . LEU B 1 691 ? -39.036 40.852 -37.682 1.00 12.48 691 LEU B CA 1
ATOM 10904 C C . LEU B 1 691 ? -39.351 41.326 -36.250 1.00 12.92 691 LEU B C 1
ATOM 10905 O O . LEU B 1 691 ? -39.888 40.550 -35.381 1.00 12.25 691 LEU B O 1
ATOM 10910 N N . ALA B 1 692 ? -39.015 42.596 -36.011 1.00 12.70 692 ALA B N 1
ATOM 10911 C CA . ALA B 1 692 ? -39.365 43.264 -34.761 1.00 13.26 692 ALA B CA 1
ATOM 10912 C C . ALA B 1 692 ? -39.939 44.652 -34.993 1.00 13.82 692 ALA B C 1
ATOM 10913 O O . ALA B 1 692 ? -39.404 45.470 -35.761 1.00 14.90 692 ALA B O 1
ATOM 10915 N N . PHE B 1 693 ? -41.042 44.904 -34.315 1.00 15.19 693 PHE B N 1
ATOM 10916 C CA . PHE B 1 693 ? -41.745 46.179 -34.383 1.00 16.37 693 PHE B CA 1
ATOM 10917 C C . PHE B 1 693 ? -41.837 46.827 -33.007 1.00 18.38 693 PHE B C 1
ATOM 10918 O O . PHE B 1 693 ? -42.021 46.120 -31.994 1.00 17.22 693 PHE B O 1
ATOM 10926 N N . ARG B 1 694 ? -41.708 48.161 -32.973 1.00 21.02 694 ARG B N 1
ATOM 10927 C CA . ARG B 1 694 ? -42.113 48.955 -31.783 1.00 22.29 694 ARG B CA 1
ATOM 10928 C C . ARG B 1 694 ? -43.489 49.629 -31.956 1.00 21.59 694 ARG B C 1
ATOM 10929 O O . ARG B 1 694 ? -43.690 50.417 -32.882 1.00 19.87 694 ARG B O 1
ATOM 10937 N N . ARG B 1 695 ? -44.413 49.288 -31.061 1.00 22.57 695 ARG B N 1
ATOM 10938 C CA . ARG B 1 695 ? -45.811 49.750 -31.079 1.00 25.46 695 ARG B CA 1
ATOM 10939 C C . ARG B 1 695 ? -46.083 50.476 -29.753 1.00 27.05 695 ARG B C 1
ATOM 10940 O O . ARG B 1 695 ? -47.224 50.786 -29.429 1.00 29.40 695 ARG B O 1
ATOM 10949 N N . ARG C 1 8 ? 15.815 -0.870 -44.740 1.00 43.60 8 ARG C N 1
ATOM 10950 C CA . ARG C 1 8 ? 16.935 -1.889 -44.731 1.00 44.51 8 ARG C CA 1
ATOM 10951 C C . ARG C 1 8 ? 16.918 -2.863 -45.917 1.00 42.02 8 ARG C C 1
ATOM 10952 O O . ARG C 1 8 ? 15.976 -2.873 -46.704 1.00 48.78 8 ARG C O 1
ATOM 10960 N N . ALA C 1 9 ? 17.979 -3.659 -46.042 1.00 38.78 9 ALA C N 1
ATOM 10961 C CA . ALA C 1 9 ? 18.177 -4.530 -47.208 1.00 37.89 9 ALA C CA 1
ATOM 10962 C C . ALA C 1 9 ? 17.043 -5.567 -47.262 1.00 35.82 9 ALA C C 1
ATOM 10963 O O . ALA C 1 9 ? 16.778 -6.236 -46.268 1.00 34.86 9 ALA C O 1
ATOM 10965 N N . HIS C 1 10 ? 16.399 -5.699 -48.420 1.00 30.54 10 HIS C N 1
ATOM 10966 C CA . HIS C 1 10 ? 15.478 -6.781 -48.643 1.00 29.90 10 HIS C CA 1
ATOM 10967 C C . HIS C 1 10 ? 16.230 -8.110 -48.610 1.00 29.76 10 HIS C C 1
ATOM 10968 O O . HIS C 1 10 ? 17.103 -8.356 -49.453 1.00 27.89 10 HIS C O 1
ATOM 10975 N N . ARG C 1 11 ? 15.911 -8.952 -47.624 1.00 28.20 11 ARG C N 1
ATOM 10976 C CA . ARG C 1 11 ? 16.300 -10.378 -47.587 1.00 28.72 11 ARG C CA 1
ATOM 10977 C C . ARG C 1 11 ? 15.050 -11.288 -47.544 1.00 30.84 11 ARG C C 1
ATOM 10978 O O . ARG C 1 11 ? 14.188 -11.149 -46.638 1.00 33.91 11 ARG C O 1
ATOM 10986 N N . TRP C 1 12 ? 14.939 -12.215 -48.495 1.00 27.11 12 TRP C N 1
ATOM 10987 C CA . TRP C 1 12 ? 13.759 -13.055 -48.613 1.00 24.37 12 TRP C CA 1
ATOM 10988 C C . TRP C 1 12 ? 14.084 -14.410 -48.076 1.00 26.81 12 TRP C C 1
ATOM 10989 O O . TRP C 1 12 ? 15.170 -14.922 -48.353 1.00 29.55 12 TRP C O 1
ATOM 11000 N N . PRO C 1 13 ? 13.173 -15.038 -47.297 1.00 26.66 13 PRO C N 1
ATOM 11001 C CA . PRO C 1 13 ? 13.509 -16.386 -46.785 1.00 27.01 13 PRO C CA 1
ATOM 11002 C C . PRO C 1 13 ? 13.889 -17.368 -47.910 1.00 26.66 13 PRO C C 1
ATOM 11003 O O . PRO C 1 13 ? 13.147 -17.481 -48.884 1.00 27.25 13 PRO C O 1
ATOM 11007 N N . GLN C 1 14 ? 15.030 -18.059 -47.766 1.00 28.72 14 GLN C N 1
ATOM 11008 C CA . GLN C 1 14 ? 15.671 -18.873 -48.829 1.00 27.44 14 GLN C CA 1
ATOM 11009 C C . GLN C 1 14 ? 15.342 -20.363 -48.715 1.00 27.79 14 GLN C C 1
ATOM 11010 O O . GLN C 1 14 ? 15.046 -20.853 -47.617 1.00 26.23 14 GLN C O 1
ATOM 11016 N N . PRO C 1 15 ? 15.422 -21.102 -49.848 1.00 26.92 15 PRO C N 1
ATOM 11017 C CA . PRO C 1 15 ? 15.011 -22.497 -49.796 1.00 25.79 15 PRO C CA 1
ATOM 11018 C C . PRO C 1 15 ? 15.917 -23.309 -48.872 1.00 28.36 15 PRO C C 1
ATOM 11019 O O . PRO C 1 15 ? 17.025 -22.852 -48.528 1.00 26.39 15 PRO C O 1
ATOM 11023 N N . LEU C 1 16 ? 15.437 -24.487 -48.457 1.00 29.02 16 LEU C N 1
ATOM 11024 C CA . LEU C 1 16 ? 16.255 -25.466 -47.717 1.00 29.18 16 LEU C CA 1
ATOM 11025 C C . LEU C 1 16 ? 17.409 -25.932 -48.649 1.00 30.59 16 LEU C C 1
ATOM 11026 O O . LEU C 1 16 ? 17.286 -25.805 -49.880 1.00 29.98 16 LEU C O 1
ATOM 11031 N N . PRO C 1 17 ? 18.536 -26.443 -48.082 1.00 31.77 17 PRO C N 1
ATOM 11032 C CA . PRO C 1 17 ? 19.643 -26.933 -48.940 1.00 30.65 17 PRO C CA 1
ATOM 11033 C C . PRO C 1 17 ? 19.173 -27.901 -50.048 1.00 29.99 17 PRO C C 1
ATOM 11034 O O . PRO C 1 17 ? 18.477 -28.901 -49.771 1.00 25.68 17 PRO C O 1
ATOM 11038 N N . GLY C 1 18 ? 19.516 -27.575 -51.290 1.00 28.37 18 GLY C N 1
ATOM 11039 C CA . GLY C 1 18 ? 19.138 -28.440 -52.399 1.00 31.95 18 GLY C CA 1
ATOM 11040 C C . GLY C 1 18 ? 17.700 -28.335 -52.908 1.00 33.72 18 GLY C C 1
ATOM 11041 O O . GLY C 1 18 ? 17.272 -29.124 -53.770 1.00 31.18 18 GLY C O 1
ATOM 11042 N N . ASN C 1 19 ? 16.947 -27.358 -52.400 1.00 34.69 19 ASN C N 1
ATOM 11043 C CA . ASN C 1 19 ? 15.631 -27.058 -52.982 1.00 34.17 19 ASN C CA 1
ATOM 11044 C C . ASN C 1 19 ? 15.723 -25.854 -53.906 1.00 33.38 19 ASN C C 1
ATOM 11045 O O . ASN C 1 19 ? 16.610 -25.018 -53.750 1.00 33.06 19 ASN C O 1
ATOM 11050 N N . ASP C 1 20 ? 14.839 -25.815 -54.899 1.00 35.65 20 ASP C N 1
ATOM 11051 C CA . ASP C 1 20 ? 14.671 -24.650 -55.754 1.00 36.29 20 ASP C CA 1
ATOM 11052 C C . ASP C 1 20 ? 13.827 -23.599 -55.019 1.00 34.34 20 ASP C C 1
ATOM 11053 O O . ASP C 1 20 ? 13.165 -23.889 -54.007 1.00 29.63 20 ASP C O 1
ATOM 11058 N N . ARG C 1 21 ? 13.825 -22.378 -55.537 1.00 32.15 21 ARG C N 1
ATOM 11059 C CA . ARG C 1 21 ? 12.901 -21.378 -55.030 1.00 29.50 21 ARG C CA 1
ATOM 11060 C C . ARG C 1 21 ? 11.498 -21.686 -55.546 1.00 27.77 21 ARG C C 1
ATOM 11061 O O . ARG C 1 21 ? 11.295 -22.045 -56.733 1.00 25.61 21 ARG C O 1
ATOM 11069 N N . LYS C 1 22 ? 10.562 -21.621 -54.597 1.00 25.74 22 LYS C N 1
ATOM 11070 C CA . LYS C 1 22 ? 9.134 -21.811 -54.808 1.00 25.21 22 LYS C CA 1
ATOM 11071 C C . LYS C 1 22 ? 8.372 -20.726 -54.076 1.00 21.84 22 LYS C C 1
ATOM 11072 O O . LYS C 1 22 ? 8.864 -20.153 -53.128 1.00 19.99 22 LYS C O 1
ATOM 11078 N N . ILE C 1 23 ? 7.148 -20.445 -54.506 1.00 21.43 23 ILE C N 1
ATOM 11079 C CA . ILE C 1 23 ? 6.252 -19.651 -53.665 1.00 20.62 23 ILE C CA 1
ATOM 11080 C C . ILE C 1 23 ? 6.093 -20.434 -52.375 1.00 19.12 23 ILE C C 1
ATOM 11081 O O . ILE C 1 23 ? 5.846 -21.629 -52.401 1.00 18.32 23 ILE C O 1
ATOM 11086 N N . TRP C 1 24 ? 6.284 -19.759 -51.254 1.00 19.90 24 TRP C N 1
ATOM 11087 C CA . TRP C 1 24 ? 6.069 -20.376 -49.957 1.00 18.80 24 TRP C CA 1
ATOM 11088 C C . TRP C 1 24 ? 4.616 -20.574 -49.728 1.00 19.45 24 TRP C C 1
ATOM 11089 O O . TRP C 1 24 ? 3.783 -19.751 -50.154 1.00 17.49 24 TRP C O 1
ATOM 11100 N N . PHE C 1 25 ? 4.279 -21.678 -49.064 1.00 20.01 25 PHE C N 1
ATOM 11101 C CA . PHE C 1 25 ? 2.880 -22.033 -48.916 1.00 19.98 25 PHE C CA 1
ATOM 11102 C C . PHE C 1 25 ? 2.725 -22.856 -47.685 1.00 20.26 25 PHE C C 1
ATOM 11103 O O . PHE C 1 25 ? 3.172 -24.010 -47.636 1.00 21.55 25 PHE C O 1
ATOM 11111 N N . GLY C 1 26 ? 2.111 -22.268 -46.680 1.00 19.24 26 GLY C N 1
ATOM 11112 C CA . GLY C 1 26 ? 1.959 -23.000 -45.436 1.00 20.59 26 GLY C CA 1
ATOM 11113 C C . GLY C 1 26 ? 1.062 -22.354 -44.407 1.00 20.62 26 GLY C C 1
ATOM 11114 O O . GLY C 1 26 ? 0.049 -21.724 -44.764 1.00 20.60 26 GLY C O 1
ATOM 11115 N N . ALA C 1 27 ? 1.439 -22.518 -43.145 1.00 19.91 27 ALA C N 1
ATOM 11116 C CA . ALA C 1 27 ? 0.584 -22.144 -42.008 1.00 23.78 27 ALA C CA 1
ATOM 11117 C C . ALA C 1 27 ? 1.346 -22.036 -40.686 1.00 24.86 27 ALA C C 1
ATOM 11118 O O . ALA C 1 27 ? 2.437 -22.629 -40.567 1.00 24.54 27 ALA C O 1
ATOM 11120 N N . ASP C 1 28 ? 0.753 -21.308 -39.717 1.00 24.28 28 ASP C N 1
ATOM 11121 C CA . ASP C 1 28 ? 1.069 -21.436 -38.297 1.00 25.90 28 ASP C CA 1
ATOM 11122 C C . ASP C 1 28 ? 0.782 -22.898 -38.021 1.00 25.14 28 ASP C C 1
ATOM 11123 O O . ASP C 1 28 ? -0.299 -23.397 -38.391 1.00 23.25 28 ASP C O 1
ATOM 11128 N N . TYR C 1 29 ? 1.742 -23.561 -37.373 1.00 24.65 29 TYR C N 1
ATOM 11129 C CA . TYR C 1 29 ? 1.638 -24.954 -36.983 1.00 23.21 29 TYR C CA 1
ATOM 11130 C C . TYR C 1 29 ? 1.820 -25.027 -35.485 1.00 23.73 29 TYR C C 1
ATOM 11131 O O . TYR C 1 29 ? 2.697 -24.366 -34.931 1.00 24.27 29 TYR C O 1
ATOM 11140 N N . ASN C 1 30 ? 0.970 -25.814 -34.825 1.00 24.25 30 ASN C N 1
ATOM 11141 C CA . ASN C 1 30 ? 0.898 -25.802 -33.371 1.00 27.36 30 ASN C CA 1
ATOM 11142 C C . ASN C 1 30 ? 0.962 -27.187 -32.700 1.00 27.99 30 ASN C C 1
ATOM 11143 O O . ASN C 1 30 ? 0.074 -27.519 -31.905 1.00 28.57 30 ASN C O 1
ATOM 11148 N N . PRO C 1 31 ? 2.025 -27.983 -33.013 1.00 28.08 31 PRO C N 1
ATOM 11149 C CA . PRO C 1 31 ? 2.132 -29.412 -32.618 1.00 29.11 31 PRO C CA 1
ATOM 11150 C C . PRO C 1 31 ? 2.074 -29.622 -31.123 1.00 31.12 31 PRO C C 1
ATOM 11151 O O . PRO C 1 31 ? 1.649 -30.713 -30.682 1.00 30.91 31 PRO C O 1
ATOM 11155 N N . ASP C 1 32 ? 2.507 -28.591 -30.375 1.00 29.32 32 ASP C N 1
ATOM 11156 C CA . ASP C 1 32 ? 2.417 -28.560 -28.893 1.00 31.94 32 ASP C CA 1
ATOM 11157 C C . ASP C 1 32 ? 0.986 -28.569 -28.332 1.00 32.70 32 ASP C C 1
ATOM 11158 O O . ASP C 1 32 ? 0.794 -28.726 -27.137 1.00 33.69 32 ASP C O 1
ATOM 11163 N N . GLN C 1 33 ? -0.005 -28.407 -29.192 1.00 34.11 33 GLN C N 1
ATOM 11164 C CA . GLN C 1 33 ? -1.372 -28.552 -28.750 1.00 38.80 33 GLN C CA 1
ATOM 11165 C C . GLN C 1 33 ? -1.890 -29.988 -28.965 1.00 38.94 33 GLN C C 1
ATOM 11166 O O . GLN C 1 33 ? -2.950 -30.356 -28.469 1.00 40.80 33 GLN C O 1
ATOM 11172 N N . TRP C 1 34 ? -1.142 -30.806 -29.695 1.00 34.86 34 TRP C N 1
ATOM 11173 C CA . TRP C 1 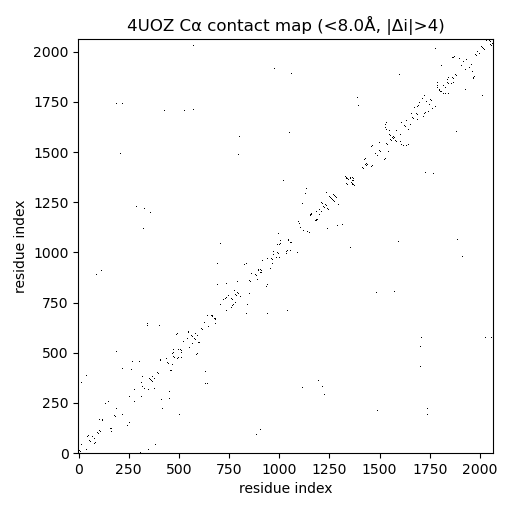34 ? -1.611 -32.141 -30.023 1.00 32.02 34 TRP C CA 1
ATOM 11174 C C . TRP C 1 34 ? -0.720 -33.232 -29.460 1.00 32.46 34 TRP C C 1
ATOM 11175 O O . TRP C 1 34 ? 0.448 -32.980 -29.153 1.00 29.78 34 TRP C O 1
ATOM 11186 N N . PRO C 1 35 ? -1.245 -34.466 -29.335 1.00 31.56 35 PRO C N 1
ATOM 11187 C CA . PRO C 1 35 ? -0.323 -35.560 -28.990 1.00 34.19 35 PRO C CA 1
ATOM 11188 C C . PRO C 1 35 ? 0.722 -35.709 -30.063 1.00 32.30 35 PRO C C 1
ATOM 11189 O O . PRO C 1 35 ? 0.428 -35.509 -31.241 1.00 33.92 35 PRO C O 1
ATOM 11193 N N . GLU C 1 36 ? 1.929 -36.069 -29.660 1.00 33.64 36 GLU C N 1
ATOM 11194 C CA . GLU C 1 36 ? 3.040 -36.206 -30.588 1.00 34.60 36 GLU C CA 1
ATOM 11195 C C . GLU C 1 36 ? 2.805 -37.086 -31.808 1.00 32.90 36 GLU C C 1
ATOM 11196 O O . GLU C 1 36 ? 3.277 -36.770 -32.888 1.00 33.50 36 GLU C O 1
ATOM 11202 N N . ASP C 1 37 ? 2.077 -38.183 -31.653 1.00 32.75 37 ASP C N 1
ATOM 11203 C CA . ASP C 1 37 ? 1.949 -39.186 -32.737 1.00 37.30 37 ASP C CA 1
ATOM 11204 C C . ASP C 1 37 ? 1.090 -38.739 -33.944 1.00 36.53 37 ASP C C 1
ATOM 11205 O O . ASP C 1 37 ? 0.962 -39.467 -34.948 1.00 30.84 37 ASP C O 1
ATOM 11210 N N . VAL C 1 38 ? 0.499 -37.546 -33.795 1.00 35.16 38 VAL C N 1
ATOM 11211 C CA . VAL C 1 38 ? -0.292 -36.823 -34.807 1.00 32.52 38 VAL C CA 1
ATOM 11212 C C . VAL C 1 38 ? 0.594 -36.217 -35.928 1.00 30.37 38 VAL C C 1
ATOM 11213 O O . VAL C 1 38 ? 0.110 -35.946 -37.029 1.00 28.99 38 VAL C O 1
ATOM 11217 N N . GLN C 1 39 ? 1.880 -36.026 -35.641 1.00 29.21 39 GLN C N 1
ATOM 11218 C CA . GLN C 1 39 ? 2.801 -35.325 -36.550 1.00 31.11 39 GLN C CA 1
ATOM 11219 C C . GLN C 1 39 ? 3.009 -36.027 -37.891 1.00 34.39 39 GLN C C 1
ATOM 11220 O O . GLN C 1 39 ? 2.989 -35.365 -38.945 1.00 34.85 39 GLN C O 1
ATOM 11226 N N . ASP C 1 40 ? 3.182 -37.354 -37.886 1.00 35.24 40 ASP C N 1
ATOM 11227 C CA . ASP C 1 40 ? 3.390 -38.053 -39.163 1.00 32.53 40 ASP C CA 1
ATOM 11228 C C . ASP C 1 40 ? 2.149 -37.826 -40.073 1.00 32.35 40 ASP C C 1
ATOM 11229 O O . ASP C 1 40 ? 2.263 -37.707 -41.326 1.00 30.50 40 ASP C O 1
ATOM 11234 N N . GLU C 1 41 ? 0.966 -37.740 -39.456 1.00 28.92 41 GLU C N 1
ATOM 11235 C CA . GLU C 1 41 ? -0.238 -37.358 -40.236 1.00 31.16 41 GLU C CA 1
ATOM 11236 C C . GLU C 1 41 ? -0.191 -35.904 -40.742 1.00 28.14 41 GLU C C 1
ATOM 11237 O O . GLU C 1 41 ? -0.338 -35.679 -41.951 1.00 26.27 41 GLU C O 1
ATOM 11243 N N . ASP C 1 42 ? 0.039 -34.937 -39.849 1.00 23.82 42 ASP C N 1
ATOM 11244 C CA . ASP C 1 42 ? 0.305 -33.566 -40.300 1.00 23.20 42 ASP C CA 1
ATOM 11245 C C . ASP C 1 42 ? 1.266 -33.482 -41.506 1.00 23.41 42 ASP C C 1
ATOM 11246 O O . ASP C 1 42 ? 0.898 -32.928 -42.558 1.00 22.09 42 ASP C O 1
ATOM 11251 N N . ILE C 1 43 ? 2.473 -34.053 -41.352 1.00 23.59 43 ILE C N 1
ATOM 11252 C CA . ILE C 1 43 ? 3.538 -33.972 -42.361 1.00 23.86 43 ILE C CA 1
ATOM 11253 C C . ILE C 1 43 ? 3.073 -34.594 -43.677 1.00 23.95 43 ILE C C 1
ATOM 11254 O O . ILE C 1 43 ? 3.278 -34.032 -44.756 1.00 24.31 43 ILE C O 1
ATOM 11259 N N . ARG C 1 44 ? 2.415 -35.738 -43.573 1.00 24.38 44 ARG C N 1
ATOM 11260 C CA . ARG C 1 44 ? 1.885 -36.410 -44.739 1.00 25.47 44 ARG C CA 1
ATOM 11261 C C . ARG C 1 44 ? 0.865 -35.524 -45.514 1.00 25.19 44 ARG C C 1
ATOM 11262 O O . ARG C 1 44 ? 1.017 -35.302 -46.707 1.00 23.63 44 ARG C O 1
ATOM 11270 N N . LEU C 1 45 ? -0.152 -35.016 -44.817 1.00 24.84 45 LEU C N 1
ATOM 11271 C CA . LEU C 1 45 ? -1.170 -34.127 -45.426 1.00 22.70 45 LEU C CA 1
ATOM 11272 C C . LEU C 1 45 ? -0.576 -32.792 -45.891 1.00 21.40 45 LEU C C 1
ATOM 11273 O O . LEU C 1 45 ? -0.967 -32.283 -46.939 1.00 19.83 45 LEU C O 1
ATOM 11278 N N . MET C 1 46 ? 0.388 -32.249 -45.142 1.00 20.78 46 MET C N 1
ATOM 11279 C CA . MET C 1 46 ? 1.182 -31.109 -45.628 1.00 23.02 46 MET C CA 1
ATOM 11280 C C . MET C 1 46 ? 1.846 -31.380 -47.018 1.00 26.34 46 MET C C 1
ATOM 11281 O O . MET C 1 46 ? 1.744 -30.553 -47.973 1.00 28.73 46 MET C O 1
ATOM 11286 N N . LYS C 1 47 ? 2.504 -32.534 -47.154 1.00 25.86 47 LYS C N 1
ATOM 11287 C CA . LYS C 1 47 ? 3.165 -32.870 -48.421 1.00 26.99 47 LYS C CA 1
ATOM 11288 C C . LYS C 1 47 ? 2.166 -32.983 -49.533 1.00 24.73 47 LYS C C 1
ATOM 11289 O O . LYS C 1 47 ? 2.377 -32.471 -50.635 1.00 22.70 47 LYS C O 1
ATOM 11295 N N . GLN C 1 48 ? 1.064 -33.660 -49.226 1.00 23.15 48 GLN C N 1
ATOM 11296 C CA . GLN C 1 48 ? 0.028 -33.867 -50.184 1.00 24.21 48 GLN C CA 1
ATOM 11297 C C . GLN C 1 48 ? -0.586 -32.532 -50.628 1.00 24.63 48 GLN C C 1
ATOM 11298 O O . GLN C 1 48 ? -0.970 -32.418 -51.785 1.00 26.60 48 GLN C O 1
ATOM 11304 N N . ALA C 1 49 ? -0.690 -31.540 -49.737 1.00 20.64 49 ALA C N 1
ATOM 11305 C CA . ALA C 1 49 ? -1.227 -30.222 -50.100 1.00 19.89 49 ALA C CA 1
ATOM 11306 C C . ALA C 1 49 ? -0.208 -29.287 -50.771 1.00 21.71 49 ALA C C 1
ATOM 11307 O O . ALA C 1 49 ? -0.554 -28.175 -51.241 1.00 20.59 49 ALA C O 1
ATOM 11309 N N . GLY C 1 50 ? 1.047 -29.722 -50.851 1.00 24.60 50 GLY C N 1
ATOM 11310 C CA . GLY C 1 50 ? 2.101 -28.879 -51.461 1.00 24.97 50 GLY C CA 1
ATOM 11311 C C . GLY C 1 50 ? 2.595 -27.817 -50.502 1.00 25.03 50 GLY C C 1
ATOM 11312 O O . GLY C 1 50 ? 3.105 -26.817 -50.935 1.00 27.37 50 GLY C O 1
ATOM 11313 N N . VAL C 1 51 ? 2.423 -28.033 -49.191 1.00 26.07 51 VAL C N 1
ATOM 11314 C CA . VAL C 1 51 ? 2.850 -27.079 -48.153 1.00 22.83 51 VAL C CA 1
ATOM 11315 C C . VAL C 1 51 ? 4.347 -27.242 -48.021 1.00 23.14 51 VAL C C 1
ATOM 11316 O O . VAL C 1 51 ? 4.797 -28.357 -47.923 1.00 22.15 51 VAL C O 1
ATOM 11320 N N . ASN C 1 52 ? 5.111 -26.146 -48.028 1.00 22.38 52 ASN C N 1
ATOM 11321 C CA . ASN C 1 52 ? 6.584 -26.209 -48.033 1.00 20.65 52 ASN C CA 1
ATOM 11322 C C . ASN C 1 52 ? 7.177 -25.360 -46.906 1.00 21.05 52 ASN C C 1
ATOM 11323 O O . ASN C 1 52 ? 8.387 -25.348 -46.699 1.00 20.52 52 ASN C O 1
ATOM 11328 N N . ILE C 1 53 ? 6.323 -24.686 -46.137 1.00 20.51 53 ILE C N 1
ATOM 11329 C CA . ILE C 1 53 ? 6.802 -23.959 -44.974 1.00 19.27 53 ILE C CA 1
ATOM 11330 C C . ILE C 1 53 ? 5.782 -24.014 -43.849 1.00 20.63 53 ILE C C 1
ATOM 11331 O O . 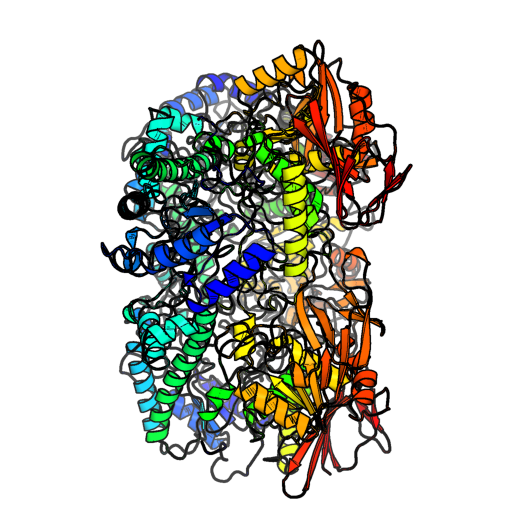ILE C 1 53 ? 4.554 -24.068 -44.112 1.00 21.71 53 ILE C O 1
ATOM 11336 N N . VAL C 1 54 ? 6.271 -23.966 -42.604 1.00 20.34 54 VAL C N 1
ATOM 11337 C CA . VAL C 1 54 ? 5.404 -23.722 -41.434 1.00 19.71 54 VAL C CA 1
ATOM 11338 C C . VAL C 1 54 ? 6.044 -22.710 -40.467 1.00 21.07 54 VAL C C 1
ATOM 11339 O O . VAL C 1 54 ? 7.251 -22.470 -40.517 1.00 23.58 54 VAL C O 1
ATOM 11343 N N . SER C 1 55 ? 5.226 -22.100 -39.624 1.00 19.03 55 SER C N 1
ATOM 11344 C CA . SER C 1 55 ? 5.669 -21.120 -38.671 1.00 19.71 55 SER C CA 1
ATOM 11345 C C . SER C 1 55 ? 5.397 -21.757 -37.351 1.00 20.20 55 SER C C 1
ATOM 11346 O O . SER C 1 55 ? 4.231 -22.105 -37.046 1.00 20.78 55 SER C O 1
ATOM 11349 N N . LEU C 1 56 ? 6.439 -21.942 -36.548 1.00 20.81 56 LEU C N 1
ATOM 11350 C CA . LEU C 1 56 ? 6.186 -22.619 -35.294 1.00 21.47 56 LEU C CA 1
ATOM 11351 C C . LEU C 1 56 ? 6.637 -21.915 -34.053 1.00 21.65 56 LEU C C 1
ATOM 11352 O O . LEU C 1 56 ? 7.449 -20.985 -34.105 1.00 20.54 56 LEU C O 1
ATOM 11357 N N . ALA C 1 57 ? 6.040 -22.342 -32.936 1.00 22.36 57 ALA C N 1
ATOM 11358 C CA . ALA C 1 57 ? 6.345 -21.806 -31.602 1.00 22.99 57 ALA C CA 1
ATOM 11359 C C . ALA C 1 57 ? 5.915 -20.339 -31.331 1.00 22.15 57 ALA C C 1
ATOM 11360 O O . ALA C 1 57 ? 6.379 -19.747 -30.362 1.00 23.99 57 ALA C O 1
ATOM 11362 N N . ILE C 1 58 ? 5.036 -19.764 -32.149 1.00 21.41 58 ILE C N 1
ATOM 11363 C CA . ILE C 1 58 ? 4.624 -18.360 -31.978 1.00 21.99 58 ILE C CA 1
ATOM 11364 C C . ILE C 1 58 ? 4.085 -18.060 -30.578 1.00 21.99 58 ILE C C 1
ATOM 11365 O O . ILE C 1 58 ? 4.385 -17.026 -30.025 1.00 24.19 58 ILE C O 1
ATOM 11370 N N . PHE C 1 59 ? 3.280 -18.942 -30.006 1.00 23.66 59 PHE C N 1
ATOM 11371 C CA . PHE C 1 59 ? 2.771 -18.764 -28.623 1.00 25.99 59 PHE C CA 1
ATOM 11372 C C . PHE C 1 59 ? 3.300 -19.852 -27.656 1.00 27.75 59 PHE C C 1
ATOM 11373 O O . PHE C 1 59 ? 2.564 -20.369 -26.779 1.00 30.15 59 PHE C O 1
ATOM 11381 N N . SER C 1 60 ? 4.581 -20.195 -27.807 1.00 26.84 60 SER C N 1
ATOM 11382 C CA . SER C 1 60 ? 5.082 -21.422 -27.169 1.00 26.95 60 SER C CA 1
ATOM 11383 C C . SER C 1 60 ? 5.964 -21.194 -25.943 1.00 27.71 60 SER C C 1
ATOM 11384 O O . SER C 1 60 ? 6.532 -22.155 -25.384 1.00 28.52 60 SER C O 1
ATOM 11387 N N . TRP C 1 61 ? 6.026 -19.944 -25.478 1.00 26.66 61 TRP C N 1
ATOM 11388 C CA . TRP C 1 61 ? 6.835 -19.613 -24.296 1.00 26.70 61 TRP C CA 1
ATOM 11389 C C . TRP C 1 61 ? 6.708 -20.637 -23.225 1.00 25.75 61 TRP C C 1
ATOM 11390 O O . TRP C 1 61 ? 7.718 -21.074 -22.718 1.00 23.26 61 TRP C O 1
ATOM 11401 N N . ALA C 1 62 ? 5.464 -20.966 -22.842 1.00 26.24 62 ALA C N 1
ATOM 11402 C CA . ALA C 1 62 ? 5.178 -21.778 -21.659 1.00 27.88 62 ALA C CA 1
ATOM 11403 C C . ALA C 1 62 ? 5.671 -23.207 -21.783 1.00 30.08 62 ALA C C 1
ATOM 11404 O O . ALA C 1 62 ? 5.824 -23.895 -20.771 1.00 37.65 62 ALA C O 1
ATOM 11406 N N . ASN C 1 63 ? 5.906 -23.651 -23.011 1.00 29.92 63 ASN C N 1
ATOM 11407 C CA . ASN C 1 63 ? 6.379 -24.995 -23.251 1.00 27.79 63 ASN C CA 1
ATOM 11408 C C . ASN C 1 63 ? 7.793 -24.986 -23.689 1.00 26.93 63 ASN C C 1
ATOM 11409 O O . ASN C 1 63 ? 8.277 -26.025 -24.132 1.00 31.93 63 ASN C O 1
ATOM 11414 N N . ILE C 1 64 ? 8.433 -23.822 -23.651 1.00 24.83 64 ILE C N 1
ATOM 11415 C CA . ILE C 1 64 ? 9.866 -23.745 -23.821 1.00 25.35 64 ILE C CA 1
ATOM 11416 C C . ILE C 1 64 ? 10.585 -23.381 -22.478 1.00 29.05 64 ILE C C 1
ATOM 11417 O O . ILE C 1 64 ? 11.284 -24.227 -21.900 1.00 32.36 64 ILE C O 1
ATOM 11422 N N . GLU C 1 65 ? 10.421 -22.149 -21.977 1.00 28.39 65 GLU C N 1
ATOM 11423 C CA . GLU C 1 65 ? 10.814 -21.824 -20.618 1.00 27.11 65 GLU C CA 1
ATOM 11424 C C . GLU C 1 65 ? 9.680 -22.281 -19.707 1.00 29.03 65 GLU C C 1
ATOM 11425 O O . GLU C 1 65 ? 8.807 -21.490 -19.347 1.00 29.84 65 GLU C O 1
ATOM 11431 N N . THR C 1 66 ? 9.671 -23.567 -19.366 1.00 29.42 66 THR C N 1
ATOM 11432 C CA . THR C 1 66 ? 8.533 -24.177 -18.667 1.00 32.67 66 THR C CA 1
ATOM 11433 C C . THR C 1 66 ? 8.429 -23.703 -17.211 1.00 32.34 66 THR C C 1
ATOM 11434 O O . THR C 1 66 ? 7.385 -23.894 -16.551 1.00 35.59 66 THR C O 1
ATOM 11438 N N . SER C 1 67 ? 9.521 -23.110 -16.726 1.00 32.33 67 SER C N 1
ATOM 11439 C CA . SER C 1 67 ? 9.563 -22.419 -15.418 1.00 38.10 67 SER C CA 1
ATOM 11440 C C . SER C 1 67 ? 10.762 -21.439 -15.427 1.00 35.76 67 SER C C 1
ATOM 11441 O O . SER C 1 67 ? 11.659 -21.581 -16.252 1.00 33.71 67 SER C O 1
ATOM 11444 N N . ASP C 1 68 ? 10.763 -20.432 -14.546 1.00 36.82 68 ASP C N 1
ATOM 11445 C CA . ASP C 1 68 ? 11.713 -19.303 -14.670 1.00 35.88 68 ASP C CA 1
ATOM 11446 C C . ASP C 1 68 ? 13.150 -19.793 -14.879 1.00 35.94 68 ASP C C 1
ATOM 11447 O O . ASP C 1 68 ? 13.576 -20.674 -14.148 1.00 43.40 68 ASP C O 1
ATOM 11452 N N . GLY C 1 69 ? 13.884 -19.250 -15.857 1.00 35.16 69 GLY C N 1
ATOM 11453 C CA . GLY C 1 69 ? 15.205 -19.777 -16.235 1.00 33.13 69 GLY C CA 1
ATOM 11454 C C . GLY C 1 69 ? 15.338 -21.230 -16.774 1.00 34.10 69 GLY C C 1
ATOM 11455 O O . GLY C 1 69 ? 16.393 -21.603 -17.288 1.00 34.10 69 GLY C O 1
ATOM 11456 N N . ASN C 1 70 ? 14.300 -22.061 -16.676 1.00 34.46 70 ASN C N 1
ATOM 11457 C CA . ASN C 1 70 ? 14.351 -23.436 -17.251 1.00 36.33 70 ASN C CA 1
ATOM 11458 C C . ASN C 1 70 ? 13.853 -23.628 -18.710 1.00 37.98 70 ASN C C 1
ATOM 11459 O O . ASN C 1 70 ? 12.633 -23.638 -18.984 1.00 44.19 70 ASN C O 1
ATOM 11464 N N . PHE C 1 71 ? 14.801 -23.844 -19.621 1.00 36.28 71 PHE C N 1
ATOM 11465 C CA . PHE C 1 71 ? 14.562 -23.949 -21.069 1.00 35.79 71 PHE C CA 1
ATOM 11466 C C . PHE C 1 71 ? 14.674 -25.330 -21.717 1.00 35.89 71 PHE C C 1
ATOM 11467 O O . PHE C 1 71 ? 15.807 -25.781 -21.956 1.00 33.66 71 PHE C O 1
ATOM 11475 N N . GLU C 1 72 ? 13.552 -25.975 -22.061 1.00 32.44 72 GLU C N 1
ATOM 11476 C CA . GLU C 1 72 ? 13.661 -27.237 -22.794 1.00 36.20 72 GLU C CA 1
ATOM 11477 C C . GLU C 1 72 ? 13.178 -27.177 -24.221 1.00 35.36 72 GLU C C 1
ATOM 11478 O O . GLU C 1 72 ? 12.158 -26.570 -24.506 1.00 37.92 72 GLU C O 1
ATOM 11484 N N . PHE C 1 73 ? 13.921 -27.831 -25.108 1.00 34.31 73 PHE C N 1
ATOM 11485 C CA . PHE C 1 73 ? 13.707 -27.711 -26.538 1.00 34.98 73 PHE C CA 1
ATOM 11486 C C . PHE C 1 73 ? 13.329 -28.994 -27.225 1.00 38.21 73 PHE C C 1
ATOM 11487 O O . PHE C 1 73 ? 13.161 -28.991 -28.448 1.00 43.19 73 PHE C O 1
ATOM 11495 N N . ASP C 1 74 ? 13.167 -30.077 -26.462 1.00 37.44 74 ASP C N 1
ATOM 11496 C CA . ASP C 1 74 ? 13.092 -31.418 -27.061 1.00 38.25 74 ASP C CA 1
ATOM 11497 C C . ASP C 1 74 ? 11.982 -31.612 -28.061 1.00 33.36 74 ASP C C 1
ATOM 11498 O O . ASP C 1 74 ? 12.236 -31.980 -29.194 1.00 36.78 74 ASP C O 1
ATOM 11503 N N . TRP C 1 75 ? 10.753 -31.379 -27.626 1.00 35.21 75 TRP C N 1
ATOM 11504 C CA . TRP C 1 75 ? 9.565 -31.470 -28.483 1.00 31.59 75 TRP C CA 1
ATOM 11505 C C . TRP C 1 75 ? 9.708 -30.604 -29.708 1.00 29.23 75 TRP C C 1
ATOM 11506 O O . TRP C 1 75 ? 9.252 -30.960 -30.800 1.00 29.13 75 TRP C O 1
ATOM 11517 N N . LEU C 1 76 ? 10.391 -29.468 -29.547 1.00 29.18 76 LEU C N 1
ATOM 11518 C CA . LEU C 1 76 ? 10.523 -28.549 -30.640 1.00 26.90 76 LEU C CA 1
ATOM 11519 C C . LEU C 1 76 ? 11.587 -29.033 -31.665 1.00 27.80 76 LEU C C 1
ATOM 11520 O O . LEU C 1 76 ? 11.361 -28.987 -32.878 1.00 26.60 76 LEU C O 1
ATOM 11525 N N . ASP C 1 77 ? 12.739 -29.489 -31.190 1.00 28.82 77 ASP C N 1
ATOM 11526 C CA . ASP C 1 77 ? 13.736 -30.123 -32.092 1.00 30.52 77 ASP C CA 1
ATOM 11527 C C . ASP C 1 77 ? 13.161 -31.347 -32.813 1.00 28.59 77 ASP C C 1
ATOM 11528 O O . ASP C 1 77 ? 13.409 -31.539 -33.983 1.00 28.17 77 ASP C O 1
ATOM 11533 N N . ARG C 1 78 ? 12.380 -32.162 -32.105 1.00 31.90 78 ARG C N 1
ATOM 11534 C CA . ARG C 1 78 ? 11.721 -33.355 -32.697 1.00 33.31 78 ARG C CA 1
ATOM 11535 C C . ARG C 1 78 ? 10.864 -33.057 -33.937 1.00 30.47 78 ARG C C 1
ATOM 11536 O O . ARG C 1 78 ? 11.074 -33.678 -34.998 1.00 29.73 78 ARG C O 1
ATOM 11544 N N . VAL C 1 79 ? 9.891 -32.136 -33.799 1.00 26.22 79 VAL C N 1
ATOM 11545 C CA . VAL C 1 79 ? 8.993 -31.804 -34.926 1.00 22.99 79 VAL C CA 1
ATOM 11546 C C . VAL C 1 79 ? 9.805 -31.093 -36.054 1.00 22.18 79 VAL C C 1
ATOM 11547 O O . VAL C 1 79 ? 9.637 -31.385 -37.234 1.00 20.40 79 VAL C O 1
ATOM 11551 N N . ILE C 1 80 ? 10.738 -30.234 -35.684 1.00 23.04 80 ILE C N 1
ATOM 11552 C CA . ILE C 1 80 ? 11.588 -29.581 -36.674 1.00 25.93 80 ILE C CA 1
ATOM 11553 C C . ILE C 1 80 ? 12.365 -30.631 -37.471 1.00 29.08 80 ILE C C 1
ATOM 11554 O O . ILE C 1 80 ? 12.542 -30.506 -38.702 1.00 31.80 80 ILE C O 1
ATOM 11559 N N . ASP C 1 81 ? 12.775 -31.704 -36.802 1.00 28.84 81 ASP C N 1
ATOM 11560 C CA . ASP C 1 81 ? 13.417 -32.782 -37.529 1.00 27.19 81 ASP C CA 1
ATOM 11561 C C . ASP C 1 81 ? 12.474 -33.491 -38.509 1.00 26.55 81 ASP C C 1
ATOM 11562 O O . ASP C 1 81 ? 12.837 -33.681 -39.692 1.00 23.15 81 ASP C O 1
ATOM 11567 N N . LYS C 1 82 ? 11.272 -33.876 -38.043 1.00 25.64 82 LYS C N 1
ATOM 11568 C CA . LYS C 1 82 ? 10.309 -34.492 -38.961 1.00 26.07 82 LYS C CA 1
ATOM 11569 C C . LYS C 1 82 ? 10.042 -33.584 -40.161 1.00 24.88 82 LYS C C 1
ATOM 11570 O O . LYS C 1 82 ? 9.985 -34.036 -41.309 1.00 28.57 82 LYS C O 1
ATOM 11576 N N . LEU C 1 83 ? 9.951 -32.290 -39.919 1.00 24.72 83 LEU C N 1
ATOM 11577 C CA . LEU C 1 83 ? 9.598 -31.371 -40.988 1.00 23.61 83 LEU C CA 1
ATOM 11578 C C . LEU C 1 83 ? 10.764 -31.223 -41.971 1.00 24.89 83 LEU C C 1
ATOM 11579 O O . LEU C 1 83 ? 10.560 -31.255 -43.168 1.00 26.37 83 LEU C O 1
ATOM 11584 N N . TYR C 1 84 ? 11.976 -31.030 -41.458 1.00 26.45 84 TYR C N 1
ATOM 11585 C CA . TYR C 1 84 ? 13.185 -30.925 -42.293 1.00 29.35 84 TYR C CA 1
ATOM 11586 C C . TYR C 1 84 ? 13.364 -32.160 -43.169 1.00 29.80 84 TYR C C 1
ATOM 11587 O O . TYR C 1 84 ? 13.590 -32.020 -44.361 1.00 26.23 84 TYR C O 1
ATOM 11596 N N . LYS C 1 85 ? 13.200 -33.355 -42.577 1.00 31.24 85 LYS C N 1
ATOM 11597 C CA . LYS C 1 85 ? 13.209 -34.619 -43.343 1.00 30.33 85 LYS C CA 1
ATOM 11598 C C . LYS C 1 85 ? 12.220 -34.564 -44.490 1.00 30.26 85 LYS C C 1
ATOM 11599 O O . LYS C 1 85 ? 12.507 -35.085 -45.573 1.00 27.59 85 LYS C O 1
ATOM 11605 N N . ALA C 1 86 ? 11.049 -33.951 -44.269 1.00 31.38 86 ALA C N 1
ATOM 11606 C CA . ALA C 1 86 ? 10.008 -33.946 -45.329 1.00 29.27 86 ALA C CA 1
ATOM 11607 C C . ALA C 1 86 ? 10.113 -32.790 -46.329 1.00 28.95 86 ALA C C 1
ATOM 11608 O O . ALA C 1 86 ? 9.217 -32.611 -47.155 1.00 30.74 86 ALA C O 1
ATOM 11610 N N . GLY C 1 87 ? 11.221 -32.042 -46.282 1.00 29.02 87 GLY C N 1
ATOM 11611 C CA . GLY C 1 87 ? 11.440 -30.877 -47.168 1.00 26.45 87 GLY C CA 1
ATOM 11612 C C . GLY C 1 87 ? 10.613 -29.627 -46.827 1.00 27.06 87 GLY C C 1
ATOM 11613 O O . GLY C 1 87 ? 10.448 -28.733 -47.662 1.00 26.07 87 GLY C O 1
ATOM 11614 N N . ILE C 1 88 ? 10.131 -29.546 -45.579 1.00 26.52 88 ILE C N 1
ATOM 11615 C CA . ILE C 1 88 ? 9.308 -28.434 -45.111 1.00 23.60 88 ILE C CA 1
ATOM 11616 C C . ILE C 1 88 ? 10.105 -27.496 -44.210 1.00 23.26 88 ILE C C 1
ATOM 11617 O O . ILE C 1 88 ? 10.584 -27.884 -43.141 1.00 24.09 88 ILE C O 1
ATOM 11622 N N . ALA C 1 89 ? 10.227 -26.254 -44.661 1.00 21.79 89 ALA C N 1
ATOM 11623 C CA . ALA C 1 89 ? 11.064 -25.268 -44.003 1.00 20.37 89 ALA C CA 1
ATOM 11624 C C . ALA C 1 89 ? 10.341 -24.726 -42.804 1.00 20.82 89 ALA C C 1
ATOM 11625 O O . ALA C 1 89 ? 9.120 -24.931 -42.652 1.00 20.23 89 ALA C O 1
ATOM 11627 N N . VAL C 1 90 ? 11.084 -23.970 -41.992 1.00 20.53 90 VAL C N 1
ATOM 11628 C CA . VAL C 1 90 ? 10.547 -23.438 -40.765 1.00 19.99 90 VAL C CA 1
ATOM 11629 C C . VAL C 1 90 ? 10.808 -21.969 -40.626 1.00 23.56 90 VAL C C 1
ATOM 11630 O O . VAL C 1 90 ? 11.969 -21.502 -40.669 1.00 26.65 90 VAL C O 1
ATOM 11634 N N . ASP C 1 91 ? 9.700 -21.234 -40.518 1.00 23.12 91 ASP C N 1
ATOM 11635 C CA . ASP C 1 91 ? 9.686 -19.834 -40.116 1.00 22.52 91 ASP C CA 1
ATOM 11636 C C . ASP C 1 91 ? 9.490 -19.877 -38.578 1.00 22.96 91 ASP C C 1
ATOM 11637 O O . ASP C 1 91 ? 8.371 -20.190 -38.059 1.00 22.09 91 ASP C O 1
ATOM 11642 N N . LEU C 1 92 ? 10.578 -19.621 -37.849 1.00 22.07 92 LEU C N 1
ATOM 11643 C CA . LEU C 1 92 ? 10.592 -19.908 -36.420 1.00 21.97 92 LEU C CA 1
ATOM 11644 C C . LEU C 1 92 ? 10.317 -18.641 -35.683 1.00 22.16 92 LEU C C 1
ATOM 11645 O O . LEU C 1 92 ? 10.845 -17.576 -36.050 1.00 23.59 92 LEU C O 1
ATOM 11650 N N . ALA C 1 93 ? 9.487 -18.751 -34.660 1.00 20.19 93 ALA C N 1
ATOM 11651 C CA . ALA C 1 93 ? 9.121 -17.600 -33.859 1.00 22.81 93 ALA C CA 1
ATOM 11652 C C . ALA C 1 93 ? 10.158 -17.347 -32.753 1.00 24.99 93 ALA C C 1
ATOM 11653 O O . ALA C 1 93 ? 10.838 -18.282 -32.265 1.00 24.40 93 ALA C O 1
ATOM 11655 N N . SER C 1 94 ? 10.227 -16.092 -32.320 1.00 24.57 94 SER C N 1
ATOM 11656 C CA . SER C 1 94 ? 10.907 -15.757 -31.099 1.00 24.62 94 SER C CA 1
ATOM 11657 C C . SER C 1 94 ? 10.215 -16.424 -29.882 1.00 26.59 94 SER C C 1
ATOM 11658 O O . SER C 1 94 ? 10.811 -16.525 -28.786 1.00 27.27 94 SER C O 1
ATOM 11661 N N . ALA C 1 95 ? 8.981 -16.901 -30.079 1.00 24.50 95 ALA C N 1
ATOM 11662 C CA . ALA C 1 95 ? 8.192 -17.541 -29.032 1.00 22.21 95 ALA C CA 1
ATOM 11663 C C . ALA C 1 95 ? 7.762 -16.541 -27.925 1.00 22.17 95 ALA C C 1
ATOM 11664 O O . ALA C 1 95 ? 7.085 -16.910 -26.952 1.00 21.85 95 ALA C O 1
ATOM 11666 N N . THR C 1 96 ? 8.127 -15.270 -28.083 1.00 21.32 96 THR C N 1
ATOM 11667 C CA . THR C 1 96 ? 7.822 -14.257 -27.058 1.00 21.08 96 THR C CA 1
ATOM 11668 C C . THR C 1 96 ? 6.445 -13.500 -27.092 1.00 20.22 96 THR C C 1
ATOM 11669 O O . THR C 1 96 ? 6.272 -12.491 -26.426 1.00 19.03 96 THR C O 1
ATOM 11673 N N . ALA C 1 97 ? 5.490 -13.965 -27.867 1.00 20.74 97 ALA C N 1
ATOM 11674 C CA . ALA C 1 97 ? 4.237 -13.228 -28.068 1.00 21.73 97 ALA C CA 1
ATOM 11675 C C . ALA C 1 97 ? 3.414 -13.177 -26.782 1.00 22.95 97 ALA C C 1
ATOM 11676 O O . ALA C 1 97 ? 2.774 -12.153 -26.435 1.00 22.66 97 ALA C O 1
ATOM 11678 N N . SER C 1 98 ? 3.430 -14.288 -26.066 1.00 22.89 98 SER C N 1
ATOM 11679 C CA . SER C 1 98 ? 2.620 -14.326 -24.895 1.00 28.20 98 SER C CA 1
ATOM 11680 C C . SER C 1 98 ? 3.303 -15.144 -23.823 1.00 27.79 98 SER C C 1
ATOM 11681 O O . SER C 1 98 ? 3.595 -16.307 -24.042 1.00 26.92 98 SER C O 1
ATOM 11684 N N . PRO C 1 99 ? 3.566 -14.513 -22.666 1.00 28.39 99 PRO C N 1
ATOM 11685 C CA . PRO C 1 99 ? 4.310 -15.035 -21.511 1.00 27.11 99 PRO C CA 1
ATOM 11686 C C . PRO C 1 99 ? 3.542 -16.122 -20.737 1.00 27.91 99 PRO C C 1
ATOM 11687 O O . PRO C 1 99 ? 2.291 -16.128 -20.781 1.00 27.61 99 PRO C O 1
ATOM 11691 N N . PRO C 1 100 ? 4.273 -17.043 -20.037 1.00 26.17 100 PRO C N 1
ATOM 11692 C CA . PRO C 1 100 ? 3.628 -18.147 -19.284 1.00 25.20 100 PRO C CA 1
ATOM 11693 C C . PRO C 1 100 ? 2.885 -17.705 -18.010 1.00 28.56 100 PRO C C 1
ATOM 11694 O O . PRO C 1 100 ? 3.121 -16.593 -17.507 1.00 28.28 100 PRO C O 1
ATOM 11698 N N . MET C 1 101 ? 1.998 -18.558 -17.486 1.00 28.85 101 MET C N 1
ATOM 11699 C CA . MET C 1 101 ? 1.318 -18.259 -16.232 1.00 31.15 101 MET C CA 1
ATOM 11700 C C . MET C 1 101 ? 2.319 -18.080 -15.086 1.00 32.41 101 MET C C 1
ATOM 11701 O O . MET C 1 101 ? 2.092 -17.270 -14.215 1.00 36.54 101 MET C O 1
ATOM 11706 N N . TRP C 1 102 ? 3.436 -18.803 -15.075 1.00 33.74 102 TRP C N 1
ATOM 11707 C CA . TRP C 1 102 ? 4.425 -18.546 -14.016 1.00 33.45 102 TRP C CA 1
ATOM 11708 C C . TRP C 1 102 ? 5.041 -17.168 -14.075 1.00 31.71 102 TRP C C 1
ATOM 11709 O O . TRP C 1 102 ? 5.352 -16.580 -13.049 1.00 33.54 102 TRP C O 1
ATOM 11720 N N . LEU C 1 103 ? 5.245 -16.632 -15.264 1.00 29.46 103 LEU C N 1
ATOM 11721 C CA . LEU C 1 103 ? 5.857 -15.305 -15.341 1.00 29.93 103 LEU C CA 1
ATOM 11722 C C . LEU C 1 103 ? 4.947 -14.193 -14.838 1.00 31.61 103 LEU C C 1
ATOM 11723 O O . LEU C 1 103 ? 5.423 -13.194 -14.294 1.00 37.35 103 LEU C O 1
ATOM 11728 N N . THR C 1 104 ? 3.638 -14.359 -15.007 1.00 33.15 104 THR C N 1
ATOM 11729 C CA . THR C 1 104 ? 2.684 -13.304 -14.601 1.00 34.20 104 THR C CA 1
ATOM 11730 C C . THR C 1 104 ? 2.248 -13.463 -13.145 1.00 31.28 104 THR C C 1
ATOM 11731 O O . THR C 1 104 ? 2.023 -12.466 -12.468 1.00 33.31 104 THR C O 1
ATOM 11735 N N . SER C 1 105 ? 2.145 -14.709 -12.682 1.00 29.94 105 SER C N 1
ATOM 11736 C CA . SER C 1 105 ? 2.158 -15.038 -11.243 1.00 31.96 105 SER C CA 1
ATOM 11737 C C . SER C 1 105 ? 3.193 -14.284 -10.433 1.00 31.79 105 SER C C 1
ATOM 11738 O O . SER C 1 105 ? 2.855 -13.660 -9.436 1.00 31.16 105 SER C O 1
ATOM 11741 N N . ALA C 1 106 ? 4.456 -14.365 -10.850 1.00 33.56 106 ALA C N 1
ATOM 11742 C CA . ALA C 1 106 ? 5.546 -13.841 -10.043 1.00 34.01 106 ALA C CA 1
ATOM 11743 C C . ALA C 1 106 ? 5.821 -12.373 -10.305 1.00 34.82 106 ALA C C 1
ATOM 11744 O O . ALA C 1 106 ? 6.416 -11.683 -9.468 1.00 36.16 106 ALA C O 1
ATOM 11746 N N . HIS C 1 107 ? 5.452 -11.886 -11.477 1.00 35.72 107 HIS C N 1
ATOM 11747 C CA . HIS C 1 107 ? 5.657 -10.461 -11.769 1.00 36.56 107 HIS C CA 1
ATOM 11748 C C . HIS C 1 107 ? 4.412 -9.831 -12.332 1.00 39.01 107 HIS C C 1
ATOM 11749 O O . HIS C 1 107 ? 4.338 -9.604 -13.547 1.00 37.37 107 HIS C O 1
ATOM 11756 N N . PRO C 1 108 ? 3.391 -9.566 -11.468 1.00 39.16 108 PRO C N 1
ATOM 11757 C CA . PRO C 1 108 ? 2.133 -9.019 -12.002 1.00 37.08 108 PRO C CA 1
ATOM 11758 C C . PRO C 1 108 ? 2.312 -7.608 -12.568 1.00 35.43 108 PRO C C 1
ATOM 11759 O O . PRO C 1 108 ? 1.438 -7.132 -13.302 1.00 36.12 108 PRO C O 1
ATOM 11763 N N . GLU C 1 109 ? 3.435 -6.962 -12.262 1.00 32.24 109 GLU C N 1
ATOM 11764 C CA . GLU C 1 109 ? 3.705 -5.629 -12.781 1.00 32.14 109 GLU C CA 1
ATOM 11765 C C . GLU C 1 109 ? 3.945 -5.639 -14.316 1.00 32.61 109 GLU C C 1
ATOM 11766 O O . GLU C 1 109 ? 4.275 -4.603 -14.902 1.00 28.02 109 GLU C O 1
ATOM 11772 N N . VAL C 1 110 ? 3.802 -6.798 -14.972 1.00 30.34 110 VAL C N 1
ATOM 11773 C CA . VAL C 1 110 ? 3.953 -6.801 -16.428 1.00 29.54 110 VAL C CA 1
ATOM 11774 C C . VAL C 1 110 ? 2.602 -6.561 -17.079 1.00 28.09 110 VAL C C 1
ATOM 11775 O O . VAL C 1 110 ? 2.532 -6.337 -18.271 1.00 27.64 110 VAL C O 1
ATOM 11779 N N . LEU C 1 111 ? 1.539 -6.629 -16.290 1.00 28.86 111 LEU C N 1
ATOM 11780 C CA . LEU C 1 111 ? 0.190 -6.648 -16.853 1.00 31.15 111 LEU C CA 1
ATOM 11781 C C . LEU C 1 111 ? -0.206 -5.264 -17.343 1.00 33.66 111 LEU C C 1
ATOM 11782 O O . LEU C 1 111 ? -0.091 -4.279 -16.622 1.00 36.41 111 LEU C O 1
ATOM 11787 N N . ARG C 1 112 ? -0.596 -5.214 -18.607 1.00 34.90 112 ARG C N 1
ATOM 11788 C CA . ARG C 1 112 ? -1.210 -4.067 -19.228 1.00 33.76 112 ARG C CA 1
ATOM 11789 C C . ARG C 1 112 ? -2.353 -3.461 -18.392 1.00 32.08 112 ARG C C 1
ATOM 11790 O O . ARG C 1 112 ? -3.190 -4.158 -17.771 1.00 30.35 112 ARG C O 1
ATOM 11798 N N . ARG C 1 113 ? -2.371 -2.139 -18.407 1.00 32.31 113 ARG C N 1
ATOM 11799 C CA . ARG C 1 113 ? -3.305 -1.317 -17.641 1.00 32.17 113 ARG C CA 1
ATOM 11800 C C . ARG C 1 113 ? -4.240 -0.582 -18.609 1.00 29.73 113 ARG C C 1
ATOM 11801 O O . ARG C 1 113 ? -3.759 0.129 -19.508 1.00 28.01 113 ARG C O 1
ATOM 11809 N N . ASP C 1 114 ? -5.563 -0.702 -18.451 1.00 30.01 114 ASP C N 1
ATOM 11810 C CA . ASP C 1 114 ? -6.432 0.009 -19.408 1.00 30.70 114 ASP C CA 1
ATOM 11811 C C . ASP C 1 114 ? -6.686 1.489 -19.104 1.00 29.40 114 ASP C C 1
ATOM 11812 O O . ASP C 1 114 ? -6.199 2.027 -18.092 1.00 25.99 114 ASP C O 1
ATOM 11817 N N . GLU C 1 115 ? -7.407 2.117 -20.039 1.00 30.71 115 GLU C N 1
ATOM 11818 C CA . GLU C 1 115 ? -7.776 3.542 -20.004 1.00 33.51 115 GLU C CA 1
ATOM 11819 C C . GLU C 1 115 ? -8.324 3.956 -18.645 1.00 30.75 115 GLU C C 1
ATOM 11820 O O . GLU C 1 115 ? -8.065 5.072 -18.163 1.00 28.83 115 GLU C O 1
ATOM 11826 N N . GLN C 1 116 ? -9.076 3.047 -18.023 1.00 30.49 116 GLN C N 1
ATOM 11827 C CA . GLN C 1 116 ? -9.650 3.302 -16.694 1.00 29.81 116 GLN C CA 1
ATOM 11828 C C . GLN C 1 116 ? -8.851 2.756 -15.536 1.00 26.56 116 GLN C C 1
ATOM 11829 O O . GLN C 1 116 ? -9.315 2.788 -14.415 1.00 26.16 116 GLN C O 1
ATOM 11835 N N . GLY C 1 117 ? -7.652 2.255 -15.812 1.00 27.32 117 GLY C N 1
ATOM 11836 C CA . GLY C 1 117 ? -6.818 1.649 -14.777 1.00 28.49 117 GLY C CA 1
ATOM 11837 C C . GLY C 1 117 ? -7.083 0.183 -14.431 1.00 28.75 117 GLY C C 1
ATOM 11838 O O . GLY C 1 117 ? -6.457 -0.343 -13.542 1.00 30.94 117 GLY C O 1
ATOM 11839 N N . HIS C 1 118 ? -7.994 -0.507 -15.103 1.00 30.10 118 HIS C N 1
ATOM 11840 C CA . HIS C 1 118 ? -8.179 -1.939 -14.798 1.00 30.92 118 HIS C CA 1
ATOM 11841 C C . HIS C 1 118 ? -6.918 -2.713 -15.175 1.00 31.26 118 HIS C C 1
ATOM 11842 O O . HIS C 1 118 ? -6.250 -2.384 -16.163 1.00 28.50 118 HIS C O 1
ATOM 11849 N N . VAL C 1 119 ? -6.589 -3.745 -14.403 1.00 29.77 119 VAL C N 1
ATOM 11850 C CA . VAL C 1 119 ? -5.555 -4.695 -14.809 1.00 31.23 119 VAL C CA 1
ATOM 11851 C C . VAL C 1 119 ? -6.091 -5.570 -15.924 1.00 32.04 119 VAL C C 1
ATOM 11852 O O . VAL C 1 119 ? -7.288 -5.957 -15.916 1.00 30.84 119 VAL C O 1
ATOM 11856 N N . ILE C 1 120 ? -5.228 -5.864 -16.898 1.00 31.49 120 ILE C N 1
ATOM 11857 C CA . ILE C 1 120 ? -5.574 -6.881 -17.903 1.00 31.25 120 ILE C CA 1
ATOM 11858 C C . ILE C 1 120 ? -4.972 -8.241 -17.489 1.00 30.07 120 ILE C C 1
ATOM 11859 O O . ILE C 1 120 ? -3.760 -8.406 -17.500 1.00 30.86 120 ILE C O 1
ATOM 11864 N N . TRP C 1 121 ? -5.837 -9.189 -17.135 1.00 27.99 121 TRP C N 1
ATOM 11865 C CA . TRP C 1 121 ? -5.426 -10.472 -16.589 1.00 29.25 121 TRP C CA 1
ATOM 11866 C C . TRP C 1 121 ? -4.928 -11.393 -17.661 1.00 29.40 121 TRP C C 1
ATOM 11867 O O . TRP C 1 121 ? -5.269 -11.219 -18.843 1.00 30.85 121 TRP C O 1
ATOM 11878 N N . PRO C 1 122 ? -4.099 -12.390 -17.290 1.00 28.84 122 PRO C N 1
ATOM 11879 C CA . PRO C 1 122 ? -3.953 -13.461 -18.276 1.00 29.39 122 PRO C CA 1
ATOM 11880 C C . PRO C 1 122 ? -5.315 -14.228 -18.463 1.00 29.64 122 PRO C C 1
ATOM 11881 O O . PRO C 1 122 ? -6.338 -13.927 -17.814 1.00 26.61 122 PRO C O 1
ATOM 11885 N N . GLY C 1 123 ? -5.330 -15.193 -19.360 1.00 31.08 123 GLY C N 1
ATOM 11886 C CA . GLY C 1 123 ? -6.591 -15.819 -19.762 1.00 34.40 123 GLY C CA 1
ATOM 11887 C C . GLY C 1 123 ? -6.964 -15.603 -21.228 1.00 34.85 123 GLY C C 1
ATOM 11888 O O . GLY C 1 123 ? -7.918 -16.242 -21.744 1.00 33.52 123 GLY C O 1
ATOM 11889 N N . ALA C 1 124 ? -6.225 -14.713 -21.903 1.00 32.35 124 ALA C N 1
ATOM 11890 C CA . ALA C 1 124 ? -6.356 -14.559 -23.360 1.00 35.09 124 ALA C CA 1
ATOM 11891 C C . ALA C 1 124 ? -4.953 -14.484 -24.007 1.00 36.54 124 ALA C C 1
ATOM 11892 O O . ALA C 1 124 ? -4.257 -15.529 -24.164 1.00 33.34 124 ALA C O 1
ATOM 11894 N N . ARG C 1 125 ? -4.546 -13.262 -24.380 1.00 34.73 125 ARG C N 1
ATOM 11895 C CA . ARG C 1 125 ? -3.228 -13.042 -24.928 1.00 35.03 125 ARG C CA 1
ATOM 11896 C C . ARG C 1 125 ? -2.808 -11.579 -24.972 1.00 36.17 125 ARG C C 1
ATOM 11897 O O . ARG C 1 125 ? -3.649 -10.655 -24.983 1.00 31.33 125 ARG C O 1
ATOM 11905 N N . GLN C 1 126 ? -1.474 -11.427 -25.001 1.00 33.48 126 GLN C N 1
ATOM 11906 C CA . GLN C 1 126 ? -0.777 -10.181 -25.233 1.00 29.60 126 GLN C CA 1
ATOM 11907 C C . GLN C 1 126 ? -1.166 -9.172 -24.163 1.00 28.11 126 GLN C C 1
ATOM 11908 O O . GLN C 1 126 ? -1.364 -7.999 -24.445 1.00 31.04 126 GLN C O 1
ATOM 11914 N N . HIS C 1 127 ? -1.248 -9.639 -22.926 1.00 24.63 127 HIS C N 1
ATOM 11915 C CA . HIS C 1 127 ? -1.682 -8.798 -21.807 1.00 25.20 127 HIS C CA 1
ATOM 11916 C C . HIS C 1 127 ? -0.532 -8.100 -21.145 1.00 25.13 127 HIS C C 1
ATOM 11917 O O . HIS C 1 127 ? -0.622 -7.741 -19.958 1.00 27.48 127 HIS C O 1
ATOM 11924 N N . TRP C 1 128 ? 0.569 -7.921 -21.871 1.00 22.57 128 TRP C N 1
ATOM 11925 C CA . TRP C 1 128 ? 1.724 -7.248 -21.297 1.00 22.58 128 TRP C CA 1
ATOM 11926 C C . TRP C 1 128 ? 1.833 -5.809 -21.710 1.00 23.10 128 TRP C C 1
ATOM 11927 O O . TRP C 1 128 ? 1.430 -5.452 -22.801 1.00 22.38 128 TRP C O 1
ATOM 11938 N N . ARG C 1 129 ? 2.383 -4.988 -20.812 1.00 23.68 129 ARG C N 1
ATOM 11939 C CA . ARG C 1 129 ? 2.878 -3.661 -21.121 1.00 24.52 129 ARG C CA 1
ATOM 11940 C C . ARG C 1 129 ? 4.076 -3.599 -22.089 1.00 27.06 129 ARG C C 1
ATOM 11941 O O . ARG C 1 129 ? 5.193 -4.007 -21.750 1.00 29.77 129 ARG C O 1
ATOM 11949 N N . PRO C 1 130 ? 3.877 -2.998 -23.270 1.00 27.08 130 PRO C N 1
ATOM 11950 C CA . PRO C 1 130 ? 4.961 -2.788 -24.255 1.00 27.19 130 PRO C CA 1
ATOM 11951 C C . PRO C 1 130 ? 6.262 -2.171 -23.708 1.00 27.91 130 PRO C C 1
ATOM 11952 O O . PRO C 1 130 ? 7.322 -2.402 -24.266 1.00 27.45 130 PRO C O 1
ATOM 11956 N N . THR C 1 131 ? 6.187 -1.381 -22.637 1.00 29.85 131 THR C N 1
ATOM 11957 C CA . THR C 1 131 ? 7.379 -0.663 -22.124 1.00 28.40 131 THR C CA 1
ATOM 11958 C C . THR C 1 131 ? 7.848 -1.197 -20.759 1.00 29.76 131 THR C C 1
ATOM 11959 O O . THR C 1 131 ? 8.773 -0.656 -20.185 1.00 33.96 131 THR C O 1
ATOM 11963 N N . SER C 1 132 ? 7.187 -2.222 -20.217 1.00 31.99 132 SER C N 1
ATOM 11964 C CA . SER C 1 132 ? 7.603 -2.878 -18.950 1.00 30.17 132 SER C CA 1
ATOM 11965 C C . SER C 1 132 ? 9.028 -3.412 -19.017 1.00 29.97 132 SER C C 1
ATOM 11966 O O . SER C 1 132 ? 9.286 -4.342 -19.755 1.00 28.75 132 SER C O 1
ATOM 11969 N N . PRO C 1 133 ? 9.962 -2.816 -18.256 1.00 33.13 133 PRO C N 1
ATOM 11970 C CA . PRO C 1 133 ? 11.380 -3.250 -18.321 1.00 34.99 133 PRO C CA 1
ATOM 11971 C C . PRO C 1 133 ? 11.579 -4.745 -17.904 1.00 35.64 133 PRO C C 1
ATOM 11972 O O . PRO C 1 133 ? 12.431 -5.436 -18.452 1.00 36.01 133 PRO C O 1
ATOM 11976 N N . THR C 1 134 ? 10.768 -5.226 -16.969 1.00 34.42 134 THR C N 1
ATOM 11977 C CA . THR C 1 134 ? 10.804 -6.618 -16.532 1.00 36.81 134 THR C CA 1
ATOM 11978 C C . THR C 1 134 ? 10.433 -7.559 -17.670 1.00 36.35 134 THR C C 1
ATOM 11979 O O . THR C 1 134 ? 11.150 -8.503 -17.944 1.00 36.64 134 THR C O 1
ATOM 11983 N N . PHE C 1 135 ? 9.324 -7.290 -18.346 1.00 34.39 135 PHE C N 1
ATOM 11984 C CA . PHE C 1 135 ? 8.945 -8.112 -19.482 1.00 30.51 135 PHE C CA 1
ATOM 11985 C C . PHE C 1 135 ? 9.961 -8.048 -20.602 1.00 27.27 135 PHE C C 1
ATOM 11986 O O . PHE C 1 135 ? 10.283 -9.064 -21.207 1.00 25.26 135 PHE C O 1
ATOM 11994 N N . ARG C 1 136 ? 10.496 -6.868 -20.866 1.00 29.26 136 ARG C N 1
ATOM 11995 C CA . ARG C 1 136 ? 11.581 -6.805 -21.846 1.00 31.94 136 ARG C CA 1
ATOM 11996 C C . ARG C 1 136 ? 12.727 -7.778 -21.469 1.00 35.43 136 ARG C C 1
ATOM 11997 O O . ARG C 1 136 ? 13.284 -8.473 -22.347 1.00 38.71 136 ARG C O 1
ATOM 12005 N N . THR C 1 137 ? 13.068 -7.834 -20.175 1.00 33.84 137 THR C N 1
ATOM 12006 C CA . THR C 1 137 ? 14.187 -8.682 -19.702 1.00 37.92 137 THR C CA 1
ATOM 12007 C C . THR C 1 137 ? 13.989 -10.161 -20.050 1.00 34.12 137 THR C C 1
ATOM 12008 O O . THR C 1 137 ? 14.804 -10.774 -20.745 1.00 33.06 137 THR C O 1
ATOM 12012 N N . TYR C 1 138 ? 12.866 -10.682 -19.583 1.00 33.03 138 TYR C N 1
ATOM 12013 C CA . TYR C 1 138 ? 12.397 -12.000 -19.923 1.00 33.71 138 TYR C CA 1
ATOM 12014 C C . TYR C 1 138 ? 12.365 -12.283 -21.433 1.00 31.40 138 TYR C C 1
ATOM 12015 O O . TYR C 1 138 ? 13.004 -13.223 -21.898 1.00 31.47 138 TYR C O 1
ATOM 12024 N N . ALA C 1 139 ? 11.637 -11.470 -22.192 1.00 29.14 139 ALA C N 1
ATOM 12025 C CA . ALA C 1 139 ? 11.588 -11.663 -23.638 1.00 30.00 139 ALA C CA 1
ATOM 12026 C C . ALA C 1 139 ? 13.005 -11.737 -24.262 1.00 30.86 139 ALA C C 1
ATOM 12027 O O . ALA C 1 139 ? 13.299 -12.660 -25.033 1.00 32.68 139 ALA C O 1
ATOM 12029 N N . LEU C 1 140 ? 13.856 -10.757 -23.951 1.00 27.51 140 LEU C N 1
ATOM 12030 C CA . LEU C 1 140 ? 15.132 -10.661 -24.624 1.00 31.30 140 LEU C CA 1
ATOM 12031 C C . LEU C 1 140 ? 16.036 -11.891 -24.301 1.00 34.98 140 LEU C C 1
ATOM 12032 O O . LEU C 1 140 ? 16.831 -12.295 -25.137 1.00 36.37 140 LEU C O 1
ATOM 12037 N N . ARG C 1 141 ? 15.872 -12.482 -23.110 1.00 36.28 141 ARG C N 1
ATOM 12038 C CA . ARG C 1 141 ? 16.546 -13.727 -22.785 1.00 38.83 141 ARG C CA 1
ATOM 12039 C C . ARG C 1 141 ? 15.974 -14.894 -23.605 1.00 39.32 141 ARG C C 1
ATOM 12040 O O . ARG C 1 141 ? 16.746 -15.661 -24.227 1.00 39.50 141 ARG C O 1
ATOM 12048 N N . LEU C 1 142 ? 14.643 -15.046 -23.633 1.00 36.85 142 LEU C N 1
ATOM 12049 C CA . LEU C 1 142 ? 14.091 -16.135 -24.445 1.00 35.28 142 LEU C CA 1
ATOM 12050 C C . LEU C 1 142 ? 14.563 -16.046 -25.881 1.00 34.35 142 LEU C C 1
ATOM 12051 O O . LEU C 1 142 ? 14.813 -17.073 -26.500 1.00 31.72 142 LEU C O 1
ATOM 12056 N N . CYS C 1 143 ? 14.700 -14.815 -26.396 1.00 36.86 143 CYS C N 1
ATOM 12057 C CA . CYS C 1 143 ? 15.208 -14.603 -27.760 1.00 35.56 143 CYS C CA 1
ATOM 12058 C C . CYS C 1 143 ? 16.616 -15.189 -27.865 1.00 35.13 143 CYS C C 1
ATOM 12059 O O . CYS C 1 143 ? 16.894 -15.969 -28.767 1.00 32.53 143 CYS C O 1
ATOM 12062 N N . ARG C 1 144 ? 17.484 -14.846 -26.920 1.00 36.62 144 ARG C N 1
ATOM 12063 C CA . ARG C 1 144 ? 18.848 -15.341 -26.973 1.00 39.07 144 ARG C CA 1
ATOM 12064 C C . ARG C 1 144 ? 18.886 -16.870 -26.975 1.00 35.54 144 ARG C C 1
ATOM 12065 O O . ARG C 1 144 ? 19.576 -17.485 -27.793 1.00 36.27 144 ARG C O 1
ATOM 12073 N N . GLU C 1 145 ? 18.124 -17.473 -26.071 1.00 31.55 145 GLU C N 1
ATOM 12074 C CA . GLU C 1 145 ? 18.076 -18.914 -25.961 1.00 31.92 145 GLU C CA 1
ATOM 12075 C C . GLU C 1 145 ? 17.623 -19.617 -27.259 1.00 34.39 145 GLU C C 1
ATOM 12076 O O . GLU C 1 145 ? 18.229 -20.602 -27.685 1.00 35.07 145 GLU C O 1
ATOM 12082 N N . MET C 1 146 ? 16.564 -19.089 -27.891 1.00 35.02 146 MET C N 1
ATOM 12083 C CA . MET C 1 146 ? 16.057 -19.630 -29.154 1.00 31.66 146 MET C CA 1
ATOM 12084 C C . MET C 1 146 ? 17.132 -19.497 -30.178 1.00 30.33 146 MET C C 1
ATOM 12085 O O . MET C 1 146 ? 17.446 -20.448 -30.871 1.00 29.57 146 MET C O 1
ATOM 12090 N N . ALA C 1 147 ? 17.681 -18.297 -30.298 1.00 32.79 147 ALA C N 1
ATOM 12091 C CA . ALA C 1 147 ? 18.722 -18.058 -31.303 1.00 32.28 147 ALA C CA 1
ATOM 12092 C C . ALA C 1 147 ? 19.935 -18.982 -31.082 1.00 32.49 147 ALA C C 1
ATOM 12093 O O . ALA C 1 147 ? 20.371 -19.620 -32.016 1.00 33.42 147 ALA C O 1
ATOM 12095 N N . GLU C 1 148 ? 20.412 -19.094 -29.840 1.00 33.83 148 GLU C N 1
ATOM 12096 C CA . GLU C 1 148 ? 21.560 -19.962 -29.501 1.00 37.56 148 GLU C CA 1
ATOM 12097 C C . GLU C 1 148 ? 21.268 -21.410 -29.855 1.00 38.59 148 GLU C C 1
ATOM 12098 O O . GLU C 1 148 ? 22.126 -22.125 -30.383 1.00 35.03 148 GLU C O 1
ATOM 12104 N N . HIS C 1 149 ? 20.049 -21.847 -29.531 1.00 36.75 149 HIS C N 1
ATOM 12105 C CA . HIS C 1 149 ? 19.689 -23.242 -29.730 1.00 35.29 149 HIS C CA 1
ATOM 12106 C C . HIS C 1 149 ? 19.484 -23.607 -31.192 1.00 35.62 149 HIS C C 1
ATOM 12107 O O . HIS C 1 149 ? 19.672 -24.758 -31.553 1.00 36.44 149 HIS C O 1
ATOM 12114 N N . TYR C 1 150 ? 19.130 -22.647 -32.053 1.00 34.07 150 TYR C N 1
ATOM 12115 C CA . TYR C 1 150 ? 18.804 -22.973 -33.453 1.00 33.02 150 TYR C CA 1
ATOM 12116 C C . TYR C 1 150 ? 19.756 -22.415 -34.513 1.00 32.77 150 TYR C C 1
ATOM 12117 O O . TYR C 1 150 ? 19.546 -22.646 -35.706 1.00 29.50 150 TYR C O 1
ATOM 12126 N N . LYS C 1 151 ? 20.768 -21.653 -34.090 1.00 36.24 151 LYS C N 1
ATOM 12127 C CA . LYS C 1 151 ? 21.839 -21.214 -35.014 1.00 41.26 151 LYS C CA 1
ATOM 12128 C C . LYS C 1 151 ? 22.428 -22.438 -35.711 1.00 42.40 151 LYS C C 1
ATOM 12129 O O . LYS C 1 151 ? 22.636 -23.499 -35.071 1.00 40.27 151 LYS C O 1
ATOM 12135 N N . ASP C 1 152 ? 22.659 -22.313 -37.021 1.00 47.91 152 ASP C N 1
ATOM 12136 C CA . ASP C 1 152 ? 23.244 -23.420 -37.840 1.00 52.27 152 ASP C CA 1
ATOM 12137 C C . ASP C 1 152 ? 22.251 -24.536 -38.220 1.00 51.66 152 ASP C C 1
ATOM 12138 O O . ASP C 1 152 ? 22.485 -25.238 -39.216 1.00 50.55 152 ASP C O 1
ATOM 12143 N N . ASN C 1 153 ? 21.182 -24.719 -37.422 1.00 41.21 153 ASN C N 1
ATOM 12144 C CA . ASN C 1 153 ? 20.112 -25.663 -37.758 1.00 37.41 153 ASN C CA 1
ATOM 12145 C C . ASN C 1 153 ? 19.536 -25.214 -39.104 1.00 35.82 153 ASN C C 1
ATOM 12146 O O . ASN C 1 153 ? 19.158 -24.047 -39.240 1.00 35.07 153 ASN C O 1
ATOM 12151 N N . PRO C 1 154 ? 19.559 -26.112 -40.125 1.00 33.04 154 PRO C N 1
ATOM 12152 C CA . PRO C 1 154 ? 19.357 -25.641 -41.513 1.00 32.45 154 PRO C CA 1
ATOM 12153 C C . PRO C 1 154 ? 17.880 -25.598 -41.901 1.00 29.82 154 PRO C C 1
ATOM 12154 O O . PRO C 1 154 ? 17.552 -25.162 -43.008 1.00 30.70 154 PRO C O 1
ATOM 12158 N N . ALA C 1 155 ? 17.011 -26.088 -41.018 1.00 28.46 155 ALA C N 1
ATOM 12159 C CA . ALA C 1 155 ? 15.573 -26.033 -41.264 1.00 27.83 155 ALA C CA 1
ATOM 12160 C C . ALA C 1 155 ? 15.009 -24.605 -41.087 1.00 27.19 155 ALA C C 1
ATOM 12161 O O . ALA C 1 155 ? 13.999 -24.270 -41.682 1.00 29.18 155 ALA C O 1
ATOM 12163 N N . ILE C 1 156 ? 15.691 -23.757 -40.324 1.00 24.21 156 ILE C N 1
ATOM 12164 C CA . ILE C 1 156 ? 15.173 -22.441 -40.022 1.00 22.27 156 ILE C CA 1
ATOM 12165 C C . ILE C 1 156 ? 15.550 -21.508 -41.169 1.00 23.56 156 ILE C C 1
ATOM 12166 O O . ILE C 1 156 ? 16.739 -21.278 -41.391 1.00 24.60 156 ILE C O 1
ATOM 12171 N N . VAL C 1 157 ? 14.545 -20.995 -41.890 1.00 22.78 157 VAL C N 1
ATOM 12172 C CA . VAL C 1 157 ? 14.738 -20.099 -43.034 1.00 22.05 157 VAL C CA 1
ATOM 12173 C C . VAL C 1 157 ? 14.355 -18.641 -42.755 1.00 21.74 157 VAL C C 1
ATOM 12174 O O . VAL C 1 157 ? 14.574 -17.803 -43.609 1.00 23.88 157 VAL C O 1
ATOM 12178 N N . SER C 1 158 ? 13.792 -18.347 -41.575 1.00 22.12 158 SER C N 1
ATOM 12179 C CA . SER C 1 158 ? 13.405 -16.994 -41.181 1.00 21.13 158 SER C CA 1
ATOM 12180 C C . SER C 1 158 ? 12.990 -16.969 -39.719 1.00 21.22 158 SER C C 1
ATOM 12181 O O . SER C 1 158 ? 12.666 -18.007 -39.142 1.00 20.39 158 SER C O 1
ATOM 12184 N N . TRP C 1 159 ? 13.011 -15.765 -39.137 1.00 21.99 159 TRP C N 1
ATOM 12185 C CA . TRP C 1 159 ? 12.510 -15.459 -37.777 1.00 22.35 159 TRP C CA 1
ATOM 12186 C C . TRP C 1 159 ? 11.176 -14.726 -37.804 1.00 22.78 159 TRP C C 1
ATOM 12187 O O . TRP C 1 159 ? 10.990 -13.737 -38.539 1.00 22.07 159 TRP C O 1
ATOM 12198 N N . HIS C 1 160 ? 10.257 -15.186 -36.968 1.00 22.01 160 HIS C N 1
ATOM 12199 C CA . HIS C 1 160 ? 8.909 -14.636 -36.901 1.00 21.42 160 HIS C CA 1
ATOM 12200 C C . HIS C 1 160 ? 8.929 -13.947 -35.583 1.00 20.18 160 HIS C C 1
ATOM 12201 O O . HIS C 1 160 ? 8.714 -14.590 -34.561 1.00 19.72 160 HIS C O 1
ATOM 12208 N N . VAL C 1 161 ? 9.219 -12.661 -35.563 1.00 19.18 161 VAL C N 1
ATOM 12209 C CA . VAL C 1 161 ? 9.531 -12.040 -34.275 1.00 20.27 161 VAL C CA 1
ATOM 12210 C C . VAL C 1 161 ? 8.244 -11.594 -33.664 1.00 20.98 161 VAL C C 1
ATOM 12211 O O . VAL C 1 161 ? 7.493 -10.863 -34.313 1.00 20.35 161 VAL C O 1
ATOM 12215 N N . GLY C 1 162 ? 8.022 -12.083 -32.436 1.00 22.59 162 GLY C N 1
ATOM 12216 C CA . GLY C 1 162 ? 6.805 -11.901 -31.641 1.00 22.36 162 GLY C CA 1
ATOM 12217 C C . GLY C 1 162 ? 5.606 -12.343 -32.446 1.00 21.86 162 GLY C C 1
ATOM 12218 O O . GLY C 1 162 ? 5.668 -13.358 -33.138 1.00 19.98 162 GLY C O 1
ATOM 12219 N N . ASN C 1 163 ? 4.524 -11.571 -32.349 1.00 21.04 163 ASN C N 1
ATOM 12220 C CA . ASN C 1 163 ? 3.300 -11.806 -33.149 1.00 20.40 163 ASN C CA 1
ATOM 12221 C C . ASN C 1 163 ? 2.433 -10.594 -33.043 1.00 19.16 163 ASN C C 1
ATOM 12222 O O . ASN C 1 163 ? 2.033 -10.247 -31.950 1.00 18.03 163 ASN C O 1
ATOM 12227 N N . GLU C 1 164 ? 2.104 -9.965 -34.161 1.00 21.19 164 GLU C N 1
ATOM 12228 C CA . GLU C 1 164 ? 0.996 -8.989 -34.154 1.00 22.27 164 GLU C CA 1
ATOM 12229 C C . GLU C 1 164 ? 1.046 -8.018 -32.993 1.00 22.71 164 GLU C C 1
ATOM 12230 O O . GLU C 1 164 ? 0.067 -7.856 -32.225 1.00 21.68 164 GLU C O 1
ATOM 12236 N N . TYR C 1 165 ? 2.220 -7.402 -32.847 1.00 22.19 165 TYR C N 1
ATOM 12237 C CA . TYR C 1 165 ? 2.440 -6.399 -31.838 1.00 22.06 165 TYR C CA 1
ATOM 12238 C C . TYR C 1 165 ? 1.302 -5.412 -31.855 1.00 22.41 165 TYR C C 1
ATOM 12239 O O . TYR C 1 165 ? 0.944 -4.831 -32.892 1.00 21.86 165 TYR C O 1
ATOM 12248 N N . GLY C 1 166 ? 0.767 -5.165 -30.687 1.00 23.61 166 GLY C N 1
ATOM 12249 C CA . GLY C 1 166 ? -0.183 -4.091 -30.553 1.00 23.50 166 GLY C CA 1
ATOM 12250 C C . GLY C 1 166 ? -1.558 -4.527 -30.960 1.00 22.36 166 GLY C C 1
ATOM 12251 O O . GLY C 1 166 ? -2.485 -3.737 -30.860 1.00 25.68 166 GLY C O 1
ATOM 12252 N N . CYS C 1 167 ? -1.715 -5.773 -31.378 1.00 21.66 167 CYS C N 1
ATOM 12253 C CA . CYS C 1 167 ? -3.063 -6.264 -31.588 1.00 22.79 167 CYS C CA 1
ATOM 12254 C C . CYS C 1 167 ? -3.994 -6.009 -30.389 1.00 23.51 167 CYS C C 1
ATOM 12255 O O . CYS C 1 167 ? -5.116 -5.548 -30.565 1.00 23.53 167 CYS C O 1
ATOM 12258 N N . HIS C 1 168 ? -3.557 -6.315 -29.175 1.00 23.09 168 HIS C N 1
ATOM 12259 C CA . HIS C 1 168 ? -4.407 -6.018 -28.018 1.00 24.96 168 HIS C CA 1
ATOM 12260 C C . HIS C 1 168 ? -3.795 -5.047 -27.041 1.00 25.48 168 HIS C C 1
ATOM 12261 O O . HIS C 1 168 ? -4.518 -4.363 -26.329 1.00 28.43 168 HIS C O 1
ATOM 12268 N N . ASN C 1 169 ? -2.465 -4.970 -27.011 1.00 24.77 169 ASN C N 1
ATOM 12269 C CA . ASN C 1 169 ? -1.732 -4.179 -26.013 1.00 24.41 169 ASN C CA 1
ATOM 12270 C C . ASN C 1 169 ? -1.247 -2.810 -26.516 1.00 24.07 169 ASN C C 1
ATOM 12271 O O . ASN C 1 169 ? -0.385 -2.187 -25.881 1.00 24.30 169 ASN C O 1
ATOM 12276 N N . TYR C 1 170 ? -1.782 -2.361 -27.649 1.00 23.10 170 TYR C N 1
ATOM 12277 C CA . TYR C 1 170 ? -1.400 -1.072 -28.214 1.00 23.26 170 TYR C CA 1
ATOM 12278 C C . TYR C 1 170 ? -1.522 0.049 -27.213 1.00 23.10 170 TYR C C 1
ATOM 12279 O O . TYR C 1 170 ? -0.588 0.825 -27.073 1.00 22.84 170 TYR C O 1
ATOM 12288 N N . PHE C 1 171 ? -2.680 0.152 -26.550 1.00 24.91 171 PHE C N 1
ATOM 12289 C CA . PHE C 1 171 ? -2.912 1.207 -25.535 1.00 25.85 171 PHE C CA 1
ATOM 12290 C C . PHE C 1 171 ? -2.700 0.741 -24.109 1.00 25.87 171 PHE C C 1
ATOM 12291 O O . PHE C 1 171 ? -3.557 0.057 -23.556 1.00 27.93 171 PHE C O 1
ATOM 12299 N N . ASP C 1 172 ? -1.599 1.170 -23.509 1.00 23.20 172 ASP C N 1
ATOM 12300 C CA . ASP C 1 172 ? -1.302 0.902 -22.129 1.00 22.18 172 ASP C CA 1
ATOM 12301 C C . ASP C 1 172 ? -1.191 2.200 -21.381 1.00 23.02 172 ASP C C 1
ATOM 12302 O O . ASP C 1 172 ? -0.616 3.164 -21.909 1.00 23.70 172 ASP C O 1
ATOM 12307 N N . TYR C 1 173 ? -1.674 2.190 -20.137 1.00 22.88 173 TYR C N 1
ATOM 12308 C CA . TYR C 1 173 ? -1.747 3.360 -19.287 1.00 24.01 173 TYR C CA 1
ATOM 12309 C C . TYR C 1 173 ? -1.041 3.138 -17.958 1.00 27.28 173 TYR C C 1
ATOM 12310 O O . TYR C 1 173 ? -1.217 3.926 -17.012 1.00 28.85 173 TYR C O 1
ATOM 12319 N N . SER C 1 174 ? -0.227 2.086 -17.889 1.00 26.97 174 SER C N 1
ATOM 12320 C CA . SER C 1 174 ? 0.524 1.764 -16.678 1.00 27.03 174 SER C CA 1
ATOM 12321 C C . SER C 1 174 ? 1.523 2.855 -16.408 1.00 28.19 174 SER C C 1
ATOM 12322 O O . SER C 1 174 ? 1.787 3.677 -17.315 1.00 29.43 174 SER C O 1
ATOM 12325 N N . ASP C 1 175 ? 2.091 2.849 -15.189 1.00 28.50 175 ASP C N 1
ATOM 12326 C CA . ASP C 1 175 ? 3.185 3.752 -14.823 1.00 28.94 175 ASP C CA 1
ATOM 12327 C C . ASP C 1 175 ? 4.392 3.626 -15.794 1.00 28.11 175 ASP C C 1
ATOM 12328 O O . ASP C 1 175 ? 5.109 4.593 -16.012 1.00 25.86 175 ASP C O 1
ATOM 12333 N N . ASP C 1 176 ? 4.632 2.441 -16.371 1.00 25.51 176 ASP C N 1
ATOM 12334 C CA . ASP C 1 176 ? 5.685 2.339 -17.361 1.00 24.17 176 ASP C CA 1
ATOM 12335 C C . ASP C 1 176 ? 5.315 3.219 -18.578 1.00 24.67 176 ASP C C 1
ATOM 12336 O O . ASP C 1 176 ? 6.165 3.920 -19.157 1.00 24.83 176 ASP C O 1
ATOM 12341 N N . ALA C 1 177 ? 4.039 3.216 -18.959 1.00 22.84 177 ALA C N 1
ATOM 12342 C CA . ALA C 1 177 ? 3.658 3.987 -20.124 1.00 23.30 177 ALA C CA 1
ATOM 12343 C C . ALA C 1 177 ? 3.746 5.483 -19.785 1.00 22.81 177 ALA C C 1
ATOM 12344 O O . ALA C 1 177 ? 4.241 6.277 -20.578 1.00 22.02 177 ALA C O 1
ATOM 12346 N N . VAL C 1 178 ? 3.285 5.850 -18.598 1.00 23.09 178 VAL C N 1
ATOM 12347 C CA . VAL C 1 178 ? 3.420 7.222 -18.097 1.00 25.00 178 VAL C CA 1
ATOM 12348 C C . VAL C 1 178 ? 4.865 7.660 -18.238 1.00 26.29 178 VAL C C 1
ATOM 12349 O O . VAL C 1 178 ? 5.169 8.659 -18.895 1.00 29.32 178 VAL C O 1
ATOM 12353 N N . GLN C 1 179 ? 5.773 6.873 -17.686 1.00 27.99 179 GLN C N 1
ATOM 12354 C CA . GLN C 1 179 ? 7.177 7.269 -17.696 1.00 31.68 179 GLN C CA 1
ATOM 12355 C C . GLN C 1 179 ? 7.804 7.337 -19.121 1.00 28.03 179 GLN C C 1
ATOM 12356 O O . GLN C 1 179 ? 8.460 8.341 -19.478 1.00 28.69 179 GLN C O 1
ATOM 12362 N N . ALA C 1 180 ? 7.526 6.326 -19.946 1.00 25.41 180 ALA C N 1
ATOM 12363 C CA . ALA C 1 180 ? 7.994 6.291 -21.351 1.00 24.59 180 ALA C CA 1
ATOM 12364 C C . ALA C 1 180 ? 7.367 7.343 -22.318 1.00 24.04 180 ALA C C 1
ATOM 12365 O O . ALA C 1 180 ? 8.016 7.808 -23.280 1.00 22.51 180 ALA C O 1
ATOM 12367 N N . PHE C 1 181 ? 6.110 7.714 -22.074 1.00 23.97 181 PHE C N 1
ATOM 12368 C CA . PHE C 1 181 ? 5.464 8.758 -22.894 1.00 22.61 181 PHE C CA 1
ATOM 12369 C C . PHE C 1 181 ? 6.171 10.118 -22.687 1.00 22.00 181 PHE C C 1
ATOM 12370 O O . PHE C 1 181 ? 6.557 10.783 -23.687 1.00 22.43 181 PHE C O 1
ATOM 12378 N N . ARG C 1 182 ? 6.390 10.496 -21.416 1.00 23.00 182 ARG C N 1
ATOM 12379 C CA . ARG C 1 182 ? 7.251 11.670 -21.068 1.00 25.28 182 ARG C CA 1
ATOM 12380 C C . ARG C 1 182 ? 8.549 11.620 -21.819 1.00 25.52 182 ARG C C 1
ATOM 12381 O O . ARG C 1 182 ? 8.913 12.595 -22.447 1.00 26.44 182 ARG C O 1
ATOM 12389 N N . GLU C 1 183 ? 9.239 10.481 -21.772 1.00 25.74 183 GLU C N 1
ATOM 12390 C CA . GLU C 1 183 ? 10.542 10.400 -22.421 1.00 29.00 183 GLU C CA 1
ATOM 12391 C C . GLU C 1 183 ? 10.437 10.603 -23.910 1.00 28.64 183 GLU C C 1
ATOM 12392 O O . GLU C 1 183 ? 11.263 11.312 -24.512 1.00 29.20 183 GLU C O 1
ATOM 12398 N N . TRP C 1 184 ? 9.414 10.000 -24.508 1.00 26.16 184 TRP C N 1
ATOM 12399 C CA . TRP C 1 184 ? 9.223 10.133 -25.936 1.00 23.70 184 TRP C CA 1
ATOM 12400 C C . TRP C 1 184 ? 8.928 11.588 -26.251 1.00 22.91 184 TRP C C 1
ATOM 12401 O O . TRP C 1 184 ? 9.409 12.130 -27.248 1.00 21.24 184 TRP C O 1
ATOM 12412 N N . CYS C 1 185 ? 8.159 12.250 -25.386 1.00 23.64 185 CYS C N 1
ATOM 12413 C CA . CYS C 1 185 ? 7.854 13.680 -25.599 1.00 26.69 185 CYS C CA 1
ATOM 12414 C C . CYS C 1 185 ? 9.110 14.560 -25.450 1.00 27.78 185 CYS C C 1
ATOM 12415 O O . CYS C 1 185 ? 9.376 15.451 -26.283 1.00 25.76 185 CYS C O 1
ATOM 12418 N N . ARG C 1 186 ? 9.906 14.270 -24.416 1.00 28.73 186 ARG C N 1
ATOM 12419 C CA . ARG C 1 186 ? 11.137 15.018 -24.164 1.00 30.87 186 ARG C CA 1
ATOM 12420 C C . ARG C 1 186 ? 12.082 14.837 -25.327 1.00 30.03 186 ARG C C 1
ATOM 12421 O O . ARG C 1 186 ? 12.736 15.771 -25.738 1.00 31.52 186 ARG C O 1
ATOM 12429 N N . ASP C 1 187 ? 12.097 13.651 -25.902 1.00 31.25 187 ASP C N 1
ATOM 12430 C CA . ASP C 1 187 ? 12.949 13.387 -27.041 1.00 35.13 187 ASP C CA 1
ATOM 12431 C C . ASP C 1 187 ? 12.370 14.007 -28.312 1.00 35.82 187 ASP C C 1
ATOM 12432 O O . ASP C 1 187 ? 13.131 14.567 -29.105 1.00 34.88 187 ASP C O 1
ATOM 12437 N N . ARG C 1 188 ? 11.049 13.929 -28.514 1.00 31.27 188 ARG C N 1
ATOM 12438 C CA . ARG C 1 188 ? 10.467 14.615 -29.684 1.00 32.09 188 ARG C CA 1
ATOM 12439 C C . ARG C 1 188 ? 10.506 16.152 -29.654 1.00 28.36 188 ARG C C 1
ATOM 12440 O O . ARG C 1 188 ? 10.639 16.781 -30.702 1.00 23.45 188 ARG C O 1
ATOM 12448 N N . TYR C 1 189 ? 10.335 16.758 -28.479 1.00 30.91 189 TYR C N 1
ATOM 12449 C CA . TYR C 1 189 ? 10.157 18.258 -28.415 1.00 32.17 189 TYR C CA 1
ATOM 12450 C C . TYR C 1 189 ? 11.300 19.057 -27.779 1.00 31.23 189 TYR C C 1
ATOM 12451 O O . TYR C 1 189 ? 11.367 20.258 -27.955 1.00 31.73 189 TYR C O 1
ATOM 12460 N N . GLY C 1 190 ? 12.179 18.386 -27.030 1.00 33.84 190 GLY C N 1
ATOM 12461 C CA . GLY C 1 190 ? 13.334 19.050 -26.366 1.00 31.77 190 GLY C CA 1
ATOM 12462 C C . GLY C 1 190 ? 12.906 19.852 -25.151 1.00 30.97 190 GLY C C 1
ATOM 12463 O O . GLY C 1 190 ? 13.245 19.524 -24.015 1.00 31.88 190 GLY C O 1
ATOM 12464 N N . THR C 1 191 ? 12.115 20.889 -25.382 1.00 28.69 191 THR C N 1
ATOM 12465 C CA . THR C 1 191 ? 11.648 21.702 -24.285 1.00 27.46 191 THR C CA 1
ATOM 12466 C C . THR C 1 191 ? 10.151 21.642 -24.120 1.00 27.81 191 THR C C 1
ATOM 12467 O O . THR C 1 191 ? 9.396 21.409 -25.084 1.00 28.43 191 THR C O 1
ATOM 12471 N N . ILE C 1 192 ? 9.715 21.912 -22.901 1.00 27.11 192 ILE C N 1
ATOM 12472 C CA . ILE C 1 192 ? 8.302 21.897 -22.592 1.00 28.99 192 ILE C CA 1
ATOM 12473 C C . ILE C 1 192 ? 7.492 22.977 -23.306 1.00 33.68 192 ILE C C 1
ATOM 12474 O O . ILE C 1 192 ? 6.301 22.800 -23.569 1.00 37.30 192 ILE C O 1
ATOM 12479 N N . ASP C 1 193 ? 8.097 24.100 -23.642 1.00 34.32 193 ASP C N 1
ATOM 12480 C CA . ASP C 1 193 ? 7.294 25.105 -24.314 1.00 37.88 193 ASP C CA 1
ATOM 12481 C C . ASP C 1 193 ? 6.842 24.622 -25.709 1.00 35.73 193 ASP C C 1
ATOM 12482 O O . ASP C 1 193 ? 5.810 25.087 -26.210 1.00 35.44 193 ASP C O 1
ATOM 12487 N N . LYS C 1 194 ? 7.619 23.718 -26.325 1.00 33.10 194 LYS C N 1
ATOM 12488 C CA . LYS C 1 194 ? 7.329 23.167 -27.670 1.00 33.50 194 LYS C CA 1
ATOM 12489 C C . LYS C 1 194 ? 6.181 22.146 -27.619 1.00 33.08 194 LYS C C 1
ATOM 12490 O O . LYS C 1 194 ? 5.412 22.005 -28.585 1.00 29.87 194 LYS C O 1
ATOM 12496 N N . VAL C 1 195 ? 6.092 21.461 -26.474 1.00 31.71 195 VAL C N 1
ATOM 12497 C CA . VAL C 1 195 ? 5.029 20.532 -26.165 1.00 32.92 195 VAL C CA 1
ATOM 12498 C C . VAL C 1 195 ? 3.751 21.352 -26.007 1.00 32.92 195 VAL C C 1
ATOM 12499 O O . VAL C 1 195 ? 2.732 20.998 -26.587 1.00 35.12 195 VAL C O 1
ATOM 12503 N N . ASN C 1 196 ? 3.820 22.455 -25.260 1.00 32.67 196 ASN C N 1
ATOM 12504 C CA . ASN C 1 196 ? 2.662 23.325 -25.045 1.00 32.24 196 ASN C CA 1
ATOM 12505 C C . ASN C 1 196 ? 2.138 23.890 -26.368 1.00 32.23 196 ASN C C 1
ATOM 12506 O O . ASN C 1 196 ? 0.917 23.986 -26.566 1.00 31.11 196 ASN C O 1
ATOM 12511 N N . ALA C 1 197 ? 3.067 24.207 -27.269 1.00 31.33 197 ALA C N 1
ATOM 12512 C CA . ALA C 1 197 ? 2.772 24.739 -28.605 1.00 34.64 197 ALA C CA 1
ATOM 12513 C C . ALA C 1 197 ? 2.126 23.693 -29.528 1.00 36.01 197 ALA C C 1
ATOM 12514 O O . ALA C 1 197 ? 1.231 24.017 -30.335 1.00 37.85 197 ALA C O 1
ATOM 12516 N N . ALA C 1 198 ? 2.621 22.465 -29.449 1.00 30.66 198 ALA C N 1
ATOM 12517 C CA . ALA C 1 198 ? 2.151 21.436 -30.349 1.00 27.76 198 ALA C CA 1
ATOM 12518 C C . ALA C 1 198 ? 0.717 21.025 -29.935 1.00 25.67 198 ALA C C 1
ATOM 12519 O O . ALA C 1 198 ? -0.078 20.716 -30.784 1.00 24.24 198 ALA C O 1
ATOM 12521 N N . TRP C 1 199 ? 0.404 21.068 -28.652 1.00 23.28 199 TRP C N 1
ATOM 12522 C CA . TRP C 1 199 ? -0.856 20.572 -28.153 1.00 24.75 199 TRP C CA 1
ATOM 12523 C C . TRP C 1 199 ? -1.874 21.583 -27.679 1.00 27.89 199 TRP C C 1
ATOM 12524 O O . TRP C 1 199 ? -2.958 21.156 -27.202 1.00 32.54 199 TRP C O 1
ATOM 12535 N N . GLY C 1 200 ? -1.565 22.885 -27.721 1.00 26.93 200 GLY C N 1
ATOM 12536 C CA . GLY C 1 200 ? -2.553 23.961 -27.404 1.00 26.25 200 GLY C CA 1
ATOM 12537 C C . GLY C 1 200 ? -3.132 23.882 -26.004 1.00 28.04 200 GLY C C 1
ATOM 12538 O O . GLY C 1 200 ? -4.317 24.193 -25.757 1.00 26.00 200 GLY C O 1
ATOM 12539 N N . THR C 1 201 ? -2.268 23.454 -25.082 1.00 31.89 201 THR C N 1
ATOM 12540 C CA . THR C 1 201 ? -2.572 23.308 -23.640 1.00 34.59 201 THR C CA 1
ATOM 12541 C C . THR C 1 201 ? -3.043 24.601 -22.913 1.00 38.21 201 THR C C 1
ATOM 12542 O O . THR C 1 201 ? -3.397 24.560 -21.719 1.00 37.23 201 THR C O 1
ATOM 12546 N N . ASN C 1 202 ? -3.045 25.738 -23.607 1.00 36.13 202 ASN C N 1
ATOM 12547 C CA . ASN C 1 202 ? -3.577 26.966 -23.013 1.00 36.98 202 ASN C CA 1
ATOM 12548 C C . ASN C 1 202 ? -5.124 26.986 -23.021 1.00 41.16 202 ASN C C 1
ATOM 12549 O O . ASN C 1 202 ? -5.789 27.863 -22.403 1.00 44.01 202 ASN C O 1
ATOM 12554 N N . PHE C 1 203 ? -5.693 26.019 -23.735 1.00 35.92 203 PHE C N 1
ATOM 12555 C CA . PHE C 1 203 ? -7.112 25.698 -23.561 1.00 35.49 203 PHE C CA 1
ATOM 12556 C C . PHE C 1 203 ? -7.394 24.922 -22.248 1.00 34.64 203 PHE C C 1
ATOM 12557 O O . PHE C 1 203 ? -6.773 23.886 -21.973 1.00 33.39 203 PHE C O 1
ATOM 12565 N N . TRP C 1 204 ? -8.333 25.440 -21.451 1.00 35.55 204 TRP C N 1
ATOM 12566 C CA . TRP C 1 204 ? -8.787 24.844 -20.174 1.00 32.53 204 TRP C CA 1
ATOM 12567 C C . TRP C 1 204 ? -7.728 24.578 -19.178 1.00 31.84 204 TRP C C 1
ATOM 12568 O O . TRP C 1 204 ? -7.760 23.526 -18.544 1.00 32.89 204 TRP C O 1
ATOM 12579 N N . SER C 1 205 ? -6.788 25.513 -19.010 1.00 34.46 205 SER C N 1
ATOM 12580 C CA . SER C 1 205 ? -5.806 25.483 -17.879 1.00 37.00 205 SER C CA 1
ATOM 12581 C C . SER C 1 205 ? -5.009 24.196 -17.915 1.00 37.60 205 SER C C 1
ATOM 12582 O O . SER C 1 205 ? -4.815 23.522 -16.876 1.00 38.06 205 SER C O 1
ATOM 12585 N N . GLN C 1 206 ? -4.580 23.828 -19.112 1.00 38.98 206 GLN C N 1
ATOM 12586 C CA . GLN C 1 206 ? -3.751 22.616 -19.241 1.00 39.24 206 GLN C CA 1
ATOM 12587 C C . GLN C 1 206 ? -2.248 22.899 -19.403 1.00 33.13 206 GLN C C 1
ATOM 12588 O O . GLN C 1 206 ? -1.453 21.941 -19.317 1.00 32.88 206 GLN C O 1
ATOM 12594 N N . ARG C 1 207 ? -1.869 24.179 -19.615 1.00 30.85 207 ARG C N 1
ATOM 12595 C CA . ARG C 1 207 ? -0.425 24.540 -19.841 1.00 33.78 207 ARG C CA 1
ATOM 12596 C C . ARG C 1 207 ? 0.540 23.841 -18.854 1.00 32.27 207 ARG C C 1
ATOM 12597 O O . ARG C 1 207 ? 0.312 23.792 -17.615 1.00 30.32 207 ARG C O 1
ATOM 12605 N N . LEU C 1 208 ? 1.562 23.209 -19.426 1.00 31.17 208 LEU C N 1
ATOM 12606 C CA . LEU C 1 208 ? 2.481 22.382 -18.631 1.00 29.07 208 LEU C CA 1
ATOM 12607 C C . LEU C 1 208 ? 3.676 23.198 -18.085 1.00 28.20 208 LEU C C 1
ATOM 12608 O O . LEU C 1 208 ? 4.288 23.992 -18.816 1.00 27.73 208 LEU C O 1
ATOM 12613 N N . ASN C 1 209 ? 3.987 23.013 -16.804 1.00 30.60 209 ASN C N 1
ATOM 12614 C CA . ASN C 1 209 ? 5.210 23.589 -16.192 1.00 33.38 209 ASN C CA 1
ATOM 12615 C C . ASN C 1 209 ? 6.499 22.802 -16.486 1.00 34.29 209 ASN C C 1
ATOM 12616 O O . ASN C 1 209 ? 7.560 23.382 -16.605 1.00 37.29 209 ASN C O 1
ATOM 12621 N N . SER C 1 210 ? 6.383 21.483 -16.602 1.00 33.61 210 SER C N 1
ATOM 12622 C CA . SER C 1 210 ? 7.500 20.618 -16.930 1.00 30.93 210 SER C CA 1
ATOM 12623 C C . SER C 1 210 ? 7.013 19.319 -17.569 1.00 30.90 210 SER C C 1
ATOM 12624 O O . SER C 1 210 ? 5.819 18.960 -17.459 1.00 34.21 210 SER C O 1
ATOM 12627 N N . PHE C 1 211 ? 7.945 18.580 -18.170 1.00 28.95 211 PHE C N 1
ATOM 12628 C CA . PHE C 1 211 ? 7.652 17.245 -18.624 1.00 25.35 211 PHE C CA 1
ATOM 12629 C C . PHE C 1 211 ? 7.074 16.375 -17.538 1.00 25.81 211 PHE C C 1
ATOM 12630 O O . PHE C 1 211 ? 6.275 15.514 -17.842 1.00 27.62 211 PHE C O 1
ATOM 12638 N N . GLU C 1 212 ? 7.408 16.598 -16.273 1.00 28.11 212 GLU C N 1
ATOM 12639 C CA . GLU C 1 212 ? 6.849 15.745 -15.213 1.00 33.02 212 GLU C CA 1
ATOM 12640 C C . GLU C 1 212 ? 5.335 15.839 -15.121 1.00 33.77 212 GLU C C 1
ATOM 12641 O O . GLU C 1 212 ? 4.706 14.979 -14.490 1.00 36.49 212 GLU C O 1
ATOM 12647 N N . GLU C 1 213 ? 4.746 16.878 -15.715 1.00 31.81 213 GLU C N 1
ATOM 12648 C CA . GLU C 1 213 ? 3.309 17.040 -15.639 1.00 30.17 213 GLU C CA 1
ATOM 12649 C C . GLU C 1 213 ? 2.614 16.304 -16.795 1.00 28.95 213 GLU C C 1
ATOM 12650 O O . GLU C 1 213 ? 1.425 16.048 -16.717 1.00 30.96 213 GLU C O 1
ATOM 12656 N N . ILE C 1 214 ? 3.356 15.954 -17.855 1.00 28.88 214 ILE C N 1
ATOM 12657 C CA . ILE C 1 214 ? 2.827 15.170 -18.997 1.00 25.37 214 ILE C CA 1
ATOM 12658 C C . ILE C 1 214 ? 2.277 13.832 -18.511 1.00 26.07 214 ILE C C 1
ATOM 12659 O O . ILE C 1 214 ? 3.021 13.036 -17.935 1.00 26.51 214 ILE C O 1
ATOM 12664 N N . LEU C 1 215 ? 0.975 13.612 -18.721 1.00 26.28 215 LEU C N 1
ATOM 12665 C CA . LEU C 1 215 ? 0.316 12.327 -18.460 1.00 26.23 215 LEU C CA 1
ATOM 12666 C C . LEU C 1 215 ? -0.250 11.776 -19.743 1.00 25.48 215 LEU C C 1
ATOM 12667 O O . LEU C 1 215 ? -0.593 12.528 -20.621 1.00 24.92 215 LEU C O 1
ATOM 12672 N N . PRO C 1 216 ? -0.383 10.448 -19.864 1.00 27.72 216 PRO C N 1
ATOM 12673 C CA . PRO C 1 216 ? -1.136 9.996 -21.051 1.00 28.44 216 PRO C CA 1
ATOM 12674 C C . PRO C 1 216 ? -2.672 10.199 -20.895 1.00 30.43 216 PRO C C 1
ATOM 12675 O O . PRO C 1 216 ? -3.141 10.428 -19.788 1.00 33.11 216 PRO C O 1
ATOM 12679 N N . PRO C 1 217 ? -3.444 10.153 -22.000 1.00 33.81 217 PRO C N 1
ATOM 12680 C CA . PRO C 1 217 ? -4.895 10.339 -21.914 1.00 32.87 217 PRO C CA 1
ATOM 12681 C C . PRO C 1 217 ? -5.686 9.201 -21.196 1.00 32.93 217 PRO C C 1
ATOM 12682 O O . PRO C 1 217 ? -6.367 8.379 -21.819 1.00 31.51 217 PRO C O 1
ATOM 12686 N N . ARG C 1 218 ? -5.581 9.186 -19.869 1.00 33.94 218 ARG C N 1
ATOM 12687 C CA . ARG C 1 218 ? -6.393 8.336 -19.020 1.00 32.61 218 ARG C CA 1
ATOM 12688 C C . ARG C 1 218 ? -7.800 8.854 -19.085 1.00 34.34 218 ARG C C 1
ATOM 12689 O O . ARG C 1 218 ? -8.070 9.895 -19.721 1.00 30.85 218 ARG C O 1
ATOM 12697 N N . TYR C 1 219 ? -8.691 8.125 -18.414 1.00 33.99 219 TYR C N 1
ATOM 12698 C CA . TYR C 1 219 ? -10.119 8.414 -18.392 1.00 34.18 219 TYR C CA 1
ATOM 12699 C C . TYR C 1 219 ? -10.418 9.876 -17.959 1.00 34.14 219 TYR C C 1
ATOM 12700 O O . TYR C 1 219 ? -9.905 10.350 -16.930 1.00 34.28 219 TYR C O 1
ATOM 12709 N N . VAL C 1 220 ? -11.198 10.592 -18.782 1.00 32.40 220 VAL C N 1
ATOM 12710 C CA . VAL C 1 220 ? -11.690 11.942 -18.455 1.00 29.92 220 VAL C CA 1
ATOM 12711 C C . VAL C 1 220 ? -13.212 11.955 -18.063 1.00 31.80 220 VAL C C 1
ATOM 12712 O O . VAL C 1 220 ? -13.866 13.022 -18.014 1.00 30.43 220 VAL C O 1
ATOM 12716 N N . GLY C 1 221 ? -13.770 10.781 -17.756 1.00 31.51 221 GLY C N 1
ATOM 12717 C CA . GLY C 1 221 ? -15.159 10.720 -17.314 1.00 33.47 221 GLY C CA 1
ATOM 12718 C C . GLY C 1 221 ? -16.153 10.304 -18.393 1.00 36.65 221 GLY C C 1
ATOM 12719 O O . GLY C 1 221 ? -17.375 10.299 -18.148 1.00 33.76 221 GLY C O 1
ATOM 12720 N N . GLY C 1 222 ? -15.631 9.960 -19.574 1.00 36.35 222 GLY C N 1
ATOM 12721 C CA . GLY C 1 222 ? -16.448 9.472 -20.697 1.00 40.85 222 GLY C CA 1
ATOM 12722 C C . GLY C 1 222 ? -17.266 10.547 -21.409 1.00 43.77 222 GLY C C 1
ATOM 12723 O O . GLY C 1 222 ? -16.818 11.691 -21.582 1.00 39.38 222 GLY C O 1
ATOM 12724 N N . GLU C 1 223 ? -18.473 10.140 -21.805 1.00 47.83 223 GLU C N 1
ATOM 12725 C CA . GLU C 1 223 ? -19.480 10.939 -22.513 1.00 46.00 223 GLU C CA 1
ATOM 12726 C C . GLU C 1 223 ? -19.626 12.427 -22.055 1.00 41.32 223 GLU C C 1
ATOM 12727 O O . GLU C 1 223 ? -19.914 12.736 -20.892 1.00 39.24 223 GLU C O 1
ATOM 12733 N N . GLY C 1 224 ? -19.440 13.354 -22.983 1.00 37.70 224 GLY C N 1
ATOM 12734 C CA . GLY C 1 224 ? -19.578 14.768 -22.654 1.00 33.14 224 GLY C CA 1
ATOM 12735 C C . GLY C 1 224 ? -18.255 15.388 -22.237 1.00 34.33 224 GLY C C 1
ATOM 12736 O O . GLY C 1 224 ? -18.189 16.605 -22.015 1.00 35.12 224 GLY C O 1
ATOM 12737 N N . ASN C 1 225 ? -17.200 14.565 -22.114 1.00 31.93 225 ASN C N 1
ATOM 12738 C CA . ASN C 1 225 ? -15.847 15.059 -21.797 1.00 29.48 225 ASN C CA 1
ATOM 12739 C C . ASN C 1 225 ? -14.902 14.736 -22.945 1.00 29.70 225 ASN C C 1
ATOM 12740 O O . ASN C 1 225 ? -14.997 13.660 -23.540 1.00 31.53 225 ASN C O 1
ATOM 12745 N N . PHE C 1 226 ? -13.964 15.645 -23.210 1.00 28.71 226 PHE C N 1
ATOM 12746 C CA . PHE C 1 226 ? -13.182 15.666 -24.466 1.00 25.95 226 PHE C CA 1
ATOM 12747 C C . PHE C 1 226 ? -11.773 15.915 -24.101 1.00 25.02 226 PHE C C 1
ATOM 12748 O O . PHE C 1 226 ? -11.445 16.952 -23.501 1.00 28.71 226 PHE C O 1
ATOM 12756 N N . THR C 1 227 ? -10.950 14.932 -24.432 1.00 22.91 227 THR C N 1
ATOM 12757 C CA . THR C 1 227 ? -9.526 14.940 -24.129 1.00 22.17 227 THR C CA 1
ATOM 12758 C C . THR C 1 227 ? -8.780 15.850 -25.102 1.00 21.35 227 THR C C 1
ATOM 12759 O O . THR C 1 227 ? -9.313 16.168 -26.167 1.00 19.86 227 THR C O 1
ATOM 12763 N N . ASN C 1 228 ? -7.578 16.304 -24.732 1.00 21.78 228 ASN C N 1
ATOM 12764 C CA . ASN C 1 228 ? -6.797 17.187 -25.598 1.00 19.17 228 ASN C CA 1
ATOM 12765 C C . ASN C 1 228 ? -6.461 16.426 -26.871 1.00 18.56 228 ASN C C 1
ATOM 12766 O O . ASN C 1 228 ? -5.830 15.381 -26.820 1.00 17.29 228 ASN C O 1
ATOM 12771 N N . PRO C 1 229 ? -6.887 16.941 -28.040 1.00 19.42 229 PRO C N 1
ATOM 12772 C CA . PRO C 1 229 ? -6.723 16.172 -29.277 1.00 19.37 229 PRO C CA 1
ATOM 12773 C C . PRO C 1 229 ? -5.293 16.113 -29.770 1.00 19.46 229 PRO C C 1
ATOM 12774 O O . PRO C 1 229 ? -4.921 15.115 -30.404 1.00 19.28 229 PRO C O 1
ATOM 12778 N N . GLY C 1 230 ? -4.479 17.137 -29.479 1.00 19.41 230 GLY C N 1
ATOM 12779 C CA . GLY C 1 230 ? -3.063 17.120 -29.925 1.00 18.56 230 GLY C CA 1
ATOM 12780 C C . GLY C 1 230 ? -2.251 16.096 -29.135 1.00 18.16 230 GLY C C 1
ATOM 12781 O O . GLY C 1 230 ? -1.407 15.423 -29.664 1.00 17.52 230 GLY C O 1
ATOM 12782 N N . ARG C 1 231 ? -2.567 15.976 -27.850 1.00 20.31 231 ARG C N 1
ATOM 12783 C CA . ARG C 1 231 ? -1.945 15.017 -26.952 1.00 21.77 231 ARG C CA 1
ATOM 12784 C C . ARG C 1 231 ? -2.309 13.598 -27.412 1.00 23.26 231 ARG C C 1
ATOM 12785 O O . ARG C 1 231 ? -1.434 12.719 -27.474 1.00 22.77 231 ARG C O 1
ATOM 12793 N N . LEU C 1 232 ? -3.590 13.384 -27.723 1.00 21.98 232 LEU C N 1
ATOM 12794 C CA . LEU C 1 232 ? -4.082 12.077 -28.116 1.00 20.51 232 LEU C CA 1
ATOM 12795 C C . LEU C 1 232 ? -3.397 11.635 -29.394 1.00 19.39 232 LEU C C 1
ATOM 12796 O O . LEU C 1 232 ? -2.970 10.503 -29.504 1.00 19.92 232 LEU C O 1
ATOM 12801 N N . LEU C 1 233 ? -3.301 12.535 -30.359 1.00 19.65 233 LEU C N 1
ATOM 12802 C CA . LEU C 1 233 ? -2.586 12.251 -31.609 1.00 21.04 233 LEU C CA 1
ATOM 12803 C C . LEU C 1 233 ? -1.160 11.702 -31.329 1.00 20.98 233 LEU C C 1
ATOM 12804 O O . LEU C 1 233 ? -0.801 10.623 -31.796 1.00 19.98 233 LEU C O 1
ATOM 12809 N N . ASP C 1 234 ? -0.371 12.463 -30.570 1.00 19.78 234 ASP C N 1
ATOM 12810 C CA . ASP C 1 234 ? 1.017 12.089 -30.262 1.00 19.64 234 ASP C CA 1
ATOM 12811 C C . ASP C 1 234 ? 1.048 10.795 -29.469 1.00 18.50 234 ASP C C 1
ATOM 12812 O O . ASP C 1 234 ? 1.905 9.954 -29.689 1.00 19.73 234 ASP C O 1
ATOM 12817 N N . PHE C 1 235 ? 0.075 10.604 -28.587 1.00 18.12 235 PHE C N 1
ATOM 12818 C CA . PHE C 1 235 ? -0.007 9.372 -27.794 1.00 17.17 235 PHE C CA 1
ATOM 12819 C C . PHE C 1 235 ? -0.154 8.124 -28.650 1.00 18.13 235 PHE C C 1
ATOM 12820 O O . PHE C 1 235 ? 0.415 7.078 -28.338 1.00 21.40 235 PHE C O 1
ATOM 12828 N N . LYS C 1 236 ? -0.953 8.212 -29.696 1.00 17.17 236 LYS C N 1
ATOM 12829 C CA . LYS C 1 236 ? -1.071 7.129 -30.647 1.00 16.97 236 LYS C CA 1
ATOM 12830 C C . LYS C 1 236 ? 0.281 6.896 -31.384 1.00 17.25 236 LYS C C 1
ATOM 12831 O O . LYS C 1 236 ? 0.735 5.766 -31.518 1.00 16.70 236 LYS C O 1
ATOM 12837 N N . HIS C 1 237 ? 0.896 7.954 -31.873 1.00 16.82 237 HIS C N 1
ATOM 12838 C CA . HIS C 1 237 ? 2.249 7.885 -32.423 1.00 20.02 237 HIS C CA 1
ATOM 12839 C C . HIS C 1 237 ? 3.173 7.204 -31.442 1.00 20.56 237 HIS C C 1
ATOM 12840 O O . HIS C 1 237 ? 3.875 6.271 -31.797 1.00 22.51 237 HIS C O 1
ATOM 12847 N N . PHE C 1 238 ? 3.144 7.634 -30.184 1.00 18.11 238 PHE C N 1
ATOM 12848 C CA . PHE C 1 238 ? 3.985 7.039 -29.172 1.00 18.18 238 PHE C CA 1
ATOM 12849 C C . PHE C 1 238 ? 3.695 5.523 -28.992 1.00 18.75 238 PHE C C 1
ATOM 12850 O O . PHE C 1 238 ? 4.632 4.715 -28.839 1.00 17.64 238 PHE C O 1
ATOM 12858 N N . CYS C 1 239 ? 2.402 5.130 -28.956 1.00 18.51 239 CYS C N 1
ATOM 12859 C CA . CYS C 1 239 ? 2.074 3.718 -28.702 1.00 17.09 239 CYS C CA 1
ATOM 12860 C C . CYS C 1 239 ? 2.658 2.822 -29.804 1.00 15.75 239 CYS C C 1
ATOM 12861 O O . CYS C 1 239 ? 3.118 1.689 -29.555 1.00 15.32 239 CYS C O 1
ATOM 12864 N N . SER C 1 240 ? 2.649 3.348 -31.012 1.00 14.76 240 SER C N 1
ATOM 12865 C CA . SER C 1 240 ? 3.260 2.654 -32.134 1.00 16.41 240 SER C CA 1
ATOM 12866 C C . SER C 1 240 ? 4.814 2.620 -32.038 1.00 15.73 240 SER C C 1
ATOM 12867 O O . SER C 1 240 ? 5.401 1.579 -32.236 1.00 15.71 240 SER C O 1
ATOM 12870 N N . ASP C 1 241 ? 5.458 3.737 -31.733 1.00 16.69 241 ASP C N 1
ATOM 12871 C CA . ASP C 1 241 ? 6.951 3.765 -31.601 1.00 18.58 241 ASP C CA 1
ATOM 12872 C C . ASP C 1 241 ? 7.453 2.891 -30.445 1.00 19.12 241 ASP C C 1
ATOM 12873 O O . ASP C 1 241 ? 8.483 2.246 -30.541 1.00 17.23 241 ASP C O 1
ATOM 12878 N N . ALA C 1 242 ? 6.693 2.898 -29.354 1.00 20.16 242 ALA C N 1
ATOM 12879 C CA . ALA C 1 242 ? 7.061 2.173 -28.175 1.00 21.39 242 ALA C CA 1
ATOM 12880 C C . ALA C 1 242 ? 7.080 0.671 -28.493 1.00 22.61 242 ALA C C 1
ATOM 12881 O O . ALA C 1 242 ? 8.011 -0.031 -28.104 1.00 25.31 242 ALA C O 1
ATOM 12883 N N . LEU C 1 243 ? 6.104 0.183 -29.257 1.00 20.99 243 LEU C N 1
ATOM 12884 C CA . LEU C 1 243 ? 6.146 -1.231 -29.654 1.00 19.12 243 LEU C CA 1
ATOM 12885 C C . LEU C 1 243 ? 7.140 -1.471 -30.764 1.00 20.65 243 LEU C C 1
ATOM 12886 O O . LEU C 1 243 ? 7.579 -2.603 -30.952 1.00 21.54 243 LEU C O 1
ATOM 12891 N N . LYS C 1 244 ? 7.452 -0.438 -31.545 1.00 19.77 244 LYS C N 1
ATOM 12892 C CA . LYS C 1 244 ? 8.333 -0.642 -32.693 1.00 20.94 244 LYS C CA 1
ATOM 12893 C C . LYS C 1 244 ? 9.698 -0.913 -32.087 1.00 22.30 244 LYS C C 1
ATOM 12894 O O . LYS C 1 244 ? 10.396 -1.812 -32.513 1.00 23.09 244 LYS C O 1
ATOM 12900 N N . GLU C 1 245 ? 10.018 -0.166 -31.045 1.00 23.68 245 GLU C N 1
ATOM 12901 C CA . GLU C 1 245 ? 11.306 -0.230 -30.411 1.00 26.82 245 GLU C CA 1
ATOM 12902 C C . GLU C 1 245 ? 11.514 -1.578 -29.739 1.00 24.91 245 GLU C C 1
ATOM 12903 O O . GLU C 1 245 ? 12.581 -2.171 -29.898 1.00 22.61 245 GLU C O 1
ATOM 12909 N N . PHE C 1 246 ? 10.489 -2.052 -29.019 1.00 24.37 246 PHE C N 1
ATOM 12910 C CA . PHE C 1 246 ? 10.478 -3.393 -28.440 1.00 23.43 246 PHE C CA 1
ATOM 12911 C C . PHE C 1 246 ? 10.811 -4.456 -29.503 1.00 23.71 246 PHE C C 1
ATOM 12912 O O . PHE C 1 246 ? 11.681 -5.319 -29.280 1.00 24.10 246 PHE C O 1
ATOM 12920 N N . PHE C 1 247 ? 10.160 -4.369 -30.658 1.00 21.71 247 PHE C N 1
ATOM 12921 C CA . PHE C 1 247 ? 10.421 -5.277 -31.754 1.00 22.44 247 PHE C CA 1
ATOM 12922 C C . PHE C 1 247 ? 11.873 -5.163 -32.156 1.00 23.04 247 PHE C C 1
ATOM 12923 O O . PHE C 1 247 ? 12.551 -6.162 -32.289 1.00 25.30 247 PHE C O 1
ATOM 12931 N N . CYS C 1 248 ? 12.342 -3.940 -32.358 1.00 23.68 248 CYS C N 1
ATOM 12932 C CA . CYS C 1 248 ? 13.717 -3.692 -32.799 1.00 24.71 248 CYS C CA 1
ATOM 12933 C C . CYS C 1 248 ? 14.710 -4.347 -31.844 1.00 25.24 248 CYS C C 1
ATOM 12934 O O . CYS C 1 248 ? 15.651 -5.001 -32.270 1.00 24.98 248 CYS C O 1
ATOM 12937 N N . ALA C 1 249 ? 14.459 -4.217 -30.545 1.00 26.45 249 ALA C N 1
ATOM 12938 C CA . ALA C 1 249 ? 15.329 -4.857 -29.554 1.00 25.96 249 ALA C CA 1
ATOM 12939 C C . ALA C 1 249 ? 15.273 -6.401 -29.690 1.00 28.59 249 ALA C C 1
ATOM 12940 O O . ALA C 1 249 ? 16.320 -7.041 -29.755 1.00 27.38 249 ALA C O 1
ATOM 12942 N N . GLU C 1 250 ? 14.068 -6.978 -29.801 1.00 30.26 250 GLU C N 1
ATOM 12943 C CA . GLU C 1 250 ? 13.920 -8.435 -29.934 1.00 30.38 250 GLU C CA 1
ATOM 12944 C C . GLU C 1 250 ? 14.679 -8.919 -31.126 1.00 31.72 250 GLU C C 1
ATOM 12945 O O . GLU C 1 250 ? 15.445 -9.916 -31.047 1.00 33.50 250 GLU C O 1
ATOM 12951 N N . ARG C 1 251 ? 14.466 -8.206 -32.221 1.00 29.13 251 ARG C N 1
ATOM 12952 C CA . ARG C 1 251 ? 15.093 -8.547 -33.454 1.00 31.33 251 ARG C CA 1
ATOM 12953 C C . ARG C 1 251 ? 16.606 -8.433 -33.426 1.00 33.54 251 ARG C C 1
ATOM 12954 O O . ARG C 1 251 ? 17.293 -9.283 -34.018 1.00 35.15 251 ARG C O 1
ATOM 12962 N N . ASP C 1 252 ? 17.121 -7.373 -32.795 1.00 32.63 252 ASP C N 1
ATOM 12963 C CA . ASP C 1 252 ? 18.587 -7.186 -32.711 1.00 31.46 252 ASP C CA 1
ATOM 12964 C C . ASP C 1 252 ? 19.284 -8.350 -32.010 1.00 31.77 252 ASP C C 1
ATOM 12965 O O . ASP C 1 252 ? 20.291 -8.855 -32.529 1.00 32.94 252 ASP C O 1
ATOM 12970 N N . VAL C 1 253 ? 18.732 -8.773 -30.866 1.00 31.03 253 VAL C N 1
ATOM 12971 C CA . VAL C 1 253 ? 19.197 -9.932 -30.095 1.00 31.13 253 VAL C CA 1
ATOM 12972 C C . VAL C 1 253 ? 19.228 -11.216 -30.946 1.00 32.76 253 VAL C C 1
ATOM 12973 O O . VAL C 1 253 ? 20.176 -11.996 -30.861 1.00 38.74 253 VAL C O 1
ATOM 12977 N N . LEU C 1 254 ? 18.247 -11.381 -31.830 1.00 33.96 254 LEU C N 1
ATOM 12978 C CA . LEU C 1 254 ? 18.197 -12.491 -32.797 1.00 30.14 254 LEU C CA 1
ATOM 12979 C C . LEU C 1 254 ? 19.189 -12.398 -33.956 1.00 32.32 254 LEU C C 1
ATOM 12980 O O . LEU C 1 254 ? 19.921 -13.358 -34.212 1.00 33.52 254 LEU C O 1
ATOM 12985 N N . SER C 1 255 ? 19.205 -11.307 -34.719 1.00 30.79 255 SER C N 1
ATOM 12986 C CA . SER C 1 255 ? 20.148 -11.313 -35.825 1.00 34.17 255 SER C CA 1
ATOM 12987 C C . SER C 1 255 ? 21.629 -11.278 -35.403 1.00 35.89 255 SER C C 1
ATOM 12988 O O . SER C 1 255 ? 22.476 -11.503 -36.251 1.00 39.18 255 SER C O 1
ATOM 12991 N N . GLU C 1 256 ? 21.917 -10.996 -34.123 1.00 37.82 256 GLU C N 1
ATOM 12992 C CA . GLU C 1 256 ? 23.283 -10.996 -33.562 1.00 40.37 256 GLU C CA 1
ATOM 12993 C C . GLU C 1 256 ? 23.820 -12.433 -33.543 1.00 38.41 256 GLU C C 1
ATOM 12994 O O . GLU C 1 256 ? 24.894 -12.721 -34.083 1.00 36.36 256 GLU C O 1
ATOM 13000 N N . VAL C 1 257 ? 23.028 -13.313 -32.936 1.00 37.42 257 VAL C N 1
ATOM 13001 C CA . VAL C 1 257 ? 23.291 -14.740 -32.838 1.00 36.16 257 VAL C CA 1
ATOM 13002 C C . VAL C 1 257 ? 23.185 -15.426 -34.210 1.00 38.43 257 VAL C C 1
ATOM 13003 O O . VAL C 1 257 ? 23.890 -16.398 -34.466 1.00 36.36 257 VAL C O 1
ATOM 13007 N N . THR C 1 258 ? 22.290 -14.934 -35.073 1.00 38.69 258 THR C N 1
ATOM 13008 C CA . THR C 1 258 ? 21.996 -15.584 -36.364 1.00 38.81 258 THR C CA 1
ATOM 13009 C C . THR C 1 258 ? 21.977 -14.580 -37.531 1.00 39.38 258 THR C C 1
ATOM 13010 O O . THR C 1 258 ? 20.936 -14.356 -38.161 1.00 36.57 258 THR C O 1
ATOM 13014 N N . PRO C 1 259 ? 23.145 -13.994 -37.836 1.00 37.48 259 PRO C N 1
ATOM 13015 C CA . PRO C 1 259 ? 23.233 -12.844 -38.742 1.00 36.53 259 PRO C CA 1
ATOM 13016 C C . PRO C 1 259 ? 22.747 -13.099 -40.154 1.00 34.14 259 PRO C C 1
ATOM 13017 O O . PRO C 1 259 ? 22.528 -12.161 -40.883 1.00 33.15 259 PRO C O 1
ATOM 13021 N N . ASN C 1 260 ? 22.581 -14.356 -40.531 1.00 36.53 260 ASN C N 1
ATOM 13022 C CA . ASN C 1 260 ? 22.192 -14.686 -41.901 1.00 39.59 260 ASN C CA 1
ATOM 13023 C C . ASN C 1 260 ? 20.732 -15.135 -42.059 1.00 40.39 260 ASN C C 1
ATOM 13024 O O . ASN C 1 260 ? 20.290 -15.428 -43.181 1.00 40.76 260 ASN C O 1
ATOM 13029 N N . ILE C 1 261 ? 19.994 -15.203 -40.949 1.00 35.67 261 ILE C N 1
ATOM 13030 C CA . ILE C 1 261 ? 18.574 -15.552 -41.004 1.00 34.17 261 ILE C CA 1
ATOM 13031 C C . ILE C 1 261 ? 17.673 -14.294 -41.069 1.00 33.72 261 ILE C C 1
ATOM 13032 O O . ILE C 1 261 ? 17.611 -13.520 -40.099 1.00 31.96 261 ILE C O 1
ATOM 13037 N N . PRO C 1 262 ? 17.008 -14.089 -42.229 1.00 32.14 262 PRO C N 1
ATOM 13038 C CA . PRO C 1 262 ? 16.174 -12.910 -42.449 1.00 34.28 262 PRO C CA 1
ATOM 13039 C C . PRO C 1 262 ? 14.970 -12.911 -41.485 1.00 33.11 262 PRO C C 1
ATOM 13040 O O . PRO C 1 262 ? 14.404 -13.978 -41.203 1.00 31.87 262 PRO C O 1
ATOM 13044 N N . LEU C 1 263 ? 14.645 -11.721 -40.968 1.00 31.01 263 LEU C N 1
ATOM 13045 C CA . LEU C 1 263 ? 13.612 -11.559 -39.956 1.00 33.16 263 LEU C CA 1
ATOM 13046 C C . LEU C 1 263 ? 12.444 -10.676 -40.387 1.00 31.69 263 LEU C C 1
ATOM 13047 O O . LEU C 1 263 ? 12.599 -9.706 -41.141 1.00 28.93 263 LEU C O 1
ATOM 13052 N N . THR C 1 264 ? 11.275 -11.027 -39.856 1.00 29.20 264 THR C N 1
ATOM 13053 C CA . THR C 1 264 ? 10.069 -10.263 -40.068 1.00 25.78 264 THR C CA 1
ATOM 13054 C C . THR C 1 264 ? 9.239 -10.264 -38.817 1.00 24.95 264 THR C C 1
ATOM 13055 O O . THR C 1 264 ? 9.513 -11.016 -37.849 1.00 24.94 264 THR C O 1
ATOM 13059 N N . THR C 1 265 ? 8.203 -9.424 -38.840 1.00 22.21 265 THR C N 1
ATOM 13060 C CA . THR C 1 265 ? 7.102 -9.553 -37.899 1.00 20.97 265 THR C CA 1
ATOM 13061 C C . THR C 1 265 ? 5.802 -9.341 -38.672 1.00 21.77 265 THR C C 1
ATOM 13062 O O . THR C 1 265 ? 5.799 -8.640 -39.666 1.00 22.78 265 THR C O 1
ATOM 13066 N N . ASN C 1 266 ? 4.745 -10.022 -38.265 1.00 20.26 266 ASN C N 1
ATOM 13067 C CA . ASN C 1 266 ? 3.470 -9.987 -38.984 1.00 18.37 266 ASN C CA 1
ATOM 13068 C C . ASN C 1 266 ? 2.610 -8.721 -38.743 1.00 18.57 266 ASN C C 1
ATOM 13069 O O . ASN C 1 266 ? 2.219 -8.387 -37.601 1.00 19.87 266 ASN C O 1
ATOM 13074 N N . PHE C 1 267 ? 2.380 -7.980 -39.818 1.00 19.24 267 PHE C N 1
ATOM 13075 C CA . PHE C 1 267 ? 1.549 -6.760 -39.765 1.00 19.23 267 PHE C CA 1
ATOM 13076 C C . PHE C 1 267 ? 0.041 -7.141 -39.815 1.00 19.87 267 PHE C C 1
ATOM 13077 O O . PHE C 1 267 ? -0.316 -8.313 -40.069 1.00 18.26 267 PHE C O 1
ATOM 13085 N N . MET C 1 268 ? -0.815 -6.148 -39.552 1.00 19.89 268 MET C N 1
ATOM 13086 C CA . MET C 1 268 ? -2.270 -6.286 -39.663 1.00 19.74 268 MET C CA 1
ATOM 13087 C C . MET C 1 268 ? -2.853 -5.280 -40.651 1.00 18.85 268 MET C C 1
ATOM 13088 O O . MET C 1 268 ? -3.814 -4.561 -40.340 1.00 18.72 268 MET C O 1
ATOM 13093 N N . VAL C 1 269 ? -2.255 -5.190 -41.831 1.00 16.73 269 VAL C N 1
ATOM 13094 C CA . VAL C 1 269 ? -2.771 -4.259 -42.816 1.00 16.41 269 VAL C CA 1
ATOM 13095 C C . VAL C 1 269 ? -4.140 -4.652 -43.395 1.00 16.56 269 VAL C C 1
ATOM 13096 O O . VAL C 1 269 ? -4.303 -5.728 -43.946 1.00 16.68 269 VAL C O 1
ATOM 13100 N N . SER C 1 270 ? -5.124 -3.758 -43.220 1.00 15.58 270 SER C N 1
ATOM 13101 C CA . SER C 1 270 ? -6.494 -3.953 -43.698 1.00 15.60 270 SER C CA 1
ATOM 13102 C C . SER C 1 270 ? -7.084 -2.546 -43.748 1.00 16.19 270 SER C C 1
ATOM 13103 O O . SER C 1 270 ? -6.479 -1.588 -43.220 1.00 15.50 270 SER C O 1
ATOM 13106 N N . ALA C 1 271 ? -8.244 -2.401 -44.387 1.00 15.23 271 ALA C N 1
ATOM 13107 C CA . ALA C 1 271 ? -8.672 -1.077 -44.748 1.00 15.00 271 ALA C CA 1
ATOM 13108 C C . ALA C 1 271 ? -8.951 -0.285 -43.475 1.00 15.31 271 ALA C C 1
ATOM 13109 O O . ALA C 1 271 ? -8.640 0.905 -43.406 1.00 13.97 271 ALA C O 1
ATOM 13111 N N . SER C 1 272 ? -9.487 -0.966 -42.459 1.00 16.13 272 SER C N 1
ATOM 13112 C CA . SER C 1 272 ? -9.842 -0.264 -41.259 1.00 18.38 272 SER C CA 1
ATOM 13113 C C . SER C 1 272 ? -8.798 -0.145 -40.138 1.00 19.02 272 SER C C 1
ATOM 13114 O O . SER C 1 272 ? -9.117 0.449 -39.129 1.00 19.86 272 SER C O 1
ATOM 13117 N N . GLN C 1 273 ? -7.563 -0.661 -40.274 1.00 21.75 273 GLN C N 1
ATOM 13118 C CA . GLN C 1 273 ? -6.711 -0.620 -39.073 1.00 22.80 273 GLN C CA 1
ATOM 13119 C C . GLN C 1 273 ? -6.216 0.765 -38.738 1.00 22.28 273 GLN C C 1
ATOM 13120 O O . GLN C 1 273 ? -6.044 1.592 -39.578 1.00 22.04 273 GLN C O 1
ATOM 13126 N N . ASN C 1 274 ? -6.043 1.034 -37.475 1.00 21.36 274 ASN C N 1
ATOM 13127 C CA . ASN C 1 274 ? -6.040 2.408 -37.064 1.00 20.68 274 ASN C CA 1
ATOM 13128 C C . ASN C 1 274 ? -5.131 2.563 -35.860 1.00 20.50 274 ASN C C 1
ATOM 13129 O O . ASN C 1 274 ? -5.149 3.601 -35.181 1.00 19.64 274 ASN C O 1
ATOM 13134 N N . THR C 1 275 ? -4.317 1.523 -35.611 1.00 19.19 275 THR C N 1
ATOM 13135 C CA . THR C 1 275 ? -3.317 1.606 -34.548 1.00 19.44 275 THR C CA 1
ATOM 13136 C C . THR C 1 275 ? -1.863 1.761 -35.096 1.00 18.86 275 THR C C 1
ATOM 13137 O O . THR C 1 275 ? -1.482 2.863 -35.453 1.00 19.03 275 THR C O 1
ATOM 13141 N N . LEU C 1 276 ? -1.083 0.695 -35.183 1.00 17.83 276 LEU C N 1
ATOM 13142 C CA . LEU C 1 276 ? 0.319 0.801 -35.613 1.00 18.49 276 LEU C CA 1
ATOM 13143 C C . LEU C 1 276 ? 0.543 1.479 -36.951 1.00 18.11 276 LEU C C 1
ATOM 13144 O O . LEU C 1 276 ? -0.266 1.386 -37.870 1.00 16.83 276 LEU C O 1
ATOM 13149 N N . ASP C 1 277 ? 1.632 2.228 -37.042 1.00 18.88 277 ASP C N 1
ATOM 13150 C CA . ASP C 1 277 ? 1.957 2.917 -38.304 1.00 18.06 277 ASP C CA 1
ATOM 13151 C C . ASP C 1 277 ? 2.802 1.943 -39.104 1.00 18.17 277 ASP C C 1
ATOM 13152 O O . ASP C 1 277 ? 4.036 1.875 -38.910 1.00 19.08 277 ASP C O 1
ATOM 13157 N N . TYR C 1 278 ? 2.160 1.170 -39.976 1.00 16.69 278 TYR C N 1
ATOM 13158 C CA . TYR C 1 278 ? 2.846 0.062 -40.572 1.00 18.02 278 TYR C CA 1
ATOM 13159 C C . TYR C 1 278 ? 3.911 0.490 -41.607 1.00 19.60 278 TYR C C 1
ATOM 13160 O O . TYR C 1 278 ? 4.889 -0.221 -41.855 1.00 17.95 278 TYR C O 1
ATOM 13169 N N . ASP C 1 279 ? 3.735 1.661 -42.190 1.00 19.24 279 ASP C N 1
ATOM 13170 C CA . ASP C 1 279 ? 4.679 2.065 -43.195 1.00 20.43 279 ASP C CA 1
ATOM 13171 C C . ASP C 1 279 ? 5.978 2.409 -42.523 1.00 22.09 279 ASP C C 1
ATOM 13172 O O . ASP C 1 279 ? 7.045 2.187 -43.072 1.00 21.77 279 ASP C O 1
ATOM 13177 N N . ASP C 1 280 ? 5.858 2.997 -41.342 1.00 21.54 280 ASP C N 1
ATOM 13178 C CA . ASP C 1 280 ? 7.005 3.353 -40.571 1.00 23.37 280 ASP C CA 1
ATOM 13179 C C . ASP C 1 280 ? 7.763 2.094 -40.071 1.00 22.94 280 ASP C C 1
ATOM 13180 O O . ASP C 1 280 ? 8.998 2.032 -40.158 1.00 24.32 280 ASP C O 1
ATOM 13185 N N . TRP C 1 281 ? 7.029 1.104 -39.570 1.00 20.99 281 TRP C N 1
ATOM 13186 C CA . TRP C 1 281 ? 7.608 -0.174 -39.119 1.00 20.43 281 TRP C CA 1
ATOM 13187 C C . TRP C 1 281 ? 8.224 -0.947 -40.226 1.00 21.08 281 TRP C C 1
ATOM 13188 O O . TRP C 1 281 ? 9.141 -1.673 -39.996 1.00 21.18 281 TRP C O 1
ATOM 13199 N N . ALA C 1 282 ? 7.698 -0.819 -41.439 1.00 21.95 282 ALA C N 1
ATOM 13200 C CA . ALA C 1 282 ? 8.264 -1.491 -42.607 1.00 25.67 282 ALA C CA 1
ATOM 13201 C C . ALA C 1 282 ? 9.762 -1.207 -42.772 1.00 25.89 282 ALA C C 1
ATOM 13202 O O . ALA C 1 282 ? 10.459 -1.951 -43.433 1.00 26.92 282 ALA C O 1
ATOM 13204 N N . HIS C 1 283 ? 10.253 -0.151 -42.150 1.00 26.30 283 HIS C N 1
ATOM 13205 C CA . HIS C 1 283 ? 11.671 0.171 -42.252 1.00 30.46 283 HIS C CA 1
ATOM 13206 C C . HIS C 1 283 ? 12.525 -0.741 -41.390 1.00 29.72 283 HIS C C 1
ATOM 13207 O O . HIS C 1 283 ? 13.754 -0.764 -41.499 1.00 29.05 283 HIS C O 1
ATOM 13214 N N . GLU C 1 284 ? 11.864 -1.539 -40.550 1.00 28.73 284 GLU C N 1
ATOM 13215 C CA . GLU C 1 284 ? 12.539 -2.278 -39.484 1.00 26.62 284 GLU C CA 1
ATOM 13216 C C . GLU C 1 284 ? 12.587 -3.807 -39.702 1.00 26.75 284 GLU C C 1
ATOM 13217 O O . GLU C 1 284 ? 13.098 -4.550 -38.856 1.00 27.26 284 GLU C O 1
ATOM 13223 N N . VAL C 1 285 ? 12.099 -4.262 -40.853 1.00 25.22 285 VAL C N 1
ATOM 13224 C CA . VAL C 1 285 ? 12.002 -5.693 -41.151 1.00 23.67 285 VAL C CA 1
ATOM 13225 C C . VAL C 1 285 ? 12.809 -5.980 -42.424 1.00 23.18 285 VAL C C 1
ATOM 13226 O O . VAL C 1 285 ? 13.004 -5.076 -43.262 1.00 18.87 285 VAL C O 1
ATOM 13230 N N . ASP C 1 286 ? 13.244 -7.229 -42.583 1.00 22.86 286 ASP C N 1
ATOM 13231 C CA . ASP C 1 286 ? 13.985 -7.601 -43.799 1.00 25.67 286 ASP C CA 1
ATOM 13232 C C . ASP C 1 286 ? 13.038 -7.827 -45.000 1.00 27.23 286 ASP C C 1
ATOM 13233 O O . ASP C 1 286 ? 13.433 -7.708 -46.164 1.00 28.18 286 ASP C O 1
ATOM 13238 N N . PHE C 1 287 ? 11.810 -8.232 -44.705 1.00 24.66 287 PHE C N 1
ATOM 13239 C CA . PHE C 1 287 ? 10.785 -8.332 -45.719 1.00 24.54 287 PHE C CA 1
ATOM 13240 C C . PHE C 1 287 ? 9.433 -8.168 -45.007 1.00 23.10 287 PHE C C 1
ATOM 13241 O O . PHE C 1 287 ? 9.268 -8.595 -43.839 1.00 23.06 287 PHE C O 1
ATOM 13249 N N . VAL C 1 288 ? 8.487 -7.569 -45.723 1.00 21.16 288 VAL C N 1
ATOM 13250 C CA . VAL C 1 288 ? 7.192 -7.203 -45.128 1.00 19.87 288 VAL C CA 1
ATOM 13251 C C . VAL C 1 288 ? 6.321 -8.435 -45.072 1.00 19.76 288 VAL C C 1
ATOM 13252 O O . VAL C 1 288 ? 6.204 -9.156 -46.038 1.00 20.03 288 VAL C O 1
ATOM 13256 N N . SER C 1 289 ? 5.702 -8.704 -43.944 1.00 21.14 289 SER C N 1
ATOM 13257 C CA . SER C 1 289 ? 4.678 -9.731 -43.958 1.00 20.68 289 SER C CA 1
ATOM 13258 C C . SER C 1 289 ? 3.326 -9.263 -43.323 1.00 22.45 289 SER C C 1
ATOM 13259 O O . SER C 1 289 ? 3.281 -8.392 -42.403 1.00 21.07 289 SER C O 1
ATOM 13262 N N . ASN C 1 290 ? 2.237 -9.862 -43.801 1.00 20.53 290 ASN C N 1
ATOM 13263 C CA . ASN C 1 290 ? 0.915 -9.400 -43.450 1.00 19.80 290 ASN C CA 1
ATOM 13264 C C . ASN C 1 290 ? -0.054 -10.498 -43.105 1.00 19.75 290 ASN C C 1
ATOM 13265 O O . ASN C 1 290 ? -0.058 -11.556 -43.747 1.00 20.37 290 ASN C O 1
ATOM 13270 N N . ASP C 1 291 ? -0.874 -10.253 -42.093 1.00 19.12 291 ASP C N 1
ATOM 13271 C CA . ASP C 1 291 ? -2.063 -11.073 -41.815 1.00 19.45 291 ASP C CA 1
ATOM 13272 C C . ASP C 1 291 ? -3.284 -10.309 -42.237 1.00 19.22 291 ASP C C 1
ATOM 13273 O O . ASP C 1 291 ? -3.432 -9.153 -41.806 1.00 20.61 291 ASP C O 1
ATOM 13278 N N . HIS C 1 292 ? -4.149 -10.935 -43.046 1.00 16.76 292 HIS C N 1
ATOM 13279 C CA . HIS C 1 292 ? -5.374 -10.292 -43.512 1.00 16.44 292 HIS C CA 1
ATOM 13280 C C . HIS C 1 292 ? -6.528 -11.258 -43.604 1.00 17.39 292 HIS C C 1
ATOM 13281 O O . HIS C 1 292 ? -6.384 -12.388 -44.112 1.00 17.55 292 HIS C O 1
ATOM 13288 N N . TYR C 1 293 ? -7.672 -10.831 -43.050 1.00 15.94 293 TYR C N 1
ATOM 13289 C CA . TYR C 1 293 ? -8.885 -11.660 -42.938 1.00 14.70 293 TYR C CA 1
ATOM 13290 C C . TYR C 1 293 ? -10.047 -11.026 -43.693 1.00 13.37 293 TYR C C 1
ATOM 13291 O O . TYR C 1 293 ? -10.218 -9.826 -43.643 1.00 12.89 293 TYR C O 1
ATOM 13300 N N . PHE C 1 294 ? -10.842 -11.820 -44.400 1.00 13.12 294 PHE C N 1
ATOM 13301 C CA . PHE C 1 294 ? -11.783 -11.227 -45.362 1.00 13.18 294 PHE C CA 1
ATOM 13302 C C . PHE C 1 294 ? -12.880 -10.385 -44.678 1.00 13.78 294 PHE C C 1
ATOM 13303 O O . PHE C 1 294 ? -13.269 -10.676 -43.550 1.00 13.50 294 PHE C O 1
ATOM 13311 N N . THR C 1 295 ? -13.299 -9.295 -45.307 1.00 14.12 295 THR C N 1
ATOM 13312 C CA . THR C 1 295 ? -14.555 -8.639 -44.900 1.00 15.00 295 THR C CA 1
ATOM 13313 C C . THR C 1 295 ? -15.760 -9.394 -45.544 1.00 14.91 295 THR C C 1
ATOM 13314 O O . THR C 1 295 ? -15.884 -9.461 -46.772 1.00 14.09 295 THR C O 1
ATOM 13318 N N . PRO C 1 296 ? -16.659 -9.956 -44.726 1.00 15.79 296 PRO C N 1
ATOM 13319 C CA . PRO C 1 296 ? -17.888 -10.575 -45.342 1.00 16.36 296 PRO C CA 1
ATOM 13320 C C . PRO C 1 296 ? -18.754 -9.626 -46.183 1.00 16.08 296 PRO C C 1
ATOM 13321 O O . PRO C 1 296 ? -18.764 -8.419 -45.953 1.00 16.89 296 PRO C O 1
ATOM 13325 N N . GLY C 1 297 ? -19.468 -10.175 -47.156 1.00 17.14 297 GLY C N 1
ATOM 13326 C CA . GLY C 1 297 ? -20.377 -9.393 -48.040 1.00 18.51 297 GLY C CA 1
ATOM 13327 C C . GLY C 1 297 ? -19.745 -8.790 -49.294 1.00 17.83 297 GLY C C 1
ATOM 13328 O O . GLY C 1 297 ? -18.683 -9.249 -49.768 1.00 16.05 297 GLY C O 1
ATOM 13329 N N . SER C 1 298 ? -20.398 -7.743 -49.785 1.00 17.54 298 SER C N 1
ATOM 13330 C CA . SER C 1 298 ? -19.960 -6.950 -50.940 1.00 18.87 298 SER C CA 1
ATOM 13331 C C . SER C 1 298 ? -18.563 -6.419 -50.867 1.00 17.77 298 SER C C 1
ATOM 13332 O O . SER C 1 298 ? -17.962 -6.135 -51.895 1.00 16.42 298 SER C O 1
ATOM 13335 N N . TRP C 1 299 ? -18.101 -6.151 -49.656 1.00 16.50 299 TRP C N 1
ATOM 13336 C CA . TRP C 1 299 ? -16.783 -5.566 -49.544 1.00 16.01 299 TRP C CA 1
ATOM 13337 C C . TRP C 1 299 ? -15.682 -6.612 -49.749 1.00 15.41 299 TRP C C 1
ATOM 13338 O O . TRP C 1 299 ? -14.517 -6.257 -49.914 1.00 14.75 299 TRP C O 1
ATOM 13349 N N . HIS C 1 300 ? -16.057 -7.887 -49.707 1.00 14.36 300 HIS C N 1
ATOM 13350 C CA . HIS C 1 300 ? -15.092 -8.987 -49.710 1.00 16.07 300 HIS C CA 1
ATOM 13351 C C . HIS C 1 300 ? -13.963 -8.787 -50.676 1.00 15.25 300 HIS C C 1
ATOM 13352 O O . HIS C 1 300 ? -12.828 -8.766 -50.266 1.00 16.33 300 HIS C O 1
ATOM 13359 N N . ILE C 1 301 ? -14.258 -8.609 -51.948 1.00 15.16 301 ILE C N 1
ATOM 13360 C CA . ILE C 1 301 ? -13.210 -8.588 -52.975 1.00 15.42 301 ILE C CA 1
ATOM 13361 C C . ILE C 1 301 ? -12.415 -7.272 -52.940 1.00 16.84 301 ILE C C 1
ATOM 13362 O O . ILE C 1 301 ? -11.189 -7.288 -52.889 1.00 16.30 301 ILE C O 1
ATOM 13367 N N . ASP C 1 302 ? -13.121 -6.139 -52.960 1.00 17.64 302 ASP C N 1
ATOM 13368 C CA . ASP C 1 302 ? -12.491 -4.844 -53.068 1.00 17.73 302 ASP C CA 1
ATOM 13369 C C . ASP C 1 302 ? -11.623 -4.537 -51.855 1.00 17.03 302 ASP C C 1
ATOM 13370 O O . ASP C 1 302 ? -10.533 -3.992 -52.009 1.00 18.29 302 ASP C O 1
ATOM 13375 N N . GLU C 1 303 ? -12.060 -4.879 -50.663 1.00 15.29 303 GLU C N 1
ATOM 13376 C CA . GLU C 1 303 ? -11.248 -4.583 -49.479 1.00 15.77 303 GLU C CA 1
ATOM 13377 C C . GLU C 1 303 ? -10.000 -5.451 -49.343 1.00 15.12 303 GLU C C 1
ATOM 13378 O O . GLU C 1 303 ? -9.031 -5.070 -48.719 1.00 15.04 303 GLU C O 1
ATOM 13384 N N . LEU C 1 304 ? -10.046 -6.661 -49.865 1.00 15.78 304 LEU C N 1
ATOM 13385 C CA . LEU C 1 304 ? -8.883 -7.522 -49.802 1.00 15.57 304 LEU C CA 1
ATOM 13386 C C . LEU C 1 304 ? -7.855 -7.022 -50.843 1.00 15.90 304 LEU C C 1
ATOM 13387 O O . LEU C 1 304 ? -6.700 -6.839 -50.528 1.00 16.59 304 LEU C O 1
ATOM 13392 N N . ALA C 1 305 ? -8.288 -6.749 -52.063 1.00 15.88 305 ALA C N 1
ATOM 13393 C CA . ALA C 1 305 ? -7.373 -6.232 -53.098 1.00 15.63 305 ALA C CA 1
ATOM 13394 C C . ALA C 1 305 ? -6.766 -4.900 -52.689 1.00 15.52 305 ALA C C 1
ATOM 13395 O O . ALA C 1 305 ? -5.576 -4.671 -52.874 1.00 15.73 305 ALA C O 1
ATOM 13397 N N . TYR C 1 306 ? -7.584 -4.008 -52.137 1.00 14.59 306 TYR C N 1
ATOM 13398 C CA . TYR C 1 306 ? -7.085 -2.762 -51.503 1.00 13.49 306 TYR C CA 1
ATOM 13399 C C . TYR C 1 306 ? -5.964 -3.031 -50.481 1.00 14.10 306 TYR C C 1
ATOM 13400 O O . TYR C 1 306 ? -4.909 -2.374 -50.509 1.00 14.59 306 TYR C O 1
ATOM 13409 N N . SER C 1 307 ? -6.209 -3.962 -49.557 1.00 13.83 307 SER C N 1
ATOM 13410 C CA . SER C 1 307 ? -5.283 -4.200 -48.480 1.00 14.29 307 SER C CA 1
ATOM 13411 C C . SER C 1 307 ? -4.037 -4.788 -49.004 1.00 14.38 307 SER C C 1
ATOM 13412 O O . SER C 1 307 ? -2.965 -4.351 -48.630 1.00 16.16 307 SER C O 1
ATOM 13415 N N . ALA C 1 308 ? -4.152 -5.739 -49.917 1.00 14.86 308 ALA C N 1
ATOM 13416 C CA . ALA C 1 308 ? -2.963 -6.375 -50.442 1.00 15.49 308 ALA C CA 1
ATOM 13417 C C . ALA C 1 308 ? -2.156 -5.314 -51.238 1.00 15.77 308 ALA C C 1
ATOM 13418 O O . ALA C 1 308 ? -0.930 -5.324 -51.217 1.00 14.88 308 ALA C O 1
ATOM 13420 N N . SER C 1 309 ? -2.868 -4.399 -51.894 1.00 15.52 309 SER C N 1
ATOM 13421 C CA . SER C 1 309 ? -2.227 -3.365 -52.683 1.00 16.69 309 SER C CA 1
ATOM 13422 C C . SER C 1 309 ? -1.420 -2.449 -51.792 1.00 17.49 309 SER C C 1
ATOM 13423 O O . SER C 1 309 ? -0.285 -2.097 -52.124 1.00 17.95 309 SER C O 1
ATOM 13426 N N . LEU C 1 310 ? -2.039 -2.027 -50.683 1.00 18.71 310 LEU C N 1
ATOM 13427 C CA . LEU C 1 310 ? -1.370 -1.255 -49.587 1.00 17.90 310 LEU C CA 1
ATOM 13428 C C . LEU C 1 310 ? -0.133 -1.983 -49.050 1.00 17.78 310 LEU C C 1
ATOM 13429 O O . LEU C 1 310 ? 0.859 -1.355 -48.778 1.00 17.69 310 LEU C O 1
ATOM 13434 N N . VAL C 1 311 ? -0.208 -3.294 -48.826 1.00 17.72 311 VAL C N 1
ATOM 13435 C CA . VAL C 1 311 ? 0.997 -3.996 -48.394 1.00 18.25 311 VAL C CA 1
ATOM 13436 C C . VAL C 1 311 ? 2.122 -3.811 -49.405 1.00 19.19 311 VAL C C 1
ATOM 13437 O O . VAL C 1 311 ? 3.259 -3.545 -49.031 1.00 19.01 311 VAL C O 1
ATOM 13441 N N . ASP C 1 312 ? 1.784 -3.925 -50.680 1.00 20.29 312 ASP C N 1
ATOM 13442 C CA . ASP C 1 312 ? 2.728 -3.679 -51.734 1.00 22.14 312 ASP C CA 1
ATOM 13443 C C . ASP C 1 312 ? 3.244 -2.275 -51.687 1.00 23.73 312 ASP C C 1
ATOM 13444 O O . ASP C 1 312 ? 4.462 -2.065 -51.793 1.00 29.34 312 ASP C O 1
ATOM 13449 N N . GLY C 1 313 ? 2.348 -1.297 -51.519 1.00 22.51 313 GLY C N 1
ATOM 13450 C CA . GLY C 1 313 ? 2.797 0.080 -51.419 1.00 19.66 313 GLY C CA 1
ATOM 13451 C C . GLY C 1 313 ? 3.735 0.306 -50.250 1.00 19.81 313 GLY C C 1
ATOM 13452 O O . GLY C 1 313 ? 4.791 0.973 -50.380 1.00 21.05 313 GLY C O 1
ATOM 13453 N N . ILE C 1 314 ? 3.348 -0.233 -49.093 1.00 17.73 314 ILE C N 1
ATOM 13454 C CA . ILE C 1 314 ? 4.163 -0.157 -47.887 1.00 17.41 314 ILE C CA 1
ATOM 13455 C C . ILE C 1 314 ? 5.521 -0.837 -48.192 1.00 18.66 314 ILE C C 1
ATOM 13456 O O . ILE C 1 314 ? 6.543 -0.431 -47.660 1.00 18.63 314 ILE C O 1
ATOM 13461 N N . SER C 1 315 ? 5.505 -1.885 -49.022 1.00 19.82 315 SER C N 1
ATOM 13462 C CA . SER C 1 315 ? 6.716 -2.674 -49.424 1.00 21.39 315 SER C CA 1
ATOM 13463 C C . SER C 1 315 ? 7.625 -2.011 -50.486 1.00 22.07 315 SER C C 1
ATOM 13464 O O . SER C 1 315 ? 8.691 -2.531 -50.860 1.00 22.35 315 SER C O 1
ATOM 13467 N N . ARG C 1 316 ? 7.124 -0.897 -51.012 1.00 22.74 316 ARG C N 1
ATOM 13468 C CA . ARG C 1 316 ? 7.714 -0.149 -52.089 1.00 22.77 316 ARG C CA 1
ATOM 13469 C C . ARG C 1 316 ? 7.879 -1.101 -53.292 1.00 25.22 316 ARG C C 1
ATOM 13470 O O . ARG C 1 316 ? 8.864 -1.001 -54.023 1.00 25.57 316 ARG C O 1
ATOM 13478 N N . LYS C 1 317 ? 6.886 -1.984 -53.512 1.00 23.48 317 LYS C N 1
ATOM 13479 C CA . LYS C 1 317 ? 6.883 -2.913 -54.631 1.00 23.37 317 LYS C CA 1
ATOM 13480 C C . LYS C 1 317 ? 7.919 -4.049 -54.552 1.00 25.64 317 LYS C C 1
ATOM 13481 O O . LYS C 1 317 ? 8.090 -4.774 -55.528 1.00 28.77 317 LYS C O 1
ATOM 13487 N N . LYS C 1 318 ? 8.571 -4.252 -53.397 1.00 22.76 318 LYS C N 1
ATOM 13488 C CA . LYS C 1 318 ? 9.323 -5.473 -53.160 1.00 21.56 318 LYS C CA 1
ATOM 13489 C C . LYS C 1 318 ? 8.390 -6.665 -52.895 1.00 18.99 318 LYS C C 1
ATOM 13490 O O . LYS C 1 318 ? 7.296 -6.479 -52.437 1.00 19.57 318 LYS C O 1
ATOM 13496 N N . PRO C 1 319 ? 8.826 -7.893 -53.166 1.00 18.77 319 PRO C N 1
ATOM 13497 C CA . PRO C 1 319 ? 7.939 -9.030 -52.822 1.00 17.58 319 PRO C CA 1
ATOM 13498 C C . PRO C 1 319 ? 7.642 -9.109 -51.346 1.00 16.79 319 PRO C C 1
ATOM 13499 O O . PRO C 1 319 ? 8.500 -8.792 -50.535 1.00 17.37 319 PRO C O 1
ATOM 13503 N N . TRP C 1 320 ? 6.434 -9.545 -50.986 1.00 16.09 320 TRP C N 1
ATOM 13504 C CA . TRP C 1 320 ? 6.017 -9.578 -49.574 1.00 15.37 320 TRP C CA 1
ATOM 13505 C C . TRP C 1 320 ? 5.384 -10.866 -49.231 1.00 15.24 320 TRP C C 1
ATOM 13506 O O . TRP C 1 320 ? 5.116 -11.668 -50.122 1.00 16.53 320 TRP C O 1
ATOM 13517 N N . PHE C 1 321 ? 5.118 -11.074 -47.946 1.00 14.88 321 PHE C N 1
ATOM 13518 C CA . PHE C 1 321 ? 4.827 -12.393 -47.448 1.00 16.30 321 PHE C CA 1
ATOM 13519 C C . PHE C 1 321 ? 3.483 -12.373 -46.724 1.00 16.80 321 PHE C C 1
ATOM 13520 O O . PHE C 1 321 ? 3.302 -11.673 -45.723 1.00 18.41 321 PHE C O 1
ATOM 13528 N N . LEU C 1 322 ? 2.504 -13.077 -47.259 1.00 16.17 322 LEU C N 1
ATOM 13529 C CA . LEU C 1 322 ? 1.207 -13.209 -46.584 1.00 14.72 322 LEU C CA 1
ATOM 13530 C C . LEU C 1 322 ? 1.356 -14.309 -45.575 1.00 14.53 322 LEU C C 1
ATOM 13531 O O . LEU C 1 322 ? 1.415 -15.482 -45.919 1.00 14.21 322 LEU C O 1
ATOM 13536 N N . MET C 1 323 ? 1.402 -13.904 -44.339 1.00 15.58 323 MET C N 1
ATOM 13537 C CA . MET C 1 323 ? 1.678 -14.777 -43.194 1.00 18.00 323 MET C CA 1
ATOM 13538 C C . MET C 1 323 ? 0.416 -15.412 -42.619 1.00 18.33 323 MET C C 1
ATOM 13539 O O . MET C 1 323 ? 0.506 -16.422 -41.986 1.00 20.35 323 MET C O 1
ATOM 13544 N N . ALA C 1 324 ? -0.752 -14.807 -42.805 1.00 17.28 324 ALA C N 1
ATOM 13545 C CA . ALA C 1 324 ? -1.990 -15.383 -42.281 1.00 17.80 324 ALA C CA 1
ATOM 13546 C C . ALA C 1 324 ? -3.213 -14.816 -42.982 1.00 18.24 324 ALA C C 1
ATOM 13547 O O . ALA C 1 324 ? -3.196 -13.680 -43.461 1.00 18.19 324 ALA C O 1
ATOM 13549 N N . GLN C 1 325 ? -4.260 -15.644 -43.002 1.00 17.55 325 GLN C N 1
ATOM 13550 C CA . GLN C 1 325 ? -5.558 -15.384 -43.619 1.00 17.71 325 GLN C CA 1
ATOM 13551 C C . GLN C 1 325 ? -6.370 -16.637 -43.245 1.00 17.78 325 GLN C C 1
ATOM 13552 O O . GLN C 1 325 ? -5.799 -17.577 -42.662 1.00 20.63 325 GLN C O 1
ATOM 13558 N N . SER C 1 326 ? -7.657 -16.689 -43.588 1.00 16.45 326 SER C N 1
ATOM 13559 C CA . SER C 1 326 ? -8.490 -17.830 -43.179 1.00 16.41 326 SER C CA 1
ATOM 13560 C C . SER C 1 326 ? -8.928 -18.678 -44.396 1.00 17.57 326 SER C C 1
ATOM 13561 O O . SER C 1 326 ? -9.232 -18.131 -45.481 1.00 19.48 326 SER C O 1
ATOM 13564 N N . THR C 1 327 ? -8.948 -20.000 -44.250 1.00 17.33 327 THR C N 1
ATOM 13565 C CA . THR C 1 327 ? -9.550 -20.857 -45.290 1.00 16.65 327 THR C CA 1
ATOM 13566 C C . THR C 1 327 ? -11.082 -20.689 -45.361 1.00 15.74 327 THR C C 1
ATOM 13567 O O . THR C 1 327 ? -11.684 -20.811 -46.413 1.00 14.22 327 THR C O 1
ATOM 13571 N N . SER C 1 328 ? -11.719 -20.399 -44.226 1.00 15.16 328 SER C N 1
ATOM 13572 C CA . SER C 1 328 ? -13.164 -20.185 -44.247 1.00 15.28 328 SER C CA 1
ATOM 13573 C C . SER C 1 328 ? -13.417 -19.177 -43.159 1.00 15.27 328 SER C C 1
ATOM 13574 O O . SER C 1 328 ? -12.762 -18.106 -43.144 1.00 16.23 328 SER C O 1
ATOM 13577 N N . ALA C 1 329 ? -14.309 -19.500 -42.238 1.00 14.50 329 ALA C N 1
ATOM 13578 C CA . ALA C 1 329 ? -14.709 -18.537 -41.202 1.00 15.07 329 ALA C CA 1
ATOM 13579 C C . ALA C 1 329 ? -13.603 -18.229 -40.226 1.00 15.74 329 ALA C C 1
ATOM 13580 O O . ALA C 1 329 ? -12.743 -19.097 -39.923 1.00 16.12 329 ALA C O 1
ATOM 13582 N N . VAL C 1 330 ? -13.595 -16.985 -39.739 1.00 16.49 330 VAL C N 1
ATOM 13583 C CA . VAL C 1 330 ? -12.797 -16.640 -38.551 1.00 16.27 330 VAL C CA 1
ATOM 13584 C C . VAL C 1 330 ? -13.662 -16.928 -37.287 1.00 17.43 330 VAL C C 1
ATOM 13585 O O . VAL C 1 330 ? -14.776 -17.479 -37.416 1.00 17.67 330 VAL C O 1
ATOM 13589 N N . ASN C 1 331 ? -13.145 -16.606 -36.087 1.00 16.85 331 ASN C N 1
ATOM 13590 C CA . ASN C 1 331 ? -13.844 -16.869 -34.816 1.00 16.68 331 ASN C CA 1
ATOM 13591 C C . ASN C 1 331 ? -14.170 -15.591 -34.043 1.00 16.69 331 ASN C C 1
ATOM 13592 O O . ASN C 1 331 ? -14.825 -15.611 -33.008 1.00 16.43 331 ASN C O 1
ATOM 13597 N N . TRP C 1 332 ? -13.682 -14.467 -34.522 1.00 16.79 332 TRP C N 1
ATOM 13598 C CA . TRP C 1 332 ? -13.705 -13.329 -33.651 1.00 17.18 332 TRP C CA 1
ATOM 13599 C C . TRP C 1 332 ? -14.683 -12.208 -33.954 1.00 17.14 332 TRP C C 1
ATOM 13600 O O . TRP C 1 332 ? -14.599 -11.186 -33.293 1.00 17.70 332 TRP C O 1
ATOM 13611 N N . ARG C 1 333 ? -15.600 -12.356 -34.937 1.00 16.89 333 ARG C N 1
ATOM 13612 C CA . ARG C 1 333 ? -16.687 -11.360 -35.153 1.00 17.34 333 ARG C CA 1
ATOM 13613 C C . ARG C 1 333 ? -17.981 -11.785 -34.439 1.00 17.07 333 ARG C C 1
ATOM 13614 O O . ARG C 1 333 ? -18.112 -12.944 -34.044 1.00 14.85 333 ARG C O 1
ATOM 13622 N N . GLU C 1 334 ? -18.969 -10.898 -34.265 1.00 18.90 334 GLU C N 1
ATOM 13623 C CA . GLU C 1 334 ? -20.194 -11.420 -33.612 1.00 20.75 334 GLU C CA 1
ATOM 13624 C C . GLU C 1 334 ? -20.942 -12.407 -34.506 1.00 19.03 334 GLU C C 1
ATOM 13625 O O . GLU C 1 334 ? -21.678 -13.256 -34.027 1.00 17.57 334 GLU C O 1
ATOM 13631 N N . ILE C 1 335 ? -20.721 -12.282 -35.811 1.00 16.83 335 ILE C N 1
ATOM 13632 C CA . ILE C 1 335 ? -21.210 -13.255 -36.775 1.00 16.50 335 ILE C CA 1
ATOM 13633 C C . ILE C 1 335 ? -20.041 -13.629 -37.704 1.00 15.01 335 ILE C C 1
ATOM 13634 O O . ILE C 1 335 ? -19.485 -12.749 -38.331 1.00 13.29 335 ILE C O 1
ATOM 13639 N N . ASN C 1 336 ? -19.670 -14.915 -37.770 1.00 14.94 336 ASN C N 1
ATOM 13640 C CA . ASN C 1 336 ? -18.463 -15.365 -38.557 1.00 14.81 336 ASN C CA 1
ATOM 13641 C C . ASN C 1 336 ? -18.854 -16.180 -39.804 1.00 14.12 336 ASN C C 1
ATOM 13642 O O . ASN C 1 336 ? -18.836 -17.400 -39.782 1.00 13.69 336 ASN C O 1
ATOM 13647 N N . PRO C 1 337 ? -19.227 -15.507 -40.898 1.00 14.86 337 PRO C N 1
ATOM 13648 C CA . PRO C 1 337 ? -19.676 -16.286 -42.078 1.00 14.44 337 PRO C CA 1
ATOM 13649 C C . PRO C 1 337 ? -18.513 -17.078 -42.684 1.00 15.22 337 PRO C C 1
ATOM 13650 O O . PRO C 1 337 ? -17.328 -16.730 -42.475 1.00 15.13 337 PRO C O 1
ATOM 13654 N N . ARG C 1 338 ? -18.862 -18.153 -43.396 1.00 14.71 338 ARG C N 1
ATOM 13655 C CA . ARG C 1 338 ? -17.897 -19.029 -43.972 1.00 14.09 338 ARG C CA 1
ATOM 13656 C C . ARG C 1 338 ? -17.622 -18.473 -45.345 1.00 14.88 338 ARG C C 1
ATOM 13657 O O . ARG C 1 338 ? -18.356 -17.598 -45.843 1.00 13.74 338 ARG C O 1
ATOM 13665 N N . LYS C 1 339 ? -16.567 -18.984 -45.972 1.00 15.19 339 LYS C N 1
ATOM 13666 C CA . LYS C 1 339 ? -16.251 -18.581 -47.329 1.00 16.14 339 LYS C CA 1
ATOM 13667 C C . LYS C 1 339 ? -17.121 -19.380 -48.301 1.00 16.07 339 LYS C C 1
ATOM 13668 O O . LYS C 1 339 ? -17.463 -20.532 -48.039 1.00 16.73 339 LYS C O 1
ATOM 13674 N N . GLU C 1 340 ? -17.526 -18.736 -49.384 1.00 16.49 340 GLU C N 1
ATOM 13675 C CA . GLU C 1 340 ? -18.278 -19.384 -50.454 1.00 18.61 340 GLU C CA 1
ATOM 13676 C C . GLU C 1 340 ? -17.322 -20.235 -51.330 1.00 18.85 340 GLU C C 1
ATOM 13677 O O . GLU C 1 340 ? -16.088 -20.086 -51.266 1.00 17.92 340 GLU C O 1
ATOM 13683 N N . PRO C 1 341 ? -17.885 -21.146 -52.140 1.00 19.17 341 PRO C N 1
ATOM 13684 C CA . PRO C 1 341 ? -17.017 -22.025 -52.925 1.00 17.50 341 PRO C CA 1
ATOM 13685 C C . PRO C 1 341 ? -16.127 -21.131 -53.791 1.00 17.93 341 PRO C C 1
ATOM 13686 O O . PRO C 1 341 ? -16.614 -20.109 -54.280 1.00 17.32 341 PRO C O 1
ATOM 13690 N N . GLY C 1 342 ? -14.833 -21.477 -53.920 1.00 17.22 342 GLY C N 1
ATOM 13691 C CA . GLY C 1 342 ? -13.879 -20.763 -54.759 1.00 16.46 342 GLY C CA 1
ATOM 13692 C C . GLY C 1 342 ? -13.152 -19.595 -54.122 1.00 17.05 342 GLY C C 1
ATOM 13693 O O . GLY C 1 342 ? -12.132 -19.123 -54.664 1.00 16.97 342 GLY C O 1
ATOM 13694 N N . GLU C 1 343 ? -13.645 -19.129 -52.968 1.00 17.09 343 GLU C N 1
ATOM 13695 C CA . GLU C 1 343 ? -13.172 -17.876 -52.389 1.00 16.93 343 GLU C CA 1
ATOM 13696 C C . GLU C 1 343 ? -11.826 -18.154 -51.738 1.00 17.17 343 GLU C C 1
ATOM 13697 O O . GLU C 1 343 ? -10.965 -17.288 -51.707 1.00 16.88 343 GLU C O 1
ATOM 13703 N N . LEU C 1 344 ? -11.671 -19.366 -51.200 1.00 17.89 344 LEU C N 1
ATOM 13704 C CA . LEU C 1 344 ? -10.346 -19.871 -50.733 1.00 19.30 344 LEU C CA 1
ATOM 13705 C C . LEU C 1 344 ? -9.208 -19.629 -51.760 1.00 18.69 344 LEU C C 1
ATOM 13706 O O . LEU C 1 344 ? -8.181 -19.040 -51.435 1.00 19.04 344 LEU C O 1
ATOM 13711 N N . ILE C 1 345 ? -9.390 -20.092 -52.982 1.00 17.48 345 ILE C N 1
ATOM 13712 C CA . ILE C 1 345 ? -8.291 -20.044 -53.951 1.00 18.29 345 ILE C CA 1
ATOM 13713 C C . ILE C 1 345 ? -8.193 -18.624 -54.519 1.00 18.08 345 ILE C C 1
ATOM 13714 O O . ILE C 1 345 ? -7.096 -18.046 -54.624 1.00 18.33 345 ILE C O 1
ATOM 13719 N N . ARG C 1 346 ? -9.362 -18.056 -54.827 1.00 18.13 346 ARG C N 1
ATOM 13720 C CA . ARG C 1 346 ? -9.437 -16.702 -55.313 1.00 17.28 346 ARG C CA 1
ATOM 13721 C C . ARG C 1 346 ? -8.776 -15.699 -54.384 1.00 16.60 346 ARG C C 1
ATOM 13722 O O . ARG C 1 346 ? -8.021 -14.849 -54.833 1.00 17.35 346 ARG C O 1
ATOM 13730 N N . ASP C 1 347 ? -9.045 -15.780 -53.097 1.00 15.19 347 ASP C N 1
ATOM 13731 C CA . ASP C 1 347 ? -8.501 -14.794 -52.183 1.00 15.12 347 ASP C CA 1
ATOM 13732 C C . ASP C 1 347 ? -6.990 -14.879 -52.135 1.00 15.49 347 ASP C C 1
ATOM 13733 O O . ASP C 1 347 ? -6.304 -13.851 -52.137 1.00 15.07 347 ASP C O 1
ATOM 13738 N N . SER C 1 348 ? -6.478 -16.104 -52.054 1.00 14.76 348 SER C N 1
ATOM 13739 C CA . SER C 1 348 ? -5.035 -16.328 -52.068 1.00 15.93 348 SER C CA 1
ATOM 13740 C C . SER C 1 348 ? -4.456 -15.829 -53.372 1.00 16.24 348 SER C C 1
ATOM 13741 O O . SER C 1 348 ? -3.403 -15.234 -53.373 1.00 17.20 348 SER C O 1
ATOM 13744 N N . MET C 1 349 ? -5.178 -15.995 -54.481 1.00 17.51 349 MET C N 1
ATOM 13745 C CA . MET C 1 349 ? -4.667 -15.518 -55.759 1.00 17.90 349 MET C CA 1
ATOM 13746 C C . MET C 1 349 ? -4.644 -13.993 -55.816 1.00 18.47 349 MET C C 1
ATOM 13747 O O . MET C 1 349 ? -3.760 -13.398 -56.464 1.00 18.79 349 MET C O 1
ATOM 13752 N N . LEU C 1 350 ? -5.580 -13.364 -55.090 1.00 17.48 350 LEU C N 1
ATOM 13753 C CA . LEU C 1 350 ? -5.648 -11.892 -54.995 1.00 17.94 350 LEU C CA 1
ATOM 13754 C C . LEU C 1 350 ? -4.447 -11.300 -54.230 1.00 17.23 350 LEU C C 1
ATOM 13755 O O . LEU C 1 350 ? -3.830 -10.318 -54.674 1.00 16.32 350 LEU C O 1
ATOM 13760 N N . HIS C 1 351 ? -4.156 -11.875 -53.077 1.00 15.97 351 HIS C N 1
ATOM 13761 C CA . HIS C 1 351 ? -2.928 -11.553 -52.365 1.00 16.57 351 HIS C CA 1
ATOM 13762 C C . HIS C 1 351 ? -1.719 -11.805 -53.237 1.00 18.08 351 HIS C C 1
ATOM 13763 O O . HIS C 1 351 ? -0.820 -10.939 -53.309 1.00 18.26 351 HIS C O 1
ATOM 13770 N N . LEU C 1 352 ? -1.674 -12.980 -53.912 1.00 18.88 352 LEU C N 1
ATOM 13771 C CA . LEU C 1 352 ? -0.507 -13.328 -54.786 1.00 17.95 352 LEU C CA 1
ATOM 13772 C C . LEU C 1 352 ? -0.439 -12.330 -55.938 1.00 18.18 352 LEU C C 1
ATOM 13773 O O . LEU C 1 352 ? 0.635 -11.804 -56.251 1.00 17.32 352 LEU C O 1
ATOM 13778 N N . ALA C 1 353 ? -1.589 -11.999 -56.531 1.00 17.07 353 ALA C N 1
ATOM 13779 C CA . ALA C 1 353 ? -1.533 -11.050 -57.642 1.00 17.03 353 ALA C CA 1
ATOM 13780 C C . ALA C 1 353 ? -0.980 -9.673 -57.185 1.00 17.31 353 ALA C C 1
ATOM 13781 O O . ALA C 1 353 ? -0.201 -9.006 -57.889 1.00 16.30 353 ALA C O 1
ATOM 13783 N N . MET C 1 354 ? -1.341 -9.277 -55.974 1.00 16.91 354 MET C N 1
ATOM 13784 C CA . MET C 1 354 ? -0.883 -7.989 -55.464 1.00 17.09 354 MET C CA 1
ATOM 13785 C C . MET C 1 354 ? 0.568 -7.962 -54.966 1.00 17.38 354 MET C C 1
ATOM 13786 O O . MET C 1 354 ? 1.009 -6.968 -54.357 1.00 17.26 354 MET C O 1
ATOM 13791 N N . GLY C 1 355 ? 1.327 -9.028 -55.247 1.00 17.29 355 GLY C N 1
ATOM 13792 C CA . GLY C 1 355 ? 2.766 -8.964 -54.992 1.00 15.74 355 GLY C CA 1
ATOM 13793 C C . GLY C 1 355 ? 3.312 -9.924 -53.981 1.00 15.72 355 GLY C C 1
ATOM 13794 O O . GLY C 1 355 ? 4.524 -9.980 -53.783 1.00 15.33 355 GLY C O 1
ATOM 13795 N N . ALA C 1 356 ? 2.456 -10.733 -53.364 1.00 16.62 356 ALA C N 1
ATOM 13796 C CA . ALA C 1 356 ? 2.971 -11.716 -52.399 1.00 17.87 356 ALA C CA 1
ATOM 13797 C C . ALA C 1 356 ? 3.742 -12.852 -53.103 1.00 19.77 356 ALA C C 1
ATOM 13798 O O . ALA C 1 356 ? 3.306 -13.338 -54.152 1.00 18.42 356 ALA C O 1
ATOM 13800 N N . ASP C 1 357 ? 4.910 -13.236 -52.554 1.00 20.58 357 ASP C N 1
ATOM 13801 C CA . ASP C 1 357 ? 5.590 -14.451 -53.040 1.00 20.91 357 ASP C CA 1
ATOM 13802 C C . ASP C 1 357 ? 5.417 -15.631 -52.088 1.00 21.76 357 ASP C C 1
ATOM 13803 O O . ASP C 1 357 ? 6.069 -16.682 -52.247 1.00 22.12 357 ASP C O 1
ATOM 13808 N N . ALA C 1 358 ? 4.487 -15.478 -51.144 1.00 19.85 358 ALA C N 1
ATOM 13809 C CA . ALA C 1 358 ? 4.288 -16.475 -50.099 1.00 20.47 358 ALA C CA 1
ATOM 13810 C C . ALA C 1 358 ? 2.886 -16.365 -49.531 1.00 20.69 358 ALA C C 1
ATOM 13811 O O . ALA C 1 358 ? 2.456 -15.262 -49.170 1.00 18.93 358 ALA C O 1
ATOM 13813 N N . ILE C 1 359 ? 2.206 -17.506 -49.424 1.00 19.03 359 ILE C N 1
ATOM 13814 C CA . ILE C 1 359 ? 0.804 -17.561 -49.062 1.00 19.41 359 ILE C CA 1
ATOM 13815 C C . ILE C 1 359 ? 0.676 -18.517 -47.886 1.00 18.89 359 ILE C C 1
ATOM 13816 O O . ILE C 1 359 ? 0.922 -19.691 -48.064 1.00 19.58 359 ILE C O 1
ATOM 13821 N N . CYS C 1 360 ? 0.297 -18.036 -46.700 1.00 18.54 360 CYS C N 1
ATOM 13822 C CA . CYS C 1 360 ? 0.083 -18.928 -45.557 1.00 19.81 360 CYS C CA 1
ATOM 13823 C C . CYS C 1 360 ? -1.223 -18.618 -44.881 1.00 20.69 360 CYS C C 1
ATOM 13824 O O . CYS C 1 360 ? -1.738 -17.503 -45.004 1.00 21.69 360 CYS C O 1
ATOM 13827 N N . TYR C 1 361 ? -1.708 -19.594 -44.109 1.00 19.92 361 TYR C N 1
ATOM 13828 C CA . TYR C 1 361 ? -2.929 -19.533 -43.379 1.00 17.90 361 TYR C CA 1
ATOM 13829 C C . TYR C 1 361 ? -2.671 -19.546 -41.911 1.00 18.92 361 TYR C C 1
ATOM 13830 O O . TYR C 1 361 ? -1.690 -20.117 -41.448 1.00 17.29 361 TYR C O 1
ATOM 13839 N N . PHE C 1 362 ? -3.579 -18.944 -41.144 1.00 19.59 362 PHE C N 1
ATOM 13840 C CA . PHE C 1 362 ? -3.735 -19.400 -39.767 1.00 20.86 362 PHE C CA 1
ATOM 13841 C C . PHE C 1 362 ? -4.941 -20.326 -39.790 1.00 21.02 362 PHE C C 1
ATOM 13842 O O . PHE C 1 362 ? -6.031 -19.899 -40.096 1.00 21.44 362 PHE C O 1
ATOM 13850 N N . GLN C 1 363 ? -4.804 -21.600 -39.466 1.00 23.62 363 GLN C N 1
ATOM 13851 C CA . GLN C 1 363 ? -3.594 -22.288 -39.034 1.00 21.78 363 GLN C CA 1
ATOM 13852 C C . GLN C 1 363 ? -3.624 -23.644 -39.749 1.00 19.36 363 GLN C C 1
ATOM 13853 O O . GLN C 1 363 ? -4.513 -23.875 -40.613 1.00 17.83 363 GLN C O 1
ATOM 13859 N N . TRP C 1 364 ? -2.683 -24.525 -39.389 1.00 17.08 364 TRP C N 1
ATOM 13860 C CA . TRP C 1 364 ? -2.510 -25.770 -40.121 1.00 17.17 364 TRP C CA 1
ATOM 13861 C C . TRP C 1 364 ? -3.710 -26.643 -39.896 1.00 17.27 364 TRP C C 1
ATOM 13862 O O . TRP C 1 364 ? -4.390 -26.983 -40.881 1.00 17.77 364 TRP C O 1
ATOM 13873 N N . ARG C 1 365 ? -3.966 -26.973 -38.615 1.00 17.52 365 ARG C N 1
ATOM 13874 C CA . ARG C 1 365 ? -4.983 -27.909 -38.140 1.00 19.89 365 ARG C CA 1
ATOM 13875 C C . ARG C 1 365 ? -5.950 -27.232 -37.138 1.00 19.44 365 ARG C C 1
ATOM 13876 O O . ARG C 1 365 ? -5.510 -26.593 -36.199 1.00 19.03 365 ARG C O 1
ATOM 13884 N N . GLN C 1 366 ? -7.247 -27.403 -37.330 1.00 18.71 366 GLN C N 1
ATOM 13885 C CA . GLN C 1 366 ? -8.248 -26.747 -36.492 1.00 20.86 366 GLN C CA 1
ATOM 13886 C C . GLN C 1 366 ? -8.125 -27.234 -35.063 1.00 21.13 366 GLN C C 1
ATOM 13887 O O . GLN C 1 366 ? -8.172 -28.445 -34.856 1.00 23.14 366 GLN C O 1
ATOM 13893 N N . SER C 1 367 ? -8.018 -26.319 -34.095 1.00 20.13 367 SER C N 1
ATOM 13894 C CA . SER C 1 367 ? -8.036 -26.710 -32.666 1.00 23.19 367 SER C CA 1
ATOM 13895 C C . SER C 1 367 ? -9.381 -27.269 -32.241 1.00 22.12 367 SER C C 1
ATOM 13896 O O . SER C 1 367 ? -10.409 -26.801 -32.729 1.00 23.06 367 SER C O 1
ATOM 13899 N N . ARG C 1 368 ? -9.381 -28.254 -31.343 1.00 22.51 368 ARG C N 1
ATOM 13900 C CA . ARG C 1 368 ? -10.605 -28.779 -30.718 1.00 23.58 368 ARG C CA 1
ATOM 13901 C C . ARG C 1 368 ? -11.046 -27.903 -29.547 1.00 24.20 368 ARG C C 1
ATOM 13902 O O . ARG C 1 368 ? -12.207 -28.012 -29.036 1.00 20.81 368 ARG C O 1
ATOM 13910 N N . SER C 1 369 ? -10.094 -27.108 -29.040 1.00 22.87 369 SER C N 1
ATOM 13911 C CA . SER C 1 369 ? -10.304 -26.414 -27.761 1.00 22.91 369 SER C CA 1
ATOM 13912 C C . SER C 1 369 ? -9.511 -25.130 -27.758 1.00 21.82 369 SER C C 1
ATOM 13913 O O . SER C 1 369 ? -8.611 -24.898 -28.637 1.00 22.62 369 SER C O 1
ATOM 13916 N N . GLY C 1 370 ? -9.835 -24.278 -26.794 1.00 18.88 370 GLY C N 1
ATOM 13917 C CA . GLY C 1 370 ? -9.225 -22.961 -26.781 1.00 19.09 370 GLY C CA 1
ATOM 13918 C C . GLY C 1 370 ? -10.110 -21.987 -27.529 1.00 21.05 370 GLY C C 1
ATOM 13919 O O . GLY C 1 370 ? -11.042 -22.387 -28.224 1.00 19.41 370 GLY C O 1
ATOM 13920 N N . ALA C 1 371 ? -9.796 -20.691 -27.395 1.00 23.07 371 ALA C N 1
ATOM 13921 C CA . ALA C 1 371 ? -10.680 -19.612 -27.892 1.00 22.79 371 ALA C CA 1
ATOM 13922 C C . ALA C 1 371 ? -10.855 -19.652 -29.395 1.00 21.59 371 ALA C C 1
ATOM 13923 O O . ALA C 1 371 ? -11.842 -19.106 -29.919 1.00 19.83 371 ALA C O 1
ATOM 13925 N N . GLU C 1 372 ? -9.904 -20.294 -30.085 1.00 21.96 372 GLU C N 1
ATOM 13926 C CA . GLU C 1 372 ? -9.891 -20.262 -31.574 1.00 22.65 372 GLU C CA 1
ATOM 13927 C C . GLU C 1 372 ? -10.366 -21.550 -32.246 1.00 20.03 372 GLU C C 1
ATOM 13928 O O . GLU C 1 372 ? -10.181 -21.768 -33.454 1.00 19.74 372 GLU C O 1
ATOM 13934 N N . LYS C 1 373 ? -11.038 -22.371 -31.457 1.00 19.39 373 LYS C N 1
ATOM 13935 C CA . LYS C 1 373 ? -11.475 -23.699 -31.925 1.00 20.36 373 LYS C CA 1
ATOM 13936 C C . LYS C 1 373 ? -12.447 -23.583 -33.093 1.00 20.04 373 LYS C C 1
ATOM 13937 O O . LYS C 1 373 ? -12.509 -24.502 -33.921 1.00 21.37 373 LYS C O 1
ATOM 13943 N N . PHE C 1 374 ? -13.196 -22.479 -33.184 1.00 18.71 374 PHE C N 1
ATOM 13944 C CA . PHE C 1 374 ? -14.158 -22.343 -34.306 1.00 18.34 374 PHE C CA 1
ATOM 13945 C C . PHE C 1 374 ? -13.574 -21.621 -35.510 1.00 18.15 374 PHE C C 1
ATOM 13946 O O . PHE C 1 374 ? -14.231 -21.445 -36.547 1.00 18.48 374 PHE C O 1
ATOM 13954 N N . HIS C 1 375 ? -12.315 -21.216 -35.383 1.00 17.86 375 HIS C N 1
ATOM 13955 C CA . HIS C 1 375 ? -11.602 -20.648 -36.483 1.00 17.27 375 HIS C CA 1
ATOM 13956 C C . HIS C 1 375 ? -11.223 -21.717 -37.479 1.00 18.30 375 HIS C C 1
ATOM 13957 O O . HIS C 1 375 ? -10.673 -22.742 -37.120 1.00 18.05 375 HIS C O 1
ATOM 13964 N N . SER C 1 376 ? -11.492 -21.489 -38.754 1.00 18.49 376 SER C N 1
ATOM 13965 C CA . SER C 1 376 ? -11.113 -22.457 -39.786 1.00 18.60 376 SER C CA 1
ATOM 13966 C C . SER C 1 376 ? -9.611 -22.684 -39.883 1.00 18.14 376 SER C C 1
ATOM 13967 O O . SER C 1 376 ? -8.823 -21.895 -39.403 1.00 19.03 376 SER C O 1
ATOM 13970 N N . ALA C 1 377 ? -9.217 -23.746 -40.555 1.00 18.39 377 ALA C N 1
ATOM 13971 C CA . ALA C 1 377 ? -7.806 -24.105 -40.707 1.00 17.00 377 ALA C CA 1
ATOM 13972 C C . ALA C 1 377 ? -7.628 -24.811 -42.062 1.00 17.37 377 ALA C C 1
ATOM 13973 O O . ALA C 1 377 ? -8.627 -24.981 -42.772 1.00 16.17 377 ALA C O 1
ATOM 13975 N N . MET C 1 378 ? -6.389 -25.207 -42.429 1.00 16.52 378 MET C N 1
ATOM 13976 C CA . MET C 1 378 ? -6.176 -25.965 -43.653 1.00 16.52 378 MET C CA 1
ATOM 13977 C C . MET C 1 378 ? -6.664 -27.394 -43.547 1.00 16.59 378 MET C C 1
ATOM 13978 O O . MET C 1 378 ? -6.990 -28.040 -44.549 1.00 16.56 378 MET C O 1
ATOM 13983 N N . LEU C 1 379 ? -6.776 -27.875 -42.327 1.00 16.63 379 LEU C N 1
ATOM 13984 C CA . LEU C 1 379 ? -7.129 -29.231 -42.066 1.00 16.92 379 LEU C CA 1
ATOM 13985 C C . LEU C 1 379 ? -8.122 -29.136 -40.950 1.00 17.52 379 LEU C C 1
ATOM 13986 O O . LEU C 1 379 ? -7.761 -29.045 -39.792 1.00 18.95 379 LEU C O 1
ATOM 13991 N N . PRO C 1 380 ? -9.397 -29.105 -41.294 1.00 18.46 380 PRO C N 1
ATOM 13992 C CA . PRO C 1 380 ? -10.521 -28.967 -40.384 1.00 17.22 380 PRO C CA 1
ATOM 13993 C C . PRO C 1 380 ? -10.652 -30.102 -39.410 1.00 18.91 380 PRO C C 1
ATOM 13994 O O . PRO C 1 380 ? -10.116 -31.194 -39.621 1.00 18.70 380 PRO C O 1
ATOM 13998 N N . LEU C 1 381 ? -11.456 -29.873 -38.371 1.00 20.77 381 LEU C N 1
ATOM 13999 C CA . LEU C 1 381 ? -11.853 -30.930 -37.455 1.00 20.00 381 LEU C CA 1
ATOM 14000 C C . LEU C 1 381 ? -12.468 -32.108 -38.226 1.00 19.70 381 LEU C C 1
ATOM 14001 O O . LEU C 1 381 ? -12.271 -33.272 -37.873 1.00 20.57 381 LEU C O 1
ATOM 14006 N N . ALA C 1 382 ? -13.226 -31.794 -39.270 1.00 18.64 382 ALA C N 1
ATOM 14007 C CA . ALA C 1 382 ? -13.855 -32.801 -40.072 1.00 18.89 382 ALA C CA 1
ATOM 14008 C C . ALA C 1 382 ? -12.829 -33.686 -40.809 1.00 20.80 382 ALA C C 1
ATOM 14009 O O . ALA C 1 382 ? -13.196 -34.743 -41.294 1.00 24.06 382 ALA C O 1
ATOM 14011 N N . GLY C 1 383 ? -11.576 -33.253 -40.939 1.00 20.53 383 GLY C N 1
ATOM 14012 C CA . GLY C 1 383 ? -10.517 -34.179 -41.409 1.00 21.75 383 GLY C CA 1
ATOM 14013 C C . GLY C 1 383 ? -10.118 -34.033 -42.862 1.00 22.57 383 GLY C C 1
ATOM 14014 O O . GLY C 1 383 ? -10.633 -33.155 -43.578 1.00 20.89 383 GLY C O 1
ATOM 14015 N N . GLU C 1 384 ? -9.213 -34.892 -43.321 1.00 24.83 384 GLU C N 1
ATOM 14016 C CA . GLU C 1 384 ? -8.801 -34.843 -44.727 1.00 26.16 384 GLU C CA 1
ATOM 14017 C C . GLU C 1 384 ? -9.953 -35.006 -45.736 1.00 26.43 384 GLU C C 1
ATOM 14018 O O . GLU C 1 384 ? -9.849 -34.530 -46.859 1.00 25.52 384 GLU C O 1
ATOM 14024 N N . HIS C 1 385 ? -11.032 -35.684 -45.353 1.00 27.97 385 HIS C N 1
ATOM 14025 C CA . HIS C 1 385 ? -12.191 -35.823 -46.245 1.00 30.30 385 HIS C CA 1
ATOM 14026 C C . HIS C 1 385 ? -13.053 -34.580 -46.054 1.00 30.53 385 HIS C C 1
ATOM 14027 O O . HIS C 1 385 ? -14.046 -34.587 -45.314 1.00 30.02 385 HIS C O 1
ATOM 14034 N N . SER C 1 386 ? -12.675 -33.468 -46.681 1.00 26.87 386 SER C N 1
ATOM 14035 C CA . SER C 1 386 ? -13.419 -32.253 -46.454 1.00 23.90 386 SER C CA 1
ATOM 14036 C C . SER C 1 386 ? -13.093 -31.369 -47.577 1.00 23.56 386 SER C C 1
ATOM 14037 O O . SER C 1 386 ? -11.972 -31.433 -48.121 1.00 26.08 386 SER C O 1
ATOM 14040 N N . GLN C 1 387 ? -14.055 -30.525 -47.913 1.00 22.23 387 GLN C N 1
ATOM 14041 C CA . GLN C 1 387 ? -13.917 -29.594 -49.036 1.00 22.43 387 GLN C CA 1
ATOM 14042 C C . GLN C 1 387 ? -12.743 -28.628 -48.811 1.00 22.34 387 GLN C C 1
ATOM 14043 O O . GLN C 1 387 ? -11.913 -28.393 -49.730 1.00 23.76 387 GLN C O 1
ATOM 14049 N N . ILE C 1 388 ? -12.645 -28.082 -47.603 1.00 18.92 388 ILE C N 1
ATOM 14050 C CA . ILE C 1 388 ? -11.538 -27.184 -47.324 1.00 19.92 388 ILE C CA 1
ATOM 14051 C C . ILE C 1 388 ? -10.158 -27.806 -47.619 1.00 20.55 388 ILE C C 1
ATOM 14052 O O . ILE C 1 388 ? -9.329 -27.174 -48.261 1.00 22.55 388 ILE C O 1
ATOM 14057 N N . TYR C 1 389 ? -9.916 -29.045 -47.184 1.00 20.85 389 TYR C N 1
ATOM 14058 C CA . TYR C 1 389 ? -8.616 -29.666 -47.449 1.00 22.00 389 TYR C CA 1
ATOM 14059 C C . TYR C 1 389 ? -8.436 -29.937 -48.926 1.00 22.01 389 TYR C C 1
ATOM 14060 O O . TYR C 1 389 ? -7.354 -29.674 -49.463 1.00 24.74 389 TYR C O 1
ATOM 14069 N N . ARG C 1 390 ? -9.485 -30.376 -49.619 1.00 20.67 390 ARG C N 1
ATOM 14070 C CA . ARG C 1 390 ? -9.352 -30.568 -51.053 1.00 21.25 390 ARG C CA 1
ATOM 14071 C C . ARG C 1 390 ? -8.979 -29.292 -51.792 1.00 21.42 390 ARG C C 1
ATOM 14072 O O . ARG C 1 390 ? -8.161 -29.335 -52.747 1.00 21.43 390 ARG C O 1
ATOM 14080 N N . ASP C 1 391 ? -9.560 -28.168 -51.351 1.00 20.03 391 ASP C N 1
ATOM 14081 C CA . ASP C 1 391 ? -9.323 -26.839 -51.990 1.00 19.72 391 ASP C CA 1
ATOM 14082 C C . ASP C 1 391 ? -7.920 -26.330 -51.711 1.00 18.91 391 ASP C C 1
ATOM 14083 O O . ASP C 1 391 ? -7.279 -25.729 -52.564 1.00 17.79 391 ASP C O 1
ATOM 14088 N N . VAL C 1 392 ? -7.450 -26.622 -50.504 1.00 19.84 392 VAL C N 1
ATOM 14089 C CA . VAL C 1 392 ? -6.062 -26.361 -50.102 1.00 20.80 392 VAL C CA 1
ATOM 14090 C C . VAL C 1 392 ? -5.078 -27.118 -51.043 1.00 22.75 392 VAL C C 1
ATOM 14091 O O . VAL C 1 392 ? -4.145 -26.523 -51.593 1.00 25.00 392 VAL C O 1
ATOM 14095 N N . CYS C 1 393 ? -5.342 -28.397 -51.289 1.00 21.78 393 CYS C N 1
ATOM 14096 C CA . CYS C 1 393 ? -4.508 -29.211 -52.170 1.00 21.99 393 CYS C CA 1
ATOM 14097 C C . CYS C 1 393 ? -4.487 -28.619 -53.575 1.00 20.45 393 CYS C C 1
ATOM 14098 O O . CYS C 1 393 ? -3.418 -28.466 -54.167 1.00 17.83 393 CYS C O 1
ATOM 14101 N N . ALA C 1 394 ? -5.657 -28.213 -54.074 1.00 19.07 394 ALA C N 1
ATOM 14102 C CA . ALA C 1 394 ? -5.687 -27.599 -55.389 1.00 17.43 394 ALA C CA 1
ATOM 14103 C C . ALA C 1 394 ? -4.849 -26.325 -55.393 1.00 17.55 394 ALA C C 1
ATOM 14104 O O . ALA C 1 394 ? -4.120 -26.025 -56.363 1.00 16.34 394 ALA C O 1
ATOM 14106 N N . LEU C 1 395 ? -4.967 -25.568 -54.313 1.00 16.91 395 LEU C N 1
ATOM 14107 C CA . LEU C 1 395 ? -4.235 -24.303 -54.215 1.00 17.12 395 LEU C CA 1
ATOM 14108 C C . LEU C 1 395 ? -2.689 -24.503 -54.216 1.00 18.13 395 LEU C C 1
ATOM 14109 O O . LEU C 1 395 ? -1.916 -23.745 -54.846 1.00 21.01 395 LEU C O 1
ATOM 14114 N N . GLY C 1 396 ? -2.235 -25.502 -53.484 1.00 18.46 396 GLY C N 1
ATOM 14115 C CA . GLY C 1 396 ? -0.806 -25.874 -53.494 1.00 17.66 396 GLY C CA 1
ATOM 14116 C C . GLY C 1 396 ? -0.293 -26.256 -54.870 1.00 16.76 396 GLY C C 1
ATOM 14117 O O . GLY C 1 396 ? 0.775 -25.797 -55.277 1.00 16.89 396 GLY C O 1
ATOM 14118 N N . ALA C 1 397 ? -1.061 -27.080 -55.587 1.00 16.97 397 ALA C N 1
ATOM 14119 C CA . ALA C 1 397 ? -0.769 -27.412 -56.981 1.00 17.79 397 ALA C CA 1
ATOM 14120 C C . ALA C 1 397 ? -0.704 -26.124 -57.775 1.00 19.33 397 ALA C C 1
ATOM 14121 O O . ALA C 1 397 ? 0.261 -25.902 -58.524 1.00 23.32 397 ALA C O 1
ATOM 14123 N N . ASP C 1 398 ? -1.698 -25.249 -57.611 1.00 19.50 398 ASP C N 1
ATOM 14124 C CA . ASP C 1 398 ? -1.689 -23.995 -58.344 1.00 20.44 398 ASP C CA 1
ATOM 14125 C C . ASP C 1 398 ? -0.447 -23.153 -58.060 1.00 19.98 398 ASP C C 1
ATOM 14126 O O . ASP C 1 398 ? 0.127 -22.544 -58.966 1.00 20.15 398 ASP C O 1
ATOM 14131 N N . LEU C 1 399 ? -0.020 -23.102 -56.805 1.00 20.47 399 LEU C N 1
ATOM 14132 C CA . LEU C 1 399 ? 1.108 -22.228 -56.479 1.00 21.81 399 LEU C CA 1
ATOM 14133 C C . LEU C 1 399 ? 2.428 -22.845 -56.966 1.00 24.44 399 LEU C C 1
ATOM 14134 O O . LEU C 1 399 ? 3.354 -22.143 -57.383 1.00 23.23 399 LEU C O 1
ATOM 14139 N N . ASP C 1 400 ? 2.480 -24.170 -56.971 1.00 26.85 400 ASP C N 1
ATOM 14140 C CA . ASP C 1 400 ? 3.563 -24.877 -57.652 1.00 27.02 400 ASP C CA 1
ATOM 14141 C C . ASP C 1 400 ? 3.593 -24.549 -59.172 1.00 26.33 400 ASP C C 1
ATOM 14142 O O . ASP C 1 400 ? 4.656 -24.266 -59.750 1.00 25.03 400 ASP C O 1
ATOM 14147 N N . THR C 1 401 ? 2.428 -24.566 -59.807 1.00 25.25 401 THR C N 1
ATOM 14148 C CA . THR C 1 401 ? 2.327 -24.245 -61.225 1.00 23.57 401 THR C CA 1
ATOM 14149 C C . THR C 1 401 ? 2.858 -22.851 -61.524 1.00 23.64 401 THR C C 1
ATOM 14150 O O . THR C 1 401 ? 3.702 -22.666 -62.424 1.00 22.89 401 THR C O 1
ATOM 14154 N N . LEU C 1 402 ? 2.392 -21.880 -60.748 1.00 22.99 402 LEU C N 1
ATOM 14155 C CA . LEU C 1 402 ? 2.914 -20.491 -60.833 1.00 23.44 402 LEU C CA 1
ATOM 14156 C C . LEU C 1 402 ? 4.417 -20.336 -60.476 1.00 23.09 402 LEU C C 1
ATOM 14157 O O . LEU C 1 402 ? 5.112 -19.468 -61.011 1.00 22.86 402 LEU C O 1
ATOM 14162 N N . SER C 1 403 ? 4.897 -21.137 -59.527 1.00 23.39 403 SER C N 1
ATOM 14163 C CA . SER C 1 403 ? 6.336 -21.252 -59.284 1.00 25.09 403 SER C CA 1
ATOM 14164 C C . SER C 1 403 ? 7.092 -21.647 -60.596 1.00 26.31 403 SER C C 1
ATOM 14165 O O . SER C 1 403 ? 7.960 -20.905 -61.079 1.00 26.78 403 SER C O 1
ATOM 14168 N N . ASP C 1 404 ? 6.687 -22.758 -61.201 1.00 25.31 404 ASP C N 1
ATOM 14169 C CA . ASP C 1 404 ? 7.264 -23.208 -62.462 1.00 27.68 404 ASP C CA 1
ATOM 14170 C C . ASP C 1 404 ? 7.095 -22.197 -63.631 1.00 28.61 404 ASP C C 1
ATOM 14171 O O . ASP C 1 404 ? 7.862 -22.223 -64.590 1.00 31.60 404 ASP C O 1
ATOM 14176 N N . ALA C 1 405 ? 6.134 -21.289 -63.541 1.00 25.37 405 ALA C N 1
ATOM 14177 C CA . ALA C 1 405 ? 5.998 -20.316 -64.593 1.00 22.85 405 ALA C CA 1
ATOM 14178 C C . ALA C 1 405 ? 6.946 -19.133 -64.407 1.00 22.57 405 ALA C C 1
ATOM 14179 O O . ALA C 1 405 ? 7.097 -18.320 -65.313 1.00 19.88 405 ALA C O 1
ATOM 14181 N N . GLY C 1 406 ? 7.630 -19.048 -63.267 1.00 21.42 406 GLY C N 1
ATOM 14182 C CA . GLY C 1 406 ? 8.555 -17.944 -63.077 1.00 23.60 406 GLY C CA 1
ATOM 14183 C C . GLY C 1 406 ? 7.964 -16.608 -62.615 1.00 24.62 406 GLY C C 1
ATOM 14184 O O . GLY C 1 406 ? 8.499 -15.545 -62.943 1.00 25.21 406 GLY C O 1
ATOM 14185 N N . ILE C 1 407 ? 6.906 -16.667 -61.803 1.00 22.94 407 ILE C N 1
ATOM 14186 C CA . ILE C 1 407 ? 6.304 -15.477 -61.175 1.00 22.60 407 ILE C CA 1
ATOM 14187 C C . ILE C 1 407 ? 7.175 -14.849 -60.080 1.00 23.32 407 ILE C C 1
ATOM 14188 O O . ILE C 1 407 ? 7.137 -13.635 -59.833 1.00 22.82 407 ILE C O 1
ATOM 14193 N N . LEU C 1 408 ? 8.014 -15.671 -59.470 1.00 24.85 408 LEU C N 1
ATOM 14194 C CA . LEU C 1 408 ? 8.740 -15.307 -58.271 1.00 24.28 408 LEU C CA 1
ATOM 14195 C C . LEU C 1 408 ? 9.547 -14.018 -58.539 1.00 25.71 408 LEU C C 1
ATOM 14196 O O . LEU C 1 408 ? 10.177 -13.875 -59.596 1.00 27.74 408 LEU C O 1
ATOM 14201 N N . ARG C 1 409 ? 9.470 -13.066 -57.603 1.00 24.62 409 ARG C N 1
ATOM 14202 C CA . ARG C 1 409 ? 10.074 -11.720 -57.705 1.00 23.79 409 ARG C CA 1
ATOM 14203 C C . ARG C 1 409 ? 9.581 -10.822 -58.832 1.00 22.77 409 ARG C C 1
ATOM 14204 O O . ARG C 1 409 ? 10.141 -9.742 -59.023 1.00 23.46 409 ARG C O 1
ATOM 14212 N N . SER C 1 410 ? 8.548 -11.219 -59.581 1.00 23.91 410 SER C N 1
ATOM 14213 C CA . SER C 1 410 ? 7.867 -10.215 -60.442 1.00 25.84 410 SER C CA 1
ATOM 14214 C C . SER C 1 410 ? 7.238 -9.159 -59.498 1.00 30.16 410 SER C C 1
ATOM 14215 O O . SER C 1 410 ? 6.832 -9.494 -58.359 1.00 28.92 410 SER C O 1
ATOM 14218 N N . LYS C 1 411 ? 7.214 -7.903 -59.962 1.00 28.89 411 LYS C N 1
ATOM 14219 C CA . LYS C 1 411 ? 6.694 -6.753 -59.198 1.00 27.21 411 LYS C CA 1
ATOM 14220 C C . LYS C 1 411 ? 5.265 -6.359 -59.598 1.00 23.29 411 LYS C C 1
ATOM 14221 O O . LYS C 1 411 ? 4.869 -6.455 -60.785 1.00 21.72 411 LYS C O 1
ATOM 14227 N N . LEU C 1 412 ? 4.487 -5.909 -58.625 1.00 20.89 412 LEU C N 1
ATOM 14228 C CA . LEU C 1 412 ? 3.157 -5.423 -58.973 1.00 19.78 412 LEU C CA 1
ATOM 14229 C C . LEU C 1 412 ? 3.327 -4.189 -59.846 1.00 19.52 412 LEU C C 1
ATOM 14230 O O . LEU C 1 412 ? 3.987 -3.238 -59.457 1.00 18.32 412 LEU C O 1
ATOM 14235 N N . SER C 1 413 ? 2.766 -4.234 -61.051 1.00 21.31 413 SER C N 1
ATOM 14236 C CA . SER C 1 413 ? 3.049 -3.190 -62.042 1.00 23.95 413 SER C CA 1
ATOM 14237 C C . SER C 1 413 ? 2.662 -1.800 -61.565 1.00 24.73 413 SER C C 1
ATOM 14238 O O . SER C 1 413 ? 1.803 -1.642 -60.676 1.00 26.68 413 SER C O 1
ATOM 14241 N N . LYS C 1 414 ? 3.288 -0.784 -62.149 1.00 26.00 414 LYS C N 1
ATOM 14242 C CA . LYS C 1 414 ? 2.973 0.591 -61.752 1.00 25.83 414 LYS C CA 1
ATOM 14243 C C . LYS C 1 414 ? 1.612 0.992 -62.286 1.00 23.37 414 LYS C C 1
ATOM 14244 O O . LYS C 1 414 ? 1.439 1.062 -63.491 1.00 23.12 414 LYS C O 1
ATOM 14250 N N . ALA C 1 415 ? 0.666 1.297 -61.390 1.00 22.91 415 ALA C N 1
ATOM 14251 C CA . ALA C 1 415 ? -0.695 1.770 -61.783 1.00 20.80 415 ALA C CA 1
ATOM 14252 C C . ALA C 1 415 ? -0.651 3.158 -62.464 1.00 20.77 415 ALA C C 1
ATOM 14253 O O . ALA C 1 415 ? 0.362 3.812 -62.451 1.00 20.88 415 ALA C O 1
ATOM 14255 N N . ARG C 1 416 ? -1.751 3.610 -63.053 1.00 22.27 416 ARG C N 1
ATOM 14256 C CA . ARG C 1 416 ? -1.858 5.014 -63.495 1.00 22.10 416 ARG C CA 1
ATOM 14257 C C . ARG C 1 416 ? -2.250 6.009 -62.380 1.00 21.81 416 ARG C C 1
ATOM 14258 O O . ARG C 1 416 ? -1.859 7.187 -62.404 1.00 22.41 416 ARG C O 1
ATOM 14266 N N . VAL C 1 417 ? -3.024 5.540 -61.402 1.00 21.05 417 VAL C N 1
ATOM 14267 C CA . VAL C 1 417 ? -3.341 6.362 -60.266 1.00 20.16 417 VAL C CA 1
ATOM 14268 C C . VAL C 1 417 ? -2.854 5.759 -58.913 1.00 19.36 417 VAL C C 1
ATOM 14269 O O . VAL C 1 417 ? -3.063 4.587 -58.627 1.00 19.68 417 VAL C O 1
ATOM 14273 N N . ALA C 1 418 ? -2.169 6.551 -58.096 1.00 17.10 418 ALA C N 1
ATOM 14274 C CA . ALA C 1 418 ? -1.937 6.183 -56.709 1.00 15.96 418 ALA C CA 1
ATOM 14275 C C . ALA C 1 418 ? -3.086 6.729 -55.814 1.00 16.14 418 ALA C C 1
ATOM 14276 O O . ALA C 1 418 ? -3.612 7.836 -56.064 1.00 16.21 418 ALA C O 1
ATOM 14278 N N . ILE C 1 419 ? -3.470 5.972 -54.786 1.00 14.85 419 ILE C N 1
ATOM 14279 C CA . ILE C 1 419 ? -4.495 6.406 -53.839 1.00 13.72 419 ILE C CA 1
ATOM 14280 C C . ILE C 1 419 ? -3.768 6.565 -52.518 1.00 14.66 419 ILE C C 1
ATOM 14281 O O . ILE C 1 419 ? -3.189 5.592 -52.007 1.00 15.70 419 ILE C O 1
ATOM 14286 N N . VAL C 1 420 ? -3.729 7.782 -51.988 1.00 14.34 420 VAL C N 1
ATOM 14287 C CA . VAL C 1 420 ? -3.016 7.998 -50.751 1.00 14.53 420 VAL C CA 1
ATOM 14288 C C . VAL C 1 420 ? -3.741 7.496 -49.470 1.00 15.78 420 VAL C C 1
ATOM 14289 O O . VAL C 1 420 ? -4.939 7.784 -49.222 1.00 14.91 420 VAL C O 1
ATOM 14293 N N . GLN C 1 421 ? -2.984 6.759 -48.656 1.00 15.99 421 GLN C N 1
ATOM 14294 C CA . GLN C 1 421 ? -3.387 6.301 -47.342 1.00 17.21 421 GLN C CA 1
ATOM 14295 C C . GLN C 1 421 ? -2.427 6.906 -46.280 1.00 18.43 421 GLN C C 1
ATOM 14296 O O . GLN C 1 421 ? -1.222 7.085 -46.524 1.00 19.47 421 GLN C O 1
ATOM 14302 N N . ASP C 1 422 ? -2.929 7.152 -45.087 1.00 18.20 422 ASP C N 1
ATOM 14303 C CA . ASP C 1 422 ? -2.159 7.896 -44.123 1.00 18.66 422 ASP C CA 1
ATOM 14304 C C . ASP C 1 422 ? -2.688 7.663 -42.742 1.00 20.01 422 ASP C C 1
ATOM 14305 O O . ASP C 1 422 ? -3.661 8.333 -42.301 1.00 21.34 422 ASP C O 1
ATOM 14310 N N . ILE C 1 423 ? -2.024 6.745 -42.047 1.00 19.51 423 ILE C N 1
ATOM 14311 C CA . ILE C 1 423 ? -2.400 6.348 -40.708 1.00 18.00 423 ILE C CA 1
ATOM 14312 C C . ILE C 1 423 ? -2.509 7.518 -39.755 1.00 17.97 423 ILE C C 1
ATOM 14313 O O . ILE C 1 423 ? -3.396 7.546 -38.870 1.00 17.82 423 ILE C O 1
ATOM 14318 N N . GLN C 1 424 ? -1.628 8.511 -39.912 1.00 18.76 424 GLN C N 1
ATOM 14319 C CA . GLN C 1 424 ? -1.652 9.681 -38.990 1.00 18.95 424 GLN C CA 1
ATOM 14320 C C . GLN C 1 424 ? -2.922 10.555 -39.139 1.00 17.36 424 GLN C C 1
ATOM 14321 O O . GLN C 1 424 ? -3.574 10.937 -38.118 1.00 15.76 424 GLN C O 1
ATOM 14327 N N . SER C 1 425 ? -3.304 10.819 -40.397 1.00 15.83 425 SER C N 1
ATOM 14328 C CA . SER C 1 425 ? -4.609 11.428 -40.690 1.00 15.30 425 SER C CA 1
ATOM 14329 C C . SER C 1 425 ? -5.719 10.556 -40.151 1.00 16.22 425 SER C C 1
ATOM 14330 O O . SER C 1 425 ? -6.674 11.061 -39.555 1.00 15.54 425 SER C O 1
ATOM 14333 N N . GLU C 1 426 ? -5.566 9.240 -40.260 1.00 16.34 426 GLU C N 1
ATOM 14334 C CA . GLU C 1 426 ? -6.619 8.418 -39.686 1.00 18.00 426 GLU C CA 1
ATOM 14335 C C . GLU C 1 426 ? -6.764 8.686 -38.169 1.00 18.59 426 GLU C C 1
ATOM 14336 O O . GLU C 1 426 ? -7.885 9.013 -37.669 1.00 19.37 426 GLU C O 1
ATOM 14342 N N . TRP C 1 427 ? -5.635 8.623 -37.464 1.00 17.12 427 TRP C N 1
ATOM 14343 C CA . TRP C 1 427 ? -5.612 8.935 -36.042 1.00 16.81 427 TRP C CA 1
ATOM 14344 C C . TRP C 1 427 ? -6.283 10.241 -35.777 1.00 16.71 427 TRP C C 1
ATOM 14345 O O . TRP C 1 427 ? -7.168 10.331 -34.936 1.00 17.68 427 TRP C O 1
ATOM 14356 N N . ALA C 1 428 ? -5.887 11.276 -36.502 1.00 16.83 428 ALA C N 1
ATOM 14357 C CA . ALA C 1 428 ? -6.425 12.618 -36.215 1.00 16.75 428 ALA C CA 1
ATOM 14358 C C . ALA C 1 428 ? -7.954 12.644 -36.338 1.00 16.11 428 ALA C C 1
ATOM 14359 O O . ALA C 1 428 ? -8.622 13.276 -35.551 1.00 18.52 428 ALA C O 1
ATOM 14361 N N . THR C 1 429 ? -8.503 11.945 -37.325 1.00 15.01 429 THR C N 1
ATOM 14362 C CA . THR C 1 429 ? -9.954 11.995 -37.600 1.00 13.90 429 THR C CA 1
ATOM 14363 C C . THR C 1 429 ? -10.756 11.242 -36.540 1.00 14.19 429 THR C C 1
ATOM 14364 O O . THR C 1 429 ? -11.985 11.307 -36.530 1.00 14.76 429 THR C O 1
ATOM 14368 N N . GLU C 1 430 ? -10.064 10.577 -35.636 1.00 14.01 430 GLU C N 1
ATOM 14369 C CA . GLU C 1 430 ? -10.718 9.818 -34.590 1.00 14.67 430 GLU C CA 1
ATOM 14370 C C . GLU C 1 430 ? -11.066 10.637 -33.401 1.00 13.97 430 GLU C C 1
ATOM 14371 O O . GLU C 1 430 ? -11.547 10.117 -32.436 1.00 14.45 430 GLU C O 1
ATOM 14377 N N . HIS C 1 431 ? -10.755 11.913 -33.372 1.00 13.79 431 HIS C N 1
ATOM 14378 C CA . HIS C 1 431 ? -11.105 12.617 -32.114 1.00 13.74 431 HIS C CA 1
ATOM 14379 C C . HIS C 1 431 ? -12.619 12.741 -31.986 1.00 13.77 431 HIS C C 1
ATOM 14380 O O . HIS C 1 431 ? -13.329 12.791 -33.010 1.00 12.28 431 HIS C O 1
ATOM 14387 N N . THR C 1 432 ? -13.126 12.836 -30.755 1.00 13.66 432 THR C N 1
ATOM 14388 C CA . THR C 1 432 ? -14.595 12.770 -30.536 1.00 14.98 432 THR C CA 1
ATOM 14389 C C . THR C 1 432 ? -15.275 14.141 -30.713 1.00 15.13 432 THR C C 1
ATOM 14390 O O . THR C 1 432 ? -16.485 14.271 -30.589 1.00 17.78 432 THR C O 1
ATOM 14394 N N . ALA C 1 433 ? -14.506 15.178 -30.960 1.00 14.41 433 ALA C N 1
ATOM 14395 C CA . ALA C 1 433 ? -15.093 16.502 -31.077 1.00 14.50 433 ALA C CA 1
ATOM 14396 C C . ALA C 1 433 ? -14.788 17.088 -32.466 1.00 14.68 433 ALA C C 1
ATOM 14397 O O . ALA C 1 433 ? -14.644 18.296 -32.618 1.00 15.63 433 ALA C O 1
ATOM 14399 N N . THR C 1 434 ? -14.690 16.227 -33.475 1.00 13.89 434 THR C N 1
ATOM 14400 C CA . THR C 1 434 ? -14.621 16.662 -34.894 1.00 14.29 434 THR C CA 1
ATOM 14401 C C . THR C 1 434 ? -16.031 17.105 -35.392 1.00 14.32 434 THR C C 1
ATOM 14402 O O . THR C 1 434 ? -16.996 17.071 -34.622 1.00 14.38 434 THR C O 1
ATOM 14406 N N . PRO C 1 435 ? -16.155 17.528 -36.666 1.00 13.84 435 PRO C N 1
ATOM 14407 C CA . PRO C 1 435 ? -17.490 17.875 -37.043 1.00 13.20 435 PRO C CA 1
ATOM 14408 C C . PRO C 1 435 ? -18.517 16.729 -36.996 1.00 13.28 435 PRO C C 1
ATOM 14409 O O . PRO C 1 435 ? -19.690 16.981 -36.894 1.00 13.59 435 PRO C O 1
ATOM 14413 N N . THR C 1 436 ? -18.084 15.491 -37.058 1.00 13.46 436 THR C N 1
ATOM 14414 C CA . THR C 1 436 ? -18.984 14.354 -36.961 1.00 14.02 436 THR C CA 1
ATOM 14415 C C . THR C 1 436 ? -18.164 13.084 -36.803 1.00 15.08 436 THR C C 1
ATOM 14416 O O . THR C 1 436 ? -17.128 12.879 -37.483 1.00 14.72 436 THR C O 1
ATOM 14420 N N . GLN C 1 437 ? -18.649 12.199 -35.949 1.00 15.05 437 GLN C N 1
ATOM 14421 C CA . GLN C 1 437 ? -18.004 10.912 -35.833 1.00 15.56 437 GLN C CA 1
ATOM 14422 C C . GLN C 1 437 ? -18.218 9.967 -37.046 1.00 15.62 437 GLN C C 1
ATOM 14423 O O . GLN C 1 437 ? -17.655 8.913 -37.067 1.00 16.83 437 GLN C O 1
ATOM 14429 N N . HIS C 1 438 ? -19.021 10.320 -38.044 1.00 15.07 438 HIS C N 1
ATOM 14430 C CA . HIS C 1 438 ? -19.252 9.399 -39.173 1.00 15.23 438 HIS C CA 1
ATOM 14431 C C . HIS C 1 438 ? -18.207 9.595 -40.269 1.00 14.07 438 HIS C C 1
ATOM 14432 O O . HIS C 1 438 ? -18.254 8.950 -41.285 1.00 13.20 438 HIS C O 1
ATOM 14439 N N . ILE C 1 439 ? -17.302 10.557 -40.091 1.00 13.68 439 ILE C N 1
ATOM 14440 C CA . ILE C 1 439 ? -16.147 10.691 -40.974 1.00 13.63 439 ILE C CA 1
ATOM 14441 C C . ILE C 1 439 ? -14.894 10.208 -40.263 1.00 14.10 439 ILE C C 1
ATOM 14442 O O . ILE C 1 439 ? -14.583 10.700 -39.186 1.00 14.79 439 ILE C O 1
ATOM 14447 N N . ARG C 1 440 ? -14.204 9.253 -40.892 1.00 14.30 440 ARG C N 1
ATOM 14448 C CA . ARG C 1 440 ? -12.840 8.791 -40.573 1.00 14.60 440 ARG C CA 1
ATOM 14449 C C . ARG C 1 440 ? -12.064 8.762 -41.903 1.00 15.06 440 ARG C C 1
ATOM 14450 O O . ARG C 1 440 ? -12.667 8.595 -42.968 1.00 13.74 440 ARG C O 1
ATOM 14458 N N . GLU C 1 441 ? -10.747 8.978 -41.869 1.00 15.19 441 GLU C N 1
ATOM 14459 C CA . GLU C 1 441 ? -9.954 8.962 -43.100 1.00 14.56 441 GLU C CA 1
ATOM 14460 C C . GLU C 1 441 ? -10.081 7.642 -43.817 1.00 14.95 441 GLU C C 1
ATOM 14461 O O . GLU C 1 441 ? -10.069 7.634 -45.016 1.00 15.74 441 GLU C O 1
ATOM 14467 N N . TRP C 1 442 ? -10.220 6.520 -43.105 1.00 14.51 442 TRP C N 1
ATOM 14468 C CA . TRP C 1 442 ? -9.879 5.216 -43.734 1.00 14.84 442 TRP C CA 1
ATOM 14469 C C . TRP C 1 442 ? -10.870 4.772 -44.792 1.00 14.84 442 TRP C C 1
ATOM 14470 O O . TRP C 1 442 ? -10.517 4.012 -45.712 1.00 14.46 442 TRP C O 1
ATOM 14481 N N . THR C 1 443 ? -12.121 5.235 -44.693 1.00 14.23 443 THR C N 1
ATOM 14482 C CA . THR C 1 443 ? -13.166 4.718 -45.607 1.00 13.81 443 THR C CA 1
ATOM 14483 C C . THR C 1 443 ? -13.015 5.322 -46.993 1.00 12.85 443 THR C C 1
ATOM 14484 O O . THR C 1 443 ? -13.371 4.683 -47.955 1.00 13.79 443 THR C O 1
ATOM 14488 N N . GLU C 1 444 ? -12.477 6.532 -47.093 1.00 12.10 444 GLU C N 1
ATOM 14489 C CA . GLU C 1 444 ? -12.381 7.244 -48.348 1.00 12.35 444 GLU C CA 1
ATOM 14490 C C . GLU C 1 444 ? -11.414 6.648 -49.398 1.00 13.13 444 GLU C C 1
ATOM 14491 O O . GLU C 1 444 ? -11.821 6.435 -50.536 1.00 14.44 444 GLU C O 1
ATOM 14497 N N . PRO C 1 445 ? -10.119 6.453 -49.072 1.00 13.25 445 PRO C N 1
ATOM 14498 C CA . PRO C 1 445 ? -9.249 5.752 -50.025 1.00 12.62 445 PRO C CA 1
ATOM 14499 C C . PRO C 1 445 ? -9.827 4.383 -50.496 1.00 13.13 445 PRO C C 1
ATOM 14500 O O . PRO C 1 445 ? -9.643 3.982 -51.674 1.00 13.01 445 PRO C O 1
ATOM 14504 N N . LEU C 1 446 ? -10.526 3.674 -49.609 1.00 12.77 446 LEU C N 1
ATOM 14505 C CA . LEU C 1 446 ? -11.132 2.392 -49.982 1.00 13.00 446 LEU C CA 1
ATOM 14506 C C . LEU C 1 446 ? -12.247 2.651 -51.013 1.00 13.03 446 LEU C C 1
ATOM 14507 O O . LEU C 1 446 ? -12.411 1.888 -52.004 1.00 12.16 446 LEU C O 1
ATOM 14512 N N . ASP C 1 447 ? -13.055 3.703 -50.741 1.00 12.21 447 ASP C N 1
ATOM 14513 C CA . ASP C 1 447 ? -14.136 4.074 -51.650 1.00 12.12 447 ASP C CA 1
ATOM 14514 C C . ASP C 1 447 ? -13.543 4.402 -53.021 1.00 12.34 447 ASP C C 1
ATOM 14515 O O . ASP C 1 447 ? -14.121 4.065 -54.046 1.00 12.66 447 ASP C O 1
ATOM 14520 N N . TRP C 1 448 ? -12.413 5.088 -53.039 1.00 13.11 448 TRP C N 1
ATOM 14521 C CA . TRP C 1 448 ? -11.748 5.450 -54.312 1.00 14.63 448 TRP C CA 1
ATOM 14522 C C . TRP C 1 448 ? -11.165 4.254 -55.044 1.00 15.05 448 TRP C C 1
ATOM 14523 O O . TRP C 1 448 ? -11.286 4.132 -56.302 1.00 14.59 448 TRP C O 1
ATOM 14534 N N . PHE C 1 449 ? -10.636 3.311 -54.266 1.00 15.30 449 PHE C N 1
ATOM 14535 C CA . PHE C 1 449 ? -10.088 2.100 -54.867 1.00 15.56 449 PHE C CA 1
ATOM 14536 C C . PHE C 1 449 ? -11.176 1.329 -55.573 1.00 15.80 449 PHE C C 1
ATOM 14537 O O . PHE C 1 449 ? -10.997 0.887 -56.740 1.00 16.39 449 PHE C O 1
ATOM 14545 N N . ALA C 1 450 ? -12.291 1.150 -54.858 1.00 14.91 450 ALA C N 1
ATOM 14546 C CA . ALA C 1 450 ? -13.402 0.385 -55.374 1.00 14.10 450 ALA C CA 1
ATOM 14547 C C . ALA C 1 450 ? -14.020 1.066 -56.579 1.00 14.46 450 ALA C C 1
ATOM 14548 O O . ALA C 1 450 ? -14.346 0.402 -57.527 1.00 15.88 450 ALA C O 1
ATOM 14550 N N . ALA C 1 451 ? -14.167 2.377 -56.560 1.00 14.68 451 ALA C N 1
ATOM 14551 C CA . ALA C 1 451 ? -14.740 3.084 -57.687 1.00 14.86 451 ALA C CA 1
ATOM 14552 C C . ALA C 1 451 ? -13.895 2.997 -58.977 1.00 15.76 451 ALA C C 1
ATOM 14553 O O . ALA C 1 451 ? -14.454 2.707 -60.029 1.00 16.25 451 ALA C O 1
ATOM 14555 N N . PHE C 1 452 ? -12.596 3.337 -58.924 1.00 15.26 452 PHE C N 1
ATOM 14556 C CA . PHE C 1 452 ? -11.740 3.178 -60.099 1.00 14.67 452 PHE C CA 1
ATOM 14557 C C . PHE C 1 452 ? -11.839 1.728 -60.604 1.00 15.35 452 PHE C C 1
ATOM 14558 O O . PHE C 1 452 ? -11.940 1.480 -61.820 1.00 14.61 452 PHE C O 1
ATOM 14566 N N . ALA C 1 453 ? -11.814 0.767 -59.681 1.00 15.14 453 ALA C N 1
ATOM 14567 C CA . ALA C 1 453 ? -12.017 -0.619 -60.083 1.00 16.02 453 ALA C CA 1
ATOM 14568 C C . ALA C 1 453 ? -13.331 -0.818 -60.861 1.00 16.98 453 ALA C C 1
ATOM 14569 O O . ALA C 1 453 ? -13.390 -1.578 -61.847 1.00 16.48 453 ALA C O 1
ATOM 14571 N N . ASN C 1 454 ? -14.385 -0.135 -60.429 1.00 18.70 454 ASN C N 1
ATOM 14572 C CA . ASN C 1 454 ? -15.666 -0.199 -61.156 1.00 19.95 454 ASN C CA 1
ATOM 14573 C C . ASN C 1 454 ? -15.586 0.377 -62.555 1.00 19.77 454 ASN C C 1
ATOM 14574 O O . ASN C 1 454 ? -16.384 0.008 -63.430 1.00 22.52 454 ASN C O 1
ATOM 14579 N N . ARG C 1 455 ? -14.646 1.297 -62.761 1.00 19.32 455 ARG C N 1
ATOM 14580 C CA . ARG C 1 455 ? -14.386 1.839 -64.089 1.00 19.42 455 ARG C CA 1
ATOM 14581 C C . ARG C 1 455 ? -13.225 1.103 -64.789 1.00 19.23 455 ARG C C 1
ATOM 14582 O O . ARG C 1 455 ? -12.700 1.578 -65.770 1.00 19.95 455 ARG C O 1
ATOM 14590 N N . GLY C 1 456 ? -12.812 -0.054 -64.265 1.00 20.48 456 GLY C N 1
ATOM 14591 C CA . GLY C 1 456 ? -11.758 -0.889 -64.900 1.00 20.86 456 GLY C CA 1
ATOM 14592 C C . GLY C 1 456 ? -10.315 -0.397 -64.721 1.00 21.24 456 GLY C C 1
ATOM 14593 O O . GLY C 1 456 ? -9.415 -0.741 -65.504 1.00 20.52 456 GLY C O 1
ATOM 14594 N N . VAL C 1 457 ? -10.114 0.457 -63.727 1.00 20.51 457 VAL C N 1
ATOM 14595 C CA . VAL C 1 457 ? -8.788 0.898 -63.362 1.00 20.92 457 VAL C CA 1
ATOM 14596 C C . VAL C 1 457 ? -8.374 0.281 -62.008 1.00 19.81 457 VAL C C 1
ATOM 14597 O O . VAL C 1 457 ? -9.123 0.367 -61.034 1.00 18.52 457 VAL C O 1
ATOM 14601 N N . THR C 1 458 ? -7.192 -0.345 -61.966 1.00 18.91 458 THR C N 1
ATOM 14602 C CA . THR C 1 458 ? -6.625 -0.902 -60.756 1.00 18.62 458 THR C CA 1
ATOM 14603 C C . THR C 1 458 ? -5.649 0.120 -60.249 1.00 19.98 458 THR C C 1
ATOM 14604 O O . THR C 1 458 ? -4.576 0.312 -60.828 1.00 25.13 458 THR C O 1
ATOM 14608 N N . ALA C 1 459 ? -6.003 0.804 -59.176 1.00 19.21 459 ALA C N 1
ATOM 14609 C CA . ALA C 1 459 ? -5.119 1.802 -58.615 1.00 16.31 459 ALA C CA 1
ATOM 14610 C C . ALA C 1 459 ? -4.142 1.116 -57.709 1.00 15.98 45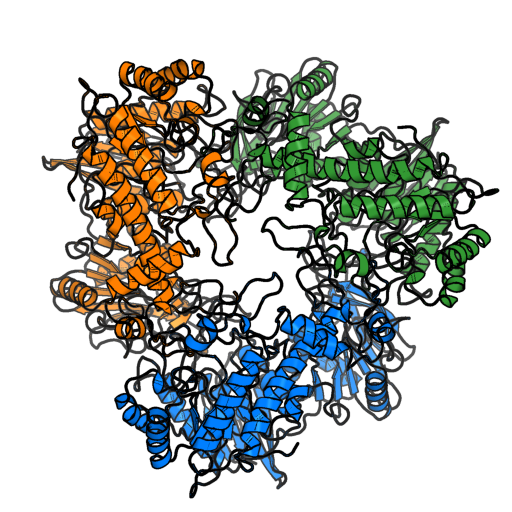9 ALA C C 1
ATOM 14611 O O . ALA C 1 459 ? -4.379 -0.040 -57.264 1.00 15.64 459 ALA C O 1
ATOM 14613 N N . ASP C 1 460 ? -3.032 1.803 -57.420 1.00 15.46 460 ASP C N 1
ATOM 14614 C CA . ASP C 1 460 ? -2.090 1.345 -56.403 1.00 14.99 460 ASP C CA 1
ATOM 14615 C C . ASP C 1 460 ? -2.378 2.117 -55.147 1.00 15.41 460 ASP C C 1
ATOM 14616 O O . ASP C 1 460 ? -2.375 3.343 -55.157 1.00 15.83 460 ASP C O 1
ATOM 14621 N N . VAL C 1 461 ? -2.571 1.431 -54.046 1.00 16.36 461 VAL C N 1
ATOM 14622 C CA . VAL C 1 461 ? -2.716 2.151 -52.783 1.00 17.40 461 VAL C CA 1
ATOM 14623 C C . VAL C 1 461 ? -1.318 2.428 -52.207 1.00 18.93 461 VAL C C 1
ATOM 14624 O O . VAL C 1 461 ? -0.526 1.493 -52.000 1.00 19.88 461 VAL C O 1
ATOM 14628 N N . THR C 1 462 ? -1.020 3.698 -51.907 1.00 19.35 462 THR C N 1
ATOM 14629 C CA . THR C 1 462 ? 0.291 4.081 -51.405 1.00 19.33 462 THR C CA 1
ATOM 14630 C C . THR C 1 462 ? 0.219 4.851 -50.096 1.00 19.43 462 THR C C 1
ATOM 14631 O O . THR C 1 462 ? -0.544 5.805 -49.996 1.00 20.77 462 THR C O 1
ATOM 14635 N N . PRO C 1 463 ? 1.057 4.477 -49.106 1.00 18.71 463 PRO C N 1
ATOM 14636 C CA . PRO C 1 463 ? 1.195 5.328 -47.936 1.00 17.63 463 PRO C CA 1
ATOM 14637 C C . PRO C 1 463 ? 1.780 6.686 -48.309 1.00 18.65 463 PRO C C 1
ATOM 14638 O O . PRO C 1 463 ? 2.430 6.861 -49.385 1.00 17.17 463 PRO C O 1
ATOM 14642 N N . ILE C 1 464 ? 1.491 7.667 -47.465 1.00 18.99 464 ILE C N 1
ATOM 14643 C CA . ILE C 1 464 ? 1.661 9.063 -47.883 1.00 21.12 464 ILE C CA 1
ATOM 14644 C C . ILE C 1 464 ? 3.132 9.431 -48.112 1.00 22.58 464 ILE C C 1
ATOM 14645 O O . ILE C 1 464 ? 3.419 10.340 -48.904 1.00 23.77 464 ILE C O 1
ATOM 14650 N N . HIS C 1 465 ? 4.048 8.698 -47.466 1.00 24.06 465 HIS C N 1
ATOM 14651 C CA . HIS C 1 465 ? 5.489 8.939 -47.645 1.00 26.76 465 HIS C CA 1
ATOM 14652 C C . HIS C 1 465 ? 6.115 8.164 -48.751 1.00 26.73 465 HIS C C 1
ATOM 14653 O O . HIS C 1 465 ? 7.304 8.354 -49.020 1.00 31.34 465 HIS C O 1
ATOM 14660 N N . ALA C 1 466 ? 5.355 7.283 -49.388 1.00 26.18 466 ALA C N 1
ATOM 14661 C CA . ALA C 1 466 ? 5.813 6.561 -50.584 1.00 22.97 466 ALA C CA 1
ATOM 14662 C C . ALA C 1 466 ? 5.831 7.542 -51.731 1.00 23.15 466 ALA C C 1
ATOM 14663 O O . ALA C 1 466 ? 5.485 8.725 -51.553 1.00 26.09 466 ALA C O 1
ATOM 14665 N N . GLN C 1 467 ? 6.170 7.089 -52.922 1.00 21.92 467 GLN C N 1
ATOM 14666 C CA . GLN C 1 467 ? 6.234 8.022 -54.049 1.00 22.94 467 GLN C CA 1
ATOM 14667 C C . GLN C 1 467 ? 4.958 8.148 -54.937 1.00 23.97 467 GLN C C 1
ATOM 14668 O O . GLN C 1 467 ? 5.022 8.083 -56.196 1.00 21.98 467 GLN C O 1
ATOM 14674 N N . TRP C 1 468 ? 3.804 8.391 -54.308 1.00 23.13 468 TRP C N 1
ATOM 14675 C CA . TRP C 1 468 ? 2.614 8.769 -55.100 1.00 22.16 468 TRP C CA 1
ATOM 14676 C C . TRP C 1 468 ? 2.913 9.907 -56.027 1.00 23.93 468 TRP C C 1
ATOM 14677 O O . TRP C 1 468 ? 2.286 10.016 -57.087 1.00 25.75 468 TRP C O 1
ATOM 14688 N N . ASP C 1 469 ? 3.858 10.784 -55.668 1.00 25.55 469 ASP C N 1
ATOM 14689 C CA . ASP C 1 469 ? 4.149 11.943 -56.550 1.00 26.06 469 ASP C CA 1
ATOM 14690 C C . ASP C 1 469 ? 4.868 11.566 -57.847 1.00 24.75 469 ASP C C 1
ATOM 14691 O O . ASP C 1 469 ? 5.306 12.445 -58.540 1.00 27.84 469 ASP C O 1
ATOM 14696 N N . THR C 1 470 ? 4.929 10.279 -58.194 1.00 24.50 470 THR C N 1
ATOM 14697 C CA . THR C 1 470 ? 5.517 9.814 -59.481 1.00 25.67 470 THR C CA 1
ATOM 14698 C C . THR C 1 470 ? 4.514 9.112 -60.399 1.00 26.00 470 THR C C 1
ATOM 14699 O O . THR C 1 470 ? 4.851 8.743 -61.508 1.00 30.34 470 THR C O 1
ATOM 14703 N N . TYR C 1 471 ? 3.275 8.960 -59.949 1.00 23.72 471 TYR C N 1
ATOM 14704 C CA . TYR C 1 471 ? 2.163 8.482 -60.775 1.00 22.95 471 TYR C CA 1
ATOM 14705 C C . TYR C 1 471 ? 1.616 9.576 -61.723 1.00 23.42 471 TYR C C 1
ATOM 14706 O O . TYR C 1 471 ? 1.879 10.796 -61.510 1.00 23.08 471 TYR C O 1
ATOM 14715 N N . ASP C 1 472 ? 0.877 9.166 -62.768 1.00 22.08 472 ASP C N 1
ATOM 14716 C CA . ASP C 1 472 ? 0.191 10.150 -63.631 1.00 21.91 472 ASP C CA 1
ATOM 14717 C C . ASP C 1 472 ? -0.930 10.908 -62.849 1.00 23.13 472 ASP C C 1
ATOM 14718 O O . ASP C 1 472 ? -1.111 12.100 -63.010 1.00 22.56 472 ASP C O 1
ATOM 14723 N N . ALA C 1 473 ? -1.679 10.191 -62.012 1.00 21.91 473 ALA C N 1
ATOM 14724 C CA . ALA C 1 473 ? -2.651 10.786 -61.121 1.00 21.43 473 ALA C CA 1
ATOM 14725 C C . ALA C 1 473 ? -2.544 10.329 -59.631 1.00 21.02 473 ALA C C 1
ATOM 14726 O O . ALA C 1 473 ? -2.080 9.208 -59.291 1.00 21.57 473 ALA C O 1
ATOM 14728 N N . VAL C 1 474 ? -2.976 11.201 -58.732 1.00 19.11 474 VAL C N 1
ATOM 14729 C CA . VAL C 1 474 ? -3.100 10.796 -57.371 1.00 17.02 474 VAL C CA 1
ATOM 14730 C C . VAL C 1 474 ? -4.439 11.183 -56.771 1.00 17.82 474 VAL C C 1
ATOM 14731 O O . VAL C 1 474 ? -5.013 12.217 -57.119 1.00 17.55 474 VAL C O 1
ATOM 14735 N N . VAL C 1 475 ? -4.911 10.347 -55.836 1.00 17.49 475 VAL C N 1
ATOM 14736 C CA . VAL C 1 475 ? -6.093 10.629 -55.078 1.00 16.18 475 VAL C CA 1
ATOM 14737 C C . VAL C 1 475 ? -5.657 10.961 -53.658 1.00 16.71 475 VAL C C 1
ATOM 14738 O O . VAL C 1 475 ? -4.932 10.179 -53.044 1.00 14.36 475 VAL C O 1
ATOM 14742 N N . ILE C 1 476 ? -6.135 12.137 -53.174 1.00 17.06 476 ILE C N 1
ATOM 14743 C CA . ILE C 1 476 ? -5.893 12.665 -51.849 1.00 15.65 476 ILE C CA 1
ATOM 14744 C C . ILE C 1 476 ? -7.219 12.564 -51.068 1.00 15.83 476 ILE C C 1
ATOM 14745 O O . ILE C 1 476 ? -8.044 13.521 -51.051 1.00 15.54 476 ILE C O 1
ATOM 14750 N N . PRO C 1 477 ? -7.464 11.400 -50.439 1.00 15.28 477 PRO C N 1
ATOM 14751 C CA . PRO C 1 477 ? -8.824 11.211 -49.868 1.00 14.78 477 PRO C CA 1
ATOM 14752 C C . PRO C 1 477 ? -8.773 11.398 -48.345 1.00 14.76 477 PRO C C 1
ATOM 14753 O O . PRO C 1 477 ? -8.084 10.643 -47.633 1.00 15.76 477 PRO C O 1
ATOM 14757 N N . CYS C 1 478 ? -9.446 12.440 -47.864 1.00 15.22 478 CYS C N 1
ATOM 14758 C CA . CYS C 1 478 ? -9.484 12.788 -46.426 1.00 15.03 478 CYS C CA 1
ATOM 14759 C C . CYS C 1 478 ? -8.119 12.758 -45.802 1.00 16.03 478 CYS C C 1
ATOM 14760 O O . CYS C 1 478 ? -7.946 12.224 -44.690 1.00 16.26 478 CYS C O 1
ATOM 14763 N N . VAL C 1 479 ? -7.154 13.328 -46.507 1.00 16.26 479 VAL C N 1
ATOM 14764 C CA . VAL C 1 479 ? -5.842 13.517 -45.912 1.00 17.34 479 VAL C CA 1
ATOM 14765 C C . VAL C 1 479 ? -5.845 14.764 -45.017 1.00 17.43 479 VAL C C 1
ATOM 14766 O O . VAL C 1 479 ? -5.416 15.834 -45.406 1.00 17.08 479 VAL C O 1
ATOM 14770 N N . TYR C 1 480 ? -6.324 14.554 -43.798 1.00 18.35 480 TYR C N 1
ATOM 14771 C CA . TYR C 1 480 ? -6.675 15.579 -42.847 1.00 17.97 480 TYR C CA 1
ATOM 14772 C C . TYR C 1 480 ? -5.457 16.357 -42.404 1.00 18.98 480 TYR C C 1
ATOM 14773 O O . TYR C 1 480 ? -5.571 17.582 -42.159 1.00 19.03 480 TYR C O 1
ATOM 14782 N N . LEU C 1 481 ? -4.313 15.683 -42.282 1.00 18.38 481 LEU C N 1
ATOM 14783 C CA . LEU C 1 481 ? -3.054 16.369 -41.889 1.00 19.26 481 LEU C CA 1
ATOM 14784 C C . LEU C 1 481 ? -2.198 16.743 -43.108 1.00 20.18 481 LEU C C 1
ATOM 14785 O O . LEU C 1 481 ? -1.918 15.910 -43.940 1.00 21.81 481 LEU C O 1
ATOM 14790 N N . PHE C 1 482 ? -1.827 18.008 -43.220 1.00 19.59 482 PHE C N 1
ATOM 14791 C CA . PHE C 1 482 ? -1.004 18.492 -44.338 1.00 21.24 482 PHE C CA 1
ATOM 14792 C C . PHE C 1 482 ? 0.015 19.464 -43.727 1.00 23.44 482 PHE C C 1
ATOM 14793 O O . PHE C 1 482 ? -0.368 20.578 -43.238 1.00 23.92 482 PHE C O 1
ATOM 14801 N N . SER C 1 483 ? 1.268 18.971 -43.664 1.00 23.30 483 SER C N 1
ATOM 14802 C CA . SER C 1 483 ? 2.470 19.725 -43.347 1.00 25.83 483 SER C CA 1
ATOM 14803 C C . SER C 1 483 ? 2.773 20.617 -44.528 1.00 26.55 483 SER C C 1
ATOM 14804 O O . SER C 1 483 ? 2.209 20.425 -45.636 1.00 27.49 483 SER C O 1
ATOM 14807 N N . GLU C 1 484 ? 3.653 21.589 -44.312 1.00 29.19 484 GLU C N 1
ATOM 14808 C CA . GLU C 1 484 ? 4.109 22.401 -45.431 1.00 33.13 484 GLU C CA 1
ATOM 14809 C C . GLU C 1 484 ? 4.858 21.596 -46.495 1.00 32.44 484 GLU C C 1
ATOM 14810 O O . GLU C 1 484 ? 4.698 21.859 -47.687 1.00 31.90 484 GLU C O 1
ATOM 14816 N N . GLU C 1 485 ? 5.645 20.606 -46.062 1.00 34.97 485 GLU C N 1
ATOM 14817 C CA . GLU C 1 485 ? 6.401 19.722 -46.986 1.00 36.93 485 GLU C CA 1
ATOM 14818 C C . GLU C 1 485 ? 5.461 18.894 -47.858 1.00 34.46 485 GLU C C 1
ATOM 14819 O O . GLU C 1 485 ? 5.712 18.712 -49.038 1.00 32.59 485 GLU C O 1
ATOM 14825 N N . MET C 1 486 ? 4.352 18.425 -47.274 1.00 33.47 486 MET C N 1
ATOM 14826 C CA . MET C 1 486 ? 3.311 17.696 -48.026 1.00 30.05 486 MET C CA 1
ATOM 14827 C C . MET C 1 486 ? 2.648 18.589 -49.078 1.00 29.10 486 MET C C 1
ATOM 14828 O O . MET C 1 486 ? 2.413 18.164 -50.218 1.00 28.36 486 MET C O 1
ATOM 14833 N N . ALA C 1 487 ? 2.346 19.825 -48.675 1.00 26.14 487 ALA C N 1
ATOM 14834 C CA . ALA C 1 487 ? 1.774 20.808 -49.577 1.00 27.07 487 ALA C CA 1
ATOM 14835 C C . ALA C 1 487 ? 2.745 21.118 -50.688 1.00 27.90 487 ALA C C 1
ATOM 14836 O O . ALA C 1 487 ? 2.313 21.194 -51.832 1.00 31.38 487 ALA C O 1
ATOM 14838 N N . GLU C 1 488 ? 4.039 21.289 -50.384 1.00 29.42 488 GLU C N 1
ATOM 14839 C CA . GLU C 1 488 ? 5.018 21.505 -51.478 1.00 32.50 488 GLU C CA 1
ATOM 14840 C C . GLU C 1 488 ? 5.041 20.310 -52.413 1.00 28.71 488 GLU C C 1
ATOM 14841 O O . GLU C 1 488 ? 5.029 20.501 -53.637 1.00 29.50 488 GLU C O 1
ATOM 14847 N N . ARG C 1 489 ? 5.035 19.095 -51.854 1.00 24.44 489 ARG C N 1
ATOM 14848 C CA . ARG C 1 489 ? 4.976 17.880 -52.700 1.00 24.65 489 ARG C CA 1
ATOM 14849 C C . ARG C 1 489 ? 3.801 17.864 -53.671 1.00 24.83 489 ARG C C 1
ATOM 14850 O O . ARG C 1 489 ? 3.994 17.580 -54.853 1.00 25.28 489 ARG C O 1
ATOM 14858 N N . LEU C 1 490 ? 2.590 18.178 -53.182 1.00 25.29 490 LEU C N 1
ATOM 14859 C CA . LEU C 1 490 ? 1.371 18.155 -54.039 1.00 22.17 490 LEU C CA 1
ATOM 14860 C C . LEU C 1 490 ? 1.433 19.266 -55.080 1.00 23.05 490 LEU C C 1
ATOM 14861 O O . LEU C 1 490 ? 1.091 19.037 -56.235 1.00 22.45 490 LEU C O 1
ATOM 14866 N N . ARG C 1 491 ? 1.872 20.467 -54.659 1.00 25.61 491 ARG C N 1
ATOM 14867 C CA . ARG C 1 491 ? 2.028 21.637 -55.558 1.00 26.25 491 ARG C CA 1
ATOM 14868 C C . ARG C 1 491 ? 2.955 21.311 -56.708 1.00 26.41 491 ARG C C 1
ATOM 14869 O O . ARG C 1 491 ? 2.582 21.440 -57.876 1.00 28.73 491 ARG C O 1
ATOM 14877 N N . THR C 1 492 ? 4.154 20.853 -56.363 1.00 28.71 492 THR C N 1
ATOM 14878 C CA . THR C 1 492 ? 5.163 20.462 -57.342 1.00 30.34 492 THR C CA 1
ATOM 14879 C C . THR C 1 492 ? 4.585 19.374 -58.287 1.00 31.03 492 THR C C 1
ATOM 14880 O O . THR C 1 492 ? 4.749 19.430 -59.535 1.00 32.24 492 THR C O 1
ATOM 14884 N N . PHE C 1 493 ? 3.845 18.426 -57.710 1.00 27.72 493 PHE C N 1
ATOM 14885 C CA . PHE C 1 493 ? 3.322 17.320 -58.510 1.00 26.71 493 PHE C CA 1
ATOM 14886 C C . PHE C 1 493 ? 2.358 17.811 -59.569 1.00 27.23 493 PHE C C 1
ATOM 14887 O O . PHE C 1 493 ? 2.383 17.345 -60.733 1.00 26.65 493 PHE C O 1
ATOM 14895 N N . VAL C 1 494 ? 1.504 18.754 -59.174 1.00 26.82 494 VAL C N 1
ATOM 14896 C CA . VAL C 1 494 ? 0.492 19.253 -60.094 1.00 27.49 494 VAL C CA 1
ATOM 14897 C C . VAL C 1 494 ? 1.090 20.227 -61.097 1.00 29.06 494 VAL C C 1
ATOM 14898 O O . VAL C 1 494 ? 0.682 20.223 -62.272 1.00 28.07 494 VAL C O 1
ATOM 14902 N N . ARG C 1 495 ? 2.031 21.064 -60.627 1.00 32.27 495 ARG C N 1
ATOM 14903 C CA . ARG C 1 495 ? 2.724 22.038 -61.488 1.00 35.68 495 ARG C CA 1
ATOM 14904 C C . ARG C 1 495 ? 3.226 21.341 -62.786 1.00 35.19 495 ARG C C 1
ATOM 14905 O O . ARG C 1 495 ? 2.955 21.803 -63.920 1.00 30.84 495 ARG C O 1
ATOM 14913 N N . ASN C 1 496 ? 3.901 20.202 -62.592 1.00 32.98 496 ASN C N 1
ATOM 14914 C CA . ASN C 1 496 ? 4.594 19.516 -63.679 1.00 32.28 496 ASN C CA 1
ATOM 14915 C C . ASN C 1 496 ? 3.716 18.540 -64.455 1.00 32.54 496 ASN C C 1
ATOM 14916 O O . ASN C 1 496 ? 4.234 17.677 -65.156 1.00 34.72 496 ASN C O 1
ATOM 14921 N N . GLY C 1 497 ? 2.389 18.664 -64.323 1.00 30.95 497 GLY C N 1
ATOM 14922 C CA . GLY C 1 497 ? 1.432 17.892 -65.158 1.00 26.76 497 GLY C CA 1
ATOM 14923 C C . GLY C 1 497 ? 0.684 16.751 -64.464 1.00 25.38 497 GLY C C 1
ATOM 14924 O O . GLY C 1 497 ? -0.018 15.980 -65.111 1.00 23.93 497 GLY C O 1
ATOM 14925 N N . GLY C 1 498 ? 0.849 16.623 -63.150 1.00 25.56 498 GLY C N 1
ATOM 14926 C CA . GLY C 1 498 ? 0.055 15.679 -62.362 1.00 25.72 498 GLY C CA 1
ATOM 14927 C C . GLY C 1 498 ? -1.465 15.868 -62.390 1.00 25.28 498 GLY C C 1
ATOM 14928 O O . GLY C 1 498 ? -2.008 16.968 -62.579 1.00 24.05 498 GLY C O 1
ATOM 14929 N N . LYS C 1 499 ? -2.181 14.773 -62.194 1.00 25.20 499 LYS C N 1
ATOM 14930 C CA . LYS C 1 499 ? -3.618 14.893 -62.019 1.00 23.80 499 LYS C CA 1
ATOM 14931 C C . LYS C 1 499 ? -4.026 14.468 -60.619 1.00 21.85 499 LYS C C 1
ATOM 14932 O O . LYS C 1 499 ? -3.621 13.414 -60.135 1.00 23.00 499 LYS C O 1
ATOM 14938 N N . ALA C 1 500 ? -4.772 15.334 -59.952 1.00 19.75 500 ALA C N 1
ATOM 14939 C CA . ALA C 1 500 ? -5.142 15.103 -58.574 1.00 19.42 500 ALA C CA 1
ATOM 14940 C C . ALA C 1 500 ? -6.648 15.174 -58.355 1.00 19.86 500 ALA C C 1
ATOM 14941 O O . ALA C 1 500 ? -7.354 16.088 -58.870 1.00 20.01 500 ALA C O 1
ATOM 14943 N N . PHE C 1 501 ? -7.131 14.164 -57.624 1.00 18.99 501 PHE C N 1
ATOM 14944 C CA . PHE C 1 501 ? -8.474 14.160 -57.081 1.00 18.62 501 PHE C CA 1
ATOM 14945 C C . PHE C 1 501 ? -8.317 14.444 -55.574 1.00 18.78 501 PHE C C 1
ATOM 14946 O O . PHE C 1 501 ? -7.625 13.681 -54.843 1.00 19.89 501 PHE C O 1
ATOM 14954 N N . VAL C 1 502 ? -8.911 15.552 -55.107 1.00 16.15 502 VAL C N 1
ATOM 14955 C CA . VAL C 1 502 ? -8.769 15.935 -53.712 1.00 15.57 502 VAL C CA 1
ATOM 14956 C C . VAL C 1 502 ? -10.134 16.034 -53.024 1.00 15.01 502 VAL C C 1
ATOM 14957 O O . VAL C 1 502 ? -11.047 16.650 -53.572 1.00 16.32 502 VAL C O 1
ATOM 14961 N N . THR C 1 503 ? -10.295 15.449 -51.843 1.00 13.04 503 THR C N 1
ATOM 14962 C CA . THR C 1 503 ? -11.679 15.363 -51.280 1.00 12.46 503 THR C CA 1
ATOM 14963 C C . THR C 1 503 ? -11.844 16.213 -50.046 1.00 12.50 503 THR C C 1
ATOM 14964 O O . THR C 1 503 ? -10.837 16.584 -49.421 1.00 13.04 503 THR C O 1
ATOM 14968 N N . TYR C 1 504 ? -13.094 16.491 -49.678 1.00 11.98 504 TYR C N 1
ATOM 14969 C CA . TYR C 1 504 ? -13.475 16.978 -48.337 1.00 11.33 504 TYR C CA 1
ATOM 14970 C C . TYR C 1 504 ? -12.598 16.347 -47.211 1.00 11.54 504 TYR C C 1
ATOM 14971 O O . TYR C 1 504 ? -12.190 15.241 -47.348 1.00 11.42 504 TYR C O 1
ATOM 14980 N N . TYR C 1 505 ? -12.332 17.046 -46.099 1.00 12.35 505 TYR C N 1
ATOM 14981 C CA . TYR C 1 505 ? -11.504 16.550 -44.988 1.00 13.74 505 TYR C CA 1
ATOM 14982 C C . TYR C 1 505 ? -10.002 16.405 -45.298 1.00 14.76 505 TYR C C 1
ATOM 14983 O O . TYR C 1 505 ? -9.287 15.737 -44.551 1.00 14.03 505 TYR C O 1
ATOM 14992 N N . SER C 1 506 ? -9.536 17.038 -46.373 1.00 15.70 506 SER C N 1
ATOM 14993 C CA . SER C 1 506 ? -8.103 17.100 -46.650 1.00 17.75 506 SER C CA 1
ATOM 14994 C C . SER C 1 506 ? -7.504 18.467 -46.280 1.00 19.81 506 SER C C 1
ATOM 14995 O O . SER C 1 506 ? -8.141 19.513 -46.498 1.00 19.71 506 SER C O 1
ATOM 14998 N N . ALA C 1 507 ? -6.293 18.441 -45.714 1.00 20.30 507 ALA C N 1
ATOM 14999 C CA . ALA C 1 507 ? -5.528 19.660 -45.362 1.00 20.28 507 ALA C CA 1
ATOM 15000 C C . ALA C 1 507 ? -6.313 20.585 -44.459 1.00 20.24 507 ALA C C 1
ATOM 15001 O O . ALA C 1 507 ? -6.321 21.780 -44.664 1.00 23.06 507 ALA C O 1
ATOM 15003 N N . LEU C 1 508 ? -6.918 20.022 -43.425 1.00 19.13 508 LEU C N 1
ATOM 15004 C CA . LEU C 1 508 ? -7.580 20.782 -42.403 1.00 17.74 508 LEU C CA 1
ATOM 15005 C C . LEU C 1 508 ? -6.617 21.304 -41.333 1.00 18.62 508 LEU C C 1
ATOM 15006 O O . LEU C 1 508 ? -6.810 22.371 -40.759 1.00 21.38 508 LEU C O 1
ATOM 15011 N N . ALA C 1 509 ? -5.580 20.545 -41.057 1.00 17.99 509 ALA C N 1
ATOM 15012 C CA . ALA C 1 509 ? -4.745 20.791 -39.920 1.00 20.27 509 ALA C CA 1
ATOM 15013 C C . ALA C 1 509 ? -3.272 20.514 -40.328 1.00 20.98 509 ALA C C 1
ATOM 15014 O O . ALA C 1 509 ? -3.034 19.918 -41.382 1.00 19.74 509 ALA C O 1
ATOM 15016 N N . ASP C 1 510 ? -2.310 20.982 -39.517 1.00 22.01 510 ASP C N 1
ATOM 15017 C CA . ASP C 1 510 ? -0.892 20.740 -39.746 1.00 23.01 510 ASP C CA 1
ATOM 15018 C C . ASP C 1 510 ? -0.596 19.391 -39.071 1.00 26.18 510 ASP C C 1
ATOM 15019 O O . ASP C 1 510 ? -1.529 18.755 -38.562 1.00 24.38 510 ASP C O 1
ATOM 15024 N N . GLU C 1 511 ? 0.681 18.979 -39.016 1.00 25.94 511 GLU C N 1
ATOM 15025 C CA . GLU C 1 511 ? 1.024 17.660 -38.510 1.00 25.14 511 GLU C CA 1
ATOM 15026 C C . GLU C 1 511 ? 0.852 17.565 -37.004 1.00 24.49 511 GLU C C 1
ATOM 15027 O O . GLU C 1 511 ? 0.938 16.494 -36.443 1.00 24.78 511 GLU C O 1
ATOM 15033 N N . HIS C 1 512 ? 0.578 18.682 -36.344 1.00 24.76 512 HIS C N 1
ATOM 15034 C CA . HIS C 1 512 ? 0.295 18.653 -34.891 1.00 23.94 512 HIS C CA 1
ATOM 15035 C C . HIS C 1 512 ? -1.196 18.768 -34.605 1.00 22.96 512 HIS C C 1
ATOM 15036 O O . HIS C 1 512 ? -1.595 19.044 -33.475 1.00 22.92 512 HIS C O 1
ATOM 15043 N N . ASP C 1 513 ? -2.039 18.526 -35.605 1.00 21.93 513 ASP C N 1
ATOM 15044 C CA . ASP C 1 513 ? -3.493 18.717 -35.457 1.00 21.70 513 ASP C CA 1
ATOM 15045 C C . ASP C 1 513 ? -3.851 20.158 -35.118 1.00 21.46 513 ASP C C 1
ATOM 15046 O O . ASP C 1 513 ? -4.847 20.406 -34.424 1.00 24.08 513 ASP C O 1
ATOM 15051 N N . ARG C 1 514 ? -3.038 21.114 -35.583 1.00 21.09 514 ARG C N 1
ATOM 15052 C CA . ARG C 1 514 ? -3.419 22.524 -35.426 1.00 22.43 514 ARG C CA 1
ATOM 15053 C C . ARG C 1 514 ? -4.063 23.028 -36.698 1.00 20.68 514 ARG C C 1
ATOM 15054 O O . ARG C 1 514 ? -3.461 23.001 -37.769 1.00 17.97 514 ARG C O 1
ATOM 15062 N N . LEU C 1 515 ? -5.315 23.463 -36.570 1.00 19.24 515 LEU C N 1
ATOM 15063 C CA . LEU C 1 515 ? -6.125 23.698 -37.761 1.00 17.83 515 LEU C CA 1
ATOM 15064 C C . LEU C 1 515 ? -5.536 24.848 -38.568 1.00 18.57 515 LEU C C 1
ATOM 15065 O O . LEU C 1 515 ? -5.078 25.836 -37.982 1.00 17.65 515 LEU C O 1
ATOM 15070 N N . HIS C 1 516 ? -5.552 24.746 -39.898 1.00 18.37 516 HIS C N 1
ATOM 15071 C CA . HIS C 1 516 ? -5.015 25.836 -40.692 1.00 17.80 516 HIS C CA 1
ATOM 15072 C C . HIS C 1 516 ? -6.060 26.908 -40.753 1.00 19.29 516 HIS C C 1
ATOM 15073 O O . HIS C 1 516 ? -7.286 26.631 -40.701 1.00 17.52 516 HIS C O 1
ATOM 15080 N N . THR C 1 517 ? -5.594 28.146 -40.928 1.00 20.90 517 THR C N 1
ATOM 15081 C CA . THR C 1 517 ? -6.456 29.311 -40.944 1.00 21.83 517 THR C CA 1
ATOM 15082 C C . THR C 1 517 ? -6.645 29.877 -42.342 1.00 25.53 517 THR C C 1
ATOM 15083 O O . THR C 1 517 ? -5.933 29.492 -43.311 1.00 25.37 517 THR C O 1
ATOM 15087 N N . GLU C 1 518 ? -7.625 30.776 -42.451 1.00 27.37 518 GLU C N 1
ATOM 15088 C CA . GLU C 1 518 ? -7.848 31.580 -43.662 1.00 27.72 518 GLU C CA 1
ATOM 15089 C C . GLU C 1 518 ? -8.559 30.793 -44.730 1.00 26.33 518 GLU C C 1
ATOM 15090 O O . GLU C 1 518 ? -8.605 31.237 -45.881 1.00 27.41 518 GLU C O 1
ATOM 15096 N N . GLY C 1 519 ? -9.083 29.621 -44.373 1.00 23.39 519 GLY C N 1
ATOM 15097 C CA . GLY C 1 519 ? -9.901 28.830 -45.270 1.00 20.49 519 GLY C CA 1
ATOM 15098 C C . GLY C 1 519 ? -9.333 27.485 -45.688 1.00 21.07 519 GLY C C 1
ATOM 15099 O O . GLY C 1 519 ? -8.132 27.306 -45.774 1.00 21.08 519 GLY C O 1
ATOM 15100 N N . TRP C 1 520 ? -10.223 26.539 -45.973 1.00 18.86 520 TRP C N 1
ATOM 15101 C CA . TRP C 1 520 ? -9.834 25.187 -46.326 1.00 16.99 520 TRP C CA 1
ATOM 15102 C C . TRP C 1 520 ? -10.042 24.931 -47.808 1.00 16.64 520 TRP C C 1
ATOM 15103 O O . TRP C 1 520 ? -10.914 25.536 -48.419 1.00 15.75 520 TRP C O 1
ATOM 15114 N N . PRO C 1 521 ? -9.244 24.045 -48.413 1.00 16.19 521 PRO C N 1
ATOM 15115 C CA . PRO C 1 521 ? -8.151 23.303 -47.838 1.00 16.56 521 PRO C CA 1
ATOM 15116 C C . PRO C 1 521 ? -7.019 24.276 -47.485 1.00 17.36 521 PRO C C 1
ATOM 15117 O O . PRO C 1 521 ? -6.812 25.289 -48.179 1.00 15.85 521 PRO C O 1
ATOM 15121 N N . GLY C 1 522 ? -6.340 24.011 -46.372 1.00 18.38 522 GLY C N 1
ATOM 15122 C CA . GLY C 1 522 ? -5.251 24.881 -45.916 1.00 20.20 522 GLY C CA 1
ATOM 15123 C C . GLY C 1 522 ? -4.060 24.651 -46.824 1.00 22.32 522 GLY C C 1
ATOM 15124 O O . GLY C 1 522 ? -3.957 23.570 -47.415 1.00 20.28 522 GLY C O 1
ATOM 15125 N N . LEU C 1 523 ? -3.213 25.692 -46.948 1.00 24.18 523 LEU C N 1
ATOM 15126 C CA . LEU C 1 523 ? -1.908 25.663 -47.640 1.00 25.24 523 LEU C CA 1
ATOM 15127 C C . LEU C 1 523 ? -2.008 25.479 -49.144 1.00 23.68 523 LEU C C 1
ATOM 15128 O O . LEU C 1 523 ? -1.363 26.203 -49.892 1.00 22.74 523 LEU C O 1
ATOM 15133 N N . ILE C 1 524 ? -2.840 24.523 -49.557 1.00 23.19 524 ILE C N 1
ATOM 15134 C CA . ILE C 1 524 ? -3.004 24.154 -50.954 1.00 23.93 524 ILE C CA 1
ATOM 15135 C C . ILE C 1 524 ? -4.174 24.865 -51.685 1.00 24.61 524 ILE C C 1
ATOM 15136 O O . ILE C 1 524 ? -4.534 24.479 -52.797 1.00 26.20 524 ILE C O 1
ATOM 15141 N N . GLY C 1 525 ? -4.762 25.901 -51.088 1.00 24.31 525 GLY C N 1
ATOM 15142 C CA . GLY C 1 525 ? -5.879 26.612 -51.716 1.00 24.34 525 GLY C CA 1
ATOM 15143 C C . GLY C 1 525 ? -5.607 27.091 -53.150 1.00 26.15 525 GLY C C 1
ATOM 15144 O O . GLY C 1 525 ? -6.500 27.077 -54.006 1.00 25.06 525 GLY C O 1
ATOM 15145 N N . ASP C 1 526 ? -4.370 27.515 -53.404 1.00 27.47 526 ASP C N 1
ATOM 15146 C CA . ASP C 1 526 ? -3.892 27.979 -54.716 1.00 27.30 526 ASP C CA 1
ATOM 15147 C C . ASP C 1 526 ? -3.955 26.814 -55.770 1.00 26.45 526 ASP C C 1
ATOM 15148 O O . ASP C 1 526 ? -4.429 27.001 -56.894 1.00 25.45 526 ASP C O 1
ATOM 15153 N N . VAL C 1 527 ? -3.527 25.611 -55.379 1.00 24.00 527 VAL C N 1
ATOM 15154 C CA . VAL C 1 527 ? -3.465 24.481 -56.292 1.00 22.48 527 VAL C CA 1
ATOM 15155 C C . VAL C 1 527 ? -4.866 23.947 -56.569 1.00 22.40 527 VAL C C 1
ATOM 15156 O O . VAL C 1 527 ? -5.200 23.664 -57.716 1.00 21.88 527 VAL C O 1
ATOM 15160 N N . VAL C 1 528 ? -5.677 23.816 -55.518 1.00 21.00 528 VAL C N 1
ATOM 15161 C CA . VAL C 1 528 ? -7.039 23.257 -55.609 1.00 20.47 528 VAL C CA 1
ATOM 15162 C C . VAL C 1 528 ? -8.088 24.209 -56.201 1.00 20.58 528 VAL C C 1
ATOM 15163 O O . VAL C 1 528 ? -8.970 23.772 -56.969 1.00 23.34 528 VAL C O 1
ATOM 15167 N N . GLY C 1 529 ? -8.048 25.492 -55.842 1.00 19.77 529 GLY C N 1
ATOM 15168 C CA . GLY C 1 529 ? -8.953 26.475 -56.446 1.00 17.88 529 GLY C CA 1
ATOM 15169 C C . GLY C 1 529 ? -10.310 26.580 -55.766 1.00 17.53 529 GLY C C 1
ATOM 15170 O O . GLY C 1 529 ? -11.318 27.003 -56.356 1.00 17.35 529 GLY C O 1
ATOM 15171 N N . VAL C 1 530 ? -10.337 26.245 -54.496 1.00 17.38 530 VAL C N 1
ATOM 15172 C CA . VAL C 1 530 ? -11.591 26.228 -53.771 1.00 17.36 530 VAL C CA 1
ATOM 15173 C C . VAL C 1 530 ? -11.363 26.833 -52.379 1.00 18.70 530 VAL C C 1
ATOM 15174 O O . VAL C 1 530 ? -10.268 26.716 -51.816 1.00 17.36 530 VAL C O 1
ATOM 15178 N N . ARG C 1 531 ? -12.345 27.568 -51.857 1.00 20.52 531 ARG C N 1
ATOM 15179 C CA . ARG C 1 531 ? -12.234 28.082 -50.489 1.00 19.38 531 ARG C CA 1
ATOM 15180 C C . ARG C 1 531 ? -13.453 27.699 -49.648 1.00 18.76 531 ARG C C 1
ATOM 15181 O O . ARG C 1 531 ? -14.596 28.017 -50.017 1.00 19.12 531 ARG C O 1
ATOM 15189 N N . ILE C 1 532 ? -13.194 27.044 -48.509 1.00 17.17 532 ILE C N 1
ATOM 15190 C CA . ILE C 1 532 ? -14.236 26.540 -47.599 1.00 15.42 532 ILE C CA 1
ATOM 15191 C C . ILE C 1 532 ? -14.075 27.122 -46.205 1.00 15.08 532 ILE C C 1
ATOM 15192 O O . ILE C 1 532 ? -13.010 26.987 -45.606 1.00 14.11 532 ILE C O 1
ATOM 15197 N N . GLU C 1 533 ? -15.151 27.716 -45.674 1.00 14.69 533 GLU C N 1
ATOM 15198 C CA . GLU C 1 533 ? -15.137 28.307 -44.322 1.00 14.43 533 GLU C CA 1
ATOM 15199 C C . GLU C 1 533 ? -15.562 27.358 -43.209 1.00 14.08 533 GLU C C 1
ATOM 15200 O O . GLU C 1 533 ? -15.075 27.490 -42.091 1.00 14.88 533 GLU C O 1
ATOM 15206 N N . GLU C 1 534 ? -16.468 26.412 -43.501 1.00 13.18 534 GLU C N 1
ATOM 15207 C CA . GLU C 1 534 ? -17.046 25.535 -42.495 1.00 13.23 534 GLU C CA 1
ATOM 15208 C C . GLU C 1 534 ? -17.643 24.322 -43.214 1.00 13.67 534 GLU C C 1
ATOM 15209 O O . GLU C 1 534 ? -17.880 24.357 -44.437 1.00 13.76 534 GLU C O 1
ATOM 15215 N N . HIS C 1 535 ? -17.833 23.247 -42.464 1.00 12.85 535 HIS C N 1
ATOM 15216 C CA . HIS C 1 535 ? -18.461 22.025 -42.975 1.00 12.78 535 HIS C CA 1
ATOM 15217 C C . HIS C 1 535 ? -19.951 21.992 -42.741 1.00 12.16 535 HIS C C 1
ATOM 15218 O O . HIS C 1 535 ? -20.491 22.773 -41.939 1.00 12.21 535 HIS C O 1
ATOM 15225 N N . CYS C 1 536 ? -20.635 21.105 -43.453 1.00 11.63 536 CYS C N 1
ATOM 15226 C CA . CYS C 1 536 ? -22.077 20.881 -43.280 1.00 11.27 536 CYS C CA 1
ATOM 15227 C C . CYS C 1 536 ? -22.232 19.377 -42.986 1.00 10.51 536 CYS C C 1
ATOM 15228 O O . CYS C 1 536 ? -22.334 18.579 -43.915 1.00 10.22 536 CYS C O 1
ATOM 15231 N N . PRO C 1 537 ? -22.127 18.978 -41.698 1.00 10.35 537 PRO C N 1
ATOM 15232 C CA . PRO C 1 537 ? -22.390 17.579 -41.339 1.00 10.41 537 PRO C CA 1
ATOM 15233 C C . PRO C 1 537 ? -23.840 17.202 -41.547 1.00 10.83 537 PRO C C 1
ATOM 15234 O O . PRO C 1 537 ? -24.726 18.082 -41.546 1.00 10.95 537 PRO C O 1
ATOM 15238 N N . LEU C 1 538 ? -24.075 15.912 -41.761 1.00 11.27 538 LEU C N 1
ATOM 15239 C CA . LEU C 1 538 ? -25.367 15.391 -42.268 1.00 11.90 538 LEU C CA 1
ATOM 15240 C C . LEU C 1 538 ? -25.647 14.086 -41.582 1.00 12.29 538 LEU C C 1
ATOM 15241 O O . LEU C 1 538 ? -24.713 13.280 -41.478 1.00 13.30 538 LEU C O 1
ATOM 15246 N N . GLY C 1 539 ? -26.890 13.834 -41.176 1.00 11.77 539 GLY C N 1
ATOM 15247 C CA . GLY C 1 539 ? -27.281 12.539 -40.542 1.00 12.25 539 GLY C CA 1
ATOM 15248 C C . GLY C 1 539 ? -28.669 12.619 -39.853 1.00 13.52 539 GLY C C 1
ATOM 15249 O O . GLY C 1 539 ? -29.404 13.586 -40.055 1.00 12.93 539 GLY C O 1
ATOM 15250 N N . THR C 1 540 ? -29.009 11.635 -39.009 1.00 14.00 540 THR C N 1
ATOM 15251 C CA . THR C 1 540 ? -30.381 11.454 -38.573 1.00 15.64 540 THR C CA 1
ATOM 15252 C C . THR C 1 540 ? -30.524 11.454 -37.051 1.00 16.60 540 THR C C 1
ATOM 15253 O O . THR C 1 540 ? -31.485 10.901 -36.505 1.00 17.44 540 THR C O 1
ATOM 15257 N N . LEU C 1 541 ? -29.586 12.098 -36.370 1.00 18.77 541 LEU C N 1
ATOM 15258 C CA . LEU C 1 541 ? -29.493 12.078 -34.912 1.00 19.28 541 LEU C CA 1
ATOM 15259 C C . LEU C 1 541 ? -30.748 12.697 -34.249 1.00 19.31 541 LEU C C 1
ATOM 15260 O O . LEU C 1 541 ? -31.245 12.144 -33.282 1.00 19.89 541 LEU C O 1
ATOM 15265 N N . PHE C 1 542 ? -31.273 13.793 -34.806 1.00 17.07 542 PHE C N 1
ATOM 15266 C CA . PHE C 1 542 ? -32.518 14.437 -34.343 1.00 17.54 542 PHE C CA 1
ATOM 15267 C C . PHE C 1 542 ? -33.555 14.516 -35.434 1.00 16.94 542 PHE C C 1
ATOM 15268 O O . PHE C 1 542 ? -33.179 14.602 -36.593 1.00 18.21 542 PHE C O 1
ATOM 15276 N N . PRO C 1 543 ? -34.857 14.532 -35.077 1.00 16.99 543 PRO C N 1
ATOM 15277 C CA . PRO C 1 543 ? -35.865 14.561 -36.164 1.00 17.19 543 PRO C CA 1
ATOM 15278 C C . PRO C 1 543 ? -35.705 15.796 -37.018 1.00 17.55 543 PRO C C 1
ATOM 15279 O O . PRO C 1 543 ? -35.444 16.869 -36.481 1.00 18.16 543 PRO C O 1
ATOM 15283 N N . GLY C 1 544 ? -35.844 15.646 -38.343 1.00 17.54 544 GLY C N 1
ATOM 15284 C CA . GLY C 1 544 ? -35.823 16.786 -39.254 1.00 16.14 544 GLY C CA 1
ATOM 15285 C C . GLY C 1 544 ? -34.413 17.326 -39.548 1.00 17.07 544 GLY C C 1
ATOM 15286 O O . GLY C 1 544 ? -34.271 18.318 -40.239 1.00 15.08 544 GLY C O 1
ATOM 15287 N N . MET C 1 545 ? -33.380 16.654 -39.054 1.00 15.89 545 MET C N 1
ATOM 15288 C CA . MET C 1 545 ? -32.025 17.064 -39.379 1.00 17.25 545 MET C CA 1
ATOM 15289 C C . MET C 1 545 ? -31.740 16.805 -40.844 1.00 16.76 545 MET C C 1
ATOM 15290 O O . MET C 1 545 ? -32.213 15.849 -41.444 1.00 16.87 545 MET C O 1
ATOM 15295 N N . LEU C 1 546 ? -30.966 17.683 -41.430 1.00 16.86 546 LEU C N 1
ATOM 15296 C CA . LEU C 1 546 ? -30.531 17.529 -42.791 1.00 16.81 546 LEU C CA 1
ATOM 15297 C C . LEU C 1 546 ? -29.681 16.228 -42.897 1.00 16.04 546 LEU C C 1
ATOM 15298 O O . LEU C 1 546 ? -28.653 16.073 -42.246 1.00 15.29 546 LEU C O 1
ATOM 15303 N N . ASP C 1 547 ? -30.144 15.267 -43.658 1.00 15.77 547 ASP C N 1
ATOM 15304 C CA . ASP C 1 547 ? -29.512 13.967 -43.591 1.00 16.58 547 ASP C CA 1
ATOM 15305 C C . ASP C 1 547 ? -28.822 13.509 -44.879 1.00 15.52 547 ASP C C 1
ATOM 15306 O O . ASP C 1 547 ? -28.175 12.499 -44.886 1.00 16.02 547 ASP C O 1
ATOM 15311 N N . HIS C 1 548 ? -28.954 14.242 -45.963 1.00 16.14 548 HIS C N 1
ATOM 15312 C CA . HIS C 1 548 ? -28.215 13.972 -47.200 1.00 16.58 548 HIS C CA 1
ATOM 15313 C C . HIS C 1 548 ? -28.254 15.251 -47.999 1.00 17.02 548 HIS C C 1
ATOM 15314 O O . HIS C 1 548 ? -29.007 16.191 -47.651 1.00 17.48 548 HIS C O 1
ATOM 15321 N N . LEU C 1 549 ? -27.446 15.318 -49.054 1.00 16.60 549 LEU C N 1
ATOM 15322 C CA . LEU C 1 549 ? -27.526 16.365 -50.083 1.00 16.33 549 LEU C CA 1
ATOM 15323 C C . LEU C 1 549 ? -27.348 15.729 -51.476 1.00 16.44 549 LEU C C 1
ATOM 15324 O O . LEU C 1 549 ? -26.280 15.199 -51.783 1.00 14.73 549 LEU C O 1
ATOM 15329 N N . ASP C 1 550 ? -28.395 15.813 -52.311 1.00 16.48 550 ASP C N 1
ATOM 15330 C CA . ASP C 1 550 ? -28.332 15.375 -53.688 1.00 15.35 550 ASP C CA 1
ATOM 15331 C C . ASP C 1 550 ? -27.362 16.256 -54.432 1.00 15.01 550 ASP C C 1
ATOM 15332 O O . ASP C 1 550 ? -27.170 17.428 -54.084 1.00 14.09 550 ASP C O 1
ATOM 15337 N N . VAL C 1 551 ? -26.812 15.707 -55.500 1.00 15.01 551 VAL C N 1
ATOM 15338 C CA . VAL C 1 551 ? -25.822 16.378 -56.345 1.00 14.58 551 VAL C CA 1
ATOM 15339 C C . VAL C 1 551 ? -26.401 16.373 -57.728 1.00 15.05 551 VAL C C 1
ATOM 15340 O O . VAL C 1 551 ? -27.155 15.458 -58.073 1.00 15.77 551 VAL C O 1
ATOM 15344 N N . SER C 1 552 ? -26.062 17.374 -58.538 1.00 16.38 552 SER C N 1
ATOM 15345 C CA . SER C 1 552 ? -26.774 17.594 -59.808 1.00 17.24 552 SER C CA 1
ATOM 15346 C C . SER C 1 552 ? -26.551 16.533 -60.921 1.00 18.60 552 SER C C 1
ATOM 15347 O O . SER C 1 552 ? -27.360 16.471 -61.846 1.00 17.50 552 SER C O 1
ATOM 15350 N N . ASN C 1 553 ? -25.495 15.702 -60.810 1.00 20.16 553 ASN C N 1
ATOM 15351 C CA . ASN C 1 553 ? -25.223 14.572 -61.731 1.00 19.74 553 ASN C CA 1
ATOM 15352 C C . ASN C 1 553 ? -25.937 13.292 -61.235 1.00 21.17 553 ASN C C 1
ATOM 15353 O O . ASN C 1 553 ? -25.569 12.193 -61.615 1.00 24.88 553 ASN C O 1
ATOM 15358 N N . GLY C 1 554 ? -26.973 13.437 -60.397 1.00 19.45 554 GLY C N 1
ATOM 15359 C CA . GLY C 1 554 ? -27.759 12.280 -59.884 1.00 17.16 554 GLY C CA 1
ATOM 15360 C C . GLY C 1 554 ? -27.140 11.414 -58.778 1.00 16.98 554 GLY C C 1
ATOM 15361 O O . GLY C 1 554 ? -27.628 10.331 -58.469 1.00 14.86 554 GLY C O 1
ATOM 15362 N N . THR C 1 555 ? -26.033 11.869 -58.191 1.00 17.08 555 THR C N 1
ATOM 15363 C CA . THR C 1 555 ? -25.483 11.186 -57.010 1.00 17.01 555 THR C CA 1
ATOM 15364 C C . THR C 1 555 ? -26.001 11.842 -55.679 1.00 17.07 555 THR C C 1
ATOM 15365 O O . THR C 1 555 ? -26.744 12.828 -55.694 1.00 16.80 555 THR C O 1
ATOM 15369 N N . VAL C 1 556 ? -25.591 11.283 -54.546 1.00 17.16 556 VAL C N 1
ATOM 15370 C CA . VAL C 1 556 ? -26.026 11.747 -53.221 1.00 16.41 556 VAL C CA 1
ATOM 15371 C C . VAL C 1 556 ? -24.830 11.702 -52.251 1.00 16.15 556 VAL C C 1
ATOM 15372 O O . VAL C 1 556 ? -24.138 10.681 -52.143 1.00 17.80 556 VAL C O 1
ATOM 15376 N N . VAL C 1 557 ? -24.645 12.770 -51.498 1.00 13.80 557 VAL C N 1
ATOM 15377 C CA . VAL C 1 557 ? -23.635 12.857 -50.499 1.00 11.95 557 VAL C CA 1
ATOM 15378 C C . VAL C 1 557 ? -24.269 12.575 -49.125 1.00 12.68 557 VAL C C 1
ATOM 15379 O O . VAL C 1 557 ? -25.373 13.016 -48.828 1.00 12.88 557 VAL C O 1
ATOM 15383 N N . HIS C 1 558 ? -23.511 11.916 -48.254 1.00 12.64 558 HIS C N 1
ATOM 15384 C CA . HIS C 1 558 ? -23.935 11.551 -46.949 1.00 12.30 558 HIS C CA 1
ATOM 15385 C C . HIS C 1 558 ? -22.888 11.940 -45.969 1.00 11.69 558 HIS C C 1
ATOM 15386 O O . HIS C 1 558 ? -21.744 12.173 -46.348 1.00 11.59 558 HIS C O 1
ATOM 15393 N N . ASP C 1 559 ? -23.291 12.062 -44.713 1.00 11.41 559 ASP C N 1
ATOM 15394 C CA . ASP C 1 559 ? -22.388 12.202 -43.542 1.00 11.84 559 ASP C CA 1
ATOM 15395 C C . ASP C 1 559 ? -21.748 13.596 -43.443 1.00 11.77 559 ASP C C 1
ATOM 15396 O O . ASP C 1 559 ? -21.746 14.189 -42.347 1.00 11.53 559 ASP C O 1
ATOM 15401 N N . LEU C 1 560 ? -21.172 14.097 -44.536 1.00 10.79 560 LEU C N 1
ATOM 15402 C CA . LEU C 1 560 ? -20.532 15.415 -44.505 1.00 11.02 560 LEU C CA 1
ATOM 15403 C C . LEU C 1 560 ? -20.320 15.992 -45.893 1.00 11.11 560 LEU C C 1
ATOM 15404 O O . LEU C 1 560 ? -19.941 15.264 -46.822 1.00 10.95 560 LEU C O 1
ATOM 15409 N N . ALA C 1 561 ? -20.596 17.289 -46.033 1.00 10.66 561 ALA C N 1
ATOM 15410 C CA . ALA C 1 561 ? -20.187 18.051 -47.204 1.00 11.06 561 ALA C CA 1
ATOM 15411 C C . ALA C 1 561 ? -19.381 19.307 -46.798 1.00 11.63 561 ALA C C 1
ATOM 15412 O O . ALA C 1 561 ? -19.563 19.817 -45.684 1.00 11.14 561 ALA C O 1
ATOM 15414 N N . ASP C 1 562 ? -18.522 19.804 -47.701 1.00 11.76 562 ASP C N 1
ATOM 15415 C CA . ASP C 1 562 ? -17.968 21.139 -47.515 1.00 12.77 562 ASP C CA 1
ATOM 15416 C C . ASP C 1 562 ? -18.994 22.234 -47.870 1.00 13.28 562 ASP C C 1
ATOM 15417 O O . ASP C 1 562 ? -19.911 22.035 -48.701 1.00 11.69 562 ASP C O 1
ATOM 15422 N N . VAL C 1 563 ? -18.827 23.396 -47.250 1.00 13.10 563 VAL C N 1
ATOM 15423 C CA . VAL C 1 563 ? -19.540 24.546 -47.720 1.00 13.51 563 VAL C CA 1
ATOM 15424 C C . VAL C 1 563 ? -18.499 25.309 -48.536 1.00 14.13 563 VAL C C 1
ATOM 15425 O O . VAL C 1 563 ? -17.703 26.086 -47.982 1.00 13.49 563 VAL C O 1
ATOM 15429 N N . ILE C 1 564 ? -18.495 25.095 -49.856 1.00 15.29 564 ILE C N 1
ATOM 15430 C CA . ILE C 1 564 ? -17.554 25.862 -50.699 1.00 16.22 564 ILE C CA 1
ATOM 15431 C C . ILE C 1 564 ? -18.070 27.294 -50.786 1.00 15.83 564 ILE C C 1
ATOM 15432 O O . ILE C 1 564 ? -19.101 27.522 -51.347 1.00 13.48 564 ILE C O 1
ATOM 15437 N N . ASP C 1 565 ? -17.321 28.233 -50.215 1.00 18.38 565 ASP C N 1
ATOM 15438 C CA . ASP C 1 565 ? -17.737 29.651 -50.223 1.00 21.24 565 ASP C CA 1
ATOM 15439 C C . ASP C 1 565 ? -17.430 30.380 -51.542 1.00 23.19 565 ASP C C 1
ATOM 15440 O O . ASP C 1 565 ? -18.278 31.113 -52.059 1.00 21.91 565 ASP C O 1
ATOM 15445 N N . ALA C 1 566 ? -16.228 30.154 -52.084 1.00 21.61 566 ALA C N 1
ATOM 15446 C CA . ALA C 1 566 ? -15.815 30.746 -53.341 1.00 21.53 566 ALA C CA 1
ATOM 15447 C C . ALA C 1 566 ? -14.829 29.797 -54.055 1.00 22.51 566 ALA C C 1
ATOM 15448 O O . ALA C 1 566 ? -14.105 29.004 -53.433 1.00 20.54 566 ALA C O 1
ATOM 15450 N N . ILE C 1 567 ? -14.835 29.875 -55.378 1.00 23.36 567 ILE C N 1
ATOM 15451 C CA . ILE C 1 567 ? -13.874 29.192 -56.222 1.00 22.13 567 ILE C CA 1
ATOM 15452 C C . ILE C 1 567 ? -13.067 30.237 -56.935 1.00 24.41 567 ILE C C 1
ATOM 15453 O O . ILE C 1 567 ? -13.535 31.388 -57.101 1.00 23.10 567 ILE C O 1
ATOM 15458 N N . ALA C 1 568 ? -11.890 29.823 -57.407 1.00 25.09 568 ALA C N 1
ATOM 15459 C CA . ALA C 1 568 ? -11.022 30.656 -58.274 1.00 25.57 568 ALA C CA 1
ATOM 15460 C C . ALA C 1 568 ? -11.638 31.026 -59.634 1.00 26.36 568 ALA C C 1
ATOM 15461 O O . ALA C 1 568 ? -12.584 30.392 -60.134 1.00 24.90 568 ALA C O 1
ATOM 15463 N N . ASP C 1 569 ? -11.094 32.082 -60.221 1.00 31.89 569 ASP C N 1
ATOM 15464 C CA . ASP C 1 569 ? -11.456 32.517 -61.574 1.00 33.66 569 ASP C CA 1
ATOM 15465 C C . ASP C 1 569 ? -11.463 31.384 -62.627 1.00 32.94 569 ASP C C 1
ATOM 15466 O O . ASP C 1 569 ? -12.389 31.296 -63.446 1.00 30.11 569 ASP C O 1
ATOM 15471 N N . ASP C 1 570 ? -10.448 30.518 -62.610 1.00 28.89 570 ASP C N 1
ATOM 15472 C CA . ASP C 1 570 ? -10.374 29.469 -63.639 1.00 32.81 570 ASP C CA 1
ATOM 15473 C C . ASP C 1 570 ? -10.793 28.048 -63.142 1.00 31.59 570 ASP C C 1
ATOM 15474 O O . ASP C 1 570 ? -10.411 27.020 -63.726 1.00 30.19 570 ASP C O 1
ATOM 15479 N N . THR C 1 571 ? -11.571 28.002 -62.063 1.00 29.63 571 THR C N 1
ATOM 15480 C CA . THR C 1 571 ? -12.145 26.747 -61.587 1.00 26.46 571 THR C CA 1
ATOM 15481 C C . THR C 1 571 ? -13.459 26.541 -62.263 1.00 24.24 571 THR C C 1
ATOM 15482 O O . THR C 1 571 ? -14.265 27.459 -62.298 1.00 24.80 571 THR C O 1
ATOM 15486 N N . THR C 1 572 ? -13.677 25.341 -62.792 1.00 22.20 572 THR C N 1
ATOM 15487 C CA . THR C 1 572 ? -14.990 24.985 -63.342 1.00 22.04 572 THR C CA 1
ATOM 15488 C C . THR C 1 572 ? -15.798 24.120 -62.363 1.00 21.07 572 THR C C 1
ATOM 15489 O O . THR C 1 572 ? -15.243 23.291 -61.643 1.00 21.26 572 THR C O 1
ATOM 15493 N N . VAL C 1 573 ? -17.113 24.294 -62.377 1.00 20.95 573 VAL C N 1
ATOM 15494 C CA . VAL C 1 573 ? -18.028 23.541 -61.512 1.00 20.01 573 VAL C CA 1
ATOM 15495 C C . VAL C 1 573 ? -18.620 22.438 -62.374 1.00 20.30 573 VAL C C 1
ATOM 15496 O O . VAL C 1 573 ? -19.266 22.729 -63.379 1.00 22.17 573 VAL C O 1
ATOM 15500 N N . LEU C 1 574 ? -18.384 21.181 -62.020 1.00 19.81 574 LEU C N 1
ATOM 15501 C CA . LEU C 1 574 ? -18.934 20.105 -62.782 1.00 18.73 574 LEU C CA 1
ATOM 15502 C C . LEU C 1 574 ? -20.249 19.718 -62.187 1.00 18.18 574 LEU C C 1
ATOM 15503 O O . LEU C 1 574 ? -21.108 19.214 -62.895 1.00 19.98 574 LEU C O 1
ATOM 15508 N N . ALA C 1 575 ? -20.425 19.924 -60.884 1.00 16.96 575 ALA C N 1
ATOM 15509 C CA . ALA C 1 575 ? -21.693 19.525 -60.262 1.00 15.83 575 ALA C CA 1
ATOM 15510 C C . ALA C 1 575 ? -22.005 20.382 -59.014 1.00 16.40 575 ALA C C 1
ATOM 15511 O O . ALA C 1 575 ? -21.074 20.831 -58.309 1.00 15.42 575 ALA C O 1
ATOM 15513 N N . THR C 1 576 ? -23.301 20.616 -58.761 1.00 15.60 576 THR C N 1
ATOM 15514 C CA . THR C 1 576 ? -23.730 21.410 -57.611 1.00 15.80 576 THR C CA 1
ATOM 15515 C C . THR C 1 576 ? -24.641 20.571 -56.706 1.00 16.60 576 THR C C 1
ATOM 15516 O O . THR C 1 576 ? -25.199 19.566 -57.120 1.00 17.35 576 THR C O 1
ATOM 15520 N N . PHE C 1 577 ? -24.747 20.977 -55.441 1.00 16.79 577 PHE C N 1
ATOM 15521 C CA . PHE C 1 577 ? -25.677 20.383 -54.501 1.00 14.69 577 PHE C CA 1
ATOM 15522 C C . PHE C 1 577 ? -27.053 20.864 -54.826 1.00 15.82 577 PHE C C 1
ATOM 15523 O O . PHE C 1 577 ? -27.217 22.006 -55.286 1.00 17.04 577 PHE C O 1
ATOM 15531 N N . GLU C 1 578 ? -28.033 20.002 -54.576 1.00 15.52 578 GLU C N 1
ATOM 15532 C CA . GLU C 1 578 ? -29.405 20.347 -54.745 1.00 16.77 578 GLU C CA 1
ATOM 15533 C C . GLU C 1 578 ? -30.094 20.111 -53.420 1.00 17.53 578 GLU C C 1
ATOM 15534 O O . GLU C 1 578 ? -30.048 18.986 -52.876 1.00 19.59 578 GLU C O 1
ATOM 15540 N N . ALA C 1 579 ? -30.744 21.139 -52.885 1.00 15.42 579 ALA C N 1
ATOM 15541 C CA . ALA C 1 579 ? -31.386 20.999 -51.572 1.00 14.93 579 ALA C CA 1
ATOM 15542 C C . ALA C 1 579 ? -32.427 22.049 -51.332 1.00 15.14 579 ALA C C 1
ATOM 15543 O O . ALA C 1 579 ? -32.440 23.054 -52.019 1.00 15.90 579 ALA C O 1
ATOM 15545 N N . ASP C 1 580 ? -33.263 21.842 -50.326 1.00 15.11 580 ASP C N 1
ATOM 15546 C CA . ASP C 1 580 ? -34.116 22.846 -49.842 1.00 15.61 580 ASP C CA 1
ATOM 15547 C C . ASP C 1 580 ? -33.352 24.179 -49.759 1.00 16.15 580 ASP C C 1
ATOM 15548 O O . ASP C 1 580 ? -32.225 24.274 -49.291 1.00 17.23 580 ASP C O 1
ATOM 15553 N N . PRO C 1 581 ? -33.939 25.240 -50.287 1.00 17.59 581 PRO C N 1
ATOM 15554 C CA . PRO C 1 581 ? -33.186 26.535 -50.277 1.00 17.74 581 PRO C CA 1
ATOM 15555 C C . PRO C 1 581 ? -32.810 27.000 -48.883 1.00 17.44 581 PRO C C 1
ATOM 15556 O O . PRO C 1 581 ? -31.794 27.687 -48.727 1.00 17.76 581 PRO C O 1
ATOM 15560 N N . ALA C 1 582 ? -33.619 26.665 -47.873 1.00 16.39 582 ALA C N 1
ATOM 15561 C CA . ALA C 1 582 ? -33.353 27.172 -46.495 1.00 15.30 582 ALA C CA 1
ATOM 15562 C C . ALA C 1 582 ? -32.026 26.672 -45.923 1.00 15.19 582 ALA C C 1
ATOM 15563 O O . ALA C 1 582 ? -31.468 27.300 -44.983 1.00 15.86 582 ALA C O 1
ATOM 15565 N N . THR C 1 583 ? -31.502 25.583 -46.504 1.00 14.05 583 THR C N 1
ATOM 15566 C CA . THR C 1 583 ? -30.216 24.994 -46.063 1.00 13.80 583 THR C CA 1
ATOM 15567 C C . THR C 1 583 ? -29.002 25.874 -46.378 1.00 13.88 583 THR C C 1
ATOM 15568 O O . THR C 1 583 ? -27.981 25.805 -45.662 1.00 14.65 583 THR C O 1
ATOM 15572 N N . GLY C 1 584 ? -29.149 26.779 -47.348 1.00 13.18 584 GLY C N 1
ATOM 15573 C CA . GLY C 1 584 ? -27.995 27.545 -47.838 1.00 13.53 584 GLY C CA 1
ATOM 15574 C C . GLY C 1 584 ? -27.048 26.692 -48.705 1.00 13.93 584 GLY C C 1
ATOM 15575 O O . GLY C 1 584 ? -25.998 27.160 -49.073 1.00 13.50 584 GLY C O 1
ATOM 15576 N N . MET C 1 585 ? -27.408 25.439 -49.005 1.00 14.42 585 MET C N 1
ATOM 15577 C CA . MET C 1 585 ? -26.560 24.579 -49.815 1.00 15.32 585 MET C CA 1
ATOM 15578 C C . MET C 1 585 ? -26.986 24.433 -51.306 1.00 17.53 585 MET C C 1
ATOM 15579 O O . MET C 1 585 ? -26.220 23.911 -52.123 1.00 18.52 585 MET C O 1
ATOM 15584 N N . ASP C 1 586 ? -28.168 24.925 -51.669 1.00 17.45 586 ASP C N 1
ATOM 15585 C CA . ASP C 1 586 ? -28.727 24.676 -52.978 1.00 18.45 586 ASP C CA 1
ATOM 15586 C C . ASP C 1 586 ? -27.953 25.443 -54.014 1.00 19.04 586 ASP C C 1
ATOM 15587 O O . ASP C 1 586 ? -27.804 26.652 -53.885 1.00 20.28 586 ASP C O 1
ATOM 15592 N N . GLY C 1 587 ? -27.432 24.761 -55.032 1.00 18.42 587 GLY C N 1
ATOM 15593 C CA . GLY C 1 587 ? -26.671 25.463 -56.068 1.00 16.18 587 GLY C CA 1
ATOM 15594 C C . GLY C 1 587 ? -25.201 25.637 -55.721 1.00 16.75 587 GLY C C 1
ATOM 15595 O O . GLY C 1 587 ? -24.433 26.128 -56.528 1.00 16.99 587 GLY C O 1
ATOM 15596 N N . ARG C 1 588 ? -24.772 25.204 -54.540 1.00 16.99 588 ARG C N 1
ATOM 15597 C CA . ARG C 1 588 ? -23.362 25.331 -54.186 1.00 16.74 588 ARG C CA 1
ATOM 15598 C C . ARG C 1 588 ? -22.536 24.278 -54.865 1.00 15.54 588 ARG C C 1
ATOM 15599 O O . ARG C 1 588 ? -23.033 23.216 -55.146 1.00 14.87 588 ARG C O 1
ATOM 15607 N N . ALA C 1 589 ? -21.265 24.569 -55.062 1.00 14.48 589 ALA C N 1
ATOM 15608 C CA . ALA C 1 589 ? -20.378 23.681 -55.753 1.00 15.06 589 ALA C CA 1
ATOM 15609 C C . ALA C 1 589 ? -20.144 22.309 -54.995 1.00 15.58 589 ALA C C 1
ATOM 15610 O O . ALA C 1 589 ? -19.864 22.257 -53.793 1.00 15.87 589 ALA C O 1
ATOM 15612 N N . ALA C 1 590 ? -20.292 21.201 -55.707 1.00 15.21 590 ALA C N 1
ATOM 15613 C CA . ALA C 1 590 ? -20.112 19.901 -55.086 1.00 14.44 590 ALA C CA 1
ATOM 15614 C C . ALA C 1 590 ? -18.866 19.210 -55.674 1.00 14.98 590 ALA C C 1
ATOM 15615 O O . ALA C 1 590 ? -18.144 18.470 -54.977 1.00 15.82 590 ALA C O 1
ATOM 15617 N N . ILE C 1 591 ? -18.613 19.405 -56.972 1.00 14.92 591 ILE C N 1
ATOM 15618 C CA . ILE C 1 591 ? -17.424 18.750 -57.635 1.00 14.14 591 ILE C CA 1
ATOM 15619 C C . ILE C 1 591 ? -16.907 19.798 -58.552 1.00 14.77 591 ILE C C 1
ATOM 15620 O O . ILE C 1 591 ? -17.674 20.330 -59.368 1.00 15.20 591 ILE C O 1
ATOM 15625 N N . THR C 1 592 ? -15.654 20.166 -58.366 1.00 15.67 592 THR C N 1
ATOM 15626 C CA . THR C 1 592 ? -15.035 21.172 -59.212 1.00 17.09 592 THR C CA 1
ATOM 15627 C C . THR C 1 592 ? -13.760 20.610 -59.846 1.00 18.32 592 THR C C 1
ATOM 15628 O O . THR C 1 592 ? -13.256 19.555 -59.436 1.00 18.22 592 THR C O 1
ATOM 15632 N N . VAL C 1 593 ? -13.231 21.342 -60.834 1.00 19.32 593 VAL C N 1
ATOM 15633 C CA . VAL C 1 593 ? -11.993 20.989 -61.515 1.00 19.35 593 VAL C CA 1
ATOM 15634 C C . VAL C 1 593 ? -11.198 22.268 -61.812 1.00 19.59 593 VAL C C 1
ATOM 15635 O O . VAL C 1 593 ? -11.738 23.291 -62.245 1.00 19.06 593 VAL C O 1
ATOM 15639 N N . HIS C 1 594 ? -9.910 22.214 -61.544 1.00 21.17 594 HIS C N 1
ATOM 15640 C CA . HIS C 1 594 ? -9.076 23.403 -61.558 1.00 22.48 594 HIS C CA 1
ATOM 15641 C C . HIS C 1 594 ? -7.700 23.112 -62.098 1.00 24.44 594 HIS C C 1
ATOM 15642 O O . HIS C 1 594 ? -6.951 22.350 -61.503 1.00 26.94 594 HIS C O 1
ATOM 15649 N N . PRO C 1 595 ? -7.339 23.734 -63.227 1.00 26.73 595 PRO C N 1
ATOM 15650 C CA . PRO C 1 595 ? -5.989 23.593 -63.742 1.00 27.59 595 PRO C CA 1
ATOM 15651 C C . PRO C 1 595 ? -5.022 24.372 -62.927 1.00 28.82 595 PRO C C 1
ATOM 15652 O O . PRO C 1 595 ? -5.369 25.400 -62.349 1.00 32.40 595 PRO C O 1
ATOM 15656 N N . TYR C 1 596 ? -3.790 23.895 -62.912 1.00 28.69 596 TYR C N 1
ATOM 15657 C CA . TYR C 1 596 ? -2.723 24.574 -62.219 1.00 29.47 596 TYR C CA 1
ATOM 15658 C C . TYR C 1 596 ? -1.401 24.244 -62.937 1.00 32.15 596 TYR C C 1
ATOM 15659 O O . TYR C 1 596 ? -0.844 23.136 -62.770 1.00 28.52 596 TYR C O 1
ATOM 15668 N N . HIS C 1 597 ? -0.927 25.207 -63.742 1.00 36.01 597 HIS C N 1
ATOM 15669 C CA . HIS C 1 597 ? 0.232 25.025 -64.644 1.00 35.88 597 HIS C CA 1
ATOM 15670 C C . HIS C 1 597 ? -0.010 23.842 -65.518 1.00 35.57 597 HIS C C 1
ATOM 15671 O O . HIS C 1 597 ? -1.035 23.821 -66.146 1.00 36.35 597 HIS C O 1
ATOM 15678 N N . GLU C 1 598 ? 0.841 22.831 -65.579 1.00 36.69 598 GLU C N 1
ATOM 15679 C CA . GLU C 1 598 ? 0.514 21.723 -66.519 1.00 36.61 598 GLU C CA 1
ATOM 15680 C C . GLU C 1 598 ? -0.525 20.675 -66.070 1.00 34.62 598 GLU C C 1
ATOM 15681 O O . GLU C 1 598 ? -0.956 19.910 -66.914 1.00 31.36 598 GLU C O 1
ATOM 15687 N N . GLY C 1 599 ? -0.880 20.614 -64.768 1.00 34.85 599 GLY C N 1
ATOM 15688 C CA . GLY C 1 599 ? -1.974 19.753 -64.229 1.00 33.81 599 GLY C CA 1
ATOM 15689 C C . GLY C 1 599 ? -3.219 20.616 -64.086 1.00 34.20 599 GLY C C 1
ATOM 15690 O O . GLY C 1 599 ? -3.188 21.719 -64.581 1.00 36.80 599 GLY C O 1
ATOM 15691 N N . GLY C 1 600 ? -4.321 20.201 -63.441 1.00 33.21 600 GLY C N 1
ATOM 15692 C CA . GLY C 1 600 ? -4.576 18.898 -62.901 1.00 31.65 600 GLY C CA 1
ATOM 15693 C C . GLY C 1 600 ? -5.363 18.681 -61.597 1.00 31.14 600 GLY C C 1
ATOM 15694 O O . GLY C 1 600 ? -5.073 17.669 -60.949 1.00 31.27 600 GLY C O 1
ATOM 15695 N N . VAL C 1 601 ? -6.336 19.527 -61.178 1.00 25.54 601 VAL C N 1
ATOM 15696 C CA . VAL C 1 601 ? -7.006 19.251 -59.839 1.00 23.46 601 VAL C CA 1
ATOM 15697 C C . VAL C 1 601 ? -8.541 19.132 -59.721 1.00 22.15 601 VAL C C 1
ATOM 15698 O O . VAL C 1 601 ? -9.285 20.102 -59.921 1.00 22.32 601 VAL C O 1
ATOM 15702 N N . ALA C 1 602 ? -9.026 17.954 -59.350 1.00 19.15 602 ALA C N 1
ATOM 15703 C CA . ALA C 1 602 ? -10.468 17.812 -59.086 1.00 17.48 602 ALA C CA 1
ATOM 15704 C C . ALA C 1 602 ? -10.788 17.832 -57.574 1.00 16.33 602 ALA C C 1
ATOM 15705 O O . ALA C 1 602 ? -10.071 17.210 -56.790 1.00 16.12 602 ALA C O 1
ATOM 15707 N N . TYR C 1 603 ? -11.809 18.599 -57.154 1.00 15.51 603 TYR C N 1
ATOM 15708 C CA . TYR C 1 603 ? -12.160 18.637 -55.746 1.00 14.60 603 TYR C CA 1
ATOM 15709 C C . TYR C 1 603 ? -13.545 18.049 -55.517 1.00 14.52 603 TYR C C 1
ATOM 15710 O O . TYR C 1 603 ? -14.482 18.461 -56.141 1.00 13.61 603 TYR C O 1
ATOM 15719 N N . ILE C 1 604 ? -13.658 17.093 -54.601 1.00 14.26 604 ILE C N 1
ATOM 15720 C CA . ILE C 1 604 ? -14.906 16.404 -54.330 1.00 13.59 604 ILE C CA 1
ATOM 15721 C C . ILE C 1 604 ? -15.319 16.807 -52.899 1.00 13.99 604 ILE C C 1
ATOM 15722 O O . ILE C 1 604 ? -14.697 16.382 -51.904 1.00 13.35 604 ILE C O 1
ATOM 15727 N N . ALA C 1 605 ? -16.363 17.630 -52.811 1.00 13.14 605 ALA C N 1
ATOM 15728 C CA . ALA C 1 605 ? -16.776 18.269 -51.558 1.00 13.22 605 ALA C CA 1
ATOM 15729 C C . ALA C 1 605 ? -17.688 17.496 -50.652 1.00 13.51 605 ALA C C 1
ATOM 15730 O O . ALA C 1 605 ? -18.439 18.117 -49.862 1.00 15.38 605 ALA C O 1
ATOM 15732 N N . GLY C 1 606 ? -17.698 16.176 -50.741 1.00 12.60 606 GLY C N 1
ATOM 15733 C CA . GLY C 1 606 ? -18.436 15.438 -49.741 1.00 13.19 606 GLY C CA 1
ATOM 15734 C C . GLY C 1 606 ? -18.335 13.947 -49.974 1.00 12.97 606 GLY C C 1
ATOM 15735 O O . GLY C 1 606 ? -17.812 13.526 -50.991 1.00 11.24 606 GLY C O 1
ATOM 15736 N N . LYS C 1 607 ? -18.889 13.175 -49.038 1.00 12.86 607 LYS C N 1
ATOM 15737 C CA . LYS C 1 607 ? -18.770 11.715 -49.093 1.00 13.56 607 LYS C CA 1
ATOM 15738 C C . LYS C 1 607 ? -19.747 11.117 -50.089 1.00 13.46 607 LYS C C 1
ATOM 15739 O O . LYS C 1 607 ? -20.974 11.141 -49.889 1.00 13.91 607 LYS C O 1
ATOM 15745 N N . LEU C 1 608 ? -19.186 10.552 -51.158 1.00 13.45 608 LEU C N 1
ATOM 15746 C CA . LEU C 1 608 ? -20.002 10.057 -52.250 1.00 14.21 608 LEU C CA 1
ATOM 15747 C C . LEU C 1 608 ? -20.334 8.574 -52.176 1.00 14.71 608 LEU C C 1
ATOM 15748 O O . LEU C 1 608 ? -21.334 8.153 -52.750 1.00 15.35 608 LEU C O 1
ATOM 15753 N N . GLY C 1 609 ? -19.518 7.780 -51.476 1.00 15.52 609 GLY C N 1
ATOM 15754 C CA . GLY C 1 609 ? -19.608 6.308 -51.567 1.00 15.12 609 GLY C CA 1
ATOM 15755 C C . GLY C 1 609 ? -18.899 5.833 -52.829 1.00 16.58 609 GLY C C 1
ATOM 15756 O O . GLY C 1 609 ? -18.671 6.595 -53.791 1.00 16.55 609 GLY C O 1
ATOM 15757 N N . ARG C 1 610 ? -18.493 4.584 -52.811 1.00 18.86 610 ARG C N 1
ATOM 15758 C CA . ARG C 1 610 ? -18.040 3.886 -54.017 1.00 21.87 610 ARG C CA 1
ATOM 15759 C C . ARG C 1 610 ? -18.957 4.182 -55.245 1.00 23.96 610 ARG C C 1
ATOM 15760 O O . ARG C 1 610 ? -18.453 4.512 -56.333 1.00 23.03 610 ARG C O 1
ATOM 15768 N N . ASP C 1 611 ? -20.288 4.131 -55.068 1.00 24.41 611 ASP C N 1
ATOM 15769 C CA . ASP C 1 611 ? -21.187 4.349 -56.212 1.00 25.35 611 ASP C CA 1
ATOM 15770 C C . ASP C 1 611 ? -21.216 5.743 -56.772 1.00 21.74 611 ASP C C 1
ATOM 15771 O O . ASP C 1 611 ? -21.163 5.880 -57.992 1.00 18.21 611 ASP C O 1
ATOM 15776 N N . GLY C 1 612 ? -21.304 6.746 -55.884 1.00 20.17 612 GLY C N 1
ATOM 15777 C CA . GLY C 1 612 ? -21.245 8.147 -56.260 1.00 18.63 612 GLY C CA 1
ATOM 15778 C C . GLY C 1 612 ? -19.951 8.534 -57.011 1.00 18.99 612 GLY C C 1
ATOM 15779 O O . GLY C 1 612 ? -20.003 9.257 -58.031 1.00 19.06 612 GLY C O 1
ATOM 15780 N N . ILE C 1 613 ? -18.796 8.101 -56.481 1.00 17.63 613 ILE C N 1
ATOM 15781 C CA . ILE C 1 613 ? -17.487 8.353 -57.064 1.00 16.52 613 ILE C CA 1
ATOM 15782 C C . ILE C 1 613 ? -17.478 7.677 -58.452 1.00 17.69 613 ILE C C 1
ATOM 15783 O O . ILE C 1 613 ? -17.120 8.286 -59.460 1.00 17.05 613 ILE C O 1
ATOM 15788 N N . SER C 1 614 ? -17.938 6.433 -58.482 1.00 18.28 614 SER C N 1
ATOM 15789 C CA . SER C 1 614 ? -18.053 5.662 -59.740 1.00 19.28 614 SER C CA 1
ATOM 15790 C C . SER C 1 614 ? -18.902 6.362 -60.783 1.00 20.32 614 SER C C 1
ATOM 15791 O O . SER C 1 614 ? -18.483 6.487 -61.937 1.00 21.42 614 SER C O 1
ATOM 15794 N N . GLN C 1 615 ? -20.094 6.801 -60.384 1.00 19.53 615 GLN C N 1
ATOM 15795 C CA . GLN C 1 615 ? -20.975 7.552 -61.261 1.00 20.33 615 GLN C CA 1
ATOM 15796 C C . GLN C 1 615 ? -20.378 8.845 -61.729 1.00 20.70 615 GLN C C 1
ATOM 15797 O O . GLN C 1 615 ? -20.628 9.234 -62.864 1.00 20.53 615 GLN C O 1
ATOM 15803 N N . SER C 1 616 ? -19.556 9.493 -60.890 1.00 19.41 616 SER C N 1
ATOM 15804 C CA . SER C 1 616 ? -18.953 10.794 -61.222 1.00 19.85 616 SER C CA 1
ATOM 15805 C C . SER C 1 616 ? -17.606 10.726 -61.948 1.00 20.79 616 SER C C 1
ATOM 15806 O O . SER C 1 616 ? -17.076 11.725 -62.442 1.00 22.08 616 SER C O 1
ATOM 15809 N N . LEU C 1 617 ? -17.016 9.565 -61.965 1.00 19.02 617 LEU C N 1
ATOM 15810 C CA . LEU C 1 617 ? -15.637 9.465 -62.441 1.00 19.29 617 LEU C CA 1
ATOM 15811 C C . LEU C 1 617 ? -15.498 9.874 -63.907 1.00 19.15 617 LEU C C 1
ATOM 15812 O O . LEU C 1 617 ? -14.596 10.625 -64.248 1.00 18.79 617 LEU C O 1
ATOM 15817 N N . PRO C 1 618 ? -16.388 9.372 -64.779 1.00 20.16 618 PRO C N 1
ATOM 15818 C CA . PRO C 1 618 ? -16.328 9.736 -66.204 1.00 22.40 618 PRO C CA 1
ATOM 15819 C C . PRO C 1 618 ? -16.333 11.228 -66.457 1.00 24.66 618 PRO C C 1
ATOM 15820 O O . PRO C 1 618 ? -15.534 11.708 -67.243 1.00 30.15 618 PRO C O 1
ATOM 15824 N N . GLU C 1 619 ? -17.218 11.988 -65.812 1.00 28.30 619 GLU C N 1
ATOM 15825 C CA . GLU C 1 619 ? -17.218 13.449 -66.019 1.00 26.96 619 GLU C CA 1
ATOM 15826 C C . GLU C 1 619 ? -15.931 14.065 -65.453 1.00 25.41 619 GLU C C 1
ATOM 15827 O O . GLU C 1 619 ? -15.384 15.017 -65.995 1.00 25.49 619 GLU C O 1
ATOM 15833 N N . ILE C 1 620 ? -15.437 13.510 -64.360 1.00 23.88 620 ILE C N 1
ATOM 15834 C CA . ILE C 1 620 ? -14.278 14.081 -63.703 1.00 23.12 620 ILE C CA 1
ATOM 15835 C C . ILE C 1 620 ? -13.009 13.795 -64.521 1.00 23.48 620 ILE C C 1
ATOM 15836 O O . ILE C 1 620 ? -12.184 14.701 -64.755 1.00 23.07 620 ILE C O 1
ATOM 15841 N N . CYS C 1 621 ? -12.877 12.552 -64.959 1.00 22.18 621 CYS C N 1
ATOM 15842 C CA . CYS C 1 621 ? -11.685 12.116 -65.670 1.00 24.67 621 CYS C CA 1
ATOM 15843 C C . CYS C 1 621 ? -11.633 12.749 -67.068 1.00 25.26 621 CYS C C 1
ATOM 15844 O O . CYS C 1 621 ? -10.565 13.127 -67.538 1.00 25.34 621 CYS C O 1
ATOM 15847 N N . ALA C 1 622 ? -12.796 12.901 -67.707 1.00 26.08 622 ALA C N 1
ATOM 15848 C CA . ALA C 1 622 ? -12.858 13.568 -69.024 1.00 28.69 622 ALA C CA 1
ATOM 15849 C C . ALA C 1 622 ? -12.339 15.019 -68.871 1.00 31.33 622 ALA C C 1
ATOM 15850 O O . ALA C 1 622 ? -11.415 15.439 -69.598 1.00 33.27 622 ALA C O 1
ATOM 15852 N N . ALA C 1 623 ? -12.870 15.740 -67.873 1.00 30.12 623 ALA C N 1
ATOM 15853 C CA . ALA C 1 623 ? -12.417 17.105 -67.574 1.00 28.80 623 ALA C CA 1
ATOM 15854 C C . ALA C 1 623 ? -10.937 17.225 -67.134 1.00 28.91 623 ALA C C 1
ATOM 15855 O O . ALA C 1 623 ? -10.315 18.248 -67.324 1.00 27.67 623 ALA C O 1
ATOM 15857 N N . LEU C 1 624 ? -10.373 16.171 -66.575 1.00 29.47 624 LEU C N 1
ATOM 15858 C CA . LEU C 1 624 ? -8.990 16.206 -66.135 1.00 31.11 624 LEU C CA 1
ATOM 15859 C C . LEU C 1 624 ? -8.064 15.684 -67.257 1.00 33.02 624 LEU C C 1
ATOM 15860 O O . LEU C 1 624 ? -6.839 15.886 -67.219 1.00 29.88 624 LEU C O 1
ATOM 15865 N N . GLY C 1 625 ? -8.664 15.016 -68.247 1.00 34.14 625 GLY C N 1
ATOM 15866 C CA . GLY C 1 625 ? -7.915 14.411 -69.355 1.00 34.86 625 GLY C CA 1
ATOM 15867 C C . GLY C 1 625 ? -7.349 13.051 -68.987 1.00 32.28 625 GLY C C 1
ATOM 15868 O O . GLY C 1 625 ? -6.338 12.665 -69.485 1.00 30.32 625 GLY C O 1
ATOM 15869 N N . PHE C 1 626 ? -8.019 12.321 -68.105 1.00 33.25 626 PHE C N 1
ATOM 15870 C CA . PHE C 1 626 ? -7.541 11.004 -67.675 1.00 31.60 626 PHE C CA 1
ATOM 15871 C C . PHE C 1 626 ? -8.412 10.031 -68.418 1.00 34.24 626 PHE C C 1
ATOM 15872 O O . PHE C 1 626 ? -9.644 10.117 -68.357 1.00 37.33 626 PHE C O 1
ATOM 15880 N N . GLU C 1 627 ? -7.789 9.142 -69.179 1.00 38.06 627 GLU C N 1
ATOM 15881 C CA . GLU C 1 627 ? -8.578 8.324 -70.066 1.00 37.71 627 GLU C CA 1
ATOM 15882 C C . GLU C 1 627 ? -9.087 7.126 -69.327 1.00 31.77 627 GLU C C 1
ATOM 15883 O O . GLU C 1 627 ? -8.379 6.545 -68.524 1.00 29.17 627 GLU C O 1
ATOM 15889 N N . LEU C 1 628 ? -10.335 6.793 -69.612 1.00 30.02 628 LEU C N 1
ATOM 15890 C CA . LEU C 1 628 ? -11.005 5.650 -69.044 1.00 33.02 628 LEU C CA 1
ATOM 15891 C C . LEU C 1 628 ? -11.470 4.737 -70.174 1.00 35.54 628 LEU C C 1
ATOM 15892 O O . LEU C 1 628 ? -11.998 5.238 -71.180 1.00 35.68 628 LEU C O 1
ATOM 15897 N N . ASP C 1 629 ? -11.300 3.420 -69.991 1.00 35.87 629 ASP C N 1
ATOM 15898 C CA . ASP C 1 629 ? -11.890 2.361 -70.849 1.00 35.96 629 ASP C CA 1
ATOM 15899 C C . ASP C 1 629 ? -13.382 2.648 -71.186 1.00 39.55 629 ASP C C 1
ATOM 15900 O O . ASP C 1 629 ? -14.180 3.025 -70.294 1.00 37.28 629 ASP C O 1
ATOM 15905 N N . ALA C 1 630 ? -13.753 2.494 -72.462 1.00 39.08 630 ALA C N 1
ATOM 15906 C CA . ALA C 1 630 ? -15.071 2.973 -72.941 1.00 42.54 630 ALA C CA 1
ATOM 15907 C C . ALA C 1 630 ? -16.122 1.932 -72.646 1.00 42.91 630 ALA C C 1
ATOM 15908 O O . ALA C 1 630 ? -17.304 2.259 -72.439 1.00 42.36 630 ALA C O 1
ATOM 15910 N N . ASP C 1 631 ? -15.657 0.680 -72.630 1.00 39.04 631 ASP C N 1
ATOM 15911 C CA . ASP C 1 631 ? -16.448 -0.500 -72.268 1.00 39.48 631 ASP C CA 1
ATOM 15912 C C . ASP C 1 631 ? -17.347 -0.294 -71.014 1.00 40.91 631 ASP C C 1
ATOM 15913 O O . ASP C 1 631 ? -16.866 -0.068 -69.900 1.00 39.72 631 ASP C O 1
ATOM 15918 N N . PRO C 1 632 ? -18.671 -0.370 -71.190 1.00 39.33 632 PRO C N 1
ATOM 15919 C CA . PRO C 1 632 ? -19.482 -0.285 -69.971 1.00 35.91 632 PRO C CA 1
ATOM 15920 C C . PRO C 1 632 ? -19.392 -1.558 -69.101 1.00 33.19 632 PRO C C 1
ATOM 15921 O O . PRO C 1 632 ? -19.935 -1.593 -68.012 1.00 31.69 632 PRO C O 1
ATOM 15925 N N . ARG C 1 633 ? -18.690 -2.582 -69.584 1.00 34.52 633 ARG C N 1
ATOM 15926 C CA . ARG C 1 633 ? -18.451 -3.843 -68.830 1.00 31.85 633 ARG C CA 1
ATOM 15927 C C . ARG C 1 633 ? -17.146 -3.796 -68.016 1.00 27.39 633 ARG C C 1
ATOM 15928 O O . ARG C 1 633 ? -16.804 -4.723 -67.306 1.00 22.63 633 ARG C O 1
ATOM 15936 N N . ALA C 1 634 ? -16.420 -2.694 -68.157 1.00 26.84 634 ALA C N 1
ATOM 15937 C CA . ALA C 1 634 ? -15.109 -2.515 -67.545 1.00 27.17 634 ALA C CA 1
ATOM 15938 C C . ALA C 1 634 ? -15.024 -2.922 -66.074 1.00 25.33 634 ALA C C 1
ATOM 15939 O O . ALA C 1 634 ? -14.011 -3.467 -65.675 1.00 26.72 634 ALA C O 1
ATOM 15941 N N . GLY C 1 635 ? -16.088 -2.662 -65.296 1.00 25.50 635 GLY C N 1
ATOM 15942 C CA . GLY C 1 635 ? -16.152 -2.963 -63.858 1.00 23.55 635 GLY C CA 1
ATOM 15943 C C . GLY C 1 635 ? -16.362 -4.432 -63.509 1.00 23.28 635 GLY C C 1
ATOM 15944 O O . GLY C 1 635 ? -16.160 -4.844 -62.368 1.00 23.86 635 GLY C O 1
ATOM 15945 N N . ASP C 1 636 ? -16.721 -5.235 -64.503 1.00 22.95 636 ASP C N 1
ATOM 15946 C CA .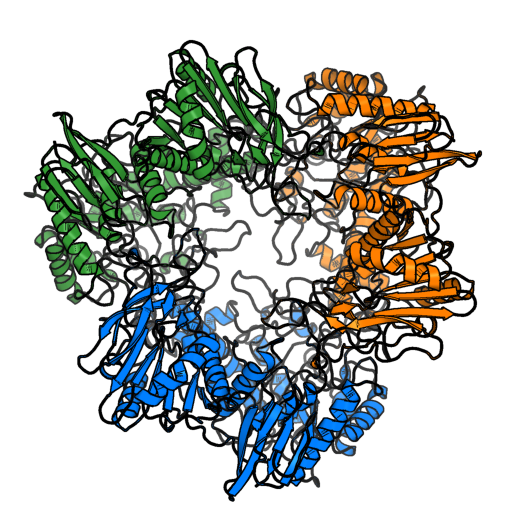 ASP C 1 636 ? -17.024 -6.652 -64.301 1.00 22.11 636 ASP C CA 1
ATOM 15947 C C . ASP C 1 636 ? -15.825 -7.430 -63.752 1.00 22.12 636 ASP C C 1
ATOM 15948 O O . ASP C 1 636 ? -16.003 -8.304 -62.888 1.00 21.52 636 ASP C O 1
ATOM 15953 N N . VAL C 1 637 ? -14.624 -7.145 -64.278 1.00 19.94 637 VAL C N 1
ATOM 15954 C CA . VAL C 1 637 ? -13.439 -7.875 -63.821 1.00 20.35 637 VAL C CA 1
ATOM 15955 C C . VAL C 1 637 ? -12.268 -7.003 -63.340 1.00 18.61 637 VAL C C 1
ATOM 15956 O O . VAL C 1 637 ? -12.112 -5.852 -63.755 1.00 17.32 637 VAL C O 1
ATOM 15960 N N . LEU C 1 638 ? -11.543 -7.527 -62.365 1.00 16.99 638 LEU C N 1
ATOM 15961 C CA . LEU C 1 638 ? -10.439 -6.819 -61.783 1.00 17.26 638 LEU C CA 1
ATOM 15962 C C . LEU C 1 638 ? -9.216 -7.460 -62.394 1.00 17.78 638 LEU C C 1
ATOM 15963 O O . LEU C 1 638 ? -9.021 -8.693 -62.289 1.00 16.93 638 LEU C O 1
ATOM 15968 N N . ARG C 1 639 ? -8.418 -6.619 -63.048 1.00 20.60 639 ARG C N 1
ATOM 15969 C CA . ARG C 1 639 ? -7.163 -7.059 -63.686 1.00 20.66 639 ARG C CA 1
ATOM 15970 C C . ARG C 1 639 ? -5.949 -6.606 -62.900 1.00 18.57 639 ARG C C 1
ATOM 15971 O O . ARG C 1 639 ? -5.708 -5.415 -62.720 1.00 16.89 639 ARG C O 1
ATOM 15979 N N . VAL C 1 640 ? -5.210 -7.579 -62.384 1.00 17.97 640 VAL C N 1
ATOM 15980 C CA . VAL C 1 640 ? -4.022 -7.297 -61.613 1.00 17.81 640 VAL C CA 1
ATOM 15981 C C . VAL C 1 640 ? -2.804 -7.884 -62.336 1.00 19.50 640 VAL C C 1
ATOM 15982 O O . VAL C 1 640 ? -2.869 -8.990 -62.881 1.00 19.22 640 VAL C O 1
ATOM 15986 N N . VAL C 1 641 ? -1.695 -7.135 -62.346 1.00 20.35 641 VAL C N 1
ATOM 15987 C CA . VAL C 1 641 ? -0.620 -7.395 -63.309 1.00 21.24 641 VAL C CA 1
ATOM 15988 C C . VAL C 1 641 ? 0.703 -7.271 -62.607 1.00 21.14 641 VAL C C 1
ATOM 15989 O O . VAL C 1 641 ? 1.028 -6.213 -62.079 1.00 20.93 641 VAL C O 1
ATOM 15993 N N . ARG C 1 642 ? 1.435 -8.385 -62.568 1.00 22.48 642 ARG C N 1
ATOM 15994 C CA . ARG C 1 642 ? 2.832 -8.419 -62.068 1.00 23.98 642 ARG C CA 1
ATOM 15995 C C . ARG C 1 642 ? 3.817 -8.520 -63.227 1.00 25.15 642 ARG C C 1
ATOM 15996 O O . ARG C 1 642 ? 3.492 -9.192 -64.225 1.00 28.37 642 ARG C O 1
ATOM 16004 N N . GLU C 1 643 ? 5.004 -7.902 -63.090 1.00 26.47 643 GLU C N 1
ATOM 16005 C CA . GLU C 1 643 ? 6.029 -7.869 -64.176 1.00 28.90 643 GLU C CA 1
ATOM 16006 C C . GLU C 1 643 ? 7.439 -8.211 -63.730 1.00 33.14 643 GLU C C 1
ATOM 16007 O O . GLU C 1 643 ? 7.907 -7.692 -62.705 1.00 33.12 643 GLU C O 1
ATOM 16013 N N . GLN C 1 644 ? 8.128 -9.029 -64.532 1.00 34.75 644 GLN C N 1
ATOM 16014 C CA . GLN C 1 644 ? 9.583 -9.243 -64.393 1.00 37.16 644 GLN C CA 1
ATOM 16015 C C . GLN C 1 644 ? 10.391 -8.194 -65.146 1.00 39.49 644 GLN C C 1
ATOM 16016 O O . GLN C 1 644 ? 9.893 -7.592 -66.103 1.00 39.07 644 GLN C O 1
ATOM 16022 N N . GLU C 1 645 ? 11.645 -7.989 -64.733 1.00 48.96 645 GLU C N 1
ATOM 16023 C CA . GLU C 1 645 ? 12.581 -7.169 -65.516 1.00 54.21 645 GLU C CA 1
ATOM 16024 C C . GLU C 1 645 ? 12.734 -7.683 -66.953 1.00 48.21 645 GLU C C 1
ATOM 16025 O O . GLU C 1 645 ? 12.702 -6.896 -67.889 1.00 43.77 645 GLU C O 1
ATOM 16031 N N . ASP C 1 646 ? 12.836 -9.001 -67.131 1.00 49.39 646 ASP C N 1
ATOM 16032 C CA . ASP C 1 646 ? 12.954 -9.582 -68.492 1.00 50.72 646 ASP C CA 1
ATOM 16033 C C . ASP C 1 646 ? 11.699 -9.365 -69.339 1.00 51.11 646 ASP C C 1
ATOM 16034 O O . ASP C 1 646 ? 11.583 -9.919 -70.419 1.00 53.02 646 ASP C O 1
ATOM 16039 N N . GLY C 1 647 ? 10.746 -8.585 -68.830 1.00 52.19 647 GLY C N 1
ATOM 16040 C CA . GLY C 1 647 ? 9.492 -8.292 -69.538 1.00 42.97 647 GLY C CA 1
ATOM 16041 C C . GLY C 1 647 ? 8.405 -9.377 -69.561 1.00 38.86 647 GLY C C 1
ATOM 16042 O O . GLY C 1 647 ? 7.384 -9.191 -70.237 1.00 39.30 647 GLY C O 1
ATOM 16043 N N . ALA C 1 648 ? 8.592 -10.505 -68.867 1.00 33.00 648 ALA C N 1
ATOM 16044 C CA . ALA C 1 648 ? 7.452 -11.442 -68.698 1.00 32.22 648 ALA C CA 1
ATOM 16045 C C . ALA C 1 648 ? 6.307 -10.818 -67.856 1.00 30.88 648 ALA C C 1
ATOM 16046 O O . ALA C 1 648 ? 6.531 -10.000 -66.954 1.00 31.73 648 ALA C O 1
ATOM 16048 N N . ILE C 1 649 ? 5.088 -11.237 -68.142 1.00 28.05 649 ILE C N 1
ATOM 16049 C CA . ILE C 1 649 ? 3.913 -10.595 -67.586 1.00 27.46 649 ILE C CA 1
ATOM 16050 C C . ILE C 1 649 ? 2.929 -11.654 -67.137 1.00 26.09 649 ILE C C 1
ATOM 16051 O O . ILE C 1 649 ? 2.624 -12.581 -67.881 1.00 25.47 649 ILE C O 1
ATOM 16056 N N . PHE C 1 650 ? 2.464 -11.482 -65.901 1.00 24.69 650 PHE C N 1
ATOM 16057 C CA . PHE C 1 650 ? 1.485 -12.331 -65.269 1.00 24.44 650 PHE C CA 1
ATOM 16058 C C . PHE C 1 650 ? 0.237 -11.474 -65.041 1.00 26.18 650 PHE C C 1
ATOM 16059 O O . PHE C 1 650 ? 0.210 -10.568 -64.189 1.00 26.71 650 PHE C O 1
ATOM 16067 N N . GLU C 1 651 ? -0.769 -11.717 -65.872 1.00 27.27 651 GLU C N 1
ATOM 16068 C CA . GLU C 1 651 ? -2.076 -11.098 -65.725 1.00 26.73 651 GLU C CA 1
ATOM 16069 C C . GLU C 1 651 ? -3.101 -11.990 -65.012 1.00 24.48 651 GLU C C 1
ATOM 16070 O O . GLU C 1 651 ? -3.501 -13.037 -65.519 1.00 23.92 651 GLU C O 1
ATOM 16076 N N . PHE C 1 652 ? -3.523 -11.559 -63.827 1.00 22.84 652 PHE C N 1
ATOM 16077 C CA . PHE C 1 652 ? -4.648 -12.185 -63.101 1.00 20.67 652 PHE C CA 1
ATOM 16078 C C . PHE C 1 652 ? -5.974 -11.451 -63.325 1.00 20.18 652 PHE C C 1
ATOM 16079 O O . PHE C 1 652 ? -6.038 -10.213 -63.296 1.00 19.79 652 PHE C O 1
ATOM 16087 N N . LEU C 1 653 ? -7.040 -12.220 -63.515 1.00 20.05 653 LEU C N 1
ATOM 16088 C CA . LEU C 1 653 ? -8.378 -11.687 -63.714 1.00 17.92 653 LEU C CA 1
ATOM 16089 C C . LEU C 1 653 ? -9.389 -12.233 -62.672 1.00 17.60 653 LEU C C 1
ATOM 16090 O O . LEU C 1 653 ? -9.525 -13.449 -62.511 1.00 16.26 653 LEU C O 1
ATOM 16095 N N . PHE C 1 654 ? -10.132 -11.328 -62.021 1.00 14.97 654 PHE C N 1
ATOM 16096 C CA . PHE C 1 654 ? -11.070 -11.727 -61.021 1.00 15.50 654 PHE C CA 1
ATOM 16097 C C . PHE C 1 654 ? -12.441 -11.185 -61.375 1.00 15.34 654 PHE C C 1
ATOM 16098 O O . PHE C 1 654 ? -12.571 -10.005 -61.698 1.00 15.59 654 PHE C O 1
ATOM 16106 N N . ASN C 1 655 ? -13.449 -12.046 -61.344 1.00 15.32 655 ASN C N 1
ATOM 16107 C CA . ASN C 1 655 ? -14.834 -11.555 -61.371 1.00 15.88 655 ASN C CA 1
ATOM 16108 C C . ASN C 1 655 ? -15.111 -10.698 -60.126 1.00 15.62 655 ASN C C 1
ATOM 16109 O O . ASN C 1 655 ? -14.930 -11.184 -59.024 1.00 16.90 655 ASN C O 1
ATOM 16114 N N . ARG C 1 656 ? -15.540 -9.454 -60.297 1.00 14.76 656 ARG C N 1
ATOM 16115 C CA . ARG C 1 656 ? -15.894 -8.611 -59.167 1.00 15.29 656 ARG C CA 1
ATOM 16116 C C . ARG C 1 656 ? -17.354 -8.727 -58.781 1.00 16.43 656 ARG C C 1
ATOM 16117 O O . ARG C 1 656 ? -17.779 -7.947 -57.955 1.00 18.60 656 ARG C O 1
ATOM 16125 N N . THR C 1 657 ? -18.161 -9.593 -59.403 1.00 16.59 657 THR C N 1
ATOM 16126 C CA . THR C 1 657 ? -19.622 -9.348 -59.390 1.00 15.63 657 THR C CA 1
ATOM 16127 C C . THR C 1 657 ? -20.291 -10.580 -58.926 1.00 16.96 657 THR C C 1
ATOM 16128 O O . THR C 1 657 ? -19.633 -11.600 -58.755 1.00 16.59 657 THR C O 1
ATOM 16132 N N . ARG C 1 658 ? -21.613 -10.535 -58.727 1.00 17.48 658 ARG C N 1
ATOM 16133 C CA . ARG C 1 658 ? -22.299 -11.756 -58.272 1.00 17.39 658 ARG C CA 1
ATOM 16134 C C . ARG C 1 658 ? -22.939 -12.523 -59.434 1.00 18.34 658 ARG C C 1
ATOM 16135 O O . ARG C 1 658 ? -23.844 -13.299 -59.204 1.00 18.93 658 ARG C O 1
ATOM 16143 N N . ASN C 1 659 ? -22.460 -12.318 -60.666 1.00 17.41 659 ASN C N 1
ATOM 16144 C CA . ASN C 1 659 ? -22.895 -13.153 -61.806 1.00 19.09 659 ASN C CA 1
ATOM 16145 C C . ASN C 1 659 ? -21.775 -13.649 -62.670 1.00 18.87 659 ASN C C 1
ATOM 16146 O O . ASN C 1 659 ? -20.702 -13.056 -62.705 1.00 18.76 659 ASN C O 1
ATOM 16151 N N . THR C 1 660 ? -22.022 -14.733 -63.392 1.00 18.93 660 THR C N 1
ATOM 16152 C CA . THR C 1 660 ? -21.000 -15.251 -64.238 1.00 19.78 660 THR C CA 1
ATOM 16153 C C . THR C 1 660 ? -20.807 -14.185 -65.261 1.00 21.16 660 THR C C 1
ATOM 16154 O O . THR C 1 660 ? -21.802 -13.638 -65.724 1.00 20.59 660 THR C O 1
ATOM 16158 N N . VAL C 1 661 ? -19.538 -13.842 -65.528 1.00 21.61 661 VAL C N 1
ATOM 16159 C CA . VAL C 1 661 ? -19.124 -12.796 -66.491 1.00 22.82 661 VAL C CA 1
ATOM 16160 C C . VAL C 1 661 ? -18.242 -13.371 -67.617 1.00 24.92 661 VAL C C 1
ATOM 16161 O O . VAL C 1 661 ? -17.678 -14.472 -67.507 1.00 24.90 661 VAL C O 1
ATOM 16165 N N . THR C 1 662 ? -18.071 -12.590 -68.668 1.00 26.21 662 THR C N 1
ATOM 16166 C CA . THR C 1 662 ? -17.460 -13.094 -69.866 1.00 29.40 662 THR C CA 1
ATOM 16167 C C . THR C 1 662 ? -16.559 -11.981 -70.297 1.00 29.80 662 THR C C 1
ATOM 16168 O O . THR C 1 662 ? -16.860 -10.834 -70.051 1.00 33.50 662 THR C O 1
ATOM 16172 N N . ALA C 1 663 ? -15.419 -12.282 -70.880 1.00 32.11 663 ALA C N 1
ATOM 16173 C CA . ALA C 1 663 ? -14.525 -11.178 -71.251 1.00 34.76 663 ALA C CA 1
ATOM 16174 C C . ALA C 1 663 ? -13.522 -11.602 -72.275 1.00 38.49 663 ALA C C 1
ATOM 16175 O O . ALA C 1 663 ? -13.336 -12.819 -72.524 1.00 37.71 663 ALA C O 1
ATOM 16177 N N . ASP C 1 664 ? -12.868 -10.595 -72.853 1.00 39.48 664 ASP C N 1
ATOM 16178 C CA . ASP C 1 664 ? -11.830 -10.848 -73.844 1.00 43.40 664 ASP C CA 1
ATOM 16179 C C . ASP C 1 664 ? -10.714 -11.658 -73.207 1.00 40.43 664 ASP C C 1
ATOM 16180 O O . ASP C 1 664 ? -10.200 -11.277 -72.148 1.00 39.63 664 ASP C O 1
ATOM 16185 N N . ARG C 1 665 ? -10.367 -12.770 -73.866 1.00 36.07 665 ARG C N 1
ATOM 16186 C CA . ARG C 1 665 ? -9.210 -13.589 -73.524 1.00 34.23 665 ARG C CA 1
ATOM 16187 C C . ARG C 1 665 ? -7.925 -12.731 -73.627 1.00 31.09 665 ARG C C 1
ATOM 16188 O O . ARG C 1 665 ? -7.696 -12.086 -74.671 1.00 28.75 665 ARG C O 1
ATOM 16196 N N . PRO C 1 666 ? -7.125 -12.694 -72.534 1.00 28.03 666 PRO C N 1
ATOM 16197 C CA . PRO C 1 666 ? -5.769 -12.093 -72.461 1.00 29.40 666 PRO C CA 1
ATOM 16198 C C . PRO C 1 666 ? -4.805 -12.854 -73.351 1.00 29.34 666 PRO C C 1
ATOM 16199 O O . PRO C 1 666 ? -5.053 -14.013 -73.636 1.00 29.20 666 PRO C O 1
ATOM 16203 N N . ALA C 1 667 ? -3.742 -12.204 -73.817 1.00 29.63 667 ALA C N 1
ATOM 16204 C CA . ALA C 1 667 ? -2.778 -12.888 -74.669 1.00 29.71 667 ALA C CA 1
ATOM 16205 C C . ALA C 1 667 ? -2.016 -13.829 -73.768 1.00 29.32 667 ALA C C 1
ATOM 16206 O O . ALA C 1 667 ? -1.819 -13.523 -72.595 1.00 28.40 667 ALA C O 1
ATOM 16208 N N . GLY C 1 668 ? -1.578 -14.963 -74.300 1.00 29.57 668 GLY C N 1
ATOM 16209 C CA . GLY C 1 668 ? -0.527 -15.741 -73.651 1.00 29.25 668 GLY C CA 1
ATOM 16210 C C . GLY C 1 668 ? -0.964 -17.049 -73.056 1.00 27.91 668 GLY C C 1
ATOM 16211 O O . GLY C 1 668 ? -2.038 -17.510 -73.351 1.00 29.20 668 GLY C O 1
ATOM 16212 N N . ASP C 1 669 ? -0.133 -17.644 -72.208 1.00 30.17 669 ASP C N 1
ATOM 16213 C CA . ASP C 1 669 ? -0.414 -18.985 -71.659 1.00 32.66 669 ASP C CA 1
ATOM 16214 C C . ASP C 1 669 ? -1.332 -18.925 -70.439 1.00 31.39 669 ASP C C 1
ATOM 16215 O O . ASP C 1 669 ? -1.040 -18.224 -69.449 1.00 31.17 669 ASP C O 1
ATOM 16220 N N . MET C 1 670 ? -2.424 -19.669 -70.513 1.00 29.73 670 MET C N 1
ATOM 16221 C CA . MET C 1 670 ? -3.274 -19.920 -69.381 1.00 30.39 670 MET C CA 1
ATOM 16222 C C . MET C 1 670 ? -2.508 -20.677 -68.293 1.00 30.61 670 MET C C 1
ATOM 16223 O O . MET C 1 670 ? -1.930 -21.717 -68.560 1.00 33.91 670 MET C O 1
ATOM 16228 N N . LEU C 1 671 ? -2.532 -20.181 -67.062 1.00 29.76 671 LEU C N 1
ATOM 16229 C CA . LEU C 1 671 ? -1.751 -20.775 -65.975 1.00 28.70 671 LEU C CA 1
ATOM 16230 C C . LEU C 1 671 ? -2.597 -21.449 -64.938 1.00 27.91 671 LEU C C 1
ATOM 16231 O O . LEU C 1 671 ? -2.405 -22.611 -64.636 1.00 30.63 671 LEU C O 1
ATOM 16236 N N . ILE C 1 672 ? -3.554 -20.689 -64.407 1.00 29.79 672 ILE C N 1
ATOM 16237 C CA . ILE C 1 672 ? -4.388 -21.063 -63.279 1.00 28.39 672 ILE C CA 1
ATOM 16238 C C . ILE C 1 672 ? -5.840 -20.805 -63.684 1.00 26.98 672 ILE C C 1
ATOM 16239 O O . ILE C 1 672 ? -6.112 -19.814 -64.340 1.00 28.93 672 ILE C O 1
ATOM 16244 N N . CYS C 1 673 ? -6.778 -21.683 -63.364 1.00 25.06 673 CYS C N 1
ATOM 16245 C CA . CYS C 1 673 ? -8.183 -21.309 -63.463 1.00 25.83 673 CYS C CA 1
ATOM 16246 C C . CYS C 1 673 ? -8.883 -21.871 -62.245 1.00 25.70 673 CYS C C 1
ATOM 16247 O O . CYS C 1 673 ? -8.504 -22.921 -61.728 1.00 24.42 673 CYS C O 1
ATOM 16250 N N . SER C 1 674 ? -9.874 -21.130 -61.762 1.00 24.76 674 SER C N 1
ATOM 16251 C CA . SER C 1 674 ? -10.736 -21.598 -60.691 1.00 24.54 674 SER C CA 1
ATOM 16252 C C . SER C 1 674 ? -12.114 -20.971 -60.915 1.00 24.52 674 SER C C 1
ATOM 16253 O O . SER C 1 674 ? -12.203 -19.757 -61.043 1.00 23.41 674 SER C O 1
ATOM 16256 N N . LEU C 1 675 ? -13.160 -21.800 -60.975 1.00 24.41 675 LEU C N 1
ATOM 16257 C CA . LEU C 1 675 ? -14.494 -21.340 -61.259 1.00 24.17 675 LEU C CA 1
ATOM 16258 C C . LEU C 1 675 ? -14.411 -20.409 -62.487 1.00 26.30 675 LEU C C 1
ATOM 16259 O O . LEU C 1 675 ? -15.070 -19.367 -62.598 1.00 26.29 675 LEU C O 1
ATOM 16264 N N . ALA C 1 676 ? -13.565 -20.806 -63.425 1.00 28.22 676 ALA C N 1
ATOM 16265 C CA . ALA C 1 676 ? -13.381 -20.078 -64.670 1.00 28.74 676 ALA C CA 1
ATOM 16266 C C . ALA C 1 676 ? -13.191 -21.037 -65.850 1.00 30.77 676 ALA C C 1
ATOM 16267 O O . ALA C 1 676 ? -13.030 -22.253 -65.687 1.00 32.21 676 ALA C O 1
ATOM 16269 N N . THR C 1 677 ? -13.194 -20.474 -67.045 1.00 28.52 677 THR C N 1
ATOM 16270 C CA . THR C 1 677 ? -13.202 -21.285 -68.224 1.00 30.09 677 THR C CA 1
ATOM 16271 C C . THR C 1 677 ? -12.500 -20.564 -69.340 1.00 31.42 677 THR C C 1
ATOM 16272 O O . THR C 1 677 ? -12.608 -19.328 -69.480 1.00 27.52 677 THR C O 1
ATOM 16276 N N . ASP C 1 678 ? -11.735 -21.366 -70.076 1.00 34.40 678 ASP C N 1
ATOM 16277 C CA . ASP C 1 678 ? -10.926 -20.913 -71.187 1.00 36.97 678 ASP C CA 1
ATOM 16278 C C . ASP C 1 678 ? -11.580 -21.184 -72.512 1.00 38.58 678 ASP C C 1
ATOM 16279 O O . ASP C 1 678 ? -12.358 -22.116 -72.667 1.00 41.92 678 ASP C O 1
ATOM 16284 N N . SER C 1 679 ? -11.225 -20.398 -73.499 1.00 39.66 679 SER C N 1
ATOM 16285 C CA . SER C 1 679 ? -11.804 -20.585 -74.803 1.00 39.83 679 SER C CA 1
ATOM 16286 C C . SER C 1 679 ? -10.937 -19.821 -75.780 1.00 42.98 679 SER C C 1
ATOM 16287 O O . SER C 1 679 ? -9.988 -19.132 -75.379 1.00 42.51 679 SER C O 1
ATOM 16290 N N . THR C 1 680 ? -11.264 -19.931 -77.058 1.00 43.26 680 THR C N 1
ATOM 16291 C CA . THR C 1 680 ? -10.411 -19.355 -78.071 1.00 47.39 680 THR C CA 1
ATOM 16292 C C . THR C 1 680 ? -10.569 -17.835 -78.120 1.00 46.11 680 THR C C 1
ATOM 16293 O O . THR C 1 680 ? -9.585 -17.114 -78.161 1.00 45.26 680 THR C O 1
ATOM 16297 N N . ASP C 1 681 ? -11.801 -17.349 -78.063 1.00 49.52 681 ASP C N 1
ATOM 16298 C CA . ASP C 1 681 ? -12.058 -15.905 -78.112 1.00 48.83 681 ASP C CA 1
ATOM 16299 C C . ASP C 1 681 ? -12.304 -15.281 -76.740 1.00 44.83 681 ASP C C 1
ATOM 16300 O O . ASP C 1 681 ? -11.737 -14.244 -76.418 1.00 41.58 681 ASP C O 1
ATOM 16305 N N . LYS C 1 682 ? -13.161 -15.935 -75.956 1.00 41.42 682 LYS C N 1
ATOM 16306 C CA . LYS C 1 682 ? -13.676 -15.398 -74.709 1.00 38.91 682 LYS C CA 1
ATOM 16307 C C . LYS C 1 682 ? -13.236 -16.253 -73.508 1.00 36.35 682 LYS C C 1
ATOM 16308 O O . LYS C 1 682 ? -13.052 -17.464 -73.597 1.00 42.32 682 LYS C O 1
ATOM 16314 N N . VAL C 1 683 ? -13.111 -15.608 -72.372 1.00 30.70 683 VAL C N 1
ATOM 16315 C CA . VAL C 1 683 ? -12.815 -16.264 -71.133 1.00 24.40 683 VAL C CA 1
ATOM 16316 C C . VAL C 1 683 ? -14.056 -16.141 -70.252 1.00 22.87 683 VAL C C 1
ATOM 16317 O O . VAL C 1 683 ? -14.808 -15.173 -70.333 1.00 24.03 683 VAL C O 1
ATOM 16321 N N . THR C 1 684 ? -14.315 -17.129 -69.429 1.00 20.67 684 THR C N 1
ATOM 16322 C CA . THR C 1 684 ? -15.538 -17.074 -68.658 1.00 21.26 684 THR C CA 1
ATOM 16323 C C . THR C 1 684 ? -15.144 -17.122 -67.200 1.00 19.74 684 THR C C 1
ATOM 16324 O O . THR C 1 684 ? -14.319 -17.931 -66.810 1.00 16.82 684 THR C O 1
ATOM 16328 N N . LEU C 1 685 ? -15.763 -16.277 -66.395 1.00 18.60 685 LEU C N 1
ATOM 16329 C CA . LEU C 1 685 ? -15.553 -16.390 -64.955 1.00 19.41 685 LEU C CA 1
ATOM 16330 C C . LEU C 1 685 ? -16.867 -16.510 -64.180 1.00 18.50 685 LEU C C 1
ATOM 16331 O O . LEU C 1 685 ? -17.793 -15.685 -64.297 1.00 20.11 685 LEU C O 1
ATOM 16336 N N . GLU C 1 686 ? -16.931 -17.493 -63.317 1.00 18.52 686 GLU C N 1
ATOM 16337 C CA . GLU C 1 686 ? -18.086 -17.590 -62.477 1.00 17.65 686 GLU C CA 1
ATOM 16338 C C . GLU C 1 686 ? -17.970 -16.557 -61.402 1.00 16.67 686 GLU C C 1
ATOM 16339 O O . GLU C 1 686 ? -16.913 -15.966 -61.223 1.00 15.19 686 GLU C O 1
ATOM 16345 N N . PRO C 1 687 ? -19.068 -16.306 -60.681 1.00 17.58 687 PRO C N 1
ATOM 16346 C CA . PRO C 1 687 ? -18.814 -15.536 -59.447 1.00 18.10 687 PRO C CA 1
ATOM 16347 C C . PRO C 1 687 ? -17.620 -16.129 -58.625 1.00 17.10 687 PRO C C 1
ATOM 16348 O O . PRO C 1 687 ? -17.480 -17.348 -58.542 1.00 19.40 687 PRO C O 1
ATOM 16352 N N . ASN C 1 688 ? -16.781 -15.285 -58.037 1.00 15.12 688 ASN C N 1
ATOM 16353 C CA . ASN C 1 688 ? -15.604 -15.765 -57.341 1.00 14.31 688 ASN C CA 1
ATOM 16354 C C . ASN C 1 688 ? -14.573 -16.560 -58.179 1.00 14.68 688 ASN C C 1
ATOM 16355 O O . ASN C 1 688 ? -13.690 -17.228 -57.636 1.00 13.37 688 ASN C O 1
ATOM 16360 N N . GLY C 1 689 ? -14.684 -16.497 -59.502 1.00 14.53 689 GLY C N 1
ATOM 16361 C CA . GLY C 1 689 ? -13.656 -17.068 -60.349 1.00 14.31 689 GLY C CA 1
ATOM 16362 C C . GLY C 1 689 ? -12.367 -16.246 -60.446 1.00 15.18 689 GLY C C 1
ATOM 16363 O O . GLY C 1 689 ? -12.336 -15.039 -60.123 1.00 13.95 689 GLY C O 1
ATOM 16364 N N . VAL C 1 690 ? -11.307 -16.930 -60.893 1.00 15.54 690 VAL C N 1
ATOM 16365 C CA . VAL C 1 690 ? -10.012 -16.336 -61.141 1.00 16.20 690 VAL C CA 1
ATOM 16366 C C . VAL C 1 690 ? -9.284 -17.099 -62.261 1.00 18.16 690 VAL C C 1
ATOM 16367 O O . VAL C 1 690 ? -9.364 -18.330 -62.354 1.00 19.74 690 VAL C O 1
ATOM 16371 N N . LEU C 1 691 ? -8.592 -16.328 -63.092 1.00 18.02 691 LEU C N 1
ATOM 16372 C CA . LEU C 1 691 ? -7.706 -16.823 -64.120 1.00 20.45 691 LEU C CA 1
ATOM 16373 C C . LEU C 1 691 ? -6.412 -16.031 -64.055 1.00 21.48 691 LEU C C 1
ATOM 16374 O O . LEU C 1 691 ? -6.412 -14.805 -63.753 1.00 20.40 691 LEU C O 1
ATOM 16379 N N . ALA C 1 692 ? -5.318 -16.730 -64.352 1.00 20.94 692 ALA C N 1
ATOM 16380 C CA . ALA C 1 692 ? -4.011 -16.073 -64.600 1.00 22.04 692 ALA C CA 1
ATOM 16381 C C . ALA C 1 692 ? -3.391 -16.522 -65.929 1.00 23.60 692 ALA C C 1
ATOM 16382 O O . ALA C 1 692 ? -3.500 -17.691 -66.328 1.00 21.09 692 ALA C O 1
ATOM 16384 N N . PHE C 1 693 ? -2.721 -15.578 -66.583 1.00 24.41 693 PHE C N 1
ATOM 16385 C CA . PHE C 1 693 ? -2.060 -15.818 -67.836 1.00 28.51 693 PHE C CA 1
ATOM 16386 C C . PHE C 1 693 ? -0.642 -15.288 -67.747 1.00 31.14 693 PHE C C 1
ATOM 16387 O O . PHE C 1 693 ? -0.436 -14.303 -67.081 1.00 31.71 693 PHE C O 1
ATOM 16395 N N . ARG C 1 694 ? 0.316 -15.943 -68.407 1.00 30.73 694 ARG C N 1
ATOM 16396 C CA . ARG C 1 694 ? 1.633 -15.342 -68.629 1.00 33.58 694 ARG C CA 1
ATOM 16397 C C . ARG C 1 694 ? 1.826 -14.967 -70.091 1.00 33.83 694 ARG C C 1
ATOM 16398 O O . ARG C 1 694 ? 1.443 -15.717 -70.990 1.00 32.74 694 ARG C O 1
ATOM 16406 N N . ARG C 1 695 ? 2.448 -13.820 -70.327 1.00 35.32 695 ARG C N 1
ATOM 16407 C CA . ARG C 1 695 ? 2.869 -13.461 -71.681 1.00 38.97 695 ARG C CA 1
ATOM 16408 C C . ARG C 1 695 ? 4.176 -12.645 -71.669 1.00 41.67 695 ARG C C 1
ATOM 16409 O O . ARG C 1 695 ? 4.542 -12.001 -72.667 1.00 41.76 695 ARG C O 1
#

Solvent-accessible surface area: 63956 Å² total; per-residue (Å²): 151,77,60,74,35,2,78,34,9,96,87,76,112,129,68,3,16,2,0,1,10,4,17,4,28,42,53,84,78,125,30,4,94,77,1,19,108,7,0,98,113,1,36,3,29,2,1,4,0,2,0,21,4,0,1,20,0,0,30,50,78,44,64,40,91,21,93,40,0,42,122,0,2,82,76,0,76,167,28,21,0,0,0,1,0,0,0,0,2,4,0,3,1,16,24,0,6,69,66,51,77,75,0,6,10,83,24,79,53,42,15,36,3,67,9,5,4,39,8,9,5,26,6,30,2,88,37,0,60,94,18,0,43,87,0,0,107,65,0,0,82,74,1,76,139,39,72,0,9,13,0,0,1,0,2,14,19,7,1,49,33,0,8,72,6,20,1,98,34,2,12,114,32,0,38,88,36,0,86,126,110,10,51,71,32,94,118,0,15,57,3,4,13,3,45,6,8,8,17,50,9,62,36,14,109,17,2,34,2,10,35,38,16,20,29,176,34,20,17,18,3,6,6,18,33,10,6,0,15,31,6,4,1,24,12,0,43,99,2,0,22,20,1,12,80,22,0,24,134,23,4,92,116,15,10,1,0,2,6,2,32,2,31,9,55,31,60,29,1,14,10,15,45,2,17,108,44,8,4,4,10,0,0,9,4,38,8,19,2,24,58,39,9,20,9,10,2,0,2,0,0,1,6,0,2,10,9,8,94,44,84,10,0,1,0,2,5,3,1,2,2,16,4,1,93,37,89,4,1,17,31,12,26,60,11,10,8,15,0,0,0,0,0,1,0,0,0,1,0,3,0,0,3,0,16,4,2,47,17,4,71,20,1,4,14,4,15,2,9,0,0,4,7,14,7,12,47,129,0,92,21,4,112,32,0,28,50,0,3,60,24,2,72,60,0,11,111,11,40,0,21,121,1,64,5,23,112,16,96,0,0,0,0,26,10,13,48,0,3,4,6,0,29,9,74,1,0,11,0,33,85,0,57,0,72,33,0,0,10,12,0,1,0,0,0,1,57,67,41,12,30,0,5,0,7,4,17,127,6,121,0,49,73,19,90,0,0,0,2,0,0,0,0,13,1,19,130,121,13,4,92,49,0,52,53,18,0,88,97,28,6,48,0,0,0,0,0,0,1,0,3,0,15,83,38,4,56,0,13,56,125,12,14,4,0,76,0,26,78,0,0,4,7,60,1,24,33,11,5,3,0,12,112,67,59,82,63,16,52,56,77,1,54,3,53,50,69,8,51,2,88,32,0,0,1,9,6,56,51,64,40,160,84,13,78,60,34,3,40,0,95,22,69,106,13,3,17,0,73,52,66,11,3,4,1,15,9,69,31,130,135,7,9,0,0,3,1,0,1,28,11,22,62,99,5,0,10,103,0,0,56,78,1,1,82,52,18,50,8,138,38,91,102,66,106,138,14,11,27,12,2,82,0,32,0,73,29,158,129,46,30,42,2,9,0,0,0,0,37,42,113,108,75,23,68,16,104,62,14,71,27,86,73,27,8,62,12,67,18,68,49,61,132,105,111,0,40,0,79,20,5,0,0,0,0,0,81,114,128,78,64,74,37,2,80,31,9,88,86,77,105,143,69,2,16,2,0,1,10,2,19,4,28,44,54,86,74,123,31,4,93,75,1,17,107,6,0,100,110,0,34,2,32,1,1,2,0,2,1,22,4,0,2,20,0,0,37,47,78,42,70,39,76,21,88,40,0,41,122,0,1,73,73,0,68,158,27,22,0,0,0,0,0,0,0,0,1,4,1,4,2,16,24,0,5,71,63,55,75,76,0,3,16,81,25,76,54,42,17,39,3,66,9,4,4,38,7,8,4,29,8,33,1,87,43,0,66,87,22,0,42,90,0,0,109,60,0,0,88,76,1,93,123,38,72,0,9,14,0,0,1,0,2,13,18,6,2,51,29,0,7,73,5,19,0,108,36,2,10,114,28,0,34,87,33,0,86,127,104,28,49,78,26,104,128,0,20,55,3,6,15,3,47,7,8,7,17,46,9,61,41,14,103,18,2,31,2,7,36,32,16,18,27,179,32,20,21,20,4,7,4,17,30,13,4,0,17,31,9,5,0,26,14,0,41,89,2,0,21,14,1,13,76,19,0,24,131,24,2,91,117,10,10,1,0,2,7,2,34,2,31,9,55,33,62,26,1,16,8,15,45,2,16,104,43,8,5,5,9,0,1,8,3,41,9,19,1,24,62,39,9,20,7,10,2,0,1,0,0,1,7,0,2,10,9,9,99,38,87,9,0,1,0,1,5,4,1,2,2,16,3,1,94,36,89,4,0,16,30,12,26,57,10,11,7,16,0,0,0,0,0,1,0,0,0,2,0,2,0,0,2,0,18,5,1,46,14,3,75,20,2,4,12,4,16,4,10,0,0,4,7,14,4,12,51,132,0,87,19,6,114,32,0,29,46,0,3,61,27,3,68,57,0,10,107,17,35,0,18,153,1,64,6,22,105,17,86,0,0,0,0,24,8,13,47,0,3,4,7,0,28,10,77,2,0,11,0,32,82,0,61,1,67,35,0,0,9,13,1,1,0,0,0,2,39,70,40,11,33,0,6,0,7,4,16,129,4,115,1,49,73,18,84,0,0,0,2,0,0,0,0,11,1,16,129,116,14,2,80,60,0,43,56,16,0,81,96,25,8,45,0,0,0,0,1,1,1,0,3,0,14,74,34,5,63,0,13,57,124,11,15,4,1,68,0,26,75,0,0,4,7,65,2,22,29,11,5,6,1,12,113,72,57,82,59,17,53,57,77,1,54,3,54,41,57,6,50,2,88,32,0,0,1,8,7,56,51,64,41,163,79,13,76,57,38,3,39,1,90,24,63,106,12,4,15,0,75,51,71,11,3,3,0,14,9,70,29,129,137,7,8,0,0,3,1,0,1,29,12,24,50,101,6,1,13,108,0,0,52,76,2,0,80,53,17,44,5,124,42,90,97,68,102,145,14,11,35,12,3,80,0,34,0,72,31,167,126,49,26,42,1,11,0,0,0,0,40,42,114,107,80,17,77,12,91,62,11,73,37,77,73,24,4,59,11,67,16,71,48,57,137,103,91,0,39,0,77,22,4,0,0,0,0,0,79,111,135,78,60,77,28,1,77,35,10,92,88,73,111,133,73,3,18,2,0,1,11,3,17,5,27,45,45,88,83,126,32,4,90,73,0,16,106,7,0,110,112,0,37,2,31,1,1,3,0,2,4,21,2,0,2,20,0,0,28,48,83,40,72,35,86,20,94,42,0,47,119,0,3,67,67,0,76,159,25,27,0,0,0,0,0,0,0,0,1,5,1,3,1,20,23,0,6,69,69,54,78,77,0,5,14,83,24,79,54,39,18,38,2,68,12,5,3,35,8,7,4,21,8,37,1,88,32,0,69,94,16,0,43,92,0,0,97,58,0,0,91,72,1,82,130,46,66,0,10,11,1,0,0,0,2,13,20,7,2,48,30,0,7,70,5,12,1,108,32,3,12,106,29,0,34,93,35,0,87,124,108,26,49,70,31,92,125,0,20,54,4,5,15,4,48,8,9,5,17,49,12,64,37,15,106,15,1,32,2,7,38,39,13,21,28,178,32,22,20,18,5,5,5,17,32,10,5,0,14,28,8,4,0,26,13,0,37,99,2,0,22,20,2,17,76,22,0,28,120,17,7,83,133,22,11,2,0,1,7,2,35,2,33,9,56,33,60,27,0,14,9,17,44,2,18,104,44,7,5,5,9,0,1,10,3,42,10,20,2,24,61,34,9,20,8,10,3,0,2,0,0,1,6,0,3,10,8,10,92,45,93,10,0,1,0,1,5,3,1,2,2,15,4,1,96,36,95,4,1,15,30,11,25,58,9,9,8,14,0,0,0,0,0,0,0,0,0,2,0,1,0,0,1,0,17,3,0,45,18,4,72,20,1,3,14,3,17,3,9,0,0,6,10,13,6,13,65,135,0,91,22,7,114,30,0,30,46,0,3,61,25,3,70,54,0,12,108,12,36,0,18,130,1,87,5,22,118,15,94,0,0,0,0,25,10,12,46,0,3,3,5,0,27,10,73,2,0,11,0,35,80,0,58,1,73,33,0,0,10,12,0,0,0,0,0,1,50,72,39,13,31,0,6,0,7,4,16,128,3,117,1,46,72,20,85,0,0,0,3,0,0,0,0,11,2,17,119,119,15,1,90,60,0,34,66,17,0,93,100,24,5,49,0,0,0,0,0,1,1,0,3,0,12,71,38,4,63,0,13,55,123,11,12,4,2,62,0,28,77,0,0,4,8,64,1,21,32,10,2,5,1,12,111,72,58,83,62,17,54,58,76,2,57,3,55,41,71,9,53,2,87,33,0,0,1,8,6,57,50,67,41,160,83,11,77,56,32,3,38,1,89,24,70,107,11,4,19,0,74,50,69,11,3,4,0,15,10,71,31,130,143,9,9,1,0,3,0,0,1,26,13,24,57,106,6,0,12,107,1,0,49,85,2,1,81,53,18,46,10,138,43,91,102,66,115,141,8,10,20,5,2,89,1,35,0,71,33,186,123,45,23,38,2,19,0,0,0,0,35,43,113,106,76,15,72,11,106,74,14,68,34,82,68,33,3,58,12,66,18,70,53,56,137,117,104,0,38,0,80,20,5,0,0,0,0,1,71,125

Secondary structure (DSSP, 8-state):
-------PPTTPPP--EEEEEE-GGGS-GGGHHHHHHHHHHHT--EEEE-TT-GGGTEEETTEE--HHHHHHHHHHHHHT-EEEEE-S-SS--HHHHHH-GGGB-B-TT--B--SSSS--B-TT-HHHHHHHHHHHHHHHHHHTT-TTEEEEE-SSSTTTTTS---SHHHHHHHHHHHHHHHSSHHHHHHHHTTTGGG---S-GGG--------STT----HHHHHHHHHHHHHHHHHHHHHHHHHHHHH-TTS-EE-EE---TT--SS-HHHHGGGSSS-EEE--PPPGGGHHHHHHHHHHHHHHHTTTS-EEEEE--SS--SSSSB-PPPPTTHHHHHHHHHHHTTEEEEEES-SB--SSSTTTTS--SB-TT-SSSHHHHHHHHHHHHHHHHHHTT-TTPEEPPPSEEEEE-HHHHHHHT-TTSSBTT--TTHHHHHHHHHHHHTT--PEEEETTSSGGGSSEEEE-S--B--HHHHHHHHHHHHTT-EEEEETTSS-B-TTSPBPSSSBSSS-HHHHTEEEEEEEE---SSTT----EEETTS-EEEEEEEEEEEE-TTPEEEEEEE--GGGS-TT-EEEEEEEETTEEEEEE-EE-HHHHHHHHHHHHHHHHT------TTGGGEEEEEEE-TTS-EEEEEEE-SSS-EEEEPPSSEEEEEEEEE--SSEEEEEEEEEEEEE-/-------PPTTPPP--EEEEEE-GGGS-GGGHHHHHHHHHHHT--EEEE-TT-HHHHEEETTEE--HHHHHHHHHHHHTT-EEEEE-S-SS--HHHHHH-GGGB-B-TT--B--SSSS--B-TT-HHHHHHHHHHHHHHHHHHTT-TTEEEEE-SSSTTTTTSS--SHHHHHHHHHHHHHHHSSHHHHHHHHTTTTTT---SSGGG--------STT----HHHHHHHHHHHHHHHHHHHHHHHHHHHHH-TTS-EE-EE---TT--SS-HHHHGGGSSS-EEE--PPSSTTHHHHHHHHHHHHHHHTTT--EEEEE--SS--SSSSB-PPPPTTHHHHHHHHHHHTTEEEEEES-SB--SSSTTTTS--SB-TT-SSSHHHHHHHHHHHHHHHHHHTT-TTPEEPPPSEEEEE-HHHHHHHT-TTSSBTT--STHHHHHHHHHHHHTT--PEEEETTSSGGGSSEEEE-S--B--HHHHHHHHHHHHTT-EEEEETTSS-B-TTSPBPSSSBSSS-HHHHTEEEEEEEE---SSTT----EEETTS-EEEEEEEEEEEE-TTPEEEEEEE--GGGS-TT-EEEEEEEETTEEEEEE-EE-HHHHHHHHHHHHHHHHT------TTGGGEEEEEEE-TTS-EEEEEEE-SSS-EEEEPPSSEEEEEEEEE--SSEEEEEEEEEEEEE-/----PPPPPTTPPP--EEEEEE-GGGS-GGGHHHHHHHHHHHT--EEEE-TT-GGGTEEETTEE--HHHHHHHHHHHHTT-EEEEE-S-SS--HHHHHH-GGGB-B-TT--B--SSSS--B-TT-HHHHHHHHHHHHHHHHHHTT-TTEEEEE-SSSTTTTTS---SHHHHHHHHHHHHHHHSSHHHHHHHHTTTTTT---SSGGG--------STT----HHHHHHHHHHHHHHHHHHHHHHHHHHHHH-TTS-EE-EE---TT--SS-HHHHGGGSSS-EEE--PPPGGGHHHHHHHHHHHHHHHTTT--EEEEE--SS--SSSSB-PPPPTTHHHHHHHHHHHTTEEEEEES-SB--SSSTTTTS--SB-TT-SSSHHHHHHHHHHHHHHHHHHTT-TTPEEPPPSEEEEE-HHHHHHHT-TTSSBTT--TTHHHHHHHHHHHHTT--PEEEETTSSGGGSSEEEE-S--B--HHHHHHHHHHHHTT-EEEEETTSS-B-TTSPBPSSSBSSS-HHHH-EEEEEEEE---SSTT----EEETTS-EEEEEEEEEEEE-TTPEEEEEEE--GGGS-TT-EEEEEEEETTEEEEEE-EE-HHHHHHHHHHHHHHHHT------TTGGGEEEEEEE-TT--EEEEEEE-SSS-EEEEPPSSEEEEEEEEE--SSEEEEEEEEEEEEE-